Protein 5G0A (pdb70)

Secondary structure (DSSP, 8-state):
---HHHHHHHHHHHB--SSS-TTT----B--EEEBTEEE-TT--EEEETTHHHHT-TT-BT-HHHHHHHHHHTTT-----TTSB-HHHHHHHHIIIIIISTT-S-EEEEEEESSHHHHHHHHHHHHHHHHT--EEEEETT----SSHHHHHT---GGGSS-EE-SSSSS-EE--TT-S--TTEEEEPPTT--B-TT--B-B-TT--BHHHHHHHHHHHHH-GGGEEEEEE-SSBTTTTB---TTHHHHHHHHHHHHT-EEEEE-TTTTTTTTSSSSGGGGGT---SEEEE-GGGTTTSS--EEEEEEHHHHHHHHTSEE----TTTT-HHHHHHHHHHHHHHHHTTHHHHHHHHHHHHHHHHHHHHHH-TTEEEEEEETTEEEEEE--TTTSS-SSTTGGG--TTS-GGG-HHHHHHHHHHTTTEE---SBTTEEEE---TT--HHHHHHHHHHHHHHHHHHHHTTT-/--------HHHHHHHHHHHB--SSS-TTT----B--EEEBTEEE-TT--EEEETTHHHHT-TT-BT-HHHHHHHHHHTTT-----TTSB-HHHHHHHHIIIIIISTT-S-EEEEEEESSHHHHHHHHHHHHHHHHT--EEEEETT----SSHHHHHT---GGGSS-EE-SS-SS-EEPPTTTTTT--EEEEPPTTSSB-SSSPBPB-TTS-BHHHHHHHHHHHHH-GGGEEEEEE-SSBTTTTB---TTHHHHHHHHHHHHT-EEEEE-TTTTTTTTSSSSGGGGGT---SEEEE-GGGTTTSS--EEEEEEHHHHHHHHTSEE----TTTT-HHHHHHHHHHHHHHHHTTHHHHHHHHHHHHHHHHHHHHHH-TTEEEEEEETTEEEEEE--TTT-S-S-TTGGG--TTS-GGG-HHHHHHHHHHTTTEE---SBTTEEEE---TT--HHHHHHHHHHHHHHHHHHTSS---/---HHHHHHHHHHHB--SSS-TTT----B--EEEBTEEE-TT--EEEETTHHHHT-TT-BT-HHHHHHHHHHHHH-----TTSB-HHHHHHHHIIIIIISTT-S-EEEEEEESSHHHHHHHHHHHHHHHHT--EEEEETT----SSHHHHHT---GGGSS-EE-SS-SS--BPPTT-S--TTEEEEPPTTS-B-TTSPBPB-TTS-BHHHHHHHHHHHHH-GGGEEEEEE-SSBTTTTB---TTHHHHHHHHHHHHT-EEEEE-TTTTTTTTSSSSGGGGGT---SEEEE-GGGTTTSS--EEEEEEHHHHHHHTTSEE----TTTT-HHHHHHHHHHHHHHHHTTHHHHHHHHHHHHHHHHHHHHHH-TTEEEEEEETTEEEEEE--TTT-S-SSTTGGG--TTS-GGG-HHHHHHHHHHTTTEE---SBTTEEEE---TT--HHHHHHHHHHHHHHHHHHHHTTT-/---S-S--HHHHHHHHHHHB--SSS-TTT----B--EEEBTEEE-TT--EEEETTHHHHT-TT-BT-HHHHHHHHHHTTT-----TTSB-HHHHHHHHIIIIIITTT-S-EEEEEEESSHHHHHHHHHHHHHHHHT--EEEEETT----SSHHHHHT---GGGSS-EE-SS-SS--BPPTTTTTT--EEEEPPTT-SB-TTSPBPB-TT--BHHHHHHHHHHHHH-GGGEEEEEE-SSBTTTTB---TTHHHHHHHHHHHHT-EEEEE-TTTTTTTTSSSSGGGGTT---SEEEE-GGGTTTSS--EEEEEEHHHHHHHTTSEE----TTTT-HHHHHHHHHHHHHHHHTTHHHHHHHHHHHHHHHHHHHHHH-TTEEEEEEETTEEEEEE--TTT-S-SSTTGGG--TTS-GGG-HHHHHHHHHHTTTEE---SBTTEEEE---TT--HHHHHHHHHHHHHHHHHHHHTTT-

Sequence (1882 aa):
KINWEQVKEWDRKYLMRTFSTQNEYQPVPIESTEGDYLIMPDGTRLLDFFNQLYCVNLGQKNQKVNAAIKEALDRYGFVWDTYATDYKAKAAKIIIEDILGDEDWPGKVRFVSTGSEAVETALNIARLYTNRPLVVTREHDYHGWTGGAATVTRLRSYRSGLVGENSESFSAQIPGSSYNSAVLMAPSPNMFQDSDGNLLKDENGELLSVKYTRRMIENYGPEQVAAVITEVSQGAGSAMPPYEYIPQIRKMTKELGVLWINDEVLTGFGRTGKWFGYQHYGVQPDIITMGKGLSSSSLPAGAVLVSKEIAAFMDKHRWESVSTYAGHPVAMAAVCANLEVMMEENFVEQAKDSGEYIRSKLELLQEKHKSIGNFDGYGLLWIVDIVNAKTKTPYVKLDRNFTHGMNPNQIPTQIIMKKALEKGVLIGGVMPNTMMRIGASLNVSRGDIDKAMDALDYALDYLESGEWQSLTVQKINWEQVKEWDRKYLMRTFSTQNEYQPVPIESTEGDYLIMPDGTRLLDFFNQLYCVNLGQKNQKVNAAIKEALDRYGFVWDTYATDYKAKAAKIIIEEDILGDEDWPGKVRFVSTGSEAVETALNIARLYTNRPLVVTREHDYHGWTGGAATVTRLRSYRSGLVGENSESFSAQIPGSSYNSAVLMAPSPNMFQDSDGNLLKDENGELLSVKYTRRMIENYGPEQVAAVITEVSQGAGSAMPPYEYIPQIRKMTKELGVLWINDEVLTGFGRTGKWFGYQHYGVQPDIITMGKGLSSSSLPAGAVLVSKEIAAFMDKHRWESVSTYAGHPVAMAAVCANLEVMMEENFVEQAKDSGEYIRSKLELLQEKHKSIGNFDGYGLLWIVDIVNAKTKTPYVKLDRNFTHGMNPNQIPTQIIMKKALEKGVLIGGVMPNTMRIGASLNVSRGDIDKAMDALDYALDYLESGEWQKINWEQVKEWDRKYLMRTFSTQNEYQPVPIESTEGDYLIMPDGTRLLDFFNQLYCVNLGQKNQKVNAAIKEALDRYGFVWDTYATDYKAKAAKIIIEDILGDEDWPGKVRFVSTGSEAVETALNIARLYTNRPLVVTREHDYHGWTGGAATVTRLRSYRSGLVGENSESFSAQIPGSSYNSAVLMAPSPNMFQDSDGNLLKDENGELLSVKYTRRMIENYGPEQVAAVITEVSQGAGSAMPPYEYIPQIRKMTKELGVLWINDEVLTGFGRTGKWFGYQHYGVQPDIITMGKGLSSSSLPAGAVLVSKEIAAFMDKHRWESVSTYAGHPVAMAAVCANLEVMMEENFVEQAKDSGEYIRSKLELLQEKHKSIGNFDGYGLLWIVDIVNAKTKTPYVKLDRNFTHGMNPNQIPTQIIMKKALEKGVLIGGVMPNTMRIGASLNVSRGDIDKAMDALDYALDYLESGEWQSLTVQKINWEQVKEWDRKYLMRTFSTQNEYQPVPIESTEGDYLIMPDGTRLLDFFNQLYCVNLGQKNQKVNAAIKEALDRYGFVWDTYATDYKAKAAKIIIEDILGDEDWPGKVRFVSTGSEAVETALNIARLYTNRPLVVTREHDYHGWTGGAATVTRLRSYRSGLVGENSESFSAQIPGSSYNSAVLMAPSPNMFQDSDGNLLKDENGELLSVKYTRRMIENYGPEQVAAVITEVSQGAGSAMPPYEYIPQIRKMTKELGVLWINDEVLTGFGRTGKWFGYQHYGVQPDIITMGKGLSSSSLPAGAVLVSKEIAAFMDKHRWESVSTYAGHPVAMAAVCANLEVMMEENFVEQAKDSGEYIRSKLELLQEKHKSIGNFDGYGLLWIVDIVNAKTKTPYVKLDRNFTHGMNPNQIPTQIIMKKALEKGVLIGGVMPNTMMRIGASLNVSRGDIDKAMDALDYALDYLESGEWQ

Radius of gyration: 35.99 Å; Cα contacts (8 Å, |Δi|>4): 4724; chains: 4; bounding box: 101×105×64 Å

B-factor: mean 33.51, std 10.12, range [19.24, 86.82]

Structure (mmCIF, N/CA/C/O backbone):
data_5G0A
#
_entry.id   5G0A
#
_cell.length_a   119.140
_cell.length_b   124.637
_cell.length_c   126.827
_cell.angle_alpha   90.00
_cell.angle_beta   90.00
_cell.angle_gamma   90.00
#
_symmetry.space_group_name_H-M   'P 21 21 21'
#
loop_
_entity.id
_entity.type
_entity.pdbx_description
1 polymer TRANSAMINASE
2 non-polymer "PYRIDOXAL-5'-PHOSPHATE"
3 non-polymer 'PENTAETHYLENE GLYCOL'
4 non-polymer DI(HYDROXYETHYL)ETHER
5 non-polymer 'TRIETHYLENE GLYCOL'
6 non-polymer 'TETRAETHYLENE GLYCOL'
7 water water
#
loop_
_atom_site.group_PDB
_atom_site.id
_atom_site.type_symbol
_atom_site.label_atom_id
_atom_site.label_alt_id
_atom_site.label_comp_id
_atom_site.label_asym_id
_atom_site.label_entity_id
_atom_site.label_seq_id
_atom_site.pdbx_PDB_ins_code
_atom_site.Cartn_x
_atom_site.Cartn_y
_atom_site.Cartn_z
_atom_site.occupancy
_atom_site.B_iso_or_equiv
_atom_site.auth_seq_id
_atom_site.auth_comp_id
_atom_site.auth_asym_id
_atom_site.auth_atom_id
_atom_site.pdbx_PDB_model_num
ATOM 1 N N . LYS A 1 7 ? -1.106 16.558 3.048 1.00 56.70 7 LYS A N 1
ATOM 2 C CA . LYS A 1 7 ? -0.014 16.394 2.050 1.00 54.71 7 LYS A CA 1
ATOM 3 C C . LYS A 1 7 ? 0.622 17.750 1.763 1.00 50.97 7 LYS A C 1
ATOM 4 O O . LYS A 1 7 ? -0.078 18.712 1.439 1.00 54.80 7 LYS A O 1
ATOM 10 N N . ILE A 1 8 ? 1.945 17.826 1.898 1.00 47.32 8 ILE A N 1
ATOM 11 C CA . ILE A 1 8 ? 2.680 19.066 1.649 1.00 39.20 8 ILE A CA 1
ATOM 12 C C . ILE A 1 8 ? 3.150 19.147 0.201 1.00 40.08 8 ILE A C 1
ATOM 13 O O . ILE A 1 8 ? 3.796 18.224 -0.312 1.00 38.97 8 ILE A O 1
ATOM 18 N N . ASN A 1 9 ? 2.862 20.272 -0.447 1.00 39.84 9 ASN A N 1
ATOM 19 C CA . ASN A 1 9 ? 3.400 20.524 -1.778 1.00 39.10 9 ASN A CA 1
ATOM 20 C C . ASN A 1 9 ? 4.733 21.266 -1.671 1.00 37.77 9 ASN A C 1
ATOM 21 O O . ASN A 1 9 ? 4.761 22.495 -1.597 1.00 34.64 9 ASN A O 1
ATOM 26 N N . TRP A 1 10 ? 5.819 20.498 -1.681 1.00 35.55 10 TRP A N 1
ATOM 27 C CA . TRP A 1 10 ? 7.170 21.021 -1.490 1.00 35.30 10 TRP A CA 1
ATOM 28 C C . TRP A 1 10 ? 7.693 21.879 -2.638 1.00 36.25 10 TRP A C 1
ATOM 29 O O . TRP A 1 10 ? 8.547 22.745 -2.422 1.00 35.26 10 TRP A O 1
ATOM 40 N N . GLU A 1 11 ? 7.197 21.654 -3.855 1.00 37.05 11 GLU A N 1
ATOM 41 C CA . GLU A 1 11 ? 7.526 22.560 -4.970 1.00 36.72 11 GLU A CA 1
ATOM 42 C C . GLU A 1 11 ? 6.970 23.961 -4.729 1.00 36.13 11 GLU A C 1
ATOM 43 O O . GLU A 1 11 ? 7.636 24.972 -5.004 1.00 35.20 11 GLU A O 1
ATOM 49 N N . GLN A 1 12 ? 5.759 24.020 -4.203 1.00 34.77 12 GLN A N 1
ATOM 50 C CA . GLN A 1 12 ? 5.153 25.285 -3.849 1.00 33.83 12 GLN A CA 1
ATOM 51 C C . GLN A 1 12 ? 5.865 25.900 -2.628 1.00 33.15 12 GLN A C 1
ATOM 52 O O . GLN A 1 12 ? 6.065 27.115 -2.579 1.00 31.45 12 GLN A O 1
ATOM 58 N N . VAL A 1 13 ? 6.230 25.062 -1.660 1.00 30.38 13 VAL A N 1
ATOM 59 C CA . VAL A 1 13 ? 7.059 25.532 -0.529 1.00 31.07 13 VAL A CA 1
ATOM 60 C C . VAL A 1 13 ? 8.326 26.235 -1.036 1.00 32.29 13 VAL A C 1
ATOM 61 O O . VAL A 1 13 ? 8.658 27.350 -0.592 1.00 29.32 13 VAL A O 1
ATOM 65 N N . LYS A 1 14 ? 9.011 25.596 -1.981 1.00 31.41 14 LYS A N 1
ATOM 66 C CA . LYS A 1 14 ? 10.238 26.149 -2.548 1.00 31.44 14 LYS A CA 1
ATOM 67 C C . LYS A 1 14 ? 9.982 27.473 -3.275 1.00 31.16 14 LYS A C 1
ATOM 68 O O . LYS A 1 14 ? 10.801 28.384 -3.195 1.00 30.78 14 LYS A O 1
ATOM 74 N N . GLU A 1 15 ? 8.850 27.575 -3.968 1.00 32.55 15 GLU A N 1
ATOM 75 C CA . GLU A 1 15 ? 8.466 28.819 -4.677 1.00 32.80 15 GLU A CA 1
ATOM 76 C C . GLU A 1 15 ? 8.200 29.973 -3.691 1.00 31.41 15 GLU A C 1
ATOM 77 O O . GLU A 1 15 ? 8.674 31.111 -3.891 1.00 30.44 15 GLU A O 1
ATOM 83 N N . TRP A 1 16 ? 7.479 29.672 -2.613 1.00 28.97 16 TRP A N 1
ATOM 84 C CA . TRP A 1 16 ? 7.205 30.674 -1.579 1.00 28.85 16 TRP A CA 1
ATOM 85 C C . TRP A 1 16 ? 8.491 31.112 -0.847 1.00 27.34 16 TRP A C 1
ATOM 86 O O . TRP A 1 16 ? 8.656 32.298 -0.507 1.00 26.76 16 TRP A O 1
ATOM 97 N N . ASP A 1 17 ? 9.349 30.135 -0.569 1.00 27.12 17 ASP A N 1
ATOM 98 C CA . ASP A 1 17 ? 10.622 30.375 0.116 1.00 26.93 17 ASP A CA 1
ATOM 99 C C . ASP A 1 17 ? 11.496 31.319 -0.719 1.00 26.49 17 ASP A C 1
ATOM 100 O O . ASP A 1 17 ? 12.021 32.340 -0.222 1.00 24.23 17 ASP A O 1
ATOM 105 N N . ARG A 1 18 ? 11.588 31.036 -2.025 1.00 25.94 18 ARG A N 1
ATOM 106 C CA . ARG A 1 18 ? 12.319 31.927 -2.923 1.00 26.78 18 ARG A CA 1
ATOM 107 C C . ARG A 1 18 ? 11.728 33.339 -2.984 1.00 27.17 18 ARG A C 1
ATOM 108 O O . ARG A 1 18 ? 12.457 34.335 -2.897 1.00 26.79 18 ARG A O 1
ATOM 116 N N . LYS A 1 19 ? 10.405 33.427 -3.140 1.00 26.03 19 LYS A N 1
ATOM 117 C CA . LYS A 1 19 ? 9.750 34.699 -3.412 1.00 27.93 19 LYS A CA 1
ATOM 118 C C . LYS A 1 19 ? 9.567 35.598 -2.184 1.00 26.60 19 LYS A C 1
ATOM 119 O O . LYS A 1 19 ? 9.649 36.817 -2.300 1.00 25.56 19 LYS A O 1
ATOM 125 N N . TYR A 1 20 ? 9.322 35.004 -1.016 1.00 26.53 20 TYR A N 1
ATOM 126 C CA . TYR A 1 20 ? 8.785 35.784 0.096 1.00 24.81 20 TYR A CA 1
ATOM 127 C C . TYR A 1 20 ? 9.709 35.925 1.290 1.00 25.47 20 TYR A C 1
ATOM 128 O O . TYR A 1 20 ? 9.377 36.646 2.236 1.00 25.75 20 TYR A O 1
ATOM 137 N N . LEU A 1 21 ? 10.814 35.197 1.269 1.00 24.39 21 LEU A N 1
ATOM 138 C CA . LEU A 1 21 ? 11.741 35.215 2.421 1.00 24.72 21 LEU A CA 1
ATOM 139 C C . LEU A 1 21 ? 13.032 35.902 2.066 1.00 22.71 21 LEU A C 1
ATOM 140 O O . LEU A 1 21 ? 13.590 35.679 0.994 1.00 23.30 21 LEU A O 1
ATOM 145 N N . MET A 1 22 ? 13.527 36.763 2.966 1.00 23.86 22 MET A N 1
ATOM 146 C CA . MET A 1 22 ? 14.797 37.435 2.726 1.00 22.79 22 MET A CA 1
ATOM 147 C C . MET A 1 22 ? 15.952 36.456 2.735 1.00 24.07 22 MET A C 1
ATOM 148 O O . MET A 1 22 ? 16.003 35.561 3.575 1.00 25.60 22 MET A O 1
ATOM 153 N N . ARG A 1 23 ? 16.886 36.651 1.810 1.00 23.33 23 ARG A N 1
ATOM 154 C CA . ARG A 1 23 ? 18.043 35.784 1.678 1.00 23.42 23 ARG A CA 1
ATOM 155 C C . ARG A 1 23 ? 19.115 36.158 2.697 1.00 23.74 23 ARG A C 1
ATOM 156 O O . ARG A 1 23 ? 19.250 37.341 3.041 1.00 24.75 23 ARG A O 1
ATOM 164 N N . THR A 1 24 ? 19.832 35.144 3.180 1.00 24.03 24 THR A N 1
ATOM 165 C CA . THR A 1 24 ? 21.083 35.351 3.919 1.00 24.49 24 THR A CA 1
ATOM 166 C C . THR A 1 24 ? 22.176 34.457 3.337 1.00 24.20 24 THR A C 1
ATOM 167 O O . THR A 1 24 ? 21.914 33.313 2.927 1.00 26.32 24 THR A O 1
ATOM 171 N N . PHE A 1 25 ? 23.379 35.030 3.239 1.00 24.59 25 PHE A N 1
ATOM 172 C CA . PHE A 1 25 ? 24.594 34.365 2.731 1.00 24.85 25 PHE A CA 1
ATOM 173 C C . PHE A 1 25 ? 24.582 34.059 1.230 1.00 26.64 25 PHE A C 1
ATOM 174 O O . PHE A 1 25 ? 25.645 33.962 0.619 1.00 28.13 25 PHE A O 1
ATOM 182 N N . SER A 1 26 ? 23.392 33.970 0.649 1.00 28.85 26 SER A N 1
ATOM 183 C CA . SER A 1 26 ? 23.234 33.757 -0.798 1.00 28.04 26 SER A CA 1
ATOM 184 C C . SER A 1 26 ? 22.529 34.933 -1.443 1.00 27.71 26 SER A C 1
ATOM 185 O O . SER A 1 26 ? 21.556 35.449 -0.895 1.00 26.09 26 SER A O 1
ATOM 188 N N . THR A 1 27 ? 22.978 35.325 -2.640 1.00 26.59 27 THR A N 1
ATOM 189 C CA . THR A 1 27 ? 22.134 36.170 -3.483 1.00 25.31 27 THR A CA 1
ATOM 190 C C . THR A 1 27 ? 20.873 35.426 -3.949 1.00 25.88 27 THR A C 1
ATOM 191 O O . THR A 1 27 ? 20.862 34.220 -3.999 1.00 26.50 27 THR A O 1
ATOM 195 N N . GLN A 1 28 ? 19.832 36.166 -4.317 1.00 26.04 28 GLN A N 1
ATOM 196 C CA . GLN A 1 28 ? 18.618 35.551 -4.864 1.00 26.29 28 GLN A CA 1
ATOM 197 C C . GLN A 1 28 ? 18.974 34.766 -6.132 1.00 27.49 28 G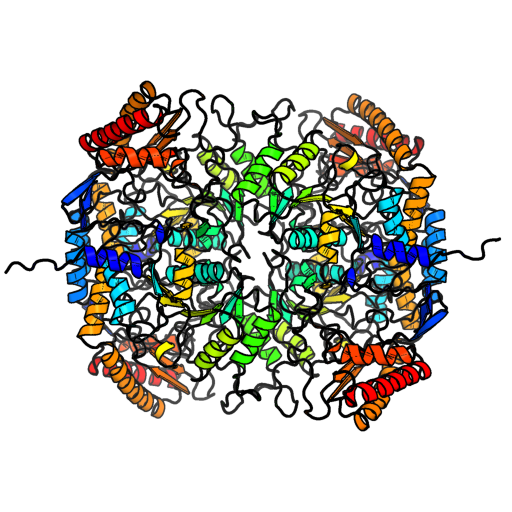LN A C 1
ATOM 198 O O . GLN A 1 28 ? 18.449 33.678 -6.360 1.00 26.68 28 GLN A O 1
ATOM 204 N N . ASN A 1 29 ? 19.866 35.341 -6.937 1.00 27.60 29 ASN A N 1
ATOM 205 C CA . ASN A 1 29 ? 20.267 34.745 -8.217 1.00 32.85 29 ASN A CA 1
ATOM 206 C C . ASN A 1 29 ? 20.903 33.353 -8.090 1.00 31.41 29 ASN A C 1
ATOM 207 O O . ASN A 1 29 ? 20.612 32.457 -8.887 1.00 31.72 29 ASN A O 1
ATOM 212 N N . GLU A 1 30 ? 21.736 33.170 -7.062 1.00 26.89 30 GLU A N 1
ATOM 213 C CA . GLU A 1 30 ? 22.489 31.916 -6.844 1.00 27.99 30 GLU A CA 1
ATOM 214 C C . GLU A 1 30 ? 21.774 30.926 -5.908 1.00 27.80 30 GLU A C 1
ATOM 215 O O . GLU A 1 30 ? 22.162 29.753 -5.813 1.00 28.13 30 GLU A O 1
ATOM 221 N N . TYR A 1 31 ? 20.748 31.419 -5.233 1.00 27.46 31 TYR A N 1
ATOM 222 C CA . TYR A 1 31 ? 20.042 30.665 -4.189 1.00 27.73 31 TYR A CA 1
ATOM 223 C C . TYR A 1 31 ? 19.362 29.394 -4.693 1.00 31.02 31 TYR A C 1
ATOM 224 O O . TYR A 1 31 ? 18.658 29.407 -5.686 1.00 30.58 31 TYR A O 1
ATOM 233 N N . GLN A 1 32 ? 19.575 28.316 -3.964 1.00 32.34 32 GLN A N 1
ATOM 234 C CA . GLN A 1 32 ? 18.851 27.060 -4.175 1.00 38.29 32 GLN A CA 1
ATOM 235 C C . GLN A 1 32 ? 18.286 26.667 -2.809 1.00 35.01 32 GLN A C 1
ATOM 236 O O . GLN A 1 32 ? 19.049 26.409 -1.899 1.00 37.84 32 GLN A O 1
ATOM 242 N N . PRO A 1 33 ? 16.952 26.662 -2.647 1.00 33.17 33 PRO A N 1
ATOM 243 C CA . PRO A 1 33 ? 16.437 26.233 -1.337 1.00 32.79 33 PRO A CA 1
ATOM 244 C C . PRO A 1 33 ? 16.748 24.775 -1.020 1.00 31.99 33 PRO A C 1
ATOM 245 O O . PRO A 1 33 ? 16.863 23.946 -1.929 1.00 31.39 33 PRO A O 1
ATOM 249 N N . VAL A 1 34 ? 16.922 24.483 0.268 1.00 28.61 34 VAL A N 1
ATOM 250 C CA . VAL A 1 34 ? 17.209 23.130 0.746 1.00 28.43 34 VAL A CA 1
ATOM 251 C C . VAL A 1 34 ? 16.120 22.738 1.744 1.00 29.19 34 VAL A C 1
ATOM 252 O O . VAL A 1 34 ? 16.218 23.047 2.946 1.00 29.96 34 VAL A O 1
ATOM 256 N N . PRO A 1 35 ? 15.045 22.099 1.244 1.00 29.66 35 PRO A N 1
ATOM 257 C CA . PRO A 1 35 ? 13.960 21.722 2.136 1.00 29.27 35 PRO A CA 1
ATOM 258 C C . PRO A 1 35 ? 14.269 20.534 3.046 1.00 27.76 35 PRO A C 1
ATOM 259 O O . PRO A 1 35 ? 14.823 19.519 2.619 1.00 28.09 35 PRO A O 1
ATOM 263 N N . ILE A 1 36 ? 13.906 20.693 4.311 1.00 26.52 36 ILE A N 1
ATOM 264 C CA . ILE A 1 36 ? 14.012 19.666 5.329 1.00 25.18 36 ILE A CA 1
ATOM 265 C C . ILE A 1 36 ? 12.617 19.445 5.900 1.00 26.84 36 ILE A C 1
ATOM 266 O O . ILE A 1 36 ? 12.021 20.333 6.491 1.00 25.92 36 ILE A O 1
ATOM 271 N N . GLU A 1 37 ? 12.079 18.245 5.675 1.00 26.86 37 GLU A N 1
ATOM 272 C CA . GLU A 1 37 ? 10.716 17.916 6.072 1.00 25.98 37 GLU A CA 1
ATOM 273 C C . GLU A 1 37 ? 10.608 17.507 7.546 1.00 25.57 37 GLU A C 1
ATOM 274 O O . GLU A 1 37 ? 9.591 17.761 8.199 1.00 27.80 37 GLU A O 1
ATOM 280 N N . SER A 1 38 ? 11.638 16.839 8.069 1.00 26.28 38 SER A N 1
ATOM 281 C CA . SER A 1 38 ? 11.657 16.380 9.467 1.00 27.23 38 SER A CA 1
ATOM 282 C C . SER A 1 38 ? 13.081 16.120 9.930 1.00 26.36 38 SER A C 1
ATOM 283 O O . SER A 1 38 ? 14.014 16.115 9.120 1.00 26.24 38 SER A O 1
ATOM 286 N N . THR A 1 39 ? 13.260 15.904 11.242 1.00 25.98 39 THR A N 1
ATOM 287 C CA . THR A 1 39 ? 14.557 15.590 11.786 1.00 26.16 39 THR A CA 1
ATOM 288 C C . THR A 1 39 ? 14.408 14.491 12.845 1.00 26.01 39 THR A C 1
ATOM 289 O O . THR A 1 39 ? 13.319 14.282 13.376 1.00 26.18 39 THR A O 1
ATOM 293 N N . GLU A 1 40 ? 15.511 13.818 13.149 1.00 28.39 40 GLU A N 1
ATOM 294 C CA . GLU A 1 40 ? 15.530 12.780 14.184 1.00 28.59 40 GLU A CA 1
ATOM 295 C C . GLU A 1 40 ? 16.983 12.503 14.543 1.00 27.09 40 GLU A C 1
ATOM 296 O O . GLU A 1 40 ? 17.793 12.182 13.663 1.00 27.19 40 GLU A O 1
ATOM 302 N N . GLY A 1 41 ? 17.325 12.641 15.821 1.00 26.27 41 GLY A N 1
ATOM 303 C CA . GLY A 1 41 ? 18.676 12.321 16.272 1.00 26.49 41 GLY A CA 1
ATOM 304 C C . GLY A 1 41 ? 19.729 13.216 15.626 1.00 28.03 41 GLY A C 1
ATOM 305 O O . GLY A 1 41 ? 19.727 14.430 15.819 1.00 27.94 41 GLY A O 1
ATOM 306 N N . ASP A 1 42 ? 20.639 12.616 14.864 1.00 25.78 42 ASP A N 1
ATOM 307 C CA . ASP A 1 42 ? 21.656 13.393 14.136 1.00 26.34 42 ASP A CA 1
ATOM 308 C C . ASP A 1 42 ? 21.353 13.554 12.655 1.00 26.87 42 ASP A C 1
ATOM 309 O O . ASP A 1 42 ? 22.237 13.946 11.863 1.00 28.09 42 ASP A O 1
ATOM 314 N N . TYR A 1 43 ? 20.109 13.254 12.286 1.00 26.35 43 TYR A N 1
ATOM 315 C CA . TYR A 1 43 ? 19.674 13.287 10.889 1.00 26.35 43 TYR A CA 1
ATOM 316 C C . TYR A 1 43 ? 18.638 14.344 10.538 1.00 25.00 43 TYR A C 1
ATOM 317 O O . TYR A 1 43 ? 17.718 14.625 11.310 1.00 26.20 43 TYR A O 1
ATOM 326 N N . LEU A 1 44 ? 18.816 14.920 9.352 1.00 25.24 44 LEU A N 1
ATOM 327 C CA . LEU A 1 44 ? 17.809 15.749 8.680 1.00 25.90 44 LEU A CA 1
ATOM 328 C C . LEU A 1 44 ? 17.225 14.926 7.542 1.00 26.98 44 LEU A C 1
ATOM 329 O O . LEU A 1 44 ? 17.964 14.251 6.841 1.00 28.00 44 LEU A O 1
ATOM 334 N N . ILE A 1 45 ? 15.917 15.019 7.346 1.00 27.37 45 ILE A N 1
ATOM 335 C CA . ILE A 1 45 ? 15.209 14.212 6.341 1.00 26.78 45 ILE A CA 1
ATOM 336 C C . ILE A 1 45 ? 14.573 15.142 5.327 1.00 27.97 45 ILE A C 1
ATOM 337 O O . ILE A 1 45 ? 13.762 15.997 5.673 1.00 26.54 45 ILE A O 1
ATOM 342 N N . MET A 1 46 ? 14.951 14.968 4.064 1.00 27.24 46 MET A N 1
ATOM 343 C CA . MET A 1 46 ? 14.402 15.784 2.995 1.00 29.80 46 MET A CA 1
ATOM 344 C C . MET A 1 46 ? 13.016 15.261 2.569 1.00 31.88 46 MET A C 1
ATOM 345 O O . MET A 1 46 ? 12.651 14.151 2.942 1.00 32.59 46 MET A O 1
ATOM 350 N N . PRO A 1 47 ? 12.240 16.067 1.814 1.00 32.52 47 PRO A N 1
ATOM 351 C CA . PRO A 1 47 ? 10.922 15.623 1.356 1.00 33.40 47 PRO A CA 1
ATOM 352 C C . PRO A 1 47 ? 10.934 14.271 0.633 1.00 33.86 47 PRO A C 1
ATOM 353 O O . PRO A 1 47 ? 10.012 13.493 0.833 1.00 34.34 47 PRO A O 1
ATOM 357 N N . ASP A 1 48 ? 11.981 13.976 -0.132 1.00 36.43 48 ASP A N 1
ATOM 358 C CA . ASP A 1 48 ? 12.076 12.685 -0.864 1.00 37.92 48 ASP A CA 1
ATOM 359 C C . ASP A 1 48 ? 12.582 11.498 -0.016 1.00 38.39 48 ASP A C 1
ATOM 360 O O . ASP A 1 48 ? 12.757 10.390 -0.528 1.00 40.12 48 ASP A O 1
ATOM 365 N N . GLY A 1 49 ? 12.827 11.735 1.272 1.00 34.14 49 GLY A N 1
ATOM 366 C CA . GLY A 1 49 ? 13.326 10.687 2.168 1.00 34.75 49 GLY A CA 1
ATOM 367 C C . GLY A 1 49 ? 14.832 10.646 2.371 1.00 32.69 49 GLY A C 1
ATOM 368 O O . GLY A 1 49 ? 15.317 9.908 3.240 1.00 34.31 49 GLY A O 1
ATOM 369 N N . THR A 1 50 ? 15.571 11.429 1.582 1.00 33.28 50 THR A N 1
ATOM 370 C CA . THR A 1 50 ? 17.032 11.540 1.697 1.00 33.98 50 THR A CA 1
ATOM 371 C C . THR A 1 50 ? 17.427 11.898 3.120 1.00 33.33 50 THR A C 1
ATOM 372 O O . THR A 1 50 ? 16.951 12.888 3.664 1.00 31.55 50 THR A O 1
ATOM 376 N N . ARG A 1 51 ? 18.262 11.062 3.713 1.00 32.57 51 ARG A N 1
ATOM 377 C CA . ARG A 1 51 ? 18.745 11.281 5.067 1.00 32.96 51 ARG A CA 1
ATOM 378 C C . ARG A 1 51 ? 20.129 11.931 5.026 1.00 33.12 51 ARG A C 1
ATOM 379 O O . ARG A 1 51 ? 21.019 11.484 4.300 1.00 33.96 51 ARG A O 1
ATOM 387 N N . LEU A 1 52 ? 20.315 12.982 5.825 1.00 29.35 52 LEU A N 1
ATOM 388 C CA . LEU A 1 52 ? 21.588 13.694 5.853 1.00 27.64 52 LEU A CA 1
ATOM 389 C C . LEU A 1 52 ? 22.113 13.684 7.284 1.00 28.41 52 LEU A C 1
ATOM 390 O O . LEU A 1 52 ? 21.427 14.138 8.216 1.00 26.69 52 LEU A O 1
ATOM 395 N N . LEU A 1 53 ? 23.312 13.148 7.463 1.00 26.48 53 LEU A N 1
ATOM 396 C CA . LEU A 1 53 ? 23.948 13.120 8.771 1.00 26.38 53 LEU A CA 1
ATOM 397 C C . LEU A 1 53 ? 24.590 14.471 9.048 1.00 25.84 53 LEU A C 1
ATOM 398 O O . LEU A 1 53 ? 25.499 14.899 8.342 1.00 25.20 53 LEU A O 1
ATOM 403 N N . ASP A 1 54 ? 24.121 15.131 10.108 1.00 25.17 54 ASP A N 1
ATOM 404 C CA . ASP A 1 54 ? 24.435 16.550 10.299 1.00 24.84 54 ASP A CA 1
ATOM 405 C C . ASP A 1 54 ? 25.578 16.773 11.273 1.00 24.09 54 ASP A C 1
ATOM 406 O O . ASP A 1 54 ? 25.356 16.860 12.482 1.00 24.74 54 ASP A O 1
ATOM 411 N N . PHE A 1 55 ? 26.808 16.848 10.748 1.00 24.56 55 PHE A N 1
ATOM 412 C CA . PHE A 1 55 ? 27.947 17.138 11.600 1.00 23.40 55 PHE A CA 1
ATOM 413 C C . PHE A 1 55 ? 28.279 18.609 11.717 1.00 23.56 55 PHE A C 1
ATOM 414 O O . PHE A 1 55 ? 29.420 18.978 11.974 1.00 25.02 55 PHE A O 1
ATOM 422 N N . PHE A 1 56 ? 27.253 19.451 11.551 1.00 23.25 56 PHE A N 1
ATOM 423 C CA . PHE A 1 56 ? 27.282 20.791 12.119 1.00 22.61 56 PHE A CA 1
ATOM 424 C C . PHE A 1 56 ? 26.356 20.903 13.351 1.00 24.19 56 PHE A C 1
ATOM 425 O O . PHE A 1 56 ? 26.390 21.923 14.039 1.00 21.71 56 PHE A O 1
ATOM 433 N N . ASN A 1 57 ? 25.507 19.884 13.585 1.00 23.87 57 ASN A N 1
ATOM 434 C CA . ASN A 1 57 ? 24.472 19.926 14.633 1.00 24.19 57 ASN A CA 1
ATOM 435 C C . ASN A 1 57 ? 23.691 21.269 14.490 1.00 24.08 57 ASN A C 1
ATOM 436 O O . ASN A 1 57 ? 23.425 21.973 15.475 1.00 22.68 57 ASN A O 1
ATOM 441 N N . GLN A 1 58 ? 23.333 21.578 13.235 1.00 22.38 58 GLN A N 1
ATOM 442 C CA . GLN A 1 58 ? 22.769 22.874 12.805 1.00 23.75 58 GLN A CA 1
ATOM 443 C C . GLN A 1 58 ? 23.760 24.017 13.027 1.00 24.55 58 GLN A C 1
ATOM 444 O O . GLN A 1 58 ? 24.579 24.316 12.144 1.00 24.41 58 GLN A O 1
ATOM 450 N N . LEU A 1 59 ? 23.683 24.644 14.194 1.00 23.23 59 LEU A N 1
ATOM 451 C CA . LEU A 1 59 ? 24.626 25.699 14.594 1.00 22.14 59 LEU A CA 1
ATOM 452 C C . LEU A 1 59 ? 25.233 25.326 15.949 1.00 21.70 59 LEU A C 1
ATOM 453 O O . LEU A 1 59 ? 25.316 26.146 16.860 1.00 22.41 59 LEU A O 1
ATOM 458 N N . TYR A 1 60 ? 25.683 24.070 16.045 1.00 22.22 60 TYR A N 1
ATOM 459 C CA . TYR A 1 60 ? 26.289 23.528 17.263 1.00 23.55 60 TYR A CA 1
ATOM 460 C C . TYR A 1 60 ? 25.351 23.738 18.422 1.00 22.71 60 TYR A C 1
ATOM 461 O O . TYR A 1 60 ? 25.778 24.133 19.495 1.00 24.23 60 TYR A O 1
ATOM 470 N N . CYS A 1 61 ? 24.070 23.432 18.189 1.00 22.25 61 CYS A N 1
ATOM 471 C CA . CYS A 1 61 ? 23.013 23.886 19.077 1.00 22.70 61 CYS A CA 1
ATOM 472 C C . CYS A 1 61 ? 21.898 22.883 19.366 1.00 23.31 61 CYS A C 1
ATOM 473 O O . CYS A 1 61 ? 20.951 23.214 20.098 1.00 23.58 61 CYS A O 1
ATOM 476 N N . VAL A 1 62 ? 21.988 21.680 18.801 1.00 22.39 62 VAL A N 1
ATOM 477 C CA . VAL A 1 62 ? 20.963 20.663 19.048 1.00 23.01 62 VAL A CA 1
ATOM 478 C C . VAL A 1 62 ? 21.557 19.567 19.945 1.00 23.56 62 VAL A C 1
ATOM 479 O O . VAL A 1 62 ? 21.590 18.386 19.590 1.00 23.97 62 VAL A O 1
ATOM 483 N N . ASN A 1 63 ? 22.025 19.990 21.109 1.00 24.15 63 ASN A N 1
ATOM 484 C CA . ASN A 1 63 ? 22.899 19.160 21.960 1.00 23.53 63 ASN A CA 1
ATOM 485 C C . ASN A 1 63 ? 22.279 17.819 22.321 1.00 24.38 63 ASN A C 1
ATOM 486 O O . ASN A 1 63 ? 22.931 16.779 22.255 1.00 24.13 63 ASN A O 1
ATOM 491 N N . LEU A 1 64 ? 21.011 17.848 22.689 1.00 24.72 64 LEU A N 1
ATOM 492 C CA . LEU A 1 64 ? 20.318 16.616 23.096 1.00 24.48 64 LEU A CA 1
ATOM 493 C C . LEU A 1 64 ? 20.058 15.640 21.962 1.00 25.09 64 LEU A C 1
ATOM 494 O O . LEU A 1 64 ? 19.663 14.501 22.224 1.00 28.00 64 LEU A O 1
ATOM 499 N N . GLY A 1 65 ? 20.222 16.084 20.708 1.00 24.09 65 GLY A N 1
ATOM 500 C CA . GLY A 1 65 ? 19.712 15.317 19.570 1.00 23.15 65 GLY A CA 1
ATOM 501 C C . GLY A 1 65 ? 18.417 15.927 19.031 1.00 24.28 65 GLY A C 1
ATOM 502 O O . GLY A 1 65 ? 17.636 16.527 19.780 1.00 25.17 65 GLY A O 1
ATOM 503 N N . GLN A 1 66 ? 18.175 15.765 17.734 1.00 23.56 66 GLN A N 1
ATOM 504 C CA . GLN A 1 66 ? 16.970 16.304 17.098 1.00 23.79 66 GLN A CA 1
ATOM 505 C C . GLN A 1 66 ? 15.720 15.607 17.598 1.00 24.89 66 GLN A C 1
ATOM 506 O O . GLN A 1 66 ? 15.679 14.379 17.632 1.00 26.62 66 GLN A O 1
ATOM 512 N N . LYS A 1 67 ? 14.713 16.395 17.943 1.00 24.31 67 LYS A N 1
ATOM 513 C CA . LYS A 1 67 ? 13.357 15.898 18.177 1.00 27.36 67 LYS A CA 1
ATOM 514 C C . LYS A 1 67 ? 13.371 14.821 19.256 1.00 27.74 67 LYS A C 1
ATOM 515 O O . LYS A 1 67 ? 12.866 13.698 19.073 1.00 29.77 67 LYS A O 1
ATOM 521 N N . ASN A 1 68 ? 13.983 15.169 20.379 1.00 27.03 68 ASN A N 1
ATOM 522 C CA . ASN A 1 68 ? 13.972 14.265 21.512 1.00 26.93 68 ASN A CA 1
ATOM 523 C C . ASN A 1 68 ? 12.520 14.076 21.962 1.00 26.58 68 ASN A C 1
ATOM 524 O O . ASN A 1 68 ? 11.788 15.049 22.185 1.00 26.18 68 ASN A O 1
ATOM 529 N N . GLN A 1 69 ? 12.089 12.817 22.087 1.00 27.95 69 GLN A N 1
ATOM 530 C CA . GLN A 1 69 ? 10.684 12.543 22.409 1.00 29.17 69 GLN A CA 1
ATOM 531 C C . GLN A 1 69 ? 10.248 12.965 23.803 1.00 27.90 69 GLN A C 1
ATOM 532 O O . GLN A 1 69 ? 9.081 13.317 24.010 1.00 28.72 69 GLN A O 1
ATOM 538 N N . LYS A 1 70 ? 11.170 12.911 24.755 1.00 28.12 70 LYS A N 1
ATOM 539 C CA . LYS A 1 70 ? 10.857 13.316 26.122 1.00 30.27 70 LYS A CA 1
ATOM 540 C C . LYS A 1 70 ? 10.679 14.826 26.203 1.00 28.78 70 LYS A C 1
ATOM 541 O O . LYS A 1 70 ? 9.787 15.321 26.889 1.00 27.50 70 LYS A O 1
ATOM 547 N N . VAL A 1 71 ? 11.527 15.555 25.484 1.00 27.28 71 VAL A N 1
ATOM 548 C CA . VAL A 1 71 ? 11.383 17.006 25.421 1.00 27.68 71 VAL A CA 1
ATOM 549 C C . VAL A 1 71 ? 10.069 17.358 24.721 1.00 27.20 71 VAL A C 1
ATOM 550 O O . VAL A 1 71 ? 9.303 18.191 25.212 1.00 27.38 71 VAL A O 1
ATOM 554 N N . ASN A 1 72 ? 9.813 16.737 23.575 1.00 27.02 72 ASN A N 1
ATOM 555 C CA . ASN A 1 72 ? 8.591 17.052 22.859 1.00 27.70 72 ASN A CA 1
ATOM 556 C C . ASN A 1 72 ? 7.347 16.723 23.685 1.00 28.63 72 ASN A C 1
ATOM 557 O O . ASN A 1 72 ? 6.411 17.497 23.696 1.00 28.88 72 ASN A O 1
ATOM 562 N N . ALA A 1 73 ? 7.397 15.638 24.462 1.00 28.21 73 ALA A N 1
ATOM 563 C CA . ALA A 1 73 ? 6.290 15.274 25.361 1.00 28.72 73 ALA A CA 1
ATOM 564 C C . ALA A 1 73 ? 6.094 16.325 26.440 1.00 28.63 73 ALA A C 1
ATOM 565 O O . ALA A 1 73 ? 4.956 16.692 26.777 1.00 30.58 73 ALA A O 1
ATOM 567 N N . ALA A 1 74 ? 7.208 16.845 26.961 1.00 29.73 74 ALA A N 1
ATOM 568 C CA . ALA A 1 74 ? 7.180 17.888 27.980 1.00 28.46 74 ALA A CA 1
ATOM 569 C C . ALA A 1 74 ? 6.579 19.208 27.456 1.00 28.34 74 ALA A C 1
ATOM 570 O O . ALA A 1 74 ? 5.824 19.895 28.176 1.00 28.88 74 ALA A O 1
ATOM 572 N N . ILE A 1 75 ? 6.919 19.563 26.221 1.00 25.56 75 ILE A N 1
ATOM 573 C CA . ILE A 1 75 ? 6.304 20.731 25.559 1.00 25.47 75 ILE A CA 1
ATOM 574 C C . ILE A 1 75 ? 4.813 20.545 25.402 1.00 25.43 75 ILE A C 1
ATOM 575 O O . ILE A 1 75 ? 4.045 21.434 25.746 1.00 26.06 75 ILE A O 1
ATOM 580 N N . LYS A 1 76 ? 4.404 19.376 24.915 1.00 27.58 76 LYS A N 1
ATOM 581 C CA . LYS A 1 76 ? 2.972 19.065 24.783 1.00 29.65 76 LYS A CA 1
ATOM 582 C C . LYS A 1 76 ? 2.231 19.187 26.108 1.00 29.26 76 LYS A C 1
ATOM 583 O O . LYS A 1 76 ? 1.128 19.740 26.149 1.00 30.36 76 LYS A O 1
ATOM 589 N N . GLU A 1 77 ? 2.840 18.714 27.196 1.00 30.18 77 GLU A N 1
ATOM 590 C CA . GLU A 1 77 ? 2.253 18.873 28.530 1.00 30.96 77 GLU A CA 1
ATOM 591 C C . GLU A 1 77 ? 2.090 20.324 28.938 1.00 30.02 77 GLU A C 1
ATOM 592 O O . GLU A 1 77 ? 1.062 20.704 29.478 1.00 27.74 77 GLU A O 1
ATOM 598 N N . ALA A 1 78 ? 3.111 21.145 28.676 1.00 26.74 78 ALA A N 1
ATOM 599 C CA . ALA A 1 78 ? 3.031 22.561 28.983 1.00 26.73 78 ALA A CA 1
ATOM 600 C C . ALA A 1 78 ? 1.885 23.225 28.215 1.00 25.24 78 ALA A C 1
ATOM 601 O O . ALA A 1 78 ? 1.243 24.119 28.729 1.00 26.40 78 ALA A O 1
ATOM 603 N N . LEU A 1 79 ? 1.645 22.767 26.992 1.00 25.27 79 LEU A N 1
ATOM 604 C CA . LEU A 1 79 ? 0.598 23.322 26.122 1.00 26.07 79 LEU A CA 1
ATOM 605 C C . LEU A 1 79 ? -0.814 22.908 26.547 1.00 27.11 79 LEU A C 1
ATOM 606 O O . LEU A 1 79 ? -1.807 23.348 25.968 1.00 28.49 79 LEU A O 1
ATOM 611 N N . ASP A 1 80 ? -0.905 22.060 27.568 1.00 27.15 80 ASP A N 1
ATOM 612 C CA . ASP A 1 80 ? -2.207 21.761 28.152 1.00 28.92 80 ASP A CA 1
ATOM 613 C C . ASP A 1 80 ? -2.534 22.768 29.240 1.00 29.61 80 ASP A C 1
ATOM 614 O O . ASP A 1 80 ? -3.661 22.809 29.716 1.00 31.01 80 ASP A O 1
ATOM 619 N N . ARG A 1 81 ? -1.538 23.566 29.633 1.00 26.66 81 ARG A N 1
ATOM 620 C CA . ARG A 1 81 ? -1.701 24.552 30.700 1.00 25.90 81 ARG A CA 1
ATOM 621 C C . ARG A 1 81 ? -1.568 25.983 30.171 1.00 26.60 81 ARG A C 1
ATOM 622 O O . ARG A 1 81 ? -2.242 26.887 30.633 1.00 26.20 81 ARG A O 1
ATOM 630 N N . TYR A 1 82 ? -0.685 26.177 29.204 1.00 25.60 82 TYR A N 1
ATOM 631 C CA . TYR A 1 82 ? -0.365 27.526 28.709 1.00 25.41 82 TYR A CA 1
ATOM 632 C C . TYR A 1 82 ? -0.512 27.553 27.185 1.00 25.58 82 TYR A C 1
ATOM 633 O O . TYR A 1 82 ? -0.488 26.505 26.552 1.00 27.01 82 TYR A O 1
ATOM 642 N N . GLY A 1 83 ? -0.669 28.722 26.560 1.00 25.30 83 GLY A N 1
ATOM 643 C CA . GLY A 1 83 ? -0.768 30.017 27.207 1.00 24.64 83 GLY A CA 1
ATOM 644 C C . GLY A 1 83 ? 0.529 30.805 27.221 1.00 24.75 83 GLY A C 1
ATOM 645 O O . GLY A 1 83 ? 1.594 30.329 26.777 1.00 24.45 83 GLY A O 1
ATOM 646 N N . PHE A 1 84 ? 0.444 31.980 27.828 1.00 24.97 84 PHE A N 1
ATOM 647 C CA . PHE A 1 84 ? 1.593 32.857 27.957 1.00 26.11 84 PHE A CA 1
ATOM 648 C C . PHE A 1 84 ? 1.392 33.767 29.161 1.00 25.11 84 PHE A C 1
ATOM 649 O O . PHE A 1 84 ? 0.314 34.339 29.330 1.00 25.35 84 PHE A O 1
ATOM 657 N N . VAL A 1 85 ? 2.437 33.890 29.975 1.00 25.65 85 VAL A N 1
ATOM 658 C CA . VAL A 1 85 ? 2.570 34.968 30.958 1.00 24.51 85 VAL A CA 1
ATOM 659 C C . VAL A 1 85 ? 3.958 35.577 30.827 1.00 23.88 85 VAL A C 1
ATOM 660 O O . VAL A 1 85 ? 4.911 34.875 30.468 1.00 24.84 85 VAL A O 1
ATOM 664 N N . TRP A 1 86 ? 4.058 36.877 31.092 1.00 23.80 86 TRP A N 1
ATOM 665 C CA . TRP A 1 86 ? 5.347 37.557 31.030 1.00 23.73 86 TRP A CA 1
ATOM 666 C C . TRP A 1 86 ? 6.045 37.504 32.375 1.00 24.83 86 TRP A C 1
ATOM 667 O O . TRP A 1 86 ? 5.522 36.921 33.345 1.00 24.71 86 TRP A O 1
ATOM 678 N N . ASP A 1 87 ? 7.228 38.102 32.426 1.00 23.92 87 ASP A N 1
ATOM 679 C CA . ASP A 1 87 ? 8.205 37.812 33.480 1.00 25.37 87 ASP A CA 1
ATOM 680 C C . ASP A 1 87 ? 7.788 38.237 34.891 1.00 26.18 87 ASP A C 1
ATOM 681 O O . ASP A 1 87 ? 8.345 37.747 35.864 1.00 29.67 87 ASP A O 1
ATOM 686 N N . THR A 1 88 ? 6.829 39.156 34.970 1.00 26.90 88 THR A N 1
ATOM 687 C CA . THR A 1 88 ? 6.259 39.651 36.238 1.00 29.92 88 THR A CA 1
ATOM 688 C C . THR A 1 88 ? 5.478 38.556 36.991 1.00 28.76 88 THR A C 1
ATOM 689 O O . THR A 1 88 ? 5.284 38.653 38.204 1.00 31.99 88 THR A O 1
ATOM 693 N N . TYR A 1 89 ? 5.036 37.534 36.264 1.00 26.02 89 TYR A N 1
ATOM 694 C CA . TYR A 1 89 ? 4.297 36.425 36.861 1.00 25.52 89 TYR A CA 1
ATOM 695 C C . TYR A 1 89 ? 5.239 35.238 37.043 1.00 27.92 89 TYR A C 1
ATOM 696 O O . TYR A 1 89 ? 6.206 35.066 36.295 1.00 27.72 89 TYR A O 1
ATOM 705 N N . ALA A 1 90 ? 4.942 34.398 38.025 1.00 25.46 90 ALA A N 1
ATOM 706 C CA . ALA A 1 90 ? 5.781 33.256 38.302 1.00 25.85 90 ALA A CA 1
ATOM 707 C C . ALA A 1 90 ? 5.168 31.961 37.785 1.00 27.09 90 ALA A C 1
ATOM 708 O O . ALA A 1 90 ? 3.952 31.772 37.843 1.00 27.43 90 ALA A O 1
ATOM 710 N N . THR A 1 91 ? 6.013 31.098 37.221 1.00 25.60 91 THR A N 1
ATOM 711 C CA . THR A 1 91 ? 5.593 29.747 36.848 1.00 24.81 91 THR A CA 1
ATOM 712 C C . THR A 1 91 ? 6.525 28.700 37.446 1.00 25.52 91 THR A C 1
ATOM 713 O O . THR A 1 91 ? 7.683 28.978 37.767 1.00 24.89 91 THR A O 1
ATOM 717 N N . ASP A 1 92 ? 6.018 27.472 37.559 1.00 25.28 92 ASP A N 1
ATOM 718 C CA . ASP A 1 92 ? 6.840 26.365 38.005 1.00 25.63 92 ASP A CA 1
ATOM 719 C C . ASP A 1 92 ? 7.969 26.115 36.998 1.00 26.64 92 ASP A C 1
ATOM 720 O O . ASP A 1 92 ? 9.112 25.919 37.397 1.00 26.21 92 ASP A O 1
ATOM 725 N N . TYR A 1 93 ? 7.654 26.158 35.700 1.00 25.20 93 TYR A N 1
ATOM 726 C CA . TYR A 1 93 ? 8.705 25.881 34.704 1.00 23.98 93 TYR A CA 1
ATOM 727 C C . TYR A 1 93 ? 9.882 26.878 34.775 1.00 23.03 93 TYR A C 1
ATOM 728 O O . TYR A 1 93 ? 11.037 26.465 34.690 1.00 23.74 93 TYR A O 1
ATOM 737 N N . LYS A 1 94 ? 9.588 28.180 34.888 1.00 23.44 94 LYS A N 1
ATOM 738 C CA . LYS A 1 94 ? 10.655 29.211 34.924 1.00 23.18 94 LYS A CA 1
ATOM 739 C C . LYS A 1 94 ? 11.525 29.087 36.177 1.00 24.98 94 LYS A C 1
ATOM 740 O O . LYS A 1 94 ? 12.742 29.089 36.097 1.00 24.16 94 LYS A O 1
ATOM 746 N N . ALA A 1 95 ? 10.876 28.932 37.329 1.00 24.52 95 ALA A N 1
ATOM 747 C CA . ALA A 1 95 ? 11.602 28.793 38.588 1.00 25.52 95 ALA A CA 1
ATOM 748 C C . ALA A 1 95 ? 12.434 27.511 38.623 1.00 25.81 95 ALA A C 1
ATOM 749 O O . ALA A 1 95 ? 13.574 27.524 39.105 1.00 24.73 95 ALA A O 1
ATOM 751 N N . LYS A 1 96 ? 11.867 26.421 38.104 1.00 25.83 96 LYS A N 1
ATOM 752 C CA . LYS A 1 96 ? 12.568 25.136 38.067 1.00 26.06 96 LYS A CA 1
ATOM 753 C C . LYS A 1 96 ? 13.784 25.180 37.142 1.00 25.91 96 LYS A C 1
ATOM 754 O O . LYS A 1 96 ? 14.838 24.670 37.485 1.00 22.26 96 LYS A O 1
ATOM 760 N N . ALA A 1 97 ? 13.641 25.817 35.977 1.00 25.75 97 ALA A N 1
ATOM 761 C CA . ALA A 1 97 ? 14.803 25.966 35.088 1.00 25.88 97 ALA A CA 1
ATOM 762 C C . ALA A 1 97 ? 15.982 26.667 35.792 1.00 24.26 97 ALA A C 1
ATOM 763 O O . ALA A 1 97 ? 17.133 26.244 35.679 1.00 23.48 97 ALA A O 1
ATOM 765 N N . ALA A 1 98 ? 15.692 27.730 36.532 1.00 24.23 98 ALA A N 1
ATOM 766 C CA . ALA A 1 98 ? 16.743 28.462 37.234 1.00 26.17 98 ALA A CA 1
ATOM 767 C C . ALA A 1 98 ? 17.372 27.617 38.336 1.00 26.55 98 ALA A C 1
ATOM 768 O O . ALA A 1 98 ? 18.603 27.585 38.496 1.00 26.04 98 ALA A O 1
ATOM 770 N N . LYS A 1 99 ? 16.524 26.912 39.076 1.00 25.40 99 LYS A N 1
ATOM 771 C CA . LYS A 1 99 ? 17.020 26.014 40.142 1.00 27.61 99 LYS A CA 1
ATOM 772 C C . LYS A 1 99 ? 17.883 24.878 39.588 1.00 26.56 99 LYS A C 1
ATOM 773 O O . LYS A 1 99 ? 18.902 24.519 40.177 1.00 27.40 99 LYS A O 1
ATOM 779 N N . ILE A 1 100 ? 17.483 24.307 38.457 1.00 25.65 100 ILE A N 1
ATOM 780 C CA . ILE A 1 100 ? 18.280 23.237 37.838 1.00 24.29 100 ILE A CA 1
ATOM 781 C C . ILE A 1 100 ? 19.690 23.754 37.508 1.00 23.41 100 ILE A C 1
ATOM 782 O O . ILE A 1 100 ? 20.720 23.082 37.753 1.00 25.08 100 ILE A O 1
ATOM 787 N N . ILE A 1 101 ? 19.752 24.955 36.928 1.00 23.04 101 ILE A N 1
ATOM 788 C CA . ILE A 1 101 ? 21.056 25.491 36.555 1.00 24.92 101 ILE A CA 1
ATOM 789 C C . ILE A 1 101 ? 21.909 25.761 37.786 1.00 25.90 101 ILE A C 1
ATOM 790 O O . ILE A 1 101 ? 23.046 25.305 37.842 1.00 26.05 101 ILE A O 1
ATOM 795 N N . ILE A 1 102 ? 21.344 26.456 38.781 1.00 25.57 102 ILE A N 1
ATOM 796 C CA . ILE A 1 102 ? 22.126 26.916 39.919 1.00 28.74 102 ILE A CA 1
ATOM 797 C C . ILE A 1 102 ? 22.383 25.805 40.952 1.00 29.56 102 ILE A C 1
ATOM 798 O O . ILE A 1 102 ? 23.521 25.638 41.428 1.00 28.40 102 ILE A O 1
ATOM 803 N N . GLU A 1 103 ? 21.327 25.065 41.286 1.00 29.96 103 GLU A N 1
ATOM 804 C CA . GLU A 1 103 ? 21.405 24.049 42.351 1.00 32.28 103 GLU A CA 1
ATOM 805 C C . GLU A 1 103 ? 21.887 22.713 41.862 1.00 31.17 103 GLU A C 1
ATOM 806 O O . GLU A 1 103 ? 22.627 22.044 42.561 1.00 35.01 103 GLU A O 1
ATOM 812 N N . ASP A 1 104 ? 21.450 22.292 40.684 1.00 29.86 104 ASP A N 1
ATOM 813 C CA . ASP A 1 104 ? 21.754 20.927 40.255 1.00 28.33 104 ASP A CA 1
ATOM 814 C C . ASP A 1 104 ? 22.993 20.845 39.392 1.00 32.46 104 ASP A C 1
ATOM 815 O O . ASP A 1 104 ? 23.912 20.093 39.677 1.00 34.22 104 ASP A O 1
ATOM 820 N N . ILE A 1 105 ? 23.030 21.645 38.338 1.00 28.31 105 ILE A N 1
ATOM 821 C CA . ILE A 1 105 ? 24.188 21.622 37.473 1.00 26.29 105 ILE A CA 1
ATOM 822 C C . ILE A 1 105 ? 25.411 22.282 38.130 1.00 25.02 105 ILE A C 1
ATOM 823 O O . ILE A 1 105 ? 26.496 21.694 38.143 1.00 27.67 105 ILE A O 1
ATOM 828 N N . LEU A 1 106 ? 25.236 23.478 38.691 1.00 25.25 106 LEU A N 1
ATOM 829 C CA . LEU A 1 106 ? 26.350 24.257 39.247 1.00 26.20 106 LEU A CA 1
ATOM 830 C C . LEU A 1 106 ? 26.421 24.184 40.783 1.00 28.29 106 LEU A C 1
ATOM 831 O O . LEU A 1 106 ? 27.010 25.059 41.436 1.00 29.29 106 LEU A O 1
ATOM 836 N N . GLY A 1 107 ? 25.782 23.152 41.332 1.00 30.25 107 GLY A N 1
ATOM 837 C CA . GLY A 1 107 ? 25.676 22.957 42.793 1.00 33.41 107 GLY A CA 1
ATOM 838 C C . GLY A 1 107 ? 27.006 22.887 43.521 1.00 35.40 107 GLY A C 1
ATOM 839 O O . GLY A 1 107 ? 27.088 23.223 44.706 1.00 37.30 107 GLY A O 1
ATOM 840 N N . ASP A 1 108 ? 28.041 22.490 42.795 1.00 33.94 108 ASP A N 1
ATOM 841 C CA . ASP A 1 108 ? 29.407 22.372 43.345 1.00 33.22 108 ASP A CA 1
ATOM 842 C C . ASP A 1 108 ? 30.188 23.700 43.371 1.00 32.89 108 ASP A C 1
ATOM 843 O O . ASP A 1 108 ? 31.288 23.754 43.901 1.00 33.99 108 ASP A O 1
ATOM 848 N N . GLU A 1 109 ? 29.613 24.764 42.800 1.00 29.56 109 GLU A N 1
ATOM 849 C CA . GLU A 1 109 ? 30.300 26.049 42.657 1.00 29.83 109 GLU A CA 1
ATOM 850 C C . GLU A 1 109 ? 29.589 27.151 43.447 1.00 30.45 109 GLU A C 1
ATOM 851 O O . GLU A 1 109 ? 28.355 27.199 43.530 1.00 32.06 109 GLU A O 1
ATOM 857 N N . ASP A 1 110 ? 30.390 28.049 43.998 1.00 32.55 110 ASP A N 1
ATOM 858 C CA . ASP A 1 110 ? 29.913 29.100 44.881 1.00 36.00 110 ASP A CA 1
ATOM 859 C C . ASP A 1 110 ? 29.547 30.385 44.149 1.00 33.76 110 ASP A C 1
ATOM 860 O O . ASP A 1 110 ? 28.812 31.205 44.691 1.00 34.39 110 ASP A O 1
ATOM 865 N N . TRP A 1 111 ? 30.077 30.574 42.941 1.00 30.98 111 TRP A N 1
ATOM 866 C CA . TRP A 1 111 ? 29.812 31.824 42.200 1.00 30.70 111 TRP A CA 1
ATOM 867 C C . TRP A 1 111 ? 28.334 32.132 41.803 1.00 29.17 111 TRP A C 1
ATOM 868 O O . TRP A 1 111 ? 27.922 33.288 41.880 1.00 29.00 111 TRP A O 1
ATOM 879 N N . PRO A 1 112 ? 27.545 31.115 41.375 1.00 28.55 112 PRO A N 1
ATOM 880 C CA . PRO A 1 112 ? 26.227 31.444 40.785 1.00 27.70 112 PRO A CA 1
ATOM 881 C C . PRO A 1 112 ? 25.231 32.124 41.711 1.00 29.64 112 PRO A C 1
ATOM 882 O O . PRO A 1 112 ? 25.004 31.661 42.843 1.00 29.00 112 PRO A O 1
ATOM 886 N N . GLY A 1 113 ? 24.614 33.196 41.223 1.00 26.72 113 GLY A N 1
ATOM 887 C CA . GLY A 1 113 ? 23.632 33.933 42.001 1.00 28.30 113 GLY A CA 1
ATOM 888 C C . GLY A 1 113 ? 22.210 33.831 41.471 1.00 28.43 113 GLY A C 1
ATOM 889 O O . GLY A 1 113 ? 21.335 33.226 42.099 1.00 27.50 113 GLY A O 1
ATOM 890 N N . LYS A 1 114 ? 21.958 34.486 40.342 1.00 25.78 114 LYS A N 1
ATOM 891 C CA . LYS A 1 114 ? 20.613 34.563 39.794 1.00 24.75 114 LYS A CA 1
ATOM 892 C C . LYS A 1 114 ? 20.649 34.518 38.273 1.00 24.53 114 LYS A C 1
ATOM 893 O O . LYS A 1 114 ? 21.642 34.937 37.673 1.00 24.85 114 LYS A O 1
ATOM 899 N N . VAL A 1 115 ? 19.547 34.026 37.701 1.00 23.85 115 VAL A N 1
ATOM 900 C CA . VAL A 1 115 ? 19.314 33.926 36.228 1.00 24.71 115 VAL A CA 1
ATOM 901 C C . VAL A 1 115 ? 18.222 34.883 35.755 1.00 24.01 115 VAL A C 1
ATOM 902 O O . VAL A 1 115 ? 17.230 35.128 36.450 1.00 23.94 115 VAL A O 1
ATOM 906 N N . ARG A 1 116 ? 18.417 35.428 34.557 1.00 23.06 116 ARG A N 1
ATOM 907 C CA . ARG A 1 116 ? 17.354 36.071 33.808 1.00 22.76 116 ARG A CA 1
ATOM 908 C C . ARG A 1 116 ? 17.245 35.301 32.501 1.00 22.94 116 ARG A C 1
ATOM 909 O O . ARG A 1 116 ? 18.242 35.159 31.764 1.00 22.49 116 ARG A O 1
ATOM 917 N N . PHE A 1 117 ? 16.053 34.798 32.221 1.00 23.23 117 PHE A N 1
ATOM 918 C CA . PHE A 1 117 ? 15.804 34.142 30.954 1.00 22.26 117 PHE A CA 1
ATOM 919 C C . PHE A 1 117 ? 15.325 35.141 29.911 1.00 23.22 117 PHE A C 1
ATOM 920 O O . PHE A 1 117 ? 14.575 36.052 30.228 1.00 24.47 117 PHE A O 1
ATOM 928 N N . VAL A 1 118 ? 15.811 34.952 28.682 1.00 21.79 118 VAL A N 1
ATOM 929 C CA . VAL A 1 118 ? 15.384 35.701 27.493 1.00 21.35 118 VAL A CA 1
ATOM 930 C C . VAL A 1 118 ? 15.163 34.680 26.373 1.00 20.99 118 VAL A C 1
ATOM 931 O O . VAL A 1 118 ? 15.049 33.495 26.644 1.00 23.21 118 VAL A O 1
ATOM 935 N N . SER A 1 119 ? 15.036 35.108 25.113 1.00 21.33 119 SER A N 1
ATOM 936 C CA . SER A 1 119 ? 14.632 34.154 24.083 1.00 20.68 119 SER A CA 1
ATOM 937 C C . SER A 1 119 ? 15.757 33.694 23.164 1.00 21.48 119 SER A C 1
ATOM 938 O O . SER A 1 119 ? 15.608 32.695 22.472 1.00 22.52 119 SER A O 1
ATOM 941 N N . THR A 1 120 ? 16.871 34.429 23.163 1.00 21.24 120 THR A N 1
ATOM 942 C CA . THR A 1 120 ? 17.993 34.091 22.268 1.00 21.33 120 THR A CA 1
ATOM 943 C C . THR A 1 120 ? 19.361 34.337 22.909 1.00 20.16 120 THR A C 1
ATOM 944 O O . THR A 1 120 ? 19.451 35.019 23.925 1.00 19.46 120 THR A O 1
ATOM 948 N N . GLY A 1 121 ? 20.413 33.780 22.305 1.00 20.58 121 GLY A N 1
ATOM 949 C CA . GLY A 1 121 ? 21.781 33.982 22.802 1.00 21.82 121 GLY A CA 1
ATOM 950 C C . GLY A 1 121 ? 22.185 35.442 22.693 1.00 21.92 121 GLY A C 1
ATOM 951 O O . GLY A 1 121 ? 22.839 35.982 23.597 1.00 21.96 121 GLY A O 1
ATOM 952 N N . SER A 1 122 ? 21.794 36.095 21.586 1.00 20.87 122 SER A N 1
ATOM 953 C CA . SER A 1 122 ? 22.126 37.532 21.405 1.00 20.74 122 SER A CA 1
ATOM 954 C C . SER A 1 122 ? 21.464 38.343 22.485 1.00 20.97 122 SER A C 1
ATOM 955 O O . SER A 1 122 ? 22.080 39.248 23.071 1.00 21.44 122 SER A O 1
ATOM 958 N N . GLU A 1 123 ? 20.203 38.022 22.791 1.00 20.44 123 GLU A N 1
ATOM 959 C CA . GLU A 1 123 ? 19.515 38.714 23.863 1.00 20.33 123 GLU A CA 1
ATOM 960 C C . GLU A 1 123 ? 20.219 38.460 25.210 1.00 20.37 123 GLU A C 1
ATOM 961 O O . GLU A 1 123 ? 20.275 39.357 26.058 1.00 21.42 123 GLU A O 1
ATOM 967 N N . ALA A 1 124 ? 20.740 37.256 25.402 1.00 21.89 124 ALA A N 1
ATOM 968 C CA . ALA A 1 124 ? 21.505 36.965 26.647 1.00 21.62 124 ALA A CA 1
ATOM 969 C C . ALA A 1 124 ? 22.744 37.843 26.772 1.00 21.21 124 ALA A C 1
ATOM 970 O O . ALA A 1 124 ? 23.056 38.397 27.854 1.00 20.31 124 ALA A O 1
ATOM 972 N N . VAL A 1 125 ? 23.449 37.989 25.653 1.00 19.50 125 VAL A N 1
ATOM 973 C CA . VAL A 1 125 ? 24.656 38.824 25.619 1.00 19.80 125 VAL A CA 1
ATOM 974 C C . VAL A 1 125 ? 24.298 40.288 25.902 1.00 19.86 125 VAL A C 1
ATOM 975 O O . VAL A 1 125 ? 24.967 40.956 26.670 1.00 20.99 125 VAL A O 1
ATOM 979 N N . GLU A 1 126 ? 23.235 40.766 25.276 1.00 20.49 126 GLU A N 1
ATOM 980 C CA . GLU A 1 126 ? 22.735 42.126 25.505 1.00 21.48 126 GLU A CA 1
ATOM 981 C C . GLU A 1 126 ? 22.516 42.357 26.990 1.00 22.46 126 GLU A C 1
ATOM 982 O O . GLU A 1 126 ? 22.948 43.364 27.545 1.00 21.90 126 GLU A O 1
ATOM 988 N N . THR A 1 127 ? 21.839 41.399 27.616 1.00 21.75 127 THR A N 1
ATOM 989 C CA . THR A 1 127 ? 21.503 41.529 29.020 1.00 22.75 127 THR A CA 1
ATOM 990 C C . THR A 1 127 ? 22.772 41.540 29.882 1.00 23.21 127 THR A C 1
ATOM 991 O O . THR A 1 127 ? 22.887 42.358 30.801 1.00 22.25 127 THR A O 1
ATOM 995 N N . ALA A 1 128 ? 23.697 40.628 29.596 1.00 22.18 128 ALA A N 1
ATOM 996 C CA . ALA A 1 128 ? 24.997 40.534 30.322 1.00 21.33 128 ALA A CA 1
ATOM 997 C C . ALA A 1 128 ? 25.803 41.865 30.227 1.00 21.91 128 ALA A C 1
ATOM 998 O O . ALA A 1 128 ? 26.338 42.368 31.224 1.00 20.43 128 ALA A O 1
ATOM 1000 N N . LEU A 1 129 ? 25.874 42.441 29.019 1.00 20.47 129 LEU A N 1
ATOM 1001 C CA . LEU A 1 129 ? 26.566 43.705 28.814 1.00 21.25 129 LEU A CA 1
ATOM 1002 C C . LEU A 1 129 ? 25.923 44.805 29.655 1.00 21.23 129 LEU A C 1
ATOM 1003 O O . LEU A 1 129 ? 26.617 45.572 30.298 1.00 21.36 129 LEU A O 1
ATOM 1008 N N . ASN A 1 130 ? 24.592 44.857 29.650 1.00 21.19 130 ASN A N 1
ATOM 1009 C CA . ASN A 1 130 ? 23.848 45.844 30.429 1.00 22.42 130 ASN A CA 1
ATOM 1010 C C . ASN A 1 130 ? 24.135 45.681 31.935 1.00 22.67 130 ASN A C 1
ATOM 1011 O O . ASN A 1 130 ? 24.398 46.674 32.643 1.00 23.09 130 ASN A O 1
ATOM 1016 N N . ILE A 1 131 ? 24.095 44.439 32.396 1.00 22.60 131 ILE A N 1
ATOM 1017 C CA . ILE A 1 131 ? 24.289 44.192 33.835 1.00 23.89 131 ILE A CA 1
ATOM 1018 C C . ILE A 1 131 ? 25.730 44.524 34.247 1.00 22.80 131 ILE A C 1
ATOM 1019 O O . ILE A 1 131 ? 25.946 45.201 35.261 1.00 24.43 131 ILE A O 1
ATOM 1024 N N . ALA A 1 132 ? 26.716 44.065 33.457 1.00 22.55 132 ALA A N 1
ATOM 1025 C CA . ALA A 1 132 ? 28.113 44.347 33.768 1.00 22.13 132 ALA A CA 1
ATOM 1026 C C . ALA A 1 132 ? 28.334 45.871 33.877 1.00 22.87 132 ALA A C 1
ATOM 1027 O O . ALA A 1 132 ? 29.018 46.353 34.771 1.00 22.61 132 ALA A O 1
ATOM 1029 N N . ARG A 1 133 ? 27.763 46.625 32.945 1.00 22.30 133 ARG A N 1
ATOM 1030 C CA . ARG A 1 133 ? 27.925 48.076 32.927 1.00 21.63 133 ARG A CA 1
ATOM 1031 C C . ARG A 1 133 ? 27.211 48.764 34.088 1.00 22.70 133 ARG A C 1
ATOM 1032 O O . ARG A 1 133 ? 27.754 49.692 34.670 1.00 22.60 133 ARG A O 1
ATOM 1040 N N . LEU A 1 134 ? 26.020 48.281 34.432 1.00 22.18 134 LEU A N 1
ATOM 1041 C CA . LEU A 1 134 ? 25.278 48.834 35.565 1.00 23.41 134 LEU A CA 1
ATOM 1042 C C . LEU A 1 134 ? 25.961 48.506 36.895 1.00 23.59 134 LEU A C 1
ATOM 1043 O O . LEU A 1 134 ? 26.062 49.381 37.767 1.00 24.99 134 LEU A O 1
ATOM 1048 N N . TYR A 1 135 ? 26.449 47.275 37.026 1.00 24.52 135 TYR A N 1
ATOM 1049 C CA . TYR A 1 135 ? 27.082 46.827 38.271 1.00 25.80 135 TYR A CA 1
ATOM 1050 C C . TYR A 1 135 ? 28.352 47.631 38.556 1.00 25.34 135 TYR A C 1
ATOM 1051 O O . TYR A 1 135 ? 28.589 48.100 39.692 1.00 25.54 135 TYR A O 1
ATOM 1060 N N . THR A 1 136 ? 29.162 47.824 37.519 1.00 23.98 136 THR A N 1
ATOM 1061 C CA . THR A 1 136 ? 30.453 48.510 37.690 1.00 24.31 136 THR A CA 1
ATOM 1062 C C . THR A 1 136 ? 30.311 50.037 37.575 1.00 25.36 136 THR A C 1
ATOM 1063 O O . THR A 1 136 ? 31.218 50.771 37.968 1.00 25.41 136 THR A O 1
ATOM 1067 N N . ASN A 1 137 ? 29.179 50.489 37.031 1.00 25.65 137 ASN A N 1
ATOM 1068 C CA . ASN A 1 137 ? 28.979 51.868 36.584 1.00 26.56 137 ASN A CA 1
ATOM 1069 C C . ASN A 1 137 ? 30.090 52.329 35.618 1.00 25.59 137 ASN A C 1
ATOM 1070 O O . ASN A 1 137 ? 30.621 53.439 35.754 1.00 26.56 137 ASN A O 1
ATOM 1075 N N . ARG A 1 138 ? 30.466 51.451 34.677 1.00 23.82 138 ARG A N 1
ATOM 1076 C CA . ARG A 1 138 ? 31.557 51.750 33.730 1.00 22.94 138 ARG A CA 1
ATOM 1077 C C . ARG A 1 138 ? 31.130 51.387 32.316 1.00 21.23 138 ARG A C 1
ATOM 1078 O O . ARG A 1 138 ? 30.339 50.463 32.114 1.00 21.77 138 ARG A O 1
ATOM 1086 N N . PRO A 1 139 ? 31.659 52.117 31.319 1.00 21.81 139 PRO A N 1
ATOM 1087 C CA . PRO A 1 139 ? 31.127 51.890 29.955 1.00 21.88 139 PRO A CA 1
ATOM 1088 C C . PRO A 1 139 ? 31.843 50.866 29.082 1.00 21.34 139 PRO A C 1
ATOM 1089 O O . PRO A 1 139 ? 31.193 50.281 28.205 1.00 22.29 139 PRO A O 1
ATOM 1093 N N . LEU A 1 140 ? 33.147 50.691 29.246 1.00 20.13 140 LEU A N 1
ATOM 1094 C CA . LEU A 1 140 ? 33.930 49.950 28.235 1.00 21.12 140 LEU A CA 1
ATOM 1095 C C . LEU A 1 140 ? 33.882 48.456 28.460 1.00 22.05 140 LEU A C 1
ATOM 1096 O O . LEU A 1 140 ? 33.933 48.001 29.599 1.00 22.58 140 LEU A O 1
ATOM 1101 N N . VAL A 1 141 ? 33.759 47.707 27.370 1.00 21.69 141 VAL A N 1
ATOM 1102 C CA . VAL A 1 141 ? 33.884 46.263 27.427 1.00 22.70 141 VAL A CA 1
ATOM 1103 C C . VAL A 1 141 ? 34.966 45.840 26.431 1.00 22.58 141 VAL A C 1
ATOM 1104 O O . VAL A 1 141 ? 35.018 46.318 25.285 1.00 24.54 141 VAL A O 1
ATOM 1108 N N . VAL A 1 142 ? 35.854 44.967 26.879 1.00 20.62 142 VAL A N 1
ATOM 1109 C CA . VAL A 1 142 ? 36.921 44.403 26.044 1.00 21.89 142 VAL A CA 1
ATOM 1110 C C . VAL A 1 142 ? 36.482 43.073 25.451 1.00 22.87 142 VAL A C 1
ATOM 1111 O O . VAL A 1 142 ? 36.029 42.183 26.182 1.00 23.80 142 VAL A O 1
ATOM 1115 N N . THR A 1 143 ? 36.549 42.957 24.118 1.00 22.28 143 THR A N 1
ATOM 1116 C CA . THR A 1 143 ? 36.316 41.689 23.432 1.00 21.09 143 THR A CA 1
ATOM 1117 C C . THR A 1 143 ? 37.631 41.236 22.763 1.00 21.86 143 THR A C 1
ATOM 1118 O O . THR A 1 143 ? 38.663 41.875 22.975 1.00 24.24 143 THR A O 1
ATOM 1122 N N . ARG A 1 144 ? 37.618 40.139 21.999 1.00 22.37 144 ARG A N 1
ATOM 1123 C CA . ARG A 1 144 ? 38.834 39.737 21.259 1.00 23.67 144 ARG A CA 1
ATOM 1124 C C . ARG A 1 144 ? 38.570 39.678 19.752 1.00 24.72 144 ARG A C 1
ATOM 1125 O O . ARG A 1 144 ? 37.455 39.330 19.320 1.00 24.19 144 ARG A O 1
ATOM 1133 N N . GLU A 1 145 ? 39.628 39.953 18.974 1.00 22.90 145 GLU A N 1
ATOM 1134 C CA . GLU A 1 145 ? 39.631 39.654 17.538 1.00 26.33 145 GLU A CA 1
ATOM 1135 C C . GLU A 1 145 ? 39.052 38.255 17.296 1.00 24.17 145 GLU A C 1
ATOM 1136 O O . GLU A 1 145 ? 39.491 37.282 17.946 1.00 24.63 145 GLU A O 1
ATOM 1142 N N . HIS A 1 146 ? 38.107 38.173 16.344 1.00 22.21 146 HIS A N 1
ATOM 1143 C CA . HIS A 1 146 ? 37.449 36.935 15.870 1.00 23.29 146 HIS A CA 1
ATOM 1144 C C . HIS A 1 146 ? 36.348 36.391 16.777 1.00 22.02 146 HIS A C 1
ATOM 1145 O O . HIS A 1 146 ? 35.739 35.376 16.436 1.00 23.11 146 HIS A O 1
ATOM 1152 N N . ASP A 1 147 ? 36.076 37.063 17.899 1.00 21.46 147 ASP A N 1
ATOM 1153 C CA . ASP A 1 147 ? 34.967 36.648 18.772 1.00 20.96 147 ASP A CA 1
ATOM 1154 C C . ASP A 1 147 ? 33.636 36.831 18.062 1.00 21.67 147 ASP A C 1
ATOM 1155 O O . ASP A 1 147 ? 33.458 37.791 17.306 1.00 21.27 147 ASP A O 1
ATOM 1160 N N . TYR A 1 148 ? 32.714 35.909 18.336 1.00 21.27 148 TYR A N 1
ATOM 1161 C CA . TYR A 1 148 ? 31.316 36.045 17.894 1.00 20.77 148 TYR A CA 1
ATOM 1162 C C . TYR A 1 148 ? 30.424 35.989 19.128 1.00 21.99 148 TYR A C 1
ATOM 1163 O O . TYR A 1 148 ? 30.464 35.008 19.880 1.00 22.57 148 TYR A O 1
ATOM 1172 N N . HIS A 1 149 ? 29.662 37.057 19.364 1.00 19.85 149 HIS A N 1
ATOM 1173 C CA . HIS A 1 149 ? 28.814 37.113 20.562 1.00 20.16 149 HIS A CA 1
ATOM 1174 C C . HIS A 1 149 ? 27.374 37.449 20.196 1.00 20.24 149 HIS A C 1
ATOM 1175 O O . HIS A 1 149 ? 26.565 37.788 21.055 1.00 20.96 149 HIS A O 1
ATOM 1182 N N . GLY A 1 150 ? 27.056 37.314 18.908 1.00 22.05 150 GLY A N 1
ATOM 1183 C CA . GLY A 1 150 ? 25.667 37.513 18.456 1.00 21.07 150 GLY A CA 1
ATOM 1184 C C . GLY A 1 150 ? 25.541 38.690 17.495 1.00 20.55 150 GLY A C 1
ATOM 1185 O O . GLY A 1 150 ? 26.558 39.296 17.090 1.00 22.71 150 GLY A O 1
ATOM 1186 N N . TRP A 1 151 ? 24.305 39.029 17.121 1.00 20.58 151 TRP A N 1
ATOM 1187 C CA . TRP A 1 151 ? 24.111 39.906 15.958 1.00 21.62 151 TRP A CA 1
ATOM 1188 C C . TRP A 1 151 ? 23.339 41.191 16.254 1.00 22.35 151 TRP A C 1
ATOM 1189 O O . TRP A 1 151 ? 23.334 42.116 15.431 1.00 22.32 151 TRP A O 1
ATOM 1200 N N . THR A 1 152 ? 22.632 41.237 17.383 1.00 23.09 152 THR A N 1
ATOM 1201 C CA . THR A 1 152 ? 21.818 42.403 17.703 1.00 23.08 152 THR A CA 1
ATOM 1202 C C . THR A 1 152 ? 22.753 43.584 18.046 1.00 24.04 152 THR A C 1
ATOM 1203 O O . THR A 1 152 ? 23.954 43.389 18.271 1.00 23.00 152 THR A O 1
ATOM 1207 N N . GLY A 1 153 ? 22.216 44.799 18.022 1.00 24.80 153 GLY A N 1
ATOM 1208 C CA . GLY A 1 153 ? 23.059 46.025 18.118 1.00 26.39 153 GLY A CA 1
ATOM 1209 C C . GLY A 1 153 ? 24.099 46.039 19.221 1.00 27.62 153 GLY A C 1
ATOM 1210 O O . GLY A 1 153 ? 25.250 46.367 18.974 1.00 29.78 153 GLY A O 1
ATOM 1211 N N . GLY A 1 154 ? 23.719 45.665 20.443 1.00 26.54 154 GLY A N 1
ATOM 1212 C CA . GLY A 1 154 ? 24.684 45.633 21.543 1.00 25.08 154 GLY A CA 1
ATOM 1213 C C . GLY A 1 154 ? 25.654 44.461 21.464 1.00 25.15 154 GLY A C 1
ATOM 1214 O O . GLY A 1 154 ? 26.870 44.617 21.618 1.00 26.70 154 GLY A O 1
ATOM 1215 N N . ALA A 1 155 ? 25.109 43.265 21.252 1.00 25.18 155 ALA A N 1
ATOM 1216 C CA . ALA A 1 155 ? 25.928 42.071 21.125 1.00 23.68 155 ALA A CA 1
ATOM 1217 C C . ALA A 1 155 ? 26.874 42.183 19.945 1.00 24.51 155 ALA A C 1
ATOM 1218 O O . ALA A 1 155 ? 27.993 41.712 20.009 1.00 24.04 155 ALA A O 1
ATOM 1220 N N . ALA A 1 156 ? 26.427 42.795 18.850 1.00 22.96 156 ALA A N 1
ATOM 1221 C CA . ALA A 1 156 ? 27.298 42.923 17.694 1.00 23.31 156 ALA A CA 1
ATOM 1222 C C . ALA A 1 156 ? 28.522 43.816 17.963 1.00 23.81 156 ALA A C 1
ATOM 1223 O O . ALA A 1 156 ? 29.569 43.645 17.325 1.00 22.87 156 ALA A O 1
ATOM 1225 N N . THR A 1 157 ? 28.404 44.769 18.898 1.00 21.65 157 THR A N 1
ATOM 1226 C CA . THR A 1 157 ? 29.565 45.622 19.190 1.00 22.54 157 THR A CA 1
ATOM 1227 C C . THR A 1 157 ? 30.768 44.793 19.674 1.00 22.60 157 THR A C 1
ATOM 1228 O O . THR A 1 157 ? 31.909 45.176 19.422 1.00 22.88 157 THR A O 1
ATOM 1232 N N . VAL A 1 158 ? 30.508 43.670 20.350 1.00 22.59 158 VAL A N 1
ATOM 1233 C CA . VAL A 1 158 ? 31.623 42.817 20.812 1.00 22.26 158 VAL A CA 1
ATOM 1234 C C . VAL A 1 158 ? 31.881 41.642 19.868 1.00 22.39 158 VAL A C 1
ATOM 1235 O O . VAL A 1 158 ? 32.722 40.782 20.138 1.00 22.30 158 VAL A O 1
ATOM 1239 N N . THR A 1 159 ? 31.168 41.613 18.740 1.00 21.90 159 THR A N 1
ATOM 1240 C CA . THR A 1 159 ? 31.474 40.617 17.713 1.00 22.62 159 THR A CA 1
ATOM 1241 C C . THR A 1 159 ? 32.507 41.208 16.753 1.00 23.04 159 THR A C 1
ATOM 1242 O O . THR A 1 159 ? 32.225 42.212 16.083 1.00 22.28 159 THR A O 1
ATOM 1246 N N . ARG A 1 160 ? 33.707 40.620 16.741 1.00 20.75 160 ARG A N 1
ATOM 1247 C CA . ARG A 1 160 ? 34.812 41.087 15.897 1.00 22.43 160 ARG A CA 1
ATOM 1248 C C . ARG A 1 160 ? 35.183 39.981 14.905 1.00 22.80 160 ARG A C 1
ATOM 1249 O O . ARG A 1 160 ? 36.353 39.696 14.647 1.00 23.68 160 ARG A O 1
ATOM 1257 N N . LEU A 1 161 ? 34.143 39.378 14.332 1.00 23.44 161 LEU A N 1
ATOM 1258 C CA . LEU A 1 161 ? 34.325 38.367 13.291 1.00 23.20 161 LEU A CA 1
ATOM 1259 C C . LEU A 1 161 ? 33.810 39.049 12.024 1.00 23.45 161 LEU A C 1
ATOM 1260 O O . LEU A 1 161 ? 32.606 39.269 11.883 1.00 22.48 161 LEU A O 1
ATOM 1265 N N . ARG A 1 162 ? 34.736 39.398 11.136 1.00 22.51 162 ARG A N 1
ATOM 1266 C CA . ARG A 1 162 ? 34.460 40.291 10.003 1.00 23.01 162 ARG A CA 1
ATOM 1267 C C . ARG A 1 162 ? 33.324 39.804 9.120 1.00 22.48 162 ARG A C 1
ATOM 1268 O O . ARG A 1 162 ? 32.478 40.608 8.662 1.00 21.88 162 ARG A O 1
ATOM 1276 N N . SER A 1 163 ? 33.297 38.493 8.887 1.00 22.04 163 SER A N 1
ATOM 1277 C CA . SER A 1 163 ? 32.307 37.866 7.995 1.00 22.87 163 SER A CA 1
ATOM 1278 C C . SER A 1 163 ? 30.905 37.627 8.557 1.00 23.30 163 SER A C 1
ATOM 1279 O O . SER A 1 163 ? 30.066 37.040 7.867 1.00 23.62 163 SER A O 1
ATOM 1282 N N . TYR A 1 164 ? 30.667 38.044 9.805 1.00 21.73 164 TYR A N 1
ATOM 1283 C CA . TYR A 1 164 ? 29.423 37.724 10.496 1.00 22.47 164 TYR A CA 1
ATOM 1284 C C . TYR A 1 164 ? 28.855 38.941 11.188 1.00 24.37 164 TYR A C 1
ATOM 1285 O O . TYR A 1 164 ? 28.272 38.829 12.269 1.00 24.72 164 TYR A O 1
ATOM 1294 N N . ARG A 1 165 ? 28.970 40.099 10.542 1.00 21.39 165 ARG A N 1
ATOM 1295 C CA . ARG A 1 165 ? 28.521 41.337 11.161 1.00 21.44 165 ARG A CA 1
ATOM 1296 C C . ARG A 1 165 ? 27.331 41.998 10.455 1.00 20.53 165 ARG A C 1
ATOM 1297 O O . ARG A 1 165 ? 27.137 43.212 10.563 1.00 20.97 165 ARG A O 1
ATOM 1305 N N . SER A 1 166 ? 26.518 41.155 9.807 1.00 20.96 166 SER A N 1
ATOM 1306 C CA . SER A 1 166 ? 25.223 41.552 9.223 1.00 20.68 166 SER A CA 1
ATOM 1307 C C . SER A 1 166 ? 25.364 42.603 8.125 1.00 21.01 166 SER A C 1
ATOM 1308 O O . SER A 1 166 ? 24.399 43.304 7.789 1.00 21.60 166 SER A O 1
ATOM 1311 N N . GLY A 1 167 ? 26.574 42.679 7.583 1.00 21.17 167 GLY A N 1
ATOM 1312 C CA . GLY A 1 167 ? 26.840 43.518 6.392 1.00 21.17 167 GLY A CA 1
ATOM 1313 C C . GLY A 1 167 ? 26.501 42.819 5.082 1.00 21.66 167 GLY A C 1
ATOM 1314 O O . GLY A 1 167 ? 26.081 41.655 5.048 1.00 21.57 167 GLY A O 1
ATOM 1315 N N . LEU A 1 168 ? 26.727 43.537 3.984 1.00 22.50 168 LEU A N 1
ATOM 1316 C CA . LEU A 1 168 ? 26.514 43.002 2.647 1.00 22.06 168 LEU A CA 1
ATOM 1317 C C . LEU A 1 168 ? 27.856 42.800 1.951 1.00 21.95 168 LEU A C 1
ATOM 1318 O O . LEU A 1 168 ? 28.773 43.629 2.081 1.00 24.11 168 LEU A O 1
ATOM 1323 N N . VAL A 1 169 ? 27.964 41.699 1.222 1.00 23.15 169 VAL A N 1
ATOM 1324 C CA . VAL A 1 169 ? 29.133 41.466 0.372 1.00 24.92 169 VAL A CA 1
ATOM 1325 C C . VAL A 1 169 ? 28.640 41.030 -1.012 1.00 25.80 169 VAL A C 1
ATOM 1326 O O . VAL A 1 169 ? 27.452 40.751 -1.197 1.00 26.93 169 VAL A O 1
ATOM 1330 N N . GLY A 1 170 ? 29.544 41.014 -1.988 1.00 27.30 170 GLY A N 1
ATOM 1331 C CA . GLY A 1 170 ? 29.144 40.654 -3.353 1.00 28.54 170 GLY A CA 1
ATOM 1332 C C . GLY A 1 170 ? 29.112 39.175 -3.675 1.00 29.74 170 GLY A C 1
ATOM 1333 O O . GLY A 1 170 ? 29.542 38.299 -2.876 1.00 27.64 170 GLY A O 1
ATOM 1334 N N . GLU A 1 171 ? 28.592 38.888 -4.868 1.00 29.59 171 GLU A N 1
ATOM 1335 C CA . GLU A 1 171 ? 28.538 37.532 -5.390 1.00 29.46 171 GLU A CA 1
ATOM 1336 C C . GLU A 1 171 ? 29.839 37.230 -6.134 1.00 30.64 171 GLU A C 1
ATOM 1337 O O . GLU A 1 171 ? 30.012 37.648 -7.285 1.00 29.60 171 GLU A O 1
ATOM 1343 N N . ASN A 1 172 ? 30.740 36.509 -5.471 1.00 29.19 172 ASN A N 1
ATOM 1344 C CA . ASN A 1 172 ? 32.038 36.097 -6.032 1.00 31.05 172 ASN A CA 1
ATOM 1345 C C . ASN A 1 172 ? 32.864 37.289 -6.486 1.00 36.27 172 ASN A C 1
ATOM 1346 O O . ASN A 1 172 ? 33.528 37.258 -7.528 1.00 36.37 172 ASN A O 1
ATOM 1351 N N . SER A 1 173 ? 32.811 38.349 -5.691 1.00 33.16 173 SER A N 1
ATOM 1352 C CA . SER A 1 173 ? 33.493 39.587 -6.020 1.00 39.63 173 SER A CA 1
ATOM 1353 C C . SER A 1 173 ? 33.735 40.474 -4.804 1.00 42.89 173 SER A C 1
ATOM 1354 O O . SER A 1 173 ? 33.186 40.239 -3.714 1.00 36.58 173 SER A O 1
ATOM 1357 N N . GLU A 1 174 ? 34.538 41.516 -5.043 1.00 48.44 174 GLU A N 1
ATOM 1358 C CA . GLU A 1 174 ? 34.869 42.548 -4.058 1.00 50.25 174 GLU A CA 1
ATOM 1359 C C . GLU A 1 174 ? 34.369 43.912 -4.538 1.00 53.80 174 GLU A C 1
ATOM 1360 O O . GLU A 1 174 ? 34.621 44.937 -3.900 1.00 56.56 174 GLU A O 1
ATOM 1366 N N . SER A 1 175 ? 33.648 43.905 -5.662 1.00 56.65 175 SER A N 1
ATOM 1367 C CA . SER A 1 175 ? 33.129 45.124 -6.301 1.00 57.43 175 SER A CA 1
ATOM 1368 C C . SER A 1 175 ? 31.991 45.795 -5.529 1.00 55.12 175 SER A C 1
ATOM 1369 O O . SER A 1 175 ? 31.736 46.992 -5.703 1.00 54.37 175 SER A O 1
ATOM 1372 N N . PHE A 1 176 ? 31.288 45.015 -4.713 1.00 50.66 176 PHE A N 1
ATOM 1373 C CA . PHE A 1 176 ? 30.331 45.578 -3.779 1.00 50.20 176 PHE A CA 1
ATOM 1374 C C . PHE A 1 176 ? 30.524 45.019 -2.383 1.00 51.24 176 PHE A C 1
ATOM 1375 O O . PHE A 1 176 ? 30.546 43.804 -2.173 1.00 57.03 176 PHE A O 1
ATOM 1383 N N . SER A 1 177 ? 30.624 45.930 -1.426 1.00 45.55 177 SER A N 1
ATOM 1384 C CA . SER A 1 177 ? 30.739 45.575 -0.039 1.00 41.89 177 SER A CA 1
ATOM 1385 C C . SER A 1 177 ? 30.202 46.735 0.799 1.00 38.30 177 SER A C 1
ATOM 1386 O O . SER A 1 177 ? 30.408 47.901 0.461 1.00 36.92 177 SER A O 1
ATOM 1389 N N . ALA A 1 178 ? 29.499 46.426 1.890 1.00 31.03 178 ALA A N 1
ATOM 1390 C CA . ALA A 1 178 ? 28.891 47.488 2.674 1.00 27.61 178 ALA A CA 1
ATOM 1391 C C . ALA A 1 178 ? 28.697 47.036 4.102 1.00 26.61 178 ALA A C 1
ATOM 1392 O O . ALA A 1 178 ? 27.991 46.066 4.344 1.00 26.12 178 ALA A O 1
ATOM 1394 N N . GLN A 1 179 ? 29.300 47.763 5.041 1.00 23.84 179 GLN A N 1
ATOM 1395 C CA . GLN A 1 179 ? 28.967 47.539 6.460 1.00 23.00 179 GLN A CA 1
ATOM 1396 C C . GLN A 1 179 ? 27.758 48.391 6.824 1.00 22.42 179 GLN A C 1
ATOM 1397 O O . GLN A 1 179 ? 27.407 49.337 6.088 1.00 24.23 179 GLN A O 1
ATOM 1403 N N . ILE A 1 180 ? 27.077 48.048 7.914 1.00 22.18 180 ILE A N 1
ATOM 1404 C CA . ILE A 1 180 ? 25.911 48.819 8.336 1.00 22.23 180 ILE A CA 1
ATOM 1405 C C . ILE A 1 180 ? 26.276 50.226 8.810 1.00 22.92 180 ILE A C 1
ATOM 1406 O O . ILE A 1 180 ? 27.012 50.369 9.805 1.00 22.24 180 ILE A O 1
ATOM 1411 N N . PRO A 1 181 ? 25.814 51.275 8.085 1.00 22.91 181 PRO A N 1
ATOM 1412 C CA . PRO A 1 181 ? 26.111 52.651 8.485 1.00 25.15 181 PRO A CA 1
ATOM 1413 C C . PRO A 1 181 ? 25.631 52.975 9.880 1.00 26.69 181 PRO A C 1
ATOM 1414 O O . PRO A 1 181 ? 24.489 52.667 10.251 1.00 27.91 181 PRO A O 1
ATOM 1418 N N . GLY A 1 182 ? 26.525 53.567 10.667 1.00 28.84 182 GLY A N 1
ATOM 1419 C CA . GLY A 1 182 ? 26.156 53.961 12.018 1.00 34.72 182 GLY A CA 1
ATOM 1420 C C . GLY A 1 182 ? 26.392 52.848 13.032 1.00 35.63 182 GLY A C 1
ATOM 1421 O O . GLY A 1 182 ? 26.343 53.106 14.238 1.00 39.95 182 GLY A O 1
ATOM 1422 N N . SER A 1 183 ? 26.649 51.634 12.526 1.00 33.42 183 SER A N 1
ATOM 1423 C CA . SER A 1 183 ? 26.876 50.398 13.313 1.00 36.39 183 SER A CA 1
ATOM 1424 C C . SER A 1 183 ? 28.049 49.546 12.804 1.00 35.75 183 SER A C 1
ATOM 1425 O O . SER A 1 183 ? 27.955 48.326 12.805 1.00 40.71 183 SER A O 1
ATOM 1428 N N . SER A 1 184 ? 29.161 50.170 12.406 1.00 35.58 184 SER A N 1
ATOM 1429 C CA . SER A 1 184 ? 30.313 49.418 11.871 1.00 34.43 184 SER A CA 1
ATOM 1430 C C . SER A 1 184 ? 31.561 49.461 12.745 1.00 34.11 184 SER A C 1
ATOM 1431 O O . SER A 1 184 ? 32.614 48.906 12.381 1.00 34.87 184 SER A O 1
ATOM 1434 N N . TYR A 1 185 ? 31.439 50.112 13.903 1.00 36.03 185 TYR A N 1
ATOM 1435 C CA . TYR A 1 185 ? 32.483 50.133 14.945 1.00 34.56 185 TYR A CA 1
ATOM 1436 C C . TYR A 1 185 ? 31.780 50.727 16.153 1.00 36.77 185 TYR A C 1
ATOM 1437 O O . TYR A 1 185 ? 30.668 51.242 16.014 1.00 35.94 185 TYR A O 1
ATOM 1446 N N . ASN A 1 186 ? 32.404 50.642 17.329 1.00 33.67 186 ASN A N 1
ATOM 1447 C CA . ASN A 1 186 ? 31.829 51.204 18.554 1.00 35.97 186 ASN A CA 1
ATOM 1448 C C . ASN A 1 186 ? 32.947 51.479 19.539 1.00 34.64 186 ASN A C 1
ATOM 1449 O O . ASN A 1 186 ? 33.744 50.573 19.873 1.00 32.54 186 ASN A O 1
ATOM 1454 N N . SER A 1 187 ? 33.006 52.734 19.980 1.00 34.65 187 SER A N 1
ATOM 1455 C CA . SER A 1 187 ? 34.061 53.220 20.857 1.00 35.25 187 SER A CA 1
ATOM 1456 C C . SER A 1 187 ? 33.903 52.720 22.295 1.00 36.24 187 SER A C 1
ATOM 1457 O O . SER A 1 187 ? 34.838 52.838 23.099 1.00 36.26 187 SER A O 1
ATOM 1460 N N . ALA A 1 188 ? 32.734 52.160 22.615 1.00 34.45 188 ALA A N 1
ATOM 1461 C CA . ALA A 1 188 ? 32.511 51.549 23.960 1.00 28.12 188 ALA A CA 1
ATOM 1462 C C . ALA A 1 188 ? 32.992 50.121 24.047 1.00 25.15 188 ALA A C 1
ATOM 1463 O O . ALA A 1 188 ? 32.777 49.435 25.065 1.00 24.10 188 ALA A O 1
ATOM 1465 N N . VAL A 1 189 ? 33.594 49.648 22.964 1.00 23.03 189 VAL A N 1
ATOM 1466 C CA . VAL A 1 189 ? 34.240 48.357 22.960 1.00 23.63 189 VAL A CA 1
ATOM 1467 C C . VAL A 1 189 ? 35.698 48.489 22.520 1.00 27.92 189 VAL A C 1
ATOM 1468 O O . VAL A 1 189 ? 36.025 49.233 21.574 1.00 30.35 189 VAL A O 1
ATOM 1472 N N . LEU A 1 190 ? 36.572 47.759 23.200 1.00 24.45 190 LEU A N 1
ATOM 1473 C CA . LEU A 1 190 ? 37.958 47.628 22.776 1.00 25.61 190 LEU A CA 1
ATOM 1474 C C . LEU A 1 190 ? 38.199 46.224 22.282 1.00 24.76 190 LEU A C 1
ATOM 1475 O O . LEU A 1 190 ? 37.857 45.252 22.967 1.00 25.61 190 LEU A O 1
ATOM 1480 N N . MET A 1 191 ? 38.830 46.104 21.120 1.00 24.83 191 MET A N 1
ATOM 1481 C CA . MET A 1 191 ? 39.202 44.801 20.602 1.00 25.24 191 MET A CA 1
ATOM 1482 C C . MET A 1 191 ? 40.622 44.469 21.022 1.00 25.79 191 MET A C 1
ATOM 1483 O O . MET A 1 191 ? 41.589 45.110 20.556 1.00 27.29 191 MET A O 1
ATOM 1488 N N . ALA A 1 192 ? 40.725 43.469 21.889 1.00 24.09 192 ALA A N 1
ATOM 1489 C CA . ALA A 1 192 ? 42.003 42.881 22.293 1.00 26.80 192 ALA A CA 1
ATOM 1490 C C . ALA A 1 192 ? 42.428 41.783 21.312 1.00 27.14 192 ALA A C 1
ATOM 1491 O O . ALA A 1 192 ? 41.628 41.292 20.528 1.00 26.08 192 ALA A O 1
ATOM 1493 N N . PRO A 1 193 ? 43.712 41.387 21.334 1.00 29.04 193 PRO A N 1
ATOM 1494 C CA . PRO A 1 193 ? 44.211 40.327 20.438 1.00 29.55 193 PRO A CA 1
ATOM 1495 C C . PRO A 1 193 ? 43.551 38.984 20.673 1.00 29.70 193 PRO A C 1
ATOM 1496 O O . PRO A 1 193 ? 43.107 38.692 21.792 1.00 30.94 193 PRO A O 1
ATOM 1500 N N . SER A 1 194 ? 43.488 38.167 19.631 1.00 30.60 194 SER A N 1
ATOM 1501 C CA . SER A 1 194 ? 43.055 36.797 19.819 1.00 34.43 194 SER A CA 1
ATOM 1502 C C . SER A 1 194 ? 44.118 36.065 20.632 1.00 32.24 194 SER A C 1
ATOM 1503 O O . SER A 1 194 ? 45.285 36.476 20.621 1.00 33.69 194 SER A O 1
ATOM 1506 N N . PRO A 1 195 ? 43.726 34.998 21.345 1.00 33.80 195 PRO A N 1
ATOM 1507 C CA . PRO A 1 195 ? 44.735 34.172 22.023 1.00 36.89 195 PRO A CA 1
ATOM 1508 C C . PRO A 1 195 ? 45.675 33.592 20.955 1.00 39.73 195 PRO A C 1
ATOM 1509 O O . PRO A 1 195 ? 45.312 33.557 19.778 1.00 43.05 195 PRO A O 1
ATOM 1513 N N . ASN A 1 196 ? 46.859 33.127 21.334 1.00 46.43 196 ASN A N 1
ATOM 1514 C CA . ASN A 1 196 ? 47.833 32.712 20.308 1.00 50.79 196 ASN A CA 1
ATOM 1515 C C . ASN A 1 196 ? 48.162 33.894 19.379 1.00 53.47 196 ASN A C 1
ATOM 1516 O O . ASN A 1 196 ? 48.449 33.689 18.193 1.00 52.44 196 ASN A O 1
ATOM 1521 N N . MET A 1 197 ? 48.095 35.117 19.926 1.00 53.18 197 MET A N 1
ATOM 1522 C CA . MET A 1 197 ? 48.261 36.383 19.180 1.00 51.43 197 MET A CA 1
ATOM 1523 C C . MET A 1 197 ? 49.395 36.298 18.174 1.00 51.09 197 MET A C 1
ATOM 1524 O O . MET A 1 197 ? 49.210 36.523 16.979 1.00 51.86 197 MET A O 1
ATOM 1529 N N . PHE A 1 198 ? 50.574 35.999 18.700 1.00 45.47 198 PHE A N 1
ATOM 1530 C CA . PHE A 1 198 ? 51.739 35.696 17.912 1.00 41.50 198 PHE A CA 1
ATOM 1531 C C . PHE A 1 198 ? 52.457 34.606 18.691 1.00 43.73 198 PHE A C 1
ATOM 1532 O O . PHE A 1 198 ? 52.486 34.627 19.931 1.00 42.21 198 PHE A O 1
ATOM 1540 N N . GLN A 1 199 ? 52.980 33.637 17.955 1.00 43.02 199 GLN A N 1
ATOM 1541 C CA . GLN A 1 199 ? 53.883 32.641 18.498 1.00 42.30 199 GLN A CA 1
ATOM 1542 C C . GLN A 1 199 ? 55.211 32.888 17.795 1.00 45.00 199 GLN A C 1
ATOM 1543 O O . GLN A 1 199 ? 55.264 33.648 16.823 1.00 41.66 199 GLN A O 1
ATOM 1549 N N . ASP A 1 200 ? 56.293 32.280 18.275 1.00 42.11 200 ASP A N 1
ATOM 1550 C CA . ASP A 1 200 ? 57.546 32.372 17.525 1.00 43.38 200 ASP A CA 1
ATOM 1551 C C . ASP A 1 200 ? 57.490 31.381 16.368 1.00 43.86 200 ASP A C 1
ATOM 1552 O O . ASP A 1 200 ? 56.483 30.695 16.196 1.00 43.06 200 ASP A O 1
ATOM 1557 N N . SER A 1 201 ? 58.566 31.288 15.584 1.00 46.34 201 SER A N 1
ATOM 1558 C CA . SER A 1 201 ? 58.550 30.461 14.376 1.00 46.63 201 SER A CA 1
ATOM 1559 C C . SER A 1 201 ? 58.410 28.954 14.647 1.00 48.68 201 SER A C 1
ATOM 1560 O O . SER A 1 201 ? 58.033 28.197 13.755 1.00 47.28 201 SER A O 1
ATOM 1563 N N . ASP A 1 202 ? 58.687 28.534 15.884 1.00 45.54 202 ASP A N 1
ATOM 1564 C CA . ASP A 1 202 ? 58.560 27.130 16.281 1.00 46.48 202 ASP A CA 1
ATOM 1565 C C . ASP A 1 202 ? 57.265 26.820 17.045 1.00 44.57 202 ASP A C 1
ATOM 1566 O O . ASP A 1 202 ? 57.084 25.705 17.538 1.00 46.99 202 ASP A O 1
ATOM 1571 N N . GLY A 1 203 ? 56.372 27.805 17.127 1.00 41.12 203 GLY A N 1
ATOM 1572 C CA . GLY A 1 203 ? 55.101 27.646 17.825 1.00 39.03 203 GLY A CA 1
ATOM 1573 C C . GLY A 1 203 ? 55.174 27.893 19.326 1.00 36.11 203 GLY A C 1
ATOM 1574 O O . GLY A 1 203 ? 54.193 27.654 20.035 1.00 35.74 203 GLY A O 1
ATOM 1575 N N . ASN A 1 204 ? 56.320 28.378 19.815 1.00 35.23 204 ASN A N 1
ATOM 1576 C CA . ASN A 1 204 ? 56.470 28.703 21.235 1.00 32.61 204 ASN A CA 1
ATOM 1577 C C . ASN A 1 204 ? 55.634 29.919 21.599 1.00 32.46 204 ASN A C 1
ATOM 1578 O O . ASN A 1 204 ? 55.601 30.911 20.854 1.00 33.20 204 ASN A O 1
ATOM 1583 N N . LEU A 1 205 ? 54.944 29.807 22.727 1.00 31.17 205 LEU A N 1
ATOM 1584 C CA . LEU A 1 205 ? 54.128 30.889 23.266 1.00 31.16 205 LEU A CA 1
ATOM 1585 C C . LEU A 1 205 ? 55.052 31.940 23.841 1.00 33.17 205 LEU A C 1
ATOM 1586 O O . LEU A 1 205 ? 56.050 31.609 24.499 1.00 33.48 205 LEU A O 1
ATOM 1591 N N . LEU A 1 206 ? 54.735 33.204 23.580 1.00 30.70 206 LEU A N 1
ATOM 1592 C CA . LEU A 1 206 ? 55.546 34.311 24.063 1.00 30.75 206 LEU A CA 1
ATOM 1593 C C . LEU A 1 206 ? 55.024 34.675 25.450 1.00 31.48 206 LEU A C 1
ATOM 1594 O O . LEU A 1 206 ? 53.874 35.136 25.584 1.00 31.59 206 LEU A O 1
ATOM 1599 N N . LYS A 1 207 ? 55.832 34.393 26.477 1.00 30.16 207 LYS A N 1
ATOM 1600 C CA . LYS A 1 207 ? 55.512 34.754 27.870 1.00 29.46 207 LYS A CA 1
ATOM 1601 C C . LYS A 1 207 ? 56.512 35.773 28.414 1.00 32.60 207 LYS A C 1
ATOM 1602 O O . LYS A 1 207 ? 57.716 35.719 28.104 1.00 32.06 207 LYS A O 1
ATOM 1608 N N . ASP A 1 208 ? 56.040 36.693 29.244 1.00 31.28 208 ASP A N 1
ATOM 1609 C CA . ASP A 1 208 ? 56.936 37.685 29.826 1.00 34.76 208 ASP A CA 1
ATOM 1610 C C . ASP A 1 208 ? 57.656 37.123 31.068 1.00 35.64 208 ASP A C 1
ATOM 1611 O O . ASP A 1 208 ? 57.590 35.927 31.330 1.00 34.11 208 ASP A O 1
ATOM 1616 N N . GLU A 1 209 ? 58.333 37.997 31.809 1.00 38.85 209 GLU A N 1
ATOM 1617 C CA . GLU A 1 209 ? 59.149 37.590 32.959 1.00 40.60 209 GLU A CA 1
ATOM 1618 C C . GLU A 1 209 ? 58.301 37.109 34.135 1.00 41.66 209 GLU A C 1
ATOM 1619 O O . GLU A 1 209 ? 58.796 36.388 35.000 1.00 36.34 209 GLU A O 1
ATOM 1625 N N . ASN A 1 210 ? 57.023 37.504 34.140 1.00 40.82 210 ASN A N 1
ATOM 1626 C CA . ASN A 1 210 ? 56.021 37.026 35.098 1.00 43.28 210 ASN A CA 1
ATOM 1627 C C . ASN A 1 210 ? 55.250 35.801 34.588 1.00 39.20 210 ASN A C 1
ATOM 1628 O O . ASN A 1 210 ? 54.311 35.350 35.242 1.00 42.16 210 ASN A O 1
ATOM 1633 N N . GLY A 1 211 ? 55.638 35.284 33.419 1.00 36.94 211 GLY A N 1
ATOM 1634 C CA . GLY A 1 211 ? 54.966 34.142 32.794 1.00 35.69 211 GLY A CA 1
ATOM 1635 C C . GLY A 1 211 ? 53.609 34.482 32.173 1.00 34.30 211 GLY A C 1
ATOM 1636 O O . GLY A 1 211 ? 52.801 33.592 31.891 1.00 34.87 211 GLY A O 1
ATOM 1637 N N . GLU A 1 212 ? 53.342 35.766 31.985 1.00 32.66 212 GLU A N 1
ATOM 1638 C CA . GLU A 1 212 ? 52.066 36.172 31.392 1.00 33.57 212 GLU A CA 1
ATOM 1639 C C . GLU A 1 212 ? 52.133 36.071 29.870 1.00 31.92 212 GLU A C 1
ATOM 1640 O O . GLU A 1 212 ? 53.078 36.556 29.249 1.00 31.49 212 GLU A O 1
ATOM 1646 N N . LEU A 1 213 ? 51.134 35.427 29.278 1.00 29.49 213 LEU A N 1
ATOM 1647 C CA . LEU A 1 213 ? 51.055 35.274 27.825 1.00 31.17 213 LEU A CA 1
ATOM 1648 C C . LEU A 1 213 ? 50.963 36.634 27.143 1.00 32.50 213 LEU A C 1
ATOM 1649 O O . LEU A 1 213 ? 50.315 37.542 27.657 1.00 32.26 213 LEU A O 1
ATOM 1654 N N . LEU A 1 214 ? 51.596 36.769 25.980 1.00 31.18 214 LEU A N 1
ATOM 1655 C CA . LEU A 1 214 ? 51.560 38.032 25.226 1.00 34.40 214 LEU A CA 1
ATOM 1656 C C . LEU A 1 214 ? 50.136 38.593 25.019 1.00 31.45 214 LEU A C 1
ATOM 1657 O O . LEU A 1 214 ? 49.915 39.776 25.202 1.00 30.62 214 LEU A O 1
ATOM 1662 N N . SER A 1 215 ? 49.198 37.744 24.630 1.00 31.27 215 SER A N 1
ATOM 1663 C CA . SER A 1 215 ? 47.825 38.203 24.371 1.00 29.72 215 SER A CA 1
ATOM 1664 C C . SER A 1 215 ? 47.212 38.793 25.647 1.00 29.37 215 SER A C 1
ATOM 1665 O O . SER A 1 215 ? 46.588 39.850 25.602 1.00 27.81 215 SER A O 1
ATOM 1668 N N . VAL A 1 216 ? 47.446 38.129 26.782 1.00 28.22 216 VAL A N 1
ATOM 1669 C CA . VAL A 1 216 ? 46.959 38.617 28.077 1.00 28.26 216 VAL A CA 1
ATOM 1670 C C . VAL A 1 216 ? 47.657 39.903 28.527 1.00 28.85 216 VAL A C 1
ATOM 1671 O O . VAL A 1 216 ? 47.013 40.861 28.969 1.00 26.59 216 VAL A O 1
ATOM 1675 N N . LYS A 1 217 ? 48.982 39.932 28.426 1.00 30.11 217 LYS A N 1
ATOM 1676 C CA . LYS A 1 217 ? 49.751 41.120 28.764 1.00 28.98 217 LYS A CA 1
ATOM 1677 C C . LYS A 1 217 ? 49.309 42.337 27.959 1.00 27.41 217 LYS A C 1
ATOM 1678 O O . LYS A 1 217 ? 49.157 43.425 28.501 1.00 29.94 217 LYS A O 1
ATOM 1684 N N . TYR A 1 218 ? 49.079 42.147 26.665 1.00 29.48 218 TYR A N 1
ATOM 1685 C CA . TYR A 1 218 ? 48.614 43.247 25.822 1.00 29.92 218 TYR A CA 1
ATOM 1686 C C . TYR A 1 218 ? 47.181 43.720 26.191 1.00 27.73 218 TYR A C 1
ATOM 1687 O O . TYR A 1 218 ? 46.870 44.934 26.178 1.00 26.63 218 TYR A O 1
ATOM 1696 N N . THR A 1 219 ? 46.326 42.754 26.501 1.00 27.50 219 THR A N 1
ATOM 1697 C CA . THR A 1 219 ? 44.969 43.028 26.977 1.00 26.00 219 THR A CA 1
ATOM 1698 C C . THR A 1 219 ? 45.068 43.863 28.249 1.00 25.74 219 THR A C 1
ATOM 1699 O O . THR A 1 219 ? 44.403 44.882 28.380 1.00 25.05 219 THR A O 1
ATOM 1703 N N . ARG A 1 220 ? 45.931 43.451 29.180 1.00 25.22 220 ARG A N 1
ATOM 1704 C CA . ARG A 1 220 ? 46.145 44.223 30.403 1.00 28.66 220 ARG A CA 1
ATOM 1705 C C . ARG A 1 220 ? 46.576 45.660 30.092 1.00 27.79 220 ARG A C 1
ATOM 1706 O O . ARG A 1 220 ? 46.054 46.622 30.671 1.00 27.06 220 ARG A O 1
ATOM 1714 N N . ARG A 1 221 ? 47.529 45.810 29.175 1.00 28.54 221 ARG A N 1
ATOM 1715 C CA . ARG A 1 221 ? 48.014 47.144 28.772 1.00 30.15 221 ARG A CA 1
ATOM 1716 C C . ARG A 1 221 ? 46.919 48.045 28.187 1.00 27.84 221 ARG A C 1
ATOM 1717 O O . ARG A 1 221 ? 46.894 49.255 28.437 1.00 27.49 221 ARG A O 1
ATOM 1725 N N . MET A 1 222 ? 46.029 47.451 27.397 1.00 26.70 222 MET A N 1
ATOM 1726 C CA . MET A 1 222 ? 44.905 48.186 26.838 1.00 26.48 222 MET A CA 1
ATOM 1727 C C . MET A 1 222 ? 44.029 48.696 27.962 1.00 26.19 222 MET A C 1
ATOM 1728 O O . MET A 1 222 ? 43.604 49.833 27.937 1.00 25.36 222 MET A O 1
ATOM 1733 N N . ILE A 1 223 ? 43.753 47.831 28.944 1.00 25.47 223 ILE A N 1
ATOM 1734 C CA . ILE A 1 223 ? 42.870 48.219 30.032 1.00 25.65 223 ILE A CA 1
ATOM 1735 C C . ILE A 1 223 ? 43.519 49.348 30.873 1.00 25.91 223 ILE A C 1
ATOM 1736 O O . ILE A 1 223 ? 42.840 50.293 31.260 1.00 27.86 223 ILE A O 1
ATOM 1741 N N . GLU A 1 224 ? 44.822 49.221 31.135 1.00 27.03 224 GLU A N 1
ATOM 1742 C CA . GLU A 1 224 ? 45.582 50.280 31.844 1.00 28.49 224 GLU A CA 1
ATOM 1743 C C . GLU A 1 224 ? 45.535 51.599 31.078 1.00 27.08 224 GLU A C 1
ATOM 1744 O O . GLU A 1 224 ? 45.229 52.638 31.654 1.00 28.25 224 GLU A O 1
ATOM 1750 N N . ASN A 1 225 ? 45.743 51.536 29.766 1.00 27.34 225 ASN A N 1
ATOM 1751 C CA . ASN A 1 225 ? 45.749 52.737 28.926 1.00 25.84 225 ASN A CA 1
ATOM 1752 C C . ASN A 1 225 ? 44.413 53.481 28.920 1.00 25.87 225 ASN A C 1
ATOM 1753 O O . ASN A 1 225 ? 44.354 54.704 29.048 1.00 26.16 225 ASN A O 1
ATOM 1758 N N . TYR A 1 226 ? 43.321 52.731 28.786 1.00 24.49 226 TYR A N 1
ATOM 1759 C CA . TYR A 1 226 ? 42.002 53.336 28.776 1.00 25.03 226 TYR A CA 1
ATOM 1760 C C . TYR A 1 226 ? 41.523 53.711 30.182 1.00 25.96 226 TYR A C 1
ATOM 1761 O O . TYR A 1 226 ? 40.595 54.475 30.344 1.00 28.47 226 TYR A O 1
ATOM 1770 N N . GLY A 1 227 ? 42.190 53.160 31.193 1.00 25.87 227 GLY A N 1
ATOM 1771 C CA . GLY A 1 227 ? 41.783 53.360 32.584 1.00 27.16 227 GLY A CA 1
ATOM 1772 C C . GLY A 1 227 ? 40.920 52.193 33.089 1.00 28.38 227 GLY A C 1
ATOM 1773 O O . GLY A 1 227 ? 39.799 52.014 32.641 1.00 28.20 227 GLY A O 1
ATOM 1774 N N . PRO A 1 228 ? 41.429 51.403 34.047 1.00 27.64 228 PRO A N 1
ATOM 1775 C CA . PRO A 1 228 ? 40.656 50.282 34.579 1.00 28.81 228 PRO A CA 1
ATOM 1776 C C . PRO A 1 228 ? 39.348 50.746 35.189 1.00 27.42 228 PRO A C 1
ATOM 1777 O O . PRO A 1 228 ? 38.360 49.999 35.168 1.00 29.31 228 PRO A O 1
ATOM 1781 N N . GLU A 1 229 ? 39.337 51.988 35.681 1.00 25.95 229 GLU A N 1
ATOM 1782 C CA . GLU A 1 229 ? 38.162 52.594 36.276 1.00 27.99 229 GLU A CA 1
ATOM 1783 C C . GLU A 1 229 ? 37.055 52.834 35.257 1.00 27.18 229 GLU A C 1
ATOM 1784 O O . GLU A 1 229 ? 35.967 53.205 35.643 1.00 27.20 229 GLU A O 1
ATOM 1790 N N . GLN A 1 230 ? 37.341 52.652 33.965 1.00 25.11 230 GLN A N 1
ATOM 1791 C CA . GLN A 1 230 ? 36.269 52.810 32.986 1.00 27.14 230 GLN A CA 1
ATOM 1792 C C . GLN A 1 230 ? 35.949 51.527 32.204 1.00 25.08 230 GLN A C 1
ATOM 1793 O O . GLN A 1 230 ? 35.104 51.546 31.312 1.00 24.82 230 GLN A O 1
ATOM 1799 N N . VAL A 1 231 ? 36.582 50.427 32.591 1.00 25.34 231 VAL A N 1
ATOM 1800 C CA . VAL A 1 231 ? 36.368 49.132 31.938 1.00 23.60 231 VAL A CA 1
ATOM 1801 C C . VAL A 1 231 ? 35.483 48.233 32.800 1.00 25.55 231 VAL A C 1
ATOM 1802 O O . VAL A 1 231 ? 35.873 47.816 33.893 1.00 23.58 231 VAL A O 1
ATOM 1806 N N . ALA A 1 232 ? 34.282 47.956 32.296 1.00 22.80 232 ALA A N 1
ATOM 1807 C CA . ALA A 1 232 ? 33.309 47.103 33.014 1.00 23.69 232 ALA A CA 1
ATOM 1808 C C . ALA A 1 232 ? 33.713 45.625 33.023 1.00 25.75 232 ALA A C 1
ATOM 1809 O O . ALA A 1 232 ? 33.601 44.941 34.058 1.00 24.76 232 ALA A O 1
ATOM 1811 N N . ALA A 1 233 ? 34.174 45.115 31.877 1.00 24.50 233 ALA A N 1
ATOM 1812 C CA . ALA A 1 233 ? 34.290 43.673 31.709 1.00 24.38 233 ALA A CA 1
ATOM 1813 C C . ALA A 1 233 ? 35.167 43.320 30.514 1.00 23.56 233 ALA A C 1
ATOM 1814 O O . ALA A 1 233 ? 35.353 44.142 29.602 1.00 22.98 233 ALA A O 1
ATOM 1816 N N . VAL A 1 234 ? 35.737 42.122 30.588 1.00 23.20 234 VAL A N 1
ATOM 1817 C CA . VAL A 1 234 ? 36.269 41.404 29.456 1.00 23.08 234 VAL A CA 1
ATOM 1818 C C . VAL A 1 234 ? 35.272 40.291 29.135 1.00 25.26 234 VAL A C 1
ATOM 1819 O O . VAL A 1 234 ? 34.843 39.529 30.038 1.00 23.56 234 VAL A O 1
ATOM 1823 N N . ILE A 1 235 ? 34.892 40.191 27.858 1.00 22.24 235 ILE A N 1
ATOM 1824 C CA . ILE A 1 235 ? 34.032 39.089 27.396 1.00 22.72 235 ILE A CA 1
ATOM 1825 C C . ILE A 1 235 ? 34.841 38.123 26.526 1.00 22.62 235 ILE A C 1
ATOM 1826 O O . ILE A 1 235 ? 35.597 38.564 25.655 1.00 24.25 235 ILE A O 1
ATOM 1831 N N . THR A 1 236 ? 34.679 36.816 26.770 1.00 22.41 236 THR A N 1
ATOM 1832 C CA . THR A 1 236 ? 35.436 35.793 26.047 1.00 22.21 236 THR A CA 1
ATOM 1833 C C . THR A 1 236 ? 34.519 34.684 25.546 1.00 21.96 236 THR A C 1
ATOM 1834 O O . THR A 1 236 ? 33.346 34.617 25.942 1.00 22.80 236 THR A O 1
ATOM 1838 N N . GLU A 1 237 ? 35.066 33.840 24.662 1.00 22.69 237 GLU A N 1
ATOM 1839 C CA . GLU A 1 237 ? 34.566 32.493 24.412 1.00 24.09 237 GLU A CA 1
ATOM 1840 C C . GLU A 1 237 ? 35.767 31.612 24.738 1.00 24.36 237 GLU A C 1
ATOM 1841 O O . GLU A 1 237 ? 36.871 31.924 24.298 1.00 25.55 237 GLU A O 1
ATOM 1847 N N . VAL A 1 238 ? 35.586 30.513 25.479 1.00 24.31 238 VAL A N 1
ATOM 1848 C CA . VAL A 1 238 ? 36.777 29.718 25.807 1.00 25.32 238 VAL A CA 1
ATOM 1849 C C . VAL A 1 238 ? 37.320 28.993 24.586 1.00 25.31 238 VAL A C 1
ATOM 1850 O O . VAL A 1 238 ? 38.530 28.751 24.490 1.00 28.92 238 VAL A O 1
ATOM 1854 N N . SER A 1 239 ? 36.431 28.635 23.677 1.00 25.00 239 SER A N 1
ATOM 1855 C CA . SER A 1 239 ? 36.823 28.241 22.340 1.00 25.37 239 SER A CA 1
ATOM 1856 C C . SER A 1 239 ? 36.005 29.141 21.446 1.00 25.90 239 SER A C 1
ATOM 1857 O O . SER A 1 239 ? 34.787 29.189 21.586 1.00 25.89 239 SER A O 1
ATOM 1860 N N . GLN A 1 240 ? 36.664 29.884 20.559 1.00 23.84 240 GLN A N 1
ATOM 1861 C CA . GLN A 1 240 ? 35.889 30.738 19.654 1.00 24.65 240 GLN A CA 1
ATOM 1862 C C . GLN A 1 240 ? 35.094 29.819 18.749 1.00 24.88 240 GLN A C 1
ATOM 1863 O O . GLN A 1 240 ? 35.663 28.918 18.132 1.00 25.49 240 GLN A O 1
ATOM 1869 N N . GLY A 1 241 ? 33.777 30.041 18.725 1.00 26.29 241 GLY A N 1
ATOM 1870 C CA . GLY A 1 241 ? 32.822 29.124 18.079 1.00 24.87 241 GLY A CA 1
ATOM 1871 C C . GLY A 1 241 ? 32.868 29.369 16.579 1.00 25.71 241 GLY A C 1
ATOM 1872 O O . GLY A 1 241 ? 33.530 28.647 15.832 1.00 25.83 241 GLY A O 1
ATOM 1873 N N . ALA A 1 242 ? 32.167 30.402 16.137 1.00 25.35 242 ALA A N 1
ATOM 1874 C CA . ALA A 1 242 ? 32.189 30.753 14.712 1.00 24.16 242 ALA A CA 1
ATOM 1875 C C . ALA A 1 242 ? 33.603 31.075 14.260 1.00 25.14 242 ALA A C 1
ATOM 1876 O O . ALA A 1 242 ? 34.027 30.653 13.169 1.00 25.65 242 ALA A O 1
ATOM 1878 N N . GLY A 1 243 ? 34.356 31.773 15.109 1.00 24.38 243 GLY A N 1
ATOM 1879 C CA . GLY A 1 243 ? 35.741 32.157 14.773 1.00 26.43 243 GLY A CA 1
ATOM 1880 C C . GLY A 1 243 ? 36.706 30.979 14.740 1.00 26.06 243 GLY A C 1
ATOM 1881 O O . GLY A 1 243 ? 37.836 31.111 14.254 1.00 26.20 243 GLY A O 1
ATOM 1882 N N . SER A 1 244 ? 36.263 29.837 15.276 1.00 26.04 244 SER A N 1
ATOM 1883 C CA . SER A 1 244 ? 36.931 28.548 15.046 1.00 25.75 244 SER A CA 1
ATOM 1884 C C . SER A 1 244 ? 38.359 28.504 15.577 1.00 26.53 244 SER A C 1
ATOM 1885 O O . SER A 1 244 ? 39.313 28.295 14.820 1.00 29.72 244 SER A O 1
ATOM 1888 N N . ALA A 1 245 ? 38.515 28.664 16.880 1.00 25.17 245 ALA A N 1
ATOM 1889 C CA . ALA A 1 245 ? 39.875 28.643 17.429 1.00 26.14 245 ALA A CA 1
ATOM 1890 C C . ALA A 1 245 ? 39.880 28.141 18.854 1.00 28.99 245 ALA A C 1
ATOM 1891 O O . ALA A 1 245 ? 38.876 28.262 19.561 1.00 29.70 245 ALA A O 1
ATOM 1893 N N . MET A 1 246 ? 41.025 27.589 19.266 1.00 29.11 246 MET A N 1
ATOM 1894 C CA . MET A 1 246 ? 41.224 27.068 20.623 1.00 30.14 246 MET A CA 1
ATOM 1895 C C . MET A 1 246 ? 42.390 27.845 21.235 1.00 29.86 246 MET A C 1
ATOM 1896 O O . MET A 1 246 ? 43.430 27.993 20.597 1.00 30.39 246 MET A O 1
ATOM 1901 N N . PRO A 1 247 ? 42.230 28.354 22.465 1.00 29.89 247 PRO A N 1
ATOM 1902 C CA . PRO A 1 247 ? 43.323 29.125 23.016 1.00 29.79 247 PRO A CA 1
ATOM 1903 C C . PRO A 1 247 ? 44.336 28.204 23.703 1.00 28.86 247 PRO A C 1
ATOM 1904 O O . PRO A 1 247 ? 44.023 27.044 23.977 1.00 28.49 247 PRO A O 1
ATOM 1908 N N . PRO A 1 248 ? 45.547 28.717 23.958 1.00 30.02 248 PRO A N 1
ATOM 1909 C CA . PRO A 1 248 ? 46.470 27.969 24.818 1.00 32.62 248 PRO A CA 1
ATOM 1910 C C . PRO A 1 248 ? 45.786 27.718 26.152 1.00 31.33 248 PRO A C 1
ATOM 1911 O O . PRO A 1 248 ? 45.001 28.565 26.625 1.00 30.06 248 PRO A O 1
ATOM 1915 N N . TYR A 1 249 ? 46.054 26.567 26.761 1.00 30.49 249 TYR A N 1
ATOM 1916 C CA . TYR A 1 249 ? 45.395 26.249 28.026 1.00 29.90 249 TYR A CA 1
ATOM 1917 C C . TYR A 1 249 ? 45.430 27.390 29.047 1.00 29.22 249 TYR A C 1
ATOM 1918 O O . TYR A 1 249 ? 44.422 27.653 29.710 1.00 27.39 249 TYR A O 1
ATOM 1927 N N . GLU A 1 250 ? 46.581 28.057 29.192 1.00 28.75 250 GLU A N 1
ATOM 1928 C CA . GLU A 1 250 ? 46.755 29.045 30.262 1.00 27.21 250 GLU A CA 1
ATOM 1929 C C . GLU A 1 250 ? 46.091 30.401 30.000 1.00 26.74 250 GLU A C 1
ATOM 1930 O O . GLU A 1 250 ? 46.027 31.235 30.884 1.00 28.39 250 GLU A O 1
ATOM 1936 N N . TYR A 1 251 ? 45.537 30.582 28.803 1.00 25.72 251 TYR A N 1
ATOM 1937 C CA . TYR A 1 251 ? 44.930 31.866 28.461 1.00 26.16 251 TYR A CA 1
ATOM 1938 C C . TYR A 1 251 ? 43.774 32.251 29.393 1.00 25.46 251 TYR A C 1
ATOM 1939 O O . TYR A 1 251 ? 43.786 33.333 29.985 1.00 25.96 251 TYR A O 1
ATOM 1948 N N . ILE A 1 252 ? 42.779 31.369 29.495 1.00 24.51 252 ILE A N 1
ATOM 1949 C CA . ILE A 1 252 ? 41.596 31.623 30.325 1.00 26.33 252 ILE A CA 1
ATOM 1950 C C . ILE A 1 252 ? 41.952 31.813 31.809 1.00 26.25 252 ILE A C 1
ATOM 1951 O O . ILE A 1 252 ? 41.537 32.796 32.423 1.00 27.49 252 ILE A O 1
ATOM 1956 N N . PRO A 1 253 ? 42.754 30.901 32.395 1.00 27.00 253 PRO A N 1
ATOM 1957 C CA . PRO A 1 253 ? 43.185 31.171 33.784 1.00 27.84 253 PRO A CA 1
ATOM 1958 C C . PRO A 1 253 ? 43.836 32.562 33.976 1.00 27.55 253 PRO A C 1
ATOM 1959 O O . PRO A 1 253 ? 43.525 33.267 34.940 1.00 29.07 253 PRO A O 1
ATOM 1963 N N . GLN A 1 254 ? 44.684 32.980 33.033 1.00 26.24 254 GLN A N 1
ATOM 1964 C CA . GLN A 1 254 ? 45.373 34.252 33.140 1.00 26.42 254 GLN A CA 1
ATOM 1965 C C . GLN A 1 254 ? 44.438 35.451 32.957 1.00 25.38 254 GLN A C 1
ATOM 1966 O O . GLN A 1 254 ? 44.622 36.480 33.589 1.00 26.78 254 GLN A O 1
ATOM 1972 N N . ILE A 1 255 ? 43.432 35.293 32.095 1.00 25.84 255 ILE A N 1
ATOM 1973 C CA . ILE A 1 255 ? 42.355 36.300 31.981 1.00 25.21 255 ILE A CA 1
ATOM 1974 C C . ILE A 1 255 ? 41.594 36.408 33.306 1.00 24.31 255 ILE A C 1
ATOM 1975 O O . ILE A 1 255 ? 41.332 37.514 33.764 1.00 24.54 255 ILE A O 1
ATOM 1980 N N . ARG A 1 256 ? 41.253 35.274 33.921 1.00 26.50 256 ARG A N 1
ATOM 1981 C CA . ARG A 1 256 ? 40.556 35.326 35.223 1.00 27.14 256 ARG A CA 1
ATOM 1982 C C . ARG A 1 256 ? 41.396 36.098 36.227 1.00 25.76 256 ARG A C 1
ATOM 1983 O O . ARG A 1 256 ? 40.888 36.956 36.954 1.00 24.91 256 ARG A O 1
ATOM 1991 N N . LYS A 1 257 ? 42.685 35.781 36.271 1.00 28.41 257 LYS A N 1
ATOM 1992 C CA . LYS A 1 257 ? 43.607 36.406 37.222 1.00 28.88 257 LYS A CA 1
ATOM 1993 C C . LYS A 1 257 ? 43.753 37.899 36.957 1.00 27.77 257 LYS A C 1
ATOM 1994 O O . LYS A 1 257 ? 43.654 38.714 37.874 1.00 26.92 257 LYS A O 1
ATOM 2000 N N . MET A 1 258 ? 43.980 38.241 35.688 1.00 27.94 258 MET A N 1
ATOM 2001 C CA . MET A 1 258 ? 44.153 39.625 35.289 1.00 28.40 258 MET A CA 1
ATOM 2002 C C . MET A 1 258 ? 42.932 40.500 35.566 1.00 28.00 258 MET A C 1
ATOM 2003 O O . MET A 1 258 ? 43.067 41.598 36.103 1.00 25.57 258 MET A O 1
ATOM 2008 N N . THR A 1 259 ? 41.736 40.015 35.213 1.00 27.19 259 THR A N 1
ATOM 2009 C CA . THR A 1 259 ? 40.524 40.763 35.524 1.00 27.25 259 THR A CA 1
ATOM 2010 C C . THR A 1 259 ? 40.348 40.986 37.029 1.00 27.75 259 THR A C 1
ATOM 2011 O O . THR A 1 259 ? 40.039 42.099 37.446 1.00 27.53 259 THR A O 1
ATOM 2015 N N . LYS A 1 260 ? 40.595 39.955 37.841 1.00 27.39 260 LYS A N 1
ATOM 2016 C CA . LYS A 1 260 ? 40.520 40.129 39.306 1.00 28.00 260 LYS A CA 1
ATOM 2017 C C . LYS A 1 260 ? 41.494 41.206 39.813 1.00 27.69 260 LYS A C 1
ATOM 2018 O O . LYS A 1 260 ? 41.137 42.083 40.599 1.00 29.09 260 LYS A O 1
ATOM 2024 N N . GLU A 1 261 ? 42.722 41.160 39.317 1.00 29.11 261 GLU A N 1
ATOM 2025 C CA . GLU A 1 261 ? 43.738 42.131 39.728 1.00 30.66 261 GLU A CA 1
ATOM 2026 C C . GLU A 1 261 ? 43.362 43.549 39.364 1.00 32.61 261 GLU A C 1
ATOM 2027 O O . GLU A 1 261 ? 43.602 44.477 40.139 1.00 30.29 261 GLU A O 1
ATOM 2033 N N . LEU A 1 262 ? 42.750 43.714 38.184 1.00 32.10 262 LEU A N 1
ATOM 2034 C CA . LEU A 1 262 ? 42.362 45.043 37.713 1.00 30.94 262 LEU A CA 1
ATOM 2035 C C . LEU A 1 262 ? 41.002 45.553 38.184 1.00 28.32 262 LEU A C 1
ATOM 2036 O O . LEU A 1 262 ? 40.698 46.722 38.006 1.00 31.56 262 LEU A O 1
ATOM 2041 N N . GLY A 1 263 ? 40.209 44.691 38.817 1.00 26.23 263 GLY A N 1
ATOM 2042 C CA . GLY A 1 263 ? 38.889 45.070 39.321 1.00 27.10 263 GLY A CA 1
ATOM 2043 C C . GLY A 1 263 ? 37.874 45.114 38.190 1.00 24.70 263 GLY A C 1
ATOM 2044 O O . GLY A 1 263 ? 36.946 45.922 38.232 1.00 28.09 263 GLY A O 1
ATOM 2045 N N . VAL A 1 264 ? 38.057 44.240 37.208 1.00 26.93 264 VAL A N 1
ATOM 2046 C CA . VAL A 1 264 ? 37.194 44.189 36.005 1.00 25.72 264 VAL A CA 1
ATOM 2047 C C . VAL A 1 264 ? 36.428 42.862 36.031 1.00 23.89 264 VAL A C 1
ATOM 2048 O O . VAL A 1 264 ? 36.973 41.810 36.439 1.00 25.84 264 VAL A O 1
ATOM 2052 N N . LEU A 1 265 ? 35.171 42.884 35.578 1.00 23.42 265 LEU A N 1
ATOM 2053 C CA . LEU A 1 265 ? 34.389 41.651 35.482 1.00 22.71 265 LEU A CA 1
ATOM 2054 C C . LEU A 1 265 ? 34.884 40.764 34.321 1.00 22.89 265 LEU A C 1
ATOM 2055 O O . LEU A 1 265 ? 35.416 41.271 33.303 1.00 25.99 265 LEU A O 1
ATOM 2060 N N . TRP A 1 266 ? 34.679 39.457 34.472 1.00 22.44 266 TRP A N 1
ATOM 2061 C CA . TRP A 1 266 ? 34.871 38.521 33.378 1.00 23.91 266 TRP A CA 1
ATOM 2062 C C . TRP A 1 266 ? 33.520 37.909 32.993 1.00 23.21 266 TRP A C 1
ATOM 2063 O O . TRP A 1 266 ? 32.882 37.209 33.789 1.00 22.30 266 TRP A O 1
ATOM 2074 N N . ILE A 1 267 ? 33.112 38.147 31.740 1.00 21.96 267 ILE A N 1
ATOM 2075 C CA . ILE A 1 267 ? 31.917 37.532 31.220 1.00 22.04 267 ILE A CA 1
ATOM 2076 C C . ILE A 1 267 ? 32.411 36.436 30.316 1.00 21.52 267 ILE A C 1
ATOM 2077 O O . ILE A 1 267 ? 33.154 36.704 29.393 1.00 22.14 267 ILE A O 1
ATOM 2082 N N . ASN A 1 268 ? 32.045 35.191 30.596 1.00 21.03 268 ASN A N 1
ATOM 2083 C CA . ASN A 1 268 ? 32.313 34.137 29.629 1.00 21.94 268 ASN A CA 1
ATOM 2084 C C . ASN A 1 268 ? 31.035 33.762 28.882 1.00 23.15 268 ASN A C 1
ATOM 2085 O O . ASN A 1 268 ? 30.025 33.402 29.473 1.00 22.81 268 ASN A O 1
ATOM 2090 N N . ASP A 1 269 ? 31.097 33.876 27.560 1.00 21.82 269 ASP A N 1
ATOM 2091 C CA . ASP A 1 269 ? 29.969 33.601 26.714 1.00 20.83 269 ASP A CA 1
ATOM 2092 C C . ASP A 1 269 ? 29.909 32.108 26.489 1.00 19.92 269 ASP A C 1
ATOM 2093 O O . ASP A 1 269 ? 30.752 31.557 25.803 1.00 22.09 269 ASP A O 1
ATOM 2098 N N . GLU A 1 270 ? 28.945 31.448 27.132 1.00 20.57 270 GLU A N 1
ATOM 2099 C CA . GLU A 1 270 ? 28.735 30.004 27.018 1.00 20.62 270 GLU A CA 1
ATOM 2100 C C . GLU A 1 270 ? 27.604 29.640 26.031 1.00 21.27 270 GLU A C 1
ATOM 2101 O O . GLU A 1 270 ? 27.107 28.520 26.027 1.00 22.44 270 GLU A O 1
ATOM 2107 N N . VAL A 1 271 ? 27.198 30.565 25.161 1.00 20.90 271 VAL A N 1
ATOM 2108 C CA . VAL A 1 271 ? 26.040 30.243 24.323 1.00 20.41 271 VAL A CA 1
ATOM 2109 C C . VAL A 1 271 ? 26.317 28.988 23.486 1.00 21.00 271 VAL A C 1
ATOM 2110 O O . VAL A 1 271 ? 25.448 28.130 23.331 1.00 21.02 271 VAL A O 1
ATOM 2114 N N . LEU A 1 272 ? 27.530 28.885 22.941 1.00 21.60 272 LEU A N 1
ATOM 2115 C CA . LEU A 1 272 ? 27.867 27.740 22.110 1.00 22.38 272 LEU A CA 1
ATOM 2116 C C . LEU A 1 272 ? 28.534 26.628 22.947 1.00 22.40 272 LEU A C 1
ATOM 2117 O O . LEU A 1 272 ? 28.227 25.452 22.745 1.00 23.97 272 LEU A O 1
ATOM 2122 N N . THR A 1 273 ? 29.431 26.998 23.859 1.00 22.84 273 THR A N 1
ATOM 2123 C CA . THR A 1 273 ? 30.205 25.966 24.602 1.00 21.41 273 THR A CA 1
ATOM 2124 C C . THR A 1 273 ? 29.433 25.340 25.755 1.00 23.02 273 THR A C 1
ATOM 2125 O O . THR A 1 273 ? 29.860 24.318 26.341 1.00 23.37 273 THR A O 1
ATOM 2129 N N . GLY A 1 274 ? 28.281 25.919 26.062 1.00 23.17 274 GLY A N 1
ATOM 2130 C CA . GLY A 1 274 ? 27.512 25.430 27.212 1.00 23.57 274 GLY A CA 1
ATOM 2131 C C . GLY A 1 274 ? 26.764 24.123 27.025 1.00 23.63 274 GLY A C 1
ATOM 2132 O O . GLY A 1 274 ? 26.572 23.607 25.904 1.00 25.85 274 GLY A O 1
ATOM 2133 N N . PHE A 1 275 ? 26.354 23.576 28.169 1.00 22.35 275 PHE A N 1
ATOM 2134 C CA . PHE A 1 275 ? 25.476 22.381 28.208 1.00 23.46 275 PHE A CA 1
ATOM 2135 C C . PHE A 1 275 ? 26.043 21.158 27.503 1.00 23.66 275 PHE A C 1
ATOM 2136 O O . PHE A 1 275 ? 25.423 20.571 26.615 1.00 23.49 275 PHE A O 1
ATOM 2144 N N . GLY A 1 276 ? 27.249 20.778 27.932 1.00 23.73 276 GLY A N 1
ATOM 2145 C CA . GLY A 1 276 ? 27.809 19.499 27.499 1.00 24.58 276 GLY A CA 1
ATOM 2146 C C . GLY A 1 276 ? 28.604 19.541 26.220 1.00 24.78 276 GLY A C 1
ATOM 2147 O O . GLY A 1 276 ? 29.282 18.564 25.896 1.00 25.77 276 GLY A O 1
ATOM 2148 N N . ARG A 1 277 ? 28.512 20.658 25.474 1.00 22.81 277 ARG A N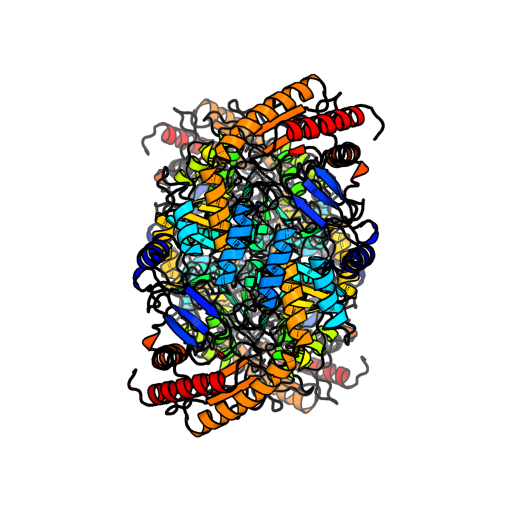 1
ATOM 2149 C CA . ARG A 1 277 ? 29.168 20.770 24.174 1.00 23.37 277 ARG A CA 1
ATOM 2150 C C . ARG A 1 277 ? 30.645 20.355 24.195 1.00 24.01 277 ARG A C 1
ATOM 2151 O O . ARG A 1 277 ? 31.111 19.731 23.253 1.00 24.41 277 ARG A O 1
ATOM 2159 N N . THR A 1 278 ? 31.364 20.745 25.246 1.00 23.14 278 THR A N 1
ATOM 2160 C CA . THR A 1 278 ? 32.802 20.486 25.372 1.00 24.24 278 THR A CA 1
ATOM 2161 C C . THR A 1 278 ? 33.164 19.283 26.262 1.00 24.43 278 THR A C 1
ATOM 2162 O O . THR A 1 278 ? 34.348 19.042 26.527 1.00 27.08 278 THR A O 1
ATOM 2166 N N . GLY A 1 279 ? 32.164 18.514 26.666 1.00 24.42 279 GLY A N 1
ATOM 2167 C CA . GLY A 1 279 ? 32.448 17.328 27.527 1.00 26.62 279 GLY A CA 1
ATOM 2168 C C . GLY A 1 279 ? 32.567 17.697 29.003 1.00 27.69 279 GLY A C 1
ATOM 2169 O O . GLY A 1 279 ? 33.053 16.896 29.838 1.00 28.52 279 GLY A O 1
ATOM 2170 N N . LYS A 1 280 ? 32.140 18.916 29.320 1.00 27.23 280 LYS A N 1
ATOM 2171 C CA . LYS A 1 280 ? 31.899 19.394 30.687 1.00 28.31 280 LYS A CA 1
ATOM 2172 C C . LYS A 1 280 ? 30.546 20.115 30.661 1.00 27.85 280 LYS A C 1
ATOM 2173 O O . LYS A 1 280 ? 30.035 20.437 29.577 1.00 25.41 280 LYS A O 1
ATOM 2179 N N . TRP A 1 281 ? 29.944 20.391 31.818 1.00 25.49 281 TRP A N 1
ATOM 2180 C CA . TRP A 1 281 ? 28.717 21.192 31.762 1.00 25.60 281 TRP A CA 1
ATOM 2181 C C . TRP A 1 281 ? 28.916 22.535 31.028 1.00 24.83 281 TRP A C 1
ATOM 2182 O O . TRP A 1 281 ? 28.049 22.930 30.246 1.00 23.88 281 TRP A O 1
ATOM 2193 N N . PHE A 1 282 ? 30.024 23.211 31.306 1.00 24.94 282 PHE A N 1
ATOM 2194 C CA . PHE A 1 282 ? 30.341 24.510 30.682 1.00 23.27 282 PHE A CA 1
ATOM 2195 C C . PHE A 1 282 ? 31.794 24.530 30.237 1.00 24.89 282 PHE A C 1
ATOM 2196 O O . PHE A 1 282 ? 32.655 23.904 30.872 1.00 24.98 282 PHE A O 1
ATOM 2204 N N . GLY A 1 283 ? 32.070 25.277 29.168 1.00 22.21 283 GLY A N 1
ATOM 2205 C CA . GLY A 1 283 ? 33.414 25.408 28.646 1.00 23.22 283 GLY A CA 1
ATOM 2206 C C . GLY A 1 283 ? 34.428 25.888 29.686 1.00 23.45 283 GLY A C 1
ATOM 2207 O O . GLY A 1 283 ? 35.572 25.397 29.732 1.00 25.25 283 GLY A O 1
ATOM 2208 N N . TYR A 1 284 ? 34.035 26.853 30.513 1.00 22.55 284 TYR A N 1
ATOM 2209 C CA . TYR A 1 284 ? 34.986 27.468 31.444 1.00 24.49 284 TYR A CA 1
ATOM 2210 C C . TYR A 1 284 ? 35.504 26.428 32.436 1.00 23.09 284 TYR A C 1
ATOM 2211 O O . TYR A 1 284 ? 36.554 26.627 33.029 1.00 25.51 284 TYR A O 1
ATOM 2220 N N . GLN A 1 285 ? 34.750 25.336 32.586 1.00 24.17 285 GLN A N 1
ATOM 2221 C CA . GLN A 1 285 ? 35.071 24.334 33.641 1.00 26.18 285 GLN A CA 1
ATOM 2222 C C . GLN A 1 285 ? 36.291 23.485 33.300 1.00 28.23 285 GLN A C 1
ATOM 2223 O O . GLN A 1 285 ? 36.827 22.777 34.162 1.00 29.44 285 GLN A O 1
ATOM 2229 N N . HIS A 1 286 ? 36.757 23.565 32.058 1.00 28.29 286 HIS A N 1
ATOM 2230 C CA . HIS A 1 286 ? 38.041 22.967 31.683 1.00 27.97 286 HIS A CA 1
ATOM 2231 C C . HIS A 1 286 ? 39.241 23.678 32.307 1.00 29.08 286 HIS A C 1
ATOM 2232 O O . HIS A 1 286 ? 40.343 23.129 32.278 1.00 30.10 286 HIS A O 1
ATOM 2239 N N . TYR A 1 287 ? 39.042 24.875 32.867 1.00 27.92 287 TYR A N 1
ATOM 2240 C CA . TYR A 1 287 ? 40.165 25.783 33.167 1.00 29.43 287 TYR A CA 1
ATOM 2241 C C . TYR A 1 287 ? 40.388 26.104 34.638 1.00 29.30 287 TYR A C 1
ATOM 2242 O O . TYR A 1 287 ? 41.239 26.920 34.971 1.00 29.80 287 TYR A O 1
ATOM 2251 N N . GLY A 1 288 ? 39.593 25.485 35.505 1.00 31.89 288 GLY A N 1
ATOM 2252 C CA . GLY A 1 288 ? 39.775 25.616 36.952 1.00 34.08 288 GLY A CA 1
ATOM 2253 C C . GLY A 1 288 ? 39.511 27.006 37.488 1.00 35.48 288 GLY A C 1
ATOM 2254 O O . GLY A 1 288 ? 40.122 27.423 38.464 1.00 36.04 288 GLY A O 1
ATOM 2255 N N . VAL A 1 289 ? 38.597 27.731 36.839 1.00 32.40 289 VAL A N 1
ATOM 2256 C CA . VAL A 1 289 ? 38.281 29.100 37.242 1.00 32.14 289 VAL A CA 1
ATOM 2257 C C . VAL A 1 289 ? 36.762 29.302 37.193 1.00 30.61 289 VAL A C 1
ATOM 2258 O O . VAL A 1 289 ? 36.030 28.447 36.675 1.00 32.11 289 VAL A O 1
ATOM 2262 N N . GLN A 1 290 ? 36.288 30.399 37.781 1.00 30.37 290 GLN A N 1
ATOM 2263 C CA . GLN A 1 290 ? 34.862 30.749 37.752 1.00 31.09 290 GLN A CA 1
ATOM 2264 C C . GLN A 1 290 ? 34.681 32.199 37.274 1.00 28.80 290 GLN A C 1
ATOM 2265 O O . GLN A 1 290 ? 35.392 33.114 37.722 1.00 27.61 290 GLN A O 1
ATOM 2271 N N . PRO A 1 291 ? 33.710 32.421 36.364 1.00 28.29 291 PRO A N 1
ATOM 2272 C CA . PRO A 1 291 ? 33.482 33.757 35.816 1.00 26.97 291 PRO A CA 1
ATOM 2273 C C . PRO A 1 291 ? 32.561 34.575 36.708 1.00 26.60 291 PRO A C 1
ATOM 2274 O O . PRO A 1 291 ? 32.037 34.058 37.699 1.00 26.11 291 PRO A O 1
ATOM 2278 N N . ASP A 1 292 ? 32.336 35.836 36.350 1.00 24.51 292 ASP A N 1
ATOM 2279 C CA . ASP A 1 292 ? 31.390 36.663 37.065 1.00 24.12 292 ASP A CA 1
ATOM 2280 C C . ASP A 1 292 ? 30.003 36.574 36.470 1.00 24.87 292 ASP A C 1
ATOM 2281 O O . ASP A 1 292 ? 29.013 36.731 37.178 1.00 23.68 292 ASP A O 1
ATOM 2286 N N . ILE A 1 293 ? 29.954 36.388 35.148 1.00 24.62 293 ILE A N 1
ATOM 2287 C CA . ILE A 1 293 ? 28.696 36.290 34.417 1.00 22.97 293 ILE A CA 1
ATOM 2288 C C . ILE A 1 293 ? 28.888 35.289 33.287 1.00 22.85 293 ILE A C 1
ATOM 2289 O O . ILE A 1 293 ? 29.967 35.246 32.682 1.00 22.20 293 ILE A O 1
ATOM 2294 N N . ILE A 1 294 ? 27.875 34.469 33.026 1.00 22.48 294 ILE A N 1
ATOM 2295 C CA . ILE A 1 294 ? 27.841 33.685 31.757 1.00 22.12 294 ILE A CA 1
ATOM 2296 C C . ILE A 1 294 ? 26.567 33.938 30.970 1.00 22.17 294 ILE A C 1
ATOM 2297 O O . ILE A 1 294 ? 25.516 34.253 31.533 1.00 23.20 294 ILE A O 1
ATOM 2302 N N . THR A 1 295 ? 26.694 33.828 29.648 1.00 22.19 295 THR A N 1
ATOM 2303 C CA . THR A 1 295 ? 25.549 33.899 28.767 1.00 19.80 295 THR A CA 1
ATOM 2304 C C . THR A 1 295 ? 25.273 32.516 28.169 1.00 20.79 295 THR A C 1
ATOM 2305 O O . THR A 1 295 ? 26.174 31.724 27.925 1.00 20.71 295 THR A O 1
ATOM 2309 N N . MET A 1 296 ? 24.007 32.239 27.917 1.00 20.72 296 MET A N 1
ATOM 2310 C CA . MET A 1 296 ? 23.564 30.919 27.507 1.00 21.04 296 MET A CA 1
ATOM 2311 C C . MET A 1 296 ? 22.503 30.993 26.396 1.00 19.86 296 MET A C 1
ATOM 2312 O O . MET A 1 296 ? 21.725 31.939 26.319 1.00 21.11 296 MET A O 1
ATOM 2317 N N . GLY A 1 297 ? 22.467 29.965 25.555 1.00 21.20 297 GLY A N 1
ATOM 2318 C CA . GLY A 1 297 ? 21.475 29.810 24.483 1.00 22.79 297 GLY A CA 1
ATOM 2319 C C . GLY A 1 297 ? 21.723 28.421 23.914 1.00 23.81 297 GLY A C 1
ATOM 2320 O O . GLY A 1 297 ? 22.272 27.560 24.620 1.00 22.29 297 GLY A O 1
ATOM 2321 N N . LYS A 1 298 ? 21.334 28.191 22.656 1.00 21.57 298 LYS A N 1
ATOM 2322 C CA . LYS A 1 298 ? 21.630 26.925 21.952 1.00 21.70 298 LYS A CA 1
ATOM 2323 C C . LYS A 1 298 ? 21.327 25.670 22.783 1.00 22.40 298 LYS A C 1
ATOM 2324 O O . LYS A 1 298 ? 20.180 25.265 22.889 1.00 22.90 298 LYS A O 1
ATOM 2330 N N . GLY A 1 299 ? 22.366 25.046 23.340 1.00 23.66 299 GLY A N 1
ATOM 2331 C CA . GLY A 1 299 ? 22.220 23.861 24.221 1.00 23.54 299 GLY A CA 1
ATOM 2332 C C . GLY A 1 299 ? 21.356 24.049 25.458 1.00 23.81 299 GLY A C 1
ATOM 2333 O O . GLY A 1 299 ? 20.946 23.054 26.059 1.00 23.19 299 GLY A O 1
ATOM 2334 N N . LEU A 1 300 ? 21.057 25.305 25.828 1.00 22.16 300 LEU A N 1
ATOM 2335 C CA . LEU A 1 300 ? 20.129 25.595 26.932 1.00 21.97 300 LEU A CA 1
ATOM 2336 C C . LEU A 1 300 ? 18.775 24.886 26.746 1.00 22.34 300 LEU A C 1
ATOM 2337 O O . LEU A 1 300 ? 18.226 24.282 27.706 1.00 21.77 300 LEU A O 1
ATOM 2342 N N . SER A 1 301 ? 18.230 24.937 25.531 1.00 22.30 301 SER A N 1
ATOM 2343 C CA . SER A 1 301 ? 17.052 24.113 25.211 1.00 22.82 301 SER A CA 1
ATOM 2344 C C . SER A 1 301 ? 17.323 23.068 24.121 1.00 20.91 301 SER A C 1
ATOM 2345 O O . SER A 1 301 ? 16.392 22.389 23.658 1.00 21.54 301 SER A O 1
ATOM 2348 N N . SER A 1 302 ? 18.579 22.960 23.708 1.00 21.18 302 SER A N 1
ATOM 2349 C CA . SER A 1 302 ? 18.968 22.171 22.525 1.00 23.51 302 SER A CA 1
ATOM 2350 C C . SER A 1 302 ? 18.155 22.571 21.315 1.00 22.79 302 SER A C 1
ATOM 2351 O O . SER A 1 302 ? 17.778 21.722 20.483 1.00 23.29 302 SER A O 1
ATOM 2354 N N . SER A 1 303 ? 17.866 23.872 21.231 1.00 22.81 303 SER A N 1
ATOM 2355 C CA . SER A 1 303 ? 17.055 24.435 20.139 1.00 23.04 303 SER A CA 1
ATOM 2356 C C . SER A 1 303 ? 15.629 23.886 20.025 1.00 22.98 303 SER A C 1
ATOM 2357 O O . SER A 1 303 ? 14.978 24.106 19.015 1.00 23.10 303 SER A O 1
ATOM 2360 N N . SER A 1 304 ? 15.126 23.198 21.050 1.00 22.49 304 SER A N 1
ATOM 2361 C CA . SER A 1 304 ? 13.757 22.662 20.954 1.00 22.46 304 SER A CA 1
ATOM 2362 C C . SER A 1 304 ? 12.747 23.804 20.839 1.00 22.68 304 SER A C 1
ATOM 2363 O O . SER A 1 304 ? 11.812 23.739 20.039 1.00 23.77 304 SER A O 1
ATOM 2366 N N . LEU A 1 305 ? 12.951 24.853 21.642 1.00 23.73 305 LEU A N 1
ATOM 2367 C CA . LEU A 1 305 ? 12.235 26.125 21.477 1.00 22.81 305 LEU A CA 1
ATOM 2368 C C . LEU A 1 305 ? 13.215 27.256 21.758 1.00 22.83 305 LEU A C 1
ATOM 2369 O O . LEU A 1 305 ? 14.283 27.022 22.350 1.00 24.67 305 LEU A O 1
ATOM 2374 N N . PRO A 1 306 ? 12.882 28.487 21.316 1.00 22.02 306 PRO A N 1
ATOM 2375 C CA . PRO A 1 306 ? 13.828 29.597 21.564 1.00 22.64 306 PRO A CA 1
ATOM 2376 C C . PRO A 1 306 ? 13.986 29.927 23.053 1.00 22.81 306 PRO A C 1
ATOM 2377 O O . PRO A 1 306 ? 12.990 30.206 23.727 1.00 23.79 306 PRO A O 1
ATOM 2381 N N . ALA A 1 307 ? 15.229 29.891 23.550 1.00 23.79 307 ALA A N 1
ATOM 2382 C CA . ALA A 1 307 ? 15.529 30.324 24.919 1.00 23.20 307 ALA A CA 1
ATOM 2383 C C . ALA A 1 307 ? 16.981 30.769 24.987 1.00 23.20 307 ALA A C 1
ATOM 2384 O O . ALA A 1 307 ? 17.846 30.199 24.316 1.00 22.70 307 ALA A O 1
ATOM 2386 N N . GLY A 1 308 ? 17.206 31.798 25.796 1.00 21.62 308 GLY A N 1
ATOM 2387 C CA . GLY A 1 308 ? 18.547 32.236 26.174 1.00 22.78 308 GLY A CA 1
ATOM 2388 C C . GLY A 1 308 ? 18.540 32.562 27.655 1.00 21.38 308 GLY A C 1
ATOM 2389 O O . GLY A 1 308 ? 17.473 32.627 28.299 1.00 20.91 308 GLY A O 1
ATOM 2390 N N . ALA A 1 309 ? 19.729 32.758 28.216 1.00 22.60 309 ALA A N 1
ATOM 2391 C CA . ALA A 1 309 ? 19.785 33.123 29.640 1.00 22.45 309 ALA A CA 1
ATOM 2392 C C . ALA A 1 309 ? 21.100 33.760 30.012 1.00 22.33 309 ALA A C 1
ATOM 2393 O O . ALA A 1 309 ? 22.142 33.496 29.393 1.00 21.42 309 ALA A O 1
ATOM 2395 N N . VAL A 1 310 ? 21.032 34.615 31.035 1.00 21.25 310 VAL A N 1
ATOM 2396 C CA . VAL A 1 310 ? 22.227 35.143 31.680 1.00 23.47 310 VAL A CA 1
ATOM 2397 C C . VAL A 1 310 ? 22.231 34.685 33.141 1.00 23.26 310 VAL A C 1
ATOM 2398 O O . VAL A 1 310 ? 21.177 34.723 33.806 1.00 23.78 310 VAL A O 1
ATOM 2402 N N . LEU A 1 311 ? 23.387 34.235 33.612 1.00 22.26 311 LEU A N 1
ATOM 2403 C CA . LEU A 1 311 ? 23.575 33.873 35.033 1.00 23.73 311 LEU A CA 1
ATOM 2404 C C . LEU A 1 311 ? 24.651 34.801 35.583 1.00 24.01 311 LEU A C 1
ATOM 2405 O O . LEU A 1 311 ? 25.731 34.916 35.022 1.00 24.62 311 LEU A O 1
ATOM 2410 N N . VAL A 1 312 ? 24.314 35.499 36.656 1.00 22.89 312 VAL A N 1
ATOM 2411 C CA . VAL A 1 312 ? 25.231 36.469 37.267 1.00 24.06 312 VAL A CA 1
ATOM 2412 C C . VAL A 1 312 ? 25.640 35.927 38.631 1.00 24.80 312 VAL A C 1
ATOM 2413 O O . VAL A 1 312 ? 24.915 35.099 39.204 1.00 25.17 312 VAL A O 1
ATOM 2417 N N . SER A 1 313 ? 26.792 36.389 39.121 1.00 24.47 313 SER A N 1
ATOM 2418 C CA . SER A 1 313 ? 27.312 35.978 40.441 1.00 25.22 313 SER A CA 1
ATOM 2419 C C . SER A 1 313 ? 26.438 36.427 41.607 1.00 25.14 313 SER A C 1
ATOM 2420 O O . SER A 1 313 ? 25.633 37.350 41.494 1.00 24.20 313 SER A O 1
ATOM 2423 N N . LYS A 1 314 ? 26.657 35.814 42.768 1.00 26.20 314 LYS A N 1
ATOM 2424 C CA . LYS A 1 314 ? 25.973 36.270 43.980 1.00 27.41 314 LYS A CA 1
ATOM 2425 C C . LYS A 1 314 ? 26.095 37.776 44.254 1.00 27.57 314 LYS A C 1
ATOM 2426 O O . LYS A 1 314 ? 25.110 38.420 44.582 1.00 29.01 314 LYS A O 1
ATOM 2432 N N . GLU A 1 315 ? 27.298 38.336 44.143 1.00 28.39 315 GLU A N 1
ATOM 2433 C CA . GLU A 1 315 ? 27.461 39.763 44.429 1.00 29.95 315 GLU A CA 1
ATOM 2434 C C . GLU A 1 315 ? 26.773 40.669 43.405 1.00 27.75 315 GLU A C 1
ATOM 2435 O O . GLU A 1 315 ? 26.224 41.686 43.762 1.00 25.66 315 GLU A O 1
ATOM 2441 N N . ILE A 1 316 ? 26.814 40.285 42.128 1.00 26.18 316 ILE A N 1
ATOM 2442 C CA . ILE A 1 316 ? 26.085 41.052 41.110 1.00 25.35 316 ILE A CA 1
ATOM 2443 C C . ILE A 1 316 ? 24.560 40.983 41.350 1.00 26.33 316 ILE A C 1
ATOM 2444 O O . ILE A 1 316 ? 23.868 42.000 41.304 1.00 25.79 316 ILE A O 1
ATOM 2449 N N . ALA A 1 317 ? 24.067 39.775 41.647 1.00 26.51 317 ALA A N 1
ATOM 2450 C CA . ALA A 1 317 ? 22.667 39.560 41.948 1.00 26.43 317 ALA A CA 1
ATOM 2451 C C . ALA A 1 317 ? 22.231 40.379 43.162 1.00 26.78 317 ALA A C 1
ATOM 2452 O O . ALA A 1 317 ? 21.151 40.991 43.137 1.00 26.88 317 ALA A O 1
ATOM 2454 N N . ALA A 1 318 ? 23.085 40.428 44.188 1.00 27.96 318 ALA A N 1
ATOM 2455 C CA . ALA A 1 318 ? 22.760 41.192 45.402 1.00 29.57 318 ALA A CA 1
ATOM 2456 C C . ALA A 1 318 ? 22.603 42.698 45.101 1.00 29.26 318 ALA A C 1
ATOM 2457 O O . ALA A 1 318 ? 21.699 43.353 45.617 1.00 28.76 318 ALA A O 1
ATOM 2459 N N . PHE A 1 319 ? 23.469 43.225 44.237 1.00 27.40 319 PHE A N 1
ATOM 2460 C CA . PHE A 1 319 ? 23.376 44.611 43.755 1.00 27.75 319 PHE A CA 1
ATOM 2461 C C . PHE A 1 319 ? 22.096 44.875 42.949 1.00 26.21 319 PHE A C 1
ATOM 2462 O O . PHE A 1 319 ? 21.346 45.812 43.236 1.00 28.49 319 PHE A O 1
ATOM 2470 N N . MET A 1 320 ? 21.795 44.016 41.973 1.00 25.70 320 MET A N 1
ATOM 2471 C CA . MET A 1 320 ? 20.621 44.255 41.137 1.00 27.61 320 MET A CA 1
ATOM 2472 C C . MET A 1 320 ? 19.323 44.203 41.960 1.00 26.35 320 MET A C 1
ATOM 2473 O O . MET A 1 320 ? 18.392 44.974 41.734 1.00 27.81 320 MET A O 1
ATOM 2478 N N . ASP A 1 321 ? 19.314 43.311 42.938 1.00 27.41 321 ASP A N 1
ATOM 2479 C CA . ASP A 1 321 ? 18.173 43.097 43.836 1.00 29.94 321 ASP A CA 1
ATOM 2480 C C . ASP A 1 321 ? 17.803 44.354 44.635 1.00 30.02 321 ASP A C 1
ATOM 2481 O O . ASP A 1 321 ? 16.654 44.494 45.083 1.00 30.80 321 ASP A O 1
ATOM 2486 N N . LYS A 1 322 ? 18.755 45.263 44.805 1.00 27.79 322 LYS A N 1
ATOM 2487 C CA . LYS A 1 322 ? 18.515 46.497 45.584 1.00 30.64 322 LYS A CA 1
ATOM 2488 C C . LYS A 1 322 ? 17.802 47.600 44.799 1.00 32.21 322 LYS A C 1
ATOM 2489 O O . LYS A 1 322 ? 17.352 48.603 45.378 1.00 33.02 322 LYS A O 1
ATOM 2495 N N . HIS A 1 323 ? 17.690 47.423 43.483 1.00 29.77 323 HIS A N 1
ATOM 2496 C CA . HIS A 1 323 ? 17.114 48.450 42.623 1.00 30.66 323 HIS A CA 1
ATOM 2497 C C . HIS A 1 323 ? 15.891 47.956 41.859 1.00 29.63 323 HIS A C 1
ATOM 2498 O O . HIS A 1 323 ? 15.641 46.749 41.770 1.00 30.92 323 HIS A O 1
ATOM 2505 N N . ARG A 1 324 ? 15.148 48.898 41.286 1.00 28.49 324 ARG A N 1
ATOM 2506 C CA . ARG A 1 324 ? 14.082 48.579 40.364 1.00 29.73 324 ARG A CA 1
ATOM 2507 C C . ARG A 1 324 ? 14.677 48.665 38.953 1.00 29.75 324 ARG A C 1
ATOM 2508 O O . ARG A 1 324 ? 15.116 49.727 38.523 1.00 28.48 324 ARG A O 1
ATOM 2516 N N . TRP A 1 325 ? 14.704 47.531 38.258 1.00 29.18 325 TRP A N 1
ATOM 2517 C CA . TRP A 1 325 ? 15.314 47.459 36.930 1.00 28.16 325 TRP A CA 1
ATOM 2518 C C . TRP A 1 325 ? 14.245 47.543 35.890 1.00 27.41 325 TRP A C 1
ATOM 2519 O O . TRP A 1 325 ? 13.388 46.659 35.809 1.00 26.93 325 TRP A O 1
ATOM 2530 N N . GLU A 1 326 ? 14.314 48.608 35.090 1.00 27.79 326 GLU A N 1
ATOM 2531 C CA . GLU A 1 326 ? 13.261 49.003 34.175 1.00 29.17 326 GLU A CA 1
ATOM 2532 C C . GLU A 1 326 ? 13.453 48.345 32.831 1.00 28.42 326 GLU A C 1
ATOM 2533 O O . GLU A 1 326 ? 13.600 49.022 31.811 1.00 26.95 326 GLU A O 1
ATOM 2539 N N . SER A 1 327 ? 13.432 47.015 32.831 1.00 27.97 327 SER A N 1
ATOM 2540 C CA . SER A 1 327 ? 13.707 46.275 31.598 1.00 26.45 327 SER A CA 1
ATOM 2541 C C . SER A 1 327 ? 12.636 45.230 31.374 1.00 25.73 327 SER A C 1
ATOM 2542 O O . SER A 1 327 ? 12.334 44.416 32.263 1.00 25.84 327 SER A O 1
ATOM 2545 N N . VAL A 1 328 ? 12.037 45.269 30.192 1.00 26.06 328 VAL A N 1
ATOM 2546 C CA . VAL A 1 328 ? 11.015 44.268 29.836 1.00 24.24 328 VAL A CA 1
ATOM 2547 C C . VAL A 1 328 ? 11.329 43.702 28.469 1.00 24.60 328 VAL A C 1
ATOM 2548 O O . VAL A 1 328 ? 11.692 44.432 27.559 1.00 23.18 328 VAL A O 1
ATOM 2552 N N . SER A 1 329 ? 11.199 42.388 28.356 1.00 23.93 329 SER A N 1
ATOM 2553 C CA . SER A 1 329 ? 11.305 41.697 27.083 1.00 22.74 329 SER A CA 1
ATOM 2554 C C . SER A 1 329 ? 10.054 40.814 27.050 1.00 22.93 329 SER A C 1
ATOM 2555 O O . SER A 1 329 ? 9.864 40.004 27.966 1.00 23.66 329 SER A O 1
ATOM 2558 N N . THR A 1 330 ? 9.203 40.975 26.040 1.00 21.62 330 THR A N 1
ATOM 2559 C CA . THR A 1 330 ? 7.892 40.311 26.064 1.00 22.92 330 THR A CA 1
ATOM 2560 C C . THR A 1 330 ? 8.041 38.823 26.377 1.00 23.13 330 THR A C 1
ATOM 2561 O O . THR A 1 330 ? 7.444 38.326 27.333 1.00 24.66 330 THR A O 1
ATOM 2565 N N . TYR A 1 331 ? 8.838 38.124 25.578 1.00 23.89 331 TYR A N 1
ATOM 2566 C CA . TYR A 1 331 ? 8.903 36.663 25.664 1.00 23.46 331 TYR A CA 1
ATOM 2567 C C . TYR A 1 331 ? 9.915 36.111 26.677 1.00 24.53 331 TYR A C 1
ATOM 2568 O O . TYR A 1 331 ? 10.048 34.902 26.805 1.00 24.35 331 TYR A O 1
ATOM 2577 N N . ALA A 1 332 ? 10.585 36.982 27.433 1.00 22.75 332 ALA A N 1
ATOM 2578 C CA . ALA A 1 332 ? 11.543 36.516 28.436 1.00 22.41 332 ALA A CA 1
ATOM 2579 C C . ALA A 1 332 ? 10.819 35.677 29.491 1.00 23.78 332 ALA A C 1
ATOM 2580 O O . ALA A 1 332 ? 9.846 36.147 30.100 1.00 24.48 332 ALA A O 1
ATOM 2582 N N . GLY A 1 333 ? 11.306 34.465 29.706 1.00 22.96 333 GLY A N 1
ATOM 2583 C CA . GLY A 1 333 ? 10.669 33.506 30.663 1.00 22.90 333 GLY A CA 1
ATOM 2584 C C . GLY A 1 333 ? 9.459 32.759 30.122 1.00 23.94 333 GLY A C 1
ATOM 2585 O O . GLY A 1 333 ? 8.796 32.035 30.889 1.00 23.57 333 GLY A O 1
ATOM 2586 N N . HIS A 1 334 ? 9.173 32.883 28.814 1.00 23.03 334 HIS A N 1
ATOM 2587 C CA . HIS A 1 334 ? 8.018 32.208 28.198 1.00 23.58 334 HIS A CA 1
ATOM 2588 C C . HIS A 1 334 ? 7.811 30.799 28.792 1.00 23.19 334 HIS A C 1
ATOM 2589 O O . HIS A 1 334 ? 8.685 29.949 28.687 1.00 22.28 334 HIS A O 1
ATOM 2596 N N . PRO A 1 335 ? 6.642 30.540 29.397 1.00 23.00 335 PRO A N 1
ATOM 2597 C CA . PRO A 1 335 ? 6.541 29.297 30.185 1.00 24.53 335 PRO A CA 1
ATOM 2598 C C . PRO A 1 335 ? 6.699 27.997 29.378 1.00 23.27 335 PRO A C 1
ATOM 2599 O O . PRO A 1 335 ? 7.195 27.015 29.924 1.00 24.01 335 PRO A O 1
ATOM 2603 N N . VAL A 1 336 ? 6.287 27.996 28.110 1.00 22.45 336 VAL A N 1
ATOM 2604 C CA . VAL A 1 336 ? 6.432 26.794 27.251 1.00 23.44 336 VAL A CA 1
ATOM 2605 C C . VAL A 1 336 ? 7.900 26.603 26.877 1.00 23.46 336 VAL A C 1
ATOM 2606 O O . VAL A 1 336 ? 8.421 25.471 26.935 1.00 22.99 336 VAL A O 1
ATOM 2610 N N . ALA A 1 337 ? 8.586 27.707 26.539 1.00 23.23 337 ALA A N 1
ATOM 2611 C CA . ALA A 1 337 ? 10.038 27.631 26.352 1.00 22.82 337 ALA A CA 1
ATOM 2612 C C . ALA A 1 337 ? 10.730 27.127 27.625 1.00 22.95 337 ALA A C 1
ATOM 2613 O O . ALA A 1 337 ? 11.689 26.334 27.551 1.00 22.44 337 ALA A O 1
ATOM 2615 N N . MET A 1 338 ? 10.289 27.620 28.787 1.00 22.05 338 MET A N 1
ATOM 2616 C CA . MET A 1 338 ? 10.885 27.161 30.045 1.00 23.13 338 MET A CA 1
ATOM 2617 C C . MET A 1 338 ? 10.621 25.678 30.323 1.00 23.18 338 MET A C 1
ATOM 2618 O O . MET A 1 338 ? 11.493 24.992 30.878 1.00 22.83 338 MET A O 1
ATOM 2623 N N . ALA A 1 339 ? 9.448 25.177 29.935 1.00 24.08 339 ALA A N 1
ATOM 2624 C CA . ALA A 1 339 ? 9.191 23.722 30.071 1.00 23.15 339 ALA A CA 1
ATOM 2625 C C . ALA A 1 339 ? 10.159 22.902 29.214 1.00 24.52 339 ALA A C 1
ATOM 2626 O O . ALA A 1 339 ? 10.627 21.840 29.630 1.00 23.98 339 ALA A O 1
ATOM 2628 N N . ALA A 1 340 ? 10.485 23.427 28.035 1.00 22.21 340 ALA A N 1
ATOM 2629 C CA . ALA A 1 340 ? 11.451 22.792 27.145 1.00 23.87 340 ALA A CA 1
ATOM 2630 C C . ALA A 1 340 ? 12.850 22.776 27.767 1.00 22.43 340 ALA A C 1
ATOM 2631 O O . ALA A 1 340 ? 13.540 21.747 27.720 1.00 24.92 340 ALA A O 1
ATOM 2633 N N . VAL A 1 341 ? 13.261 23.897 28.366 1.00 21.98 341 VAL A N 1
ATOM 2634 C CA . VAL A 1 341 ? 14.548 23.990 29.023 1.00 21.41 341 VAL A CA 1
ATOM 2635 C C . VAL A 1 341 ? 14.606 22.956 30.153 1.00 22.51 341 VAL A C 1
ATOM 2636 O O . VAL A 1 341 ? 15.567 22.172 30.242 1.00 22.47 341 VAL A O 1
ATOM 2640 N N . CYS A 1 342 ? 13.572 22.960 30.989 1.00 23.82 342 CYS A N 1
ATOM 2641 C CA . CYS A 1 342 ? 13.502 21.987 32.091 1.00 24.51 342 CYS A CA 1
ATOM 2642 C C . CYS A 1 342 ? 13.719 20.564 31.601 1.00 24.52 342 CYS A C 1
ATOM 2643 O O . CYS A 1 342 ? 14.599 19.844 32.126 1.00 24.75 342 CYS A O 1
ATOM 2646 N N . ALA A 1 343 ? 12.918 20.162 30.611 1.00 24.35 343 ALA A N 1
ATOM 2647 C CA . ALA A 1 343 ? 12.950 18.784 30.088 1.00 24.89 343 ALA A CA 1
ATOM 2648 C C . ALA A 1 343 ? 14.308 18.485 29.461 1.00 24.53 343 ALA A C 1
ATOM 2649 O O . ALA A 1 343 ? 14.878 17.433 29.677 1.00 24.57 343 ALA A O 1
ATOM 2651 N N . ASN A 1 344 ? 14.850 19.451 28.706 1.00 22.27 344 ASN A N 1
ATOM 2652 C CA . ASN A 1 344 ? 16.177 19.288 28.103 1.00 23.12 344 ASN A CA 1
ATOM 2653 C C . ASN A 1 344 ? 17.256 19.013 29.156 1.00 23.45 344 ASN A C 1
ATOM 2654 O O . ASN A 1 344 ? 18.025 18.051 29.040 1.00 24.01 344 ASN A O 1
ATOM 2659 N N . LEU A 1 345 ? 17.277 19.837 30.201 1.00 23.14 345 LEU A N 1
ATOM 2660 C CA . LEU A 1 345 ? 18.290 19.716 31.239 1.00 23.75 345 LEU A CA 1
ATOM 2661 C C . LEU A 1 345 ? 18.067 18.443 32.070 1.00 23.66 345 LEU A C 1
ATOM 2662 O O . LEU A 1 345 ? 19.041 17.774 32.459 1.00 26.35 345 LEU A O 1
ATOM 2667 N N . GLU A 1 346 ? 16.809 18.082 32.282 1.00 26.39 346 GLU A N 1
ATOM 2668 C CA . GLU A 1 346 ? 16.530 16.845 33.041 1.00 27.81 346 GLU A CA 1
ATOM 2669 C C . GLU A 1 346 ? 17.057 15.621 32.292 1.00 28.20 346 GLU A C 1
ATOM 2670 O O . GLU A 1 346 ? 17.683 14.724 32.901 1.00 28.66 346 GLU A O 1
ATOM 2676 N N . VAL A 1 347 ? 16.858 15.610 30.976 1.00 26.50 347 VAL A N 1
ATOM 2677 C CA . VAL A 1 347 ? 17.327 14.494 30.143 1.00 27.81 347 VAL A CA 1
ATOM 2678 C C . VAL A 1 347 ? 18.850 14.439 30.160 1.00 27.65 347 VAL A C 1
ATOM 2679 O O . VAL A 1 347 ? 19.436 13.369 30.377 1.00 27.96 347 VAL A O 1
ATOM 2683 N N . MET A 1 348 ? 19.500 15.585 29.945 1.00 27.75 348 MET A N 1
ATOM 2684 C CA . MET A 1 348 ? 20.951 15.667 30.016 1.00 26.66 348 MET A CA 1
ATOM 2685 C C . MET A 1 348 ? 21.503 15.102 31.308 1.00 29.03 348 MET A C 1
ATOM 2686 O O . MET A 1 348 ? 22.494 14.364 31.290 1.00 28.41 348 MET A O 1
ATOM 2691 N N . MET A 1 349 ? 20.893 15.507 32.421 1.00 27.76 349 MET A N 1
ATOM 2692 C CA . MET A 1 349 ? 21.330 15.053 33.732 1.00 29.20 349 MET A CA 1
ATOM 2693 C C . MET A 1 349 ? 21.107 13.565 33.914 1.00 29.94 349 MET A C 1
ATOM 2694 O O . MET A 1 349 ? 22.041 12.841 34.289 1.00 33.53 349 MET A O 1
ATOM 2699 N N . GLU A 1 350 ? 19.896 13.111 33.639 1.00 31.08 350 GLU A N 1
ATOM 2700 C CA . GLU A 1 350 ? 19.530 11.719 33.975 1.00 33.49 350 GLU A CA 1
ATOM 2701 C C . GLU A 1 350 ? 20.250 10.691 33.104 1.00 33.59 350 GLU A C 1
ATOM 2702 O O . GLU A 1 350 ? 20.545 9.584 33.559 1.00 32.24 350 GLU A O 1
ATOM 2708 N N . GLU A 1 351 ? 20.530 11.056 31.850 1.00 30.73 351 GLU A N 1
ATOM 2709 C CA . GLU A 1 351 ? 21.171 10.130 30.898 1.00 29.83 351 GLU A CA 1
ATOM 2710 C C . GLU A 1 351 ? 22.682 10.377 30.713 1.00 30.07 351 GLU A C 1
ATOM 2711 O O . GLU A 1 351 ? 23.320 9.789 29.829 1.00 29.53 351 GLU A O 1
ATOM 2717 N N . ASN A 1 352 ? 23.237 11.224 31.574 1.00 27.92 352 ASN A N 1
ATOM 2718 C CA . ASN A 1 352 ? 24.654 11.587 31.591 1.00 31.48 352 ASN A CA 1
ATOM 2719 C C . ASN A 1 352 ? 25.186 11.948 30.211 1.00 28.92 352 ASN A C 1
ATOM 2720 O O . ASN A 1 352 ? 26.196 11.415 29.756 1.00 29.17 352 ASN A O 1
ATOM 2725 N N . PHE A 1 353 ? 24.475 12.845 29.546 1.00 28.25 353 PHE A N 1
ATOM 2726 C CA . PHE A 1 353 ? 24.926 13.386 28.267 1.00 28.10 353 PHE A CA 1
ATOM 2727 C C . PHE A 1 353 ? 26.329 14.029 28.320 1.00 27.42 353 PHE A C 1
ATOM 2728 O O . PHE A 1 353 ? 27.051 13.993 27.332 1.00 27.89 353 PHE A O 1
ATOM 2736 N N . VAL A 1 354 ? 26.717 14.628 29.448 1.00 26.09 354 VAL A N 1
ATOM 2737 C CA . VAL A 1 354 ? 28.025 15.280 29.539 1.00 27.56 354 VAL A CA 1
ATOM 2738 C C . VAL A 1 354 ? 29.142 14.234 29.439 1.00 30.57 354 VAL A C 1
ATOM 2739 O O . VAL A 1 354 ? 30.095 14.398 28.656 1.00 28.83 354 VAL A O 1
ATOM 2743 N N . GLU A 1 355 ? 29.010 13.148 30.202 1.00 30.18 355 GLU A N 1
ATOM 2744 C CA . GLU A 1 355 ? 29.978 12.047 30.070 1.00 32.80 355 GLU A CA 1
ATOM 2745 C C . GLU A 1 355 ? 29.919 11.392 28.674 1.00 28.46 355 GLU A C 1
ATOM 2746 O O . GLU A 1 355 ? 30.966 11.025 28.120 1.00 30.94 355 GLU A O 1
ATOM 2752 N N . GLN A 1 356 ? 28.730 11.289 28.078 1.00 30.15 356 GLN A N 1
ATOM 2753 C CA . GLN A 1 356 ? 28.615 10.784 26.696 1.00 28.79 356 GLN A CA 1
ATOM 2754 C C . GLN A 1 356 ? 29.427 11.655 25.723 1.00 29.84 356 GLN A C 1
ATOM 2755 O O . GLN A 1 356 ? 30.121 11.143 24.839 1.00 29.11 356 GLN A O 1
ATOM 2761 N N . ALA A 1 357 ? 29.305 12.968 25.873 1.00 27.46 357 ALA A N 1
ATOM 2762 C CA . ALA A 1 357 ? 30.060 13.918 25.047 1.00 27.53 357 ALA A CA 1
ATOM 2763 C C . ALA A 1 357 ? 31.555 13.776 25.248 1.00 27.99 357 ALA A C 1
ATOM 2764 O O . ALA A 1 357 ? 32.321 13.776 24.287 1.00 27.89 357 ALA A O 1
ATOM 2766 N N . LYS A 1 358 ? 31.972 13.688 26.508 1.00 29.41 358 LYS A N 1
ATOM 2767 C CA . LYS A 1 358 ? 33.392 13.541 26.814 1.00 31.72 358 LYS A CA 1
ATOM 2768 C C . LYS A 1 358 ? 33.969 12.302 26.113 1.00 29.72 358 LYS A C 1
ATOM 2769 O O . LYS A 1 358 ? 34.993 12.392 25.412 1.00 29.74 358 LYS A O 1
ATOM 2775 N N . ASP A 1 359 ? 33.293 11.165 26.296 1.00 30.25 359 ASP A N 1
ATOM 2776 C CA . ASP A 1 359 ? 33.743 9.877 25.738 1.00 31.81 359 ASP A CA 1
ATOM 2777 C C . ASP A 1 359 ? 33.772 9.889 24.203 1.00 30.75 359 ASP A C 1
ATOM 2778 O O . ASP A 1 359 ? 34.736 9.420 23.580 1.00 30.68 359 ASP A O 1
ATOM 2783 N N . SER A 1 360 ? 32.720 10.440 23.595 1.00 29.18 360 SER A N 1
ATOM 2784 C CA . SER A 1 360 ? 32.690 10.580 22.138 1.00 28.27 360 SER A CA 1
ATOM 2785 C C . SER A 1 360 ? 33.771 11.549 21.615 1.00 28.64 360 SER A C 1
ATOM 2786 O O . SER A 1 360 ? 34.315 11.358 20.514 1.00 28.03 360 SER A O 1
ATOM 2789 N N . GLY A 1 361 ? 34.108 12.559 22.407 1.00 29.27 361 GLY A N 1
ATOM 2790 C CA . GLY A 1 361 ? 35.214 13.446 22.066 1.00 28.59 361 GLY A CA 1
ATOM 2791 C C . GLY A 1 361 ? 36.532 12.687 21.989 1.00 29.44 361 GLY A C 1
ATOM 2792 O O . GLY A 1 361 ? 37.276 12.827 21.022 1.00 30.13 361 GLY A O 1
ATOM 2793 N N . GLU A 1 362 ? 36.809 11.867 23.001 1.00 29.03 362 GLU A N 1
ATOM 2794 C CA . GLU A 1 362 ? 37.989 11.013 22.986 1.00 32.07 362 GLU A CA 1
ATOM 2795 C C . GLU A 1 362 ? 38.017 10.128 21.740 1.00 29.26 362 GLU A C 1
ATOM 2796 O O . GLU A 1 362 ? 39.073 9.937 21.135 1.00 30.93 362 GLU A O 1
ATOM 2802 N N . TYR A 1 363 ? 36.859 9.608 21.346 1.00 29.35 363 TYR A N 1
ATOM 2803 C CA . TYR A 1 363 ? 36.785 8.754 20.169 1.00 28.71 363 TYR A CA 1
ATOM 2804 C C . TYR A 1 363 ? 37.085 9.588 18.918 1.00 29.49 363 TYR A C 1
ATOM 2805 O O . TYR A 1 363 ? 37.902 9.193 18.079 1.00 28.37 363 TYR A O 1
ATOM 2814 N N . ILE A 1 364 ? 36.448 10.756 18.815 1.00 28.59 364 ILE A N 1
ATOM 2815 C CA . ILE A 1 364 ? 36.712 11.670 17.687 1.00 28.80 364 ILE A CA 1
ATOM 2816 C C . ILE A 1 364 ? 38.201 12.035 17.557 1.00 28.63 364 ILE A C 1
ATOM 2817 O O . ILE A 1 364 ? 38.754 12.065 16.438 1.00 28.65 364 ILE A O 1
ATOM 2822 N N . ARG A 1 365 ? 38.844 12.305 18.693 1.00 27.30 365 ARG A N 1
ATOM 2823 C CA . ARG A 1 365 ? 40.269 12.590 18.735 1.00 30.40 365 ARG A CA 1
ATOM 2824 C C . ARG A 1 365 ? 41.069 11.443 18.106 1.00 29.30 365 ARG A C 1
ATOM 2825 O O . ARG A 1 365 ? 41.935 11.678 17.264 1.00 31.13 365 ARG A O 1
ATOM 2833 N N . SER A 1 366 ? 40.757 10.212 18.492 1.00 29.51 366 SER A N 1
ATOM 2834 C CA . SER A 1 366 ? 41.429 9.062 17.879 1.00 31.73 366 SER A CA 1
ATOM 2835 C C . SER A 1 366 ? 41.177 8.955 16.360 1.00 32.50 366 SER A C 1
ATOM 2836 O O . SER A 1 366 ? 42.080 8.600 15.597 1.00 31.81 366 SER A O 1
ATOM 2839 N N . LYS A 1 367 ? 39.963 9.280 15.925 1.00 29.84 367 LYS A N 1
ATOM 2840 C CA . LYS A 1 367 ? 39.644 9.235 14.497 1.00 29.29 367 LYS A CA 1
ATOM 2841 C C . LYS A 1 367 ? 40.389 10.320 13.720 1.00 30.18 367 LYS A C 1
ATOM 2842 O O . LYS A 1 367 ? 40.883 10.063 12.607 1.00 31.48 367 LYS A O 1
ATOM 2848 N N . LEU A 1 368 ? 40.457 11.531 14.291 1.00 29.37 368 LEU A N 1
ATOM 2849 C CA . LEU A 1 368 ? 41.165 12.642 13.653 1.00 30.53 368 LEU A CA 1
ATOM 2850 C C . LEU A 1 368 ? 42.677 12.379 13.608 1.00 31.39 368 LEU A C 1
ATOM 2851 O O . LEU A 1 368 ? 43.348 12.787 12.664 1.00 31.76 368 LEU A O 1
ATOM 2856 N N . GLU A 1 369 ? 43.198 11.700 14.628 1.00 31.82 369 GLU A N 1
ATOM 2857 C CA . GLU A 1 369 ? 44.630 11.370 14.668 1.00 34.76 369 GLU A CA 1
ATOM 2858 C C . GLU A 1 369 ? 44.977 10.502 13.466 1.00 33.81 369 GLU A C 1
ATOM 2859 O O . GLU A 1 369 ? 46.006 10.720 12.798 1.00 32.38 369 GLU A O 1
ATOM 2865 N N . LEU A 1 370 ? 44.100 9.534 13.190 1.00 32.25 370 LEU A N 1
ATOM 2866 C CA . LEU A 1 370 ? 44.236 8.623 12.051 1.00 35.38 370 LEU A CA 1
ATOM 2867 C C . LEU A 1 370 ? 44.082 9.358 10.722 1.00 35.83 370 LEU A C 1
ATOM 2868 O O . LEU A 1 370 ? 44.838 9.109 9.777 1.00 35.13 370 LEU A O 1
ATOM 2873 N N . LEU A 1 371 ? 43.114 10.272 10.640 1.00 32.11 371 LEU A N 1
ATOM 2874 C CA . LEU A 1 371 ? 43.031 11.106 9.447 1.00 30.39 371 LEU A CA 1
ATOM 2875 C C . LEU A 1 371 ? 44.268 11.971 9.213 1.00 30.30 371 LEU A C 1
ATOM 2876 O O . LEU A 1 371 ? 44.676 12.132 8.067 1.00 30.41 371 LEU A O 1
ATOM 2881 N N . GLN A 1 372 ? 44.851 12.537 10.276 1.00 29.59 372 GLN A N 1
ATOM 2882 C CA . GLN A 1 372 ? 46.033 13.391 10.118 1.00 33.45 372 GLN A CA 1
ATOM 2883 C C . GLN A 1 372 ? 47.227 12.567 9.620 1.00 34.35 372 GLN A C 1
ATOM 2884 O O . GLN A 1 372 ? 47.993 13.044 8.785 1.00 33.67 372 GLN A O 1
ATOM 2890 N N . GLU A 1 373 ? 47.364 11.333 10.115 1.00 35.33 373 GLU A N 1
ATOM 2891 C CA . GLU A 1 373 ? 48.426 10.422 9.619 1.00 39.42 373 GLU A CA 1
ATOM 2892 C C . GLU A 1 373 ? 48.352 10.178 8.102 1.00 41.12 373 GLU A C 1
ATOM 2893 O O . GLU A 1 373 ? 49.367 9.895 7.452 1.00 43.57 373 GLU A O 1
ATOM 2899 N N . LYS A 1 374 ? 47.148 10.305 7.551 1.00 37.80 374 LYS A N 1
ATOM 2900 C CA . LYS A 1 374 ? 46.832 9.920 6.178 1.00 38.04 374 LYS A CA 1
ATOM 2901 C C . LYS A 1 374 ? 46.694 11.156 5.271 1.00 37.67 374 LYS A C 1
ATOM 2902 O O . LYS A 1 374 ? 46.662 11.044 4.042 1.00 36.06 374 LYS A O 1
ATOM 2908 N N . HIS A 1 375 ? 46.607 12.332 5.889 1.00 32.44 375 HIS A N 1
ATOM 2909 C CA . HIS A 1 375 ? 46.253 13.551 5.158 1.00 32.01 375 HIS A CA 1
ATOM 2910 C C . HIS A 1 375 ? 47.092 14.736 5.582 1.00 30.48 375 HIS A C 1
ATOM 2911 O O . HIS A 1 375 ? 46.864 15.338 6.643 1.00 31.22 375 HIS A O 1
ATOM 2918 N N . LYS A 1 376 ? 48.041 15.111 4.727 1.00 29.55 376 LYS A N 1
ATOM 2919 C CA . LYS A 1 376 ? 48.928 16.226 5.021 1.00 31.55 376 LYS A CA 1
ATOM 2920 C C . LYS A 1 376 ? 48.206 17.581 4.937 1.00 32.08 376 LYS A C 1
ATOM 2921 O O . LYS A 1 376 ? 48.747 18.581 5.390 1.00 32.78 376 LYS A O 1
ATOM 2927 N N . SER A 1 377 ? 46.986 17.595 4.381 1.00 31.02 377 SER A N 1
ATOM 2928 C CA . SER A 1 377 ? 46.165 18.822 4.411 1.00 31.09 377 SER A CA 1
ATOM 2929 C C . SER A 1 377 ? 45.677 19.125 5.827 1.00 31.48 377 SER A C 1
ATOM 2930 O O . SER A 1 377 ? 45.239 20.242 6.093 1.00 29.67 377 SER A O 1
ATOM 2933 N N . ILE A 1 378 ? 45.758 18.147 6.735 1.00 28.94 378 ILE A N 1
ATOM 2934 C CA . ILE A 1 378 ? 45.449 18.417 8.150 1.00 29.59 378 ILE A CA 1
ATOM 2935 C C . ILE A 1 378 ? 46.694 18.912 8.871 1.00 31.90 378 ILE A C 1
ATOM 2936 O O . ILE A 1 378 ? 47.602 18.121 9.202 1.00 34.27 378 ILE A O 1
ATOM 2941 N N . GLY A 1 379 ? 46.731 20.219 9.131 1.00 29.92 379 GLY A N 1
ATOM 2942 C CA . GLY A 1 379 ? 47.866 20.853 9.790 1.00 31.98 379 GLY A CA 1
ATOM 2943 C C . GLY A 1 379 ? 47.909 20.560 11.272 1.00 33.25 379 GLY A C 1
ATOM 2944 O O . GLY A 1 379 ? 48.986 20.382 11.859 1.00 32.80 379 GLY A O 1
ATOM 2945 N N . ASN A 1 380 ? 46.723 20.530 11.877 1.00 32.24 380 ASN A N 1
ATOM 2946 C CA . ASN A 1 380 ? 46.537 20.328 13.310 1.00 32.46 380 ASN A CA 1
ATOM 2947 C C . ASN A 1 380 ? 45.035 20.170 13.545 1.00 30.81 380 ASN A C 1
ATOM 2948 O O . ASN A 1 380 ? 44.215 20.525 12.676 1.00 29.90 380 ASN A O 1
ATOM 2953 N N . PHE A 1 381 ? 44.683 19.608 14.692 1.00 29.63 381 PHE A N 1
ATOM 2954 C CA . PHE A 1 381 ? 43.281 19.583 15.137 1.00 29.63 381 PHE A CA 1
ATOM 2955 C C . PHE A 1 381 ? 43.286 19.720 16.636 1.00 29.41 381 PHE A C 1
ATOM 2956 O O . PHE A 1 381 ? 44.303 19.436 17.300 1.00 30.25 381 PHE A O 1
ATOM 2964 N N . ASP A 1 382 ? 42.163 20.176 17.181 1.00 29.22 382 ASP A N 1
ATOM 2965 C CA . ASP A 1 382 ? 42.039 20.334 18.614 1.00 30.04 382 ASP A CA 1
ATOM 2966 C C . ASP A 1 382 ? 40.565 20.475 18.947 1.00 29.04 382 ASP A C 1
ATOM 2967 O O . ASP A 1 382 ? 39.733 20.672 18.047 1.00 27.09 382 ASP A O 1
ATOM 2972 N N . GLY A 1 383 ? 40.252 20.359 20.230 1.00 30.01 383 GLY A N 1
ATOM 2973 C CA . GLY A 1 383 ? 38.852 20.430 20.670 1.00 28.66 383 GLY A CA 1
ATOM 2974 C C . GLY A 1 383 ? 38.579 19.555 21.871 1.00 29.42 383 GLY A C 1
ATOM 2975 O O . GLY A 1 383 ? 39.509 19.157 22.596 1.00 29.07 383 GLY A O 1
ATOM 2976 N N . TYR A 1 384 ? 37.296 19.287 22.090 1.00 25.95 384 TYR A N 1
ATOM 2977 C CA . TYR A 1 384 ? 36.826 18.476 23.212 1.00 27.78 384 TYR A CA 1
ATOM 2978 C C . TYR A 1 384 ? 35.348 18.207 23.036 1.00 28.87 384 TYR A C 1
ATOM 2979 O O . TYR A 1 384 ? 34.664 18.972 22.351 1.00 27.50 384 TYR A O 1
ATOM 2988 N N . GLY A 1 385 ? 34.843 17.127 23.642 1.00 26.19 385 GLY A N 1
ATOM 2989 C CA . GLY A 1 385 ? 33.435 16.782 23.519 1.00 25.68 385 GLY A CA 1
ATOM 2990 C C . GLY A 1 385 ? 33.001 16.703 22.066 1.00 25.15 385 GLY A C 1
ATOM 2991 O O . GLY A 1 385 ? 33.615 16.004 21.258 1.00 25.82 385 GLY A O 1
ATOM 2992 N N . LEU A 1 386 ? 31.960 17.466 21.733 1.00 24.61 386 LEU A N 1
ATOM 2993 C CA . LEU A 1 386 ? 31.447 17.513 20.372 1.00 24.52 386 LEU A CA 1
ATOM 2994 C C . LEU A 1 386 ? 31.712 18.881 19.739 1.00 23.79 386 LEU A C 1
ATOM 2995 O O . LEU A 1 386 ? 30.850 19.473 19.115 1.00 25.18 386 LEU A O 1
ATOM 3000 N N . LEU A 1 387 ? 32.917 19.384 19.947 1.00 24.23 387 LEU A N 1
ATOM 3001 C CA . LEU A 1 387 ? 33.303 20.676 19.381 1.00 24.81 387 LEU A CA 1
ATOM 3002 C C . LEU A 1 387 ? 34.759 20.611 18.968 1.00 23.95 387 LEU A C 1
ATOM 3003 O O . LEU A 1 387 ? 35.635 20.631 19.808 1.00 25.08 387 LEU A O 1
ATOM 3008 N N . TRP A 1 388 ? 35.003 20.547 17.659 1.00 25.54 388 TRP A N 1
ATOM 3009 C CA . TRP A 1 388 ? 36.363 20.340 17.158 1.00 25.85 388 TRP A CA 1
ATOM 3010 C C . TRP A 1 388 ? 36.744 21.365 16.107 1.00 25.58 388 TRP A C 1
ATOM 3011 O O . TRP A 1 388 ? 35.881 21.816 15.353 1.00 25.65 388 TRP A O 1
ATOM 3022 N N . ILE A 1 389 ? 38.029 21.707 16.047 1.00 27.03 389 ILE A N 1
ATOM 3023 C CA . ILE A 1 389 ? 38.570 22.422 14.897 1.00 27.66 389 ILE A CA 1
ATOM 3024 C C . ILE A 1 389 ? 39.567 21.513 14.190 1.00 27.25 389 ILE A C 1
ATOM 3025 O O . ILE A 1 389 ? 40.234 20.685 14.831 1.00 26.60 389 ILE A O 1
ATOM 3030 N N . VAL A 1 390 ? 39.628 21.646 12.872 1.00 26.53 390 VAL A N 1
ATOM 3031 C CA . VAL A 1 390 ? 40.710 21.026 12.081 1.00 24.58 390 VAL A CA 1
ATOM 3032 C C . VAL A 1 390 ? 41.287 22.115 11.201 1.00 25.62 390 VAL A C 1
ATOM 3033 O O . VAL A 1 390 ? 40.561 22.712 10.376 1.00 26.01 390 VAL A O 1
ATOM 3037 N N . ASP A 1 391 ? 42.575 22.390 11.400 1.00 26.84 391 ASP A N 1
ATOM 3038 C CA . ASP A 1 391 ? 43.300 23.387 10.612 1.00 28.99 391 ASP A CA 1
ATOM 3039 C C . ASP A 1 391 ? 43.675 22.740 9.288 1.00 28.97 391 ASP A C 1
ATOM 3040 O O . ASP A 1 391 ? 44.407 21.748 9.270 1.00 29.11 391 ASP A O 1
ATOM 3045 N N . ILE A 1 392 ? 43.153 23.284 8.195 1.00 26.81 392 ILE A N 1
ATOM 3046 C CA . ILE A 1 392 ? 43.408 22.733 6.857 1.00 28.61 392 ILE A CA 1
ATOM 3047 C C . ILE A 1 392 ? 44.492 23.576 6.196 1.00 28.85 392 ILE A C 1
ATOM 3048 O O . ILE A 1 392 ? 44.442 24.799 6.226 1.00 27.26 392 ILE A O 1
ATOM 3053 N N . VAL A 1 393 ? 45.472 22.911 5.596 1.00 27.51 393 VAL A N 1
ATOM 3054 C CA . VAL A 1 393 ? 46.533 23.643 4.892 1.00 29.28 393 VAL A CA 1
ATOM 3055 C C . VAL A 1 393 ? 46.734 23.040 3.513 1.00 28.25 393 VAL A C 1
ATOM 3056 O O . VAL A 1 393 ? 46.301 21.924 3.259 1.00 28.63 393 VAL A O 1
ATOM 3060 N N . ASN A 1 394 ? 47.348 23.806 2.605 1.00 29.88 394 ASN A N 1
ATOM 3061 C CA . ASN A 1 394 ? 47.861 23.240 1.351 1.00 30.34 394 ASN A CA 1
ATOM 3062 C C . ASN A 1 394 ? 49.073 22.414 1.774 1.00 29.82 394 ASN A C 1
ATOM 3063 O O . ASN A 1 394 ? 49.980 22.928 2.434 1.00 32.44 394 ASN A O 1
ATOM 3068 N N . ALA A 1 395 ? 49.052 21.121 1.462 1.00 29.36 395 ALA A N 1
ATOM 3069 C CA . ALA A 1 395 ? 50.118 20.231 1.915 1.00 30.51 395 ALA A CA 1
ATOM 3070 C C . ALA A 1 395 ? 51.444 20.641 1.272 1.00 30.66 395 ALA A C 1
ATOM 3071 O O . ALA A 1 395 ? 52.500 20.437 1.874 1.00 33.33 395 ALA A O 1
ATOM 3073 N N . LYS A 1 396 ? 51.363 21.154 0.039 1.00 32.75 396 LYS A N 1
ATOM 3074 C CA . LYS A 1 396 ? 52.574 21.395 -0.785 1.00 34.06 396 LYS A CA 1
ATOM 3075 C C . LYS A 1 396 ? 53.240 22.708 -0.441 1.00 34.11 396 LYS A C 1
ATOM 3076 O O . LYS A 1 396 ? 54.402 22.894 -0.726 1.00 35.31 396 LYS A O 1
ATOM 3082 N N . THR A 1 397 ? 52.500 23.631 0.176 1.00 34.23 397 THR A N 1
ATOM 3083 C CA . THR A 1 397 ? 53.113 24.826 0.712 1.00 32.18 397 THR A CA 1
ATOM 3084 C C . THR A 1 397 ? 53.158 24.835 2.250 1.00 31.66 397 THR A C 1
ATOM 3085 O O . THR A 1 397 ? 53.840 25.674 2.837 1.00 33.29 397 THR A O 1
ATOM 3089 N N . LYS A 1 398 ? 52.412 23.945 2.897 1.00 34.16 398 LYS A N 1
ATOM 3090 C CA . LYS A 1 398 ? 52.226 23.955 4.379 1.00 35.59 398 LYS A CA 1
ATOM 3091 C C . LYS A 1 398 ? 51.541 25.215 4.944 1.00 39.08 398 LYS A C 1
ATOM 3092 O O . LYS A 1 398 ? 51.599 25.485 6.157 1.00 37.66 398 LYS A O 1
ATOM 3098 N N . THR A 1 399 ? 50.900 25.985 4.069 1.00 35.35 399 THR A N 1
ATOM 3099 C CA . THR A 1 399 ? 50.222 27.215 4.491 1.00 35.30 399 THR A CA 1
ATOM 3100 C C . THR A 1 399 ? 48.738 27.121 4.113 1.00 32.49 399 THR A C 1
ATOM 3101 O O . THR A 1 399 ? 48.384 26.377 3.203 1.00 33.25 399 THR A O 1
ATOM 3105 N N . PRO A 1 400 ? 47.857 27.884 4.793 1.00 34.61 400 PRO A N 1
ATOM 3106 C CA . PRO A 1 400 ? 46.449 27.804 4.369 1.00 33.59 400 PRO A CA 1
ATOM 3107 C C . PRO A 1 400 ? 46.243 28.327 2.959 1.00 32.81 400 PRO A C 1
ATOM 3108 O O . PRO A 1 400 ? 46.980 29.218 2.502 1.00 34.89 400 PRO A O 1
ATOM 3112 N N . TYR A 1 401 ? 45.236 27.789 2.280 1.00 28.53 401 TYR A N 1
ATOM 3113 C CA . TYR A 1 401 ? 44.918 28.195 0.910 1.00 29.54 401 TYR A CA 1
ATOM 3114 C C . TYR A 1 401 ? 44.401 29.629 0.854 1.00 30.33 401 TYR A C 1
ATOM 3115 O O . TYR A 1 401 ? 44.711 30.371 -0.088 1.00 30.62 401 TYR A O 1
ATOM 3124 N N . VAL A 1 402 ? 43.589 30.018 1.850 1.00 28.50 402 VAL A N 1
ATOM 3125 C CA . VAL A 1 402 ? 42.945 31.341 1.857 1.00 27.40 402 VAL A CA 1
ATOM 3126 C C . VAL A 1 402 ? 43.689 32.305 2.790 1.00 27.28 402 VAL A C 1
ATOM 3127 O O . VAL A 1 402 ? 43.630 32.213 4.035 1.00 28.17 402 VAL A O 1
ATOM 3131 N N . LYS A 1 403 ? 44.384 33.258 2.180 1.00 27.86 403 LYS A N 1
ATOM 3132 C CA . LYS A 1 403 ? 45.314 34.124 2.934 1.00 30.86 403 LYS A CA 1
ATOM 3133 C C . LYS A 1 403 ? 44.664 34.930 4.071 1.00 28.88 403 LYS A C 1
ATOM 3134 O O . LYS A 1 403 ? 45.191 34.989 5.199 1.00 30.48 403 LYS A O 1
ATOM 3140 N N . LEU A 1 404 ? 43.528 35.564 3.777 1.00 28.38 404 LEU A N 1
ATOM 3141 C CA . LEU A 1 404 ? 42.851 36.389 4.779 1.00 27.94 404 LEU A CA 1
ATOM 3142 C C . LEU A 1 404 ? 42.377 35.596 5.988 1.00 27.68 404 LEU A C 1
ATOM 3143 O O . LEU A 1 404 ? 42.151 36.178 7.063 1.00 28.37 404 LEU A O 1
ATOM 3148 N N . ASP A 1 405 ? 42.222 34.272 5.818 1.00 26.24 405 ASP A N 1
ATOM 3149 C CA . ASP A 1 405 ? 41.900 33.363 6.933 1.00 27.08 405 ASP A CA 1
ATOM 3150 C C . ASP A 1 405 ? 40.661 33.867 7.699 1.00 27.62 405 ASP A C 1
ATOM 3151 O O . ASP A 1 405 ? 39.623 34.103 7.066 1.00 26.55 405 ASP A O 1
ATOM 3156 N N . ARG A 1 406 ? 40.762 34.099 9.010 1.00 25.25 406 ARG A N 1
ATOM 3157 C CA . ARG A 1 406 ? 39.544 34.474 9.773 1.00 25.45 406 ARG A CA 1
ATOM 3158 C C . ARG A 1 406 ? 39.080 35.900 9.502 1.00 26.09 406 ARG A C 1
ATOM 3159 O O . ARG A 1 406 ? 38.015 36.319 9.989 1.00 26.29 406 ARG A O 1
ATOM 3167 N N . ASN A 1 407 ? 39.870 36.649 8.726 1.00 26.54 407 ASN A N 1
ATOM 3168 C CA . ASN A 1 407 ? 39.450 37.958 8.222 1.00 25.99 407 ASN A CA 1
ATOM 3169 C C . ASN A 1 407 ? 38.915 37.931 6.788 1.00 24.59 407 ASN A C 1
ATOM 3170 O O . ASN A 1 407 ? 38.847 38.954 6.145 1.00 26.85 407 ASN A O 1
ATOM 3175 N N . PHE A 1 408 ? 38.510 36.756 6.300 1.00 24.57 408 PHE A N 1
ATOM 3176 C CA . PHE A 1 408 ? 37.878 36.657 4.986 1.00 24.14 408 PHE A CA 1
ATOM 3177 C C . PHE A 1 408 ? 36.467 37.249 5.028 1.00 24.56 408 PHE A C 1
ATOM 3178 O O . PHE A 1 408 ? 35.962 37.586 6.103 1.00 23.91 408 PHE A O 1
ATOM 3186 N N . THR A 1 409 ? 35.870 37.432 3.857 1.00 24.37 409 THR A N 1
ATOM 3187 C CA . THR A 1 409 ? 34.447 37.814 3.792 1.00 24.69 409 THR A CA 1
ATOM 3188 C C . THR A 1 409 ? 33.757 36.807 2.877 1.00 23.33 409 THR A C 1
ATOM 3189 O O . THR A 1 409 ? 34.416 36.122 2.053 1.00 25.73 409 THR A O 1
ATOM 3193 N N . HIS A 1 410 ? 32.436 36.752 2.956 1.00 22.78 410 HIS A N 1
ATOM 3194 C CA . HIS A 1 410 ? 31.688 35.838 2.098 1.00 23.86 410 HIS A CA 1
ATOM 3195 C C . HIS A 1 410 ? 31.565 36.334 0.657 1.00 24.89 410 HIS A C 1
ATOM 3196 O O . HIS A 1 410 ? 30.817 35.753 -0.139 1.00 26.61 410 HIS A O 1
ATOM 3203 N N . GLY A 1 411 ? 32.280 37.404 0.327 1.00 24.29 411 GLY A N 1
ATOM 3204 C CA . GLY A 1 411 ? 32.364 37.875 -1.065 1.00 26.35 411 GLY A CA 1
ATOM 3205 C C . GLY A 1 411 ? 33.163 36.904 -1.928 1.00 27.40 411 GLY A C 1
ATOM 3206 O O . GLY A 1 411 ? 32.997 36.895 -3.151 1.00 28.41 411 GLY A O 1
ATOM 3207 N N . MET A 1 412 ? 34.004 36.074 -1.291 1.00 27.23 412 MET A N 1
ATOM 3208 C CA . MET A 1 412 ? 34.823 35.056 -1.997 1.00 31.18 412 MET A CA 1
ATOM 3209 C C . MET A 1 412 ? 33.968 34.067 -2.770 1.00 30.90 412 MET A C 1
ATOM 3210 O O . MET A 1 412 ? 32.861 33.744 -2.371 1.00 29.96 412 MET A O 1
ATOM 3215 N N . ASN A 1 413 ? 34.509 33.541 -3.858 1.00 29.58 413 ASN A N 1
ATOM 3216 C CA . ASN A 1 413 ? 33.910 32.372 -4.479 1.00 28.87 413 ASN A CA 1
ATOM 3217 C C . ASN A 1 413 ? 34.084 31.122 -3.624 1.00 28.13 413 ASN A C 1
ATOM 3218 O O . ASN A 1 413 ? 35.205 30.804 -3.247 1.00 28.32 413 ASN A O 1
ATOM 3223 N N . PRO A 1 414 ? 32.976 30.397 -3.331 1.00 30.96 414 PRO A N 1
ATOM 3224 C CA . PRO A 1 414 ? 33.092 29.169 -2.535 1.00 29.83 414 PRO A CA 1
ATOM 3225 C C . PRO A 1 414 ? 33.923 28.059 -3.220 1.00 29.34 414 PRO A C 1
ATOM 3226 O O . PRO A 1 414 ? 34.401 27.158 -2.535 1.00 29.23 414 PRO A O 1
ATOM 3230 N N . ASN A 1 415 ? 34.098 28.124 -4.542 1.00 29.95 415 ASN A N 1
ATOM 3231 C CA . ASN A 1 415 ? 34.937 27.129 -5.247 1.00 31.61 415 ASN A CA 1
ATOM 3232 C C . ASN A 1 415 ? 36.441 27.244 -4.931 1.00 31.90 415 ASN A C 1
ATOM 3233 O O . ASN A 1 415 ? 37.250 26.401 -5.352 1.00 31.26 415 ASN A O 1
ATOM 3238 N N . GLN A 1 416 ? 36.807 28.303 -4.213 1.00 29.04 416 GLN A N 1
ATOM 3239 C CA . GLN A 1 416 ? 38.171 28.512 -3.745 1.00 30.22 416 GLN A CA 1
ATOM 3240 C C . GLN A 1 416 ? 38.359 28.240 -2.245 1.00 28.02 416 GLN A C 1
ATOM 3241 O O . GLN A 1 416 ? 39.465 28.390 -1.725 1.00 29.83 416 GLN A O 1
ATOM 3247 N N . ILE A 1 417 ? 37.270 27.911 -1.544 1.00 28.44 417 ILE A N 1
ATOM 3248 C CA . ILE A 1 417 ? 37.302 27.857 -0.076 1.00 26.99 417 ILE A CA 1
ATOM 3249 C C . ILE A 1 417 ? 37.415 26.401 0.376 1.00 25.79 417 ILE A C 1
ATOM 3250 O O . ILE A 1 417 ? 36.487 25.641 0.169 1.00 25.47 417 ILE A O 1
ATOM 3255 N N . PRO A 1 418 ? 38.530 26.031 1.028 1.00 25.34 418 PRO A N 1
ATOM 3256 C CA . PRO A 1 418 ? 38.727 24.616 1.368 1.00 27.32 418 PRO A CA 1
ATOM 3257 C C . PRO A 1 418 ? 37.587 23.983 2.149 1.00 26.71 418 PRO A C 1
ATOM 3258 O O . PRO A 1 418 ? 37.219 22.860 1.871 1.00 24.33 418 PRO A O 1
ATOM 3262 N N . THR A 1 419 ? 37.023 24.695 3.124 1.00 26.66 419 THR A N 1
ATOM 3263 C CA . THR A 1 419 ? 35.936 24.084 3.895 1.00 26.12 419 THR A CA 1
ATOM 3264 C C . THR A 1 419 ? 34.650 23.928 3.066 1.00 27.52 419 THR A C 1
ATOM 3265 O O . THR A 1 419 ? 33.838 23.054 3.364 1.00 26.85 419 THR A O 1
ATOM 3269 N N . GLN A 1 420 ? 34.476 24.756 2.025 1.00 26.13 420 GLN A N 1
ATOM 3270 C CA . GLN A 1 420 ? 33.347 24.614 1.106 1.00 27.05 420 GLN A CA 1
ATOM 3271 C C . GLN A 1 420 ? 33.569 23.404 0.197 1.00 26.92 420 GLN A C 1
ATOM 3272 O O . GLN A 1 420 ? 32.646 22.627 -0.059 1.00 28.22 420 GLN A O 1
ATOM 3278 N N . ILE A 1 421 ? 34.800 23.254 -0.303 1.00 27.22 421 ILE A N 1
ATOM 3279 C CA . ILE A 1 421 ? 35.116 22.107 -1.174 1.00 28.40 421 ILE A CA 1
ATOM 3280 C C . ILE A 1 421 ? 34.903 20.777 -0.431 1.00 27.38 421 ILE A C 1
ATOM 3281 O O . ILE A 1 421 ? 34.330 19.833 -0.974 1.00 28.47 421 ILE A O 1
ATOM 3286 N N . ILE A 1 422 ? 35.362 20.743 0.818 1.00 25.61 422 ILE A N 1
ATOM 3287 C CA . ILE A 1 422 ? 35.237 19.578 1.696 1.00 26.92 422 ILE A CA 1
ATOM 3288 C C . ILE A 1 422 ? 33.761 19.276 1.919 1.00 27.39 422 ILE A C 1
ATOM 3289 O O . ILE A 1 422 ? 33.320 18.137 1.736 1.00 26.75 422 ILE A O 1
ATOM 3294 N N . MET A 1 423 ? 32.990 20.289 2.312 1.00 27.55 423 MET A N 1
ATOM 3295 C CA . MET A 1 423 ? 31.544 20.110 2.505 1.00 26.89 423 MET A CA 1
ATOM 3296 C C . MET A 1 423 ? 30.818 19.532 1.283 1.00 27.16 423 MET A C 1
ATOM 3297 O O . MET A 1 423 ? 30.051 18.563 1.391 1.00 26.98 423 MET A O 1
ATOM 3302 N N . LYS A 1 424 ? 31.077 20.113 0.115 1.00 27.65 424 LYS A N 1
ATOM 3303 C CA . LYS A 1 424 ? 30.431 19.661 -1.111 1.00 29.92 424 LYS A CA 1
ATOM 3304 C C . LYS A 1 424 ? 30.788 18.202 -1.445 1.00 27.84 424 LYS A C 1
ATOM 3305 O O . LYS A 1 424 ? 29.912 17.425 -1.850 1.00 30.31 424 LYS A O 1
ATOM 3311 N N . LYS A 1 425 ? 32.047 17.813 -1.252 1.00 28.51 425 LYS A N 1
ATOM 3312 C CA . LYS A 1 425 ? 32.426 16.419 -1.559 1.00 30.29 425 LYS A CA 1
ATOM 3313 C C . LYS A 1 425 ? 31.819 15.455 -0.541 1.00 30.75 425 LYS A C 1
ATOM 3314 O O . LYS A 1 425 ? 31.298 14.385 -0.905 1.00 31.32 425 LYS A O 1
ATOM 3320 N N . ALA A 1 426 ? 31.875 15.846 0.731 1.00 29.08 426 ALA A N 1
ATOM 3321 C CA . ALA A 1 426 ? 31.325 15.020 1.823 1.00 30.42 426 ALA A CA 1
ATOM 3322 C C . ALA A 1 426 ? 29.839 14.754 1.640 1.00 29.29 426 ALA A C 1
ATOM 3323 O O . ALA A 1 426 ? 29.331 13.698 2.043 1.00 29.04 426 ALA A O 1
ATOM 3325 N N . LEU A 1 427 ? 29.135 15.694 1.007 1.00 28.88 427 LEU A N 1
ATOM 3326 C CA . LEU A 1 427 ? 27.689 15.530 0.788 1.00 30.67 427 LEU A CA 1
ATOM 3327 C C . LEU A 1 427 ? 27.373 14.361 -0.153 1.00 32.11 427 LEU A C 1
ATOM 3328 O O . LEU A 1 427 ? 26.293 13.797 -0.092 1.00 29.80 427 LEU A O 1
ATOM 3333 N N . GLU A 1 428 ? 28.327 13.983 -0.998 1.00 32.02 428 GLU A N 1
ATOM 3334 C CA . GLU A 1 428 ? 28.155 12.797 -1.845 1.00 32.86 428 GLU A CA 1
ATOM 3335 C C . GLU A 1 428 ? 27.954 11.527 -1.018 1.00 34.67 428 GLU A C 1
ATOM 3336 O O . GLU A 1 428 ? 27.345 10.564 -1.490 1.00 34.28 428 GLU A O 1
ATOM 3342 N N . LYS A 1 429 ? 28.458 11.537 0.217 1.00 31.02 429 LYS A N 1
ATOM 3343 C CA . LYS A 1 429 ? 28.304 10.412 1.121 1.00 30.86 429 LYS A CA 1
ATOM 3344 C C . LYS A 1 429 ? 27.120 10.599 2.079 1.00 30.23 429 LYS A C 1
ATOM 3345 O O . LYS A 1 429 ? 26.971 9.821 3.017 1.00 32.81 429 LYS A O 1
ATOM 3351 N N . GLY A 1 430 ? 26.288 11.612 1.834 1.00 30.72 430 GLY A N 1
ATOM 3352 C CA . GLY A 1 430 ? 25.140 11.921 2.696 1.00 28.24 430 GLY A CA 1
ATOM 3353 C C . GLY A 1 430 ? 25.521 12.452 4.075 1.00 28.00 430 GLY A C 1
ATOM 3354 O O . GLY A 1 430 ? 24.767 12.287 5.062 1.00 28.32 430 GLY A O 1
ATOM 3355 N N . VAL A 1 431 ? 26.696 13.077 4.144 1.00 27.24 431 VAL A N 1
ATOM 3356 C CA . VAL A 1 431 ? 27.184 13.708 5.376 1.00 26.68 431 VAL A CA 1
ATOM 3357 C C . VAL A 1 431 ? 27.330 15.203 5.163 1.00 26.18 431 VAL A C 1
ATOM 3358 O O . VAL A 1 431 ? 27.858 15.641 4.127 1.00 27.57 431 VAL A O 1
ATOM 3362 N N . LEU A 1 432 ? 26.847 15.979 6.144 1.00 26.07 432 LEU A N 1
ATOM 3363 C CA . LEU A 1 432 ? 27.066 17.426 6.227 1.00 25.12 432 LEU A CA 1
ATOM 3364 C C . LEU A 1 432 ? 28.201 17.666 7.188 1.00 25.83 432 LEU A C 1
ATOM 3365 O O . LEU A 1 432 ? 28.066 17.450 8.394 1.00 26.03 432 LEU A O 1
ATOM 3370 N N . ILE A 1 433 ? 29.341 18.112 6.661 1.00 24.88 433 ILE A N 1
ATOM 3371 C CA . ILE A 1 433 ? 30.496 18.370 7.498 1.00 24.53 433 ILE A CA 1
ATOM 3372 C C . ILE A 1 433 ? 31.352 19.423 6.792 1.00 26.78 433 ILE A C 1
ATOM 3373 O O . ILE A 1 433 ? 31.343 19.513 5.568 1.00 26.13 433 ILE A O 1
ATOM 3378 N N . GLY A 1 434 ? 32.038 20.246 7.567 1.00 24.55 434 GLY A N 1
ATOM 3379 C CA . GLY A 1 434 ? 32.775 21.386 6.994 1.00 25.54 434 GLY A CA 1
ATOM 3380 C C . GLY A 1 434 ? 33.123 22.407 8.043 1.00 25.49 434 GLY A C 1
ATOM 3381 O O . GLY A 1 434 ? 33.582 22.057 9.138 1.00 24.54 434 GLY A O 1
ATOM 3382 N N . GLY A 1 435 ? 32.918 23.679 7.716 1.00 25.65 435 GLY A N 1
ATOM 3383 C CA . GLY A 1 435 ? 33.267 24.738 8.664 1.00 25.60 435 GLY A CA 1
ATOM 3384 C C . GLY A 1 435 ? 32.678 26.077 8.297 1.00 28.16 435 GLY A C 1
ATOM 3385 O O . GLY A 1 435 ? 32.017 26.208 7.270 1.00 29.03 435 GLY A O 1
ATOM 3386 N N . VAL A 1 436 ? 32.939 27.057 9.160 1.00 26.08 436 VAL A N 1
ATOM 3387 C CA . VAL A 1 436 ? 32.418 28.419 9.079 1.00 26.68 436 VAL A CA 1
ATOM 3388 C C . VAL A 1 436 ? 33.501 29.311 8.453 1.00 24.88 436 VAL A C 1
ATOM 3389 O O . VAL A 1 436 ? 33.211 30.238 7.680 1.00 26.51 436 VAL A O 1
ATOM 3393 N N . MET A 1 437 ? 34.741 29.058 8.867 1.00 24.96 437 MET A N 1
ATOM 3394 C CA . MET A 1 437 ? 35.918 29.787 8.408 1.00 25.17 437 MET A CA 1
ATOM 3395 C C . MET A 1 437 ? 36.505 29.046 7.195 1.00 24.58 437 MET A C 1
ATOM 3396 O O . MET A 1 437 ? 36.260 27.858 7.017 1.00 27.57 437 MET A O 1
ATOM 3401 N N . PRO A 1 438 ? 37.270 29.745 6.349 1.00 24.38 438 PRO A N 1
ATOM 3402 C CA . PRO A 1 438 ? 37.675 29.113 5.089 1.00 25.11 438 PRO A CA 1
ATOM 3403 C C . PRO A 1 438 ? 38.706 27.973 5.235 1.00 24.42 438 PRO A C 1
ATOM 3404 O O . PRO A 1 438 ? 38.674 27.021 4.436 1.00 25.38 438 PRO A O 1
ATOM 3408 N N . ASN A 1 439 ? 39.561 28.058 6.243 1.00 25.24 439 ASN A N 1
ATOM 3409 C CA . ASN A 1 439 ? 40.704 27.139 6.378 1.00 26.30 439 ASN A CA 1
ATOM 3410 C C . ASN A 1 439 ? 40.582 26.235 7.586 1.00 26.68 439 ASN A C 1
ATOM 3411 O O . ASN A 1 439 ? 41.551 25.588 7.978 1.00 27.67 439 ASN A O 1
ATOM 3416 N N . THR A 1 440 ? 39.400 26.223 8.202 1.00 26.42 440 THR A N 1
ATOM 3417 C CA . THR A 1 440 ? 39.243 25.552 9.485 1.00 26.25 440 THR A CA 1
ATOM 3418 C C . THR A 1 440 ? 37.908 24.820 9.545 1.00 26.29 440 THR A C 1
ATOM 3419 O O . THR A 1 440 ? 36.851 25.457 9.468 1.00 25.48 440 THR A O 1
ATOM 3423 N N A MET A 1 441 ? 37.953 23.489 9.682 0.50 24.24 441 MET A N 1
ATOM 3424 N N B MET A 1 441 ? 37.935 23.500 9.685 0.50 25.18 441 MET A N 1
ATOM 3425 C CA A MET A 1 441 ? 36.751 22.686 9.936 0.50 23.96 441 MET A CA 1
ATOM 3426 C CA B MET A 1 441 ? 36.691 22.779 9.893 0.50 25.40 441 MET A CA 1
ATOM 3427 C C A MET A 1 441 ? 36.191 23.077 11.303 0.50 24.19 441 MET A C 1
ATOM 3428 C C B MET A 1 441 ? 36.185 23.060 11.296 0.50 25.12 441 MET A C 1
ATOM 3429 O O A MET A 1 441 ? 36.951 23.457 12.193 0.50 23.79 441 MET A O 1
ATOM 3430 O O B MET A 1 441 ? 36.970 23.338 12.199 0.50 24.50 441 MET A O 1
ATOM 3439 N N . ARG A 1 442 ? 34.866 22.991 11.457 1.00 25.05 442 ARG A N 1
ATOM 3440 C CA . ARG A 1 442 ? 34.221 23.193 12.759 1.00 25.87 442 ARG A CA 1
ATOM 3441 C C . ARG A 1 442 ? 33.208 22.064 12.861 1.00 24.86 442 ARG A C 1
ATOM 3442 O O . ARG A 1 442 ? 32.138 22.102 12.238 1.00 25.71 442 ARG A O 1
ATOM 3450 N N . ILE A 1 443 ? 33.565 21.041 13.638 1.00 25.62 443 ILE A N 1
ATOM 3451 C CA . ILE A 1 443 ? 32.802 19.798 13.632 1.00 25.42 443 ILE A CA 1
ATOM 3452 C C . ILE A 1 443 ? 32.050 19.668 14.952 1.00 24.98 443 ILE A C 1
ATOM 3453 O O . ILE A 1 443 ? 32.631 19.838 16.026 1.00 25.74 443 ILE A O 1
ATOM 3458 N N . GLY A 1 444 ? 30.768 19.363 14.854 1.00 26.04 444 GLY A N 1
ATOM 3459 C CA . GLY A 1 444 ? 29.940 19.097 16.032 1.00 25.92 444 GLY A CA 1
ATOM 3460 C C . GLY A 1 444 ? 28.766 18.209 15.689 1.00 27.19 444 GLY A C 1
ATOM 3461 O O . GLY A 1 444 ? 28.253 18.239 14.575 1.00 27.85 444 GLY A O 1
ATOM 3462 N N . ALA A 1 445 ? 28.312 17.419 16.658 1.00 25.88 445 ALA A N 1
ATOM 3463 C CA . ALA A 1 445 ? 27.134 16.592 16.441 1.00 24.39 445 ALA A CA 1
ATOM 3464 C C . ALA A 1 445 ? 26.345 16.615 17.756 1.00 23.96 445 ALA A C 1
ATOM 3465 O O . ALA A 1 445 ? 26.728 17.345 18.677 1.00 24.66 445 ALA A O 1
ATOM 3467 N N . SER A 1 446 ? 25.282 15.827 17.857 1.00 24.13 446 SER A N 1
ATOM 3468 C CA . SER A 1 446 ? 24.555 15.757 19.156 1.00 24.31 446 SER A CA 1
ATOM 3469 C C . SER A 1 446 ? 25.440 15.068 20.229 1.00 24.17 446 SER A C 1
ATOM 3470 O O . SER A 1 446 ? 26.347 14.295 19.905 1.00 24.85 446 SER A O 1
ATOM 3473 N N . LEU A 1 447 ? 25.206 15.361 21.500 1.00 22.41 447 LEU A N 1
ATOM 3474 C CA . LEU A 1 447 ? 26.093 14.825 22.547 1.00 24.35 447 LEU A CA 1
ATOM 3475 C C . LEU A 1 447 ? 26.011 13.303 22.615 1.00 24.15 447 LEU A C 1
ATOM 3476 O O . LEU A 1 447 ? 26.988 12.636 23.029 1.00 27.02 447 LEU A O 1
ATOM 3481 N N . ASN A 1 448 ? 24.868 12.782 22.194 1.00 24.87 448 ASN A N 1
ATOM 3482 C CA . ASN A 1 448 ? 24.573 11.328 22.189 1.00 25.72 448 ASN A CA 1
ATOM 3483 C C . ASN A 1 448 ? 24.768 10.688 20.812 1.00 25.83 448 ASN A C 1
ATOM 3484 O O . ASN A 1 448 ? 24.232 9.615 20.540 1.00 26.39 448 ASN A O 1
ATOM 3489 N N . VAL A 1 449 ? 25.541 11.341 19.935 1.00 24.79 449 VAL A N 1
ATOM 3490 C CA . VAL A 1 449 ? 25.845 10.768 18.610 1.00 25.60 449 VAL A CA 1
ATOM 3491 C C . VAL A 1 449 ? 26.460 9.361 18.785 1.00 24.92 449 VAL A C 1
ATOM 3492 O O . VAL A 1 449 ? 27.241 9.121 19.724 1.00 27.03 449 VAL A O 1
ATOM 3496 N N . SER A 1 450 ? 26.072 8.437 17.910 1.00 26.54 450 SER A N 1
ATOM 3497 C CA . SER A 1 450 ? 26.551 7.045 17.994 1.00 27.50 450 SER A CA 1
ATOM 3498 C C . SER A 1 450 ? 27.959 6.916 17.435 1.00 29.20 450 SER A C 1
ATOM 3499 O O . SER A 1 450 ? 28.392 7.730 16.601 1.00 29.24 450 SER A O 1
ATOM 3502 N N . ARG A 1 451 ? 28.681 5.875 17.850 1.00 28.11 451 ARG A N 1
ATOM 3503 C CA . ARG A 1 451 ? 30.000 5.585 17.227 1.00 30.62 451 ARG A CA 1
ATOM 3504 C C . ARG A 1 451 ? 29.885 5.318 15.709 1.00 29.75 451 ARG A C 1
ATOM 3505 O O . ARG A 1 451 ? 30.755 5.731 14.930 1.00 29.96 451 ARG A O 1
ATOM 3513 N N . GLY A 1 452 ? 28.804 4.663 15.292 1.00 29.93 452 GLY A N 1
ATOM 3514 C CA . GLY A 1 452 ? 28.555 4.384 13.870 1.00 30.42 452 GLY A CA 1
ATOM 3515 C C . GLY A 1 452 ? 28.436 5.663 13.034 1.00 32.51 452 GLY A C 1
ATOM 3516 O O . GLY A 1 452 ? 28.954 5.745 11.909 1.00 29.37 452 GLY A O 1
ATOM 3517 N N . ASP A 1 453 ? 27.753 6.665 13.584 1.00 29.66 453 ASP A N 1
ATOM 3518 C CA . ASP A 1 453 ? 27.625 7.944 12.880 1.00 30.29 453 ASP A CA 1
ATOM 3519 C C . ASP A 1 453 ? 28.925 8.732 12.871 1.00 27.50 453 ASP A C 1
ATOM 3520 O O . ASP A 1 453 ? 29.254 9.381 11.879 1.00 28.57 453 ASP A O 1
ATOM 3525 N N . ILE A 1 454 ? 29.674 8.697 13.967 1.00 28.66 454 ILE A N 1
ATOM 3526 C CA . ILE A 1 454 ? 31.015 9.292 13.943 1.00 28.71 454 ILE A CA 1
ATOM 3527 C C . ILE A 1 454 ? 31.875 8.597 12.874 1.00 29.49 454 ILE A C 1
ATOM 3528 O O . ILE A 1 454 ? 32.580 9.268 12.103 1.00 27.38 454 ILE A O 1
ATOM 3533 N N . ASP A 1 455 ? 31.808 7.263 12.805 1.00 29.29 455 ASP A N 1
ATOM 3534 C CA . ASP A 1 455 ? 32.570 6.555 11.760 1.00 29.99 455 ASP A CA 1
ATOM 3535 C C . ASP A 1 455 ? 32.163 6.991 10.341 1.00 28.62 455 ASP A C 1
ATOM 3536 O O . ASP A 1 455 ? 33.007 7.200 9.489 1.00 30.54 455 ASP A O 1
ATOM 3541 N N . LYS A 1 456 ? 30.864 7.099 10.103 1.00 28.58 456 LYS A N 1
ATOM 3542 C CA . LYS A 1 456 ? 30.334 7.532 8.818 1.00 27.49 456 LYS A CA 1
ATOM 3543 C C . LYS A 1 456 ? 30.807 8.945 8.466 1.00 28.31 456 LYS A C 1
ATOM 3544 O O . LYS A 1 456 ? 31.168 9.210 7.311 1.00 29.21 456 LYS A O 1
ATOM 3550 N N . ALA A 1 457 ? 30.756 9.869 9.437 1.00 27.03 457 ALA A N 1
ATOM 3551 C CA . ALA A 1 457 ? 31.192 11.248 9.194 1.00 28.27 457 ALA A CA 1
ATOM 3552 C C . ALA A 1 457 ? 32.677 11.329 8.882 1.00 27.97 457 ALA A C 1
ATOM 3553 O O . ALA A 1 457 ? 33.089 12.036 7.956 1.00 28.90 457 ALA A O 1
ATOM 3555 N N . MET A 1 458 ? 33.477 10.597 9.653 1.00 27.95 458 MET A N 1
ATOM 3556 C CA . MET A 1 458 ? 34.929 10.565 9.468 1.00 28.28 458 MET A CA 1
ATOM 3557 C C . MET A 1 458 ? 35.332 9.935 8.136 1.00 29.39 458 MET A C 1
ATOM 3558 O O . MET A 1 458 ? 36.297 10.367 7.515 1.00 30.52 458 MET A O 1
ATOM 3563 N N . ASP A 1 459 ? 34.585 8.923 7.703 1.00 30.55 459 ASP A N 1
ATOM 3564 C CA . ASP A 1 459 ? 34.810 8.314 6.385 1.00 30.53 459 ASP A CA 1
ATOM 3565 C C . ASP A 1 459 ? 34.526 9.329 5.272 1.00 31.58 459 ASP A C 1
ATOM 3566 O O . ASP A 1 459 ? 35.272 9.425 4.294 1.00 29.42 459 ASP A O 1
ATOM 3571 N N . ALA A 1 460 ? 33.439 10.086 5.425 1.00 29.97 460 ALA A N 1
ATOM 3572 C CA . ALA A 1 460 ? 33.106 11.115 4.440 1.00 29.79 460 ALA A CA 1
ATOM 3573 C C . ALA A 1 460 ? 34.182 12.213 4.391 1.00 30.41 460 ALA A C 1
ATOM 3574 O O . ALA A 1 460 ? 34.498 12.723 3.310 1.00 28.10 460 ALA A O 1
ATOM 3576 N N . LEU A 1 461 ? 34.727 12.577 5.559 1.00 28.95 461 LEU A N 1
ATOM 3577 C CA . LEU A 1 461 ? 35.812 13.553 5.629 1.00 27.99 461 LEU A CA 1
ATOM 3578 C C . LEU A 1 461 ? 37.079 13.024 4.937 1.00 28.90 461 LEU A C 1
ATOM 3579 O O . LEU A 1 461 ? 37.760 13.748 4.200 1.00 27.16 461 LEU A O 1
ATOM 3584 N N . ASP A 1 462 ? 37.364 11.744 5.172 1.00 28.03 462 ASP A N 1
ATOM 3585 C CA . ASP A 1 462 ? 38.531 11.074 4.543 1.00 30.05 462 ASP A CA 1
ATOM 3586 C C . ASP A 1 462 ? 38.417 11.180 3.034 1.00 30.35 462 ASP A C 1
ATOM 3587 O O . ASP A 1 462 ? 39.380 11.558 2.345 1.00 29.87 462 ASP A O 1
ATOM 3592 N N . TYR A 1 463 ? 37.235 10.838 2.524 1.00 30.13 463 TYR A N 1
ATOM 3593 C CA . TYR A 1 463 ? 36.916 10.952 1.095 1.00 30.51 463 TYR A CA 1
ATOM 3594 C C . TYR A 1 463 ? 37.065 12.388 0.593 1.00 31.72 463 TYR A C 1
ATOM 3595 O O . TYR A 1 463 ? 37.671 12.639 -0.453 1.00 29.57 463 TYR A O 1
ATOM 3604 N N . ALA A 1 464 ? 36.510 13.337 1.344 1.00 29.79 464 ALA A N 1
ATOM 3605 C CA . ALA A 1 464 ? 36.636 14.763 0.988 1.00 29.06 464 ALA A CA 1
ATOM 3606 C C . ALA A 1 464 ? 38.079 15.271 0.959 1.00 28.79 464 ALA A C 1
ATOM 3607 O O . ALA A 1 464 ? 38.426 16.091 0.094 1.00 29.09 464 ALA A O 1
ATOM 3609 N N . LEU A 1 465 ? 38.911 14.797 1.897 1.00 28.89 465 LEU A N 1
ATOM 3610 C CA . LEU A 1 465 ? 40.293 15.245 1.988 1.00 29.10 465 LEU A CA 1
ATOM 3611 C C . LEU A 1 465 ? 41.152 14.621 0.881 1.00 30.66 465 LEU A C 1
ATOM 3612 O O . LEU A 1 465 ? 42.047 15.279 0.357 1.00 30.19 465 LEU A O 1
ATOM 3617 N N . ASP A 1 466 ? 40.844 13.386 0.495 1.00 33.12 466 ASP A N 1
ATOM 3618 C CA . ASP A 1 466 ? 41.477 12.806 -0.710 1.00 32.69 466 ASP A CA 1
ATOM 3619 C C . ASP A 1 466 ? 41.262 13.761 -1.880 1.00 33.24 466 ASP A C 1
ATOM 3620 O O . ASP A 1 466 ? 42.199 14.099 -2.611 1.00 34.14 466 ASP A O 1
ATOM 3625 N N . TYR A 1 467 ? 40.027 14.229 -2.021 1.00 33.12 467 TYR A N 1
ATOM 3626 C CA . TYR A 1 467 ? 39.651 15.117 -3.126 1.00 31.22 467 TYR A CA 1
ATOM 3627 C C . TYR A 1 467 ? 40.355 16.464 -3.023 1.00 31.73 467 TYR A C 1
ATOM 3628 O O . TYR A 1 467 ? 40.875 16.979 -4.027 1.00 31.72 467 TYR A O 1
ATOM 3637 N N . LEU A 1 468 ? 40.379 17.045 -1.822 1.00 30.22 468 LEU A N 1
ATOM 3638 C CA . LEU A 1 468 ? 41.088 18.290 -1.607 1.00 32.19 468 LEU A CA 1
ATOM 3639 C C . LEU A 1 468 ? 42.567 18.160 -2.005 1.00 34.00 468 LEU A C 1
ATOM 3640 O O . LEU A 1 468 ? 43.127 19.029 -2.690 1.00 33.38 468 LEU A O 1
ATOM 3645 N N . GLU A 1 469 ? 43.183 17.068 -1.563 1.00 33.25 469 GLU A N 1
ATOM 3646 C CA . GLU A 1 469 ? 44.611 16.851 -1.779 1.00 34.85 469 GLU A CA 1
ATOM 3647 C C . GLU A 1 469 ? 44.954 16.508 -3.236 1.00 36.39 469 GLU A C 1
ATOM 3648 O O . GLU A 1 469 ? 46.121 16.655 -3.644 1.00 37.90 469 GLU A O 1
ATOM 3654 N N . SER A 1 470 ? 43.944 16.083 -3.999 1.00 32.87 470 SER A N 1
ATOM 3655 C CA . SER A 1 470 ? 44.106 15.673 -5.407 1.00 36.51 470 SER A CA 1
ATOM 3656 C C . SER A 1 470 ? 44.279 16.868 -6.344 1.00 40.58 470 SER A C 1
ATOM 3657 O O . SER A 1 470 ? 44.796 16.724 -7.459 1.00 36.67 470 SER A O 1
ATOM 3660 N N . GLY A 1 471 ? 43.820 18.032 -5.882 1.00 39.36 471 GLY A N 1
ATOM 3661 C CA . GLY A 1 471 ? 43.781 19.260 -6.670 1.00 39.26 471 GLY A CA 1
ATOM 3662 C C . GLY A 1 471 ? 42.728 19.323 -7.758 1.00 37.37 471 GLY A C 1
ATOM 3663 O O . GLY A 1 471 ? 42.620 20.326 -8.452 1.00 40.61 471 GLY A O 1
ATOM 3664 N N . GLU A 1 472 ? 41.938 18.268 -7.915 1.00 41.52 472 GLU A N 1
ATOM 3665 C CA . GLU A 1 472 ? 40.974 18.190 -9.011 1.00 41.89 472 GLU A CA 1
ATOM 3666 C C . GLU A 1 472 ? 39.911 19.289 -9.002 1.00 45.20 472 GLU A C 1
ATOM 3667 O O . GLU A 1 472 ? 39.377 19.644 -10.051 1.00 48.68 472 GLU A O 1
ATOM 3673 N N . TRP A 1 473 ? 39.612 19.819 -7.816 1.00 41.07 473 TRP A N 1
ATOM 3674 C CA . TRP A 1 473 ? 38.740 20.988 -7.676 1.00 41.36 473 TRP A CA 1
ATOM 3675 C C . TRP A 1 473 ? 39.341 22.266 -8.257 1.00 44.74 473 TRP A C 1
ATOM 3676 O O . TRP A 1 473 ? 38.613 23.171 -8.680 1.00 46.61 473 TRP A O 1
ATOM 3687 N N . GLN A 1 474 ? 40.668 22.344 -8.243 1.00 49.34 474 GLN A N 1
ATOM 3688 C CA . GLN A 1 474 ? 41.376 23.570 -8.621 1.00 53.14 474 GLN A CA 1
ATOM 3689 C C . GLN A 1 474 ? 41.367 23.883 -10.119 1.00 53.41 474 GLN A C 1
ATOM 3690 O O . GLN A 1 474 ? 41.395 25.056 -10.487 1.00 55.09 474 GLN A O 1
ATOM 3696 N N . SER B 1 2 ? -2.331 5.118 38.116 1.00 68.10 2 SER B N 1
ATOM 3697 C CA . SER B 1 2 ? -3.188 5.487 36.951 1.00 66.73 2 SER B CA 1
ATOM 3698 C C . SER B 1 2 ? -3.213 7.004 36.740 1.00 65.56 2 SER B C 1
ATOM 3699 O O . SER B 1 2 ? -2.880 7.493 35.657 1.00 67.16 2 SER B O 1
ATOM 3702 N N . LEU B 1 3 ? -3.614 7.741 37.772 1.00 61.62 3 LEU B N 1
ATOM 3703 C CA . LEU B 1 3 ? -3.596 9.200 37.725 1.00 60.72 3 LEU B CA 1
ATOM 3704 C C . LEU B 1 3 ? -2.167 9.647 37.984 1.00 61.54 3 LEU B C 1
ATOM 3705 O O . LEU B 1 3 ? -1.620 9.407 39.067 1.00 61.64 3 LEU B O 1
ATOM 3710 N N . THR B 1 4 ? -1.553 10.260 36.975 1.00 62.78 4 THR B N 1
ATOM 3711 C CA . THR B 1 4 ? -0.223 10.832 37.132 1.00 58.36 4 THR B CA 1
ATOM 3712 C C . THR B 1 4 ? -0.349 12.316 37.443 1.00 57.25 4 THR B C 1
ATOM 3713 O O . THR B 1 4 ? -0.397 13.180 36.550 1.00 52.57 4 THR B O 1
ATOM 3717 N N . VAL B 1 5 ? -0.420 12.581 38.742 1.00 53.77 5 VAL B N 1
ATOM 3718 C CA . VAL B 1 5 ? -0.555 13.914 39.283 1.00 52.03 5 VAL B CA 1
ATOM 3719 C C . VAL B 1 5 ? 0.691 14.723 38.958 1.00 52.17 5 VAL B C 1
ATOM 3720 O O . VAL B 1 5 ? 1.811 14.217 39.055 1.00 51.50 5 VAL B O 1
ATOM 3724 N N . GLN B 1 6 ? 0.487 15.977 38.572 1.00 51.14 6 GLN B N 1
ATOM 3725 C CA . GLN B 1 6 ? 1.604 16.881 38.315 1.00 54.98 6 GLN B CA 1
ATOM 3726 C C . GLN B 1 6 ? 2.192 17.358 39.643 1.00 57.08 6 GLN B C 1
ATOM 3727 O O . GLN B 1 6 ? 1.518 18.019 40.433 1.00 60.08 6 GLN B O 1
ATOM 3733 N N . LYS B 1 7 ? 3.449 16.985 39.876 1.00 58.84 7 LYS B N 1
ATOM 3734 C CA . LYS B 1 7 ? 4.137 17.220 41.139 1.00 56.70 7 LYS B CA 1
ATOM 3735 C C . LYS B 1 7 ? 4.648 18.651 41.209 1.00 52.12 7 LYS B C 1
ATOM 3736 O O . LYS B 1 7 ? 5.763 18.943 40.765 1.00 51.84 7 LYS B O 1
ATOM 3742 N N . ILE B 1 8 ? 3.829 19.545 41.759 1.00 49.88 8 ILE B N 1
ATOM 3743 C CA . ILE B 1 8 ? 4.253 20.935 41.938 1.00 43.64 8 ILE B CA 1
ATOM 3744 C C . ILE B 1 8 ? 4.029 21.403 43.363 1.00 40.99 8 ILE B C 1
ATOM 3745 O O . ILE B 1 8 ? 2.887 21.519 43.809 1.00 40.10 8 ILE B O 1
ATOM 3750 N N . ASN B 1 9 ? 5.130 21.706 44.052 1.00 37.28 9 ASN B N 1
ATOM 3751 C CA . ASN B 1 9 ? 5.093 22.395 45.335 1.00 36.08 9 ASN B CA 1
ATOM 3752 C C . ASN B 1 9 ? 5.199 23.895 45.060 1.00 32.99 9 ASN B C 1
ATOM 3753 O O . ASN B 1 9 ? 6.301 24.417 44.876 1.00 29.83 9 ASN B O 1
ATOM 3758 N N . TRP B 1 10 ? 4.059 24.583 45.049 1.00 31.61 10 TRP B N 1
ATOM 3759 C CA . TRP B 1 10 ? 4.032 25.997 44.655 1.00 30.39 10 TRP B CA 1
ATOM 3760 C C . TRP B 1 10 ? 4.719 26.925 45.654 1.00 32.74 10 TRP B C 1
ATOM 3761 O O . TRP B 1 10 ? 5.241 27.982 45.272 1.00 30.50 10 TRP B O 1
ATOM 3772 N N . GLU B 1 11 ? 4.758 26.541 46.934 1.00 32.53 11 GLU B N 1
ATOM 3773 C CA . GLU B 1 11 ? 5.546 27.308 47.890 1.00 33.07 11 GLU B CA 1
ATOM 3774 C C . GLU B 1 11 ? 7.049 27.181 47.571 1.00 33.01 11 GLU B C 1
ATOM 3775 O O . GLU B 1 11 ? 7.804 28.150 47.710 1.00 34.32 11 GLU B O 1
ATOM 3781 N N . GLN B 1 12 ? 7.476 26.008 47.107 1.00 32.03 12 GLN B N 1
ATOM 3782 C CA . GLN B 1 12 ? 8.869 25.816 46.680 1.00 31.40 12 GLN B CA 1
ATOM 3783 C C . GLN B 1 12 ? 9.158 26.627 45.412 1.00 32.06 12 GLN B C 1
ATOM 3784 O O . GLN B 1 12 ? 10.241 27.230 45.295 1.00 30.56 12 GLN B O 1
ATOM 3790 N N . VAL B 1 13 ? 8.203 26.605 44.484 1.00 30.16 13 VAL B N 1
ATOM 3791 C CA . VAL B 1 13 ? 8.279 27.409 43.239 1.00 29.76 13 VAL B CA 1
ATOM 3792 C C . VAL B 1 13 ? 8.487 28.886 43.597 1.00 30.03 13 VAL B C 1
ATOM 3793 O O . VAL B 1 13 ? 9.370 29.545 43.065 1.00 27.82 13 VAL B O 1
ATOM 3797 N N . LYS B 1 14 ? 7.705 29.389 44.550 1.00 27.92 14 LYS B N 1
ATOM 3798 C CA . LYS B 1 14 ? 7.826 30.777 44.960 1.00 28.89 14 LYS B CA 1
ATOM 3799 C C . LYS B 1 14 ? 9.200 31.077 45.588 1.00 29.90 14 LYS B C 1
ATOM 3800 O O . LYS B 1 14 ? 9.788 32.136 45.349 1.00 27.94 14 LYS B O 1
ATOM 3806 N N . GLU B 1 15 ? 9.709 30.133 46.376 1.00 29.73 15 GLU B N 1
ATOM 3807 C CA . GLU B 1 15 ? 11.009 30.262 47.016 1.00 31.76 15 GLU B CA 1
ATOM 3808 C C . GLU B 1 15 ? 12.106 30.328 45.956 1.00 29.55 15 GLU B C 1
ATOM 3809 O O . GLU B 1 15 ? 12.977 31.207 46.010 1.00 27.11 15 GLU B O 1
ATOM 3815 N N . TRP B 1 16 ? 12.024 29.424 44.984 1.00 28.45 16 TRP B N 1
ATOM 3816 C CA . TRP B 1 16 ? 12.987 29.397 43.871 1.00 28.40 16 TRP B CA 1
ATOM 3817 C C . TRP B 1 16 ? 12.930 30.678 43.046 1.00 28.35 16 TRP B C 1
ATOM 3818 O O . TRP B 1 16 ? 13.980 31.212 42.619 1.00 27.51 16 TRP B O 1
ATOM 3829 N N . ASP B 1 17 ? 11.710 31.135 42.792 1.00 26.48 17 ASP B N 1
ATOM 3830 C CA . ASP B 1 17 ? 11.473 32.359 42.026 1.00 27.32 17 ASP B CA 1
ATOM 3831 C C . ASP B 1 17 ? 12.103 33.547 42.761 1.00 27.71 17 ASP B C 1
ATOM 3832 O O . ASP B 1 17 ? 12.805 34.355 42.162 1.00 24.00 17 ASP B O 1
ATOM 3837 N N . ARG B 1 18 ? 11.884 33.635 44.081 1.00 25.43 18 ARG B N 1
ATOM 3838 C CA . ARG B 1 18 ? 12.539 34.684 44.875 1.00 27.69 18 ARG B CA 1
ATOM 3839 C C . ARG B 1 18 ? 14.076 34.613 44.849 1.00 28.19 18 ARG B C 1
ATOM 3840 O O . ARG B 1 18 ? 14.737 35.636 44.694 1.00 28.58 18 ARG B O 1
ATOM 3848 N N . LYS B 1 19 ? 14.636 33.408 45.007 1.00 26.51 19 LYS B N 1
ATOM 3849 C CA . LYS B 1 19 ? 16.060 33.236 45.233 1.00 28.45 19 LYS B CA 1
ATOM 3850 C C . LYS B 1 19 ? 16.893 33.228 43.952 1.00 27.33 19 LYS B C 1
ATOM 3851 O O . LYS B 1 19 ? 18.050 33.631 43.974 1.00 27.23 19 LYS B O 1
ATOM 3857 N N . TYR B 1 20 ? 16.304 32.772 42.855 1.00 26.84 20 TYR B N 1
ATOM 3858 C CA . TYR B 1 20 ? 17.130 32.385 41.679 1.00 26.32 20 TYR B CA 1
ATOM 3859 C C . TYR B 1 20 ? 16.886 33.194 40.414 1.00 26.57 20 TYR B C 1
ATOM 3860 O O . TYR B 1 20 ? 17.646 33.065 39.458 1.00 27.14 20 TYR B O 1
ATOM 3869 N N . LEU B 1 21 ? 15.839 34.002 40.419 1.00 25.10 21 LEU B N 1
ATOM 3870 C CA . LEU B 1 21 ? 15.458 34.786 39.244 1.00 25.31 21 LEU B CA 1
ATOM 3871 C C . LEU B 1 21 ? 15.706 36.272 39.473 1.00 25.10 21 LEU B C 1
ATOM 3872 O O . LEU B 1 21 ? 15.379 36.816 40.533 1.00 26.31 21 LEU B O 1
ATOM 3877 N N . MET B 1 22 ? 16.286 36.938 38.470 1.00 25.32 22 MET B N 1
ATOM 3878 C CA . MET B 1 22 ? 16.508 38.388 38.553 1.00 25.08 22 MET B CA 1
ATOM 3879 C C . MET B 1 22 ? 15.200 39.161 38.531 1.00 25.08 22 MET B C 1
ATOM 3880 O O . MET B 1 22 ? 14.287 38.850 37.753 1.00 26.78 22 MET B O 1
ATOM 3885 N N . ARG B 1 23 ? 15.126 40.181 39.381 1.00 25.22 23 ARG B N 1
ATOM 3886 C CA . ARG B 1 23 ? 13.933 41.018 39.505 1.00 25.68 23 ARG B CA 1
ATOM 3887 C C . ARG B 1 23 ? 13.919 42.061 38.416 1.00 26.66 23 ARG B C 1
ATOM 3888 O O . ARG B 1 23 ? 14.979 42.549 38.009 1.00 30.05 23 ARG B O 1
ATOM 3896 N N . THR B 1 24 ? 12.717 42.382 37.956 1.00 26.94 24 THR B N 1
ATOM 3897 C CA . THR B 1 24 ? 12.479 43.573 37.134 1.00 26.37 24 THR B CA 1
ATOM 3898 C C . THR B 1 24 ? 11.331 44.390 37.733 1.00 26.78 24 THR B C 1
ATOM 3899 O O . THR B 1 24 ? 10.373 43.837 38.275 1.00 29.27 24 THR B O 1
ATOM 3903 N N . PHE B 1 25 ? 11.468 45.712 37.656 1.00 29.76 25 PHE B N 1
ATOM 3904 C CA . PHE B 1 25 ? 10.485 46.691 38.168 1.00 31.06 25 PHE B CA 1
ATOM 3905 C C . PHE B 1 25 ? 10.270 46.741 39.684 1.00 34.24 25 PHE B C 1
ATOM 3906 O O . PHE B 1 25 ? 9.833 47.761 40.198 1.00 37.49 25 PHE B O 1
ATOM 3914 N N . SER B 1 26 ? 10.604 45.654 40.377 1.00 33.38 26 SER B N 1
ATOM 3915 C CA . SER B 1 26 ? 10.507 45.570 41.832 1.00 34.19 26 SER B CA 1
ATOM 3916 C C . SER B 1 26 ? 11.886 45.296 42.418 1.00 32.59 26 SER B C 1
ATOM 3917 O O . SER B 1 26 ? 12.673 44.547 41.858 1.00 31.80 26 SER B O 1
ATOM 3920 N N . THR B 1 27 ? 12.171 45.877 43.575 1.00 29.98 27 THR B N 1
ATOM 3921 C CA . THR B 1 27 ? 13.317 45.449 44.343 1.00 29.11 27 THR B CA 1
ATOM 3922 C C . THR B 1 27 ? 12.973 44.057 44.921 1.00 29.94 27 THR B C 1
ATOM 3923 O O . THR B 1 27 ? 11.799 43.681 45.004 1.00 30.79 27 THR B O 1
ATOM 3927 N N . GLN B 1 28 ? 14.002 43.319 45.311 1.00 28.67 28 GLN B N 1
ATOM 3928 C CA . GLN B 1 28 ? 13.850 41.997 45.915 1.00 29.45 28 GLN B CA 1
ATOM 3929 C C . GLN B 1 28 ? 13.007 42.118 47.194 1.00 29.95 28 GLN B C 1
ATOM 3930 O O . GLN B 1 28 ? 12.114 41.298 47.438 1.00 29.91 28 GLN B O 1
ATOM 3936 N N . ASN B 1 29 ? 13.277 43.160 47.975 1.00 30.01 29 ASN B N 1
ATOM 3937 C CA . ASN B 1 29 ? 12.585 43.344 49.273 1.00 32.24 29 ASN B CA 1
ATOM 3938 C C . ASN B 1 29 ? 11.097 43.648 49.188 1.00 35.01 29 ASN B C 1
ATOM 3939 O O . ASN B 1 29 ? 10.318 43.269 50.081 1.00 34.05 29 ASN B O 1
ATOM 3944 N N . GLU B 1 30 ? 10.684 44.319 48.121 1.00 31.42 30 GLU B N 1
ATOM 3945 C CA . GLU B 1 30 ? 9.275 44.636 47.948 1.00 32.28 30 GLU B CA 1
ATOM 3946 C C . GLU B 1 30 ? 8.536 43.574 47.126 1.00 31.41 30 GLU B C 1
ATOM 3947 O O . GLU B 1 30 ? 7.308 43.571 47.057 1.00 33.69 30 GLU B O 1
ATOM 3953 N N . TYR B 1 31 ? 9.295 42.677 46.499 1.00 30.48 31 TYR B N 1
ATOM 3954 C CA . TYR B 1 31 ? 8.733 41.691 45.593 1.00 30.20 31 TYR B CA 1
ATOM 3955 C C . TYR B 1 31 ? 7.926 40.596 46.275 1.00 32.42 31 TYR B C 1
ATOM 3956 O O . TYR B 1 31 ? 8.392 39.981 47.225 1.00 34.11 31 TYR B O 1
ATOM 3965 N N . GLN B 1 32 ? 6.740 40.335 45.729 1.00 33.99 32 GLN B N 1
ATOM 3966 C CA . GLN B 1 32 ? 5.964 39.149 46.080 1.00 38.32 32 GLN B CA 1
ATOM 3967 C C . GLN B 1 32 ? 5.616 38.419 44.784 1.00 33.95 32 GLN B C 1
ATOM 3968 O O . GLN B 1 32 ? 4.993 39.011 43.908 1.00 35.17 32 GLN B O 1
ATOM 3974 N N . PRO B 1 33 ? 6.033 37.150 44.658 1.00 33.94 33 PRO B N 1
ATOM 3975 C CA . PRO B 1 33 ? 5.735 36.404 43.416 1.00 32.89 33 PRO B CA 1
ATOM 3976 C C . PRO B 1 33 ? 4.242 36.162 43.241 1.00 32.38 33 PRO B C 1
ATOM 3977 O O . PRO B 1 33 ? 3.507 36.023 44.231 1.00 33.18 33 PRO B O 1
ATOM 3981 N N . VAL B 1 34 ? 3.797 36.152 41.989 1.00 30.39 34 VAL B N 1
ATOM 3982 C CA . VAL B 1 34 ? 2.395 35.939 41.659 1.00 31.14 34 VAL B CA 1
ATOM 3983 C C . VAL B 1 34 ? 2.350 34.720 40.737 1.00 28.82 34 VAL B C 1
ATOM 3984 O O . VAL B 1 34 ? 2.490 34.853 39.516 1.00 27.97 34 VAL B O 1
ATOM 3988 N N . PRO B 1 35 ? 2.151 33.520 41.322 1.00 30.42 35 PRO B N 1
ATOM 3989 C CA . PRO B 1 35 ? 2.145 32.327 40.482 1.00 28.34 35 PRO B CA 1
ATOM 3990 C C . PRO B 1 35 ? 0.890 32.180 39.623 1.00 26.55 35 PRO B C 1
ATOM 3991 O O . PRO B 1 35 ? -0.241 32.376 40.085 1.00 27.99 35 PRO B O 1
ATOM 3995 N N . ILE B 1 36 ? 1.114 31.874 38.353 1.00 25.90 36 ILE B N 1
ATOM 3996 C CA . ILE B 1 36 ? 0.037 31.544 37.429 1.00 24.96 36 ILE B CA 1
ATOM 3997 C C . ILE B 1 36 ? 0.220 30.114 36.946 1.00 26.73 36 ILE B C 1
ATOM 3998 O O . ILE B 1 36 ? 1.222 29.785 36.292 1.00 26.38 36 ILE B O 1
ATOM 4003 N N . GLU B 1 37 ? -0.743 29.254 37.291 1.00 26.39 37 GLU B N 1
ATOM 4004 C CA . GLU B 1 37 ? -0.678 27.816 36.952 1.00 26.72 37 GLU B CA 1
ATOM 4005 C C . GLU B 1 37 ? -1.115 27.480 35.527 1.00 25.85 37 GLU B C 1
ATOM 4006 O O . GLU B 1 37 ? -0.623 26.526 34.929 1.00 26.89 37 GLU B O 1
ATOM 4012 N N . SER B 1 38 ? -2.064 28.233 34.991 1.00 25.09 38 SER B N 1
ATOM 4013 C CA . SER B 1 38 ? -2.573 27.979 33.646 1.00 25.70 38 SER B CA 1
ATOM 4014 C C . SER B 1 38 ? -3.335 29.204 33.191 1.00 26.55 38 SER B C 1
ATOM 4015 O O . SER B 1 38 ? -3.580 30.124 33.981 1.00 27.81 38 SER B O 1
ATOM 4018 N N . THR B 1 39 ? -3.678 29.231 31.909 1.00 25.57 39 THR B N 1
ATOM 4019 C CA . THR B 1 39 ? -4.471 30.323 31.367 1.00 26.17 39 THR B CA 1
ATOM 4020 C C . THR B 1 39 ? -5.528 29.771 30.434 1.00 26.40 39 THR B C 1
ATOM 4021 O O . THR B 1 39 ? -5.441 28.624 29.975 1.00 26.79 39 THR B O 1
ATOM 4025 N N . GLU B 1 40 ? -6.515 30.608 30.130 1.00 26.37 40 GLU B N 1
ATOM 4026 C CA . GLU B 1 40 ? -7.586 30.216 29.235 1.00 29.20 40 GLU B CA 1
ATOM 4027 C C . GLU B 1 40 ? -8.376 31.439 28.814 1.00 26.61 40 GLU B C 1
ATOM 4028 O O . GLU B 1 40 ? -8.898 32.146 29.658 1.00 27.69 40 GLU B O 1
ATOM 4034 N N . GLY B 1 41 ? -8.468 31.666 27.507 1.00 26.48 41 GLY B N 1
ATOM 4035 C CA . GLY B 1 41 ? -9.208 32.801 26.964 1.00 28.03 41 GLY B CA 1
ATOM 4036 C C . GLY B 1 41 ? -8.667 34.121 27.486 1.00 28.56 41 GLY B C 1
ATOM 4037 O O . GLY B 1 41 ? -7.525 34.469 27.223 1.00 27.60 41 GLY B O 1
ATOM 4038 N N . ASP B 1 42 ? -9.473 34.842 28.263 1.00 27.97 42 ASP B N 1
ATOM 4039 C CA . ASP B 1 42 ? -9.012 36.094 28.875 1.00 26.87 42 ASP B CA 1
ATOM 4040 C C . ASP B 1 42 ? -8.646 35.977 30.349 1.00 27.03 42 ASP B C 1
ATOM 4041 O O . ASP B 1 42 ? -8.469 36.975 31.045 1.00 27.39 42 ASP B O 1
ATOM 4046 N N . TYR B 1 43 ? -8.481 34.739 30.806 1.00 27.31 43 TYR B N 1
ATOM 4047 C CA . TYR B 1 43 ? -8.256 34.463 32.217 1.00 26.69 43 TYR B CA 1
ATOM 4048 C C . TYR B 1 43 ? -6.895 33.836 32.561 1.00 26.75 43 TYR B C 1
ATOM 4049 O O . TYR B 1 43 ? -6.385 32.995 31.826 1.00 30.39 43 TYR B O 1
ATOM 4058 N N . LEU B 1 44 ? -6.331 34.289 33.677 1.00 27.46 44 LEU B N 1
ATOM 4059 C CA . LEU B 1 44 ? -5.187 33.653 34.322 1.00 28.34 44 LEU B CA 1
ATOM 4060 C C . LEU B 1 44 ? -5.718 32.865 35.523 1.00 29.67 44 LEU B C 1
ATOM 4061 O O . LEU B 1 44 ? -6.600 33.339 36.237 1.00 30.41 44 LEU B O 1
ATOM 4066 N N . ILE B 1 45 ? -5.163 31.679 35.739 1.00 27.81 45 ILE B N 1
ATOM 4067 C CA . ILE B 1 45 ? -5.627 30.811 36.818 1.00 28.41 45 ILE B CA 1
ATOM 4068 C C . ILE B 1 45 ? -4.442 30.597 37.748 1.00 28.23 45 ILE B C 1
ATOM 4069 O O . ILE B 1 45 ? -3.390 30.140 37.332 1.00 25.70 45 ILE B O 1
ATOM 4074 N N . MET B 1 46 ? -4.630 30.925 39.021 1.00 27.68 46 MET B N 1
ATOM 4075 C CA . MET B 1 46 ? -3.608 30.684 40.029 1.00 27.17 46 MET B CA 1
ATOM 4076 C C . MET B 1 46 ? -3.640 29.239 40.551 1.00 28.45 46 MET B C 1
ATOM 4077 O O . MET B 1 46 ? -4.580 28.495 40.259 1.00 29.99 46 MET B O 1
ATOM 4082 N N . PRO B 1 47 ? -2.598 28.822 41.298 1.00 29.73 47 PRO B N 1
ATOM 4083 C CA . PRO B 1 47 ? -2.560 27.419 41.726 1.00 29.45 47 PRO B CA 1
ATOM 4084 C C . PRO B 1 47 ? -3.760 27.020 42.601 1.00 29.54 47 PRO B C 1
ATOM 4085 O O . PRO B 1 47 ? -4.135 25.870 42.605 1.00 29.77 47 PRO B O 1
ATOM 4089 N N . ASP B 1 48 ? -4.331 27.967 43.332 1.00 30.39 48 ASP B N 1
ATOM 4090 C CA . ASP B 1 48 ? -5.483 27.662 44.206 1.00 33.72 48 ASP B CA 1
ATOM 4091 C C . ASP B 1 48 ? -6.805 27.712 43.450 1.00 36.42 48 ASP B C 1
ATOM 4092 O O . ASP B 1 48 ? -7.879 27.494 44.037 1.00 35.05 48 ASP B O 1
ATOM 4097 N N . GLY B 1 49 ? -6.720 27.999 42.151 1.00 33.25 49 GLY B N 1
ATOM 4098 C CA . GLY B 1 49 ? -7.893 28.087 41.299 1.00 34.66 49 GLY B CA 1
ATOM 4099 C C . GLY B 1 49 ? -8.494 29.474 41.153 1.00 34.45 49 GLY B C 1
ATOM 4100 O O . GLY B 1 49 ? -9.492 29.625 40.452 1.00 37.52 49 GLY B O 1
ATOM 4101 N N . THR B 1 50 ? -7.913 30.479 41.816 1.00 36.49 50 THR B N 1
ATOM 4102 C CA . THR B 1 50 ? -8.333 31.896 41.667 1.00 36.42 50 THR B CA 1
ATOM 4103 C C . THR B 1 50 ? -8.206 32.325 40.198 1.00 36.73 50 THR B C 1
ATOM 4104 O O . THR B 1 50 ? -7.184 32.062 39.566 1.00 35.69 50 THR B O 1
ATOM 4108 N N . ARG B 1 51 ? -9.244 32.976 39.670 1.00 34.55 51 ARG B N 1
ATOM 4109 C CA . ARG B 1 51 ? -9.290 33.381 38.264 1.00 35.78 51 ARG B CA 1
ATOM 4110 C C . ARG B 1 51 ? -9.197 34.890 38.165 1.00 32.93 51 ARG B C 1
ATOM 4111 O O . ARG B 1 51 ? -9.849 35.608 38.922 1.00 33.77 51 ARG B O 1
ATOM 4119 N N . LEU B 1 52 ? -8.397 35.367 37.216 1.00 30.96 52 LEU B N 1
ATOM 4120 C CA . LEU B 1 52 ? -8.137 36.801 37.059 1.00 32.52 52 LEU B CA 1
ATOM 4121 C C . LEU B 1 52 ? -8.441 37.178 35.618 1.00 32.31 52 LEU B C 1
ATOM 4122 O O . LEU B 1 52 ? -7.892 36.575 34.690 1.00 31.69 52 LEU B O 1
ATOM 4127 N N . LEU B 1 53 ? -9.349 38.133 35.416 1.00 29.09 53 LEU B N 1
ATOM 4128 C CA . LEU B 1 53 ? -9.667 38.576 34.067 1.00 27.75 53 LEU B CA 1
ATOM 4129 C C . LEU B 1 53 ? -8.609 39.605 33.647 1.00 26.53 53 LEU B C 1
ATOM 4130 O O . LEU B 1 53 ? -8.418 40.630 34.304 1.00 28.07 53 LEU B O 1
ATOM 4135 N N . ASP B 1 54 ? -7.894 39.307 32.565 1.00 28.65 54 ASP B N 1
ATOM 4136 C CA . ASP B 1 54 ? -6.671 40.047 32.263 1.00 27.95 54 ASP B CA 1
ATOM 4137 C C . ASP B 1 54 ? -6.904 41.121 31.196 1.00 27.75 54 ASP B C 1
ATOM 4138 O O . ASP B 1 54 ? -6.816 40.836 30.008 1.00 27.57 54 ASP B O 1
ATOM 4143 N N . PHE B 1 55 ? -7.208 42.350 31.619 1.00 27.86 55 PHE B N 1
ATOM 4144 C CA . PHE B 1 55 ? -7.393 43.424 30.651 1.00 27.13 55 PHE B CA 1
ATOM 4145 C C . PHE B 1 55 ? -6.104 44.219 30.383 1.00 27.92 55 PHE B C 1
ATOM 4146 O O . PHE B 1 55 ? -6.151 45.397 30.003 1.00 28.24 55 PHE B O 1
ATOM 4154 N N . PHE B 1 56 ? -4.962 43.552 30.587 1.00 28.33 56 PHE B N 1
ATOM 4155 C CA . PHE B 1 56 ? -3.702 43.947 29.928 1.00 27.76 56 PHE B CA 1
ATOM 4156 C C . PHE B 1 56 ? -3.392 43.042 28.741 1.00 28.05 56 PHE B C 1
ATOM 4157 O O . PHE B 1 56 ? -2.519 43.395 27.927 1.00 26.60 56 PHE B O 1
ATOM 4165 N N . ASN B 1 57 ? -4.076 41.885 28.653 1.00 27.11 57 ASN B N 1
ATOM 4166 C CA . ASN B 1 57 ? -3.754 40.834 27.654 1.00 25.37 57 ASN B CA 1
ATOM 4167 C C . ASN B 1 57 ? -2.234 40.565 27.745 1.00 26.23 57 ASN B C 1
ATOM 4168 O O . ASN B 1 57 ? -1.533 40.483 26.730 1.00 25.53 57 ASN B O 1
ATOM 4173 N N . GLN B 1 58 ? -1.766 40.414 28.983 1.00 24.24 58 GLN B N 1
ATOM 4174 C CA . GLN B 1 58 ? -0.321 40.366 29.358 1.00 25.37 58 GLN B CA 1
ATOM 4175 C C . GLN B 1 58 ? 0.414 41.651 28.976 1.00 25.73 58 GLN B C 1
ATOM 4176 O O . GLN B 1 58 ? 0.483 42.571 29.777 1.00 25.79 58 GLN B O 1
ATOM 4182 N N . LEU B 1 59 ? 0.955 41.690 27.760 1.00 24.92 59 LEU B N 1
ATOM 4183 C CA . LEU B 1 59 ? 1.610 42.889 27.234 1.00 23.96 59 LEU B CA 1
ATOM 4184 C C . LEU B 1 59 ? 0.966 43.229 25.902 1.00 24.59 59 LEU B C 1
ATOM 4185 O O . LEU B 1 59 ? 1.661 43.480 24.916 1.00 26.09 59 LEU B O 1
ATOM 4190 N N . TYR B 1 60 ? -0.374 43.233 25.877 1.00 25.06 60 TYR B N 1
ATOM 4191 C CA . TYR B 1 60 ? -1.139 43.519 24.660 1.00 24.20 60 TYR B CA 1
ATOM 4192 C C . TYR B 1 60 ? -0.697 42.590 23.559 1.00 24.27 60 TYR B C 1
ATOM 4193 O O . TYR B 1 60 ? -0.493 43.012 22.431 1.00 25.48 60 TYR B O 1
ATOM 4202 N N . CYS B 1 61 ? -0.572 41.302 23.890 1.00 23.68 61 CYS B N 1
ATOM 4203 C CA . CYS B 1 61 ? 0.188 40.390 23.032 1.00 24.79 61 CYS B CA 1
ATOM 4204 C C . CYS B 1 61 ? -0.390 38.985 22.876 1.00 24.36 61 CYS B C 1
ATOM 4205 O O . CYS B 1 61 ? 0.174 38.157 22.156 1.00 24.99 61 CYS B O 1
ATOM 4208 N N . VAL B 1 62 ? -1.513 38.716 23.519 1.00 25.47 62 VAL B N 1
ATOM 4209 C CA . VAL B 1 62 ? -2.109 37.393 23.384 1.00 26.02 62 VAL B CA 1
ATOM 4210 C C . VAL B 1 62 ? -3.405 37.549 22.575 1.00 27.16 62 VAL B C 1
ATOM 4211 O O . VAL B 1 62 ? -4.518 37.207 23.050 1.00 27.57 62 VAL B O 1
ATOM 4215 N N . ASN B 1 63 ? -3.249 38.080 21.360 1.00 24.14 63 ASN B N 1
ATOM 4216 C CA . ASN B 1 63 ? -4.377 38.549 20.524 1.00 24.77 63 ASN B CA 1
ATOM 4217 C C . ASN B 1 63 ? -5.473 37.496 20.302 1.00 25.22 63 ASN B C 1
ATOM 4218 O O . ASN B 1 63 ? -6.671 37.787 20.423 1.00 26.89 63 ASN B O 1
ATOM 4223 N N . LEU B 1 64 ? -5.052 36.274 20.011 1.00 26.05 64 LEU B N 1
ATOM 4224 C CA . LEU B 1 64 ? -5.994 35.190 19.708 1.00 25.05 64 LEU B CA 1
ATOM 4225 C C . LEU B 1 64 ? -6.752 34.666 20.931 1.00 27.09 64 LEU B C 1
ATOM 4226 O O . LEU B 1 64 ? -7.709 33.888 20.783 1.00 29.57 64 LEU B O 1
ATOM 4231 N N . GLY B 1 65 ? -6.340 35.091 22.122 1.00 24.96 65 GLY B N 1
ATOM 4232 C CA . GLY B 1 65 ? -6.764 34.454 23.372 1.00 26.26 65 GLY B CA 1
ATOM 4233 C C . GLY B 1 65 ? -5.739 33.465 23.912 1.00 25.44 65 GLY B C 1
ATOM 4234 O O . GLY B 1 65 ? -4.949 32.881 23.171 1.00 26.73 65 GLY B O 1
ATOM 4235 N N . GLN B 1 66 ? -5.767 33.274 25.226 1.00 26.16 66 GLN B N 1
ATOM 4236 C CA . GLN B 1 66 ? -4.845 32.377 25.892 1.00 26.39 66 GLN B CA 1
ATOM 4237 C C . GLN B 1 66 ? -5.171 30.939 25.578 1.00 28.17 66 GLN B C 1
ATOM 4238 O O . GLN B 1 66 ? -6.340 30.531 25.686 1.00 28.20 66 GLN B O 1
ATOM 4244 N N . LYS B 1 67 ? -4.145 30.169 25.236 1.00 28.23 67 LYS B N 1
ATOM 4245 C CA . LYS B 1 67 ? -4.281 28.692 25.123 1.00 28.93 67 LYS B CA 1
ATOM 4246 C C . LYS B 1 67 ? -5.393 28.308 24.157 1.00 29.47 67 LYS B C 1
ATOM 4247 O O . LYS B 1 67 ? -6.315 27.516 24.461 1.00 28.61 67 LYS B O 1
ATOM 4253 N N . ASN B 1 68 ? -5.315 28.880 22.967 1.00 28.11 68 ASN B N 1
ATOM 4254 C CA . ASN B 1 68 ? -6.215 28.506 21.897 1.00 28.66 68 ASN B CA 1
ATOM 4255 C C . ASN B 1 68 ? -5.936 27.064 21.489 1.00 27.99 68 ASN B C 1
ATOM 4256 O O . ASN B 1 68 ? -4.808 26.695 21.156 1.00 26.28 68 ASN B O 1
ATOM 4261 N N . GLN B 1 69 ? -6.989 26.245 21.513 1.00 30.61 69 GLN B N 1
ATOM 4262 C CA . GLN B 1 69 ? -6.842 24.819 21.245 1.00 31.72 69 GLN B CA 1
ATOM 4263 C C . GLN B 1 69 ? -6.353 24.500 19.850 1.00 29.01 69 GLN B C 1
ATOM 4264 O O . GLN B 1 69 ? -5.561 23.568 19.680 1.00 31.19 69 GLN B O 1
ATOM 4270 N N . LYS B 1 70 ? -6.800 25.263 18.851 1.00 29.24 70 LYS B N 1
ATOM 4271 C CA . LYS B 1 70 ? -6.376 25.000 17.490 1.00 29.86 70 LYS B CA 1
ATOM 4272 C C . LYS B 1 70 ? -4.873 25.301 17.291 1.00 29.07 70 LYS B C 1
ATOM 4273 O O . LYS B 1 70 ? -4.165 24.557 16.597 1.00 27.13 70 LYS B O 1
ATOM 4279 N N . VAL B 1 71 ? -4.414 26.413 17.867 1.00 27.58 71 VAL B N 1
ATOM 4280 C CA . VAL B 1 71 ? -2.988 26.750 17.799 1.00 28.02 71 VAL B CA 1
ATOM 4281 C C . VAL B 1 71 ? -2.152 25.715 18.520 1.00 26.96 71 VAL B C 1
ATOM 4282 O O . VAL B 1 71 ? -1.176 25.211 17.981 1.00 26.06 71 VAL B O 1
ATOM 4286 N N . ASN B 1 72 ? -2.564 25.365 19.725 1.00 26.12 72 ASN B N 1
ATOM 4287 C CA . ASN B 1 72 ? -1.789 24.396 20.482 1.00 26.51 72 ASN B CA 1
ATOM 4288 C C . ASN B 1 72 ? -1.756 23.012 19.824 1.00 26.73 72 ASN B C 1
ATOM 4289 O O . ASN B 1 72 ? -0.709 22.353 19.820 1.00 25.94 72 ASN B O 1
ATOM 4294 N N . ALA B 1 73 ? -2.886 22.587 19.244 1.00 28.38 73 ALA B N 1
ATOM 4295 C CA . ALA B 1 73 ? -2.894 21.347 18.446 1.00 29.88 73 ALA B CA 1
ATOM 4296 C C . ALA B 1 73 ? -1.920 21.434 17.268 1.00 30.56 73 ALA B C 1
ATOM 4297 O O . ALA B 1 73 ? -1.206 20.461 16.964 1.00 29.92 73 ALA B O 1
ATOM 4299 N N . ALA B 1 74 ? -1.881 22.599 16.612 1.00 28.77 74 ALA B N 1
ATOM 4300 C CA . ALA B 1 74 ? -0.975 22.797 15.493 1.00 27.56 74 ALA B CA 1
ATOM 4301 C C . ALA B 1 74 ? 0.493 22.698 15.945 1.00 26.86 74 ALA B C 1
ATOM 4302 O O . ALA B 1 74 ? 1.309 22.138 15.250 1.00 26.38 74 ALA B O 1
ATOM 4304 N N . ILE B 1 75 ? 0.820 23.270 17.098 1.00 26.87 75 ILE B N 1
ATOM 4305 C CA . ILE B 1 75 ? 2.175 23.140 17.619 1.00 25.65 75 ILE B CA 1
ATOM 4306 C C . ILE B 1 75 ? 2.499 21.689 17.935 1.00 25.60 75 ILE B C 1
ATOM 4307 O O . ILE B 1 75 ? 3.586 21.221 17.629 1.00 25.76 75 ILE B O 1
ATOM 4312 N N . LYS B 1 76 ? 1.544 20.977 18.544 1.00 26.83 76 LYS B N 1
ATOM 4313 C CA . LYS B 1 76 ? 1.790 19.564 18.868 1.00 28.50 76 LYS B CA 1
ATOM 4314 C C . LYS B 1 76 ? 2.039 18.766 17.577 1.00 27.80 76 LYS B C 1
ATOM 4315 O O . LYS B 1 76 ? 2.894 17.886 17.550 1.00 29.28 76 LYS B O 1
ATOM 4321 N N . GLU B 1 77 ? 1.297 19.088 16.516 1.00 28.64 77 GLU B N 1
ATOM 4322 C CA . GLU B 1 77 ? 1.502 18.468 15.206 1.00 32.32 77 GLU B CA 1
ATOM 4323 C C . GLU B 1 77 ? 2.902 18.708 14.633 1.00 31.28 77 GLU B C 1
ATOM 4324 O O . GLU B 1 77 ? 3.525 17.796 14.123 1.00 29.95 77 GLU B O 1
ATOM 4330 N N . ALA B 1 78 ? 3.391 19.946 14.695 1.00 30.57 78 ALA B N 1
ATOM 4331 C CA . ALA B 1 78 ? 4.731 20.255 14.178 1.00 27.31 78 ALA B CA 1
ATOM 4332 C C . ALA B 1 78 ? 5.822 19.451 14.905 1.00 26.91 78 ALA B C 1
ATOM 4333 O O . ALA B 1 78 ? 6.862 19.127 14.336 1.00 25.77 78 ALA B O 1
ATOM 4335 N N . LEU B 1 79 ? 5.591 19.196 16.185 1.00 26.65 79 LEU B N 1
ATOM 4336 C CA . LEU B 1 79 ? 6.516 18.407 17.000 1.00 26.66 79 LEU B CA 1
ATOM 4337 C C . LEU B 1 79 ? 6.586 16.910 16.613 1.00 28.30 79 LEU B C 1
ATOM 4338 O O . LEU B 1 79 ? 7.472 16.197 17.088 1.00 29.31 79 LEU B O 1
ATOM 4343 N N . ASP B 1 80 ? 5.670 16.440 15.758 1.00 28.57 80 ASP B N 1
ATOM 4344 C CA . ASP B 1 80 ? 5.826 15.107 15.144 1.00 29.36 80 ASP B CA 1
ATOM 4345 C C . ASP B 1 80 ? 6.975 15.097 14.150 1.00 29.06 80 ASP B C 1
ATOM 4346 O O . ASP B 1 80 ? 7.538 14.032 13.836 1.00 29.54 80 ASP B O 1
ATOM 4351 N N . ARG B 1 81 ? 7.328 16.283 13.641 1.00 27.31 81 ARG B N 1
ATOM 4352 C CA . ARG B 1 81 ? 8.330 16.375 12.578 1.00 27.75 81 ARG B CA 1
ATOM 4353 C C . ARG B 1 81 ? 9.644 17.032 13.013 1.00 27.05 81 ARG B C 1
ATOM 4354 O O . ARG B 1 81 ? 10.726 16.642 12.558 1.00 26.84 81 ARG B O 1
ATOM 4362 N N . TYR B 1 82 ? 9.530 18.040 13.883 1.00 26.49 82 TYR B N 1
ATOM 4363 C CA . TYR B 1 82 ? 10.667 18.834 14.314 1.00 25.50 82 TYR B CA 1
ATOM 4364 C C . TYR B 1 82 ? 10.794 18.812 15.849 1.00 27.42 82 TYR B C 1
ATOM 4365 O O . TYR B 1 82 ? 9.788 18.629 16.529 1.00 26.90 82 TYR B O 1
ATOM 4374 N N . GLY B 1 83 ? 11.992 19.016 16.417 1.00 25.89 83 GLY B N 1
ATOM 4375 C CA . GLY B 1 83 ? 13.231 19.279 15.689 1.00 23.75 83 GLY B CA 1
ATOM 4376 C C . GLY B 1 83 ? 13.548 20.758 15.519 1.00 24.14 83 GLY B C 1
ATOM 4377 O O . GLY B 1 83 ? 12.780 21.647 15.923 1.00 24.50 83 GLY B O 1
ATOM 4378 N N . PHE B 1 84 ? 14.690 21.003 14.892 1.00 23.54 84 PHE B N 1
ATOM 4379 C CA . PHE B 1 84 ? 15.127 22.367 14.628 1.00 23.08 84 PHE B CA 1
ATOM 4380 C C . PHE B 1 84 ? 15.979 22.408 13.367 1.00 23.28 84 PHE B C 1
ATOM 4381 O O . PHE B 1 84 ? 16.892 21.597 13.208 1.00 23.48 84 PHE B O 1
ATOM 4389 N N . VAL B 1 85 ? 15.692 23.362 12.485 1.00 22.36 85 VAL B N 1
ATOM 4390 C CA . VAL B 1 85 ? 16.650 23.719 11.425 1.00 22.64 85 VAL B CA 1
ATOM 4391 C C . VAL B 1 85 ? 16.800 25.233 11.412 1.00 21.09 85 VAL B C 1
ATOM 4392 O O . VAL B 1 85 ? 15.842 25.952 11.748 1.00 23.87 85 VAL B O 1
ATOM 4396 N N . TRP B 1 86 ? 17.989 25.706 11.036 1.00 22.65 86 TRP B N 1
ATOM 4397 C CA . TRP B 1 86 ? 18.205 27.139 10.972 1.00 22.87 86 TRP B CA 1
ATOM 4398 C C . TRP B 1 86 ? 17.867 27.687 9.596 1.00 23.39 86 TRP B C 1
ATOM 4399 O O . TRP B 1 86 ? 17.440 26.937 8.702 1.00 23.81 86 TRP B O 1
ATOM 4410 N N . ASP B 1 87 ? 18.054 28.992 9.436 1.00 23.26 87 ASP B N 1
ATOM 4411 C CA . ASP B 1 87 ? 17.377 29.740 8.367 1.00 25.77 87 ASP B CA 1
ATOM 4412 C C . ASP B 1 87 ? 17.882 29.390 6.969 1.00 26.97 87 ASP B C 1
ATOM 4413 O O . ASP B 1 87 ? 17.232 29.736 5.982 1.00 28.16 87 ASP B O 1
ATOM 4418 N N . THR B 1 88 ? 19.028 28.711 6.903 1.00 27.75 88 THR B N 1
ATOM 4419 C CA . THR B 1 88 ? 19.639 28.274 5.618 1.00 30.28 88 THR B CA 1
ATOM 4420 C C . THR B 1 88 ? 18.826 27.118 5.004 1.00 28.29 88 THR B C 1
ATOM 4421 O O . THR B 1 88 ? 18.926 26.833 3.797 1.00 28.24 88 THR B O 1
ATOM 4425 N N . TYR B 1 89 ? 18.028 26.463 5.848 1.00 25.56 89 TYR B N 1
ATOM 4426 C CA . TYR B 1 89 ? 17.164 25.363 5.405 1.00 25.82 89 TYR B CA 1
ATOM 4427 C C . TYR B 1 89 ? 15.733 25.859 5.199 1.00 26.79 89 TYR B C 1
ATOM 4428 O O . TYR B 1 89 ? 15.304 26.809 5.852 1.00 28.62 89 TYR B O 1
ATOM 4437 N N . ALA B 1 90 ? 14.991 25.228 4.287 1.00 24.84 90 ALA B N 1
ATOM 4438 C CA . ALA B 1 90 ? 13.598 25.611 4.082 1.00 24.36 90 ALA B CA 1
ATOM 4439 C C . ALA B 1 90 ? 12.626 24.627 4.734 1.00 24.15 90 ALA B C 1
ATOM 4440 O O . ALA B 1 90 ? 12.861 23.420 4.729 1.00 26.19 90 ALA B O 1
ATOM 4442 N N . THR B 1 91 ? 11.549 25.173 5.292 1.00 24.78 91 THR B N 1
ATOM 4443 C CA . THR B 1 91 ? 10.430 24.380 5.795 1.00 25.44 91 THR B CA 1
ATOM 4444 C C . THR B 1 91 ? 9.123 24.896 5.235 1.00 26.92 91 THR B C 1
ATOM 4445 O O . THR B 1 91 ? 9.027 26.036 4.766 1.00 25.92 91 THR B O 1
ATOM 4449 N N . ASP B 1 92 ? 8.104 24.039 5.277 1.00 28.60 92 ASP B N 1
ATOM 4450 C CA . ASP B 1 92 ? 6.774 24.449 4.862 1.00 27.19 92 ASP B CA 1
ATOM 4451 C C . ASP B 1 92 ? 6.238 25.553 5.773 1.00 26.80 92 ASP B C 1
ATOM 4452 O O . ASP B 1 92 ? 5.644 26.513 5.303 1.00 26.28 92 ASP B O 1
ATOM 4457 N N . TYR B 1 93 ? 6.481 25.431 7.074 1.00 26.31 93 TYR B N 1
ATOM 4458 C CA . TYR B 1 93 ? 5.895 26.369 8.029 1.00 24.87 93 TYR B CA 1
ATOM 4459 C C . TYR B 1 93 ? 6.439 27.790 7.840 1.00 23.36 93 TYR B C 1
ATOM 4460 O O . TYR B 1 93 ? 5.679 28.775 7.884 1.00 24.07 93 TYR B O 1
ATOM 4469 N N . LYS B 1 94 ? 7.743 27.899 7.632 1.00 23.40 94 LYS B N 1
ATOM 4470 C CA . LYS B 1 94 ? 8.349 29.243 7.483 1.00 23.43 94 LYS B CA 1
ATOM 4471 C C . LYS B 1 94 ? 7.872 29.916 6.176 1.00 24.68 94 LYS B C 1
ATOM 4472 O O . LYS B 1 94 ? 7.486 31.095 6.169 1.00 23.76 94 LYS B O 1
ATOM 4478 N N . ALA B 1 95 ? 7.867 29.155 5.083 1.00 24.99 95 ALA B N 1
ATOM 4479 C CA . ALA B 1 95 ? 7.484 29.729 3.778 1.00 25.93 95 ALA B CA 1
ATOM 4480 C C . ALA B 1 95 ? 5.997 30.096 3.785 1.00 26.52 95 ALA B C 1
ATOM 4481 O O . ALA B 1 95 ? 5.598 31.139 3.257 1.00 25.79 95 ALA B O 1
ATOM 4483 N N . LYS B 1 96 ? 5.190 29.248 4.416 1.00 25.54 96 LYS B N 1
ATOM 4484 C CA . LYS B 1 96 ? 3.756 29.472 4.498 1.00 26.38 96 LYS B CA 1
ATOM 4485 C C . LYS B 1 96 ? 3.463 30.720 5.322 1.00 26.00 96 LYS B C 1
ATOM 4486 O O . LYS B 1 96 ? 2.610 31.515 4.951 1.00 24.82 96 LYS B O 1
ATOM 4492 N N . ALA B 1 97 ? 4.171 30.899 6.445 1.00 24.43 97 ALA B N 1
ATOM 4493 C CA . ALA B 1 97 ? 3.896 32.053 7.294 1.00 24.42 97 ALA B CA 1
ATOM 4494 C C . ALA B 1 97 ? 4.106 33.364 6.507 1.00 23.54 97 ALA B C 1
ATOM 4495 O O . ALA B 1 97 ? 3.325 34.306 6.641 1.00 24.84 97 ALA B O 1
ATOM 4497 N N . ALA B 1 98 ? 5.169 33.413 5.713 1.00 23.76 98 ALA B N 1
ATOM 4498 C CA . ALA B 1 98 ? 5.473 34.610 4.923 1.00 24.36 98 ALA B CA 1
ATOM 4499 C C . ALA B 1 98 ? 4.418 34.811 3.822 1.00 26.21 98 ALA B C 1
ATOM 4500 O O . ALA B 1 98 ? 3.971 35.949 3.579 1.00 26.43 98 ALA B O 1
ATOM 4502 N N . LYS B 1 99 ? 4.017 33.706 3.190 1.00 24.65 99 LYS B N 1
ATOM 4503 C CA . LYS B 1 99 ? 2.957 33.734 2.153 1.00 26.80 99 LYS B CA 1
ATOM 4504 C C . LYS B 1 99 ? 1.627 34.257 2.733 1.00 27.57 99 LYS B C 1
ATOM 4505 O O . LYS B 1 99 ? 0.946 35.078 2.112 1.00 27.51 99 LYS B O 1
ATOM 4511 N N . ILE B 1 100 ? 1.266 33.795 3.928 1.00 25.93 100 ILE B N 1
ATOM 4512 C CA . ILE B 1 100 ? 0.052 34.262 4.578 1.00 26.72 100 ILE B CA 1
ATOM 4513 C C . ILE B 1 100 ? 0.087 35.759 4.779 1.00 27.93 100 ILE B C 1
ATOM 4514 O O . ILE B 1 100 ? -0.877 36.458 4.463 1.00 28.01 100 ILE B O 1
ATOM 4519 N N . ILE B 1 101 ? 1.203 36.267 5.300 1.00 26.98 101 ILE B N 1
ATOM 4520 C CA . ILE B 1 101 ? 1.282 37.699 5.571 1.00 25.40 101 ILE B CA 1
ATOM 4521 C C . ILE B 1 101 ? 1.201 38.501 4.272 1.00 25.37 101 ILE B C 1
ATOM 4522 O O . ILE B 1 101 ? 0.426 39.456 4.192 1.00 26.33 101 ILE B O 1
ATOM 4527 N N . ILE B 1 102 ? 1.930 38.075 3.246 1.00 28.05 102 ILE B N 1
ATOM 4528 C CA . ILE B 1 102 ? 2.052 38.878 2.021 1.00 29.40 102 ILE B CA 1
ATOM 4529 C C . ILE B 1 102 ? 0.843 38.729 1.081 1.00 32.07 102 ILE B C 1
ATOM 4530 O O . ILE B 1 102 ? 0.356 39.732 0.533 1.00 32.31 102 ILE B O 1
ATOM 4535 N N A GLU B 1 103 ? 0.338 37.506 0.945 0.50 31.44 103 GLU B N 1
ATOM 4536 N N B GLU B 1 103 ? 0.393 37.484 0.901 0.50 31.55 103 GLU B N 1
ATOM 4537 C CA A GLU B 1 103 ? -0.689 37.205 -0.058 0.50 31.66 103 GLU B CA 1
ATOM 4538 C CA B GLU B 1 103 ? -0.681 37.128 -0.043 0.50 31.97 103 GLU B CA 1
ATOM 4539 C C A GLU B 1 103 ? -2.098 36.990 0.479 0.50 30.96 103 GLU B C 1
ATOM 4540 C C B GLU B 1 103 ? -2.069 37.233 0.579 0.50 31.52 103 GLU B C 1
ATOM 4541 O O A GLU B 1 103 ? -3.061 37.090 -0.305 0.50 28.95 103 GLU B O 1
ATOM 4542 O O B GLU B 1 103 ? -2.984 37.801 -0.029 0.50 34.13 103 GLU B O 1
ATOM 4553 N N . ASP B 1 104 ? -2.228 36.657 1.771 1.00 29.80 104 ASP B N 1
ATOM 4554 C CA . ASP B 1 104 ? -3.558 36.427 2.384 1.00 29.27 104 ASP B CA 1
ATOM 4555 C C . ASP B 1 104 ? -4.042 37.526 3.337 1.00 29.12 104 ASP B C 1
ATOM 4556 O O . ASP B 1 104 ? -5.240 37.725 3.538 1.00 28.98 104 ASP B O 1
ATOM 4561 N N . ILE B 1 105 ? -3.098 38.246 3.935 1.00 26.67 105 ILE B N 1
ATOM 4562 C CA . ILE B 1 105 ? -3.415 39.364 4.793 1.00 26.44 105 ILE B CA 1
ATOM 4563 C C . ILE B 1 105 ? -3.250 40.713 4.065 1.00 24.80 105 ILE B C 1
ATOM 4564 O O . ILE B 1 105 ? -4.156 41.566 4.097 1.00 26.46 105 ILE B O 1
ATOM 4569 N N . LEU B 1 106 ? -2.111 40.899 3.406 1.00 26.38 106 LEU B N 1
ATOM 4570 C CA . LEU B 1 106 ? -1.795 42.190 2.751 1.00 25.75 106 LEU B CA 1
ATOM 4571 C C . LEU B 1 106 ? -1.903 42.142 1.219 1.00 28.77 106 LEU B C 1
ATOM 4572 O O . LEU B 1 106 ? -1.304 42.966 0.496 1.00 27.31 106 LEU B O 1
ATOM 4577 N N . GLY B 1 107 ? -2.678 41.188 0.708 1.00 26.70 107 GLY B N 1
ATOM 4578 C CA . GLY B 1 107 ? -2.825 41.053 -0.752 1.00 29.22 107 GLY B CA 1
ATOM 4579 C C . GLY B 1 107 ? -3.452 42.257 -1.434 1.00 28.55 107 GLY B C 1
ATOM 4580 O O . GLY B 1 107 ? -3.327 42.411 -2.649 1.00 30.40 107 GLY B O 1
ATOM 4581 N N . ASP B 1 108 ? -4.128 43.101 -0.652 1.00 26.29 108 ASP B N 1
ATOM 4582 C CA . ASP B 1 108 ? -4.730 44.346 -1.156 1.00 27.99 108 ASP B CA 1
ATOM 4583 C C . ASP B 1 108 ? -3.766 45.530 -1.227 1.00 28.18 108 ASP B C 1
ATOM 4584 O O . ASP B 1 108 ? -4.154 46.645 -1.614 1.00 28.47 108 ASP B O 1
ATOM 4589 N N . GLU B 1 109 ? -2.505 45.288 -0.884 1.00 26.63 109 GLU B N 1
ATOM 4590 C CA . GLU B 1 109 ? -1.505 46.373 -0.920 1.00 28.32 109 GLU B CA 1
ATOM 4591 C C . GLU B 1 109 ? -0.319 45.919 -1.739 1.00 28.05 109 GLU B C 1
ATOM 4592 O O . GLU B 1 109 ? 0.048 44.737 -1.702 1.00 30.23 109 GLU B O 1
ATOM 4598 N N . ASP B 1 110 ? 0.295 46.845 -2.484 1.00 26.76 110 ASP B N 1
ATOM 4599 C CA . ASP B 1 110 ? 1.395 46.478 -3.370 1.00 30.13 110 ASP B CA 1
ATOM 4600 C C . ASP B 1 110 ? 2.807 46.658 -2.792 1.00 28.40 110 ASP B C 1
ATOM 4601 O O . ASP B 1 110 ? 3.768 46.188 -3.388 1.00 30.78 110 ASP B O 1
ATOM 4606 N N . TRP B 1 111 ? 2.912 47.316 -1.649 1.00 28.81 111 TRP B N 1
ATOM 4607 C CA . TRP B 1 111 ? 4.246 47.567 -1.050 1.00 28.40 111 TRP B CA 1
ATOM 4608 C C . TRP B 1 111 ? 4.967 46.294 -0.575 1.00 26.62 111 TRP B C 1
ATOM 4609 O O . TRP B 1 111 ? 6.183 46.218 -0.700 1.00 26.15 111 TRP B O 1
ATOM 4620 N N . PRO B 1 112 ? 4.225 45.269 -0.089 1.00 26.94 112 PRO B N 1
ATOM 4621 C CA . PRO B 1 112 ? 5.012 44.190 0.551 1.00 26.99 112 PRO B CA 1
ATOM 4622 C C . PRO B 1 112 ? 5.894 43.373 -0.371 1.00 26.86 112 PRO B C 1
ATOM 4623 O O . PRO B 1 112 ? 5.446 42.941 -1.453 1.00 26.26 112 PRO B O 1
ATOM 4627 N N . GLY B 1 113 ? 7.142 43.146 0.072 1.00 25.26 113 GLY B N 1
ATOM 4628 C CA . GLY B 1 113 ? 8.112 42.390 -0.706 1.00 25.75 113 GLY B CA 1
ATOM 4629 C C . GLY B 1 113 ? 8.516 41.066 -0.087 1.00 26.73 113 GLY B C 1
ATOM 4630 O O . GLY B 1 113 ? 8.165 39.988 -0.596 1.00 25.16 113 GLY B O 1
ATOM 4631 N N . LYS B 1 114 ? 9.307 41.139 0.994 1.00 24.40 114 LYS B N 1
ATOM 4632 C CA . LYS B 1 114 ? 9.830 39.939 1.631 1.00 23.89 114 LYS B CA 1
ATOM 4633 C C . LYS B 1 114 ? 9.851 40.066 3.168 1.00 24.26 114 LYS B C 1
ATOM 4634 O O . LYS B 1 114 ? 9.917 41.152 3.701 1.00 23.20 114 LYS B O 1
ATOM 4640 N N . VAL B 1 115 ? 9.785 38.923 3.844 1.00 23.43 115 VAL B N 1
ATOM 4641 C CA . VAL B 1 115 ? 9.820 38.830 5.303 1.00 23.72 115 VAL B CA 1
ATOM 4642 C C . VAL B 1 115 ? 11.138 38.171 5.765 1.00 22.11 115 VAL B C 1
ATOM 4643 O O . VAL B 1 115 ? 11.681 37.236 5.103 1.00 23.64 115 VAL B O 1
ATOM 4647 N N . ARG B 1 116 ? 11.640 38.633 6.909 1.00 21.14 116 ARG B N 1
ATOM 4648 C CA . ARG B 1 116 ? 12.658 37.881 7.669 1.00 21.77 116 ARG B CA 1
ATOM 4649 C C . ARG B 1 116 ? 12.070 37.607 9.028 1.00 21.98 116 ARG B C 1
ATOM 4650 O O . ARG B 1 116 ? 11.698 38.547 9.738 1.00 21.78 116 ARG B O 1
ATOM 4658 N N . PHE B 1 117 ? 11.971 36.327 9.394 1.00 21.20 117 PHE B N 1
ATOM 4659 C CA . PHE B 1 117 ? 11.486 35.989 10.730 1.00 21.81 117 PHE B CA 1
ATOM 4660 C C . PHE B 1 117 ? 12.637 35.947 11.723 1.00 22.32 117 PHE B C 1
ATOM 4661 O O . PHE B 1 117 ? 13.725 35.441 11.412 1.00 22.90 117 PHE B O 1
ATOM 4669 N N . VAL B 1 118 ? 12.351 36.452 12.914 1.00 20.50 118 VAL B N 1
ATOM 4670 C CA . VAL B 1 118 ? 13.248 36.380 14.063 1.00 20.69 118 VAL B CA 1
ATOM 4671 C C . VAL B 1 118 ? 12.449 35.927 15.280 1.00 21.99 118 VAL B C 1
ATOM 4672 O O . VAL B 1 118 ? 11.329 35.433 15.135 1.00 21.71 118 VAL B O 1
ATOM 4676 N N . SER B 1 119 ? 13.000 36.067 16.495 1.00 21.45 119 SER B N 1
ATOM 4677 C CA . SER B 1 119 ? 12.289 35.469 17.649 1.00 21.32 119 SER B CA 1
ATOM 4678 C C . SER B 1 119 ? 11.540 36.440 18.532 1.00 22.62 119 SER B C 1
ATOM 4679 O O . SER B 1 119 ? 10.716 36.009 19.336 1.00 24.14 119 SER B O 1
ATOM 4682 N N . THR B 1 120 ? 11.839 37.740 18.416 1.00 21.82 120 THR B N 1
ATOM 4683 C CA . THR B 1 120 ? 11.243 38.740 19.286 1.00 21.30 120 THR B CA 1
ATOM 4684 C C . THR B 1 120 ? 10.981 40.062 18.547 1.00 21.04 120 THR B C 1
ATOM 4685 O O . THR B 1 120 ? 11.520 40.284 17.464 1.00 20.65 120 THR B O 1
ATOM 4689 N N . GLY B 1 121 ? 10.166 40.931 19.157 1.00 21.42 121 GLY B N 1
ATOM 4690 C CA . GLY B 1 121 ? 9.877 42.234 18.565 1.00 21.54 121 GLY B CA 1
ATOM 4691 C C . GLY B 1 121 ? 11.133 43.096 18.523 1.00 21.93 121 GLY B C 1
ATOM 4692 O O . GLY B 1 121 ? 11.363 43.803 17.541 1.00 21.32 121 GLY B O 1
ATOM 4693 N N . SER B 1 122 ? 11.954 43.026 19.582 1.00 19.93 122 SER B N 1
ATOM 4694 C CA . SER B 1 122 ? 13.196 43.807 19.606 1.00 22.78 122 SER B CA 1
ATOM 4695 C C . SER B 1 122 ? 14.126 43.340 18.501 1.00 21.88 122 SER B C 1
ATOM 4696 O O . SER B 1 122 ? 14.732 44.157 17.831 1.00 21.84 122 SER B O 1
ATOM 4699 N N . GLU B 1 123 ? 14.240 42.024 18.324 1.00 21.47 123 GLU B N 1
ATOM 4700 C CA . GLU B 1 123 ? 15.031 41.490 17.195 1.00 20.52 123 GLU B CA 1
ATOM 4701 C C . GLU B 1 123 ? 14.487 41.949 15.841 1.00 21.68 123 GLU B C 1
ATOM 4702 O O . GLU B 1 123 ? 15.261 42.218 14.922 1.00 20.30 123 GLU B O 1
ATOM 4708 N N . ALA B 1 124 ? 13.168 42.035 15.716 1.00 21.14 124 ALA B N 1
ATOM 4709 C CA . ALA B 1 124 ? 12.575 42.542 14.466 1.00 21.82 124 ALA B CA 1
ATOM 4710 C C . ALA B 1 124 ? 12.968 43.998 14.216 1.00 20.46 124 ALA B C 1
ATOM 4711 O O . ALA B 1 124 ? 13.263 44.384 13.063 1.00 22.61 124 ALA B O 1
ATOM 4713 N N . VAL B 1 125 ? 12.914 44.819 15.258 1.00 19.64 125 VAL B N 1
ATOM 4714 C CA . VAL B 1 125 ? 13.331 46.243 15.145 1.00 20.30 125 VAL B CA 1
ATOM 4715 C C . VAL B 1 125 ? 14.837 46.342 14.818 1.00 19.72 125 VAL B C 1
ATOM 4716 O O . VAL B 1 125 ? 15.237 47.118 13.961 1.00 19.95 125 VAL B O 1
ATOM 4720 N N . GLU B 1 126 ? 15.667 45.528 15.474 1.00 20.21 126 GLU B N 1
ATOM 4721 C CA . GLU B 1 126 ? 17.115 45.495 15.126 1.00 21.87 126 GLU B CA 1
ATOM 4722 C C . GLU B 1 126 ? 17.301 45.237 13.639 1.00 22.60 126 GLU B C 1
ATOM 4723 O O . GLU B 1 126 ? 18.119 45.899 12.955 1.00 21.96 126 GLU B O 1
ATOM 4729 N N . THR B 1 127 ? 16.545 44.279 13.126 1.00 19.91 127 THR B N 1
ATOM 4730 C CA . THR B 1 127 ? 16.707 43.871 11.742 1.00 20.78 127 THR B CA 1
ATOM 4731 C C . THR B 1 127 ? 16.275 45.004 10.795 1.00 20.06 127 THR B C 1
ATOM 4732 O O . THR B 1 127 ? 16.945 45.275 9.813 1.00 20.39 127 THR B O 1
ATOM 4736 N N . ALA B 1 128 ? 15.153 45.631 11.109 1.00 19.98 128 ALA B N 1
ATOM 4737 C CA . ALA B 1 128 ? 14.626 46.742 10.327 1.00 19.96 128 ALA B CA 1
ATOM 4738 C C . ALA B 1 128 ? 15.622 47.893 10.284 1.00 21.52 128 ALA B C 1
ATOM 4739 O O . ALA B 1 128 ? 15.806 48.500 9.234 1.00 21.07 128 ALA B O 1
ATOM 4741 N N . LEU B 1 129 ? 16.227 48.220 11.426 1.00 19.90 129 LEU B N 1
ATOM 4742 C CA . LEU B 1 129 ? 17.214 49.310 11.442 1.00 21.19 129 LEU B CA 1
ATOM 4743 C C . LEU B 1 129 ? 18.402 48.955 10.544 1.00 20.87 129 LEU B C 1
ATOM 4744 O O . LEU B 1 129 ? 18.845 49.791 9.756 1.00 20.88 129 LEU B O 1
ATOM 4749 N N . ASN B 1 130 ? 18.902 47.724 10.665 1.00 20.56 130 ASN B N 1
ATOM 4750 C CA . ASN B 1 130 ? 20.002 47.263 9.830 1.00 20.71 130 ASN B CA 1
ATOM 4751 C C . ASN B 1 130 ? 19.670 47.383 8.337 1.00 21.46 130 ASN B C 1
ATOM 4752 O O . ASN B 1 130 ? 20.495 47.861 7.529 1.00 19.89 130 ASN B O 1
ATOM 4757 N N . ILE B 1 131 ? 18.467 46.930 7.963 1.00 20.50 131 ILE B N 1
ATOM 4758 C CA . ILE B 1 131 ? 18.080 46.928 6.558 1.00 21.03 131 ILE B CA 1
ATOM 4759 C C . ILE B 1 131 ? 17.903 48.354 6.035 1.00 21.35 131 ILE B C 1
ATOM 4760 O O . ILE B 1 131 ? 18.380 48.657 4.926 1.00 21.43 131 ILE B O 1
ATOM 4765 N N . ALA B 1 132 ? 17.230 49.213 6.811 1.00 20.49 132 ALA B N 1
ATOM 4766 C CA . ALA B 1 132 ? 17.004 50.605 6.381 1.00 20.15 132 ALA B CA 1
ATOM 4767 C C . ALA B 1 132 ? 18.356 51.284 6.127 1.00 22.08 132 ALA B C 1
ATOM 4768 O O . ALA B 1 132 ? 18.545 51.964 5.126 1.00 22.27 132 ALA B O 1
ATOM 4770 N N . ARG B 1 133 ? 19.295 51.080 7.045 1.00 20.84 133 ARG B N 1
ATOM 4771 C CA . ARG B 1 133 ? 20.635 51.686 6.905 1.00 20.40 133 ARG B CA 1
ATOM 4772 C C . ARG B 1 133 ? 21.411 51.130 5.737 1.00 20.84 133 ARG B C 1
ATOM 4773 O O . ARG B 1 133 ? 22.055 51.896 5.003 1.00 21.91 133 ARG B O 1
ATOM 4781 N N . LEU B 1 134 ? 21.343 49.811 5.530 1.00 19.79 134 LEU B N 1
ATOM 4782 C CA . LEU B 1 134 ? 22.033 49.208 4.393 1.00 21.14 134 LEU B CA 1
ATOM 4783 C C . LEU B 1 134 ? 21.411 49.658 3.060 1.00 20.69 134 LEU B C 1
ATOM 4784 O O . LEU B 1 134 ? 22.152 49.986 2.120 1.00 22.44 134 LEU B O 1
ATOM 4789 N N . TYR B 1 135 ? 20.084 49.659 2.988 1.00 21.73 135 TYR B N 1
ATOM 4790 C CA . TYR B 1 135 ? 19.430 50.022 1.702 1.00 22.36 135 TYR B CA 1
ATOM 4791 C C . TYR B 1 135 ? 19.769 51.460 1.306 1.00 23.79 135 TYR B C 1
ATOM 4792 O O . TYR B 1 135 ? 20.089 51.763 0.132 1.00 23.33 135 TYR B O 1
ATOM 4801 N N . THR B 1 136 ? 19.662 52.357 2.275 1.00 23.40 136 THR B N 1
ATOM 4802 C CA . THR B 1 136 ? 19.891 53.777 1.988 1.00 22.61 136 THR B CA 1
ATOM 4803 C C . THR B 1 136 ? 21.376 54.108 1.978 1.00 24.84 136 THR B C 1
ATOM 4804 O O . THR B 1 136 ? 21.773 55.147 1.438 1.00 23.93 136 THR B O 1
ATOM 4808 N N . ASN B 1 137 ? 22.189 53.228 2.580 1.00 23.38 137 ASN B N 1
ATOM 4809 C CA . ASN B 1 137 ? 23.624 53.526 2.861 1.00 24.40 137 ASN B CA 1
ATOM 4810 C C . ASN B 1 137 ? 23.768 54.824 3.674 1.00 23.93 137 ASN B C 1
ATOM 4811 O O . ASN B 1 137 ? 24.609 55.689 3.359 1.00 25.18 137 ASN B O 1
ATOM 4816 N N . ARG B 1 138 ? 22.935 54.965 4.704 1.00 20.94 138 ARG B N 1
ATOM 4817 C CA . ARG B 1 138 ? 22.895 56.176 5.543 1.00 22.16 138 ARG B CA 1
ATOM 4818 C C . ARG B 1 138 ? 22.757 55.779 7.010 1.00 21.96 138 ARG B C 1
ATOM 4819 O O . ARG B 1 138 ? 22.099 54.773 7.305 1.00 22.03 138 ARG B O 1
ATOM 4827 N N . PRO B 1 139 ? 23.333 56.579 7.926 1.00 21.54 139 PRO B N 1
ATOM 4828 C CA . PRO B 1 139 ? 23.374 56.168 9.348 1.00 22.46 139 PRO B CA 1
ATOM 4829 C C . PRO B 1 139 ? 22.217 56.606 10.243 1.00 21.81 139 PRO B C 1
ATOM 4830 O O . PRO B 1 139 ? 21.881 55.891 11.184 1.00 22.01 139 PRO B O 1
ATOM 4834 N N . LEU B 1 140 ? 21.656 57.791 10.035 1.00 20.95 140 LEU B N 1
ATOM 4835 C CA . LEU B 1 140 ? 20.769 58.344 11.035 1.00 22.68 140 LEU B CA 1
ATOM 4836 C C . LEU B 1 140 ? 19.350 57.789 10.950 1.00 22.46 140 LEU B C 1
ATOM 4837 O O . LEU B 1 140 ? 18.795 57.609 9.866 1.00 22.28 140 LEU B O 1
ATOM 4842 N N . VAL B 1 141 ? 18.777 57.501 12.113 1.00 20.77 141 VAL B N 1
ATOM 4843 C CA . VAL B 1 141 ? 17.362 57.139 12.158 1.00 20.99 141 VAL B CA 1
ATOM 4844 C C . VAL B 1 141 ? 16.669 58.128 13.101 1.00 22.31 141 VAL B C 1
ATOM 4845 O O . VAL B 1 141 ? 17.202 58.487 14.176 1.00 23.95 141 VAL B O 1
ATOM 4849 N N . VAL B 1 142 ? 15.489 58.573 12.695 1.00 21.12 142 VAL B N 1
ATOM 4850 C CA . VAL B 1 142 ? 14.689 59.522 13.465 1.00 21.85 142 VAL B CA 1
ATOM 4851 C C . VAL B 1 142 ? 13.581 58.758 14.171 1.00 22.88 142 VAL B C 1
ATOM 4852 O O . VAL B 1 142 ? 12.800 58.030 13.525 1.00 25.35 142 VAL B O 1
ATOM 4856 N N . THR B 1 143 ? 13.533 58.938 15.491 1.00 22.58 143 THR B N 1
ATOM 4857 C CA . THR B 1 143 ? 12.454 58.412 16.320 1.00 22.23 143 THR B CA 1
ATOM 4858 C C . THR B 1 143 ? 11.691 59.583 16.969 1.00 22.89 143 THR B C 1
ATOM 4859 O O . THR B 1 143 ? 11.936 60.758 16.630 1.00 25.83 143 THR B O 1
ATOM 4863 N N . ARG B 1 144 ? 10.741 59.288 17.856 1.00 23.45 144 ARG B N 1
ATOM 4864 C CA . ARG B 1 144 ? 9.995 60.350 18.549 1.00 24.87 144 ARG B CA 1
ATOM 4865 C C . ARG B 1 144 ? 10.093 60.204 20.057 1.00 26.28 144 ARG B C 1
ATOM 4866 O O . ARG B 1 144 ? 10.167 59.093 20.575 1.00 24.37 144 ARG B O 1
ATOM 4874 N N . GLU B 1 145 ? 10.033 61.335 20.755 1.00 27.44 145 GLU B N 1
ATOM 4875 C CA . GLU B 1 145 ? 9.844 61.351 22.205 1.00 27.83 145 GLU B CA 1
ATOM 4876 C C . GLU B 1 145 ? 8.710 60.388 22.588 1.00 28.91 145 GLU B C 1
ATOM 4877 O O . GLU B 1 145 ? 7.664 60.391 21.945 1.00 27.92 145 GLU B O 1
ATOM 4883 N N . HIS B 1 146 ? 8.955 59.591 23.627 1.00 26.93 146 HIS B N 1
ATOM 4884 C CA . HIS B 1 146 ? 8.032 58.593 24.188 1.00 26.82 146 HIS B CA 1
ATOM 4885 C C . HIS B 1 146 ? 7.820 57.322 23.364 1.00 26.21 146 HIS B C 1
ATOM 4886 O O . HIS B 1 146 ? 7.015 56.469 23.773 1.00 26.57 146 HIS B O 1
ATOM 4893 N N . ASP B 1 147 ? 8.533 57.162 22.247 1.00 23.16 147 ASP B N 1
ATOM 4894 C CA . ASP B 1 147 ? 8.421 55.915 21.486 1.00 24.46 147 ASP B CA 1
ATOM 4895 C C . ASP B 1 147 ? 9.064 54.793 22.284 1.00 25.16 147 ASP B C 1
ATOM 4896 O O . ASP B 1 147 ? 10.083 54.996 22.943 1.00 24.53 147 ASP B O 1
ATOM 4901 N N . TYR B 1 148 ? 8.463 53.615 22.172 1.00 23.90 148 TYR B N 1
ATOM 4902 C CA . TYR B 1 148 ? 9.071 52.367 22.644 1.00 24.15 148 TYR B CA 1
ATOM 4903 C C . TYR B 1 148 ? 9.216 51.437 21.444 1.00 23.87 148 TYR B C 1
ATOM 4904 O O . TYR B 1 148 ? 8.229 51.160 20.744 1.00 24.36 148 TYR B O 1
ATOM 4913 N N . HIS B 1 149 ? 10.445 50.987 21.183 1.00 21.73 149 HIS B N 1
ATOM 4914 C CA . HIS B 1 149 ? 10.707 50.105 20.068 1.00 22.35 149 HIS B CA 1
ATOM 4915 C C . HIS B 1 149 ? 11.476 48.860 20.509 1.00 21.77 149 HIS B C 1
ATOM 4916 O O . HIS B 1 149 ? 11.989 48.130 19.676 1.00 23.51 149 HIS B O 1
ATOM 4923 N N . GLY B 1 150 ? 11.556 48.621 21.816 1.00 21.67 150 GLY B N 1
ATOM 4924 C CA . GLY B 1 150 ? 12.275 47.420 22.271 1.00 22.36 150 GLY B CA 1
ATOM 4925 C C . GLY B 1 150 ? 13.449 47.762 23.166 1.00 23.24 150 GLY B C 1
ATOM 4926 O O . GLY B 1 150 ? 13.683 48.933 23.464 1.00 25.07 150 GLY B O 1
ATOM 4927 N N . TRP B 1 151 ? 14.214 46.740 23.566 1.00 22.61 151 TRP B N 1
ATOM 4928 C CA . TRP B 1 151 ? 15.163 46.911 24.670 1.00 22.31 151 TRP B CA 1
ATOM 4929 C C . TRP B 1 151 ? 16.618 46.553 24.357 1.00 22.40 151 TRP B C 1
ATOM 4930 O O . TRP B 1 151 ? 17.514 46.913 25.132 1.00 22.23 151 TRP B O 1
ATOM 4941 N N . THR B 1 152 ? 16.841 45.798 23.276 1.00 23.05 152 THR B N 1
ATOM 4942 C CA . THR B 1 152 ? 18.184 45.394 22.871 1.00 22.81 152 THR B CA 1
ATOM 4943 C C . THR B 1 152 ? 18.922 46.647 22.358 1.00 24.06 152 THR B C 1
ATOM 4944 O O . THR B 1 152 ? 18.287 47.684 22.083 1.00 25.20 152 THR B O 1
ATOM 4948 N N . GLY B 1 153 ? 20.248 46.582 22.285 1.00 25.56 153 GLY B N 1
ATOM 4949 C CA . GLY B 1 153 ? 21.083 47.775 22.068 1.00 24.97 153 GLY B CA 1
ATOM 4950 C C . GLY B 1 153 ? 20.658 48.686 20.936 1.00 27.14 153 GLY B C 1
ATOM 4951 O O . GLY B 1 153 ? 20.549 49.892 21.138 1.00 28.24 153 GLY B O 1
ATOM 4952 N N . GLY B 1 154 ? 20.373 48.119 19.759 1.00 26.21 154 GLY B N 1
ATOM 4953 C CA . GLY B 1 154 ? 19.926 48.931 18.619 1.00 24.57 154 GLY B CA 1
ATOM 4954 C C . GLY B 1 154 ? 18.497 49.463 18.757 1.00 25.84 154 GLY B C 1
ATOM 4955 O O . GLY B 1 154 ? 18.234 50.652 18.564 1.00 28.52 154 GLY B O 1
ATOM 4956 N N . ALA B 1 155 ? 17.556 48.587 19.114 1.00 23.80 155 ALA B N 1
ATOM 4957 C CA . ALA B 1 155 ? 16.178 48.988 19.358 1.00 24.25 155 ALA B CA 1
ATOM 4958 C C . ALA B 1 155 ? 16.067 50.035 20.489 1.00 25.82 155 ALA B C 1
ATOM 4959 O O . ALA B 1 155 ? 15.247 50.939 20.452 1.00 25.25 155 ALA B O 1
ATOM 4961 N N . ALA B 1 156 ? 16.883 49.888 21.526 1.00 23.53 156 ALA B N 1
ATOM 4962 C CA . ALA B 1 156 ? 16.882 50.868 22.614 1.00 24.37 156 ALA B CA 1
ATOM 4963 C C . ALA B 1 156 ? 17.321 52.276 22.155 1.00 23.30 156 ALA B C 1
ATOM 4964 O O . ALA B 1 156 ? 16.830 53.271 22.675 1.00 24.17 156 ALA B O 1
ATOM 4966 N N . THR B 1 157 ? 18.205 52.365 21.160 1.00 22.26 157 THR B N 1
ATOM 4967 C CA . THR B 1 157 ? 18.628 53.699 20.688 1.00 23.47 157 THR B CA 1
ATOM 4968 C C . THR B 1 157 ? 17.439 54.516 20.189 1.00 23.01 157 THR B C 1
ATOM 4969 O O . THR B 1 157 ? 17.453 55.737 20.298 1.00 24.33 157 THR B O 1
ATOM 4973 N N . VAL B 1 158 ? 16.423 53.841 19.643 1.00 22.07 158 VAL B N 1
ATOM 4974 C CA . VAL B 1 158 ? 15.225 54.547 19.167 1.00 22.05 158 VAL B CA 1
ATOM 4975 C C . VAL B 1 158 ? 14.072 54.556 20.160 1.00 22.63 158 VAL B C 1
ATOM 4976 O O . VAL B 1 158 ? 13.004 55.070 19.892 1.00 22.32 158 VAL B O 1
ATOM 4980 N N . THR B 1 159 ? 14.318 54.002 21.336 1.00 23.61 159 THR B N 1
ATOM 4981 C CA . THR B 1 159 ? 13.339 54.063 22.407 1.00 23.19 159 THR B CA 1
ATOM 4982 C C . THR B 1 159 ? 13.629 55.309 23.228 1.00 24.73 159 THR B C 1
ATOM 4983 O O . THR B 1 159 ? 14.712 55.450 23.807 1.00 25.53 159 THR B O 1
ATOM 4987 N N . ARG B 1 160 ? 12.682 56.240 23.223 1.00 25.19 160 ARG B N 1
ATOM 4988 C CA . ARG B 1 160 ? 12.820 57.480 23.998 1.00 27.96 160 ARG B CA 1
ATOM 4989 C C . ARG B 1 160 ? 11.726 57.562 25.069 1.00 28.50 160 ARG B C 1
ATOM 4990 O O . ARG B 1 160 ? 11.138 58.606 25.327 1.00 29.24 160 ARG B O 1
ATOM 4998 N N . LEU B 1 161 ? 11.466 56.420 25.690 1.00 29.53 161 LEU B N 1
ATOM 4999 C CA . LEU B 1 161 ? 10.531 56.347 26.802 1.00 30.75 161 LEU B CA 1
ATOM 5000 C C . LEU B 1 161 ? 11.400 56.148 28.028 1.00 29.49 161 LEU B C 1
ATOM 5001 O O . LEU B 1 161 ? 11.962 55.080 28.213 1.00 30.62 161 LEU B O 1
ATOM 5006 N N . ARG B 1 162 ? 11.524 57.201 28.844 1.00 29.94 162 ARG B N 1
ATOM 5007 C CA . ARG B 1 162 ? 12.540 57.293 29.905 1.00 31.42 162 ARG B CA 1
ATOM 5008 C C . ARG B 1 162 ? 12.529 56.123 30.887 1.00 30.98 162 ARG B C 1
ATOM 5009 O O . ARG B 1 162 ? 13.582 55.676 31.357 1.00 31.08 162 ARG B O 1
ATOM 5017 N N . SER B 1 163 ? 11.327 55.635 31.175 1.00 30.68 163 SER B N 1
ATOM 5018 C CA . SER B 1 163 ? 11.093 54.638 32.206 1.00 30.70 163 SER B CA 1
ATOM 5019 C C . SER B 1 163 ? 11.244 53.202 31.720 1.00 31.32 163 SER B C 1
ATOM 5020 O O . SER B 1 163 ? 11.033 52.265 32.485 1.00 31.66 163 SER B O 1
ATOM 5023 N N . TYR B 1 164 ? 11.619 53.027 30.457 1.00 30.67 164 TYR B N 1
ATOM 5024 C CA . TYR B 1 164 ? 11.698 51.693 29.891 1.00 29.92 164 TYR B CA 1
ATOM 5025 C C . TYR B 1 164 ? 13.002 51.431 29.146 1.00 30.96 164 TYR B C 1
ATOM 5026 O O . TYR B 1 164 ? 13.030 50.644 28.203 1.00 34.00 164 TYR B O 1
ATOM 5035 N N . ARG B 1 165 ? 14.095 52.044 29.606 1.00 28.99 165 ARG B N 1
ATOM 5036 C CA . ARG B 1 165 ? 15.372 51.895 28.926 1.00 27.82 165 ARG B CA 1
ATOM 5037 C C . ARG B 1 165 ? 16.385 51.043 29.707 1.00 27.97 165 ARG B C 1
ATOM 5038 O O . ARG B 1 165 ? 17.591 51.242 29.596 1.00 27.60 165 ARG B O 1
ATOM 5046 N N . SER B 1 166 ? 15.883 50.072 30.478 1.00 29.59 166 SER B N 1
ATOM 5047 C CA . SER B 1 166 ? 16.738 49.077 31.162 1.00 27.03 166 SER B CA 1
ATOM 5048 C C . SER B 1 166 ? 17.768 49.640 32.143 1.00 27.55 166 SER B C 1
ATOM 5049 O O . SER B 1 166 ? 18.778 48.996 32.437 1.00 26.50 166 SER B O 1
ATOM 5052 N N . GLY B 1 167 ? 17.504 50.846 32.632 1.00 27.38 167 GLY B N 1
ATOM 5053 C CA . GLY B 1 167 ? 18.315 51.432 33.706 1.00 29.03 167 GLY B CA 1
ATOM 5054 C C . GLY B 1 167 ? 17.803 51.021 35.069 1.00 27.77 167 GLY B C 1
ATOM 5055 O O . GLY B 1 167 ? 16.862 50.230 35.189 1.00 27.89 167 GLY B O 1
ATOM 5056 N N . LEU B 1 168 ? 18.440 51.569 36.101 1.00 28.11 168 LEU B N 1
ATOM 5057 C CA . LEU B 1 168 ? 18.078 51.289 37.477 1.00 31.36 168 LEU B CA 1
ATOM 5058 C C . LEU B 1 168 ? 17.510 52.515 38.131 1.00 32.88 168 LEU B C 1
ATOM 5059 O O . LEU B 1 168 ? 18.024 53.621 37.962 1.00 35.50 168 LEU B O 1
ATOM 5064 N N . VAL B 1 169 ? 16.433 52.323 38.871 1.00 32.86 169 VAL B N 1
ATOM 5065 C CA . VAL B 1 169 ? 15.900 53.431 39.660 1.00 35.36 169 VAL B CA 1
ATOM 5066 C C . VAL B 1 169 ? 15.795 52.976 41.109 1.00 37.93 169 VAL B C 1
ATOM 5067 O O . VAL B 1 169 ? 15.994 51.788 41.415 1.00 37.48 169 VAL B O 1
ATOM 5071 N N . GLY B 1 170 ? 15.507 53.923 41.996 1.00 39.53 170 GLY B N 1
ATOM 5072 C CA . GLY B 1 170 ? 15.447 53.635 43.418 1.00 41.00 170 GLY B CA 1
ATOM 5073 C C . GLY B 1 170 ? 14.086 53.133 43.848 1.00 41.91 170 GLY B C 1
ATOM 5074 O O . GLY B 1 170 ? 13.121 53.150 43.079 1.00 42.27 170 GLY B O 1
ATOM 5075 N N . GLU B 1 171 ? 14.022 52.699 45.100 1.00 43.35 171 GLU B N 1
ATOM 5076 C CA . GLU B 1 171 ? 12.806 52.181 45.698 1.00 45.58 171 GLU B CA 1
ATOM 5077 C C . GLU B 1 171 ? 12.106 53.343 46.396 1.00 46.98 171 GLU B C 1
ATOM 5078 O O . GLU B 1 171 ? 12.491 53.714 47.498 1.00 44.90 171 GLU B O 1
ATOM 5084 N N . ASN B 1 172 ? 11.107 53.929 45.733 1.00 46.58 172 ASN B N 1
ATOM 5085 C CA . ASN B 1 172 ? 10.320 55.048 46.290 1.00 47.78 172 ASN B CA 1
ATOM 5086 C C . ASN B 1 172 ? 11.163 56.292 46.566 1.00 49.38 172 ASN B C 1
ATOM 5087 O O . ASN B 1 172 ? 10.950 57.016 47.541 1.00 48.82 172 ASN B O 1
ATOM 5092 N N . SER B 1 173 ? 12.140 56.511 45.696 1.00 52.83 173 SER B N 1
ATOM 5093 C CA . SER B 1 173 ? 12.985 57.691 45.730 1.00 55.47 173 SER B CA 1
ATOM 5094 C C . SER B 1 173 ? 13.397 57.999 44.298 1.00 57.56 173 SER B C 1
ATOM 5095 O O . SER B 1 173 ? 13.832 57.108 43.573 1.00 51.02 173 SER B O 1
ATOM 5098 N N . GLU B 1 174 ? 13.231 59.251 43.887 1.00 63.57 174 GLU B N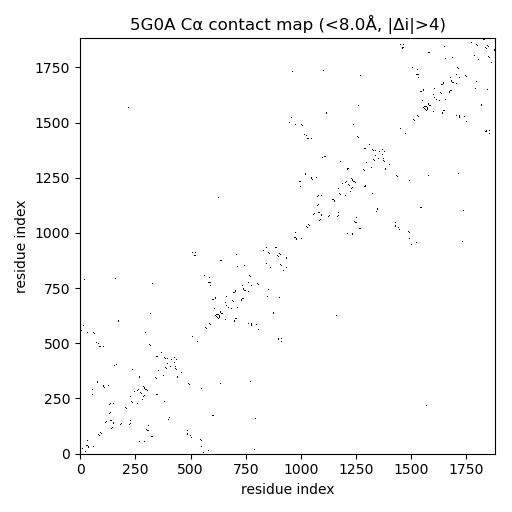 1
ATOM 5099 C CA . GLU B 1 174 ? 13.656 59.679 42.555 1.00 67.01 174 GLU B CA 1
ATOM 5100 C C . GLU B 1 174 ? 14.907 60.549 42.652 1.00 70.95 174 GLU B C 1
ATOM 5101 O O . GLU B 1 174 ? 14.931 61.691 42.181 1.00 79.01 174 GLU B O 1
ATOM 5107 N N . SER B 1 175 ? 15.942 59.991 43.277 1.00 69.93 175 SER B N 1
ATOM 5108 C CA . SER B 1 175 ? 17.210 60.690 43.482 1.00 71.58 175 SER B CA 1
ATOM 5109 C C . SER B 1 175 ? 18.410 59.787 43.199 1.00 71.39 175 SER B C 1
ATOM 5110 O O . SER B 1 175 ? 19.491 60.268 42.849 1.00 71.27 175 SER B O 1
ATOM 5113 N N . PHE B 1 176 ? 18.218 58.481 43.361 1.00 71.32 176 PHE B N 1
ATOM 5114 C CA . PHE B 1 176 ? 19.253 57.512 43.022 1.00 68.13 176 PHE B CA 1
ATOM 5115 C C . PHE B 1 176 ? 18.814 56.636 41.859 1.00 64.47 176 PHE B C 1
ATOM 5116 O O . PHE B 1 176 ? 17.844 55.877 41.958 1.00 63.77 176 PHE B O 1
ATOM 5124 N N . SER B 1 177 ? 19.539 56.770 40.754 1.00 56.60 177 SER B N 1
ATOM 5125 C CA . SER B 1 177 ? 19.246 56.062 39.526 1.00 53.19 177 SER B CA 1
ATOM 5126 C C . SER B 1 177 ? 20.516 55.942 38.690 1.00 50.02 177 SER B C 1
ATOM 5127 O O . SER B 1 177 ? 21.539 56.566 38.990 1.00 47.25 177 SER B O 1
ATOM 5130 N N . ALA B 1 178 ? 20.445 55.136 37.637 1.00 43.65 178 ALA B N 1
ATOM 5131 C CA . ALA B 1 178 ? 21.602 54.898 36.808 1.00 37.21 178 ALA B CA 1
ATOM 5132 C C . ALA B 1 178 ? 21.156 54.449 35.431 1.00 36.38 178 ALA B C 1
ATOM 5133 O O . ALA B 1 178 ? 20.514 53.414 35.295 1.00 35.18 178 ALA B O 1
ATOM 5135 N N . GLN B 1 179 ? 21.497 55.233 34.416 1.00 32.95 179 GLN B N 1
ATOM 5136 C CA . GLN B 1 179 ? 21.329 54.768 33.034 1.00 32.19 179 GLN B CA 1
ATOM 5137 C C . GLN B 1 179 ? 22.527 53.865 32.728 1.00 30.70 179 GLN B C 1
ATOM 5138 O O . GLN B 1 179 ? 23.546 53.929 33.415 1.00 31.98 179 GLN B O 1
ATOM 5144 N N . ILE B 1 180 ? 22.397 52.985 31.735 1.00 29.79 180 ILE B N 1
ATOM 5145 C CA . ILE B 1 180 ? 23.478 52.086 31.359 1.00 28.47 180 ILE B CA 1
ATOM 5146 C C . ILE B 1 180 ? 24.664 52.844 30.730 1.00 27.29 180 ILE B C 1
ATOM 5147 O O . ILE B 1 180 ? 24.544 53.456 29.654 1.00 26.64 180 ILE B O 1
ATOM 5152 N N . PRO B 1 181 ? 25.827 52.808 31.393 1.00 26.58 181 PRO B N 1
ATOM 5153 C CA . PRO B 1 181 ? 27.004 53.500 30.878 1.00 26.22 181 PRO B CA 1
ATOM 5154 C C . PRO B 1 181 ? 27.394 52.979 29.495 1.00 31.00 181 PRO B C 1
ATOM 5155 O O . PRO B 1 181 ? 27.350 51.771 29.248 1.00 30.14 181 PRO B O 1
ATOM 5159 N N . GLY B 1 182 ? 27.745 53.882 28.587 1.00 31.52 182 GLY B N 1
ATOM 5160 C CA . GLY B 1 182 ? 28.298 53.451 27.316 1.00 35.11 182 GLY B CA 1
ATOM 5161 C C . GLY B 1 182 ? 27.287 53.080 26.247 1.00 39.45 182 GLY B C 1
ATOM 5162 O O . GLY B 1 182 ? 27.670 52.835 25.096 1.00 38.68 182 GLY B O 1
ATOM 5163 N N . SER B 1 183 ? 26.006 53.050 26.619 1.00 40.17 183 SER B N 1
ATOM 5164 C CA . SER B 1 183 ? 24.961 52.481 25.751 1.00 44.17 183 SER B CA 1
ATOM 5165 C C . SER B 1 183 ? 24.648 53.365 24.543 1.00 45.69 183 SER B C 1
ATOM 5166 O O . SER B 1 183 ? 24.010 52.923 23.583 1.00 45.62 183 SER B O 1
ATOM 5169 N N . SER B 1 184 ? 25.091 54.617 24.601 1.00 44.21 184 SER B N 1
ATOM 5170 C CA . SER B 1 184 ? 24.788 55.571 23.545 1.00 44.17 184 SER B CA 1
ATOM 5171 C C . SER B 1 184 ? 26.043 56.027 22.820 1.00 41.99 184 SER B C 1
ATOM 5172 O O . SER B 1 184 ? 25.989 56.972 22.040 1.00 39.87 184 SER B O 1
ATOM 5175 N N . TYR B 1 185 ? 27.172 55.373 23.074 1.00 38.64 185 TYR B N 1
ATOM 5176 C CA . TYR B 1 185 ? 28.354 55.619 22.258 1.00 40.22 185 TYR B CA 1
ATOM 5177 C C . TYR B 1 185 ? 27.933 55.196 20.863 1.00 42.04 185 TYR B C 1
ATOM 5178 O O . TYR B 1 185 ? 27.271 54.173 20.704 1.00 49.07 185 TYR B O 1
ATOM 5187 N N . ASN B 1 186 ? 28.298 55.971 19.853 1.00 47.69 186 ASN B N 1
ATOM 5188 C CA . ASN B 1 186 ? 28.027 55.571 18.471 1.00 45.63 186 ASN B CA 1
ATOM 5189 C C . ASN B 1 186 ? 26.569 55.706 17.992 1.00 47.07 186 ASN B C 1
ATOM 5190 O O . ASN B 1 186 ? 26.335 55.633 16.779 1.00 49.83 186 ASN B O 1
ATOM 5195 N N . SER B 1 187 ? 25.597 55.876 18.898 1.00 42.18 187 SER B N 1
ATOM 5196 C CA . SER B 1 187 ? 24.168 55.874 18.461 1.00 39.74 187 SER B CA 1
ATOM 5197 C C . SER B 1 187 ? 23.949 56.898 17.359 1.00 40.46 187 SER B C 1
ATOM 5198 O O . SER B 1 187 ? 24.449 58.008 17.425 1.00 43.13 187 SER B O 1
ATOM 5201 N N . ALA B 1 188 ? 23.236 56.510 16.310 1.00 36.46 188 ALA B N 1
ATOM 5202 C CA . ALA B 1 188 ? 23.008 57.434 15.216 1.00 29.13 188 ALA B CA 1
ATOM 5203 C C . ALA B 1 188 ? 21.493 57.742 15.140 1.00 25.82 188 ALA B C 1
ATOM 5204 O O . ALA B 1 188 ? 20.832 57.291 14.236 1.00 23.67 188 ALA B O 1
ATOM 5206 N N . VAL B 1 189 ? 20.963 58.427 16.141 1.00 24.36 189 VAL B N 1
ATOM 5207 C CA . VAL B 1 189 ? 19.520 58.599 16.312 1.00 24.95 189 VAL B CA 1
ATOM 5208 C C . VAL B 1 189 ? 19.219 60.039 16.666 1.00 27.86 189 VAL B C 1
ATOM 5209 O O . VAL B 1 189 ? 19.897 60.663 17.519 1.00 29.48 189 VAL B O 1
ATOM 5213 N N . LEU B 1 190 ? 18.192 60.569 16.018 1.00 26.13 190 LEU B N 1
ATOM 5214 C CA . LEU B 1 190 ? 17.649 61.862 16.373 1.00 26.43 190 LEU B CA 1
ATOM 5215 C C . LEU B 1 190 ? 16.271 61.688 16.981 1.00 27.00 190 LEU B C 1
ATOM 5216 O O . LEU B 1 190 ? 15.447 60.926 16.457 1.00 26.18 190 LEU B O 1
ATOM 5221 N N . MET B 1 191 ? 16.004 62.407 18.066 1.00 25.31 191 MET B N 1
ATOM 5222 C CA . MET B 1 191 ? 14.678 62.368 18.694 1.00 25.55 191 MET B CA 1
ATOM 5223 C C . MET B 1 191 ? 13.811 63.544 18.241 1.00 26.59 191 MET B C 1
ATOM 5224 O O . MET B 1 191 ? 14.065 64.692 18.616 1.00 26.07 191 MET B O 1
ATOM 5229 N N . ALA B 1 192 ? 12.779 63.238 17.458 1.00 25.32 192 ALA B N 1
ATOM 5230 C CA . ALA B 1 192 ? 11.799 64.237 16.986 1.00 25.42 192 ALA B CA 1
ATOM 5231 C C . ALA B 1 192 ? 10.659 64.370 17.959 1.00 27.54 192 ALA B C 1
ATOM 5232 O O . ALA B 1 192 ? 10.515 63.549 18.877 1.00 26.41 192 ALA B O 1
ATOM 5234 N N . PRO B 1 193 ? 9.827 65.414 17.783 1.00 27.98 193 PRO B N 1
ATOM 5235 C CA . PRO B 1 193 ? 8.734 65.579 18.754 1.00 28.62 193 PRO B CA 1
ATOM 5236 C C . PRO B 1 193 ? 7.693 64.462 18.685 1.00 28.02 193 PRO B C 1
ATOM 5237 O O . PRO B 1 193 ? 7.477 63.861 17.636 1.00 28.13 193 PRO B O 1
ATOM 5241 N N . SER B 1 194 ? 7.068 64.173 19.811 1.00 29.17 194 SER B N 1
ATOM 5242 C CA . SER B 1 194 ? 5.939 63.264 19.792 1.00 32.48 194 SER B CA 1
ATOM 5243 C C . SER B 1 194 ? 4.794 63.916 18.987 1.00 32.73 194 SER B C 1
ATOM 5244 O O . SER B 1 194 ? 4.714 65.155 18.900 1.00 32.40 194 SER B O 1
ATOM 5247 N N . PRO B 1 195 ? 3.904 63.096 18.409 1.00 34.51 195 PRO B N 1
ATOM 5248 C CA . PRO B 1 195 ? 2.758 63.654 17.687 1.00 35.83 195 PRO B CA 1
ATOM 5249 C C . PRO B 1 195 ? 1.855 64.557 18.529 1.00 38.39 195 PRO B C 1
ATOM 5250 O O . PRO B 1 195 ? 1.138 65.385 17.971 1.00 43.17 195 PRO B O 1
ATOM 5254 N N . ASN B 1 196 ? 1.880 64.390 19.848 1.00 40.89 196 ASN B N 1
ATOM 5255 C CA . ASN B 1 196 ? 0.982 65.115 20.752 1.00 43.92 196 ASN B CA 1
ATOM 5256 C C . ASN B 1 196 ? 1.631 66.307 21.454 1.00 46.24 196 ASN B C 1
ATOM 5257 O O . ASN B 1 196 ? 1.054 66.870 22.386 1.00 43.75 196 ASN B O 1
ATOM 5262 N N . MET B 1 197 ? 2.827 66.680 21.012 1.00 45.37 197 MET B N 1
ATOM 5263 C CA . MET B 1 197 ? 3.676 67.601 21.773 1.00 50.98 197 MET B CA 1
ATOM 5264 C C . MET B 1 197 ? 3.183 69.049 21.799 1.00 50.66 197 MET B C 1
ATOM 5265 O O . MET B 1 197 ? 3.311 69.726 22.824 1.00 53.38 197 MET B O 1
ATOM 5270 N N . PHE B 1 198 ? 2.634 69.520 20.681 1.00 47.52 198 PHE B N 1
ATOM 5271 C CA . PHE B 1 198 ? 2.158 70.902 20.581 1.00 47.25 198 PHE B CA 1
ATOM 5272 C C . PHE B 1 198 ? 0.632 71.001 20.541 1.00 49.33 198 PHE B C 1
ATOM 5273 O O . PHE B 1 198 ? 0.030 70.926 19.469 1.00 49.38 198 PHE B O 1
ATOM 5281 N N . GLN B 1 199 ? 0.031 71.190 21.714 1.00 48.75 199 GLN B N 1
ATOM 5282 C CA . GLN B 1 199 ? -1.425 71.249 21.862 1.00 52.27 199 GLN B CA 1
ATOM 5283 C C . GLN B 1 199 ? -1.883 72.632 22.305 1.00 52.68 199 GLN B C 1
ATOM 5284 O O . GLN B 1 199 ? -1.110 73.391 22.888 1.00 52.21 199 GLN B O 1
ATOM 5290 N N . ASP B 1 200 ? -3.144 72.961 22.033 1.00 52.65 200 ASP B N 1
ATOM 5291 C CA . ASP B 1 200 ? -3.713 74.187 22.587 1.00 52.15 200 ASP B CA 1
ATOM 5292 C C . ASP B 1 200 ? -4.570 73.883 23.811 1.00 52.21 200 ASP B C 1
ATOM 5293 O O . ASP B 1 200 ? -4.640 72.728 24.252 1.00 49.66 200 ASP B O 1
ATOM 5298 N N . SER B 1 201 ? -5.204 74.925 24.349 1.00 54.89 201 SER B N 1
ATOM 5299 C CA . SER B 1 201 ? -6.022 74.848 25.564 1.00 59.41 201 SER B CA 1
ATOM 5300 C C . SER B 1 201 ? -7.243 73.943 25.409 1.00 59.36 201 SER B C 1
ATOM 5301 O O . SER B 1 201 ? -7.722 73.376 26.390 1.00 60.93 201 SER B O 1
ATOM 5304 N N . ASP B 1 202 ? -7.749 73.827 24.183 1.00 59.98 202 ASP B N 1
ATOM 5305 C CA . ASP B 1 202 ? -8.907 72.976 23.899 1.00 62.09 202 ASP B CA 1
ATOM 5306 C C . ASP B 1 202 ? -8.507 71.520 23.662 1.00 60.12 202 ASP B C 1
ATOM 5307 O O . ASP B 1 202 ? -9.306 70.609 23.879 1.00 61.10 202 ASP B O 1
ATOM 5312 N N . GLY B 1 203 ? -7.271 71.314 23.213 1.00 60.20 203 GLY B N 1
ATOM 5313 C CA . GLY B 1 203 ? -6.753 69.980 22.915 1.00 54.58 203 GLY B CA 1
ATOM 5314 C C . GLY B 1 203 ? -6.403 69.778 21.451 1.00 51.22 203 GLY B C 1
ATOM 5315 O O . GLY B 1 203 ? -6.039 68.673 21.044 1.00 53.30 203 GLY B O 1
ATOM 5316 N N . ASN B 1 204 ? -6.518 70.843 20.661 1.00 49.74 204 ASN B N 1
ATOM 5317 C CA . ASN B 1 204 ? -6.210 70.795 19.232 1.00 51.09 204 ASN B CA 1
ATOM 5318 C C . ASN B 1 204 ? -4.704 70.816 19.009 1.00 52.78 204 ASN B C 1
ATOM 5319 O O . ASN B 1 204 ? -3.986 71.547 19.694 1.00 49.31 204 ASN B O 1
ATOM 5324 N N . LEU B 1 205 ? -4.234 70.022 18.047 1.00 51.50 205 LEU B N 1
ATOM 5325 C CA . LEU B 1 205 ? -2.811 69.986 17.705 1.00 53.45 205 LEU B CA 1
ATOM 5326 C C . LEU B 1 205 ? -2.461 71.119 16.753 1.00 52.61 205 LEU B C 1
ATOM 5327 O O . LEU B 1 205 ? -3.139 71.317 15.747 1.00 52.31 205 LEU B O 1
ATOM 5332 N N . LEU B 1 206 ? -1.395 71.851 17.078 1.00 49.68 206 LEU B N 1
ATOM 5333 C CA . LEU B 1 206 ? -0.995 73.042 16.329 1.00 49.96 206 LEU B CA 1
ATOM 5334 C C . LEU B 1 206 ? -0.472 72.753 14.915 1.00 52.33 206 LEU B C 1
ATOM 5335 O O . LEU B 1 206 ? 0.335 71.846 14.714 1.00 45.17 206 LEU B O 1
ATOM 5340 N N . LYS B 1 207 ? -0.948 73.543 13.954 1.00 53.55 207 LYS B N 1
ATOM 5341 C CA . LYS B 1 207 ? -0.511 73.483 12.557 1.00 60.02 207 LYS B CA 1
ATOM 5342 C C . LYS B 1 207 ? -0.005 74.855 12.133 1.00 62.01 207 LYS B C 1
ATOM 5343 O O . LYS B 1 207 ? -0.433 75.874 12.680 1.00 63.50 207 LYS B O 1
ATOM 5349 N N . ASP B 1 208 ? 0.901 74.885 11.158 1.00 65.60 208 ASP B N 1
ATOM 5350 C CA . ASP B 1 208 ? 1.342 76.153 10.585 1.00 68.08 208 ASP B CA 1
ATOM 5351 C C . ASP B 1 208 ? 0.348 76.607 9.512 1.00 71.20 208 ASP B C 1
ATOM 5352 O O . ASP B 1 208 ? -0.566 75.856 9.152 1.00 68.42 208 ASP B O 1
ATOM 5357 N N . GLU B 1 209 ? 0.532 77.827 9.008 1.00 75.97 209 GLU B N 1
ATOM 5358 C CA . GLU B 1 209 ? -0.356 78.404 7.990 1.00 78.28 209 GLU B CA 1
ATOM 5359 C C . GLU B 1 209 ? -0.503 77.514 6.748 1.00 75.17 209 GLU B C 1
ATOM 5360 O O . GLU B 1 209 ? -1.546 77.524 6.090 1.00 77.51 209 GLU B O 1
ATOM 5366 N N . ASN B 1 210 ? 0.542 76.747 6.441 1.00 73.22 210 ASN B N 1
ATOM 5367 C CA . ASN B 1 210 ? 0.520 75.796 5.324 1.00 70.45 210 ASN B CA 1
ATOM 5368 C C . ASN B 1 210 ? -0.233 74.483 5.620 1.00 65.08 210 ASN B C 1
ATOM 5369 O O . ASN B 1 210 ? -0.461 73.678 4.712 1.00 65.81 210 ASN B O 1
ATOM 5374 N N . GLY B 1 211 ? -0.612 74.273 6.882 1.00 58.88 211 GLY B N 1
ATOM 5375 C CA . GLY B 1 211 ? -1.399 73.098 7.284 1.00 54.59 211 GLY B CA 1
ATOM 5376 C C . GLY B 1 211 ? -0.573 71.934 7.820 1.00 51.89 211 GLY B C 1
ATOM 5377 O O . GLY B 1 211 ? -1.121 70.907 8.233 1.00 54.13 211 GLY B O 1
ATOM 5378 N N . GLU B 1 212 ? 0.746 72.102 7.817 1.00 51.48 212 GLU B N 1
ATOM 5379 C CA . GLU B 1 212 ? 1.679 71.104 8.342 1.00 48.50 212 GLU B CA 1
ATOM 5380 C C . GLU B 1 212 ? 1.626 71.105 9.873 1.00 46.40 212 GLU B C 1
ATOM 5381 O O . GLU B 1 212 ? 1.735 72.157 10.505 1.00 43.63 212 GLU B O 1
ATOM 5387 N N . LEU B 1 213 ? 1.423 69.929 10.471 1.00 41.80 213 LEU B N 1
ATOM 5388 C CA . LEU B 1 213 ? 1.481 69.814 11.923 1.00 39.21 213 LEU B CA 1
ATOM 5389 C C . LEU B 1 213 ? 2.850 70.296 12.380 1.00 37.93 213 LEU B C 1
ATOM 5390 O O . LEU B 1 213 ? 3.866 70.021 11.731 1.00 36.49 213 LEU B O 1
ATOM 5395 N N . LEU B 1 214 ? 2.876 71.031 13.489 1.00 37.48 214 LEU B N 1
ATOM 5396 C CA . LEU B 1 214 ? 4.122 71.581 14.018 1.00 37.64 214 LEU B CA 1
ATOM 5397 C C . LEU B 1 214 ? 5.126 70.478 14.368 1.00 36.27 214 LEU B C 1
ATOM 5398 O O . LEU B 1 214 ? 6.334 70.636 14.158 1.00 34.56 214 LEU B O 1
ATOM 5403 N N . SER B 1 215 ? 4.615 69.375 14.909 1.00 35.08 215 SER B N 1
ATOM 5404 C CA . SER B 1 215 ? 5.454 68.206 15.169 1.00 33.70 215 SER B CA 1
ATOM 5405 C C . SER B 1 215 ? 6.164 67.741 13.900 1.00 31.13 215 SER B C 1
ATOM 5406 O O . SER B 1 215 ? 7.370 67.466 13.929 1.00 31.83 215 SER B O 1
ATOM 5409 N N . VAL B 1 216 ? 5.409 67.614 12.804 1.00 31.53 216 VAL B N 1
ATOM 5410 C CA . VAL B 1 216 ? 5.968 67.241 11.505 1.00 31.08 216 VAL B CA 1
ATOM 5411 C C . VAL B 1 216 ? 6.941 68.301 10.974 1.00 32.92 216 VAL B C 1
ATOM 5412 O O . VAL B 1 216 ? 8.033 67.977 10.471 1.00 30.60 216 VAL B O 1
ATOM 5416 N N . LYS B 1 217 ? 6.553 69.572 11.078 1.00 33.13 217 LYS B N 1
ATOM 5417 C CA . LYS B 1 217 ? 7.428 70.667 10.638 1.00 36.21 217 LYS B CA 1
ATOM 5418 C C . LYS B 1 217 ? 8.810 70.589 11.273 1.00 34.86 217 LYS B C 1
ATOM 5419 O O . LYS B 1 217 ? 9.833 70.690 10.591 1.00 35.31 217 LYS B O 1
ATOM 5425 N N . TYR B 1 218 ? 8.849 70.417 12.585 1.00 32.99 218 TYR B N 1
ATOM 5426 C CA . TYR B 1 218 ? 10.118 70.409 13.261 1.00 34.42 218 TYR B CA 1
ATOM 5427 C C . TYR B 1 218 ? 10.900 69.125 12.974 1.00 33.46 218 TYR B C 1
ATOM 5428 O O . TYR B 1 218 ? 12.128 69.155 12.889 1.00 29.85 218 TYR B O 1
ATOM 5437 N N . THR B 1 219 ? 10.185 68.010 12.796 1.00 29.68 219 THR B N 1
ATOM 5438 C CA . THR B 1 219 ? 10.843 66.766 12.359 1.00 29.30 219 THR B CA 1
ATOM 5439 C C . THR B 1 219 ? 11.563 66.991 11.022 1.00 27.75 219 THR B C 1
ATOM 5440 O O . THR B 1 219 ? 12.720 66.613 10.839 1.00 27.64 219 THR B O 1
ATOM 5444 N N . ARG B 1 220 ? 10.879 67.636 10.087 1.00 29.46 220 ARG B N 1
ATOM 5445 C CA . ARG B 1 220 ? 11.465 67.896 8.769 1.00 28.15 220 ARG B CA 1
ATOM 5446 C C . ARG B 1 220 ? 12.689 68.813 8.906 1.00 27.87 220 ARG B C 1
ATOM 5447 O O . ARG B 1 220 ? 13.704 68.574 8.275 1.00 27.93 220 ARG B O 1
ATOM 5455 N N . ARG B 1 221 ? 12.567 69.849 9.734 1.00 28.97 221 ARG B N 1
ATOM 5456 C CA . ARG B 1 221 ? 13.677 70.784 9.995 1.00 31.03 221 ARG B CA 1
ATOM 5457 C C . ARG B 1 221 ? 14.914 70.071 10.527 1.00 29.11 221 ARG B C 1
ATOM 5458 O O . ARG B 1 221 ? 16.038 70.384 10.131 1.00 29.79 221 ARG B O 1
ATOM 5466 N N . MET B 1 222 ? 14.700 69.116 11.442 1.00 27.93 222 MET B N 1
ATOM 5467 C CA . MET B 1 222 ? 15.798 68.350 12.008 1.00 28.43 222 MET B CA 1
ATOM 5468 C C . MET B 1 222 ? 16.472 67.520 10.932 1.00 26.79 222 MET B C 1
ATOM 5469 O O . MET B 1 222 ? 17.687 67.450 10.864 1.00 27.53 222 MET B O 1
ATOM 5474 N N . ILE B 1 223 ? 15.673 66.880 10.068 1.00 26.38 223 ILE B N 1
ATOM 5475 C CA . ILE B 1 223 ? 16.251 66.110 8.975 1.00 25.08 223 ILE B CA 1
ATOM 5476 C C . ILE B 1 223 ? 17.030 66.990 7.993 1.00 25.86 223 ILE B C 1
ATOM 5477 O O . ILE B 1 223 ? 18.075 66.588 7.500 1.00 25.86 223 ILE B O 1
ATOM 5482 N N . GLU B 1 224 ? 16.474 68.148 7.666 1.00 25.42 224 GLU B N 1
ATOM 5483 C CA . GLU B 1 224 ? 17.177 69.105 6.802 1.00 27.39 224 GLU B CA 1
ATOM 5484 C C . GLU B 1 224 ? 18.510 69.519 7.417 1.00 27.88 224 GLU B C 1
ATOM 5485 O O . GLU B 1 224 ? 19.540 69.531 6.740 1.00 27.82 224 GLU B O 1
ATOM 5491 N N . ASN B 1 225 ? 18.487 69.830 8.707 1.00 27.44 225 ASN B N 1
ATOM 5492 C CA . ASN B 1 225 ? 19.690 70.291 9.408 1.00 27.19 225 ASN B CA 1
ATOM 5493 C C . ASN B 1 225 ? 20.807 69.260 9.430 1.00 26.49 225 ASN B C 1
ATOM 5494 O O . ASN B 1 225 ? 21.948 69.569 9.161 1.00 25.76 225 ASN B O 1
ATOM 5499 N N . TYR B 1 226 ? 20.466 68.012 9.759 1.00 26.34 226 TYR B N 1
ATOM 5500 C CA . TYR B 1 226 ? 21.436 66.932 9.781 1.00 25.36 226 TYR B CA 1
ATOM 5501 C C . TYR B 1 226 ? 21.811 66.435 8.390 1.00 25.87 226 TYR B C 1
ATOM 5502 O O . TYR B 1 226 ? 22.818 65.730 8.225 1.00 27.27 226 TYR B O 1
ATOM 5511 N N . GLY B 1 227 ? 21.032 66.854 7.389 1.00 25.55 227 GLY B N 1
ATOM 5512 C CA . GLY B 1 227 ? 21.255 66.434 6.008 1.00 26.79 227 GLY B CA 1
ATOM 5513 C C . GLY B 1 227 ? 20.374 65.239 5.658 1.00 26.95 227 GLY B C 1
ATOM 5514 O O . GLY B 1 227 ? 20.624 64.139 6.142 1.00 25.75 227 GLY B O 1
ATOM 5515 N N . PRO B 1 228 ? 19.334 65.437 4.824 1.00 26.79 228 PRO B N 1
ATOM 5516 C CA . PRO B 1 228 ? 18.497 64.288 4.446 1.00 26.62 228 PRO B CA 1
ATOM 5517 C C . PRO B 1 228 ? 19.320 63.175 3.810 1.00 26.28 228 PRO B C 1
ATOM 5518 O O . PRO B 1 228 ? 18.934 62.006 3.912 1.00 26.99 228 PRO B O 1
ATOM 5522 N N . GLU B 1 229 ? 20.478 63.518 3.226 1.00 24.23 229 GLU B N 1
ATOM 5523 C CA . GLU B 1 229 ? 21.372 62.533 2.640 1.00 26.15 229 GLU B CA 1
ATOM 5524 C C . GLU B 1 229 ? 22.053 61.608 3.674 1.00 24.14 229 GLU B C 1
ATOM 5525 O O . GLU B 1 229 ? 22.697 60.638 3.306 1.00 26.45 229 GLU B O 1
ATOM 5531 N N . GLN B 1 230 ? 21.942 61.910 4.962 1.00 25.24 230 GLN B N 1
ATOM 5532 C CA . GLN B 1 230 ? 22.459 60.929 5.918 1.00 25.97 230 GLN B CA 1
ATOM 5533 C C . GLN B 1 230 ? 21.390 60.349 6.836 1.00 24.39 230 GLN B C 1
ATOM 5534 O O . GLN B 1 230 ? 21.718 59.681 7.811 1.00 21.44 230 GLN B O 1
ATOM 5540 N N . VAL B 1 231 ? 20.124 60.612 6.514 1.00 22.73 231 VAL B N 1
ATOM 5541 C CA . VAL B 1 231 ? 18.999 60.081 7.293 1.00 21.94 231 VAL B CA 1
ATOM 5542 C C . VAL B 1 231 ? 18.395 58.879 6.535 1.00 23.01 231 VAL B C 1
ATOM 5543 O O . VAL B 1 231 ? 17.799 59.034 5.484 1.00 23.04 231 VAL B O 1
ATOM 5547 N N . ALA B 1 232 ? 18.563 57.685 7.088 1.00 21.51 232 ALA B N 1
ATOM 5548 C CA . ALA B 1 232 ? 17.978 56.461 6.509 1.00 20.84 232 ALA B CA 1
ATOM 5549 C C . ALA B 1 232 ? 16.457 56.397 6.565 1.00 22.70 232 ALA B C 1
ATOM 5550 O O . ALA B 1 232 ? 15.835 55.975 5.600 1.00 23.56 232 ALA B O 1
ATOM 5552 N N . ALA B 1 233 ? 15.886 56.746 7.720 1.00 22.39 233 ALA B N 1
ATOM 5553 C CA . ALA B 1 233 ? 14.507 56.403 8.055 1.00 23.06 233 ALA B CA 1
ATOM 5554 C C . ALA B 1 233 ? 13.981 57.220 9.221 1.00 23.28 233 ALA B C 1
ATOM 5555 O O . ALA B 1 233 ? 14.744 57.710 10.071 1.00 24.25 233 ALA B O 1
ATOM 5557 N N . VAL B 1 234 ? 12.659 57.349 9.253 1.00 22.12 234 VAL B N 1
ATOM 5558 C CA . VAL B 1 234 ? 11.933 57.757 10.432 1.00 21.68 234 VAL B CA 1
ATOM 5559 C C . VAL B 1 234 ? 11.205 56.496 10.890 1.00 21.82 234 VAL B C 1
ATOM 5560 O O . VAL B 1 234 ? 10.573 55.815 10.076 1.00 22.65 234 VAL B O 1
ATOM 5564 N N . ILE B 1 235 ? 11.319 56.176 12.171 1.00 20.39 235 ILE B N 1
ATOM 5565 C CA . ILE B 1 235 ? 10.567 55.059 12.756 1.00 21.87 235 ILE B CA 1
ATOM 5566 C C . ILE B 1 235 ? 9.456 55.595 13.645 1.00 21.83 235 ILE B C 1
ATOM 5567 O O . ILE B 1 235 ? 9.682 56.511 14.417 1.00 22.67 235 ILE B O 1
ATOM 5572 N N . THR B 1 236 ? 8.258 55.003 13.545 1.00 21.52 236 THR B N 1
ATOM 5573 C CA . THR B 1 236 ? 7.094 55.471 14.284 1.00 22.72 236 THR B CA 1
ATOM 5574 C C . THR B 1 236 ? 6.334 54.295 14.899 1.00 23.45 236 THR B C 1
ATOM 5575 O O . THR B 1 236 ? 6.612 53.139 14.584 1.00 24.01 236 THR B O 1
ATOM 5579 N N . GLU B 1 237 ? 5.383 54.611 15.781 1.00 24.48 237 GLU B N 1
ATOM 5580 C CA . GLU B 1 237 ? 4.305 53.694 16.184 1.00 26.62 237 GLU B CA 1
ATOM 5581 C C . GLU B 1 237 ? 3.064 54.517 15.897 1.00 28.52 237 GLU B C 1
ATOM 5582 O O . GLU B 1 237 ? 3.031 55.707 16.248 1.00 27.92 237 GLU B O 1
ATOM 5588 N N . VAL B 1 238 ? 2.041 53.935 15.286 1.00 27.53 238 VAL B N 1
ATOM 5589 C CA . VAL B 1 238 ? 0.866 54.775 14.957 1.00 30.59 238 VAL B CA 1
ATOM 5590 C C . VAL B 1 238 ? 0.119 55.148 16.226 1.00 31.93 238 VAL B C 1
ATOM 5591 O O . VAL B 1 238 ? -0.528 56.192 16.300 1.00 35.08 238 VAL B O 1
ATOM 5595 N N . SER B 1 239 ? 0.181 54.273 17.213 1.00 32.29 239 SER B N 1
ATOM 5596 C CA . SER B 1 239 ? -0.310 54.587 18.529 1.00 35.11 239 SER B CA 1
ATOM 5597 C C . SER B 1 239 ? 0.815 54.178 19.445 1.00 38.09 239 SER B C 1
ATOM 5598 O O . SER B 1 239 ? 1.214 53.005 19.446 1.00 39.75 239 SER B O 1
ATOM 5601 N N . GLN B 1 240 ? 1.359 55.134 20.196 1.00 36.84 240 GLN B N 1
ATOM 5602 C CA . GLN B 1 240 ? 2.456 54.815 21.114 1.00 36.49 240 GLN B CA 1
ATOM 5603 C C . GLN B 1 240 ? 1.916 53.852 22.157 1.00 39.89 240 GLN B C 1
ATOM 5604 O O . GLN B 1 240 ? 0.967 54.182 22.873 1.00 40.69 240 GLN B O 1
ATOM 5610 N N . GLY B 1 241 ? 2.498 52.649 22.193 1.00 39.25 241 GLY B N 1
ATOM 5611 C CA . GLY B 1 241 ? 1.986 51.536 22.996 1.00 39.45 241 GLY B CA 1
ATOM 5612 C C . GLY B 1 241 ? 2.295 51.736 24.459 1.00 39.85 241 GLY B C 1
ATOM 5613 O O . GLY B 1 241 ? 1.444 52.199 25.223 1.00 43.32 241 GLY B O 1
ATOM 5614 N N . ALA B 1 242 ? 3.520 51.408 24.856 1.00 36.67 242 ALA B N 1
ATOM 5615 C CA . ALA B 1 242 ? 3.979 51.702 26.214 1.00 38.36 242 ALA B CA 1
ATOM 5616 C C . ALA B 1 242 ? 3.857 53.200 26.515 1.00 40.76 242 ALA B C 1
ATOM 5617 O O . ALA B 1 242 ? 3.477 53.597 27.631 1.00 41.37 242 ALA B O 1
ATOM 5619 N N . GLY B 1 243 ? 4.151 54.029 25.511 1.00 39.42 243 GLY B N 1
ATOM 5620 C CA . GLY B 1 243 ? 4.072 55.497 25.661 1.00 40.27 243 GLY B CA 1
ATOM 5621 C C . GLY B 1 243 ? 2.648 56.021 25.793 1.00 41.56 243 GLY B C 1
ATOM 5622 O O . GLY B 1 243 ? 2.435 57.177 26.197 1.00 37.43 243 GLY B O 1
ATOM 5623 N N . SER B 1 244 ? 1.680 55.181 25.417 1.00 41.21 244 SER B N 1
ATOM 5624 C CA . SER B 1 244 ? 0.248 55.398 25.731 1.00 39.98 244 SER B CA 1
ATOM 5625 C C . SER B 1 244 ? -0.332 56.686 25.156 1.00 41.47 244 SER B C 1
ATOM 5626 O O . SER B 1 244 ? -0.755 57.575 25.905 1.00 39.53 244 SER B O 1
ATOM 5629 N N . ALA B 1 245 ? -0.352 56.776 23.827 1.00 40.78 245 ALA B N 1
ATOM 5630 C CA . ALA B 1 245 ? -0.784 57.991 23.139 1.00 41.16 245 ALA B CA 1
ATOM 5631 C C . ALA B 1 245 ? -1.354 57.684 21.763 1.00 44.04 245 ALA B C 1
ATOM 5632 O O . ALA B 1 245 ? -0.988 56.691 21.127 1.00 45.78 245 ALA B O 1
ATOM 5634 N N . MET B 1 246 ? -2.275 58.537 21.327 1.00 42.52 246 MET B N 1
ATOM 5635 C CA . MET B 1 246 ? -2.931 58.413 20.036 1.00 42.92 246 MET B CA 1
ATOM 5636 C C . MET B 1 246 ? -2.654 59.699 19.268 1.00 42.61 246 MET B C 1
ATOM 5637 O O . MET B 1 246 ? -2.815 60.788 19.819 1.00 43.72 246 MET B O 1
ATOM 5642 N N . PRO B 1 247 ? -2.233 59.586 18.002 1.00 42.17 247 PRO B N 1
ATOM 5643 C CA . PRO B 1 247 ? -1.889 60.805 17.279 1.00 41.57 247 PRO B CA 1
ATOM 5644 C C . PRO B 1 247 ? -3.124 61.492 16.688 1.00 44.87 247 PRO B C 1
ATOM 5645 O O . PRO B 1 247 ? -4.163 60.850 16.527 1.00 41.34 247 PRO B O 1
ATOM 5649 N N . PRO B 1 248 ? -3.007 62.793 16.354 1.00 44.50 248 PRO B N 1
ATOM 5650 C CA . PRO B 1 248 ? -4.033 63.421 15.532 1.00 45.77 248 PRO B CA 1
ATOM 5651 C C . PRO B 1 248 ? -4.074 62.700 14.198 1.00 45.39 248 PRO B C 1
ATOM 5652 O O . PRO B 1 248 ? -3.019 62.332 13.663 1.00 48.16 248 PRO B O 1
ATOM 5656 N N . TYR B 1 249 ? -5.274 62.478 13.674 1.00 42.96 249 TYR B N 1
ATOM 5657 C CA . TYR B 1 249 ? -5.437 61.714 12.443 1.00 40.12 249 TYR B CA 1
ATOM 5658 C C . TYR B 1 249 ? -4.402 62.054 11.377 1.00 36.61 249 TYR B C 1
ATOM 5659 O O . TYR B 1 249 ? -3.981 61.187 10.625 1.00 36.57 249 TYR B O 1
ATOM 5668 N N . GLU B 1 250 ? -4.024 63.329 11.293 1.00 35.02 250 GLU B N 1
ATOM 5669 C CA . GLU B 1 250 ? -3.220 63.814 10.190 1.00 34.70 250 GLU B CA 1
ATOM 5670 C C . GLU B 1 250 ? -1.726 63.499 10.277 1.00 31.36 250 GLU B C 1
ATOM 5671 O O . GLU B 1 250 ? -1.017 63.589 9.277 1.00 29.89 250 GLU B O 1
ATOM 5677 N N . TYR B 1 251 ? -1.259 63.184 11.473 1.00 30.78 251 TYR B N 1
ATOM 5678 C CA . TYR B 1 251 ? 0.183 62.955 11.695 1.00 29.48 251 TYR B CA 1
ATOM 5679 C C . TYR B 1 251 ? 0.803 61.904 10.757 1.00 28.98 251 TYR B C 1
ATOM 5680 O O . TYR B 1 251 ? 1.792 62.190 10.061 1.00 28.23 251 TYR B O 1
ATOM 5689 N N . ILE B 1 252 ? 0.227 60.699 10.730 1.00 27.27 252 ILE B N 1
ATOM 5690 C CA . ILE B 1 252 ? 0.785 59.609 9.926 1.00 27.51 252 ILE B CA 1
ATOM 5691 C C . ILE B 1 252 ? 0.770 59.902 8.413 1.00 27.69 252 ILE B C 1
ATOM 5692 O O . ILE B 1 252 ? 1.787 59.749 7.744 1.00 27.62 252 ILE B O 1
ATOM 5697 N N . PRO B 1 253 ? -0.373 60.360 7.865 1.00 28.48 253 PRO B N 1
ATOM 5698 C CA . PRO B 1 253 ? -0.295 60.764 6.466 1.00 29.69 253 PRO B CA 1
ATOM 5699 C C . PRO B 1 253 ? 0.770 61.837 6.217 1.00 29.28 253 PRO B C 1
ATOM 5700 O O . PRO B 1 253 ? 1.450 61.802 5.181 1.00 28.09 253 PRO B O 1
ATOM 5704 N N . GLN B 1 254 ? 0.935 62.766 7.158 1.00 27.71 254 GLN B N 1
ATOM 5705 C CA . GLN B 1 254 ? 1.955 63.803 6.973 1.00 29.59 254 GLN B CA 1
ATOM 5706 C C . GLN B 1 254 ? 3.387 63.265 7.055 1.00 28.34 254 GLN B C 1
ATOM 5707 O O . GLN B 1 254 ? 4.266 63.737 6.349 1.00 28.06 254 GLN B O 1
ATOM 5713 N N . ILE B 1 255 ? 3.609 62.269 7.906 1.00 28.67 255 ILE B N 1
ATOM 5714 C CA . ILE B 1 255 ? 4.924 61.623 7.966 1.00 28.33 255 ILE B CA 1
ATOM 5715 C C . ILE B 1 255 ? 5.230 60.839 6.696 1.00 28.14 255 ILE B C 1
ATOM 5716 O O . ILE B 1 255 ? 6.363 60.867 6.205 1.00 26.95 255 ILE B O 1
ATOM 5721 N N . ARG B 1 256 ? 4.224 60.156 6.149 1.00 26.04 256 ARG B N 1
ATOM 5722 C CA . ARG B 1 256 ? 4.422 59.404 4.923 1.00 26.32 256 ARG B CA 1
ATOM 5723 C C . ARG B 1 256 ? 4.819 60.352 3.782 1.00 26.84 256 ARG B C 1
ATOM 5724 O O . ARG B 1 256 ? 5.757 60.087 3.036 1.00 27.16 256 ARG B O 1
ATOM 5732 N N . LYS B 1 257 ? 4.073 61.450 3.671 1.00 29.08 257 LYS B N 1
ATOM 5733 C CA . LYS B 1 257 ? 4.339 62.488 2.678 1.00 28.72 257 LYS B CA 1
ATOM 5734 C C . LYS B 1 257 ? 5.722 63.125 2.867 1.00 28.85 257 LYS B C 1
ATOM 5735 O O . LYS B 1 257 ? 6.481 63.227 1.912 1.00 27.02 257 LYS B O 1
ATOM 5741 N N . MET B 1 258 ? 6.049 63.511 4.096 1.00 27.29 258 MET B N 1
ATOM 5742 C CA . MET B 1 258 ? 7.342 64.149 4.405 1.00 28.09 258 MET B CA 1
ATOM 5743 C C . MET B 1 258 ? 8.530 63.226 4.091 1.00 28.64 258 MET B C 1
ATOM 5744 O O . MET B 1 258 ? 9.510 63.648 3.468 1.00 28.67 258 MET B O 1
ATOM 5749 N N . THR B 1 259 ? 8.437 61.954 4.489 1.00 26.72 259 THR B N 1
ATOM 5750 C CA . THR B 1 259 ? 9.497 61.005 4.150 1.00 25.56 259 THR B CA 1
ATOM 5751 C C . THR B 1 259 ? 9.686 60.797 2.631 1.00 26.06 259 THR B C 1
ATOM 5752 O O . THR B 1 259 ? 10.804 60.794 2.128 1.00 25.74 259 THR B O 1
ATOM 5756 N N . LYS B 1 260 ? 8.587 60.641 1.897 1.00 27.13 260 LYS B N 1
ATOM 5757 C CA . LYS B 1 260 ? 8.659 60.520 0.438 1.00 28.09 260 LYS B CA 1
ATOM 5758 C C . LYS B 1 260 ? 9.330 61.763 -0.171 1.00 27.45 260 LYS B C 1
ATOM 5759 O O . LYS B 1 260 ? 10.178 61.632 -1.052 1.00 28.49 260 LYS B O 1
ATOM 5765 N N . GLU B 1 261 ? 8.938 62.945 0.305 1.00 28.41 261 GLU B N 1
ATOM 5766 C CA . GLU B 1 261 ? 9.496 64.210 -0.228 1.00 31.80 261 GLU B CA 1
ATOM 5767 C C . GLU B 1 261 ? 10.990 64.368 0.075 1.00 32.76 261 GLU B C 1
ATOM 5768 O O . GLU B 1 261 ? 11.752 64.874 -0.746 1.00 30.26 261 GLU B O 1
ATOM 5774 N N . LEU B 1 262 ? 11.412 63.900 1.251 1.00 31.06 262 LEU B N 1
ATOM 5775 C CA . LEU B 1 262 ? 12.828 63.995 1.649 1.00 31.68 262 LEU B CA 1
ATOM 5776 C C . LEU B 1 262 ? 13.707 62.850 1.131 1.00 30.33 262 LEU B C 1
ATOM 5777 O O . LEU B 1 262 ? 14.931 62.956 1.161 1.00 30.56 262 LEU B O 1
ATOM 5782 N N . GLY B 1 263 ? 13.084 61.770 0.649 1.00 27.84 263 GLY B N 1
ATOM 5783 C CA . GLY B 1 263 ? 13.817 60.611 0.140 1.00 28.03 263 GLY B CA 1
ATOM 5784 C C . GLY B 1 263 ? 14.336 59.748 1.285 1.00 26.24 263 GLY B C 1
ATOM 5785 O O . GLY B 1 263 ? 15.446 59.207 1.209 1.00 28.93 263 GLY B O 1
ATOM 5786 N N . VAL B 1 264 ? 13.502 59.602 2.311 1.00 25.80 264 VAL B N 1
ATOM 5787 C CA . VAL B 1 264 ? 13.856 58.892 3.563 1.00 25.72 264 VAL B CA 1
ATOM 5788 C C . VAL B 1 264 ? 12.832 57.765 3.718 1.00 24.71 264 VAL B C 1
ATOM 5789 O O . VAL B 1 264 ? 11.668 57.917 3.311 1.00 24.97 264 VAL B O 1
ATOM 5793 N N . LEU B 1 265 ? 13.266 56.623 4.242 1.00 22.86 265 LEU B N 1
ATOM 5794 C CA . LEU B 1 265 ? 12.337 55.529 4.501 1.00 21.87 265 LEU B CA 1
ATOM 5795 C C . LEU B 1 265 ? 11.409 55.801 5.694 1.00 22.72 265 LEU B C 1
ATOM 5796 O O . LEU B 1 265 ? 11.742 56.554 6.610 1.00 23.88 265 LEU B O 1
ATOM 5801 N N . TRP B 1 266 ? 10.224 55.178 5.660 1.00 22.57 266 TRP B N 1
ATOM 5802 C CA . TRP B 1 266 ? 9.328 55.150 6.795 1.00 22.98 266 TRP B CA 1
ATOM 5803 C C . TRP B 1 266 ? 9.163 53.717 7.308 1.00 23.38 266 TRP B C 1
ATOM 5804 O O . TRP B 1 266 ? 8.679 52.829 6.594 1.00 22.37 266 TRP B O 1
ATOM 5815 N N . ILE B 1 267 ? 9.644 53.491 8.527 1.00 22.13 267 ILE B N 1
ATOM 5816 C CA . ILE B 1 267 ? 9.457 52.216 9.214 1.00 21.45 267 ILE B CA 1
ATOM 5817 C C . ILE B 1 267 ? 8.301 52.423 10.168 1.00 22.74 267 ILE B C 1
ATOM 5818 O O . ILE B 1 267 ? 8.366 53.268 11.059 1.00 23.85 267 ILE B O 1
ATOM 5823 N N . ASN B 1 268 ? 7.220 51.655 10.009 1.00 21.56 268 ASN B N 1
ATOM 5824 C CA . ASN B 1 268 ? 6.237 51.651 11.087 1.00 22.11 268 ASN B CA 1
ATOM 5825 C C . ASN B 1 268 ? 6.347 50.393 11.940 1.00 23.09 268 ASN B C 1
ATOM 5826 O O . ASN B 1 268 ? 6.375 49.287 11.416 1.00 22.95 268 ASN B O 1
ATOM 5831 N N . ASP B 1 269 ? 6.459 50.610 13.245 1.00 21.61 269 ASP B N 1
ATOM 5832 C CA . ASP B 1 269 ? 6.628 49.534 14.210 1.00 22.10 269 ASP B CA 1
ATOM 5833 C C . ASP B 1 269 ? 5.246 49.008 14.586 1.00 23.04 269 ASP B C 1
ATOM 5834 O O . ASP B 1 269 ? 4.488 49.690 15.286 1.00 23.18 269 ASP B O 1
ATOM 5839 N N . GLU B 1 270 ? 4.925 47.811 14.085 1.00 21.86 270 GLU B N 1
ATOM 5840 C CA . GLU B 1 270 ? 3.624 47.186 14.319 1.00 21.96 270 GLU B CA 1
ATOM 5841 C C . GLU B 1 270 ? 3.698 46.077 15.347 1.00 22.90 270 GLU B C 1
ATOM 5842 O O . GLU B 1 270 ? 2.821 45.219 15.381 1.00 23.60 270 GLU B O 1
ATOM 5848 N N . VAL B 1 271 ? 4.750 46.046 16.160 1.00 22.71 271 VAL B N 1
ATOM 5849 C CA . VAL B 1 271 ? 4.869 44.927 17.110 1.00 22.74 271 VAL B CA 1
ATOM 5850 C C . VAL B 1 271 ? 3.683 44.906 18.054 1.00 24.49 271 VAL B C 1
ATOM 5851 O O . VAL B 1 271 ? 3.152 43.838 18.350 1.00 23.70 271 VAL B O 1
ATOM 5855 N N . LEU B 1 272 ? 3.258 46.082 18.520 1.00 23.26 272 LEU B N 1
ATOM 5856 C CA . LEU B 1 272 ? 2.082 46.133 19.377 1.00 25.83 272 LEU B CA 1
ATOM 5857 C C . LEU B 1 272 ? 0.765 46.291 18.610 1.00 25.93 272 LEU B C 1
ATOM 5858 O O . LEU B 1 272 ? -0.212 45.585 18.912 1.00 25.30 272 LEU B O 1
ATOM 5863 N N . THR B 1 273 ? 0.727 47.182 17.624 1.00 24.80 273 THR B N 1
ATOM 5864 C CA . THR B 1 273 ? -0.558 47.447 16.936 1.00 24.32 273 THR B CA 1
ATOM 5865 C C . THR B 1 273 ? -0.932 46.416 15.878 1.00 25.10 273 THR B C 1
ATOM 5866 O O . THR B 1 273 ? -2.034 46.481 15.298 1.00 26.53 273 THR B O 1
ATOM 5870 N N . GLY B 1 274 ? -0.027 45.475 15.609 1.00 22.86 274 GLY B N 1
ATOM 5871 C CA . GLY B 1 274 ? -0.223 44.505 14.560 1.00 25.31 274 GLY B CA 1
ATOM 5872 C C . GLY B 1 274 ? -1.231 43.410 14.878 1.00 24.74 274 GLY B C 1
ATOM 5873 O O . GLY B 1 274 ? -1.548 43.151 16.036 1.00 26.82 274 GLY B O 1
ATOM 5874 N N . PHE B 1 275 ? -1.711 42.772 13.819 1.00 22.65 275 PHE B N 1
ATOM 5875 C CA . PHE B 1 275 ? -2.558 41.571 13.918 1.00 24.30 275 PHE B CA 1
ATOM 5876 C C . PHE B 1 275 ? -3.850 41.764 14.678 1.00 25.50 275 PHE B C 1
ATOM 5877 O O . PHE B 1 275 ? -4.141 41.063 15.646 1.00 25.07 275 PHE B O 1
ATOM 5885 N N . GLY B 1 276 ? -4.616 42.756 14.219 1.00 26.11 276 GLY B N 1
ATOM 5886 C CA . GLY B 1 276 ? -6.004 42.927 14.658 1.00 26.97 276 GLY B CA 1
ATOM 5887 C C . GLY B 1 276 ? -6.194 43.763 15.902 1.00 26.00 276 GLY B C 1
ATOM 5888 O O . GLY B 1 276 ? -7.333 44.085 16.271 1.00 26.87 276 GLY B O 1
ATOM 5889 N N . ARG B 1 277 ? -5.082 44.125 16.562 1.00 25.45 277 ARG B N 1
ATOM 5890 C CA . ARG B 1 277 ? -5.111 44.839 17.828 1.00 24.52 277 ARG B CA 1
ATOM 5891 C C . ARG B 1 277 ? -5.977 46.113 17.781 1.00 26.52 277 ARG B C 1
ATOM 5892 O O . ARG B 1 277 ? -6.612 46.477 18.779 1.00 25.36 277 ARG B O 1
ATOM 5900 N N . THR B 1 278 ? -5.985 46.774 16.623 1.00 26.18 278 THR B N 1
ATOM 5901 C CA . THR B 1 278 ? -6.659 48.074 16.476 1.00 26.09 278 THR B CA 1
ATOM 5902 C C . THR B 1 278 ? -7.922 47.955 15.616 1.00 27.92 278 THR B C 1
ATOM 5903 O O . THR B 1 278 ? -8.496 48.973 15.206 1.00 26.79 278 THR B O 1
ATOM 5907 N N . GLY B 1 279 ? -8.347 46.726 15.330 1.00 27.20 279 GLY B N 1
ATOM 5908 C CA . GLY B 1 279 ? -9.581 46.522 14.535 1.00 29.89 279 GLY B CA 1
ATOM 5909 C C . GLY B 1 279 ? -9.389 46.529 13.032 1.00 31.52 279 GLY B C 1
ATOM 5910 O O . GLY B 1 279 ? -10.368 46.510 12.272 1.00 32.28 279 GLY B O 1
ATOM 5911 N N . LYS B 1 280 ? -8.125 46.601 12.599 1.00 27.86 280 LYS B N 1
ATOM 5912 C CA . LYS B 1 280 ? -7.719 46.327 11.222 1.00 28.19 280 LYS B CA 1
ATOM 5913 C C . LYS B 1 280 ? -6.512 45.396 11.332 1.00 26.08 280 LYS B C 1
ATOM 5914 O O . LYS B 1 280 ? -6.021 45.172 12.451 1.00 25.54 280 LYS B O 1
ATOM 5920 N N . TRP B 1 281 ? -6.060 44.829 10.220 1.00 25.55 281 TRP B N 1
ATOM 5921 C CA . TRP B 1 281 ? -4.895 43.920 10.285 1.00 23.91 281 TRP B CA 1
ATOM 5922 C C . TRP B 1 281 ? -3.701 44.637 10.929 1.00 25.34 281 TRP B C 1
ATOM 5923 O O . TRP B 1 281 ? -3.061 44.096 11.839 1.00 25.65 281 TRP B O 1
ATOM 5934 N N . PHE B 1 282 ? -3.442 45.869 10.486 1.00 25.06 282 PHE B N 1
ATOM 5935 C CA . PHE B 1 282 ? -2.319 46.651 11.042 1.00 25.82 282 PHE B CA 1
ATOM 5936 C C . PHE B 1 282 ? -2.714 48.081 11.362 1.00 26.58 282 PHE B C 1
ATOM 5937 O O . PHE B 1 282 ? -3.592 48.649 10.708 1.00 25.98 282 PHE B O 1
ATOM 5945 N N . GLY B 1 283 ? -2.065 48.647 12.378 1.00 26.24 283 GLY B N 1
ATOM 5946 C CA . GLY B 1 283 ? -2.354 50.006 12.838 1.00 26.11 283 GLY B CA 1
ATOM 5947 C C . GLY B 1 283 ? -2.259 51.049 11.742 1.00 24.88 283 GLY B C 1
ATOM 5948 O O . GLY B 1 283 ? -3.096 51.964 11.699 1.00 25.41 283 GLY B O 1
ATOM 5949 N N . TYR B 1 284 ? -1.269 50.929 10.861 1.00 24.60 284 TYR B N 1
ATOM 5950 C CA . TYR B 1 284 ? -1.082 51.946 9.801 1.00 24.48 284 TYR B CA 1
ATOM 5951 C C . TYR B 1 284 ? -2.273 52.004 8.850 1.00 25.63 284 TYR B C 1
ATOM 5952 O O . TYR B 1 284 ? -2.473 53.008 8.168 1.00 27.63 284 TYR B O 1
ATOM 5961 N N . GLN B 1 285 ? -3.031 50.913 8.779 1.00 25.48 285 GLN B N 1
ATOM 5962 C CA . GLN B 1 285 ? -4.154 50.823 7.820 1.00 25.76 285 GLN B CA 1
ATOM 5963 C C . GLN B 1 285 ? -5.319 51.755 8.124 1.00 28.07 285 GLN B C 1
ATOM 5964 O O . GLN B 1 285 ? -6.189 51.975 7.263 1.00 29.12 285 GLN B O 1
ATOM 5970 N N . HIS B 1 286 ? -5.353 52.295 9.334 1.00 27.22 286 HIS B N 1
ATOM 5971 C CA . HIS B 1 286 ? -6.316 53.359 9.636 1.00 29.33 286 HIS B CA 1
ATOM 5972 C C . HIS B 1 286 ? -6.060 54.654 8.879 1.00 32.03 286 HIS B C 1
ATOM 5973 O O . HIS B 1 286 ? -6.956 55.505 8.817 1.00 29.90 286 HIS B O 1
ATOM 5980 N N . TYR B 1 287 ? -4.860 54.797 8.295 1.00 30.39 287 TYR B N 1
ATOM 5981 C CA . TYR B 1 287 ? -4.400 56.107 7.786 1.00 30.30 287 TYR B CA 1
ATOM 5982 C C . TYR B 1 287 ? -4.250 56.248 6.268 1.00 30.06 287 TYR B C 1
ATOM 5983 O O . TYR B 1 287 ? -3.773 57.281 5.782 1.00 31.66 287 TYR B O 1
ATOM 5992 N N . GLY B 1 288 ? -4.637 55.227 5.517 1.00 29.16 288 GLY B N 1
ATOM 5993 C CA . GLY B 1 288 ? -4.659 55.327 4.045 1.00 31.66 288 GLY B CA 1
ATOM 5994 C C . GLY B 1 288 ? -3.293 55.387 3.375 1.00 33.76 288 GLY B C 1
ATOM 5995 O O . GLY B 1 288 ? -3.161 55.898 2.256 1.00 34.28 288 GLY B O 1
ATOM 5996 N N . VAL B 1 289 ? -2.271 54.857 4.061 1.00 30.55 289 VAL B N 1
ATOM 5997 C CA . VAL B 1 289 ? -0.901 54.917 3.575 1.00 31.05 289 VAL B CA 1
ATOM 5998 C C . VAL B 1 289 ? -0.213 53.562 3.666 1.00 30.54 289 VAL B C 1
ATOM 5999 O O . VAL B 1 289 ? -0.767 52.595 4.193 1.00 29.68 289 VAL B O 1
ATOM 6003 N N . GLN B 1 290 ? 0.984 53.487 3.103 1.00 28.57 290 GLN B N 1
ATOM 6004 C CA . GLN B 1 290 ? 1.745 52.250 3.102 1.00 27.89 290 GLN B CA 1
ATOM 6005 C C . GLN B 1 290 ? 3.179 52.619 3.487 1.00 27.88 290 GLN B C 1
ATOM 6006 O O . GLN B 1 290 ? 3.742 53.588 2.951 1.00 27.97 290 GLN B O 1
ATOM 6012 N N . PRO B 1 291 ? 3.762 51.872 4.430 1.00 26.29 291 PRO B N 1
ATOM 6013 C CA . PRO B 1 291 ? 5.140 52.121 4.851 1.00 24.97 291 PRO B CA 1
ATOM 6014 C C . PRO B 1 291 ? 6.157 51.442 3.934 1.00 25.11 291 PRO B C 1
ATOM 6015 O O . PRO B 1 291 ? 5.780 50.742 2.978 1.00 25.21 291 PRO B O 1
ATOM 6019 N N . ASP B 1 292 ? 7.452 51.642 4.229 1.00 22.41 292 ASP B N 1
ATOM 6020 C CA . ASP B 1 292 ? 8.521 50.959 3.508 1.00 23.68 292 ASP B CA 1
ATOM 6021 C C . ASP B 1 292 ? 8.921 49.659 4.204 1.00 21.54 292 ASP B C 1
ATOM 6022 O O . ASP B 1 292 ? 9.375 48.708 3.569 1.00 23.22 292 ASP B O 1
ATOM 6027 N N . ILE B 1 293 ? 8.777 49.665 5.523 1.00 21.90 293 ILE B N 1
ATOM 6028 C CA . ILE B 1 293 ? 9.150 48.513 6.366 1.00 22.16 293 ILE B CA 1
ATOM 6029 C C . ILE B 1 293 ? 8.199 48.492 7.549 1.00 21.28 293 ILE B C 1
ATOM 6030 O O . ILE B 1 293 ? 7.857 49.559 8.094 1.00 22.63 293 ILE B O 1
ATOM 6035 N N . ILE B 1 294 ? 7.743 47.294 7.943 1.00 21.74 294 ILE B N 1
ATOM 6036 C CA . ILE B 1 294 ? 7.125 47.130 9.273 1.00 20.69 294 ILE B CA 1
ATOM 6037 C C . ILE B 1 294 ? 7.832 46.070 10.112 1.00 20.14 294 ILE B C 1
ATOM 6038 O O . ILE B 1 294 ? 8.455 45.150 9.577 1.00 21.23 294 ILE B O 1
ATOM 6043 N N . THR B 1 295 ? 7.710 46.237 11.423 1.00 21.34 295 THR B N 1
ATOM 6044 C CA . THR B 1 295 ? 8.221 45.271 12.394 1.00 21.64 295 THR B CA 1
ATOM 6045 C C . THR B 1 295 ? 7.051 44.640 13.128 1.00 22.17 295 THR B C 1
ATOM 6046 O O . THR B 1 295 ? 6.049 45.310 13.402 1.00 23.47 295 THR B O 1
ATOM 6050 N N . MET B 1 296 ? 7.202 43.358 13.455 1.00 21.92 296 MET B N 1
ATOM 6051 C CA . MET B 1 296 ? 6.109 42.545 14.036 1.00 22.53 296 MET B CA 1
ATOM 6052 C C . MET B 1 296 ? 6.631 41.674 15.162 1.00 21.09 296 MET B C 1
ATOM 6053 O O . MET B 1 296 ? 7.800 41.306 15.193 1.00 22.02 296 MET B O 1
ATOM 6058 N N . GLY B 1 297 ? 5.724 41.336 16.063 1.00 22.15 297 GLY B N 1
ATOM 6059 C CA . GLY B 1 297 ? 5.982 40.491 17.244 1.00 21.32 297 GLY B CA 1
ATOM 6060 C C . GLY B 1 297 ? 4.602 40.301 17.886 1.00 24.03 297 GLY B C 1
ATOM 6061 O O . GLY B 1 297 ? 3.578 40.465 17.213 1.00 22.70 297 GLY B O 1
ATOM 6062 N N . LYS B 1 298 ? 4.578 39.925 19.162 1.00 22.82 298 LYS B N 1
ATOM 6063 C CA . LYS B 1 298 ? 3.323 39.893 19.985 1.00 23.17 298 LYS B CA 1
ATOM 6064 C C . LYS B 1 298 ? 2.185 39.148 19.301 1.00 23.69 298 LYS B C 1
ATOM 6065 O O . LYS B 1 298 ? 2.176 37.903 19.303 1.00 24.35 298 LYS B O 1
ATOM 6071 N N . GLY B 1 299 ? 1.261 39.878 18.660 1.00 23.33 299 GLY B N 1
ATOM 6072 C CA . GLY B 1 299 ? 0.135 39.244 17.933 1.00 23.31 299 GLY B CA 1
ATOM 6073 C C . GLY B 1 299 ? 0.482 38.402 16.714 1.00 24.40 299 GLY B C 1
ATOM 6074 O O . GLY B 1 299 ? -0.366 37.650 16.220 1.00 25.01 299 GLY B O 1
ATOM 6075 N N . LEU B 1 300 ? 1.726 38.522 16.225 1.00 22.32 300 LEU B N 1
ATOM 6076 C CA . LEU B 1 300 ? 2.242 37.651 15.170 1.00 23.49 300 LEU B CA 1
ATOM 6077 C C . LEU B 1 300 ? 2.045 36.152 15.456 1.00 24.06 300 LEU B C 1
ATOM 6078 O O . LEU B 1 300 ? 1.671 35.376 14.556 1.00 23.33 300 LEU B O 1
ATOM 6083 N N . SER B 1 301 ? 2.293 35.771 16.701 1.00 23.58 301 SER B N 1
ATOM 6084 C CA . SER B 1 301 ? 1.972 34.427 17.168 1.00 23.31 301 SER B CA 1
ATOM 6085 C C . SER B 1 301 ? 0.985 34.404 18.340 1.00 23.35 301 SER B C 1
ATOM 6086 O O . SER B 1 301 ? 0.723 33.318 18.880 1.00 23.65 301 SER B O 1
ATOM 6089 N N . SER B 1 302 ? 0.467 35.574 18.741 1.00 22.23 302 SER B N 1
ATOM 6090 C CA . SER B 1 302 ? -0.332 35.776 19.961 1.00 23.96 302 SER B CA 1
ATOM 6091 C C . SER B 1 302 ? 0.361 35.180 21.159 1.00 23.40 302 SER B C 1
ATOM 6092 O O . SER B 1 302 ? -0.285 34.599 22.035 1.00 24.26 302 SER B O 1
ATOM 6095 N N . SER B 1 303 ? 1.694 35.333 21.169 1.00 21.98 303 SER B N 1
ATOM 6096 C CA . SER B 1 303 ? 2.577 34.854 22.230 1.00 23.34 303 SER B CA 1
ATOM 6097 C C . SER B 1 303 ? 2.522 33.344 22.463 1.00 22.99 303 SER B C 1
ATOM 6098 O O . SER B 1 303 ? 3.014 32.884 23.480 1.00 24.95 303 SER B O 1
ATOM 6101 N N . SER B 1 304 ? 1.971 32.586 21.526 1.00 23.69 304 SER B N 1
ATOM 6102 C CA . SER B 1 304 ? 1.911 31.127 21.701 1.00 23.84 304 SER B CA 1
ATOM 6103 C C . SER B 1 304 ? 3.340 30.567 21.780 1.00 22.85 304 SER B C 1
ATOM 6104 O O . SER B 1 304 ? 3.634 29.732 22.641 1.00 23.45 304 SER B O 1
ATOM 6107 N N . LEU B 1 305 ? 4.225 31.061 20.907 1.00 22.34 305 LEU B N 1
ATOM 6108 C CA . LEU B 1 305 ? 5.672 30.820 21.000 1.00 22.26 305 LEU B CA 1
ATOM 6109 C C . LEU B 1 305 ? 6.426 32.075 20.559 1.00 23.04 305 LEU B C 1
ATOM 6110 O O . LEU B 1 305 ? 5.840 32.914 19.859 1.00 23.57 305 LEU B O 1
ATOM 6115 N N . PRO B 1 306 ? 7.706 32.201 20.942 1.00 22.12 306 PRO B N 1
ATOM 6116 C CA . PRO B 1 306 ? 8.449 33.431 20.546 1.00 22.94 306 PRO B CA 1
ATOM 6117 C C . PRO B 1 306 ? 8.654 33.542 19.030 1.00 23.62 306 PRO B C 1
ATOM 6118 O O . PRO B 1 306 ? 9.197 32.616 18.404 1.00 23.96 306 PRO B O 1
ATOM 6122 N N . ALA B 1 307 ? 8.138 34.634 18.444 1.00 21.55 307 ALA B N 1
ATOM 6123 C CA . ALA B 1 307 ? 8.368 34.961 17.057 1.00 22.36 307 ALA B CA 1
ATOM 6124 C C . ALA B 1 307 ? 8.311 36.477 16.866 1.00 22.96 307 ALA B C 1
ATOM 6125 O O . ALA B 1 307 ? 7.548 37.176 17.548 1.00 23.50 307 ALA B O 1
ATOM 6127 N N . GLY B 1 308 ? 9.131 36.957 15.922 1.00 22.14 308 GLY B N 1
ATOM 6128 C CA . GLY B 1 308 ? 9.068 38.341 15.473 1.00 22.60 308 GLY B CA 1
ATOM 6129 C C . GLY B 1 308 ? 9.319 38.319 13.977 1.00 21.35 308 GLY B C 1
ATOM 6130 O O . GLY B 1 308 ? 9.672 37.275 13.407 1.00 20.82 308 GLY B O 1
ATOM 6131 N N . ALA B 1 309 ? 9.114 39.453 13.309 1.00 21.46 309 ALA B N 1
ATOM 6132 C CA . ALA B 1 309 ? 9.381 39.479 11.882 1.00 21.02 309 ALA B CA 1
ATOM 6133 C C . ALA B 1 309 ? 9.556 40.895 11.408 1.00 20.22 309 ALA B C 1
ATOM 6134 O O . ALA B 1 309 ? 8.967 41.824 11.973 1.00 21.72 309 ALA B O 1
ATOM 6136 N N . VAL B 1 310 ? 10.267 41.014 10.294 1.00 21.02 310 VAL B N 1
ATOM 6137 C CA . VAL B 1 310 ? 10.294 42.286 9.576 1.00 22.34 310 VAL B CA 1
ATOM 6138 C C . VAL B 1 310 ? 9.803 42.044 8.156 1.00 22.61 310 VAL B C 1
ATOM 6139 O O . VAL B 1 310 ? 10.131 41.027 7.544 1.00 22.65 310 VAL B O 1
ATOM 6143 N N . LEU B 1 311 ? 8.993 42.969 7.643 1.00 21.72 311 LEU B N 1
ATOM 6144 C CA . LEU B 1 311 ? 8.498 42.895 6.270 1.00 21.78 311 LEU B CA 1
ATOM 6145 C C . LEU B 1 311 ? 8.975 44.169 5.570 1.00 20.11 311 LEU B C 1
ATOM 6146 O O . LEU B 1 311 ? 8.741 45.267 6.065 1.00 22.58 311 LEU B O 1
ATOM 6151 N N . VAL B 1 312 ? 9.678 43.981 4.466 1.00 21.76 312 VAL B N 1
ATOM 6152 C CA . VAL B 1 312 ? 10.238 45.104 3.718 1.00 22.10 312 VAL B CA 1
ATOM 6153 C C . VAL B 1 312 ? 9.560 45.189 2.353 1.00 23.29 312 VAL B C 1
ATOM 6154 O O . VAL B 1 312 ? 9.049 44.182 1.837 1.00 23.07 312 VAL B O 1
ATOM 6158 N N . SER B 1 313 ? 9.575 46.392 1.786 1.00 23.26 313 SER B N 1
ATOM 6159 C CA . SER B 1 313 ? 8.962 46.666 0.459 1.00 23.84 313 SER B CA 1
ATOM 6160 C C . SER B 1 313 ? 9.602 45.872 -0.675 1.00 23.81 313 SER B C 1
ATOM 6161 O O . SER B 1 313 ? 10.718 45.370 -0.554 1.00 22.52 313 SER B O 1
ATOM 6164 N N . LYS B 1 314 ? 8.908 45.794 -1.808 1.00 23.20 314 LYS B N 1
ATOM 6165 C CA . LYS B 1 314 ? 9.458 45.148 -2.981 1.00 25.44 314 LYS B CA 1
ATOM 6166 C C . LYS B 1 314 ? 10.792 45.774 -3.397 1.00 24.29 314 LYS B C 1
ATOM 6167 O O . LYS B 1 314 ? 11.711 45.065 -3.790 1.00 24.59 314 LYS B O 1
ATOM 6173 N N . GLU B 1 315 ? 10.896 47.097 -3.314 1.00 25.36 315 GLU B N 1
ATOM 6174 C CA . GLU B 1 315 ? 12.137 47.748 -3.748 1.00 25.99 315 GLU B CA 1
ATOM 6175 C C . GLU B 1 315 ? 13.297 47.425 -2.790 1.00 24.59 315 GLU B C 1
ATOM 6176 O O . GLU B 1 315 ? 14.402 47.183 -3.237 1.00 23.78 315 GLU B O 1
ATOM 6182 N N . ILE B 1 316 ? 13.014 47.404 -1.494 1.00 23.85 316 ILE B N 1
ATOM 6183 C CA . ILE B 1 316 ? 14.046 47.023 -0.508 1.00 23.17 316 ILE B CA 1
ATOM 6184 C C . ILE B 1 316 ? 14.474 45.565 -0.681 1.00 22.34 316 ILE B C 1
ATOM 6185 O O . ILE B 1 316 ? 15.672 45.249 -0.723 1.00 21.98 316 ILE B O 1
ATOM 6190 N N . ALA B 1 317 ? 13.492 44.672 -0.819 1.00 23.78 317 ALA B N 1
ATOM 6191 C CA . ALA B 1 317 ? 13.774 43.260 -1.094 1.00 23.88 317 ALA B CA 1
ATOM 6192 C C . ALA B 1 317 ? 14.623 43.043 -2.344 1.00 24.84 317 ALA B C 1
ATOM 6193 O O . ALA B 1 317 ? 15.536 42.234 -2.345 1.00 24.44 317 ALA B O 1
ATOM 6195 N N . ALA B 1 318 ? 14.328 43.783 -3.414 1.00 24.85 318 ALA B N 1
ATOM 6196 C CA . ALA B 1 318 ? 15.076 43.610 -4.660 1.00 26.53 318 ALA B CA 1
ATOM 6197 C C . ALA B 1 318 ? 16.552 44.000 -4.470 1.00 24.48 318 ALA B C 1
ATOM 6198 O O . ALA B 1 318 ? 17.443 43.348 -4.997 1.00 25.19 318 ALA B O 1
ATOM 6200 N N . PHE B 1 319 ? 16.787 45.033 -3.661 1.00 23.57 319 PHE B N 1
ATOM 6201 C CA . PHE B 1 319 ? 18.133 45.476 -3.342 1.00 25.14 319 PHE B CA 1
ATOM 6202 C C . PHE B 1 319 ? 18.853 44.418 -2.511 1.00 24.04 319 PHE B C 1
ATOM 6203 O O . PHE B 1 319 ? 19.947 43.972 -2.865 1.00 24.68 319 PHE B O 1
ATOM 6211 N N . MET B 1 320 ? 18.219 43.987 -1.422 1.00 25.57 320 MET B N 1
ATOM 6212 C CA . MET B 1 320 ? 18.846 42.966 -0.557 1.00 24.34 320 MET B CA 1
ATOM 6213 C C . MET B 1 320 ? 19.164 41.690 -1.328 1.00 25.33 320 MET B C 1
ATOM 6214 O O . MET B 1 320 ? 20.227 41.079 -1.150 1.00 23.90 320 MET B O 1
ATOM 6219 N N . ASP B 1 321 ? 18.265 41.322 -2.239 1.00 24.58 321 ASP B N 1
ATOM 6220 C CA . ASP B 1 321 ? 18.428 40.126 -3.062 1.00 26.34 321 ASP B CA 1
ATOM 6221 C C . ASP B 1 321 ? 19.674 40.105 -3.947 1.00 26.53 321 ASP B C 1
ATOM 6222 O O . ASP B 1 321 ? 20.113 39.026 -4.366 1.00 27.26 321 ASP B O 1
ATOM 6227 N N . LYS B 1 322 ? 20.228 41.280 -4.245 1.00 27.37 322 LYS B N 1
ATOM 6228 C CA . LYS B 1 322 ? 21.409 41.376 -5.110 1.00 26.65 322 LYS B CA 1
ATOM 6229 C C . LYS B 1 322 ? 22.725 41.134 -4.373 1.00 26.12 322 LYS B C 1
ATOM 6230 O O . LYS B 1 322 ? 23.781 41.112 -4.996 1.00 27.05 322 LYS B O 1
ATOM 6236 N N . HIS B 1 323 ? 22.662 40.946 -3.055 1.00 24.54 323 HIS B N 1
ATOM 6237 C CA . HIS B 1 323 ? 23.872 40.805 -2.243 1.00 24.70 323 HIS B CA 1
ATOM 6238 C C . HIS B 1 323 ? 23.826 39.578 -1.357 1.00 24.58 323 HIS B C 1
ATOM 6239 O O . HIS B 1 323 ? 22.757 38.961 -1.184 1.00 23.65 323 HIS B O 1
ATOM 6246 N N . ARG B 1 324 ? 24.993 39.217 -0.823 1.00 24.90 324 ARG B N 1
ATOM 6247 C CA . ARG B 1 324 ? 25.102 38.181 0.199 1.00 24.13 324 ARG B CA 1
ATOM 6248 C C . ARG B 1 324 ? 25.062 38.898 1.546 1.00 23.34 324 ARG B C 1
ATOM 6249 O O . ARG B 1 324 ? 25.946 39.692 1.858 1.00 24.61 324 ARG B O 1
ATOM 6257 N N . TRP B 1 325 ? 24.033 38.606 2.334 1.00 23.93 325 TRP B N 1
ATOM 6258 C CA . TRP B 1 325 ? 23.822 39.306 3.607 1.00 22.66 325 TRP B CA 1
ATOM 6259 C C . TRP B 1 325 ? 24.343 38.418 4.734 1.00 21.84 325 TRP B C 1
ATOM 6260 O O . TRP B 1 325 ? 23.843 37.324 4.928 1.00 22.30 325 TRP B O 1
ATOM 6271 N N . GLU B 1 326 ? 25.358 38.901 5.456 1.00 21.09 326 GLU B N 1
ATOM 6272 C CA . GLU B 1 326 ? 26.113 38.068 6.401 1.00 21.73 326 GLU B CA 1
ATOM 6273 C C . GLU B 1 326 ? 25.511 38.152 7.800 1.00 21.12 326 GLU B C 1
ATOM 6274 O O . GLU B 1 326 ? 26.184 38.567 8.767 1.00 21.19 326 GLU B O 1
ATOM 6280 N N . SER B 1 327 ? 24.250 37.735 7.903 1.00 21.43 327 SER B N 1
ATOM 6281 C CA . SER B 1 327 ? 23.530 37.864 9.173 1.00 21.99 327 SER B CA 1
ATOM 6282 C C . SER B 1 327 ? 22.931 36.528 9.563 1.00 22.22 327 SER B C 1
ATOM 6283 O O . SER B 1 327 ? 22.207 35.902 8.767 1.00 22.52 327 SER B O 1
ATOM 6286 N N . VAL B 1 328 ? 23.245 36.073 10.780 1.00 21.24 328 VAL B N 1
ATOM 6287 C CA . VAL B 1 328 ? 22.648 34.827 11.259 1.00 21.77 328 VAL B CA 1
ATOM 6288 C C . VAL B 1 328 ? 22.112 35.020 12.672 1.00 22.38 328 VAL B C 1
ATOM 6289 O O . VAL B 1 328 ? 22.709 35.730 13.503 1.00 22.86 328 VAL B O 1
ATOM 6293 N N . SER B 1 329 ? 20.959 34.409 12.919 1.00 22.14 329 SER B N 1
ATOM 6294 C CA . SER B 1 329 ? 20.337 34.365 14.239 1.00 21.28 329 SER B CA 1
ATOM 6295 C C . SER B 1 329 ? 19.918 32.898 14.424 1.00 21.78 329 SER B C 1
ATOM 6296 O O . SER B 1 329 ? 19.191 32.356 13.592 1.00 21.90 329 SER B O 1
ATOM 6299 N N . THR B 1 330 ? 20.388 32.238 15.486 1.00 20.89 330 THR B N 1
ATOM 6300 C CA . THR B 1 330 ? 20.132 30.790 15.624 1.00 21.58 330 THR B CA 1
ATOM 6301 C C . THR B 1 330 ? 18.642 30.449 15.409 1.00 20.98 330 THR B C 1
ATOM 6302 O O . THR B 1 330 ? 18.310 29.623 14.538 1.00 22.65 330 THR B O 1
ATOM 6306 N N . TYR B 1 331 ? 17.762 31.070 16.189 1.00 21.99 331 TYR B N 1
ATOM 6307 C CA . TYR B 1 331 ? 16.357 30.679 16.206 1.00 22.00 331 TYR B CA 1
ATOM 6308 C C . TYR B 1 331 ? 15.485 31.392 15.169 1.00 22.52 331 TYR B C 1
ATOM 6309 O O . TYR B 1 331 ? 14.280 31.159 15.103 1.00 22.84 331 TYR B O 1
ATOM 6318 N N . ALA B 1 332 ? 16.092 32.262 14.358 1.00 21.80 332 ALA B N 1
ATOM 6319 C CA . ALA B 1 332 ? 15.328 32.894 13.276 1.00 21.83 332 ALA B CA 1
ATOM 6320 C C . ALA B 1 332 ? 14.702 31.833 12.372 1.00 21.67 332 ALA B C 1
ATOM 6321 O O . ALA B 1 332 ? 15.418 31.027 11.769 1.00 23.47 332 ALA B O 1
ATOM 6323 N N . GLY B 1 333 ? 13.374 31.863 12.274 1.00 22.28 333 GLY B N 1
ATOM 6324 C CA . GLY B 1 333 ? 12.635 30.946 11.409 1.00 22.73 333 GLY B CA 1
ATOM 6325 C C . GLY B 1 333 ? 12.345 29.596 12.053 1.00 23.71 333 GLY B C 1
ATOM 6326 O O . GLY B 1 333 ? 11.902 28.664 11.371 1.00 23.64 333 GLY B O 1
ATOM 6327 N N . HIS B 1 334 ? 12.593 29.493 13.361 1.00 22.13 334 HIS B N 1
ATOM 6328 C CA . HIS B 1 334 ? 12.409 28.233 14.096 1.00 22.12 334 HIS B CA 1
ATOM 6329 C C . HIS B 1 334 ? 11.145 27.509 13.635 1.00 21.60 334 HIS B C 1
ATOM 6330 O O . HIS B 1 334 ? 10.059 28.071 13.725 1.00 22.05 334 HIS B O 1
ATOM 6337 N N . PRO B 1 335 ? 11.278 26.259 13.121 1.00 23.22 335 PRO B N 1
ATOM 6338 C CA . PRO B 1 335 ? 10.115 25.689 12.408 1.00 22.75 335 PRO B CA 1
ATOM 6339 C C . PRO B 1 335 ? 8.881 25.517 13.293 1.00 23.94 335 PRO B C 1
ATOM 6340 O O . PRO B 1 335 ? 7.761 25.649 12.818 1.00 23.54 335 PRO B O 1
ATOM 6344 N N . VAL B 1 336 ? 9.078 25.246 14.584 1.00 23.10 336 VAL B N 1
ATOM 6345 C CA . VAL B 1 336 ? 7.916 25.051 15.479 1.00 23.92 336 VAL B CA 1
ATOM 6346 C C . VAL B 1 336 ? 7.276 26.401 15.821 1.00 22.02 336 VAL B C 1
ATOM 6347 O O . VAL B 1 336 ? 6.045 26.526 15.857 1.00 22.00 336 VAL B O 1
ATOM 6351 N N . ALA B 1 337 ? 8.114 27.427 16.034 1.00 22.35 337 ALA B N 1
ATOM 6352 C CA . ALA B 1 337 ? 7.574 28.793 16.187 1.00 21.53 337 ALA B CA 1
ATOM 6353 C C . ALA B 1 337 ? 6.817 29.216 14.925 1.00 22.97 337 ALA B C 1
ATOM 6354 O O . ALA B 1 337 ? 5.760 29.865 15.024 1.00 23.02 337 ALA B O 1
ATOM 6356 N N . MET B 1 338 ? 7.325 28.828 13.752 1.00 22.08 338 MET B N 1
ATOM 6357 C CA . MET B 1 338 ? 6.653 29.153 12.496 1.00 23.53 338 MET B CA 1
ATOM 6358 C C . MET B 1 338 ? 5.329 28.395 12.357 1.00 24.08 338 MET B C 1
ATOM 6359 O O . MET B 1 338 ? 4.348 28.944 11.857 1.00 23.48 338 MET B O 1
ATOM 6364 N N . ALA B 1 339 ? 5.295 27.160 12.841 1.00 23.38 339 ALA B N 1
ATOM 6365 C CA . ALA B 1 339 ? 4.013 26.419 12.905 1.00 24.15 339 ALA B CA 1
ATOM 6366 C C . ALA B 1 339 ? 2.963 27.167 13.732 1.00 22.89 339 ALA B C 1
ATOM 6367 O O . ALA B 1 339 ? 1.787 27.224 13.345 1.00 24.23 339 ALA B O 1
ATOM 6369 N N . ALA B 1 340 ? 3.379 27.717 14.883 1.00 23.04 340 ALA B N 1
ATOM 6370 C CA . ALA B 1 340 ? 2.543 28.557 15.726 1.00 23.69 340 ALA B CA 1
ATOM 6371 C C . ALA B 1 340 ? 2.043 29.806 14.998 1.00 23.62 340 ALA B C 1
ATOM 6372 O O . ALA B 1 340 ? 0.843 30.124 15.053 1.00 24.06 340 ALA B O 1
ATOM 6374 N N . VAL B 1 341 ? 2.953 30.523 14.323 1.00 24.74 341 VAL B N 1
ATOM 6375 C CA . VAL B 1 341 ? 2.545 31.697 13.547 1.00 24.36 341 VAL B CA 1
ATOM 6376 C C . VAL B 1 341 ? 1.479 31.329 12.507 1.00 24.31 341 VAL B C 1
ATOM 6377 O O . VAL B 1 341 ? 0.444 31.998 12.397 1.00 24.87 341 VAL B O 1
ATOM 6381 N N . CYS B 1 342 ? 1.753 30.280 11.740 1.00 23.83 342 CYS B N 1
ATOM 6382 C CA . CYS B 1 342 ? 0.815 29.828 10.705 1.00 25.53 342 CYS B CA 1
ATOM 6383 C C . CYS B 1 342 ? -0.554 29.556 11.283 1.00 25.17 342 CYS B C 1
ATOM 6384 O O . CYS B 1 342 ? -1.554 30.050 10.761 1.00 24.97 342 CYS B O 1
ATOM 6387 N N . ALA B 1 343 ? -0.603 28.806 12.377 1.00 25.78 343 ALA B N 1
ATOM 6388 C CA . ALA B 1 343 ? -1.891 28.456 12.980 1.00 26.35 343 ALA B CA 1
ATOM 6389 C C . ALA B 1 343 ? -2.581 29.679 13.580 1.00 26.68 343 ALA B C 1
ATOM 6390 O O . ALA B 1 343 ? -3.783 29.849 13.441 1.00 26.32 343 ALA B O 1
ATOM 6392 N N . ASN B 1 344 ? -1.817 30.552 14.237 1.00 25.29 344 ASN B N 1
ATOM 6393 C CA . ASN B 1 344 ? -2.394 31.767 14.801 1.00 24.34 344 ASN B CA 1
ATOM 6394 C C . ASN B 1 344 ? -3.071 32.615 13.713 1.00 25.20 344 ASN B C 1
ATOM 6395 O O . ASN B 1 344 ? -4.218 33.050 13.861 1.00 25.35 344 ASN B O 1
ATOM 6400 N N . LEU B 1 345 ? -2.358 32.820 12.605 1.00 26.02 345 LEU B N 1
ATOM 6401 C CA . LEU B 1 345 ? -2.867 33.640 11.505 1.00 26.87 345 LEU B CA 1
ATOM 6402 C C . LEU B 1 345 ? -4.059 32.955 10.814 1.00 27.88 345 LEU B C 1
ATOM 6403 O O . LEU B 1 345 ? -5.010 33.625 10.385 1.00 27.76 345 LEU B O 1
ATOM 6408 N N . GLU B 1 346 ? -3.994 31.632 10.711 1.00 26.95 346 GLU B N 1
ATOM 6409 C CA . GLU B 1 346 ? -5.083 30.879 10.043 1.00 28.65 346 GLU B CA 1
ATOM 6410 C C . GLU B 1 346 ? -6.357 30.980 10.854 1.00 29.51 346 GLU B C 1
ATOM 6411 O O . GLU B 1 346 ? -7.431 31.187 10.288 1.00 32.10 346 GLU B O 1
ATOM 6417 N N . VAL B 1 347 ? -6.234 30.852 12.180 1.00 28.74 347 VAL B N 1
ATOM 6418 C CA . VAL B 1 347 ? -7.387 30.994 13.082 1.00 28.58 347 VAL B CA 1
ATOM 6419 C C . VAL B 1 347 ? -7.957 32.416 13.054 1.00 30.51 347 VAL B C 1
ATOM 6420 O O . VAL B 1 347 ? -9.175 32.616 12.962 1.00 28.85 347 VAL B O 1
ATOM 6424 N N . MET B 1 348 ? -7.062 33.403 13.152 1.00 28.33 348 MET B N 1
ATOM 6425 C CA . MET B 1 348 ? -7.430 34.802 13.046 1.00 29.94 348 MET B CA 1
ATOM 6426 C C . MET B 1 348 ? -8.227 35.080 11.758 1.00 29.45 348 MET B C 1
ATOM 6427 O O . MET B 1 348 ? -9.240 35.760 11.800 1.00 34.25 348 MET B O 1
ATOM 6432 N N . MET B 1 349 ? -7.785 34.543 10.625 1.00 29.72 349 MET B N 1
ATOM 6433 C CA . MET B 1 349 ? -8.474 34.745 9.351 1.00 32.86 349 MET B CA 1
ATOM 6434 C C . MET B 1 349 ? -9.814 33.997 9.286 1.00 33.89 349 MET B C 1
ATOM 6435 O O . MET B 1 349 ? -10.848 34.574 8.910 1.00 35.20 349 MET B O 1
ATOM 6440 N N . GLU B 1 350 ? -9.786 32.718 9.651 1.00 36.44 350 GLU B N 1
ATOM 6441 C CA . GLU B 1 350 ? -10.956 31.840 9.499 1.00 37.31 350 GLU B CA 1
ATOM 6442 C C . GLU B 1 350 ? -12.116 32.251 10.410 1.00 37.35 350 GLU B C 1
ATOM 6443 O O . GLU B 1 350 ? -13.292 32.091 10.037 1.00 34.73 350 GLU B O 1
ATOM 6449 N N . GLU B 1 351 ? -11.794 32.770 11.600 1.00 33.02 351 GLU B N 1
ATOM 6450 C CA . GLU B 1 351 ? -12.811 33.125 12.587 1.00 32.80 351 GLU B CA 1
ATOM 6451 C C . GLU B 1 351 ? -13.077 34.616 12.632 1.00 31.82 351 GLU B C 1
ATOM 6452 O O . GLU B 1 351 ? -13.838 35.094 13.478 1.00 31.28 351 GLU B O 1
ATOM 6458 N N . ASN B 1 352 ? -12.438 35.346 11.712 1.00 32.82 352 ASN B N 1
ATOM 6459 C CA . ASN B 1 352 ? -12.690 36.773 11.543 1.00 32.53 352 ASN B CA 1
ATOM 6460 C C . ASN B 1 352 ? -12.415 37.567 12.836 1.00 31.47 352 ASN B C 1
ATOM 6461 O O . ASN B 1 352 ? -13.211 38.398 13.268 1.00 29.19 352 ASN B O 1
ATOM 6466 N N . PHE B 1 353 ? -11.271 37.302 13.476 1.00 29.54 353 PHE B N 1
ATOM 6467 C CA . PHE B 1 353 ? -10.924 38.019 14.703 1.00 30.23 353 PHE B CA 1
ATOM 6468 C C . PHE B 1 353 ? -10.759 39.530 14.492 1.00 28.88 353 PHE B C 1
ATOM 6469 O O . PHE B 1 353 ? -11.002 40.313 15.407 1.00 28.69 353 PHE B O 1
ATOM 6477 N N . VAL B 1 354 ? -10.295 39.922 13.310 1.00 28.04 354 VAL B N 1
ATOM 6478 C CA . VAL B 1 354 ? -10.080 41.347 13.048 1.00 29.06 354 VAL B CA 1
ATOM 6479 C C . VAL B 1 354 ? -11.424 42.075 13.083 1.00 31.48 354 VAL B C 1
ATOM 6480 O O . VAL B 1 354 ? -11.585 43.099 13.762 1.00 28.84 354 VAL B O 1
ATOM 6484 N N . GLU B 1 355 ? -12.410 41.483 12.412 1.00 32.11 355 GLU B N 1
ATOM 6485 C CA . GLU B 1 355 ? -13.767 42.012 12.417 1.00 36.22 355 GLU B CA 1
ATOM 6486 C C . GLU B 1 355 ? -14.378 41.992 13.827 1.00 35.01 355 GLU B C 1
ATOM 6487 O O . GLU B 1 355 ? -15.009 42.972 14.257 1.00 35.85 355 GLU B O 1
ATOM 6493 N N . GLN B 1 356 ? -14.148 40.906 14.578 1.00 34.82 356 GLN B N 1
ATOM 6494 C CA . GLN B 1 356 ? -14.565 40.823 15.979 1.00 33.36 356 GLN B CA 1
ATOM 6495 C C . GLN B 1 356 ? -13.987 41.956 16.843 1.00 33.04 356 GLN B C 1
ATOM 6496 O O . GLN B 1 356 ? -14.660 42.497 17.715 1.00 34.66 356 GLN B O 1
ATOM 6502 N N . ALA B 1 357 ? -12.716 42.293 16.607 1.00 31.96 357 ALA B N 1
ATOM 6503 C CA . ALA B 1 357 ? -12.035 43.323 17.381 1.00 30.13 357 ALA B CA 1
ATOM 6504 C C . ALA B 1 357 ? -12.620 44.708 17.093 1.00 28.80 357 ALA B C 1
ATOM 6505 O O . ALA B 1 357 ? -12.810 45.484 18.004 1.00 30.88 357 ALA B O 1
ATOM 6507 N N . LYS B 1 358 ? -12.850 45.008 15.818 1.00 30.09 358 LYS B N 1
ATOM 6508 C CA . LYS B 1 358 ? -13.495 46.274 15.432 1.00 31.39 358 LYS B CA 1
ATOM 6509 C C . LYS B 1 358 ? -14.828 46.425 16.175 1.00 30.72 358 LYS B C 1
ATOM 6510 O O . LYS B 1 358 ? -15.076 47.448 16.817 1.00 30.35 358 LYS B O 1
ATOM 6516 N N . ASP B 1 359 ? -15.666 45.387 16.093 1.00 32.07 359 ASP B N 1
ATOM 6517 C CA . ASP B 1 359 ? -16.993 45.365 16.751 1.00 36.01 359 ASP B CA 1
ATOM 6518 C C . ASP B 1 359 ? -16.914 45.587 18.248 1.00 34.06 359 ASP B C 1
ATOM 6519 O O . ASP B 1 359 ? -17.637 46.413 18.798 1.00 33.34 359 ASP B O 1
ATOM 6524 N N . SER B 1 360 ? -16.041 44.832 18.919 1.00 34.18 360 SER B N 1
ATOM 6525 C CA . SER B 1 360 ? -15.869 44.969 20.364 1.00 31.80 360 SER B CA 1
ATOM 6526 C C . SER B 1 360 ? -15.286 46.321 20.794 1.00 32.01 360 SER B C 1
ATOM 6527 O O . SER B 1 360 ? -15.573 46.810 21.873 1.00 33.48 360 SER B O 1
ATOM 6530 N N . GLY B 1 361 ? -14.465 46.922 19.938 1.00 32.65 361 GLY B N 1
ATOM 6531 C CA . GLY B 1 361 ? -13.957 48.273 20.180 1.00 31.29 361 GLY B CA 1
ATOM 6532 C C . GLY B 1 361 ? -15.099 49.284 20.204 1.00 33.80 361 GLY B C 1
ATOM 6533 O O . GLY B 1 361 ? -15.141 50.136 21.085 1.00 31.79 361 GLY B O 1
ATOM 6534 N N . GLU B 1 362 ? -16.004 49.180 19.230 1.00 35.45 362 GLU B N 1
ATOM 6535 C CA . GLU B 1 362 ? -17.202 50.039 19.178 1.00 38.54 362 GLU B CA 1
ATOM 6536 C C . GLU B 1 362 ? -18.018 49.845 20.451 1.00 37.93 362 GLU B C 1
ATOM 6537 O O . GLU B 1 362 ? -18.511 50.810 21.041 1.00 35.15 362 GLU B O 1
ATOM 6543 N N . TYR B 1 363 ? -18.123 48.596 20.905 1.00 36.55 363 TYR B N 1
ATOM 6544 C CA . TYR B 1 363 ? -18.789 48.317 22.177 1.00 36.57 363 TYR B CA 1
ATOM 6545 C C . TYR B 1 363 ? -18.075 48.971 23.363 1.00 36.57 363 TYR B C 1
ATOM 6546 O O . TYR B 1 363 ? -18.701 49.653 24.183 1.00 35.80 363 TYR B O 1
ATOM 6555 N N . ILE B 1 364 ? -16.754 48.778 23.444 1.00 36.59 364 ILE B N 1
ATOM 6556 C CA . ILE B 1 364 ? -15.945 49.398 24.488 1.00 33.76 364 ILE B CA 1
ATOM 6557 C C . ILE B 1 364 ? -16.068 50.929 24.440 1.00 33.82 364 ILE B C 1
ATOM 6558 O O . ILE B 1 364 ? -16.102 51.577 25.478 1.00 33.16 364 ILE B O 1
ATOM 6563 N N . ARG B 1 365 ? -16.095 51.488 23.236 1.00 35.53 365 ARG B N 1
ATOM 6564 C CA . ARG B 1 365 ? -16.308 52.927 23.039 1.00 38.29 365 ARG B CA 1
ATOM 6565 C C . ARG B 1 365 ? -17.599 53.381 23.748 1.00 38.63 365 ARG B C 1
ATOM 6566 O O . ARG B 1 365 ? -17.579 54.336 24.518 1.00 40.12 365 ARG B O 1
ATOM 6574 N N . SER B 1 366 ? -18.699 52.670 23.512 1.00 38.69 366 SER B N 1
ATOM 6575 C CA . SER B 1 366 ? -19.980 52.980 24.183 1.00 40.95 366 SER B CA 1
ATOM 6576 C C . SER B 1 366 ? -19.907 52.846 25.711 1.00 42.81 366 SER B C 1
ATOM 6577 O O . SER B 1 366 ? -20.532 53.619 26.445 1.00 44.51 366 SER B O 1
ATOM 6580 N N . LYS B 1 367 ? -19.147 51.862 26.192 1.00 41.70 367 LYS B N 1
ATOM 6581 C CA . LYS B 1 367 ? -18.985 51.666 27.631 1.00 40.40 367 LYS B CA 1
ATOM 6582 C C . LYS B 1 367 ? -18.145 52.775 28.253 1.00 39.60 367 LYS B C 1
ATOM 6583 O O . LYS B 1 367 ? -18.453 53.249 29.352 1.00 42.38 367 LYS B O 1
ATOM 6589 N N . LEU B 1 368 ? -17.080 53.189 27.563 1.00 39.60 368 LEU B N 1
ATOM 6590 C CA . LEU B 1 368 ? -16.245 54.300 28.053 1.00 37.30 368 LEU B CA 1
ATOM 6591 C C . LEU B 1 368 ? -16.988 55.638 28.018 1.00 38.08 368 LEU B C 1
ATOM 6592 O O . LEU B 1 368 ? -16.828 56.452 28.922 1.00 38.16 368 LEU B O 1
ATOM 6597 N N . GLU B 1 369 ? -17.783 55.867 26.978 1.00 40.86 369 GLU B N 1
ATOM 6598 C CA . GLU B 1 369 ? -18.658 57.054 26.942 1.00 44.45 369 GLU B CA 1
ATOM 6599 C C . GLU B 1 369 ? -19.492 57.151 28.224 1.00 43.93 369 GLU B C 1
ATOM 6600 O O . GLU B 1 369 ? -19.534 58.201 28.867 1.00 43.87 369 GLU B O 1
ATOM 6606 N N . LEU B 1 370 ? -20.122 56.043 28.607 1.00 44.37 370 LEU B N 1
ATOM 6607 C CA . LEU B 1 370 ? -20.955 56.004 29.814 1.00 45.54 370 LEU B CA 1
ATOM 6608 C C . LEU B 1 370 ? -20.158 56.242 31.097 1.00 47.36 370 LEU B C 1
ATOM 6609 O O . LEU B 1 370 ? -20.616 56.963 31.987 1.00 45.57 370 LEU B O 1
ATOM 6614 N N . LEU B 1 371 ? -18.963 55.651 31.186 1.00 43.92 371 LEU B N 1
ATOM 6615 C CA . LEU B 1 371 ? -18.061 55.906 32.309 1.00 44.41 371 LEU B CA 1
ATOM 6616 C C . LEU B 1 371 ? -17.611 57.361 32.393 1.00 44.55 371 LEU B C 1
ATOM 6617 O O . LEU B 1 371 ? -17.515 57.919 33.487 1.00 43.47 371 LEU B O 1
ATOM 6622 N N . GLN B 1 372 ? -17.334 57.972 31.246 1.00 44.27 372 GLN B N 1
ATOM 6623 C CA . GLN B 1 372 ? -16.899 59.373 31.229 1.00 46.44 372 GLN B CA 1
ATOM 6624 C C . GLN B 1 372 ? -18.005 60.329 31.700 1.00 47.35 372 GLN B C 1
ATOM 6625 O O . GLN B 1 372 ? -17.730 61.318 32.377 1.00 46.83 372 GLN B O 1
ATOM 6631 N N . GLU B 1 373 ? -19.246 60.017 31.347 1.00 48.13 373 GLU B N 1
ATOM 6632 C CA . GLU B 1 373 ? -20.395 60.841 31.745 1.00 52.65 373 GLU B CA 1
ATOM 6633 C C . GLU B 1 373 ? -20.649 60.742 33.252 1.00 54.66 373 GLU B C 1
ATOM 6634 O O . GLU B 1 373 ? -21.246 61.638 33.847 1.00 57.43 373 GLU B O 1
ATOM 6640 N N . LYS B 1 374 ? -20.163 59.658 33.857 1.00 54.59 374 LYS B N 1
ATOM 6641 C CA . LYS B 1 374 ? -20.348 59.390 35.283 1.00 55.03 374 LYS B CA 1
ATOM 6642 C C . LYS B 1 374 ? -19.091 59.689 36.119 1.00 54.03 374 LYS B C 1
ATOM 6643 O O . LYS B 1 374 ? -19.184 59.858 37.342 1.00 50.90 374 LYS B O 1
ATOM 6649 N N . HIS B 1 375 ? -17.932 59.776 35.458 1.00 49.33 375 HIS B N 1
ATOM 6650 C CA . HIS B 1 375 ? -16.653 59.963 36.142 1.00 48.17 375 HIS B CA 1
ATOM 6651 C C . HIS B 1 375 ? -15.819 61.102 35.579 1.00 48.66 375 HIS B C 1
ATOM 6652 O O . HIS B 1 375 ? -15.224 60.971 34.509 1.00 46.72 375 HIS B O 1
ATOM 6659 N N . LYS B 1 376 ? -15.732 62.194 36.336 1.00 48.60 376 LYS B N 1
ATOM 6660 C CA . LYS B 1 376 ? -15.010 63.390 35.901 1.00 51.04 376 LYS B CA 1
ATOM 6661 C C . LYS B 1 376 ? -13.488 63.200 35.951 1.00 50.31 376 LYS B C 1
ATOM 6662 O O . LYS B 1 376 ? -12.738 64.039 35.445 1.00 50.33 376 LYS B O 1
ATOM 6668 N N . SER B 1 377 ? -13.046 62.089 36.545 1.00 48.95 377 SER B N 1
ATOM 6669 C CA . SER B 1 377 ? -11.634 61.691 36.526 1.00 47.52 377 SER B CA 1
ATOM 6670 C C . SER B 1 377 ? -11.188 61.197 35.146 1.00 45.38 377 SER B C 1
ATOM 6671 O O . SER B 1 377 ? -9.986 61.068 34.891 1.00 48.38 377 SER B O 1
ATOM 6674 N N . ILE B 1 378 ? -12.148 60.904 34.272 1.00 43.10 378 ILE B N 1
ATOM 6675 C CA . ILE B 1 378 ? -11.840 60.628 32.865 1.00 42.77 378 ILE B CA 1
ATOM 6676 C C . ILE B 1 378 ? -11.846 61.952 32.105 1.00 44.04 378 ILE B C 1
ATOM 6677 O O . ILE B 1 378 ? -12.907 62.539 31.881 1.00 44.26 378 ILE B O 1
ATOM 6682 N N . GLY B 1 379 ? -10.658 62.422 31.729 1.00 44.08 379 GLY B N 1
ATOM 6683 C CA . GLY B 1 379 ? -10.522 63.647 30.933 1.00 43.24 379 GLY B CA 1
ATOM 6684 C C . GLY B 1 379 ? -10.840 63.414 29.472 1.00 42.22 379 GLY B C 1
ATOM 6685 O O . GLY B 1 379 ? -11.524 64.223 28.829 1.00 42.85 379 GLY B O 1
ATOM 6686 N N . ASN B 1 380 ? -10.340 62.300 28.949 1.00 39.83 380 ASN B N 1
ATOM 6687 C CA . ASN B 1 380 ? -10.585 61.869 27.573 1.00 40.61 380 ASN B CA 1
ATOM 6688 C C . ASN B 1 380 ? -10.275 60.377 27.416 1.00 39.52 380 ASN B C 1
ATOM 6689 O O . ASN B 1 380 ? -9.686 59.765 28.304 1.00 39.25 380 ASN B O 1
ATOM 6694 N N . PHE B 1 381 ? -10.712 59.799 26.300 1.00 39.07 381 PHE B N 1
ATOM 6695 C CA . PHE B 1 381 ? -10.322 58.441 25.945 1.00 39.14 381 PHE B CA 1
ATOM 6696 C C . PHE B 1 381 ? -10.340 58.334 24.436 1.00 40.02 381 PHE B C 1
ATOM 6697 O O . PHE B 1 381 ? -11.060 59.072 23.744 1.00 39.32 381 PHE B O 1
ATOM 6705 N N . ASP B 1 382 ? -9.540 57.409 23.927 1.00 37.69 382 ASP B N 1
ATOM 6706 C CA . ASP B 1 382 ? -9.369 57.261 22.510 1.00 36.92 382 ASP B CA 1
ATOM 6707 C C . ASP B 1 382 ? -8.832 55.852 22.269 1.00 34.60 382 ASP B C 1
ATOM 6708 O O . ASP B 1 382 ? -8.297 55.219 23.182 1.00 34.71 382 ASP B O 1
ATOM 6713 N N . GLY B 1 383 ? -8.971 55.374 21.046 1.00 33.97 383 GLY B N 1
ATOM 6714 C CA . GLY B 1 383 ? -8.569 54.001 20.736 1.00 32.75 383 GLY B CA 1
ATOM 6715 C C . GLY B 1 383 ? -9.347 53.408 19.604 1.00 31.79 383 GLY B C 1
ATOM 6716 O O . GLY B 1 383 ? -9.968 54.129 18.824 1.00 34.80 383 GLY B O 1
ATOM 6717 N N . TYR B 1 384 ? -9.276 52.078 19.505 1.00 29.81 384 TYR B N 1
ATOM 6718 C CA . TYR B 1 384 ? -9.878 51.282 18.451 1.00 31.15 384 TYR B CA 1
ATOM 6719 C C . TYR B 1 384 ? -9.610 49.807 18.754 1.00 32.67 384 TYR B C 1
ATOM 6720 O O . TYR B 1 384 ? -8.672 49.488 19.489 1.00 32.80 384 TYR B O 1
ATOM 6729 N N . GLY B 1 385 ? -10.442 48.917 18.219 1.00 30.43 385 GLY B N 1
ATOM 6730 C CA . GLY B 1 385 ? -10.254 47.470 18.436 1.00 29.38 385 GLY B CA 1
ATOM 6731 C C . GLY B 1 385 ? -10.110 47.144 19.905 1.00 28.32 385 GLY B C 1
ATOM 6732 O O . GLY B 1 385 ? -10.952 47.534 20.718 1.00 30.09 385 GLY B O 1
ATOM 6733 N N . LEU B 1 386 ? -9.041 46.418 20.257 1.00 27.74 386 LEU B N 1
ATOM 6734 C CA . LEU B 1 386 ? -8.738 46.139 21.656 1.00 28.42 386 LEU B CA 1
ATOM 6735 C C . LEU B 1 386 ? -7.484 46.892 22.150 1.00 28.38 386 LEU B C 1
ATOM 6736 O O . LEU B 1 386 ? -6.593 46.311 22.786 1.00 27.70 386 LEU B O 1
ATOM 6741 N N . LEU B 1 387 ? -7.425 48.192 21.872 1.00 28.73 387 LEU B N 1
ATOM 6742 C CA . LEU B 1 387 ? -6.336 49.027 22.365 1.00 31.44 387 LEU B CA 1
ATOM 6743 C C . LEU B 1 387 ? -6.901 50.409 22.712 1.00 32.36 387 LEU B C 1
ATOM 6744 O O . LEU B 1 387 ? -7.252 51.188 21.819 1.00 31.06 387 LEU B O 1
ATOM 6749 N N . TRP B 1 388 ? -6.999 50.693 24.003 1.00 33.05 388 TRP B N 1
ATOM 6750 C CA . TRP B 1 388 ? -7.658 51.919 24.459 1.00 37.68 388 TRP B CA 1
ATOM 6751 C C . TRP B 1 388 ? -6.772 52.696 25.420 1.00 39.45 388 TRP B C 1
ATOM 6752 O O . TRP B 1 388 ? -6.105 52.116 26.280 1.00 39.81 388 TRP B O 1
ATOM 6763 N N . ILE B 1 389 ? -6.725 54.013 25.230 1.00 38.83 389 ILE B N 1
ATOM 6764 C CA . ILE B 1 389 ? -6.113 54.885 26.209 1.00 36.86 389 ILE B CA 1
ATOM 6765 C C . ILE B 1 389 ? -7.233 55.634 26.906 1.00 35.50 389 ILE B C 1
ATOM 6766 O O . ILE B 1 389 ? -8.211 56.004 26.265 1.00 35.89 389 ILE B O 1
ATOM 6771 N N . VAL B 1 390 ? -7.080 55.829 28.210 1.00 33.53 390 VAL B N 1
ATOM 6772 C CA . VAL B 1 390 ? -7.987 56.652 28.999 1.00 34.71 390 VAL B CA 1
ATOM 6773 C C . VAL B 1 390 ? -7.124 57.625 29.792 1.00 37.80 390 VAL B C 1
ATOM 6774 O O . VAL B 1 390 ? -6.315 57.220 30.648 1.00 35.99 390 VAL B O 1
ATOM 6778 N N . ASP B 1 391 ? -7.288 58.914 29.496 1.00 40.98 391 ASP B N 1
ATOM 6779 C CA . ASP B 1 391 ? -6.546 59.948 30.201 1.00 40.70 391 ASP B CA 1
ATOM 6780 C C . ASP B 1 391 ? -7.208 60.213 31.548 1.00 41.34 391 ASP B C 1
ATOM 6781 O O . ASP B 1 391 ? -8.379 60.598 31.615 1.00 43.58 391 ASP B O 1
ATOM 6786 N N . ILE B 1 392 ? -6.445 59.990 32.610 1.00 36.82 392 ILE B N 1
ATOM 6787 C CA . ILE B 1 392 ? -6.921 60.133 33.977 1.00 41.14 392 ILE B CA 1
ATOM 6788 C C . ILE B 1 392 ? -6.494 61.516 34.493 1.00 41.14 392 ILE B C 1
ATOM 6789 O O . ILE B 1 392 ? -5.340 61.911 34.353 1.00 40.68 392 ILE B O 1
ATOM 6794 N N . VAL B 1 393 ? -7.443 62.252 35.060 1.00 43.47 393 VAL B N 1
ATOM 6795 C CA . VAL B 1 393 ? -7.172 63.601 35.567 1.00 42.10 393 VAL B CA 1
ATOM 6796 C C . VAL B 1 393 ? -7.844 63.820 36.918 1.00 42.98 393 VAL B C 1
ATOM 6797 O O . VAL B 1 393 ? -8.768 63.100 37.286 1.00 41.89 393 VAL B O 1
ATOM 6801 N N . ASN B 1 394 ? -7.355 64.817 37.652 1.00 45.38 394 ASN B N 1
ATOM 6802 C CA . ASN B 1 394 ? -8.021 65.312 38.852 1.00 46.81 394 ASN B CA 1
ATOM 6803 C C . ASN B 1 394 ? -9.391 65.858 38.455 1.00 45.48 394 ASN B C 1
ATOM 6804 O O . ASN B 1 394 ? -9.485 66.767 37.632 1.00 46.59 394 ASN B O 1
ATOM 6809 N N . ALA B 1 395 ? -10.446 65.288 39.038 1.00 43.19 395 ALA B N 1
ATOM 6810 C CA . ALA B 1 395 ? -11.836 65.573 38.652 1.00 47.51 395 ALA B CA 1
ATOM 6811 C C . ALA B 1 395 ? -12.248 67.048 38.764 1.00 47.73 395 ALA B C 1
ATOM 6812 O O . ALA B 1 395 ? -13.162 67.500 38.064 1.00 47.54 395 ALA B O 1
ATOM 6814 N N . LYS B 1 396 ? -11.573 67.786 39.637 1.00 47.12 396 LYS B N 1
ATOM 6815 C CA . LYS B 1 396 ? -11.916 69.195 39.879 1.00 48.58 396 LYS B CA 1
ATOM 6816 C C . LYS B 1 396 ? -11.167 70.158 38.952 1.00 47.66 396 LYS B C 1
ATOM 6817 O O . LYS B 1 396 ? -11.676 71.226 38.607 1.00 49.16 396 LYS B O 1
ATOM 6823 N N . THR B 1 397 ? -9.963 69.768 38.548 1.00 50.33 397 THR B N 1
ATOM 6824 C CA . THR B 1 397 ? -9.097 70.606 37.718 1.00 50.35 397 THR B CA 1
ATOM 6825 C C . THR B 1 397 ? -9.064 70.178 36.251 1.00 50.69 397 THR B C 1
ATOM 6826 O O . THR B 1 397 ? -8.692 70.965 35.374 1.00 48.87 397 THR B O 1
ATOM 6830 N N . LYS B 1 398 ? -9.432 68.924 35.994 1.00 52.00 398 LYS B N 1
ATOM 6831 C CA . LYS B 1 398 ? -9.304 68.310 34.666 1.00 52.29 398 LYS B CA 1
ATOM 6832 C C . LYS B 1 398 ? -7.858 68.305 34.149 1.00 52.43 398 LYS B C 1
ATOM 6833 O O . LYS B 1 398 ? -7.629 68.325 32.944 1.00 52.21 398 LYS B O 1
ATOM 6839 N N . THR B 1 399 ? -6.898 68.289 35.077 1.00 49.67 399 THR B N 1
ATOM 6840 C CA . THR B 1 399 ? -5.465 68.223 34.758 1.00 51.32 399 THR B CA 1
ATOM 6841 C C . THR B 1 399 ? -4.834 67.020 35.486 1.00 50.25 399 THR B C 1
ATOM 6842 O O . THR B 1 399 ? -5.376 66.561 36.493 1.00 45.54 399 THR B O 1
ATOM 6846 N N . PRO B 1 400 ? -3.689 66.508 34.986 1.00 48.34 400 PRO B N 1
ATOM 6847 C CA . PRO B 1 400 ? -3.099 65.275 35.553 1.00 48.26 400 PRO B CA 1
ATOM 6848 C C . PRO B 1 400 ? -2.442 65.420 36.942 1.00 50.27 400 PRO B C 1
ATOM 6849 O O . PRO B 1 400 ? -1.929 66.490 37.292 1.00 49.20 400 PRO B O 1
ATOM 6853 N N . TYR B 1 401 ? -2.437 64.327 37.703 1.00 49.19 401 TYR B N 1
ATOM 6854 C CA . TYR B 1 401 ? -1.835 64.288 39.046 1.00 48.70 401 TYR B CA 1
ATOM 6855 C C . TYR B 1 401 ? -0.308 64.238 39.041 1.00 49.08 401 TYR B C 1
ATOM 6856 O O . TYR B 1 401 ? 0.343 64.802 39.925 1.00 47.98 401 TYR B O 1
ATOM 6865 N N . VAL B 1 402 ? 0.268 63.533 38.069 1.00 47.06 402 VAL B N 1
ATOM 6866 C CA . VAL B 1 402 ? 1.714 63.330 38.047 1.00 46.15 402 VAL B CA 1
ATOM 6867 C C . VAL B 1 402 ? 2.330 64.224 36.975 1.00 45.62 402 VAL B C 1
ATOM 6868 O O . VAL B 1 402 ? 2.207 63.948 35.784 1.00 45.12 402 VAL B O 1
ATOM 6872 N N . LYS B 1 403 ? 2.984 65.300 37.412 1.00 44.64 403 LYS B N 1
ATOM 6873 C CA . LYS B 1 403 ? 3.430 66.365 36.502 1.00 46.78 403 LYS B CA 1
ATOM 6874 C C . LYS B 1 403 ? 4.401 65.888 35.422 1.00 44.38 403 LYS B C 1
ATOM 6875 O O . LYS B 1 403 ? 4.264 66.278 34.264 1.00 43.39 403 LYS B O 1
ATOM 6881 N N . LEU B 1 404 ? 5.374 65.059 35.807 1.00 42.75 404 LEU B N 1
ATOM 6882 C CA . LEU B 1 404 ? 6.357 64.512 34.854 1.00 41.94 404 LEU B CA 1
ATOM 6883 C C . LEU B 1 404 ? 5.724 63.631 33.781 1.00 40.57 404 LEU B C 1
ATOM 6884 O O . LEU B 1 404 ? 6.338 63.397 32.740 1.00 38.94 404 LEU B O 1
ATOM 6889 N N . ASP B 1 405 ? 4.497 63.166 34.030 1.00 38.24 405 ASP B N 1
ATOM 6890 C CA . ASP B 1 405 ? 3.696 62.435 33.032 1.00 37.23 405 ASP B CA 1
ATOM 6891 C C . ASP B 1 405 ? 4.555 61.345 32.372 1.00 37.41 405 ASP B C 1
ATOM 6892 O O . ASP B 1 405 ? 5.112 60.509 33.077 1.00 35.73 405 ASP B O 1
ATOM 6897 N N . ARG B 1 406 ? 4.706 61.384 31.052 1.00 35.15 406 ARG B N 1
ATOM 6898 C CA . ARG B 1 406 ? 5.379 60.302 30.338 1.00 36.38 406 ARG B CA 1
ATOM 6899 C C . ARG B 1 406 ? 6.904 60.368 30.490 1.00 36.84 406 ARG B C 1
ATOM 6900 O O . ARG B 1 406 ? 7.622 59.490 29.994 1.00 36.09 406 ARG B O 1
ATOM 6908 N N . ASN B 1 407 ? 7.387 61.399 31.190 1.00 36.39 407 ASN B N 1
ATOM 6909 C CA . ASN B 1 407 ? 8.802 61.519 31.552 1.00 38.67 407 ASN B CA 1
ATOM 6910 C C . ASN B 1 407 ? 9.078 61.076 32.992 1.00 36.47 407 ASN B C 1
ATOM 6911 O O . ASN B 1 407 ? 10.157 61.330 33.526 1.00 38.01 407 ASN B O 1
ATOM 6916 N N . PHE B 1 408 ? 8.111 60.389 33.607 1.00 34.86 408 PHE B N 1
ATOM 6917 C CA . PHE B 1 408 ? 8.292 59.854 34.965 1.00 35.88 408 PHE B CA 1
ATOM 6918 C C . PHE B 1 408 ? 9.287 58.692 34.955 1.00 36.55 408 PHE B C 1
ATOM 6919 O O . PHE B 1 408 ? 9.672 58.215 33.884 1.00 35.55 408 PHE B O 1
ATOM 6927 N N . THR B 1 409 ? 9.711 58.256 36.140 1.00 34.96 409 THR B N 1
ATOM 6928 C CA . THR B 1 409 ? 10.520 57.049 36.278 1.00 34.66 409 THR B CA 1
ATOM 6929 C C . THR B 1 409 ? 9.829 56.120 37.280 1.00 36.54 409 THR B C 1
ATOM 6930 O O . THR B 1 409 ? 8.961 56.558 38.054 1.00 37.08 409 THR B O 1
ATOM 6934 N N . HIS B 1 410 ? 10.218 54.849 37.273 1.00 35.14 410 HIS B N 1
ATOM 6935 C CA . HIS B 1 410 ? 9.679 53.898 38.237 1.00 36.28 410 HIS B CA 1
ATOM 6936 C C . HIS B 1 410 ? 10.245 54.082 39.655 1.00 37.39 410 HIS B C 1
ATOM 6937 O O . HIS B 1 410 ? 9.939 53.306 40.558 1.00 37.86 410 HIS B O 1
ATOM 6944 N N . GLY B 1 411 ? 11.063 55.117 39.837 1.00 35.80 411 GLY B N 1
ATOM 6945 C CA . GLY B 1 411 ? 11.546 55.521 41.160 1.00 39.28 411 GLY B CA 1
ATOM 6946 C C . GLY B 1 411 ? 10.409 56.043 42.026 1.00 40.55 411 GLY B C 1
ATOM 6947 O O . GLY B 1 411 ? 10.514 56.054 43.244 1.00 43.14 411 GLY B O 1
ATOM 6948 N N . MET B 1 412 ? 9.322 56.465 41.384 1.00 44.11 412 MET B N 1
ATOM 6949 C CA . MET B 1 412 ? 8.138 56.975 42.075 1.00 46.49 412 MET B CA 1
ATOM 6950 C C . MET B 1 412 ? 7.505 55.915 42.967 1.00 46.98 412 MET B C 1
ATOM 6951 O O . MET B 1 412 ? 7.562 54.721 42.672 1.00 45.96 412 MET B O 1
ATOM 6956 N N . ASN B 1 413 ? 6.886 56.377 44.047 1.00 44.42 413 ASN B N 1
ATOM 6957 C CA . ASN B 1 413 ? 6.052 55.544 44.889 1.00 44.69 413 ASN B CA 1
ATOM 6958 C C . ASN B 1 413 ? 4.742 55.262 44.155 1.00 43.96 413 ASN B C 1
ATOM 6959 O O . ASN B 1 413 ? 4.058 56.197 43.731 1.00 43.28 413 ASN B O 1
ATOM 6964 N N . PRO B 1 414 ? 4.397 53.971 43.977 1.00 44.35 414 PRO B N 1
ATOM 6965 C CA . PRO B 1 414 ? 3.150 53.636 43.279 1.00 45.52 414 PRO B CA 1
ATOM 6966 C C . PRO B 1 414 ? 1.878 54.072 44.025 1.00 47.18 414 PRO B C 1
ATOM 6967 O O . PRO B 1 414 ? 0.804 54.124 43.421 1.00 44.59 414 PRO B O 1
ATOM 6971 N N . ASN B 1 415 ? 1.988 54.414 45.307 1.00 49.83 415 ASN B N 1
ATOM 6972 C CA . ASN B 1 415 ? 0.825 54.974 46.011 1.00 51.43 415 ASN B CA 1
ATOM 6973 C C . ASN B 1 415 ? 0.511 56.431 45.614 1.00 52.61 415 ASN B C 1
ATOM 6974 O O . ASN B 1 415 ? -0.467 57.017 46.085 1.00 53.38 415 ASN B O 1
ATOM 6979 N N . GLN B 1 416 ? 1.338 56.986 44.725 1.00 51.02 416 GLN B N 1
ATOM 6980 C CA . GLN B 1 416 ? 1.149 58.332 44.179 1.00 50.93 416 GLN B CA 1
ATOM 6981 C C . GLN B 1 416 ? 0.704 58.309 42.711 1.00 49.62 416 GLN B C 1
ATOM 6982 O O . GLN B 1 416 ? 0.399 59.356 42.141 1.00 50.24 416 GLN B O 1
ATOM 6988 N N . ILE B 1 417 ? 0.669 57.117 42.112 1.00 48.00 417 ILE B N 1
ATOM 6989 C CA . ILE B 1 417 ? 0.404 56.959 40.682 1.00 45.17 417 ILE B CA 1
ATOM 6990 C C . ILE B 1 417 ? -1.038 56.517 40.447 1.00 45.00 417 ILE B C 1
ATOM 6991 O O . ILE B 1 417 ? -1.401 55.400 40.809 1.00 43.28 417 ILE B O 1
ATOM 6996 N N . PRO B 1 418 ? -1.864 57.391 39.828 1.00 44.68 418 PRO B N 1
ATOM 6997 C CA . PRO B 1 418 ? -3.282 57.097 39.603 1.00 40.16 418 PRO B CA 1
ATOM 6998 C C . PRO B 1 418 ? -3.572 55.748 38.925 1.00 39.90 418 PRO B C 1
ATOM 6999 O O . PRO B 1 418 ? -4.512 55.065 39.324 1.00 37.34 418 PRO B O 1
ATOM 7003 N N . THR B 1 419 ? -2.785 55.361 37.922 1.00 40.11 419 THR B N 1
ATOM 7004 C CA . THR B 1 419 ? -3.023 54.063 37.264 1.00 38.56 419 THR B CA 1
ATOM 7005 C C . THR B 1 419 ? -2.726 52.880 38.185 1.00 39.72 419 THR B C 1
ATOM 7006 O O . THR B 1 419 ? -3.309 51.799 38.025 1.00 42.05 419 THR B O 1
ATOM 7010 N N . GLN B 1 420 ? -1.807 53.067 39.131 1.00 37.92 420 GLN B N 1
ATOM 7011 C CA . GLN B 1 420 ? -1.513 52.022 40.119 1.00 39.71 420 GLN B CA 1
ATOM 7012 C C . GLN B 1 420 ? -2.668 51.903 41.113 1.00 40.85 420 GLN B C 1
ATOM 7013 O O . GLN B 1 420 ? -3.044 50.798 41.530 1.00 42.79 420 GLN B O 1
ATOM 7019 N N . ILE B 1 421 ? -3.223 53.050 41.498 1.00 43.05 421 ILE B N 1
ATOM 7020 C CA . ILE B 1 421 ? -4.377 53.086 42.405 1.00 41.03 421 ILE B CA 1
ATOM 7021 C C . ILE B 1 421 ? -5.607 52.403 41.796 1.00 41.02 421 ILE B C 1
ATOM 7022 O O . ILE B 1 421 ? -6.323 51.650 42.477 1.00 41.19 421 ILE B O 1
ATOM 7027 N N . ILE B 1 422 ? -5.842 52.661 40.512 1.00 41.99 422 ILE B N 1
ATOM 7028 C CA . ILE B 1 422 ? -6.939 52.040 39.774 1.00 40.47 422 ILE B CA 1
ATOM 7029 C C . ILE B 1 422 ? -6.740 50.525 39.693 1.00 39.09 422 ILE B C 1
ATOM 7030 O O . ILE B 1 422 ? -7.674 49.757 39.957 1.00 36.50 422 ILE B O 1
ATOM 7035 N N . MET B 1 423 ? -5.515 50.108 39.360 1.00 40.27 423 MET B N 1
ATOM 7036 C CA . MET B 1 423 ? -5.192 48.678 39.238 1.00 39.76 423 MET B CA 1
ATOM 7037 C C . MET B 1 423 ? -5.457 47.944 40.552 1.00 40.26 423 MET B C 1
ATOM 7038 O O . MET B 1 423 ? -6.109 46.898 40.573 1.00 40.17 423 MET B O 1
ATOM 7043 N N . LYS B 1 424 ? -4.966 48.507 41.649 1.00 40.79 424 LYS B N 1
ATOM 7044 C CA . LYS B 1 424 ? -5.085 47.868 42.961 1.00 44.15 424 LYS B CA 1
ATOM 7045 C C . LYS B 1 424 ? -6.547 47.686 43.364 1.00 42.41 424 LYS B C 1
ATOM 7046 O O . LYS B 1 424 ? -6.915 46.652 43.918 1.00 42.71 424 LYS B O 1
ATOM 7052 N N . LYS B 1 425 ? -7.385 48.672 43.046 1.00 43.57 425 LYS B N 1
ATOM 7053 C CA . LYS B 1 425 ? -8.800 48.629 43.410 1.00 41.50 425 LYS B CA 1
ATOM 7054 C C . LYS B 1 425 ? -9.585 47.651 42.541 1.00 43.35 425 LYS B C 1
ATOM 7055 O O . LYS B 1 425 ? -10.401 46.874 43.046 1.00 40.28 425 LYS B O 1
ATOM 7061 N N . ALA B 1 426 ? -9.326 47.664 41.236 1.00 40.28 426 ALA B N 1
ATOM 7062 C CA . ALA B 1 426 ? -9.999 46.727 40.338 1.00 40.12 426 ALA B CA 1
ATOM 7063 C C . ALA B 1 426 ? -9.692 45.261 40.688 1.00 38.81 426 ALA B C 1
ATOM 7064 O O . ALA B 1 426 ? -10.531 44.381 40.468 1.00 40.10 426 ALA B O 1
ATOM 7066 N N . LEU B 1 427 ? -8.518 45.012 41.268 1.00 40.48 427 LEU B N 1
ATOM 7067 C CA . LEU B 1 427 ? -8.101 43.650 41.644 1.00 41.55 427 LEU B CA 1
ATOM 7068 C C . LEU B 1 427 ? -9.027 42.991 42.672 1.00 43.47 427 LEU B C 1
ATOM 7069 O O . LEU B 1 427 ? -9.235 41.775 42.654 1.00 42.97 427 LEU B O 1
ATOM 7074 N N . GLU B 1 428 ? -9.580 43.801 43.570 1.00 46.58 428 GLU B N 1
ATOM 7075 C CA . GLU B 1 428 ? -10.584 43.326 44.524 1.00 45.55 428 GLU B CA 1
ATOM 7076 C C . GLU B 1 428 ? -11.776 42.684 43.813 1.00 43.74 428 GLU B C 1
ATOM 7077 O O . GLU B 1 428 ? -12.437 41.805 44.374 1.00 46.03 428 GLU B O 1
ATOM 7083 N N . LYS B 1 429 ? -12.044 43.132 42.587 1.00 41.59 429 LYS B N 1
ATOM 7084 C CA . LYS B 1 429 ? -13.106 42.575 41.749 1.00 41.60 429 LYS B CA 1
ATOM 7085 C C . LYS B 1 429 ? -12.625 41.446 40.823 1.00 41.98 429 LYS B C 1
ATOM 7086 O O . LYS B 1 429 ? -13.357 41.015 39.924 1.00 41.04 429 LYS B O 1
ATOM 7092 N N . GLY B 1 430 ? -11.397 40.974 41.060 1.00 39.30 430 GLY B N 1
ATOM 7093 C CA . GLY B 1 430 ? -10.765 39.931 40.241 1.00 37.52 430 GLY B CA 1
ATOM 7094 C C . GLY B 1 430 ? -10.434 40.356 38.815 1.00 34.17 430 GLY B C 1
ATOM 7095 O O . GLY B 1 430 ? -10.399 39.514 37.918 1.00 33.23 430 GLY B O 1
ATOM 7096 N N . VAL B 1 431 ? -10.216 41.657 38.606 1.00 33.15 431 VAL B N 1
ATOM 7097 C CA . VAL B 1 431 ? -9.921 42.205 37.281 1.00 32.66 431 VAL B CA 1
ATOM 7098 C C . VAL B 1 431 ? -8.542 42.850 37.290 1.00 33.01 431 VAL B C 1
ATOM 7099 O O . VAL B 1 431 ? -8.175 43.548 38.248 1.00 33.15 431 VAL B O 1
ATOM 7103 N N . LEU B 1 432 ? -7.757 42.553 36.247 1.00 33.46 432 LEU B N 1
ATOM 7104 C CA . LEU B 1 432 ? -6.462 43.208 36.018 1.00 33.15 432 LEU B CA 1
ATOM 7105 C C . LEU B 1 432 ? -6.663 44.287 34.968 1.00 31.71 432 LEU B C 1
ATOM 7106 O O . LEU B 1 432 ? -6.943 43.989 33.812 1.00 30.13 432 LEU B O 1
ATOM 7111 N N . ILE B 1 433 ? -6.535 45.542 35.368 1.00 32.74 433 ILE B N 1
ATOM 7112 C CA . ILE B 1 433 ? -6.736 46.668 34.447 1.00 32.87 433 ILE B CA 1
ATOM 7113 C C . ILE B 1 433 ? -5.989 47.848 35.035 1.00 33.02 433 ILE B C 1
ATOM 7114 O O . ILE B 1 433 ? -5.883 47.955 36.259 1.00 33.42 433 ILE B O 1
ATOM 7119 N N . GLY B 1 434 ? -5.440 48.697 34.172 1.00 32.25 434 GLY B N 1
ATOM 7120 C CA . GLY B 1 434 ? -4.608 49.813 34.607 1.00 31.22 434 GLY B CA 1
ATOM 7121 C C . GLY B 1 434 ? -3.823 50.400 33.456 1.00 30.22 434 GLY B C 1
ATOM 7122 O O . GLY B 1 434 ? -4.367 50.595 32.364 1.00 30.96 434 GLY B O 1
ATOM 7123 N N . GLY B 1 435 ? -2.552 50.695 33.702 1.00 32.32 435 GLY B N 1
ATOM 7124 C CA . GLY B 1 435 ? -1.705 51.303 32.668 1.00 33.07 435 GLY B CA 1
ATOM 7125 C C . GLY B 1 435 ? -0.220 51.239 32.965 1.00 37.13 435 GLY B C 1
ATOM 7126 O O . GLY B 1 435 ? 0.195 50.862 34.066 1.00 39.68 435 GLY B O 1
ATOM 7127 N N . VAL B 1 436 ? 0.579 51.621 31.974 1.00 35.66 436 VAL B N 1
ATOM 7128 C CA . VAL B 1 436 ? 2.042 51.638 32.113 1.00 36.29 436 VAL B CA 1
ATOM 7129 C C . VAL B 1 436 ? 2.566 53.027 32.482 1.00 35.99 436 VAL B C 1
ATOM 7130 O O . VAL B 1 436 ? 3.596 53.162 33.154 1.00 33.79 436 VAL B O 1
ATOM 7134 N N . MET B 1 437 ? 1.841 54.048 32.037 1.00 33.30 437 MET B N 1
ATOM 7135 C CA . MET B 1 437 ? 2.160 55.444 32.317 1.00 36.93 437 MET B CA 1
ATOM 7136 C C . MET B 1 437 ? 1.306 55.887 33.506 1.00 37.36 437 MET B C 1
ATOM 7137 O O . MET B 1 437 ? 0.245 55.310 33.755 1.00 39.55 437 MET B O 1
ATOM 7142 N N . PRO B 1 438 ? 1.765 56.905 34.249 1.00 39.16 438 PRO B N 1
ATOM 7143 C CA . PRO B 1 438 ? 1.132 57.239 35.529 1.00 36.73 438 PRO B CA 1
ATOM 7144 C C . PRO B 1 438 ? -0.260 57.874 35.426 1.00 39.08 438 PRO B C 1
ATOM 7145 O O . PRO B 1 438 ? -1.084 57.681 36.332 1.00 39.55 438 PRO B O 1
ATOM 7149 N N . ASN B 1 439 ? -0.522 58.619 34.349 1.00 37.32 439 ASN B N 1
ATOM 7150 C CA . ASN B 1 439 ? -1.824 59.289 34.166 1.00 38.93 439 ASN B CA 1
ATOM 7151 C C . ASN B 1 439 ? -2.692 58.708 33.064 1.00 38.38 439 ASN B C 1
ATOM 7152 O O . ASN B 1 439 ? -3.671 59.333 32.654 1.00 37.44 439 ASN B O 1
ATOM 7157 N N . THR B 1 440 ? -2.339 57.527 32.561 1.00 36.95 440 THR B N 1
ATOM 7158 C CA . THR B 1 440 ? -2.979 57.049 31.354 1.00 34.63 440 THR B CA 1
ATOM 7159 C C . THR B 1 440 ? -3.193 55.563 31.448 1.00 36.60 440 THR B C 1
ATOM 7160 O O . THR B 1 440 ? -2.248 54.807 31.619 1.00 34.57 440 THR B O 1
ATOM 7164 N N . MET B 1 441 ? -4.443 55.158 31.350 1.00 34.89 441 MET B N 1
ATOM 7165 C CA . MET B 1 441 ? -4.777 53.754 31.262 1.00 37.19 441 MET B CA 1
ATOM 7166 C C . MET B 1 441 ? -4.480 53.246 29.876 1.00 33.00 441 MET B C 1
ATOM 7167 O O . MET B 1 441 ? -4.654 53.974 28.909 1.00 30.82 441 MET B O 1
ATOM 7172 N N . ARG B 1 442 ? -4.082 51.975 29.802 1.00 32.98 442 ARG B N 1
ATOM 7173 C CA . ARG B 1 442 ? -3.800 51.304 28.544 1.00 33.92 442 ARG B CA 1
ATOM 7174 C C . ARG B 1 442 ? -4.502 49.953 28.645 1.00 32.79 442 ARG B C 1
ATOM 7175 O O . ARG B 1 442 ? -4.053 49.051 29.358 1.00 32.02 442 ARG B O 1
ATOM 7183 N N . ILE B 1 443 ? -5.611 49.840 27.933 1.00 32.58 443 ILE B N 1
ATOM 7184 C CA . ILE B 1 443 ? -6.540 48.733 28.129 1.00 31.38 443 ILE B CA 1
ATOM 7185 C C . ILE B 1 443 ? -6.514 47.843 26.913 1.00 31.59 443 ILE B C 1
ATOM 7186 O O . ILE B 1 443 ? -6.625 48.334 25.798 1.00 28.25 443 ILE B O 1
ATOM 7191 N N . GLY B 1 444 ? -6.387 46.530 27.132 1.00 32.41 444 GLY B N 1
ATOM 7192 C CA . GLY B 1 444 ? -6.432 45.567 26.039 1.00 33.03 444 GLY B CA 1
ATOM 7193 C C . GLY B 1 444 ? -6.869 44.193 26.511 1.00 30.26 444 GLY B C 1
ATOM 7194 O O . GLY B 1 444 ? -6.621 43.826 27.644 1.00 32.64 444 GLY B O 1
ATOM 7195 N N . ALA B 1 445 ? -7.533 43.453 25.632 1.00 30.70 445 ALA B N 1
ATOM 7196 C CA . ALA B 1 445 ? -7.908 42.068 25.897 1.00 29.13 445 ALA B CA 1
ATOM 7197 C C . ALA B 1 445 ? -7.692 41.283 24.615 1.00 28.60 445 ALA B C 1
ATOM 7198 O O . ALA B 1 445 ? -7.153 41.828 23.655 1.00 26.76 445 ALA B O 1
ATOM 7200 N N . SER B 1 446 ? -8.093 40.007 24.583 1.00 27.38 446 SER B N 1
ATOM 7201 C CA . SER B 1 446 ? -7.981 39.242 23.339 1.00 26.62 446 SER B CA 1
ATOM 7202 C C . SER B 1 446 ? -9.001 39.786 22.347 1.00 26.47 446 SER B C 1
ATOM 7203 O O . SER B 1 446 ? -10.003 40.398 22.756 1.00 29.09 446 SER B O 1
ATOM 7206 N N . LEU B 1 447 ? -8.753 39.588 21.062 1.00 26.96 447 LEU B N 1
ATOM 7207 C CA . LEU B 1 447 ? -9.628 40.115 20.020 1.00 29.51 447 LEU B CA 1
ATOM 7208 C C . LEU B 1 447 ? -11.032 39.512 20.108 1.00 31.75 447 LEU B C 1
ATOM 7209 O O . LEU B 1 447 ? -12.017 40.168 19.732 1.00 31.84 447 LEU B O 1
ATOM 7214 N N . ASN B 1 448 ? -11.095 38.278 20.607 1.00 31.38 448 ASN B N 1
ATOM 7215 C CA . ASN B 1 448 ? -12.370 37.569 20.796 1.00 31.69 448 ASN B CA 1
ATOM 7216 C C . ASN B 1 448 ? -12.973 37.669 22.212 1.00 32.31 448 ASN B C 1
ATOM 7217 O O . ASN B 1 448 ? -13.794 36.815 22.612 1.00 32.54 448 ASN B O 1
ATOM 7222 N N . VAL B 1 449 ? -12.566 38.690 22.970 1.00 29.32 449 VAL B N 1
ATOM 7223 C CA . VAL B 1 449 ? -13.065 38.924 24.330 1.00 30.27 449 VAL B CA 1
ATOM 7224 C C . VAL B 1 449 ? -14.594 39.001 24.284 1.00 31.51 449 VAL B C 1
ATOM 7225 O O . VAL B 1 449 ? -15.162 39.477 23.309 1.00 30.17 449 VAL B O 1
ATOM 7229 N N . SER B 1 450 ? -15.243 38.462 25.305 1.00 31.35 450 SER B N 1
ATOM 7230 C CA . SER B 1 450 ? -16.714 38.440 25.316 1.00 32.86 450 SER B CA 1
ATOM 7231 C C . SER B 1 450 ? -17.286 39.754 25.817 1.00 33.73 450 SER B C 1
ATOM 7232 O O . SER B 1 450 ? -16.636 40.499 26.557 1.00 33.91 450 SER B O 1
ATOM 7235 N N . ARG B 1 451 ? -18.532 40.029 25.428 1.00 35.38 451 ARG B N 1
ATOM 7236 C CA . ARG B 1 451 ? -19.263 41.171 25.970 1.00 38.26 451 ARG B CA 1
ATOM 7237 C C . ARG B 1 451 ? -19.336 41.088 27.487 1.00 34.65 451 ARG B C 1
ATOM 7238 O O . ARG B 1 451 ? -19.159 42.091 28.165 1.00 35.62 451 ARG B O 1
ATOM 7246 N N . GLY B 1 452 ? -19.590 39.888 28.013 1.00 37.22 452 GLY B N 1
ATOM 7247 C CA . GLY B 1 452 ? -19.670 39.678 29.468 1.00 36.61 452 GLY B CA 1
ATOM 7248 C C . GLY B 1 452 ? -18.384 40.042 30.178 1.00 36.10 452 GLY B C 1
ATOM 7249 O O . GLY B 1 452 ? -18.409 40.618 31.260 1.00 32.47 452 GLY B O 1
ATOM 7250 N N . ASP B 1 453 ? -17.245 39.692 29.580 1.00 33.62 453 ASP B N 1
ATOM 7251 C CA . ASP B 1 453 ? -15.968 40.062 30.167 1.00 33.45 453 ASP B CA 1
ATOM 7252 C C . ASP B 1 453 ? -15.662 41.564 30.021 1.00 30.41 453 ASP B C 1
ATOM 7253 O O . ASP B 1 453 ? -15.154 42.164 30.952 1.00 32.38 453 ASP B O 1
ATOM 7258 N N . ILE B 1 454 ? -15.988 42.166 28.879 1.00 32.13 454 ILE B N 1
ATOM 7259 C CA . ILE B 1 454 ? -15.911 43.635 28.775 1.00 32.48 454 ILE B CA 1
ATOM 7260 C C . ILE B 1 454 ? -16.761 44.298 29.869 1.00 32.94 454 ILE B C 1
ATOM 7261 O O . ILE B 1 454 ? -16.296 45.193 30.573 1.00 34.23 454 ILE B O 1
ATOM 7266 N N . ASP B 1 455 ? -17.999 43.838 30.039 1.00 37.87 455 ASP B N 1
ATOM 7267 C CA . ASP B 1 455 ? -18.868 44.373 31.111 1.00 37.96 455 ASP B CA 1
ATOM 7268 C C . ASP B 1 455 ? -18.249 44.230 32.499 1.00 37.59 455 ASP B C 1
ATOM 7269 O O . ASP B 1 455 ? -18.286 45.165 33.293 1.00 36.46 455 ASP B O 1
ATOM 7274 N N . LYS B 1 456 ? -17.668 43.064 32.777 1.00 37.09 456 LYS B N 1
ATOM 7275 C CA . LYS B 1 456 ? -17.007 42.813 34.059 1.00 35.64 456 LYS B CA 1
ATOM 7276 C C . LYS B 1 456 ? -15.807 43.741 34.279 1.00 34.89 456 LYS B C 1
ATOM 7277 O O . LYS B 1 456 ? -15.595 44.254 35.376 1.00 35.30 456 LYS B O 1
ATOM 7283 N N . ALA B 1 457 ? -15.020 43.954 33.227 1.00 34.72 457 ALA B N 1
ATOM 7284 C CA . ALA B 1 457 ? -13.860 44.813 33.331 1.00 34.46 457 ALA B CA 1
ATOM 7285 C C . ALA B 1 457 ? -14.276 46.271 33.552 1.00 34.07 457 ALA B C 1
ATOM 7286 O O . ALA B 1 457 ? -13.707 46.969 34.397 1.00 35.95 457 ALA B O 1
ATOM 7288 N N . MET B 1 458 ? -15.294 46.711 32.821 1.00 37.18 458 MET B N 1
ATOM 7289 C CA . MET B 1 458 ? -15.753 48.106 32.926 1.00 38.43 458 MET B CA 1
ATOM 7290 C C . MET B 1 458 ? -16.407 48.391 34.284 1.00 38.07 458 MET B C 1
ATOM 7291 O O . MET B 1 458 ? -16.247 49.474 34.850 1.00 38.83 458 MET B O 1
ATOM 7296 N N . ASP B 1 459 ? -17.125 47.404 34.804 1.00 40.49 459 ASP B N 1
ATOM 7297 C CA . ASP B 1 459 ? -17.613 47.441 36.184 1.00 42.93 459 ASP B CA 1
ATOM 7298 C C . ASP B 1 459 ? -16.500 47.655 37.205 1.00 41.70 459 ASP B C 1
ATOM 7299 O O . ASP B 1 459 ? -16.623 48.500 38.095 1.00 39.88 459 ASP B O 1
ATOM 7304 N N . ALA B 1 460 ? -15.409 46.896 37.078 1.00 38.41 460 ALA B N 1
ATOM 7305 C CA . ALA B 1 460 ? -14.295 47.007 38.013 1.00 39.89 460 ALA B CA 1
ATOM 7306 C C . ALA B 1 460 ? -13.648 48.377 37.933 1.00 39.63 460 ALA B C 1
ATOM 7307 O O . ALA B 1 460 ? -13.209 48.908 38.944 1.00 41.13 460 ALA B O 1
ATOM 7309 N N . LEU B 1 461 ? -13.595 48.931 36.722 1.00 39.83 461 LEU B N 1
ATOM 7310 C CA . LEU B 1 461 ? -13.076 50.271 36.489 1.00 39.67 461 LEU B CA 1
ATOM 7311 C C . LEU B 1 461 ? -14.004 51.315 37.138 1.00 41.86 461 LEU B C 1
ATOM 7312 O O . LEU B 1 461 ? -13.530 52.272 37.743 1.00 41.66 461 LEU B O 1
ATOM 7317 N N . ASP B 1 462 ? -15.313 51.104 37.000 1.00 41.47 462 ASP B N 1
ATOM 7318 C CA . ASP B 1 462 ? -16.347 51.968 37.596 1.00 42.78 462 ASP B CA 1
ATOM 7319 C C . ASP B 1 462 ? -16.065 52.072 39.101 1.00 44.76 462 ASP B C 1
ATOM 7320 O O . ASP B 1 462 ? -15.836 53.163 39.625 1.00 47.86 462 ASP B O 1
ATOM 7325 N N . TYR B 1 463 ? -16.032 50.920 39.768 1.00 46.48 463 TYR B N 1
ATOM 7326 C CA . TYR B 1 463 ? -15.617 50.799 41.170 1.00 46.21 463 TYR B CA 1
ATOM 7327 C C . TYR B 1 463 ? -14.293 51.505 41.491 1.00 48.45 463 TYR B C 1
ATOM 7328 O O . TYR B 1 463 ? -14.174 52.172 42.524 1.00 48.59 463 TYR B O 1
ATOM 7337 N N . ALA B 1 464 ? -13.300 51.345 40.615 1.00 45.39 464 ALA B N 1
ATOM 7338 C CA . ALA B 1 464 ? -11.970 51.927 40.811 1.00 45.46 464 ALA B CA 1
ATOM 7339 C C . ALA B 1 464 ? -11.987 53.458 40.770 1.00 44.78 464 ALA B C 1
ATOM 7340 O O . ALA B 1 464 ? -11.368 54.122 41.612 1.00 45.24 464 ALA B O 1
ATOM 7342 N N . LEU B 1 465 ? -12.684 54.003 39.777 1.00 43.81 465 LEU B N 1
ATOM 7343 C CA . LEU B 1 465 ? -12.760 55.447 39.576 1.00 47.22 465 LEU B CA 1
ATOM 7344 C C . LEU B 1 465 ? -13.593 56.139 40.661 1.00 49.82 465 LEU B C 1
ATOM 7345 O O . LEU B 1 465 ? -13.324 57.288 41.008 1.00 50.76 465 LEU B O 1
ATOM 7350 N N . ASP B 1 466 ? -14.591 55.436 41.197 1.00 53.42 466 ASP B N 1
ATOM 7351 C CA . ASP B 1 466 ? -15.326 55.920 42.369 1.00 55.18 466 ASP B CA 1
ATOM 7352 C C . ASP B 1 466 ? -14.349 56.245 43.493 1.00 55.18 466 ASP B C 1
ATOM 7353 O O . ASP B 1 466 ? -14.403 57.323 44.078 1.00 55.37 466 ASP B O 1
ATOM 7358 N N . TYR B 1 467 ? -13.447 55.304 43.772 1.00 55.10 467 TYR B N 1
ATOM 7359 C CA . TYR B 1 467 ? -12.469 55.428 44.843 1.00 53.88 467 TYR B CA 1
ATOM 7360 C C . TYR B 1 467 ? -11.425 56.505 44.543 1.00 55.16 467 TYR B C 1
ATOM 7361 O O . TYR B 1 467 ? -10.991 57.215 45.446 1.00 54.61 467 TYR B O 1
ATOM 7370 N N . LEU B 1 468 ? -11.020 56.616 43.279 1.00 55.73 468 LEU B N 1
ATOM 7371 C CA . LEU B 1 468 ? -10.061 57.642 42.874 1.00 56.57 468 LEU B CA 1
ATOM 7372 C C . LEU B 1 468 ? -10.573 59.065 43.140 1.00 57.37 468 LEU B C 1
ATOM 7373 O O . LEU B 1 468 ? -9.819 59.913 43.614 1.00 57.31 468 LEU B O 1
ATOM 7378 N N . GLU B 1 469 ? -11.846 59.309 42.837 1.00 59.37 469 GLU B N 1
ATOM 7379 C CA . GLU B 1 469 ? -12.432 60.649 42.979 1.00 62.65 469 GLU B CA 1
ATOM 7380 C C . GLU B 1 469 ? -13.138 60.856 44.322 1.00 67.91 469 GLU B C 1
ATOM 7381 O O . GLU B 1 469 ? -13.768 61.894 44.560 1.00 67.05 469 GLU B O 1
ATOM 7387 N N . SER B 1 470 ? -13.028 59.852 45.187 1.00 74.07 470 SER B N 1
ATOM 7388 C CA . SER B 1 470 ? -13.404 59.979 46.584 1.00 79.46 470 SER B CA 1
ATOM 7389 C C . SER B 1 470 ? -12.109 60.131 47.372 1.00 80.90 470 SER B C 1
ATOM 7390 O O . SER B 1 470 ? -11.424 59.142 47.651 1.00 83.58 470 SER B O 1
ATOM 7393 N N . GLY B 1 471 ? -11.778 61.378 47.707 1.00 80.43 471 GLY B N 1
ATOM 7394 C CA . GLY B 1 471 ? -10.494 61.738 48.319 1.00 82.95 471 GLY B CA 1
ATOM 7395 C C . GLY B 1 471 ? -10.111 60.951 49.559 1.00 84.37 471 GLY B C 1
ATOM 7396 O O . GLY B 1 471 ? -10.270 61.431 50.685 1.00 85.66 471 GLY B O 1
ATOM 7397 N N . GLU B 1 472 ? -9.593 59.743 49.341 1.00 82.51 472 GLU B N 1
ATOM 7398 C CA . GLU B 1 472 ? -9.190 58.847 50.424 1.00 81.22 472 GLU B CA 1
ATOM 7399 C C . GLU B 1 472 ? -7.779 58.290 50.230 1.00 78.32 472 GLU B C 1
ATOM 7400 O O . GLU B 1 472 ? -7.129 57.896 51.198 1.00 80.25 472 GLU B O 1
ATOM 7406 N N . TRP B 1 473 ? -7.315 58.255 48.982 1.00 76.71 473 TRP B N 1
ATOM 7407 C CA . TRP B 1 473 ? -5.985 57.731 48.661 1.00 73.25 473 TRP B CA 1
ATOM 7408 C C . TRP B 1 473 ? -4.876 58.761 48.876 1.00 74.29 473 TRP B C 1
ATOM 7409 O O . TRP B 1 473 ? -3.719 58.398 49.101 1.00 74.45 473 TRP B O 1
ATOM 7420 N N . GLN B 1 474 ? -5.238 60.040 48.798 1.00 74.19 474 GLN B N 1
ATOM 7421 C CA . GLN B 1 474 ? -4.287 61.136 48.958 1.00 77.24 474 GLN B CA 1
ATOM 7422 C C . GLN B 1 474 ? -3.863 61.300 50.417 1.00 79.60 474 GLN B C 1
ATOM 7423 O O . GLN B 1 474 ? -2.701 61.073 50.759 1.00 80.15 474 GLN B O 1
ATOM 7429 N N . LYS C 1 7 ? 59.423 96.152 -1.431 1.00 58.03 7 LYS C N 1
ATOM 7430 C CA . LYS C 1 7 ? 58.681 95.744 -2.657 1.00 54.11 7 LYS C CA 1
ATOM 7431 C C . LYS C 1 7 ? 58.157 94.311 -2.582 1.00 50.65 7 LYS C C 1
ATOM 7432 O O . LYS C 1 7 ? 58.785 93.421 -1.991 1.00 52.48 7 LYS C O 1
ATOM 7438 N N . ILE C 1 8 ? 57.001 94.109 -3.203 1.00 44.55 8 ILE C N 1
ATOM 7439 C CA . ILE C 1 8 ? 56.337 92.817 -3.232 1.00 41.46 8 ILE C CA 1
ATOM 7440 C C . ILE C 1 8 ? 55.875 92.577 -4.666 1.00 38.43 8 ILE C C 1
ATOM 7441 O O . ILE C 1 8 ? 55.256 93.445 -5.286 1.00 40.34 8 ILE C O 1
ATOM 7446 N N . ASN C 1 9 ? 56.177 91.394 -5.179 1.00 36.97 9 ASN C N 1
ATOM 7447 C CA . ASN C 1 9 ? 55.621 90.951 -6.437 1.00 35.94 9 ASN C CA 1
ATOM 7448 C C . ASN C 1 9 ? 54.250 90.310 -6.196 1.00 34.19 9 ASN C C 1
ATOM 7449 O O . ASN C 1 9 ? 54.163 89.126 -5.869 1.00 34.73 9 ASN C O 1
ATOM 7454 N N . TRP C 1 10 ? 53.186 91.092 -6.352 1.00 34.77 10 TRP C N 1
ATOM 7455 C CA . TRP C 1 10 ? 51.837 90.590 -6.083 1.00 32.33 10 TRP C CA 1
ATOM 7456 C C . TRP C 1 10 ? 51.355 89.561 -7.091 1.00 33.68 10 TRP C C 1
ATOM 7457 O O . TRP C 1 10 ? 50.462 88.762 -6.782 1.00 33.48 10 TRP C O 1
ATOM 7468 N N . GLU C 1 11 ? 51.950 89.550 -8.287 1.00 35.03 11 GLU C N 1
ATOM 7469 C CA . GLU C 1 11 ? 51.619 88.509 -9.260 1.00 34.80 11 GLU C CA 1
ATOM 7470 C C . GLU C 1 11 ? 52.127 87.169 -8.769 1.00 35.52 11 GLU C C 1
ATOM 7471 O O . GLU C 1 11 ? 51.458 86.147 -8.942 1.00 36.57 11 GLU C O 1
ATOM 7477 N N . GLN C 1 12 ? 53.304 87.188 -8.140 1.00 33.83 12 GLN C N 1
ATOM 7478 C CA . GLN C 1 12 ? 53.904 85.984 -7.595 1.00 36.81 12 GLN C CA 1
ATOM 7479 C C . GLN C 1 12 ? 53.107 85.511 -6.371 1.00 34.03 12 GLN C C 1
ATOM 7480 O O . GLN C 1 12 ? 52.872 84.311 -6.207 1.00 34.44 12 GLN C O 1
ATOM 7486 N N . VAL C 1 13 ? 52.667 86.457 -5.546 1.00 35.15 13 VAL C N 1
ATOM 7487 C CA . VAL C 1 13 ? 51.783 86.133 -4.414 1.00 34.53 13 VAL C CA 1
ATOM 7488 C C . VAL C 1 13 ? 50.515 85.403 -4.866 1.00 34.33 13 VAL C C 1
ATOM 7489 O O . VAL C 1 13 ? 50.135 84.388 -4.285 1.00 32.58 13 VAL C O 1
ATOM 7493 N N . LYS C 1 14 ? 49.861 85.930 -5.895 1.00 33.00 14 LYS C N 1
ATOM 7494 C CA . LYS C 1 14 ? 48.648 85.308 -6.438 1.00 33.78 14 LYS C CA 1
ATOM 7495 C C . LYS C 1 14 ? 48.931 83.907 -6.966 1.00 35.07 14 LYS C C 1
ATOM 7496 O O . LYS C 1 14 ? 48.115 82.988 -6.794 1.00 33.59 14 LYS C O 1
ATOM 7502 N N . GLU C 1 15 ? 50.089 83.747 -7.614 1.00 33.39 15 GLU C N 1
ATOM 7503 C CA . GLU C 1 15 ? 50.499 82.460 -8.129 1.00 34.03 15 GLU C CA 1
ATOM 7504 C C . GLU C 1 15 ? 50.614 81.445 -6.994 1.00 34.06 15 GLU C C 1
ATOM 7505 O O . GLU C 1 15 ? 50.072 80.335 -7.073 1.00 32.47 15 GLU C O 1
ATOM 7511 N N . TRP C 1 16 ? 51.338 81.830 -5.944 1.00 32.12 16 TRP C N 1
ATOM 7512 C CA . TRP C 1 16 ? 51.587 80.910 -4.837 1.00 30.56 16 TRP C CA 1
ATOM 7513 C C . TRP C 1 16 ? 50.291 80.635 -4.077 1.00 29.77 16 TRP C C 1
ATOM 7514 O O . TRP C 1 16 ? 50.074 79.517 -3.633 1.00 30.79 16 TRP C O 1
ATOM 7525 N N . ASP C 1 17 ? 49.460 81.660 -3.915 1.00 29.41 17 ASP C N 1
ATOM 7526 C CA . ASP C 1 17 ? 48.133 81.518 -3.265 1.00 30.31 17 ASP C CA 1
ATOM 7527 C C . ASP C 1 17 ? 47.253 80.491 -4.002 1.00 33.55 17 ASP C C 1
ATOM 7528 O O . ASP C 1 17 ? 46.663 79.597 -3.387 1.00 29.05 17 ASP C O 1
ATOM 7533 N N . ARG C 1 18 ? 47.180 80.620 -5.329 1.00 31.11 18 ARG C N 1
ATOM 7534 C CA . ARG C 1 18 ? 46.453 79.664 -6.151 1.00 31.85 18 ARG C CA 1
ATOM 7535 C C . ARG C 1 18 ? 47.002 78.237 -6.017 1.00 30.24 18 ARG C C 1
ATOM 7536 O O . ARG C 1 18 ? 46.241 77.281 -5.805 1.00 30.27 18 ARG C O 1
ATOM 7544 N N . LYS C 1 19 ? 48.317 78.105 -6.133 1.00 30.20 19 LYS C N 1
ATOM 7545 C CA . LYS C 1 19 ? 48.981 76.812 -6.235 1.00 31.23 19 LYS C CA 1
ATOM 7546 C C . LYS C 1 19 ? 49.197 76.056 -4.922 1.00 31.02 19 LYS C C 1
ATOM 7547 O O . LYS C 1 19 ? 49.170 74.823 -4.911 1.00 32.91 19 LYS C O 1
ATOM 7553 N N . TYR C 1 20 ? 49.485 76.783 -3.847 1.00 31.53 20 TYR C N 1
ATOM 7554 C CA . TYR C 1 20 ? 50.025 76.114 -2.659 1.00 29.04 20 TYR C CA 1
ATOM 7555 C C . TYR C 1 20 ? 49.116 76.175 -1.462 1.00 28.01 20 TYR C C 1
ATOM 7556 O O . TYR C 1 20 ? 49.438 75.554 -0.437 1.00 28.78 20 TYR C O 1
ATOM 7565 N N . LEU C 1 21 ? 48.040 76.935 -1.577 1.00 26.99 21 LEU C N 1
ATOM 7566 C CA . LEU C 1 21 ? 47.069 77.065 -0.471 1.00 29.18 21 LEU C CA 1
ATOM 7567 C C . LEU C 1 21 ? 45.781 76.290 -0.691 1.00 28.62 21 LEU C C 1
ATOM 7568 O O . LEU C 1 21 ? 45.181 76.308 -1.771 1.00 27.72 21 LEU C O 1
ATOM 7573 N N . MET C 1 22 ? 45.336 75.599 0.358 1.00 30.27 22 MET C N 1
ATOM 7574 C CA . MET C 1 22 ? 44.052 74.907 0.295 1.00 27.07 22 MET C CA 1
ATOM 7575 C C . MET C 1 22 ? 42.899 75.896 0.202 1.00 27.03 22 MET C C 1
ATOM 7576 O O . MET C 1 22 ? 42.853 76.908 0.923 1.00 28.49 22 MET C O 1
ATOM 7581 N N . ARG C 1 23 ? 41.944 75.581 -0.671 1.00 25.60 23 ARG C N 1
ATOM 7582 C CA . ARG C 1 23 ? 40.772 76.405 -0.874 1.00 25.71 23 ARG C CA 1
ATOM 7583 C C . ARG C 1 23 ? 39.717 76.155 0.190 1.00 25.93 23 ARG C C 1
ATOM 7584 O O . ARG C 1 23 ? 39.550 75.020 0.630 1.00 27.58 23 ARG C O 1
ATOM 7592 N N . THR C 1 24 ? 38.993 77.205 0.546 1.00 27.42 24 THR C N 1
ATOM 7593 C CA . THR C 1 24 ? 37.783 77.058 1.353 1.00 26.52 24 THR C CA 1
ATOM 7594 C C . THR C 1 24 ? 36.670 77.897 0.716 1.00 28.05 24 THR C C 1
ATOM 7595 O O . THR C 1 24 ? 36.914 79.021 0.210 1.00 29.28 24 THR C O 1
ATOM 7599 N N . PHE C 1 25 ? 35.467 77.326 0.709 1.00 27.37 25 PHE C N 1
ATOM 7600 C CA . PHE C 1 25 ? 34.232 77.941 0.177 1.00 30.32 25 PHE C CA 1
ATOM 7601 C C . PHE C 1 25 ? 34.158 78.064 -1.361 1.00 32.35 25 PHE C C 1
ATOM 7602 O O . PHE C 1 25 ? 33.064 78.080 -1.925 1.00 32.37 25 PHE C O 1
ATOM 7610 N N . SER C 1 26 ? 35.315 78.152 -2.010 1.00 32.33 26 SER C N 1
ATOM 7611 C CA . SER C 1 26 ? 35.392 78.197 -3.473 1.00 34.22 26 SER C CA 1
ATOM 7612 C C . SER C 1 26 ? 36.136 76.988 -3.990 1.00 31.02 26 SER C C 1
ATOM 7613 O O . SER C 1 26 ? 37.140 76.584 -3.423 1.00 31.48 26 SER C O 1
ATOM 7616 N N . THR C 1 27 ? 35.677 76.424 -5.103 1.00 30.96 27 THR C N 1
ATOM 7617 C CA . THR C 1 27 ? 36.514 75.479 -5.816 1.00 28.84 27 THR C CA 1
ATOM 7618 C C . THR C 1 27 ? 37.710 76.224 -6.386 1.00 29.48 27 THR C C 1
ATOM 7619 O O . THR C 1 27 ? 37.673 77.445 -6.540 1.00 30.42 27 THR C O 1
ATOM 7623 N N . GLN C 1 28 ? 38.756 75.471 -6.699 1.00 29.26 28 GLN C N 1
ATOM 7624 C CA . GLN C 1 28 ? 39.934 75.985 -7.371 1.00 30.77 28 GLN C CA 1
ATOM 7625 C C . GLN C 1 28 ? 39.505 76.549 -8.724 1.00 33.81 28 GLN C C 1
ATOM 7626 O O . GLN C 1 28 ? 40.048 77.567 -9.172 1.00 31.81 28 GLN C O 1
ATOM 7632 N N . ASN C 1 29 ? 38.529 75.883 -9.346 1.00 31.41 29 ASN C N 1
ATOM 7633 C CA . ASN C 1 29 ? 37.987 76.293 -10.653 1.00 35.71 29 ASN C CA 1
ATOM 7634 C C . ASN C 1 29 ? 37.445 77.711 -10.670 1.00 35.48 29 ASN C C 1
ATOM 7635 O O . ASN C 1 29 ? 37.735 78.479 -11.599 1.00 37.46 29 ASN C O 1
ATOM 7640 N N . GLU C 1 30 ? 36.656 78.053 -9.656 1.00 33.07 30 GLU C N 1
ATOM 7641 C CA . GLU C 1 30 ? 35.968 79.334 -9.610 1.00 31.63 30 GLU C CA 1
ATOM 7642 C C . GLU C 1 30 ? 36.751 80.394 -8.839 1.00 30.82 30 GLU C C 1
ATOM 7643 O O . GLU C 1 30 ? 36.369 81.555 -8.861 1.00 31.90 30 GLU C O 1
ATOM 7649 N N . TYR C 1 31 ? 37.829 79.980 -8.169 1.00 28.92 31 TYR C N 1
ATOM 7650 C CA . TYR C 1 31 ? 38.575 80.853 -7.254 1.00 30.54 31 TYR C CA 1
ATOM 7651 C C . TYR C 1 31 ? 39.316 81.982 -7.948 1.00 31.95 31 TYR C C 1
ATOM 7652 O O . TYR C 1 31 ? 39.950 81.764 -8.969 1.00 33.45 31 TYR C O 1
ATOM 7661 N N . GLN C 1 32 ? 39.240 83.167 -7.351 1.00 33.21 32 GLN C N 1
ATOM 7662 C CA . GLN C 1 32 ? 40.124 84.277 -7.680 1.00 35.57 32 GLN C CA 1
ATOM 7663 C C . GLN C 1 32 ? 40.683 84.823 -6.379 1.00 32.98 32 GLN C C 1
ATOM 7664 O O . GLN C 1 32 ? 39.900 85.192 -5.510 1.00 34.00 32 GLN C O 1
ATOM 7670 N N . PRO C 1 33 ? 42.023 84.869 -6.239 1.00 32.46 33 PRO C N 1
ATOM 7671 C CA . PRO C 1 33 ? 42.580 85.467 -5.006 1.00 32.67 33 PRO C CA 1
ATOM 7672 C C . PRO C 1 33 ? 42.207 86.923 -4.879 1.00 33.25 33 PRO C C 1
ATOM 7673 O O . PRO C 1 33 ? 42.043 87.615 -5.905 1.00 31.41 33 PRO C O 1
ATOM 7677 N N . VAL C 1 34 ? 42.090 87.386 -3.632 1.00 32.19 34 VAL C N 1
ATOM 7678 C CA . VAL C 1 34 ? 41.713 88.768 -3.317 1.00 33.12 34 VAL C CA 1
ATOM 7679 C C . VAL C 1 34 ? 42.806 89.352 -2.410 1.00 36.28 34 VAL C C 1
ATOM 7680 O O . VAL C 1 34 ? 42.722 89.263 -1.167 1.00 33.35 34 VAL C O 1
ATOM 7684 N N . PRO C 1 35 ? 43.864 89.914 -3.026 1.00 35.76 35 PRO C N 1
ATOM 7685 C CA . PRO C 1 35 ? 44.991 90.429 -2.241 1.00 34.49 35 PRO C CA 1
ATOM 7686 C C . PRO C 1 35 ? 44.654 91.664 -1.424 1.00 33.41 35 PRO C C 1
ATOM 7687 O O . PRO C 1 35 ? 44.029 92.611 -1.931 1.00 30.96 35 PRO C O 1
ATOM 7691 N N . ILE C 1 36 ? 45.042 91.613 -0.150 1.00 31.49 36 ILE C N 1
ATOM 7692 C CA . ILE C 1 36 ? 44.985 92.760 0.756 1.00 30.65 36 ILE C CA 1
ATOM 7693 C C . ILE C 1 36 ? 46.410 93.051 1.228 1.00 31.23 36 ILE C C 1
ATOM 7694 O O . ILE C 1 36 ? 47.062 92.215 1.873 1.00 30.30 36 ILE C O 1
ATOM 7699 N N . GLU C 1 37 ? 46.898 94.247 0.890 1.00 30.85 37 GLU C N 1
ATOM 7700 C CA . GLU C 1 37 ? 48.278 94.629 1.183 1.00 31.40 37 GLU C CA 1
ATOM 7701 C C . GLU C 1 37 ? 48.430 95.220 2.586 1.00 29.54 37 GLU C C 1
ATOM 7702 O O . GLU C 1 37 ? 49.471 95.048 3.234 1.00 32.87 37 GLU C O 1
ATOM 7708 N N . SER C 1 38 ? 47.403 95.912 3.052 1.00 31.28 38 SER C N 1
ATOM 7709 C CA . SER C 1 38 ? 47.433 96.502 4.403 1.00 31.65 38 SER C CA 1
ATOM 7710 C C . SER C 1 38 ? 46.020 96.839 4.860 1.00 31.10 38 SER C C 1
ATOM 7711 O O . SER C 1 38 ? 45.075 96.755 4.077 1.00 30.68 38 SER C O 1
ATOM 7714 N N . THR C 1 39 ? 45.873 97.189 6.136 1.00 29.72 39 THR C N 1
ATOM 7715 C CA . THR C 1 39 ? 44.580 97.589 6.681 1.00 31.36 39 THR C CA 1
ATOM 7716 C C . THR C 1 39 ? 44.752 98.811 7.588 1.00 29.76 39 THR C C 1
ATOM 7717 O O . THR C 1 39 ? 45.859 99.078 8.059 1.00 32.26 39 THR C O 1
ATOM 7721 N N . GLU C 1 40 ? 43.659 99.533 7.836 1.00 30.79 40 GLU C N 1
ATOM 7722 C CA . GLU C 1 40 ? 43.652 100.696 8.739 1.00 33.36 40 GLU C CA 1
ATOM 7723 C C . GLU C 1 40 ? 42.228 101.051 9.102 1.00 31.77 40 GLU C C 1
ATOM 7724 O O . GLU C 1 40 ? 41.400 101.285 8.208 1.00 33.49 40 GLU C O 1
ATOM 7730 N N . GLY C 1 41 ? 41.939 101.096 10.401 1.00 31.13 41 GLY C N 1
ATOM 7731 C CA . GLY C 1 41 ? 40.605 101.422 10.889 1.00 31.59 41 GLY C CA 1
ATOM 7732 C C . GLY C 1 41 ? 39.542 100.459 10.365 1.00 36.42 41 GLY C C 1
ATOM 7733 O O . GLY C 1 41 ? 39.580 99.252 10.657 1.00 34.68 41 GLY C O 1
ATOM 7734 N N . ASP C 1 42 ? 38.612 100.980 9.571 1.00 34.21 42 ASP C N 1
ATOM 7735 C CA . ASP C 1 42 ? 37.586 100.124 8.956 1.00 33.89 42 ASP C CA 1
ATOM 7736 C C . ASP C 1 42 ? 37.859 99.766 7.501 1.00 32.66 42 ASP C C 1
ATOM 7737 O O . ASP C 1 42 ? 36.977 99.235 6.825 1.00 33.78 42 ASP C O 1
ATOM 7742 N N . TYR C 1 43 ? 39.088 100.030 7.043 1.00 34.25 43 TYR C N 1
ATOM 7743 C CA . TYR C 1 43 ? 39.469 99.845 5.634 1.00 33.35 43 TYR C CA 1
ATOM 7744 C C . TYR C 1 43 ? 40.499 98.764 5.386 1.00 32.24 43 TYR C C 1
ATOM 7745 O O . TYR C 1 43 ? 41.448 98.591 6.167 1.00 34.26 43 TYR C O 1
ATOM 7754 N N . LEU C 1 44 ? 40.291 98.037 4.289 1.00 33.97 44 LEU C N 1
ATOM 7755 C CA . LEU C 1 44 ? 41.289 97.141 3.724 1.00 34.21 44 LEU C CA 1
ATOM 7756 C C . LEU C 1 44 ? 41.817 97.810 2.475 1.00 35.79 44 LEU C C 1
ATOM 7757 O O . LEU C 1 44 ? 41.053 98.432 1.721 1.00 32.94 44 LEU C O 1
ATOM 7762 N N . ILE C 1 45 ? 43.112 97.649 2.250 1.00 35.05 45 ILE C N 1
ATOM 7763 C CA . ILE C 1 45 ? 43.784 98.318 1.152 1.00 37.94 45 ILE C CA 1
ATOM 7764 C C . ILE C 1 45 ? 44.445 97.287 0.256 1.00 36.34 45 ILE C C 1
ATOM 7765 O O . ILE C 1 45 ? 45.315 96.533 0.691 1.00 36.50 45 ILE C O 1
ATOM 7770 N N . MET C 1 46 ? 44.009 97.268 -1.005 1.00 35.21 46 MET C N 1
ATOM 7771 C CA . MET C 1 46 ? 44.501 96.317 -1.996 1.00 34.65 46 MET C CA 1
ATOM 7772 C C . MET C 1 46 ? 45.841 96.808 -2.520 1.00 36.39 46 MET C C 1
ATOM 7773 O O . MET C 1 46 ? 46.178 97.974 -2.311 1.00 37.71 46 MET C O 1
ATOM 7778 N N . PRO C 1 47 ? 46.618 95.927 -3.181 1.00 36.54 47 PRO C N 1
ATOM 7779 C CA . PRO C 1 47 ? 47.944 96.327 -3.661 1.00 38.41 47 PRO C CA 1
ATOM 7780 C C . PRO C 1 47 ? 47.947 97.533 -4.604 1.00 41.45 47 PRO C C 1
ATOM 7781 O O . PRO C 1 47 ? 48.922 98.288 -4.601 1.00 39.76 47 PRO C O 1
ATOM 7785 N N . ASP C 1 48 ? 46.879 97.711 -5.384 1.00 43.04 48 ASP C N 1
ATOM 7786 C CA . ASP C 1 48 ? 46.778 98.871 -6.293 1.00 44.61 48 ASP C CA 1
ATOM 7787 C C . ASP C 1 48 ? 46.324 100.161 -5.595 1.00 43.73 48 ASP C C 1
ATOM 7788 O O . ASP C 1 48 ? 46.238 101.218 -6.225 1.00 43.99 48 ASP C O 1
ATOM 7793 N N . GLY C 1 49 ? 46.044 100.073 -4.293 1.00 39.95 49 GLY C N 1
ATOM 7794 C CA . GLY C 1 49 ? 45.606 101.222 -3.504 1.00 38.50 49 GLY C CA 1
ATOM 7795 C C . GLY C 1 49 ? 44.097 101.322 -3.310 1.00 39.05 49 GLY C C 1
ATOM 7796 O O . GLY C 1 49 ? 43.626 102.181 -2.558 1.00 42.56 49 GLY C O 1
ATOM 7797 N N . THR C 1 50 ? 43.336 100.452 -3.980 1.00 41.97 50 THR C N 1
ATOM 7798 C CA . THR C 1 50 ? 41.875 100.398 -3.797 1.00 41.80 50 THR C CA 1
ATOM 7799 C C . THR C 1 50 ? 41.529 100.230 -2.316 1.00 40.98 50 THR C C 1
ATOM 7800 O O . THR C 1 50 ? 42.002 99.300 -1.663 1.00 41.33 50 THR C O 1
ATOM 7804 N N . ARG C 1 51 ? 40.699 101.133 -1.805 1.00 40.99 51 ARG C N 1
ATOM 7805 C CA . ARG C 1 51 ? 40.255 101.113 -0.411 1.00 40.36 51 ARG C CA 1
ATOM 7806 C C . ARG C 1 51 ? 38.865 100.481 -0.326 1.00 39.19 51 ARG C C 1
ATOM 7807 O O . ARG C 1 51 ? 37.985 100.821 -1.118 1.00 35.60 51 ARG C O 1
ATOM 7815 N N . LEU C 1 52 ? 38.676 99.533 0.604 1.00 37.89 52 LEU C N 1
ATOM 7816 C CA . LEU C 1 52 ? 37.373 98.852 0.779 1.00 35.78 52 LEU C CA 1
ATOM 7817 C C . LEU C 1 52 ? 36.860 99.043 2.196 1.00 33.38 52 LEU C C 1
ATOM 7818 O O . LEU C 1 52 ? 37.545 98.708 3.157 1.00 35.50 52 LEU C O 1
ATOM 7823 N N . LEU C 1 53 ? 35.665 99.589 2.337 1.00 32.81 53 LEU C N 1
ATOM 7824 C CA . LEU C 1 53 ? 35.120 99.809 3.666 1.00 33.13 53 LEU C CA 1
ATOM 7825 C C . LEU C 1 53 ? 34.491 98.484 4.094 1.00 32.08 53 LEU C C 1
ATOM 7826 O O . LEU C 1 53 ? 33.607 97.970 3.415 1.00 32.20 53 LEU C O 1
ATOM 7831 N N . ASP C 1 54 ? 34.995 97.922 5.194 1.00 31.11 54 ASP C N 1
ATOM 7832 C CA . ASP C 1 54 ? 34.646 96.531 5.559 1.00 30.84 54 ASP C CA 1
ATOM 7833 C C . ASP C 1 54 ? 33.528 96.456 6.591 1.00 31.66 54 ASP C C 1
ATOM 7834 O O . ASP C 1 54 ? 33.789 96.499 7.794 1.00 34.17 54 ASP C O 1
ATOM 7839 N N . PHE C 1 55 ? 32.294 96.298 6.129 1.00 30.05 55 PHE C N 1
ATOM 7840 C CA . PHE C 1 55 ? 31.176 96.164 7.061 1.00 31.76 55 PHE C CA 1
ATOM 7841 C C . PHE C 1 55 ? 30.837 94.689 7.332 1.00 31.20 55 PHE C C 1
ATOM 7842 O O . PHE C 1 55 ? 29.694 94.352 7.625 1.00 33.54 55 PHE C O 1
ATOM 7850 N N . PHE C 1 56 ? 31.861 93.835 7.231 1.00 31.50 56 PHE C N 1
ATOM 7851 C CA . PHE C 1 56 ? 31.894 92.527 7.923 1.00 30.58 56 PHE C CA 1
ATOM 7852 C C . PHE C 1 56 ? 32.842 92.549 9.130 1.00 31.38 56 PHE C C 1
ATOM 7853 O O . PHE C 1 56 ? 32.829 91.619 9.952 1.00 28.69 56 PHE C O 1
ATOM 7861 N N . ASN C 1 57 ? 33.696 93.575 9.218 1.00 30.33 57 ASN C N 1
ATOM 7862 C CA . ASN C 1 57 ? 34.739 93.642 10.268 1.00 29.11 57 ASN C CA 1
ATOM 7863 C C . ASN C 1 57 ? 35.505 92.315 10.282 1.00 29.61 57 ASN C C 1
ATOM 7864 O O . ASN C 1 57 ? 35.826 91.746 11.353 1.00 27.98 57 ASN C O 1
ATOM 7869 N N . GLN C 1 58 ? 35.818 91.866 9.060 1.00 30.64 58 GLN C N 1
ATOM 7870 C CA . GLN C 1 58 ? 36.371 90.550 8.745 1.00 30.45 58 GLN C CA 1
ATOM 7871 C C . GLN C 1 58 ? 35.380 89.440 9.123 1.00 28.71 58 GLN C C 1
ATOM 7872 O O . GLN C 1 58 ? 34.543 89.027 8.290 1.00 28.02 58 GLN C O 1
ATOM 7878 N N . LEU C 1 59 ? 35.484 88.970 10.361 1.00 26.48 59 LEU C N 1
ATOM 7879 C CA . LEU C 1 59 ? 34.574 87.954 10.906 1.00 27.35 59 LEU C CA 1
ATOM 7880 C C . LEU C 1 59 ? 34.001 88.487 12.212 1.00 27.74 59 LEU C C 1
ATOM 7881 O O . LEU C 1 59 ? 34.007 87.810 13.243 1.00 28.55 59 LEU C O 1
ATOM 7886 N N . TYR C 1 60 ? 33.512 89.725 12.152 1.00 26.40 60 TYR C N 1
ATOM 7887 C CA . TYR C 1 60 ? 32.955 90.423 13.303 1.00 27.29 60 TYR C CA 1
ATOM 7888 C C . TYR C 1 60 ? 33.962 90.369 14.450 1.00 26.00 60 TYR C C 1
ATOM 7889 O O . TYR C 1 60 ? 33.585 90.125 15.587 1.00 27.54 60 TYR C O 1
ATOM 7898 N N . CYS C 1 61 ? 35.244 90.587 14.136 1.00 25.66 61 CYS C N 1
ATOM 7899 C CA . CYS C 1 61 ? 36.307 90.235 15.095 1.00 26.44 61 CYS C CA 1
ATOM 7900 C C . CYS C 1 61 ? 37.421 91.271 15.255 1.00 26.78 61 CYS C C 1
ATOM 7901 O O . CYS C 1 61 ? 38.390 91.016 15.960 1.00 27.25 61 CYS C O 1
ATOM 7904 N N . VAL C 1 62 ? 37.312 92.404 14.569 1.00 25.76 62 VAL C N 1
ATOM 7905 C CA . VAL C 1 62 ? 38.387 93.415 14.647 1.00 29.05 62 VAL C CA 1
ATOM 7906 C C . VAL C 1 62 ? 37.813 94.623 15.392 1.00 29.27 62 VAL C C 1
ATOM 7907 O O . VAL C 1 62 ? 37.781 95.741 14.872 1.00 29.38 62 VAL C O 1
ATOM 7911 N N . ASN C 1 63 ? 37.340 94.368 16.610 1.00 28.57 63 ASN C N 1
ATOM 7912 C CA . ASN C 1 63 ? 36.481 95.291 17.357 1.00 27.89 63 ASN C CA 1
ATOM 7913 C C . ASN C 1 63 ? 37.095 96.676 17.543 1.00 29.22 63 ASN C C 1
ATOM 7914 O O . ASN C 1 63 ? 36.412 97.692 17.383 1.00 30.03 63 ASN C O 1
ATOM 7919 N N . LEU C 1 64 ? 38.384 96.695 17.871 1.00 29.12 64 LEU C N 1
ATOM 7920 C CA . LEU C 1 64 ? 39.086 97.941 18.179 1.00 29.62 64 LEU C CA 1
ATOM 7921 C C . LEU C 1 64 ? 39.353 98.802 16.955 1.00 31.24 64 LEU C C 1
ATOM 7922 O O . LEU C 1 64 ? 39.698 99.990 17.086 1.00 31.99 64 LEU C O 1
ATOM 7927 N N . GLY C 1 65 ? 39.186 98.212 15.774 1.00 31.14 65 GLY C N 1
ATOM 7928 C CA . GLY C 1 65 ? 39.667 98.810 14.537 1.00 29.83 65 GLY C CA 1
ATOM 7929 C C . GLY C 1 65 ? 40.934 98.125 14.055 1.00 28.45 65 GLY C C 1
ATOM 7930 O O . GLY C 1 65 ? 41.702 97.560 14.845 1.00 30.99 65 GLY C O 1
ATOM 7931 N N . GLN C 1 66 ? 41.164 98.187 12.749 1.00 28.77 66 GLN C N 1
ATOM 7932 C CA . GLN C 1 66 ? 42.332 97.554 12.140 1.00 28.54 66 GLN C CA 1
ATOM 7933 C C . GLN C 1 66 ? 43.622 98.315 12.452 1.00 31.09 66 GLN C C 1
ATOM 7934 O O . GLN C 1 66 ? 43.674 99.549 12.293 1.00 31.72 66 GLN C O 1
ATOM 7940 N N . LYS C 1 67 ? 44.645 97.559 12.858 1.00 31.83 67 LYS C N 1
ATOM 7941 C CA . LYS C 1 67 ? 46.016 98.039 13.015 1.00 32.44 67 LYS C CA 1
ATOM 7942 C C . LYS C 1 67 ? 46.062 99.218 13.996 1.00 34.96 67 LYS C C 1
ATOM 7943 O O . LYS C 1 67 ? 46.542 100.327 13.670 1.00 33.78 67 LYS C O 1
ATOM 7949 N N . ASN C 1 68 ? 45.546 98.978 15.199 1.00 33.36 68 ASN C N 1
ATOM 7950 C CA . ASN C 1 68 ? 45.570 99.999 16.237 1.00 32.03 68 ASN C CA 1
ATOM 7951 C C . ASN C 1 68 ? 47.008 100.270 16.632 1.00 31.67 68 ASN C C 1
ATOM 7952 O O . ASN C 1 68 ? 47.792 99.351 16.849 1.00 31.48 68 ASN C O 1
ATOM 7957 N N . GLN C 1 69 ? 47.370 101.552 16.693 1.00 36.68 69 GLN C N 1
ATOM 7958 C CA . GLN C 1 69 ? 48.762 101.926 16.956 1.00 36.38 69 GLN C CA 1
ATOM 7959 C C . GLN C 1 69 ? 49.228 101.603 18.369 1.00 33.25 69 GLN C C 1
ATOM 7960 O O . GLN C 1 69 ? 50.370 101.197 18.554 1.00 33.31 69 GLN C O 1
ATOM 7966 N N . LYS C 1 70 ? 48.351 101.781 19.356 1.00 33.35 70 LYS C N 1
ATOM 7967 C CA . LYS C 1 70 ? 48.685 101.443 20.734 1.00 33.05 70 LYS C CA 1
ATOM 7968 C C . LYS C 1 70 ? 48.843 99.931 20.929 1.00 32.27 70 LYS C C 1
ATOM 7969 O O . LYS C 1 70 ? 49.730 99.481 21.663 1.00 31.46 70 LYS C O 1
ATOM 7975 N N . VAL C 1 71 ? 47.971 99.143 20.296 1.00 31.07 71 VAL C N 1
ATOM 7976 C CA . VAL C 1 71 ? 48.115 97.689 20.378 1.00 29.86 71 VAL C CA 1
ATOM 7977 C C . VAL C 1 71 ? 49.401 97.230 19.711 1.00 28.89 71 VAL C C 1
ATOM 7978 O O . VAL C 1 71 ? 50.145 96.427 20.260 1.00 29.08 71 VAL C O 1
ATOM 7982 N N . ASN C 1 72 ? 49.657 97.726 18.510 1.00 31.05 72 ASN C N 1
ATOM 7983 C CA . ASN C 1 72 ? 50.868 97.334 17.807 1.00 30.54 72 ASN C CA 1
ATOM 7984 C C . ASN C 1 72 ? 52.132 97.730 18.562 1.00 31.78 72 ASN C C 1
ATOM 7985 O O . ASN C 1 72 ? 53.086 96.963 18.614 1.00 31.05 72 ASN C O 1
ATOM 7990 N N . ALA C 1 73 ? 52.102 98.901 19.190 1.00 31.41 73 ALA C N 1
ATOM 7991 C CA . ALA C 1 73 ? 53.217 99.348 20.037 1.00 33.56 73 ALA C CA 1
ATOM 7992 C C . ALA C 1 73 ? 53.421 98.444 21.249 1.00 34.24 73 ALA C C 1
ATOM 7993 O O . ALA C 1 73 ? 54.561 98.131 21.595 1.00 31.34 73 ALA C O 1
ATOM 7995 N N . ALA C 1 74 ? 52.319 98.019 21.873 1.00 31.62 74 ALA C N 1
ATOM 7996 C CA . ALA C 1 74 ? 52.368 97.047 22.968 1.00 32.11 74 ALA C CA 1
ATOM 7997 C C . ALA C 1 74 ? 52.974 95.698 22.542 1.00 29.42 74 ALA C C 1
ATOM 7998 O O . ALA C 1 74 ? 53.738 95.115 23.292 1.00 31.62 74 ALA C O 1
ATOM 8000 N N . ILE C 1 75 ? 52.626 95.203 21.349 1.00 29.37 75 ILE C N 1
ATOM 8001 C CA . ILE C 1 75 ? 53.209 93.962 20.835 1.00 29.39 75 ILE C CA 1
ATOM 8002 C C . ILE C 1 75 ? 54.727 94.107 20.649 1.00 30.63 75 ILE C C 1
ATOM 8003 O O . ILE C 1 75 ? 55.503 93.229 21.031 1.00 30.21 75 ILE C O 1
ATOM 8008 N N . LYS C 1 76 ? 55.146 95.222 20.054 1.00 31.33 76 LYS C N 1
ATOM 8009 C CA . LYS C 1 76 ? 56.579 95.504 19.877 1.00 33.17 76 LYS C CA 1
ATOM 8010 C C . LYS C 1 76 ? 57.364 95.503 21.202 1.00 32.27 76 LYS C C 1
ATOM 8011 O O . LYS C 1 76 ? 58.451 94.924 21.273 1.00 33.82 76 LYS C O 1
ATOM 8017 N N . GLU C 1 77 ? 56.811 96.131 22.242 1.00 34.62 77 GLU C N 1
ATOM 8018 C CA . GLU C 1 77 ? 57.420 96.113 23.588 1.00 36.27 77 GLU C CA 1
ATOM 8019 C C . GLU C 1 77 ? 57.561 94.700 24.146 1.00 36.86 77 GLU C C 1
ATOM 8020 O O . GLU C 1 77 ? 58.603 94.338 24.684 1.00 34.91 77 GLU C O 1
ATOM 8026 N N . ALA C 1 78 ? 56.507 93.894 24.009 1.00 33.22 78 ALA C N 1
ATOM 8027 C CA . ALA C 1 78 ? 56.553 92.499 24.448 1.00 33.20 78 ALA C CA 1
ATOM 8028 C C . ALA C 1 78 ? 57.703 91.743 23.771 1.00 29.46 78 ALA C C 1
ATOM 8029 O O . ALA C 1 78 ? 58.356 90.909 24.395 1.00 29.42 78 ALA C O 1
ATOM 8031 N N . LEU C 1 79 ? 57.928 92.042 22.487 1.00 28.61 79 LEU C N 1
ATOM 8032 C CA . LEU C 1 79 ? 58.970 91.396 21.687 1.00 29.98 79 LEU C CA 1
ATOM 8033 C C . LEU C 1 79 ? 60.395 91.781 22.103 1.00 31.57 79 LEU C C 1
ATOM 8034 O O . LEU C 1 79 ? 61.364 91.157 21.667 1.00 31.60 79 LEU C O 1
ATOM 8039 N N . ASP C 1 80 ? 60.511 92.765 22.986 1.00 32.39 80 ASP C N 1
ATOM 8040 C CA . ASP C 1 80 ? 61.816 93.088 23.576 1.00 33.45 80 ASP C CA 1
ATOM 8041 C C . ASP C 1 80 ? 62.164 92.127 24.720 1.00 31.43 80 ASP C C 1
ATOM 8042 O O . ASP C 1 80 ? 63.339 91.952 25.069 1.00 31.26 80 ASP C O 1
ATOM 8047 N N . ARG C 1 81 ? 61.138 91.471 25.273 1.00 28.73 81 ARG C N 1
ATOM 8048 C CA . ARG C 1 81 ? 61.321 90.550 26.381 1.00 28.42 81 ARG C CA 1
ATOM 8049 C C . ARG C 1 81 ? 61.140 89.085 26.001 1.00 27.65 81 ARG C C 1
ATOM 8050 O O . ARG C 1 81 ? 61.847 88.225 26.517 1.00 27.09 81 ARG C O 1
ATOM 8058 N N . TYR C 1 82 ? 60.201 88.814 25.083 1.00 26.77 82 TYR C N 1
ATOM 8059 C CA . TYR C 1 82 ? 59.827 87.452 24.717 1.00 27.53 82 TYR C CA 1
ATOM 8060 C C . TYR C 1 82 ? 59.942 87.286 23.202 1.00 27.77 82 TYR C C 1
ATOM 8061 O O . TYR C 1 82 ? 59.846 88.265 22.479 1.00 29.16 82 TYR C O 1
ATOM 8070 N N . GLY C 1 83 ? 60.140 86.076 22.693 1.00 27.89 83 GLY C N 1
ATOM 8071 C CA . GLY C 1 83 ? 60.250 84.846 23.457 1.00 26.89 83 GLY C CA 1
ATOM 8072 C C . GLY C 1 83 ? 58.947 84.068 23.552 1.00 26.44 83 GLY C C 1
ATOM 8073 O O . GLY C 1 83 ? 57.900 84.501 23.078 1.00 27.85 83 GLY C O 1
ATOM 8074 N N . PHE C 1 84 ? 59.031 82.928 24.215 1.00 26.68 84 PHE C N 1
ATOM 8075 C CA . PHE C 1 84 ? 57.864 82.114 24.470 1.00 26.43 84 PHE C CA 1
ATOM 8076 C C . PHE C 1 84 ? 58.036 81.340 25.767 1.00 25.55 84 PHE C C 1
ATOM 8077 O O . PHE C 1 84 ? 59.053 80.693 26.001 1.00 26.45 84 PHE C O 1
ATOM 8085 N N . VAL C 1 85 ? 57.005 81.365 26.597 1.00 26.26 85 VAL C N 1
ATOM 8086 C CA . VAL C 1 85 ? 56.919 80.372 27.665 1.00 26.26 85 VAL C CA 1
ATOM 8087 C C . VAL C 1 85 ? 55.524 79.756 27.661 1.00 25.31 85 VAL C C 1
ATOM 8088 O O . VAL C 1 85 ? 54.577 80.406 27.251 1.00 25.41 85 VAL C O 1
ATOM 8092 N N . TRP C 1 86 ? 55.432 78.505 28.093 1.00 27.05 86 TRP C N 1
ATOM 8093 C CA . TRP C 1 86 ? 54.131 77.821 28.156 1.00 26.50 86 TRP C CA 1
ATOM 8094 C C . TRP C 1 86 ? 53.441 78.021 29.503 1.00 27.48 86 TRP C C 1
ATOM 8095 O O . TRP C 1 86 ? 53.986 78.689 30.405 1.00 24.67 86 TRP C O 1
ATOM 8106 N N . ASP C 1 87 ? 52.205 77.519 29.599 1.00 25.73 87 ASP C N 1
ATOM 8107 C CA . ASP C 1 87 ? 51.269 77.923 30.645 1.00 26.85 87 ASP C CA 1
ATOM 8108 C C . ASP C 1 87 ? 51.760 77.604 32.051 1.00 26.18 87 ASP C C 1
ATOM 8109 O O . ASP C 1 87 ? 51.256 78.197 32.993 1.00 27.10 87 ASP C O 1
ATOM 8114 N N . THR C 1 88 ? 52.728 76.689 32.176 1.00 27.65 88 THR C N 1
ATOM 8115 C CA . THR C 1 88 ? 53.319 76.325 33.481 1.00 30.28 88 THR C CA 1
ATOM 8116 C C . THR C 1 88 ? 54.073 77.483 34.127 1.00 29.55 88 THR C C 1
ATOM 8117 O O . THR C 1 88 ? 54.257 77.511 35.362 1.00 30.42 88 THR C O 1
ATOM 8121 N N . TYR C 1 89 ? 54.491 78.430 33.295 1.00 27.46 89 TYR C N 1
ATOM 8122 C CA . TYR C 1 89 ? 55.289 79.585 33.717 1.00 27.84 89 TYR C CA 1
ATOM 8123 C C . TYR C 1 89 ? 54.376 80.803 33.801 1.00 30.02 89 TYR C C 1
ATOM 8124 O O . TYR C 1 89 ? 53.441 80.945 33.006 1.00 31.24 89 TYR C O 1
ATOM 8133 N N . ALA C 1 90 ? 54.630 81.676 34.775 1.00 27.04 90 ALA C N 1
ATOM 8134 C CA . ALA C 1 90 ? 53.834 82.872 34.949 1.00 27.43 90 ALA C CA 1
ATOM 8135 C C . ALA C 1 90 ? 54.484 84.081 34.270 1.00 26.89 90 ALA C C 1
ATOM 8136 O O . ALA C 1 90 ? 55.699 84.220 34.279 1.00 29.09 90 ALA C O 1
ATOM 8138 N N . THR C 1 91 ? 53.667 84.916 33.649 1.00 25.69 91 THR C N 1
ATOM 8139 C CA . THR C 1 91 ? 54.098 86.190 33.073 1.00 25.02 91 THR C CA 1
ATOM 8140 C C . THR C 1 91 ? 53.190 87.308 33.521 1.00 27.06 91 THR C C 1
ATOM 8141 O O . THR C 1 91 ? 52.035 87.087 33.921 1.00 26.82 91 THR C O 1
ATOM 8145 N N . ASP C 1 92 ? 53.709 88.528 33.461 1.00 26.53 92 ASP C N 1
ATOM 8146 C CA . ASP C 1 92 ? 52.916 89.702 33.754 1.00 26.49 92 ASP C CA 1
ATOM 8147 C C . ASP C 1 92 ? 51.737 89.846 32.787 1.00 26.36 92 ASP C C 1
ATOM 8148 O O . ASP C 1 92 ? 50.642 90.170 33.209 1.00 26.61 92 ASP C O 1
ATOM 8153 N N . TYR C 1 93 ? 51.969 89.632 31.497 1.00 26.46 93 TYR C N 1
ATOM 8154 C CA . TYR C 1 93 ? 50.914 89.842 30.516 1.00 26.95 93 TYR C CA 1
ATOM 8155 C C . TYR C 1 93 ? 49.728 88.887 30.720 1.00 25.81 93 TYR C C 1
ATOM 8156 O O . TYR C 1 93 ? 48.567 89.313 30.611 1.00 26.79 93 TYR C O 1
ATOM 8165 N N . LYS C 1 94 ? 50.025 87.618 30.985 1.00 25.94 94 LYS C N 1
ATOM 8166 C CA . LYS C 1 94 ? 48.952 86.609 31.166 1.00 26.60 94 LYS C CA 1
ATOM 8167 C C . LYS C 1 94 ? 48.127 86.885 32.426 1.00 26.84 94 LYS C C 1
ATOM 8168 O O . LYS C 1 94 ? 46.881 86.849 32.400 1.00 26.19 94 LYS C O 1
ATOM 8174 N N . ALA C 1 95 ? 48.816 87.184 33.530 1.00 25.62 95 ALA C N 1
ATOM 8175 C CA . ALA C 1 95 ? 48.118 87.489 34.789 1.00 27.42 95 ALA C CA 1
ATOM 8176 C C . ALA C 1 95 ? 47.290 88.773 34.681 1.00 26.26 95 ALA C C 1
ATOM 8177 O O . ALA C 1 95 ? 46.138 88.803 35.103 1.00 25.97 95 ALA C O 1
ATOM 8179 N N . LYS C 1 96 ? 47.867 89.824 34.086 1.00 25.96 96 LYS C N 1
ATOM 8180 C CA . LYS C 1 96 ? 47.156 91.086 33.907 1.00 26.11 96 LYS C CA 1
ATOM 8181 C C . LYS C 1 96 ? 45.923 90.935 33.005 1.00 25.79 96 LYS C C 1
ATOM 8182 O O . LYS C 1 96 ? 44.873 91.532 33.280 1.00 25.77 96 LYS C O 1
ATOM 8188 N N . ALA C 1 97 ? 46.038 90.123 31.947 1.00 24.56 97 ALA C N 1
ATOM 8189 C CA . ALA C 1 97 ? 44.897 89.922 31.052 1.00 24.71 97 ALA C CA 1
ATOM 8190 C C . ALA C 1 97 ? 43.707 89.352 31.813 1.00 24.92 97 ALA C C 1
ATOM 8191 O O . ALA C 1 97 ? 42.567 89.845 31.663 1.00 26.48 97 ALA C O 1
ATOM 8193 N N . ALA C 1 98 ? 43.971 88.336 32.634 1.00 24.85 98 ALA C N 1
ATOM 8194 C CA . ALA C 1 98 ? 42.928 87.715 33.453 1.00 27.13 98 ALA C CA 1
ATOM 8195 C C . ALA C 1 98 ? 42.343 88.727 34.443 1.00 28.32 98 ALA C C 1
ATOM 8196 O O . ALA C 1 98 ? 41.125 88.799 34.644 1.00 26.31 98 ALA C O 1
ATOM 8198 N N . LYS C 1 99 ? 43.219 89.522 35.058 1.00 27.49 99 LYS C N 1
ATOM 8199 C CA . LYS C 1 99 ? 42.795 90.517 36.050 1.00 27.37 99 LYS C CA 1
ATOM 8200 C C . LYS C 1 99 ? 41.889 91.577 35.415 1.00 28.22 99 LYS C C 1
ATOM 8201 O O . LYS C 1 99 ? 40.878 91.984 36.007 1.00 29.95 99 LYS C O 1
ATOM 8207 N N . ILE C 1 100 ? 42.226 92.018 34.204 1.00 26.69 100 ILE C N 1
ATOM 8208 C CA . ILE C 1 100 ? 41.457 93.049 33.518 1.00 26.27 100 ILE C CA 1
ATOM 8209 C C . ILE C 1 100 ? 40.022 92.540 33.293 1.00 26.93 100 ILE C C 1
ATOM 8210 O O . ILE C 1 100 ? 39.030 93.235 33.560 1.00 26.83 100 ILE C O 1
ATOM 8215 N N . ILE C 1 101 ? 39.927 91.295 32.834 1.00 27.66 101 ILE C N 1
ATOM 8216 C CA . ILE C 1 101 ? 38.622 90.697 32.571 1.00 28.08 101 ILE C CA 1
ATOM 8217 C C . ILE C 1 101 ? 37.784 90.587 33.845 1.00 27.91 101 ILE C C 1
ATOM 8218 O O . ILE C 1 101 ? 36.638 91.077 33.894 1.00 29.83 101 ILE C O 1
ATOM 8223 N N . ILE C 1 102 ? 38.351 89.987 34.883 1.00 26.63 102 ILE C N 1
ATOM 8224 C CA . ILE C 1 102 ? 37.573 89.679 36.097 1.00 28.18 102 ILE C CA 1
ATOM 8225 C C . ILE C 1 102 ? 37.357 90.916 36.993 1.00 30.77 102 ILE C C 1
ATOM 8226 O O . ILE C 1 102 ? 36.232 91.206 37.445 1.00 30.73 102 ILE C O 1
ATOM 8231 N N . GLU C 1 103 ? 38.438 91.648 37.235 1.00 32.61 103 GLU C N 1
ATOM 8232 C CA . GLU C 1 103 ? 38.404 92.840 38.098 1.00 34.34 103 GLU C CA 1
ATOM 8233 C C . GLU C 1 103 ? 37.898 94.108 37.428 1.00 34.45 103 GLU C C 1
ATOM 8234 O O . GLU C 1 103 ? 37.085 94.835 37.999 1.00 34.41 103 GLU C O 1
ATOM 8240 N N . ASP C 1 104 ? 38.387 94.397 36.230 1.00 34.46 104 ASP C N 1
ATOM 8241 C CA . ASP C 1 104 ? 38.118 95.696 35.612 1.00 33.22 104 ASP C CA 1
ATOM 8242 C C . ASP C 1 104 ? 36.832 95.699 34.790 1.00 35.45 104 ASP C C 1
ATOM 8243 O O . ASP C 1 104 ? 35.984 96.590 34.928 1.00 39.64 104 ASP C O 1
ATOM 8248 N N . ILE C 1 105 ? 36.677 94.701 33.932 1.00 31.02 105 ILE C N 1
ATOM 8249 C CA . ILE C 1 105 ? 35.501 94.644 33.065 1.00 29.46 105 ILE C CA 1
ATOM 8250 C C . ILE C 1 105 ? 34.299 94.086 33.835 1.00 28.05 105 ILE C C 1
ATOM 8251 O O . ILE C 1 105 ? 33.216 94.693 33.832 1.00 30.27 105 ILE C O 1
ATOM 8256 N N . LEU C 1 106 ? 34.498 92.957 34.512 1.00 28.22 106 LEU C N 1
ATOM 8257 C CA . LEU C 1 106 ? 33.401 92.295 35.245 1.00 28.77 106 LEU C CA 1
ATOM 8258 C C . LEU C 1 106 ? 33.400 92.516 36.766 1.00 31.18 106 LEU C C 1
ATOM 8259 O O . LEU C 1 106 ? 32.787 91.748 37.517 1.00 31.35 106 LEU C O 1
ATOM 8264 N N . GLY C 1 107 ? 34.067 93.588 37.215 1.00 32.64 107 GLY C N 1
ATOM 8265 C CA . GLY C 1 107 ? 34.203 93.855 38.657 1.00 33.16 107 GLY C CA 1
ATOM 8266 C C . GLY C 1 107 ? 32.879 94.090 39.369 1.00 34.75 107 GLY C C 1
ATOM 8267 O O . GLY C 1 107 ? 32.792 93.922 40.589 1.00 36.34 107 GLY C O 1
ATOM 8268 N N . ASP C 1 108 ? 31.859 94.454 38.596 1.00 35.08 108 ASP C N 1
ATOM 8269 C CA . ASP C 1 108 ? 30.505 94.691 39.106 1.00 39.53 108 ASP C CA 1
ATOM 8270 C C . ASP C 1 108 ? 29.672 93.405 39.255 1.00 38.15 108 ASP C C 1
ATOM 8271 O O . ASP C 1 108 ? 28.540 93.452 39.750 1.00 36.55 108 ASP C O 1
ATOM 8276 N N . GLU C 1 109 ? 30.236 92.266 38.838 1.00 34.00 109 GLU C N 1
ATOM 8277 C CA . GLU C 1 109 ? 29.519 90.970 38.873 1.00 33.91 109 GLU C CA 1
ATOM 8278 C C . GLU C 1 109 ? 30.215 89.951 39.761 1.00 33.23 109 GLU C C 1
ATOM 8279 O O . GLU C 1 109 ? 31.445 89.929 39.840 1.00 34.54 109 GLU C O 1
ATOM 8285 N N . ASP C 1 110 ? 29.425 89.100 40.417 1.00 33.06 110 ASP C N 1
ATOM 8286 C CA . ASP C 1 110 ? 29.939 88.144 41.402 1.00 36.62 110 ASP C CA 1
ATOM 8287 C C . ASP C 1 110 ? 30.282 86.780 40.841 1.00 33.93 110 ASP C C 1
ATOM 8288 O O . ASP C 1 110 ? 30.982 85.991 41.488 1.00 37.16 110 ASP C O 1
ATOM 8293 N N . TRP C 1 111 ? 29.770 86.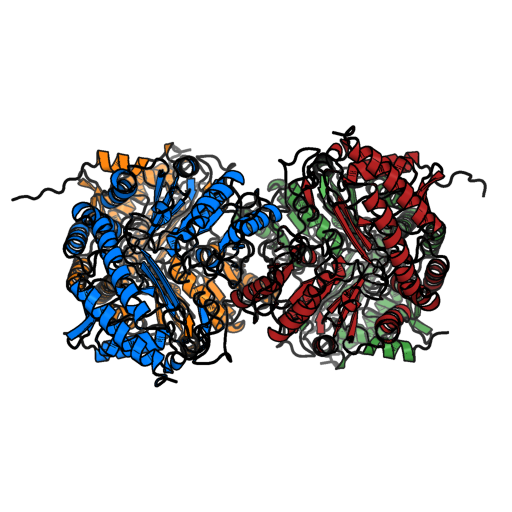483 39.653 1.00 32.69 111 TRP C N 1
ATOM 8294 C CA . TRP C 1 111 ? 29.936 85.143 39.099 1.00 29.48 111 TRP C CA 1
ATOM 8295 C C . TRP C 1 111 ? 31.390 84.776 38.704 1.00 29.09 111 TRP C C 1
ATOM 8296 O O . TRP C 1 111 ? 31.775 83.633 38.872 1.00 27.55 111 TRP C O 1
ATOM 8307 N N . PRO C 1 112 ? 32.184 85.738 38.186 1.00 28.29 112 PRO C N 1
ATOM 8308 C CA . PRO C 1 112 ? 33.490 85.321 37.601 1.00 28.17 112 PRO C CA 1
ATOM 8309 C C . PRO C 1 112 ? 34.506 84.754 38.576 1.00 28.93 112 PRO C C 1
ATOM 8310 O O . PRO C 1 112 ? 34.720 85.322 39.666 1.00 28.20 112 PRO C O 1
ATOM 8314 N N . GLY C 1 113 ? 35.121 83.630 38.188 1.00 27.76 113 GLY C N 1
ATOM 8315 C CA . GLY C 1 113 ? 36.082 82.938 39.022 1.00 26.24 113 GLY C CA 1
ATOM 8316 C C . GLY C 1 113 ? 37.492 82.983 38.454 1.00 28.30 113 GLY C C 1
ATOM 8317 O O . GLY C 1 113 ? 38.375 83.712 38.972 1.00 27.91 113 GLY C O 1
ATOM 8318 N N . LYS C 1 114 ? 37.723 82.196 37.405 1.00 25.11 114 LYS C N 1
ATOM 8319 C CA . LYS C 1 114 ? 39.074 82.071 36.861 1.00 25.48 114 LYS C CA 1
ATOM 8320 C C . LYS C 1 114 ? 39.038 81.983 35.351 1.00 25.44 114 LYS C C 1
ATOM 8321 O O . LYS C 1 114 ? 38.052 81.516 34.788 1.00 25.69 114 LYS C O 1
ATOM 8327 N N . VAL C 1 115 ? 40.128 82.401 34.703 1.00 25.26 115 VAL C N 1
ATOM 8328 C CA . VAL C 1 115 ? 40.235 82.314 33.222 1.00 24.86 115 VAL C CA 1
ATOM 8329 C C . VAL C 1 115 ? 41.277 81.265 32.833 1.00 25.70 115 VAL C C 1
ATOM 8330 O O . VAL C 1 115 ? 42.293 81.105 33.527 1.00 26.44 115 VAL C O 1
ATOM 8334 N N . ARG C 1 116 ? 41.020 80.532 31.742 1.00 23.65 116 ARG C N 1
ATOM 8335 C CA . ARG C 1 116 ? 42.092 79.842 31.017 1.00 23.49 116 ARG C CA 1
ATOM 8336 C C . ARG C 1 116 ? 42.209 80.465 29.622 1.00 24.47 116 ARG C C 1
ATOM 8337 O O . ARG C 1 116 ? 41.213 80.528 28.879 1.00 24.40 116 ARG C O 1
ATOM 8345 N N . PHE C 1 117 ? 43.417 80.917 29.272 1.00 24.80 117 PHE C N 1
ATOM 8346 C CA . PHE C 1 117 ? 43.689 81.406 27.922 1.00 25.05 117 PHE C CA 1
ATOM 8347 C C . PHE C 1 117 ? 44.109 80.284 26.997 1.00 24.14 117 PHE C C 1
ATOM 8348 O O . PHE C 1 117 ? 44.876 79.405 27.391 1.00 25.98 117 PHE C O 1
ATOM 8356 N N . VAL C 1 118 ? 43.589 80.323 25.778 1.00 24.15 118 VAL C N 1
ATOM 8357 C CA . VAL C 1 118 ? 44.034 79.428 24.679 1.00 23.21 118 VAL C CA 1
ATOM 8358 C C . VAL C 1 118 ? 44.259 80.299 23.437 1.00 23.12 118 VAL C C 1
ATOM 8359 O O . VAL C 1 118 ? 44.351 81.506 23.572 1.00 23.21 118 VAL C O 1
ATOM 8363 N N . SER C 1 119 ? 44.300 79.719 22.227 1.00 22.90 119 SER C N 1
ATOM 8364 C CA . SER C 1 119 ? 44.691 80.513 21.050 1.00 23.31 119 SER C CA 1
ATOM 8365 C C . SER C 1 119 ? 43.544 80.928 20.120 1.00 24.25 119 SER C C 1
ATOM 8366 O O . SER C 1 119 ? 43.671 81.861 19.324 1.00 25.11 119 SER C O 1
ATOM 8369 N N . THR C 1 120 ? 42.418 80.226 20.209 1.00 23.62 120 THR C N 1
ATOM 8370 C CA . THR C 1 120 ? 41.322 80.478 19.282 1.00 23.61 120 THR C CA 1
ATOM 8371 C C . THR C 1 120 ? 39.970 80.314 19.981 1.00 22.70 120 THR C C 1
ATOM 8372 O O . THR C 1 120 ? 39.883 79.757 21.093 1.00 22.56 120 THR C O 1
ATOM 8376 N N . GLY C 1 121 ? 38.912 80.771 19.323 1.00 22.23 121 GLY C N 1
ATOM 8377 C CA . GLY C 1 121 ? 37.577 80.658 19.915 1.00 22.82 121 GLY C CA 1
ATOM 8378 C C . GLY C 1 121 ? 37.137 79.197 19.958 1.00 23.50 121 GLY C C 1
ATOM 8379 O O . GLY C 1 121 ? 36.474 78.760 20.908 1.00 22.73 121 GLY C O 1
ATOM 8380 N N . SER C 1 122 ? 37.487 78.436 18.916 1.00 21.40 122 SER C N 1
ATOM 8381 C CA . SER C 1 122 ? 37.131 77.009 18.905 1.00 21.81 122 SER C CA 1
ATOM 8382 C C . SER C 1 122 ? 37.822 76.309 20.077 1.00 22.57 122 SER C C 1
ATOM 8383 O O . SER C 1 122 ? 37.213 75.485 20.742 1.00 22.48 122 SER C O 1
ATOM 8386 N N . GLU C 1 123 ? 39.092 76.644 20.328 1.00 22.00 123 GLU C N 1
ATOM 8387 C CA . GLU C 1 123 ? 39.795 76.076 21.479 1.00 21.12 123 GLU C CA 1
ATOM 8388 C C . GLU C 1 123 ? 39.147 76.489 22.803 1.00 21.32 123 GLU C C 1
ATOM 8389 O O . GLU C 1 123 ? 39.100 75.691 23.743 1.00 21.14 123 GLU C O 1
ATOM 8395 N N . ALA C 1 124 ? 38.640 77.720 22.867 1.00 21.94 124 ALA C N 1
ATOM 8396 C CA . ALA C 1 124 ? 37.921 78.185 24.043 1.00 22.54 124 ALA C CA 1
ATOM 8397 C C . ALA C 1 124 ? 36.661 77.343 24.278 1.00 22.42 124 ALA C C 1
ATOM 8398 O O . ALA C 1 124 ? 36.374 76.939 25.403 1.00 22.45 124 ALA C O 1
ATOM 8400 N N . VAL C 1 125 ? 35.920 77.077 23.207 1.00 21.47 125 VAL C N 1
ATOM 8401 C CA . VAL C 1 125 ? 34.684 76.259 23.323 1.00 22.36 125 VAL C CA 1
ATOM 8402 C C . VAL C 1 125 ? 35.022 74.815 23.745 1.00 21.66 125 VAL C C 1
ATOM 8403 O O . VAL C 1 125 ? 34.335 74.241 24.600 1.00 21.66 125 VAL C O 1
ATOM 8407 N N . GLU C 1 126 ? 36.081 74.248 23.172 1.00 20.82 126 GLU C N 1
ATOM 8408 C CA . GLU C 1 126 ? 36.546 72.907 23.548 1.00 22.77 126 GLU C CA 1
ATOM 8409 C C . GLU C 1 126 ? 36.797 72.887 25.048 1.00 22.29 126 GLU C C 1
ATOM 8410 O O . GLU C 1 126 ? 36.385 71.958 25.758 1.00 22.15 126 GLU C O 1
ATOM 8416 N N . THR C 1 127 ? 37.460 73.933 25.527 1.00 22.12 127 THR C N 1
ATOM 8417 C CA . THR C 1 127 ? 37.828 73.972 26.936 1.00 21.62 127 THR C CA 1
ATOM 8418 C C . THR C 1 127 ? 36.575 74.089 27.806 1.00 22.50 127 THR C C 1
ATOM 8419 O O . THR C 1 127 ? 36.464 73.403 28.825 1.00 24.53 127 THR C O 1
ATOM 8423 N N . ALA C 1 128 ? 35.640 74.934 27.395 1.00 22.25 128 ALA C N 1
ATOM 8424 C CA . ALA C 1 128 ? 34.397 75.120 28.149 1.00 23.96 128 ALA C CA 1
ATOM 8425 C C . ALA C 1 128 ? 33.611 73.809 28.221 1.00 23.81 128 ALA C C 1
ATOM 8426 O O . ALA C 1 128 ? 33.085 73.464 29.282 1.00 23.42 128 ALA C O 1
ATOM 8428 N N . LEU C 1 129 ? 33.542 73.075 27.106 1.00 23.34 129 LEU C N 1
ATOM 8429 C CA . LEU C 1 129 ? 32.821 71.809 27.083 1.00 22.43 129 LEU C CA 1
ATOM 8430 C C . LEU C 1 129 ? 33.477 70.812 28.041 1.00 22.46 129 LEU C C 1
ATOM 8431 O O . LEU C 1 129 ? 32.780 70.126 28.804 1.00 21.79 129 LEU C O 1
ATOM 8436 N N . ASN C 1 130 ? 34.804 70.744 28.024 1.00 22.08 130 ASN C N 1
ATOM 8437 C CA . ASN C 1 130 ? 35.525 69.812 28.891 1.00 22.65 130 ASN C CA 1
ATOM 8438 C C . ASN C 1 130 ? 35.282 70.118 30.370 1.00 21.94 130 ASN C C 1
ATOM 8439 O O . ASN C 1 130 ? 35.065 69.199 31.191 1.00 21.93 130 ASN C O 1
ATOM 8444 N N . ILE C 1 131 ? 35.347 71.402 30.697 1.00 21.69 131 ILE C N 1
ATOM 8445 C CA . ILE C 1 131 ? 35.167 71.852 32.067 1.00 21.96 131 ILE C CA 1
ATOM 8446 C C . ILE C 1 131 ? 33.731 71.574 32.554 1.00 22.82 131 ILE C C 1
ATOM 8447 O O . ILE C 1 131 ? 33.547 71.044 33.681 1.00 23.82 131 ILE C O 1
ATOM 8452 N N . ALA C 1 132 ? 32.736 71.919 31.729 1.00 22.63 132 ALA C N 1
ATOM 8453 C CA . ALA C 1 132 ? 31.326 71.719 32.102 1.00 23.86 132 ALA C CA 1
ATOM 8454 C C . ALA C 1 132 ? 31.067 70.248 32.404 1.00 23.38 132 ALA C C 1
ATOM 8455 O O . ALA C 1 132 ? 30.403 69.901 33.386 1.00 23.55 132 ALA C O 1
ATOM 8457 N N . ARG C 1 133 ? 31.614 69.379 31.555 1.00 23.39 133 ARG C N 1
ATOM 8458 C CA . ARG C 1 133 ? 31.424 67.942 31.721 1.00 24.01 133 ARG C CA 1
ATOM 8459 C C . ARG C 1 133 ? 32.160 67.412 32.944 1.00 23.99 133 ARG C C 1
ATOM 8460 O O . ARG C 1 133 ? 31.626 66.565 33.665 1.00 23.70 133 ARG C O 1
ATOM 8468 N N . LEU C 1 134 ? 33.376 67.922 33.200 1.00 22.94 134 LEU C N 1
ATOM 8469 C CA . LEU C 1 134 ? 34.127 67.472 34.364 1.00 22.56 134 LEU C CA 1
ATOM 8470 C C . LEU C 1 134 ? 33.470 67.968 35.654 1.00 22.61 134 LEU C C 1
ATOM 8471 O O . LEU C 1 134 ? 33.355 67.193 36.607 1.00 25.31 134 LEU C O 1
ATOM 8476 N N . TYR C 1 135 ? 33.028 69.220 35.657 1.00 22.73 135 TYR C N 1
ATOM 8477 C CA . TYR C 1 135 ? 32.388 69.808 36.864 1.00 24.37 135 TYR C CA 1
ATOM 8478 C C . TYR C 1 135 ? 31.116 69.043 37.244 1.00 25.85 135 TYR C C 1
ATOM 8479 O O . TYR C 1 135 ? 30.910 68.707 38.421 1.00 25.27 135 TYR C O 1
ATOM 8488 N N . THR C 1 136 ? 30.284 68.744 36.250 1.00 24.42 136 THR C N 1
ATOM 8489 C CA . THR C 1 136 ? 28.994 68.092 36.510 1.00 24.76 136 THR C CA 1
ATOM 8490 C C . THR C 1 136 ? 29.154 66.588 36.594 1.00 26.70 136 THR C C 1
ATOM 8491 O O . THR C 1 136 ? 28.284 65.903 37.154 1.00 24.79 136 THR C O 1
ATOM 8495 N N . ASN C 1 137 ? 30.262 66.081 36.036 1.00 24.91 137 ASN C N 1
ATOM 8496 C CA . ASN C 1 137 ? 30.438 64.653 35.780 1.00 25.84 137 ASN C CA 1
ATOM 8497 C C . ASN C 1 137 ? 29.289 64.094 34.949 1.00 25.15 137 ASN C C 1
ATOM 8498 O O . ASN C 1 137 ? 28.764 63.028 35.269 1.00 25.52 137 ASN C O 1
ATOM 8503 N N . ARG C 1 138 ? 28.891 64.831 33.912 1.00 23.32 138 ARG C N 1
ATOM 8504 C CA . ARG C 1 138 ? 27.804 64.401 33.006 1.00 23.05 138 ARG C CA 1
ATOM 8505 C C . ARG C 1 138 ? 28.227 64.616 31.551 1.00 23.25 138 ARG C C 1
ATOM 8506 O O . ARG C 1 138 ? 28.989 65.534 31.249 1.00 22.60 138 ARG C O 1
ATOM 8514 N N . PRO C 1 139 ? 27.689 63.784 30.622 1.00 23.34 139 PRO C N 1
ATOM 8515 C CA . PRO C 1 139 ? 28.155 63.807 29.227 1.00 23.02 139 PRO C CA 1
ATOM 8516 C C . PRO C 1 139 ? 27.423 64.749 28.254 1.00 22.77 139 PRO C C 1
ATOM 8517 O O . PRO C 1 139 ? 28.045 65.271 27.323 1.00 23.09 139 PRO C O 1
ATOM 8521 N N . LEU C 1 140 ? 26.131 64.963 28.448 1.00 23.24 140 LEU C N 1
ATOM 8522 C CA . LEU C 1 140 ? 25.355 65.618 27.412 1.00 22.56 140 LEU C CA 1
ATOM 8523 C C . LEU C 1 140 ? 25.418 67.124 27.463 1.00 23.60 140 LEU C C 1
ATOM 8524 O O . LEU C 1 140 ? 25.394 67.752 28.536 1.00 24.25 140 LEU C O 1
ATOM 8529 N N . VAL C 1 141 ? 25.497 67.707 26.276 1.00 22.51 141 VAL C N 1
ATOM 8530 C CA . VAL C 1 141 ? 25.368 69.150 26.137 1.00 23.58 141 VAL C CA 1
ATOM 8531 C C . VAL C 1 141 ? 24.273 69.478 25.141 1.00 23.09 141 VAL C C 1
ATOM 8532 O O . VAL C 1 141 ? 24.195 68.875 24.054 1.00 24.39 141 VAL C O 1
ATOM 8536 N N . VAL C 1 142 ? 23.422 70.434 25.510 1.00 23.01 142 VAL C N 1
ATOM 8537 C CA . VAL C 1 142 ? 22.314 70.877 24.646 1.00 23.56 142 VAL C CA 1
ATOM 8538 C C . VAL C 1 142 ? 22.764 72.118 23.862 1.00 23.76 142 VAL C C 1
ATOM 8539 O O . VAL C 1 142 ? 23.237 73.082 24.449 1.00 24.03 142 VAL C O 1
ATOM 8543 N N . THR C 1 143 ? 22.604 72.077 22.544 1.00 23.60 143 THR C N 1
ATOM 8544 C CA . THR C 1 143 ? 22.858 73.249 21.703 1.00 23.47 143 THR C CA 1
ATOM 8545 C C . THR C 1 143 ? 21.535 73.619 21.002 1.00 23.96 143 THR C C 1
ATOM 8546 O O . THR C 1 143 ? 20.490 73.040 21.308 1.00 25.13 143 THR C O 1
ATOM 8550 N N . ARG C 1 144 ? 21.573 74.587 20.085 1.00 24.69 144 ARG C N 1
ATOM 8551 C CA . ARG C 1 144 ? 20.370 74.933 19.332 1.00 24.18 144 ARG C CA 1
ATOM 8552 C C . ARG C 1 144 ? 20.596 74.844 17.836 1.00 25.34 144 ARG C C 1
ATOM 8553 O O . ARG C 1 144 ? 21.703 75.077 17.344 1.00 23.92 144 ARG C O 1
ATOM 8561 N N . GLU C 1 145 ? 19.509 74.567 17.119 1.00 25.16 145 GLU C N 1
ATOM 8562 C CA . GLU C 1 145 ? 19.486 74.682 15.665 1.00 26.41 145 GLU C CA 1
ATOM 8563 C C . GLU C 1 145 ? 20.059 76.031 15.224 1.00 27.61 145 GLU C C 1
ATOM 8564 O O . GLU C 1 145 ? 19.660 77.094 15.732 1.00 26.08 145 GLU C O 1
ATOM 8570 N N . HIS C 1 146 ? 20.993 75.953 14.276 1.00 24.60 146 HIS C N 1
ATOM 8571 C CA . HIS C 1 146 ? 21.701 77.099 13.678 1.00 25.63 146 HIS C CA 1
ATOM 8572 C C . HIS C 1 146 ? 22.815 77.684 14.511 1.00 24.40 146 HIS C C 1
ATOM 8573 O O . HIS C 1 146 ? 23.412 78.646 14.068 1.00 26.35 146 HIS C O 1
ATOM 8580 N N . ASP C 1 147 ? 23.111 77.114 15.676 1.00 24.28 147 ASP C N 1
ATOM 8581 C CA . ASP C 1 147 ? 24.235 77.623 16.489 1.00 25.01 147 ASP C CA 1
ATOM 8582 C C . ASP C 1 147 ? 25.562 77.370 15.775 1.00 24.50 147 ASP C C 1
ATOM 8583 O O . ASP C 1 147 ? 25.738 76.349 15.109 1.00 23.82 147 ASP C O 1
ATOM 8588 N N . TYR C 1 148 ? 26.508 78.296 15.940 1.00 23.40 148 TYR C N 1
ATOM 8589 C CA . TYR C 1 148 ? 27.866 78.081 15.456 1.00 22.39 148 TYR C CA 1
ATOM 8590 C C . TYR C 1 148 ? 28.764 78.271 16.666 1.00 23.00 148 TYR C C 1
ATOM 8591 O O . TYR C 1 148 ? 28.722 79.329 17.285 1.00 24.54 148 TYR C O 1
ATOM 8600 N N . HIS C 1 149 ? 29.562 77.252 17.003 1.00 23.01 149 HIS C N 1
ATOM 8601 C CA . HIS C 1 149 ? 30.432 77.359 18.186 1.00 22.52 149 HIS C CA 1
ATOM 8602 C C . HIS C 1 149 ? 31.875 76.997 17.863 1.00 23.29 149 HIS C C 1
ATOM 8603 O O . HIS C 1 149 ? 32.676 76.694 18.756 1.00 23.72 149 HIS C O 1
ATOM 8610 N N . GLY C 1 150 ? 32.182 76.994 16.577 1.00 22.62 150 GLY C N 1
ATOM 8611 C CA . GLY C 1 150 ? 33.523 76.661 16.104 1.00 22.15 150 GLY C CA 1
ATOM 8612 C C . GLY C 1 150 ? 33.602 75.367 15.311 1.00 22.57 150 GLY C C 1
ATOM 8613 O O . GLY C 1 150 ? 32.576 74.722 15.017 1.00 24.11 150 GLY C O 1
ATOM 8614 N N . TRP C 1 151 ? 34.821 74.995 14.943 1.00 22.91 151 TRP C N 1
ATOM 8615 C CA . TRP C 1 151 ? 35.035 74.000 13.886 1.00 24.45 151 TRP C CA 1
ATOM 8616 C C . TRP C 1 151 ? 35.822 72.757 14.281 1.00 23.84 151 TRP C C 1
ATOM 8617 O O . TRP C 1 151 ? 35.791 71.742 13.572 1.00 24.56 151 TRP C O 1
ATOM 8628 N N . THR C 1 152 ? 36.579 72.835 15.372 1.00 23.88 152 THR C N 1
ATOM 8629 C CA . THR C 1 152 ? 37.376 71.696 15.809 1.00 23.55 152 THR C CA 1
ATOM 8630 C C . THR C 1 152 ? 36.424 70.609 16.331 1.00 25.47 152 THR C C 1
ATOM 8631 O O . THR C 1 152 ? 35.260 70.898 16.626 1.00 26.52 152 THR C O 1
ATOM 8635 N N . GLY C 1 153 ? 36.922 69.378 16.445 1.00 27.32 153 GLY C N 1
ATOM 8636 C CA . GLY C 1 153 ? 36.075 68.188 16.710 1.00 28.36 153 GLY C CA 1
ATOM 8637 C C . GLY C 1 153 ? 35.028 68.328 17.806 1.00 30.80 153 GLY C C 1
ATOM 8638 O O . GLY C 1 153 ? 33.856 67.993 17.600 1.00 30.97 153 GLY C O 1
ATOM 8639 N N . GLY C 1 154 ? 35.432 68.827 18.967 1.00 27.94 154 GLY C N 1
ATOM 8640 C CA . GLY C 1 154 ? 34.492 69.006 20.090 1.00 28.19 154 GLY C CA 1
ATOM 8641 C C . GLY C 1 154 ? 33.545 70.180 19.918 1.00 27.04 154 GLY C C 1
ATOM 8642 O O . GLY C 1 154 ? 32.322 70.056 20.117 1.00 28.86 154 GLY C O 1
ATOM 8643 N N . ALA C 1 155 ? 34.101 71.330 19.511 1.00 25.91 155 ALA C N 1
ATOM 8644 C CA . ALA C 1 155 ? 33.317 72.526 19.236 1.00 25.16 155 ALA C CA 1
ATOM 8645 C C . ALA C 1 155 ? 32.308 72.301 18.118 1.00 25.53 155 ALA C C 1
ATOM 8646 O O . ALA C 1 155 ? 31.178 72.779 18.200 1.00 25.66 155 ALA C O 1
ATOM 8648 N N . ALA C 1 156 ? 32.697 71.550 17.088 1.00 25.14 156 ALA C N 1
ATOM 8649 C CA . ALA C 1 156 ? 31.778 71.250 15.987 1.00 25.41 156 ALA C CA 1
ATOM 8650 C C . ALA C 1 156 ? 30.576 70.429 16.405 1.00 26.46 156 ALA C C 1
ATOM 8651 O O . ALA C 1 156 ? 29.526 70.546 15.794 1.00 24.70 156 ALA C O 1
ATOM 8653 N N . THR C 1 157 ? 30.705 69.641 17.470 1.00 23.45 157 THR C N 1
ATOM 8654 C CA . THR C 1 157 ? 29.553 68.796 17.857 1.00 23.44 157 THR C CA 1
ATOM 8655 C C . THR C 1 157 ? 28.362 69.656 18.243 1.00 23.95 157 THR C C 1
ATOM 8656 O O . THR C 1 157 ? 27.219 69.225 18.079 1.00 23.48 157 THR C O 1
ATOM 8660 N N . VAL C 1 158 ? 28.639 70.858 18.767 1.00 22.96 158 VAL C N 1
ATOM 8661 C CA . VAL C 1 158 ? 27.569 71.779 19.173 1.00 22.82 158 VAL C CA 1
ATOM 8662 C C . VAL C 1 158 ? 27.266 72.823 18.091 1.00 23.71 158 VAL C C 1
ATOM 8663 O O . VAL C 1 158 ? 26.432 73.706 18.263 1.00 23.05 158 VAL C O 1
ATOM 8667 N N . THR C 1 159 ? 27.924 72.664 16.942 1.00 23.65 159 THR C N 1
ATOM 8668 C CA . THR C 1 159 ? 27.658 73.531 15.802 1.00 23.97 159 THR C CA 1
ATOM 8669 C C . THR C 1 159 ? 26.603 72.861 14.948 1.00 23.81 159 THR C C 1
ATOM 8670 O O . THR C 1 159 ? 26.823 71.782 14.386 1.00 24.61 159 THR C O 1
ATOM 8674 N N . ARG C 1 160 ? 25.438 73.482 14.895 1.00 23.53 160 ARG C N 1
ATOM 8675 C CA . ARG C 1 160 ? 24.330 72.893 14.113 1.00 24.98 160 ARG C CA 1
ATOM 8676 C C . ARG C 1 160 ? 23.917 73.851 13.018 1.00 26.69 160 ARG C C 1
ATOM 8677 O O . ARG C 1 160 ? 22.731 74.130 12.801 1.00 25.17 160 ARG C O 1
ATOM 8685 N N . LEU C 1 161 ? 24.937 74.354 12.343 1.00 25.63 161 LEU C N 1
ATOM 8686 C CA . LEU C 1 161 ? 24.724 75.219 11.197 1.00 25.69 161 LEU C CA 1
ATOM 8687 C C . LEU C 1 161 ? 25.250 74.426 10.007 1.00 23.17 161 LEU C C 1
ATOM 8688 O O . LEU C 1 161 ? 26.452 74.210 9.831 1.00 24.36 161 LEU C O 1
ATOM 8693 N N . ARG C 1 162 ? 24.308 73.976 9.187 1.00 24.78 162 ARG C N 1
ATOM 8694 C CA . ARG C 1 162 ? 24.557 72.940 8.203 1.00 24.96 162 ARG C CA 1
ATOM 8695 C C . ARG C 1 162 ? 25.689 73.304 7.248 1.00 25.32 162 ARG C C 1
ATOM 8696 O O . ARG C 1 162 ? 26.481 72.459 6.830 1.00 25.58 162 ARG C O 1
ATOM 8704 N N . SER C 1 163 ? 25.736 74.583 6.902 1.00 25.51 163 SER C N 1
ATOM 8705 C CA . SER C 1 163 ? 26.671 75.094 5.905 1.00 25.61 163 SER C CA 1
ATOM 8706 C C . SER C 1 163 ? 28.072 75.402 6.427 1.00 26.28 163 SER C C 1
ATOM 8707 O O . SER C 1 163 ? 28.913 75.884 5.675 1.00 26.33 163 SER C O 1
ATOM 8710 N N . TYR C 1 164 ? 28.312 75.170 7.714 1.00 25.70 164 TYR C N 1
ATOM 8711 C CA . TYR C 1 164 ? 29.580 75.560 8.307 1.00 26.41 164 TYR C CA 1
ATOM 8712 C C . TYR C 1 164 ? 30.167 74.434 9.126 1.00 27.16 164 TYR C C 1
ATOM 8713 O O . TYR C 1 164 ? 30.734 74.691 10.181 1.00 28.98 164 TYR C O 1
ATOM 8722 N N . ARG C 1 165 ? 30.008 73.194 8.649 1.00 24.66 165 ARG C N 1
ATOM 8723 C CA . ARG C 1 165 ? 30.457 72.019 9.400 1.00 24.92 165 ARG C CA 1
ATOM 8724 C C . ARG C 1 165 ? 31.649 71.308 8.756 1.00 22.97 165 ARG C C 1
ATOM 8725 O O . ARG C 1 165 ? 31.900 70.118 8.978 1.00 23.87 165 ARG C O 1
ATOM 8733 N N . SER C 1 166 ? 32.421 72.077 7.982 1.00 24.25 166 SER C N 1
ATOM 8734 C CA . SER C 1 166 ? 33.677 71.600 7.409 1.00 23.04 166 SER C CA 1
ATOM 8735 C C . SER C 1 166 ? 33.521 70.411 6.455 1.00 24.78 166 SER C C 1
ATOM 8736 O O . SER C 1 166 ? 34.480 69.685 6.217 1.00 24.27 166 SER C O 1
ATOM 8739 N N . GLY C 1 167 ? 32.305 70.235 5.937 1.00 23.86 167 GLY C N 1
ATOM 8740 C CA . GLY C 1 167 ? 32.038 69.250 4.894 1.00 24.58 167 GLY C CA 1
ATOM 8741 C C . GLY C 1 167 ? 32.330 69.791 3.499 1.00 25.35 167 GLY C C 1
ATOM 8742 O O . GLY C 1 167 ? 32.835 70.904 3.340 1.00 25.43 167 GLY C O 1
ATOM 8743 N N . LEU C 1 168 ? 32.041 68.972 2.483 1.00 25.10 168 LEU C N 1
ATOM 8744 C CA . LEU C 1 168 ? 32.261 69.375 1.104 1.00 26.16 168 LEU C CA 1
ATOM 8745 C C . LEU C 1 168 ? 30.914 69.452 0.425 1.00 27.43 168 LEU C C 1
ATOM 8746 O O . LEU C 1 168 ? 30.014 68.626 0.667 1.00 27.30 168 LEU C O 1
ATOM 8751 N N . VAL C 1 169 ? 30.796 70.445 -0.445 1.00 27.41 169 VAL C N 1
ATOM 8752 C CA . VAL C 1 169 ? 29.603 70.576 -1.283 1.00 27.73 169 VAL C CA 1
ATOM 8753 C C . VAL C 1 169 ? 30.078 70.853 -2.713 1.00 30.14 169 VAL C C 1
ATOM 8754 O O . VAL C 1 169 ? 31.261 71.109 -2.940 1.00 28.43 169 VAL C O 1
ATOM 8758 N N . GLY C 1 170 ? 29.166 70.781 -3.686 1.00 31.65 170 GLY C N 1
ATOM 8759 C CA . GLY C 1 170 ? 29.577 70.924 -5.073 1.00 32.68 170 GLY C CA 1
ATOM 8760 C C . GLY C 1 170 ? 29.561 72.361 -5.580 1.00 31.50 170 GLY C C 1
ATOM 8761 O O . GLY C 1 170 ? 29.079 73.293 -4.915 1.00 30.83 170 GLY C O 1
ATOM 8762 N N . GLU C 1 171 ? 30.079 72.532 -6.784 1.00 33.85 171 GLU C N 1
ATOM 8763 C CA . GLU C 1 171 ? 30.069 73.838 -7.440 1.00 35.01 171 GLU C CA 1
ATOM 8764 C C . GLU C 1 171 ? 28.741 74.011 -8.174 1.00 36.28 171 GLU C C 1
ATOM 8765 O O . GLU C 1 171 ? 28.530 73.385 -9.203 1.00 36.86 171 GLU C O 1
ATOM 8771 N N . ASN C 1 172 ? 27.845 74.826 -7.616 1.00 36.20 172 ASN C N 1
ATOM 8772 C CA . ASN C 1 172 ? 26.542 75.144 -8.239 1.00 39.47 172 ASN C CA 1
ATOM 8773 C C . ASN C 1 172 ? 25.682 73.913 -8.510 1.00 40.85 172 ASN C C 1
ATOM 8774 O O . ASN C 1 172 ? 25.034 73.783 -9.550 1.00 41.20 172 ASN C O 1
ATOM 8779 N N . SER C 1 173 ? 25.694 73.014 -7.535 1.00 40.65 173 SER C N 1
ATOM 8780 C CA . SER C 1 173 ? 24.882 71.814 -7.530 1.00 43.42 173 SER C CA 1
ATOM 8781 C C . SER C 1 173 ? 24.728 71.454 -6.055 1.00 45.46 173 SER C C 1
ATOM 8782 O O . SER C 1 173 ? 25.714 71.466 -5.316 1.00 42.63 173 SER C O 1
ATOM 8785 N N . GLU C 1 174 ? 23.503 71.181 -5.618 1.00 47.87 174 GLU C N 1
ATOM 8786 C CA . GLU C 1 174 ? 23.270 70.792 -4.224 1.00 51.91 174 GLU C CA 1
ATOM 8787 C C . GLU C 1 174 ? 23.030 69.294 -4.085 1.00 50.94 174 GLU C C 1
ATOM 8788 O O . GLU C 1 174 ? 22.495 68.821 -3.073 1.00 50.84 174 GLU C O 1
ATOM 8794 N N . SER C 1 175 ? 23.465 68.554 -5.102 1.00 49.54 175 SER C N 1
ATOM 8795 C CA . SER C 1 175 ? 23.291 67.106 -5.161 1.00 50.29 175 SER C CA 1
ATOM 8796 C C . SER C 1 175 ? 24.506 66.365 -4.624 1.00 51.42 175 SER C C 1
ATOM 8797 O O . SER C 1 175 ? 24.586 65.141 -4.734 1.00 51.80 175 SER C O 1
ATOM 8800 N N . PHE C 1 176 ? 25.450 67.098 -4.040 1.00 51.50 176 PHE C N 1
ATOM 8801 C CA . PHE C 1 176 ? 26.749 66.512 -3.707 1.00 54.14 176 PHE C CA 1
ATOM 8802 C C . PHE C 1 176 ? 27.283 66.823 -2.306 1.00 48.83 176 PHE C C 1
ATOM 8803 O O . PHE C 1 176 ? 28.489 66.961 -2.116 1.00 49.36 176 PHE C O 1
ATOM 8811 N N . SER C 1 177 ? 26.386 66.926 -1.329 1.00 46.77 177 SER C N 1
ATOM 8812 C CA . SER C 1 177 ? 26.788 67.085 0.065 1.00 40.13 177 SER C CA 1
ATOM 8813 C C . SER C 1 177 ? 27.656 65.870 0.506 1.00 42.69 177 SER C C 1
ATOM 8814 O O . SER C 1 177 ? 27.214 64.723 0.371 1.00 43.43 177 SER C O 1
ATOM 8817 N N . ALA C 1 178 ? 28.899 66.103 0.968 1.00 33.83 178 ALA C N 1
ATOM 8818 C CA . ALA C 1 178 ? 29.676 65.045 1.636 1.00 31.02 178 ALA C CA 1
ATOM 8819 C C . ALA C 1 178 ? 30.075 65.525 3.023 1.00 29.25 178 ALA C C 1
ATOM 8820 O O . ALA C 1 178 ? 30.836 66.472 3.141 1.00 28.61 178 ALA C O 1
ATOM 8822 N N . GLN C 1 179 ? 29.532 64.898 4.062 1.00 26.69 179 GLN C N 1
ATOM 8823 C CA . GLN C 1 179 ? 29.860 65.299 5.432 1.00 27.31 179 GLN C CA 1
ATOM 8824 C C . GLN C 1 179 ? 31.097 64.510 5.847 1.00 25.07 179 GLN C C 1
ATOM 8825 O O . GLN C 1 179 ? 31.414 63.480 5.249 1.00 25.42 179 GLN C O 1
ATOM 8831 N N . ILE C 1 180 ? 31.806 64.982 6.873 1.00 25.20 180 ILE C N 1
ATOM 8832 C CA . ILE C 1 180 ? 33.015 64.289 7.323 1.00 23.53 180 ILE C CA 1
ATOM 8833 C C . ILE C 1 180 ? 32.627 62.957 7.968 1.00 24.93 180 ILE C C 1
ATOM 8834 O O . ILE C 1 180 ? 31.934 62.958 8.988 1.00 24.20 180 ILE C O 1
ATOM 8839 N N . PRO C 1 181 ? 33.074 61.830 7.393 1.00 24.57 181 PRO C N 1
ATOM 8840 C CA . PRO C 1 181 ? 32.726 60.496 7.934 1.00 26.25 181 PRO C CA 1
ATOM 8841 C C . PRO C 1 181 ? 33.243 60.343 9.354 1.00 27.39 181 PRO C C 1
ATOM 8842 O O . PRO C 1 181 ? 34.385 60.676 9.622 1.00 27.56 181 PRO C O 1
ATOM 8846 N N . GLY C 1 182 ? 32.401 59.849 10.255 1.00 29.72 182 GLY C N 1
ATOM 8847 C CA . GLY C 1 182 ? 32.854 59.574 11.614 1.00 32.44 182 GLY C CA 1
ATOM 8848 C C . GLY C 1 182 ? 32.650 60.772 12.519 1.00 36.16 182 GLY C C 1
ATOM 8849 O O . GLY C 1 182 ? 32.754 60.631 13.738 1.00 37.61 182 GLY C O 1
ATOM 8850 N N . SER C 1 183 ? 32.356 61.930 11.903 1.00 35.39 183 SER C N 1
ATOM 8851 C CA . SER C 1 183 ? 32.195 63.234 12.570 1.00 38.96 183 SER C CA 1
ATOM 8852 C C . SER C 1 183 ? 31.024 64.046 11.988 1.00 38.53 183 SER C C 1
ATOM 8853 O O . SER C 1 183 ? 31.145 65.257 11.806 1.00 40.50 183 SER C O 1
ATOM 8856 N N . SER C 1 184 ? 29.883 63.390 11.731 1.00 38.61 184 SER C N 1
ATOM 8857 C CA . SER C 1 184 ? 28.720 64.054 11.119 1.00 35.30 184 SER C CA 1
ATOM 8858 C C . SER C 1 184 ? 27.492 64.134 12.018 1.00 34.62 184 SER C C 1
ATOM 8859 O O . SER C 1 184 ? 26.445 64.668 11.616 1.00 35.11 184 SER C O 1
ATOM 8862 N N . TYR C 1 185 ? 27.609 63.583 13.222 1.00 33.17 185 TYR C N 1
ATOM 8863 C CA . TYR C 1 185 ? 26.571 63.680 14.238 1.00 33.04 185 TYR C CA 1
ATOM 8864 C C . TYR C 1 185 ? 27.288 63.271 15.497 1.00 33.34 185 TYR C C 1
ATOM 8865 O O . TYR C 1 185 ? 28.360 62.672 15.416 1.00 35.39 185 TYR C O 1
ATOM 8874 N N . ASN C 1 186 ? 26.712 63.598 16.645 1.00 32.29 186 ASN C N 1
ATOM 8875 C CA . ASN C 1 186 ? 27.269 63.171 17.920 1.00 34.20 186 ASN C CA 1
ATOM 8876 C C . ASN C 1 186 ? 26.166 63.027 18.930 1.00 35.03 186 ASN C C 1
ATOM 8877 O O . ASN C 1 186 ? 25.387 63.975 19.178 1.00 32.51 186 ASN C O 1
ATOM 8882 N N . SER C 1 187 ? 26.111 61.832 19.506 1.00 36.81 187 SER C N 1
ATOM 8883 C CA . SER C 1 187 ? 25.086 61.469 20.460 1.00 38.67 187 SER C CA 1
ATOM 8884 C C . SER C 1 187 ? 25.316 62.096 21.837 1.00 38.07 187 SER C C 1
ATOM 8885 O O . SER C 1 187 ? 24.454 61.982 22.712 1.00 37.62 187 SER C O 1
ATOM 8888 N N . ALA C 1 188 ? 26.469 62.738 22.046 1.00 35.90 188 ALA C N 1
ATOM 8889 C CA . ALA C 1 188 ? 26.683 63.480 23.322 1.00 29.30 188 ALA C CA 1
ATOM 8890 C C . ALA C 1 188 ? 26.169 64.917 23.254 1.00 26.48 188 ALA C C 1
ATOM 8891 O O . ALA C 1 188 ? 26.379 65.720 24.171 1.00 24.90 188 ALA C O 1
ATOM 8893 N N . VAL C 1 189 ? 25.510 65.241 22.155 1.00 24.43 189 VAL C N 1
ATOM 8894 C CA . VAL C 1 189 ? 24.924 66.576 21.997 1.00 24.07 189 VAL C CA 1
ATOM 8895 C C . VAL C 1 189 ? 23.459 66.425 21.589 1.00 26.92 189 VAL C C 1
ATOM 8896 O O . VAL C 1 189 ? 23.131 65.612 20.713 1.00 29.97 189 VAL C O 1
ATOM 8900 N N . LEU C 1 190 ? 22.586 67.214 22.204 1.00 25.59 190 LEU C N 1
ATOM 8901 C CA . LEU C 1 190 ? 21.175 67.295 21.772 1.00 26.62 190 LEU C CA 1
ATOM 8902 C C . LEU C 1 190 ? 20.915 68.655 21.128 1.00 25.46 190 LEU C C 1
ATOM 8903 O O . LEU C 1 190 ? 21.351 69.685 21.658 1.00 25.37 190 LEU C O 1
ATOM 8908 N N . MET C 1 191 ? 20.236 68.661 19.980 1.00 24.90 191 MET C N 1
ATOM 8909 C CA . MET C 1 191 ? 19.905 69.913 19.314 1.00 25.88 191 MET C CA 1
ATOM 8910 C C . MET C 1 191 ? 18.497 70.330 19.714 1.00 27.29 191 MET C C 1
ATOM 8911 O O . MET C 1 191 ? 17.509 69.664 19.335 1.00 27.37 191 MET C O 1
ATOM 8916 N N . ALA C 1 192 ? 18.409 71.433 20.445 1.00 24.82 192 ALA C N 1
ATOM 8917 C CA . ALA C 1 192 ? 17.111 72.036 20.759 1.00 25.37 192 ALA C CA 1
ATOM 8918 C C . ALA C 1 192 ? 16.698 72.987 19.645 1.00 28.01 192 ALA C C 1
ATOM 8919 O O . ALA C 1 192 ? 17.524 73.425 18.840 1.00 25.43 192 ALA C O 1
ATOM 8921 N N . PRO C 1 193 ? 15.396 73.325 19.585 1.00 30.30 193 PRO C N 1
ATOM 8922 C CA . PRO C 1 193 ? 14.894 74.278 18.586 1.00 32.35 193 PRO C CA 1
ATOM 8923 C C . PRO C 1 193 ? 15.537 75.654 18.680 1.00 30.85 193 PRO C C 1
ATOM 8924 O O . PRO C 1 193 ? 15.948 76.098 19.744 1.00 30.46 193 PRO C O 1
ATOM 8928 N N . SER C 1 194 ? 15.649 76.297 17.532 1.00 33.62 194 SER C N 1
ATOM 8929 C CA . SER C 1 194 ? 16.012 77.702 17.468 1.00 36.37 194 SER C CA 1
ATOM 8930 C C . SER C 1 194 ? 15.042 78.549 18.319 1.00 36.06 194 SER C C 1
ATOM 8931 O O . SER C 1 194 ? 13.863 78.207 18.420 1.00 36.12 194 SER C O 1
ATOM 8934 N N . PRO C 1 195 ? 15.534 79.643 18.928 1.00 35.29 195 PRO C N 1
ATOM 8935 C CA . PRO C 1 195 ? 14.637 80.483 19.728 1.00 39.44 195 PRO C CA 1
ATOM 8936 C C . PRO C 1 195 ? 13.510 81.062 18.876 1.00 40.25 195 PRO C C 1
ATOM 8937 O O . PRO C 1 195 ? 12.464 81.396 19.409 1.00 45.75 195 PRO C O 1
ATOM 8941 N N . ASN C 1 196 ? 13.738 81.136 17.569 1.00 41.86 196 ASN C N 1
ATOM 8942 C CA . ASN C 1 196 ? 12.847 81.810 16.621 1.00 48.61 196 ASN C CA 1
ATOM 8943 C C . ASN C 1 196 ? 11.814 80.860 15.963 1.00 50.63 196 ASN C C 1
ATOM 8944 O O . ASN C 1 196 ? 11.029 81.276 15.112 1.00 50.88 196 ASN C O 1
ATOM 8949 N N . MET C 1 197 ? 11.824 79.596 16.385 1.00 50.85 197 MET C N 1
ATOM 8950 C CA . MET C 1 197 ? 11.017 78.522 15.782 1.00 55.83 197 MET C CA 1
ATOM 8951 C C . MET C 1 197 ? 9.507 78.621 16.024 1.00 53.30 197 MET C C 1
ATOM 8952 O O . MET C 1 197 ? 8.709 78.279 15.152 1.00 49.80 197 MET C O 1
ATOM 8957 N N . PHE C 1 198 ? 9.119 79.071 17.211 1.00 53.43 198 PHE C N 1
ATOM 8958 C CA . PHE C 1 198 ? 7.706 79.061 17.579 1.00 49.96 198 PHE C CA 1
ATOM 8959 C C . PHE C 1 198 ? 7.031 80.439 17.476 1.00 48.92 198 PHE C C 1
ATOM 8960 O O . PHE C 1 198 ? 6.814 81.138 18.474 1.00 46.57 198 PHE C O 1
ATOM 8968 N N . GLN C 1 199 ? 6.722 80.813 16.236 1.00 51.02 199 GLN C N 1
ATOM 8969 C CA . GLN C 1 199 ? 5.987 82.036 15.924 1.00 55.56 199 GLN C CA 1
ATOM 8970 C C . GLN C 1 199 ? 4.680 81.643 15.223 1.00 54.61 199 GLN C C 1
ATOM 8971 O O . GLN C 1 199 ? 4.636 80.627 14.516 1.00 53.09 199 GLN C O 1
ATOM 8977 N N . ASP C 1 200 ? 3.607 82.407 15.436 1.00 49.53 200 ASP C N 1
ATOM 8978 C CA . ASP C 1 200 ? 2.360 82.130 14.710 1.00 48.03 200 ASP C CA 1
ATOM 8979 C C . ASP C 1 200 ? 2.346 82.876 13.378 1.00 48.35 200 ASP C C 1
ATOM 8980 O O . ASP C 1 200 ? 3.294 83.592 13.064 1.00 51.05 200 ASP C O 1
ATOM 8985 N N . SER C 1 201 ? 1.277 82.713 12.598 1.00 53.73 201 SER C N 1
ATOM 8986 C CA . SER C 1 201 ? 1.189 83.336 11.267 1.00 54.36 201 SER C CA 1
ATOM 8987 C C . SER C 1 201 ? 1.227 84.874 11.259 1.00 54.28 201 SER C C 1
ATOM 8988 O O . SER C 1 201 ? 1.512 85.479 10.222 1.00 57.31 201 SER C O 1
ATOM 8991 N N . ASP C 1 202 ? 0.955 85.497 12.408 1.00 49.96 202 ASP C N 1
ATOM 8992 C CA . ASP C 1 202 ? 0.983 86.961 12.526 1.00 49.70 202 ASP C CA 1
ATOM 8993 C C . ASP C 1 202 ? 2.306 87.534 13.077 1.00 47.91 202 ASP C C 1
ATOM 8994 O O . ASP C 1 202 ? 2.445 88.754 13.209 1.00 47.85 202 ASP C O 1
ATOM 8999 N N . GLY C 1 203 ? 3.264 86.663 13.394 1.00 46.17 203 GLY C N 1
ATOM 9000 C CA . GLY C 1 203 ? 4.557 87.085 13.964 1.00 45.77 203 GLY C CA 1
ATOM 9001 C C . GLY C 1 203 ? 4.576 87.119 15.487 1.00 43.65 203 GLY C C 1
ATOM 9002 O O . GLY C 1 203 ? 5.512 87.627 16.110 1.00 45.61 203 GLY C O 1
ATOM 9003 N N . ASN C 1 204 ? 3.534 86.577 16.099 1.00 39.53 204 ASN C N 1
ATOM 9004 C CA . ASN C 1 204 ? 3.447 86.587 17.550 1.00 37.87 204 ASN C CA 1
ATOM 9005 C C . ASN C 1 204 ? 4.083 85.356 18.164 1.00 37.64 204 ASN C C 1
ATOM 9006 O O . ASN C 1 204 ? 4.078 84.278 17.559 1.00 38.57 204 ASN C O 1
ATOM 9011 N N . LEU C 1 205 ? 4.661 85.530 19.352 1.00 33.86 205 LEU C N 1
ATOM 9012 C CA . LEU C 1 205 ? 5.406 84.475 20.028 1.00 33.09 205 LEU C CA 1
ATOM 9013 C C . LEU C 1 205 ? 4.486 83.458 20.691 1.00 34.31 205 LEU C C 1
ATOM 9014 O O . LEU C 1 205 ? 3.510 83.837 21.346 1.00 35.30 205 LEU C O 1
ATOM 9019 N N . LEU C 1 206 ? 4.796 82.174 20.520 1.00 32.78 206 LEU C N 1
ATOM 9020 C CA . LEU C 1 206 ? 4.077 81.100 21.211 1.00 31.75 206 LEU C CA 1
ATOM 9021 C C . LEU C 1 206 ? 4.650 80.798 22.602 1.00 34.54 206 LEU C C 1
ATOM 9022 O O . LEU C 1 206 ? 5.859 80.624 22.774 1.00 32.97 206 LEU C O 1
ATOM 9027 N N . LYS C 1 207 ? 3.765 80.791 23.591 1.00 30.93 207 LYS C N 1
ATOM 9028 C CA . LYS C 1 207 ? 4.132 80.528 24.966 1.00 33.34 207 LYS C CA 1
ATOM 9029 C C . LYS C 1 207 ? 3.245 79.431 25.511 1.00 31.38 207 LYS C C 1
ATOM 9030 O O . LYS C 1 207 ? 2.123 79.257 25.039 1.00 34.42 207 LYS C O 1
ATOM 9036 N N . ASP C 1 208 ? 3.739 78.684 26.488 1.00 33.40 208 ASP C N 1
ATOM 9037 C CA . ASP C 1 208 ? 2.864 77.737 27.172 1.00 36.67 208 ASP C CA 1
ATOM 9038 C C . ASP C 1 208 ? 1.995 78.481 28.183 1.00 39.51 208 ASP C C 1
ATOM 9039 O O . ASP C 1 208 ? 2.177 79.686 28.394 1.00 36.64 208 ASP C O 1
ATOM 9044 N N . GLU C 1 209 ? 1.061 77.766 28.802 1.00 44.67 209 GLU C N 1
ATOM 9045 C CA . GLU C 1 209 ? 0.174 78.352 29.813 1.00 48.20 209 GLU C CA 1
ATOM 9046 C C . GLU C 1 209 ? 0.870 78.921 31.058 1.00 46.09 209 GLU C C 1
ATOM 9047 O O . GLU C 1 209 ? 0.240 79.643 31.826 1.00 46.42 209 GLU C O 1
ATOM 9053 N N . ASN C 1 210 ? 2.148 78.606 31.269 1.00 44.41 210 ASN C N 1
ATOM 9054 C CA . ASN C 1 210 ? 2.910 79.236 32.358 1.00 45.25 210 ASN C CA 1
ATOM 9055 C C . ASN C 1 210 ? 3.751 80.444 31.926 1.00 42.47 210 ASN C C 1
ATOM 9056 O O . ASN C 1 210 ? 4.533 80.982 32.711 1.00 43.55 210 ASN C O 1
ATOM 9061 N N . GLY C 1 211 ? 3.586 80.867 30.677 1.00 40.28 211 GLY C N 1
ATOM 9062 C CA . GLY C 1 211 ? 4.301 82.033 30.156 1.00 39.29 211 GLY C CA 1
ATOM 9063 C C . GLY C 1 211 ? 5.708 81.727 29.674 1.00 40.49 211 GLY C C 1
ATOM 9064 O O . GLY C 1 211 ? 6.495 82.634 29.399 1.00 38.88 211 GLY C O 1
ATOM 9065 N N . GLU C 1 212 ? 6.035 80.444 29.565 1.00 38.54 212 GLU C N 1
ATOM 9066 C CA . GLU C 1 212 ? 7.343 80.059 29.056 1.00 36.00 212 GLU C CA 1
ATOM 9067 C C . GLU C 1 212 ? 7.316 80.028 27.535 1.00 34.77 212 GLU C C 1
ATOM 9068 O O . GLU C 1 212 ? 6.369 79.509 26.931 1.00 33.98 212 GLU C O 1
ATOM 9074 N N . LEU C 1 213 ? 8.351 80.587 26.907 1.00 32.49 213 LEU C N 1
ATOM 9075 C CA . LEU C 1 213 ? 8.476 80.505 25.454 1.00 30.95 213 LEU C CA 1
ATOM 9076 C C . LEU C 1 213 ? 8.498 79.037 25.041 1.00 31.79 213 LEU C C 1
ATOM 9077 O O . LEU C 1 213 ? 9.128 78.218 25.715 1.00 31.33 213 LEU C O 1
ATOM 9082 N N . LEU C 1 214 ? 7.816 78.718 23.949 1.00 30.19 214 LEU C N 1
ATOM 9083 C CA . LEU C 1 214 ? 7.725 77.324 23.520 1.00 32.20 214 LEU C CA 1
ATOM 9084 C C . LEU C 1 214 ? 9.096 76.733 23.164 1.00 31.03 214 LEU C C 1
ATOM 9085 O O . LEU C 1 214 ? 9.319 75.530 23.334 1.00 31.54 214 LEU C O 1
ATOM 9090 N N . SER C 1 215 ? 10.013 77.566 22.677 1.00 29.49 215 SER C N 1
ATOM 9091 C CA . SER C 1 215 ? 11.389 77.072 22.436 1.00 30.22 215 SER C CA 1
ATOM 9092 C C . SER C 1 215 ? 12.077 76.607 23.718 1.00 30.41 215 SER C C 1
ATOM 9093 O O . SER C 1 215 ? 12.758 75.576 23.735 1.00 29.80 215 SER C O 1
ATOM 9096 N N . VAL C 1 216 ? 11.887 77.358 24.801 1.00 28.49 216 VAL C N 1
ATOM 9097 C CA . VAL C 1 216 ? 12.461 77.014 26.102 1.00 28.09 216 VAL C CA 1
ATOM 9098 C C . VAL C 1 216 ? 11.757 75.813 26.719 1.00 28.96 216 VAL C C 1
ATOM 9099 O O . VAL C 1 216 ? 12.395 74.932 27.284 1.00 26.58 216 VAL C O 1
ATOM 9103 N N . LYS C 1 217 ? 10.431 75.778 26.597 1.00 29.78 217 LYS C N 1
ATOM 9104 C CA . LYS C 1 217 ? 9.657 74.673 27.162 1.00 30.70 217 LYS C CA 1
ATOM 9105 C C . LYS C 1 217 ? 10.059 73.356 26.506 1.00 28.84 217 LYS C C 1
ATOM 9106 O O . LYS C 1 217 ? 10.209 72.341 27.181 1.00 30.60 217 LYS C O 1
ATOM 9112 N N . TYR C 1 218 ? 10.253 73.389 25.192 1.00 28.00 218 TYR C N 1
ATOM 9113 C CA . TYR C 1 218 ? 10.648 72.190 24.441 1.00 29.15 218 TYR C CA 1
ATOM 9114 C C . TYR C 1 218 ? 12.051 71.755 24.900 1.00 28.43 218 TYR C C 1
ATOM 9115 O O . TYR C 1 218 ? 12.311 70.570 25.130 1.00 27.09 218 TYR C O 1
ATOM 9124 N N . THR C 1 219 ? 12.942 72.732 25.058 1.00 25.61 219 THR C N 1
ATOM 9125 C CA . THR C 1 219 ? 14.310 72.455 25.554 1.00 25.78 219 THR C CA 1
ATOM 9126 C C . THR C 1 219 ? 14.274 71.772 26.930 1.00 26.86 219 THR C C 1
ATOM 9127 O O . THR C 1 219 ? 14.946 70.756 27.147 1.00 25.26 219 THR C O 1
ATOM 9131 N N . ARG C 1 220 ? 13.451 72.308 27.839 1.00 27.56 220 ARG C N 1
ATOM 9132 C CA . ARG C 1 220 ? 13.220 71.707 29.147 1.00 27.66 220 ARG C CA 1
ATOM 9133 C C . ARG C 1 220 ? 12.756 70.252 29.020 1.00 28.67 220 ARG C C 1
ATOM 9134 O O . ARG C 1 220 ? 13.231 69.391 29.745 1.00 27.63 220 ARG C O 1
ATOM 9142 N N . ARG C 1 221 ? 11.807 69.992 28.118 1.00 28.74 221 ARG C N 1
ATOM 9143 C CA . ARG C 1 221 ? 11.271 68.632 27.941 1.00 31.12 221 ARG C CA 1
ATOM 9144 C C . ARG C 1 221 ? 12.322 67.662 27.410 1.00 29.08 221 ARG C C 1
ATOM 9145 O O . ARG C 1 221 ? 12.368 66.524 27.829 1.00 26.83 221 ARG C O 1
ATOM 9153 N N . MET C 1 222 ? 13.186 68.129 26.509 1.00 30.08 222 MET C N 1
ATOM 9154 C CA . MET C 1 222 ? 14.261 67.277 26.006 1.00 28.23 222 MET C CA 1
ATOM 9155 C C . MET C 1 222 ? 15.198 66.869 27.141 1.00 27.39 222 MET C C 1
ATOM 9156 O O . MET C 1 222 ? 15.626 65.720 27.236 1.00 26.65 222 MET C O 1
ATOM 9161 N N . ILE C 1 223 ? 15.555 67.836 27.980 1.00 27.07 223 ILE C N 1
ATOM 9162 C CA . ILE C 1 223 ? 16.433 67.572 29.109 1.00 26.30 223 ILE C CA 1
ATOM 9163 C C . ILE C 1 223 ? 15.752 66.609 30.094 1.00 28.00 223 ILE C C 1
ATOM 9164 O O . ILE C 1 223 ? 16.394 65.728 30.647 1.00 26.79 223 ILE C O 1
ATOM 9169 N N . GLU C 1 224 ? 14.453 66.798 30.323 1.00 27.17 224 GLU C N 1
ATOM 9170 C CA . GLU C 1 224 ? 13.729 65.878 31.207 1.00 28.46 224 GLU C CA 1
ATOM 9171 C C . GLU C 1 224 ? 13.720 64.463 30.644 1.00 27.97 224 GLU C C 1
ATOM 9172 O O . GLU C 1 224 ? 13.966 63.493 31.367 1.00 30.32 224 GLU C O 1
ATOM 9178 N N . ASN C 1 225 ? 13.516 64.352 29.334 1.00 28.33 225 ASN C N 1
ATOM 9179 C CA . ASN C 1 225 ? 13.480 63.033 28.686 1.00 28.79 225 ASN C CA 1
ATOM 9180 C C . ASN C 1 225 ? 14.817 62.265 28.741 1.00 28.05 225 ASN C C 1
ATOM 9181 O O . ASN C 1 225 ? 14.853 61.077 29.058 1.00 26.69 225 ASN C O 1
ATOM 9186 N N . TYR C 1 226 ? 15.916 62.959 28.446 1.00 25.98 226 TYR C N 1
ATOM 9187 C CA . TYR C 1 226 ? 17.235 62.350 28.512 1.00 27.71 226 TYR C CA 1
ATOM 9188 C C . TYR C 1 226 ? 17.744 62.196 29.942 1.00 27.45 226 TYR C C 1
ATOM 9189 O O . TYR C 1 226 ? 18.669 61.440 30.184 1.00 30.54 226 TYR C O 1
ATOM 9198 N N . GLY C 1 227 ? 17.149 62.942 30.868 1.00 29.32 227 GLY C N 1
ATOM 9199 C CA . GLY C 1 227 ? 17.523 62.868 32.275 1.00 29.58 227 GLY C CA 1
ATOM 9200 C C . GLY C 1 227 ? 18.409 64.042 32.629 1.00 29.62 227 GLY C C 1
ATOM 9201 O O . GLY C 1 227 ? 19.549 64.122 32.160 1.00 29.16 227 GLY C O 1
ATOM 9202 N N . PRO C 1 228 ? 17.899 64.987 33.439 1.00 31.04 228 PRO C N 1
ATOM 9203 C CA . PRO C 1 228 ? 18.746 66.143 33.803 1.00 29.20 228 PRO C CA 1
ATOM 9204 C C . PRO C 1 228 ? 20.070 65.700 34.441 1.00 28.04 228 PRO C C 1
ATOM 9205 O O . PRO C 1 228 ? 21.102 66.386 34.315 1.00 29.33 228 PRO C O 1
ATOM 9209 N N . GLU C 1 229 ? 20.040 64.538 35.091 1.00 27.43 229 GLU C N 1
ATOM 9210 C CA . GLU C 1 229 ? 21.226 63.972 35.733 1.00 27.48 229 GLU C CA 1
ATOM 9211 C C . GLU C 1 229 ? 22.317 63.591 34.742 1.00 27.49 229 GLU C C 1
ATOM 9212 O O . GLU C 1 229 ? 23.434 63.268 35.143 1.00 28.07 229 GLU C O 1
ATOM 9218 N N . GLN C 1 230 ? 22.012 63.597 33.452 1.00 26.77 230 GLN C N 1
ATOM 9219 C CA . GLN C 1 230 ? 23.109 63.342 32.508 1.00 28.97 230 GLN C CA 1
ATOM 9220 C C . GLN C 1 230 ? 23.423 64.503 31.567 1.00 27.10 230 GLN C C 1
ATOM 9221 O O . GLN C 1 230 ? 24.221 64.354 30.624 1.00 24.99 230 GLN C O 1
ATOM 9227 N N . VAL C 1 231 ? 22.804 65.656 31.837 1.00 25.14 231 VAL C N 1
ATOM 9228 C CA . VAL C 1 231 ? 22.979 66.848 31.012 1.00 24.19 231 VAL C CA 1
ATOM 9229 C C . VAL C 1 231 ? 23.873 67.847 31.749 1.00 24.79 231 VAL C C 1
ATOM 9230 O O . VAL C 1 231 ? 23.493 68.394 32.799 1.00 24.78 231 VAL C O 1
ATOM 9234 N N . ALA C 1 232 ? 25.087 68.018 31.232 1.00 23.21 232 ALA C N 1
ATOM 9235 C CA . ALA C 1 232 ? 26.064 68.963 31.813 1.00 24.04 232 ALA C CA 1
ATOM 9236 C C . ALA C 1 232 ? 25.650 70.421 31.647 1.00 23.75 232 ALA C C 1
ATOM 9237 O O . ALA C 1 232 ? 25.782 71.220 32.570 1.00 23.13 232 ALA C O 1
ATOM 9239 N N . ALA C 1 233 ? 25.194 70.800 30.451 1.00 24.23 233 ALA C N 1
ATOM 9240 C CA . ALA C 1 233 ? 25.106 72.215 30.131 1.00 24.93 233 ALA C CA 1
ATOM 9241 C C . ALA C 1 233 ? 24.211 72.444 28.938 1.00 24.53 233 ALA C C 1
ATOM 9242 O O . ALA C 1 233 ? 23.997 71.535 28.134 1.00 24.63 233 ALA C O 1
ATOM 9244 N N . VAL C 1 234 ? 23.677 73.657 28.871 1.00 22.73 234 VAL C N 1
ATOM 9245 C CA . VAL C 1 234 ? 23.105 74.200 27.666 1.00 22.92 234 VAL C CA 1
ATOM 9246 C C . VAL C 1 234 ? 24.075 75.272 27.204 1.00 24.05 234 VAL C C 1
ATOM 9247 O O . VAL C 1 234 ? 24.492 76.124 28.005 1.00 25.58 234 VAL C O 1
ATOM 9251 N N . ILE C 1 235 ? 24.446 75.203 25.928 1.00 22.37 235 ILE C N 1
ATOM 9252 C CA . ILE C 1 235 ? 25.309 76.216 25.315 1.00 22.29 235 ILE C CA 1
ATOM 9253 C C . ILE C 1 235 ? 24.479 77.102 24.378 1.00 23.77 235 ILE C C 1
ATOM 9254 O O . ILE C 1 235 ? 23.664 76.612 23.588 1.00 25.00 235 ILE C O 1
ATOM 9259 N N . THR C 1 236 ? 24.681 78.408 24.473 1.00 24.25 236 THR C N 1
ATOM 9260 C CA . THR C 1 236 ? 23.913 79.339 23.626 1.00 23.63 236 THR C CA 1
ATOM 9261 C C . THR C 1 236 ? 24.816 80.389 22.985 1.00 24.65 236 THR C C 1
ATOM 9262 O O . THR C 1 236 ? 25.978 80.528 23.379 1.00 24.44 236 THR C O 1
ATOM 9266 N N . GLU C 1 237 ? 24.273 81.109 21.993 1.00 25.10 237 GLU C N 1
ATOM 9267 C CA . GLU C 1 237 ? 24.772 82.429 21.590 1.00 26.27 237 GLU C CA 1
ATOM 9268 C C . GLU C 1 237 ? 23.593 83.381 21.810 1.00 28.01 237 GLU C C 1
ATOM 9269 O O . GLU C 1 237 ? 22.470 83.072 21.403 1.00 26.77 237 GLU C O 1
ATOM 9275 N N . VAL C 1 238 ? 23.802 84.525 22.461 1.00 27.92 238 VAL C N 1
ATOM 9276 C CA . VAL C 1 238 ? 22.627 85.411 22.699 1.00 27.73 238 VAL C CA 1
ATOM 9277 C C . VAL C 1 238 ? 22.072 86.003 21.412 1.00 29.75 238 VAL C C 1
ATOM 9278 O O . VAL C 1 238 ? 20.883 86.308 21.319 1.00 33.05 238 VAL C O 1
ATOM 9282 N N . SER C 1 239 ? 22.940 86.201 20.432 1.00 27.22 239 SER C N 1
ATOM 9283 C CA . SER C 1 239 ? 22.516 86.482 19.096 1.00 27.94 239 SER C CA 1
ATOM 9284 C C . SER C 1 239 ? 23.282 85.464 18.286 1.00 26.67 239 SER C C 1
ATOM 9285 O O . SER C 1 239 ? 24.501 85.390 18.383 1.00 28.84 239 SER C O 1
ATOM 9288 N N . GLN C 1 240 ? 22.581 84.639 17.521 1.00 25.17 240 GLN C N 1
ATOM 9289 C CA . GLN C 1 240 ? 23.308 83.684 16.678 1.00 25.59 240 GLN C CA 1
ATOM 9290 C C . GLN C 1 240 ? 24.117 84.446 15.628 1.00 26.54 240 GLN C C 1
ATOM 9291 O O . GLN C 1 240 ? 23.569 85.247 14.870 1.00 28.62 240 GLN C O 1
ATOM 9297 N N . GLY C 1 241 ? 25.430 84.192 15.606 1.00 26.70 241 GLY C N 1
ATOM 9298 C CA . GLY C 1 241 ? 26.378 84.993 14.830 1.00 26.36 241 GLY C CA 1
ATOM 9299 C C . GLY C 1 241 ? 26.370 84.588 13.373 1.00 27.11 241 GLY C C 1
ATOM 9300 O O . GLY C 1 241 ? 25.688 85.224 12.552 1.00 29.12 241 GLY C O 1
ATOM 9301 N N . ALA C 1 242 ? 27.110 83.531 13.036 1.00 26.88 242 ALA C N 1
ATOM 9302 C CA . ALA C 1 242 ? 27.004 82.934 11.681 1.00 27.40 242 ALA C CA 1
ATOM 9303 C C . ALA C 1 242 ? 25.549 82.586 11.298 1.00 29.07 242 ALA C C 1
ATOM 9304 O O . ALA C 1 242 ? 25.110 82.855 10.160 1.00 29.73 242 ALA C O 1
ATOM 9306 N N . GLY C 1 243 ? 24.810 81.994 12.242 1.00 28.58 243 GLY C N 1
ATOM 9307 C CA . GLY C 1 243 ? 23.410 81.599 12.012 1.00 28.67 243 GLY C CA 1
ATOM 9308 C C . GLY C 1 243 ? 22.454 82.777 11.847 1.00 29.66 243 GLY C C 1
ATOM 9309 O O . GLY C 1 243 ? 21.324 82.600 11.400 1.00 30.32 243 GLY C O 1
ATOM 9310 N N . SER C 1 244 ? 22.902 83.968 12.252 1.00 28.19 244 SER C N 1
ATOM 9311 C CA . SER C 1 244 ? 22.262 85.229 11.887 1.00 28.87 244 SER C CA 1
ATOM 9312 C C . SER C 1 244 ? 20.835 85.368 12.402 1.00 28.35 244 SER C C 1
ATOM 9313 O O . SER C 1 244 ? 19.885 85.478 11.625 1.00 29.78 244 SER C O 1
ATOM 9316 N N . ALA C 1 245 ? 20.692 85.401 13.720 1.00 28.66 245 ALA C N 1
ATOM 9317 C CA . ALA C 1 245 ? 19.363 85.499 14.305 1.00 30.88 245 ALA C CA 1
ATOM 9318 C C . ALA C 1 245 ? 19.413 86.181 15.660 1.00 32.56 245 ALA C C 1
ATOM 9319 O O . ALA C 1 245 ? 20.436 86.113 16.363 1.00 33.79 245 ALA C O 1
ATOM 9321 N N . MET C 1 246 ? 18.324 86.876 15.995 1.00 31.05 246 MET C N 1
ATOM 9322 C CA . MET C 1 246 ? 18.149 87.512 17.308 1.00 31.30 246 MET C CA 1
ATOM 9323 C C . MET C 1 246 ? 16.995 86.801 18.026 1.00 31.28 246 MET C C 1
ATOM 9324 O O . MET C 1 246 ? 15.913 86.683 17.481 1.00 31.73 246 MET C O 1
ATOM 9329 N N . PRO C 1 247 ? 17.211 86.353 19.260 1.00 32.12 247 PRO C N 1
ATOM 9330 C CA . PRO C 1 247 ? 16.105 85.703 19.941 1.00 33.05 247 PRO C CA 1
ATOM 9331 C C . PRO C 1 247 ? 15.083 86.728 20.468 1.00 33.62 247 PRO C C 1
ATOM 9332 O O . PRO C 1 247 ? 15.404 87.914 20.599 1.00 31.16 247 PRO C O 1
ATOM 9336 N N . PRO C 1 248 ? 13.858 86.271 20.772 1.00 33.42 248 PRO C N 1
ATOM 9337 C CA . PRO C 1 248 ? 12.963 87.064 21.625 1.00 34.54 248 PRO C CA 1
ATOM 9338 C C . PRO C 1 248 ? 13.690 87.444 22.921 1.00 34.93 248 PRO C C 1
ATOM 9339 O O . PRO C 1 248 ? 14.461 86.626 23.467 1.00 33.01 248 PRO C O 1
ATOM 9343 N N . TYR C 1 249 ? 13.436 88.646 23.425 1.00 34.35 249 TYR C N 1
ATOM 9344 C CA . TYR C 1 249 ? 14.095 89.116 24.658 1.00 33.42 249 TYR C CA 1
ATOM 9345 C C . TYR C 1 249 ? 14.047 88.108 25.806 1.00 33.67 249 TYR C C 1
ATOM 9346 O O . TYR C 1 249 ? 15.041 87.871 26.485 1.00 32.68 249 TYR C O 1
ATOM 9355 N N . GLU C 1 250 ? 12.879 87.517 26.018 1.00 29.36 250 GLU C N 1
ATOM 9356 C CA . GLU C 1 250 ? 12.672 86.622 27.126 1.00 29.03 250 GLU C CA 1
ATOM 9357 C C . GLU C 1 250 ? 13.417 85.296 27.039 1.00 29.40 250 GLU C C 1
ATOM 9358 O O . GLU C 1 250 ? 13.518 84.606 28.041 1.00 28.47 250 GLU C O 1
ATOM 9364 N N . TYR C 1 251 ? 13.927 84.953 25.858 1.00 27.65 251 TYR C N 1
ATOM 9365 C CA . TYR C 1 251 ? 14.610 83.651 25.680 1.00 26.25 251 TYR C CA 1
ATOM 9366 C C . TYR C 1 251 ? 15.772 83.427 26.663 1.00 26.42 251 TYR C C 1
ATOM 9367 O O . TYR C 1 251 ? 15.784 82.443 27.410 1.00 25.92 251 TYR C O 1
ATOM 9376 N N . ILE C 1 252 ? 16.738 84.346 26.683 1.00 27.59 252 ILE C N 1
ATOM 9377 C CA . ILE C 1 252 ? 17.933 84.137 27.515 1.00 27.45 252 ILE C CA 1
ATOM 9378 C C . ILE C 1 252 ? 17.609 84.147 29.024 1.00 27.75 252 ILE C C 1
ATOM 9379 O O . ILE C 1 252 ? 18.068 83.269 29.759 1.00 27.13 252 ILE C O 1
ATOM 9384 N N . PRO C 1 253 ? 16.795 85.119 29.496 1.00 28.01 253 PRO C N 1
ATOM 9385 C CA . PRO C 1 253 ? 16.395 85.025 30.895 1.00 28.68 253 PRO C CA 1
ATOM 9386 C C . PRO C 1 253 ? 15.704 83.704 31.244 1.00 28.09 253 PRO C C 1
ATOM 9387 O O . PRO C 1 253 ? 15.954 83.155 32.321 1.00 26.03 253 PRO C O 1
ATOM 9391 N N . GLN C 1 254 ? 14.874 83.173 30.341 1.00 28.51 254 GLN C N 1
ATOM 9392 C CA . GLN C 1 254 ? 14.157 81.929 30.636 1.00 28.34 254 GLN C CA 1
ATOM 9393 C C . GLN C 1 254 ? 15.094 80.715 30.607 1.00 29.67 254 GLN C C 1
ATOM 9394 O O . GLN C 1 254 ? 14.924 79.771 31.366 1.00 29.91 254 GLN C O 1
ATOM 9400 N N . ILE C 1 255 ? 16.110 80.776 29.758 1.00 27.97 255 ILE C N 1
ATOM 9401 C CA . ILE C 1 255 ? 17.135 79.730 29.734 1.00 29.31 255 ILE C CA 1
ATOM 9402 C C . ILE C 1 255 ? 17.931 79.739 31.019 1.00 27.25 255 ILE C C 1
ATOM 9403 O O . ILE C 1 255 ? 18.197 78.690 31.576 1.00 26.63 255 ILE C O 1
ATOM 9408 N N . ARG C 1 256 ? 18.280 80.929 31.504 1.00 27.02 256 ARG C N 1
ATOM 9409 C CA . ARG C 1 256 ? 19.008 81.009 32.772 1.00 27.25 256 ARG C CA 1
ATOM 9410 C C . ARG C 1 256 ? 18.183 80.368 33.886 1.00 26.94 256 ARG C C 1
ATOM 9411 O O . ARG C 1 256 ? 18.689 79.574 34.685 1.00 27.59 256 ARG C O 1
ATOM 9419 N N . LYS C 1 257 ? 16.898 80.718 33.914 1.00 28.33 257 LYS C N 1
ATOM 9420 C CA . LYS C 1 257 ? 15.989 80.219 34.944 1.00 30.19 257 LYS C CA 1
ATOM 9421 C C . LYS C 1 257 ? 15.810 78.710 34.833 1.00 27.88 257 LYS C C 1
ATOM 9422 O O . LYS C 1 257 ? 15.906 77.995 35.820 1.00 28.89 257 LYS C O 1
ATOM 9428 N N . MET C 1 258 ? 15.576 78.231 33.622 1.00 28.05 258 MET C N 1
ATOM 9429 C CA . MET C 1 258 ? 15.356 76.808 33.422 1.00 30.36 258 MET C CA 1
ATOM 9430 C C . MET C 1 258 ? 16.588 75.957 33.748 1.00 27.24 258 MET C C 1
ATOM 9431 O O . MET C 1 258 ? 16.464 74.912 34.381 1.00 27.97 258 MET C O 1
ATOM 9436 N N . THR C 1 259 ? 17.784 76.398 33.350 1.00 27.90 259 THR C N 1
ATOM 9437 C CA . THR C 1 259 ? 18.988 75.643 33.704 1.00 27.77 259 THR C CA 1
ATOM 9438 C C . THR C 1 259 ? 19.186 75.619 35.216 1.00 28.96 259 THR C C 1
ATOM 9439 O O . THR C 1 259 ? 19.534 74.584 35.788 1.00 28.93 259 THR C O 1
ATOM 9443 N N . LYS C 1 260 ? 18.953 76.753 35.873 1.00 27.87 260 LYS C N 1
ATOM 9444 C CA . LYS C 1 260 ? 18.996 76.766 37.352 1.00 29.84 260 LYS C CA 1
ATOM 9445 C C . LYS C 1 260 ? 18.044 75.735 37.981 1.00 28.83 260 LYS C C 1
ATOM 9446 O O . LYS C 1 260 ? 18.434 74.968 38.870 1.00 29.70 260 LYS C O 1
ATOM 9452 N N . GLU C 1 261 ? 16.797 75.723 37.525 1.00 31.54 261 GLU C N 1
ATOM 9453 C CA . GLU C 1 261 ? 15.784 74.798 38.054 1.00 31.29 261 GLU C CA 1
ATOM 9454 C C . GLU C 1 261 ? 16.123 73.330 37.851 1.00 30.74 261 GLU C C 1
ATOM 9455 O O . GLU C 1 261 ? 15.873 72.493 38.726 1.00 30.40 261 GLU C O 1
ATOM 9461 N N . LEU C 1 262 ? 16.680 73.017 36.685 1.00 29.86 262 LEU C N 1
ATOM 9462 C CA . LEU C 1 262 ? 17.052 71.640 36.365 1.00 29.26 262 LEU C CA 1
ATOM 9463 C C . LEU C 1 262 ? 18.438 71.241 36.853 1.00 28.02 262 LEU C C 1
ATOM 9464 O O . LEU C 1 262 ? 18.811 70.089 36.748 1.00 28.77 262 LEU C O 1
ATOM 9469 N N . GLY C 1 263 ? 19.199 72.193 37.391 1.00 27.09 263 GLY C N 1
ATOM 9470 C CA . GLY C 1 263 ? 20.540 71.911 37.914 1.00 26.72 263 GLY C CA 1
ATOM 9471 C C . GLY C 1 263 ? 21.562 71.660 36.811 1.00 26.08 263 GLY C C 1
ATOM 9472 O O . GLY C 1 263 ? 22.431 70.818 36.959 1.00 26.74 263 GLY C O 1
ATOM 9473 N N . VAL C 1 264 ? 21.439 72.405 35.717 1.00 26.25 264 VAL C N 1
ATOM 9474 C CA . VAL C 1 264 ? 22.291 72.239 34.531 1.00 26.10 264 VAL C CA 1
ATOM 9475 C C . VAL C 1 264 ? 23.078 73.543 34.366 1.00 25.41 264 VAL C C 1
ATOM 9476 O O . VAL C 1 264 ? 22.558 74.624 34.677 1.00 27.17 264 VAL C O 1
ATOM 9480 N N . LEU C 1 265 ? 24.330 73.465 33.902 1.00 23.65 265 LEU C N 1
ATOM 9481 C CA . LEU C 1 265 ? 25.102 74.690 33.636 1.00 23.38 265 LEU C CA 1
ATOM 9482 C C . LEU C 1 265 ? 24.628 75.464 32.406 1.00 24.01 265 LEU C C 1
ATOM 9483 O O . LEU C 1 265 ? 24.047 74.905 31.461 1.00 25.41 265 LEU C O 1
ATOM 9488 N N . TRP C 1 266 ? 24.870 76.765 32.411 1.00 23.22 266 TRP C N 1
ATOM 9489 C CA . TRP C 1 266 ? 24.646 77.549 31.222 1.00 24.21 266 TRP C CA 1
ATOM 9490 C C . TRP C 1 266 ? 25.987 78.086 30.733 1.00 24.27 266 TRP C C 1
ATOM 9491 O O . TRP C 1 266 ? 26.628 78.878 31.423 1.00 24.39 266 TRP C O 1
ATOM 9502 N N . ILE C 1 267 ? 26.401 77.649 29.543 1.00 22.85 267 ILE C N 1
ATOM 9503 C CA . ILE C 1 267 ? 27.566 78.234 28.875 1.00 23.13 267 ILE C CA 1
ATOM 9504 C C . ILE C 1 267 ? 27.062 79.237 27.870 1.00 23.89 267 ILE C C 1
ATOM 9505 O O . ILE C 1 267 ? 26.301 78.889 26.966 1.00 25.47 267 ILE C O 1
ATOM 9510 N N . ASN C 1 268 ? 27.469 80.496 27.985 1.00 23.15 268 ASN C N 1
ATOM 9511 C CA . ASN C 1 268 ? 27.155 81.405 26.889 1.00 23.03 268 ASN C CA 1
ATOM 9512 C C . ASN C 1 268 ? 28.392 81.686 26.077 1.00 24.17 268 ASN C C 1
ATOM 9513 O O . ASN C 1 268 ? 29.446 82.101 26.612 1.00 23.62 268 ASN C O 1
ATOM 9518 N N . ASP C 1 269 ? 28.284 81.409 24.789 1.00 21.81 269 ASP C N 1
ATOM 9519 C CA . ASP C 1 269 ? 29.408 81.584 23.900 1.00 21.12 269 ASP C CA 1
ATOM 9520 C C . ASP C 1 269 ? 29.482 83.057 23.505 1.00 21.84 269 ASP C C 1
ATOM 9521 O O . ASP C 1 269 ? 28.648 83.552 22.739 1.00 23.59 269 ASP C O 1
ATOM 9526 N N . GLU C 1 270 ? 30.461 83.771 24.078 1.00 22.23 270 GLU C N 1
ATOM 9527 C CA . GLU C 1 270 ? 30.683 85.181 23.768 1.00 24.12 270 GLU C CA 1
ATOM 9528 C C . GLU C 1 270 ? 31.797 85.398 22.727 1.00 23.06 270 GLU C C 1
ATOM 9529 O O . GLU C 1 270 ? 32.315 86.520 22.598 1.00 25.20 270 GLU C O 1
ATOM 9535 N N . VAL C 1 271 ? 32.175 84.371 21.967 1.00 23.57 271 VAL C N 1
ATOM 9536 C CA . VAL C 1 271 ? 33.337 84.564 21.058 1.00 23.97 271 VAL C CA 1
ATOM 9537 C C . VAL C 1 271 ? 33.056 85.716 20.093 1.00 26.42 271 VAL C C 1
ATOM 9538 O O . VAL C 1 271 ? 33.921 86.564 19.841 1.00 26.55 271 VAL C O 1
ATOM 9542 N N . LEU C 1 272 ? 31.851 85.742 19.541 1.00 25.66 272 LEU C N 1
ATOM 9543 C CA . LEU C 1 272 ? 31.464 86.824 18.634 1.00 26.14 272 LEU C CA 1
ATOM 9544 C C . LEU C 1 272 ? 30.825 88.031 19.332 1.00 26.80 272 LEU C C 1
ATOM 9545 O O . LEU C 1 272 ? 31.151 89.181 18.993 1.00 28.60 272 LEU C O 1
ATOM 9550 N N . THR C 1 273 ? 29.943 87.803 20.301 1.00 26.83 273 THR C N 1
ATOM 9551 C CA . THR C 1 273 ? 29.221 88.920 20.930 1.00 25.82 273 THR C CA 1
ATOM 9552 C C . THR C 1 273 ? 30.050 89.666 21.992 1.00 27.78 273 THR C C 1
ATOM 9553 O O . THR C 1 273 ? 29.635 90.717 22.499 1.00 29.72 273 THR C O 1
ATOM 9557 N N . GLY C 1 274 ? 31.211 89.126 22.329 1.00 27.22 274 GLY C N 1
ATOM 9558 C CA . GLY C 1 274 ? 32.002 89.676 23.423 1.00 25.72 274 GLY C CA 1
ATOM 9559 C C . GLY C 1 274 ? 32.734 90.970 23.082 1.00 27.79 274 GLY C C 1
ATOM 9560 O O . GLY C 1 274 ? 32.946 91.305 21.914 1.00 26.25 274 GLY C O 1
ATOM 9561 N N . PHE C 1 275 ? 33.145 91.668 24.139 1.00 28.03 275 PHE C N 1
ATOM 9562 C CA . PHE C 1 275 ? 34.028 92.844 24.023 1.00 27.78 275 PHE C CA 1
ATOM 9563 C C . PHE C 1 275 ? 33.447 93.964 23.161 1.00 27.00 275 PHE C C 1
ATOM 9564 O O . PHE C 1 275 ? 34.028 94.400 22.162 1.00 28.00 275 PHE C O 1
ATOM 9572 N N . GLY C 1 276 ? 32.255 94.408 23.563 1.00 27.98 276 GLY C N 1
ATOM 9573 C CA . GLY C 1 276 ? 31.681 95.628 23.012 1.00 28.12 276 GLY C CA 1
ATOM 9574 C C . GLY C 1 276 ? 30.860 95.462 21.748 1.00 30.12 276 GLY C C 1
ATOM 9575 O O . GLY C 1 276 ? 30.174 96.391 21.334 1.00 30.95 276 GLY C O 1
ATOM 9576 N N . ARG C 1 277 ? 30.920 94.276 21.135 1.00 28.36 277 ARG C N 1
ATOM 9577 C CA . ARG C 1 277 ? 30.247 94.012 19.864 1.00 29.07 277 ARG C CA 1
ATOM 9578 C C . ARG C 1 277 ? 28.761 94.400 19.875 1.00 28.55 277 ARG C C 1
ATOM 9579 O O . ARG C 1 277 ? 28.243 94.911 18.883 1.00 29.86 277 ARG C O 1
ATOM 9587 N N . THR C 1 278 ? 28.101 94.186 21.015 1.00 27.41 278 THR C N 1
ATOM 9588 C CA . THR C 1 278 ? 26.653 94.423 21.144 1.00 30.18 278 THR C CA 1
ATOM 9589 C C . THR C 1 278 ? 26.301 95.728 21.880 1.00 30.40 278 THR C C 1
ATOM 9590 O O . THR C 1 278 ? 25.128 95.960 22.207 1.00 31.38 278 THR C O 1
ATOM 9594 N N . GLY C 1 279 ? 27.312 96.554 22.172 1.00 31.03 279 GLY C N 1
ATOM 9595 C CA . GLY C 1 279 ? 27.090 97.831 22.899 1.00 31.09 279 GLY C CA 1
ATOM 9596 C C . GLY C 1 279 ? 26.992 97.647 24.408 1.00 31.52 279 GLY C C 1
ATOM 9597 O O . GLY C 1 279 ? 26.482 98.523 25.125 1.00 32.05 279 GLY C O 1
ATOM 9598 N N . LYS C 1 280 ? 27.429 96.474 24.875 1.00 30.27 280 LYS C N 1
ATOM 9599 C CA . LYS C 1 280 ? 27.749 96.210 26.273 1.00 30.38 280 LYS C CA 1
ATOM 9600 C C . LYS C 1 280 ? 29.069 95.449 26.260 1.00 27.23 280 LYS C C 1
ATOM 9601 O O . LYS C 1 280 ? 29.527 95.059 25.185 1.00 28.92 280 LYS C O 1
ATOM 9607 N N . TRP C 1 281 ? 29.676 95.231 27.420 1.00 26.99 281 TRP C N 1
ATOM 9608 C CA . TRP C 1 281 ? 30.919 94.432 27.479 1.00 26.62 281 TRP C CA 1
ATOM 9609 C C . TRP C 1 281 ? 30.683 93.036 26.920 1.00 27.44 281 TRP C C 1
ATOM 9610 O O . TRP C 1 281 ? 31.452 92.565 26.077 1.00 25.90 281 TRP C O 1
ATOM 9621 N N . PHE C 1 282 ? 29.608 92.404 27.378 1.00 27.47 282 PHE C N 1
ATOM 9622 C CA . PHE C 1 282 ? 29.204 91.081 26.857 1.00 26.43 282 PHE C CA 1
ATOM 9623 C C . PHE C 1 282 ? 27.742 91.027 26.445 1.00 27.84 282 PHE C C 1
ATOM 9624 O O . PHE C 1 282 ? 26.894 91.739 27.016 1.00 26.06 282 PHE C O 1
ATOM 9632 N N . GLY C 1 283 ? 27.467 90.186 25.446 1.00 26.98 283 GLY C N 1
ATOM 9633 C CA . GLY C 1 283 ? 26.110 89.959 24.965 1.00 26.31 283 GLY C CA 1
ATOM 9634 C C . GLY C 1 283 ? 25.118 89.582 26.046 1.00 26.44 283 GLY C C 1
ATOM 9635 O O . GLY C 1 283 ? 23.988 90.087 26.045 1.00 27.57 283 GLY C O 1
ATOM 9636 N N . TYR C 1 284 ? 25.508 88.714 26.984 1.00 25.30 284 TYR C N 1
ATOM 9637 C CA . TYR C 1 284 ? 24.565 88.286 28.022 1.00 26.95 284 TYR C CA 1
ATOM 9638 C C . TYR C 1 284 ? 24.073 89.451 28.905 1.00 26.83 284 TYR C C 1
ATOM 9639 O O . TYR C 1 284 ? 23.035 89.343 29.550 1.00 28.08 284 TYR C O 1
ATOM 9648 N N . GLN C 1 285 ? 24.859 90.527 28.963 1.00 27.36 285 GLN C N 1
ATOM 9649 C CA . GLN C 1 285 ? 24.561 91.631 29.877 1.00 27.98 285 GLN C CA 1
ATOM 9650 C C . GLN C 1 285 ? 23.322 92.440 29.457 1.00 28.86 285 GLN C C 1
ATOM 9651 O O . GLN C 1 285 ? 22.799 93.215 30.251 1.00 30.98 285 GLN C O 1
ATOM 9657 N N . HIS C 1 286 ? 22.819 92.225 28.246 1.00 29.35 286 HIS C N 1
ATOM 9658 C CA . HIS C 1 286 ? 21.518 92.795 27.842 1.00 29.76 286 HIS C CA 1
ATOM 9659 C C . HIS C 1 286 ? 20.321 92.167 28.554 1.00 32.01 286 HIS C C 1
ATOM 9660 O O . HIS C 1 286 ? 19.199 92.704 28.458 1.00 32.32 286 HIS C O 1
ATOM 9667 N N . TYR C 1 287 ? 20.532 91.055 29.259 1.00 29.82 287 TYR C N 1
ATOM 9668 C CA . TYR C 1 287 ? 19.394 90.207 29.660 1.00 29.25 287 TYR C CA 1
ATOM 9669 C C . TYR C 1 287 ? 19.225 90.063 31.166 1.00 30.96 287 TYR C C 1
ATOM 9670 O O . TYR C 1 287 ? 18.354 89.319 31.645 1.00 32.96 287 TYR C O 1
ATOM 9679 N N . GLY C 1 288 ? 20.066 90.777 31.907 1.00 31.15 288 GLY C N 1
ATOM 9680 C CA . GLY C 1 288 ? 19.978 90.821 33.372 1.00 33.85 288 GLY C CA 1
ATOM 9681 C C . GLY C 1 288 ? 20.269 89.517 34.073 1.00 34.78 288 GLY C C 1
ATOM 9682 O O . GLY C 1 288 ? 19.795 89.278 35.185 1.00 36.08 288 GLY C O 1
ATOM 9683 N N . VAL C 1 289 ? 21.055 88.659 33.423 1.00 32.95 289 VAL C N 1
ATOM 9684 C CA . VAL C 1 289 ? 21.394 87.368 33.988 1.00 32.38 289 VAL C CA 1
ATOM 9685 C C . VAL C 1 289 ? 22.915 87.171 33.927 1.00 32.72 289 VAL C C 1
ATOM 9686 O O . VAL C 1 289 ? 23.627 87.970 33.314 1.00 34.46 289 VAL C O 1
ATOM 9690 N N . GLN C 1 290 ? 23.401 86.137 34.604 1.00 31.40 290 GLN C N 1
ATOM 9691 C CA . GLN C 1 290 ? 24.820 85.790 34.565 1.00 30.85 290 GLN C CA 1
ATOM 9692 C C . GLN C 1 290 ? 24.970 84.285 34.256 1.00 29.20 290 GLN C C 1
ATOM 9693 O O . GLN C 1 290 ? 24.266 83.436 34.826 1.00 26.72 290 GLN C O 1
ATOM 9699 N N . PRO C 1 291 ? 25.910 83.948 33.368 1.00 28.22 291 PRO C N 1
ATOM 9700 C CA . PRO C 1 291 ? 26.149 82.546 33.002 1.00 27.01 291 PRO C CA 1
ATOM 9701 C C . PRO C 1 291 ? 27.037 81.817 34.005 1.00 27.68 291 PRO C C 1
ATOM 9702 O O . PRO C 1 291 ? 27.555 82.425 34.951 1.00 27.55 291 PRO C O 1
ATOM 9706 N N . ASP C 1 292 ? 27.251 80.530 33.771 1.00 25.00 292 ASP C N 1
ATOM 9707 C CA . ASP C 1 292 ? 28.204 79.758 34.557 1.00 25.13 292 ASP C CA 1
ATOM 9708 C C . ASP C 1 292 ? 29.596 79.762 33.938 1.00 25.19 292 ASP C C 1
ATOM 9709 O O . ASP C 1 292 ? 30.592 79.682 34.657 1.00 24.40 292 ASP C O 1
ATOM 9714 N N . ILE C 1 293 ? 29.630 79.850 32.607 1.00 24.16 293 ILE C N 1
ATOM 9715 C CA . ILE C 1 293 ? 30.856 79.824 31.820 1.00 23.91 293 ILE C CA 1
ATOM 9716 C C . ILE C 1 293 ? 30.635 80.677 30.587 1.00 24.67 293 ILE C C 1
ATOM 9717 O O . ILE C 1 293 ? 29.562 80.619 29.957 1.00 24.10 293 ILE C O 1
ATOM 9722 N N . ILE C 1 294 ? 31.643 81.474 30.234 1.00 24.43 294 ILE C N 1
ATOM 9723 C CA . ILE C 1 294 ? 31.662 82.082 28.902 1.00 22.98 294 ILE C CA 1
ATOM 9724 C C . ILE C 1 294 ? 32.909 81.691 28.126 1.00 23.63 294 ILE C C 1
ATOM 9725 O O . ILE C 1 294 ? 33.970 81.404 28.703 1.00 23.83 294 ILE C O 1
ATOM 9730 N N . THR C 1 295 ? 32.762 81.704 26.803 1.00 23.72 295 THR C N 1
ATOM 9731 C CA . THR C 1 295 ? 33.894 81.496 25.915 1.00 22.13 295 THR C CA 1
ATOM 9732 C C . THR C 1 295 ? 34.164 82.764 25.112 1.00 23.52 295 THR C C 1
ATOM 9733 O O . THR C 1 295 ? 33.245 83.516 24.750 1.00 23.09 295 THR C O 1
ATOM 9737 N N . MET C 1 296 ? 35.436 83.010 24.852 1.00 24.27 296 MET C N 1
ATOM 9738 C CA . MET C 1 296 ? 35.880 84.271 24.238 1.00 25.24 296 MET C CA 1
ATOM 9739 C C . MET C 1 296 ? 36.914 84.060 23.127 1.00 23.23 296 MET C C 1
ATOM 9740 O O . MET C 1 296 ? 37.676 83.102 23.134 1.00 24.16 296 MET C O 1
ATOM 9745 N N . GLY C 1 297 ? 36.929 84.984 22.178 1.00 24.27 297 GLY C N 1
ATOM 9746 C CA . GLY C 1 297 ? 37.888 85.003 21.079 1.00 23.78 297 GLY C CA 1
ATOM 9747 C C . GLY C 1 297 ? 37.670 86.345 20.381 1.00 25.22 297 GLY C C 1
ATOM 9748 O O . GLY C 1 297 ? 37.160 87.290 21.001 1.00 26.14 297 GLY C O 1
ATOM 9749 N N . LYS C 1 298 ? 38.028 86.417 19.105 1.00 25.17 298 LYS C N 1
ATOM 9750 C CA . LYS C 1 298 ? 37.702 87.579 18.220 1.00 25.70 298 LYS C CA 1
ATOM 9751 C C . LYS C 1 298 ? 38.053 88.910 18.889 1.00 26.75 298 LYS C C 1
ATOM 9752 O O . LYS C 1 298 ? 39.227 89.306 18.936 1.00 28.04 298 LYS C O 1
ATOM 9758 N N . GLY C 1 299 ? 37.053 89.597 19.439 1.00 26.81 299 GLY C N 1
ATOM 9759 C CA . GLY C 1 299 ? 37.264 90.889 20.105 1.00 25.75 299 GLY C CA 1
ATOM 9760 C C . GLY C 1 299 ? 38.089 90.840 21.386 1.00 26.24 299 GLY C C 1
ATOM 9761 O O . GLY C 1 299 ? 38.488 91.881 21.905 1.00 28.16 299 GLY C O 1
ATOM 9762 N N . LEU C 1 300 ? 38.382 89.642 21.887 1.00 25.40 300 LEU C N 1
ATOM 9763 C CA . LEU C 1 300 ? 39.341 89.503 23.000 1.00 24.58 300 LEU C CA 1
ATOM 9764 C C . LEU C 1 300 ? 40.689 90.170 22.715 1.00 27.15 300 LEU C C 1
ATOM 9765 O O . LEU C 1 300 ? 41.273 90.809 23.597 1.00 24.98 300 LEU C O 1
ATOM 9770 N N . SER C 1 301 ? 41.192 89.988 21.500 1.00 26.49 301 SER C N 1
ATOM 9771 C CA . SER C 1 301 ? 42.402 90.683 21.068 1.00 27.00 301 SER C CA 1
ATOM 9772 C C . SER C 1 301 ? 42.129 91.603 19.900 1.00 26.90 301 SER C C 1
ATOM 9773 O O . SER C 1 301 ? 43.066 92.192 19.366 1.00 26.88 301 SER C O 1
ATOM 9776 N N . SER C 1 302 ? 40.851 91.735 19.527 1.00 25.96 302 SER C N 1
ATOM 9777 C CA . SER C 1 302 ? 40.410 92.384 18.281 1.00 26.45 302 SER C CA 1
ATOM 9778 C C . SER C 1 302 ? 41.200 91.860 17.082 1.00 26.47 302 SER C C 1
ATOM 9779 O O . SER C 1 302 ? 41.510 92.607 16.143 1.00 29.53 302 SER C O 1
ATOM 9782 N N . SER C 1 303 ? 41.516 90.564 17.125 1.00 26.31 303 SER C N 1
ATOM 9783 C CA . SER C 1 303 ? 42.263 89.860 16.078 1.00 25.40 303 SER C CA 1
ATOM 9784 C C . SER C 1 303 ? 43.698 90.334 15.861 1.00 27.17 303 SER C C 1
ATOM 9785 O O . SER C 1 303 ? 44.319 90.004 14.845 1.00 26.77 303 SER C O 1
ATOM 9788 N N . SER C 1 304 ? 44.247 91.078 16.813 1.00 25.46 304 SER C N 1
ATOM 9789 C CA . SER C 1 304 ? 45.590 91.616 16.611 1.00 27.26 304 SER C CA 1
ATOM 9790 C C . SER C 1 304 ? 46.600 90.464 16.593 1.00 27.38 304 SER C C 1
ATOM 9791 O O . SER C 1 304 ? 47.506 90.419 15.749 1.00 27.52 304 SER C O 1
ATOM 9794 N N . LEU C 1 305 ? 46.414 89.518 17.522 1.00 26.71 305 LEU C N 1
ATOM 9795 C CA . LEU C 1 305 ? 47.121 88.248 17.506 1.00 25.66 305 LEU C CA 1
ATOM 9796 C C . LEU C 1 305 ? 46.146 87.156 17.943 1.00 25.43 305 LEU C C 1
ATOM 9797 O O . LEU C 1 305 ? 45.122 87.469 18.550 1.00 26.86 305 LEU C O 1
ATOM 9802 N N . PRO C 1 306 ? 46.451 85.878 17.627 1.00 25.75 306 PRO C N 1
ATOM 9803 C CA . PRO C 1 306 ? 45.512 84.799 18.034 1.00 25.02 306 PRO C CA 1
ATOM 9804 C C . PRO C 1 306 ? 45.417 84.604 19.554 1.00 23.91 306 PRO C C 1
ATOM 9805 O O . PRO C 1 306 ? 46.440 84.379 20.235 1.00 25.32 306 PRO C O 1
ATOM 9809 N N . ALA C 1 307 ? 44.193 84.765 20.074 1.00 24.04 307 ALA C N 1
ATOM 9810 C CA . ALA C 1 307 ? 43.879 84.469 21.454 1.00 23.92 307 ALA C CA 1
ATOM 9811 C C . ALA C 1 307 ? 42.414 84.046 21.611 1.00 23.27 307 ALA C C 1
ATOM 9812 O O . ALA C 1 307 ? 41.512 84.568 20.940 1.00 23.47 307 ALA C O 1
ATOM 9814 N N . GLY C 1 308 ? 42.198 83.114 22.531 1.00 23.09 308 GLY C N 1
ATOM 9815 C CA . GLY C 1 308 ? 40.855 82.777 22.974 1.00 24.17 308 GLY C CA 1
ATOM 9816 C C . GLY C 1 308 ? 40.885 82.621 24.488 1.00 24.69 308 GLY C C 1
ATOM 9817 O O . GLY C 1 308 ? 41.967 82.626 25.118 1.00 23.02 308 GLY C O 1
ATOM 9818 N N . ALA C 1 309 ? 39.713 82.475 25.103 1.00 24.09 309 ALA C N 1
ATOM 9819 C CA . ALA C 1 309 ? 39.718 82.265 26.553 1.00 24.35 309 ALA C CA 1
ATOM 9820 C C . ALA C 1 309 ? 38.417 81.707 27.042 1.00 24.56 309 ALA C C 1
ATOM 9821 O O . ALA C 1 309 ? 37.372 81.953 26.446 1.00 24.10 309 ALA C O 1
ATOM 9823 N N . VAL C 1 310 ? 38.494 80.992 28.154 1.00 23.61 310 VAL C N 1
ATOM 9824 C CA . VAL C 1 310 ? 37.272 80.588 28.856 1.00 23.98 310 VAL C CA 1
ATOM 9825 C C . VAL C 1 310 ? 37.286 81.231 30.245 1.00 24.84 310 VAL C C 1
ATOM 9826 O O . VAL C 1 310 ? 38.339 81.263 30.900 1.00 26.06 310 VAL C O 1
ATOM 9830 N N . LEU C 1 311 ? 36.134 81.741 30.673 1.00 23.83 311 LEU C N 1
ATOM 9831 C CA . LEU C 1 311 ? 35.961 82.257 32.033 1.00 23.86 311 LEU C CA 1
ATOM 9832 C C . LEU C 1 311 ? 34.933 81.371 32.724 1.00 25.57 311 LEU C C 1
ATOM 9833 O O . LEU C 1 311 ? 33.814 81.201 32.208 1.00 24.87 311 LEU C O 1
ATOM 9838 N N . VAL C 1 312 ? 35.308 80.824 33.879 1.00 23.34 312 VAL C N 1
ATOM 9839 C CA . VAL C 1 312 ? 34.393 79.991 34.671 1.00 24.78 312 VAL C CA 1
ATOM 9840 C C . VAL C 1 312 ? 33.982 80.668 35.978 1.00 27.25 312 VAL C C 1
ATOM 9841 O O . VAL C 1 312 ? 34.708 81.538 36.493 1.00 26.51 312 VAL C O 1
ATOM 9845 N N . SER C 1 313 ? 32.830 80.256 36.511 1.00 25.14 313 SER C N 1
ATOM 9846 C CA . SER C 1 313 ? 32.320 80.819 37.758 1.00 26.13 313 SER C CA 1
ATOM 9847 C C . SER C 1 313 ? 33.223 80.519 38.957 1.00 26.24 313 SER C C 1
ATOM 9848 O O . SER C 1 313 ? 34.060 79.630 38.925 1.00 24.94 313 SER C O 1
ATOM 9851 N N . LYS C 1 314 ? 33.012 81.251 40.060 1.00 28.24 314 LYS C N 1
ATOM 9852 C CA . LYS C 1 314 ? 33.752 80.947 41.291 1.00 27.28 314 LYS C CA 1
ATOM 9853 C C . LYS C 1 314 ? 33.608 79.498 41.734 1.00 26.57 314 LYS C C 1
ATOM 9854 O O . LYS C 1 314 ? 34.567 78.844 42.148 1.00 26.60 314 LYS C O 1
ATOM 9860 N N . GLU C 1 315 ? 32.379 79.001 41.670 1.00 26.78 315 GLU C N 1
ATOM 9861 C CA . GLU C 1 315 ? 32.081 77.654 42.091 1.00 28.01 315 GLU C CA 1
ATOM 9862 C C . GLU C 1 315 ? 32.804 76.610 41.214 1.00 26.18 315 GLU C C 1
ATOM 9863 O O . GLU C 1 315 ? 33.377 75.650 41.737 1.00 25.01 315 GLU C O 1
ATOM 9869 N N . ILE C 1 316 ? 32.801 76.825 39.894 1.00 25.17 316 ILE C N 1
ATOM 9870 C CA . ILE C 1 316 ? 33.504 75.898 38.998 1.00 24.82 316 ILE C CA 1
ATOM 9871 C C . ILE C 1 316 ? 35.034 75.979 39.233 1.00 25.55 316 ILE C C 1
ATOM 9872 O O . ILE C 1 316 ? 35.712 74.970 39.303 1.00 24.79 316 ILE C O 1
ATOM 9877 N N . ALA C 1 317 ? 35.562 77.194 39.343 1.00 26.70 317 ALA C N 1
ATOM 9878 C CA . ALA C 1 317 ? 36.994 77.395 39.607 1.00 27.14 317 ALA C CA 1
ATOM 9879 C C . ALA C 1 317 ? 37.422 76.700 40.911 1.00 27.64 317 ALA C C 1
ATOM 9880 O O . ALA C 1 317 ? 38.453 76.053 40.952 1.00 29.25 317 ALA C O 1
ATOM 9882 N N . ALA C 1 318 ? 36.590 76.782 41.955 1.00 27.63 318 ALA C N 1
ATOM 9883 C CA . ALA C 1 318 ? 36.901 76.142 43.234 1.00 28.73 318 ALA C CA 1
ATOM 9884 C C . ALA C 1 318 ? 36.976 74.605 43.143 1.00 28.70 318 ALA C C 1
ATOM 9885 O O . ALA C 1 318 ? 37.810 73.970 43.794 1.00 29.97 318 ALA C O 1
ATOM 9887 N N . PHE C 1 319 ? 36.144 74.020 42.279 1.00 27.71 319 PHE C N 1
ATOM 9888 C CA . PHE C 1 319 ? 36.172 72.587 42.035 1.00 26.30 319 PHE C CA 1
ATOM 9889 C C . PHE C 1 319 ? 37.447 72.226 41.250 1.00 26.20 319 PHE C C 1
ATOM 9890 O O . PHE C 1 319 ? 38.208 71.346 41.658 1.00 25.58 319 PHE C O 1
ATOM 9898 N N . MET C 1 320 ? 37.699 72.936 40.151 1.00 25.14 320 MET C N 1
ATOM 9899 C CA . MET C 1 320 ? 38.893 72.658 39.349 1.00 27.08 320 MET C CA 1
ATOM 9900 C C . MET C 1 320 ? 40.190 72.807 40.158 1.00 28.09 320 MET C C 1
ATOM 9901 O O . MET C 1 320 ? 41.094 71.989 40.049 1.00 27.61 320 MET C O 1
ATOM 9906 N N . ASP C 1 321 ? 40.241 73.823 41.015 1.00 27.94 321 ASP C N 1
ATOM 9907 C CA . ASP C 1 321 ? 41.391 74.062 41.901 1.00 30.46 321 ASP C CA 1
ATOM 9908 C C . ASP C 1 321 ? 41.751 72.908 42.843 1.00 30.69 321 ASP C C 1
ATOM 9909 O O . ASP C 1 321 ? 42.876 72.844 43.350 1.00 27.91 321 ASP C O 1
ATOM 9914 N N . LYS C 1 322 ? 40.799 72.009 43.100 1.00 29.19 322 LYS C N 1
ATOM 9915 C CA . LYS C 1 322 ? 41.037 70.879 44.004 1.00 29.60 322 LYS C CA 1
ATOM 9916 C C . LYS C 1 322 ? 41.702 69.680 43.340 1.00 29.42 322 LYS C C 1
ATOM 9917 O O . LYS C 1 322 ? 42.003 68.681 44.009 1.00 30.20 322 LYS C O 1
ATOM 9923 N N . HIS C 1 323 ? 41.924 69.765 42.020 1.00 27.73 323 HIS C N 1
ATOM 9924 C CA . HIS C 1 323 ? 42.424 68.632 41.251 1.00 27.67 323 HIS C CA 1
ATOM 9925 C C . HIS C 1 323 ? 43.627 69.056 40.426 1.00 26.73 323 HIS C C 1
ATOM 9926 O O . HIS C 1 323 ? 43.850 70.249 40.233 1.00 28.00 323 HIS C O 1
ATOM 9933 N N . ARG C 1 324 ? 44.380 68.067 39.949 1.00 25.47 324 ARG C N 1
ATOM 9934 C CA . ARG C 1 324 ? 45.422 68.275 38.958 1.00 26.49 324 ARG C CA 1
ATOM 9935 C C . ARG C 1 324 ? 44.783 68.004 37.587 1.00 25.93 324 ARG C C 1
ATOM 9936 O O . ARG C 1 324 ? 44.327 66.897 37.309 1.00 26.19 324 ARG C O 1
ATOM 9944 N N . TRP C 1 325 ? 44.753 69.030 36.754 1.00 25.24 325 TRP C N 1
ATOM 9945 C CA . TRP C 1 325 ? 44.109 68.934 35.428 1.00 25.15 325 TRP C CA 1
ATOM 9946 C C . TRP C 1 325 ? 45.159 68.683 34.357 1.00 24.61 325 TRP C C 1
ATOM 9947 O O . TRP C 1 325 ? 46.073 69.489 34.189 1.00 25.31 325 TRP C O 1
ATOM 9958 N N . GLU C 1 326 ? 45.014 67.563 33.651 1.00 24.50 326 GLU C N 1
ATOM 9959 C CA . GLU C 1 326 ? 46.066 67.036 32.778 1.00 24.37 326 GLU C CA 1
ATOM 9960 C C . GLU C 1 326 ? 45.880 67.517 31.343 1.00 24.96 326 GLU C C 1
ATOM 9961 O O . GLU C 1 326 ? 45.799 66.706 30.405 1.00 24.60 326 GLU C O 1
ATOM 9967 N N . SER C 1 327 ? 45.832 68.836 31.183 1.00 24.59 327 SER C N 1
ATOM 9968 C CA . SER C 1 327 ? 45.559 69.444 29.881 1.00 25.34 327 SER C CA 1
ATOM 9969 C C . SER C 1 327 ? 46.662 70.429 29.520 1.00 25.28 327 SER C C 1
ATOM 9970 O O . SER C 1 327 ? 46.974 71.343 30.300 1.00 26.08 327 SER C O 1
ATOM 9973 N N . VAL C 1 328 ? 47.224 70.254 28.323 1.00 24.40 328 VAL C N 1
ATOM 9974 C CA . VAL C 1 328 ? 48.240 71.161 27.845 1.00 24.24 328 VAL C CA 1
ATOM 9975 C C . VAL C 1 328 ? 47.960 71.555 26.405 1.00 24.98 328 VAL C C 1
ATOM 9976 O O . VAL C 1 328 ? 47.576 70.729 25.580 1.00 23.99 328 VAL C O 1
ATOM 9980 N N . SER C 1 329 ? 48.166 72.832 26.137 1.00 23.67 329 SER C N 1
ATOM 9981 C CA . SER C 1 329 ? 48.059 73.391 24.798 1.00 24.08 329 SER C CA 1
ATOM 9982 C C . SER C 1 329 ? 49.297 74.246 24.643 1.00 25.31 329 SER C C 1
ATOM 9983 O O . SER C 1 329 ? 49.540 75.129 25.471 1.00 25.15 329 SER C O 1
ATOM 9986 N N . THR C 1 330 ? 50.107 73.963 23.626 1.00 23.34 330 THR C N 1
ATOM 9987 C CA . THR C 1 330 ? 51.427 74.623 23.567 1.00 23.92 330 THR C CA 1
ATOM 9988 C C . THR C 1 330 ? 51.321 76.144 23.713 1.00 24.18 330 THR C C 1
ATOM 9989 O O . THR C 1 330 ? 51.930 76.718 24.611 1.00 24.44 330 THR C O 1
ATOM 9993 N N . TYR C 1 331 ? 50.517 76.784 22.862 1.00 24.22 331 TYR C N 1
ATOM 9994 C CA . TYR C 1 331 ? 50.468 78.226 22.771 1.00 24.72 331 TYR C CA 1
ATOM 9995 C C . TYR C 1 331 ? 49.494 78.895 23.728 1.00 26.08 331 TYR C C 1
ATOM 9996 O O . TYR C 1 331 ? 49.373 80.097 23.709 1.00 25.97 331 TYR C O 1
ATOM 10005 N N . ALA C 1 332 ? 48.821 78.115 24.579 1.00 23.02 332 ALA C N 1
ATOM 10006 C CA . ALA C 1 332 ? 47.900 78.686 25.554 1.00 22.60 332 ALA C CA 1
ATOM 10007 C C . ALA C 1 332 ? 48.669 79.634 26.464 1.00 23.54 332 ALA C C 1
ATOM 10008 O O . ALA C 1 332 ? 49.646 79.230 27.093 1.00 25.19 332 ALA C O 1
ATOM 10010 N N . GLY C 1 333 ? 48.236 80.891 26.509 1.00 23.34 333 GLY C N 1
ATOM 10011 C CA . GLY C 1 333 ? 48.848 81.862 27.425 1.00 24.29 333 GLY C CA 1
ATOM 10012 C C . GLY C 1 333 ? 50.036 82.577 26.801 1.00 26.22 333 GLY C C 1
ATOM 10013 O O . GLY C 1 333 ? 50.718 83.325 27.486 1.00 25.10 333 GLY C O 1
ATOM 10014 N N . HIS C 1 334 ? 50.277 82.350 25.502 1.00 23.82 334 HIS C N 1
ATOM 10015 C CA . HIS C 1 334 ? 51.448 82.900 24.791 1.00 25.52 334 HIS C CA 1
ATOM 10016 C C . HIS C 1 334 ? 51.676 84.352 25.207 1.00 24.53 334 HIS C C 1
ATOM 10017 O O . HIS C 1 334 ? 50.786 85.172 25.017 1.00 24.39 334 HIS C O 1
ATOM 10024 N N . PRO C 1 335 ? 52.884 84.682 25.739 1.00 25.57 335 PRO C N 1
ATOM 10025 C CA . PRO C 1 335 ? 53.042 86.004 26.359 1.00 26.16 335 PRO C CA 1
ATOM 10026 C C . PRO C 1 335 ? 52.852 87.173 25.421 1.00 25.59 335 PRO C C 1
ATOM 10027 O O . PRO C 1 335 ? 52.344 88.202 25.856 1.00 24.27 335 PRO C O 1
ATOM 10031 N N . VAL C 1 336 ? 53.228 87.022 24.148 1.00 24.09 336 VAL C N 1
ATOM 10032 C CA . VAL C 1 336 ? 53.057 88.134 23.213 1.00 26.23 336 VAL C CA 1
ATOM 10033 C C . VAL C 1 336 ? 51.580 88.308 22.818 1.00 25.28 336 VAL C C 1
ATOM 10034 O O . VAL C 1 336 ? 51.071 89.429 22.757 1.00 25.40 336 VAL C O 1
ATOM 10038 N N . ALA C 1 337 ? 50.875 87.191 22.612 1.00 26.06 337 ALA C N 1
ATOM 10039 C CA . ALA C 1 337 ? 49.409 87.257 22.452 1.00 24.08 337 ALA C CA 1
ATOM 10040 C C . ALA C 1 337 ? 48.737 87.909 23.653 1.00 23.98 337 ALA C C 1
ATOM 10041 O O . ALA C 1 337 ? 47.826 88.716 23.484 1.00 24.72 337 ALA C O 1
ATOM 10043 N N . MET C 1 338 ? 49.201 87.596 24.864 1.00 24.57 338 MET C N 1
ATOM 10044 C CA . MET C 1 338 ? 48.594 88.166 26.069 1.00 24.52 338 MET C CA 1
ATOM 10045 C C . MET C 1 338 ? 48.913 89.651 26.171 1.00 24.60 338 MET C C 1
ATOM 10046 O O . MET C 1 338 ? 48.078 90.418 26.621 1.00 26.44 338 MET C O 1
ATOM 10051 N N . ALA C 1 339 ? 50.097 90.058 25.722 1.00 25.04 339 ALA C N 1
ATOM 10052 C CA . ALA C 1 339 ? 50.404 91.494 25.688 1.00 26.18 339 ALA C CA 1
ATOM 10053 C C . ALA C 1 339 ? 49.431 92.243 24.766 1.00 26.70 339 ALA C C 1
ATOM 10054 O O . ALA C 1 339 ? 48.986 93.336 25.097 1.00 27.58 339 ALA C O 1
ATOM 10056 N N . ALA C 1 340 ? 49.082 91.628 23.632 1.00 27.03 340 ALA C N 1
ATOM 10057 C CA . ALA C 1 340 ? 48.090 92.170 22.703 1.00 26.06 340 ALA C CA 1
ATOM 10058 C C . ALA C 1 340 ? 46.688 92.248 23.328 1.00 26.55 340 ALA C C 1
ATOM 10059 O O . ALA C 1 340 ? 46.005 93.264 23.198 1.00 29.13 340 ALA C O 1
ATOM 10061 N N . VAL C 1 341 ? 46.272 91.193 24.030 1.00 26.67 341 VAL C N 1
ATOM 10062 C CA . VAL C 1 341 ? 45.003 91.225 24.730 1.00 25.67 341 VAL C CA 1
ATOM 10063 C C . VAL C 1 341 ? 44.977 92.380 25.759 1.00 24.73 341 VAL C C 1
ATOM 10064 O O . VAL C 1 341 ? 44.023 93.154 25.800 1.00 26.31 341 VAL C O 1
ATOM 10068 N N . CYS C 1 342 ? 46.015 92.494 26.584 1.00 26.89 342 CYS C N 1
ATOM 10069 C CA . CYS C 1 342 ? 46.030 93.561 27.593 1.00 27.88 342 CYS C CA 1
ATOM 10070 C C . CYS C 1 342 ? 45.846 94.940 26.956 1.00 28.52 342 CYS C C 1
ATOM 10071 O O . CYS C 1 342 ? 45.066 95.759 27.441 1.00 29.22 342 CYS C O 1
ATOM 10074 N N . ALA C 1 343 ? 46.576 95.189 25.871 1.00 27.87 343 ALA C N 1
ATOM 10075 C CA . ALA C 1 343 ? 46.541 96.489 25.215 1.00 29.21 343 ALA C CA 1
ATOM 10076 C C . ALA C 1 343 ? 45.196 96.743 24.581 1.00 30.51 343 ALA C C 1
ATOM 10077 O O . ALA C 1 343 ? 44.657 97.848 24.645 1.00 30.30 343 ALA C O 1
ATOM 10079 N N . ASN C 1 344 ? 44.651 95.700 23.960 1.00 28.48 344 ASN C N 1
ATOM 10080 C CA . ASN C 1 344 ? 43.351 95.799 23.326 1.00 27.46 344 ASN C CA 1
ATOM 10081 C C . ASN C 1 344 ? 42.298 96.209 24.353 1.00 28.09 344 ASN C C 1
ATOM 10082 O O . ASN C 1 344 ? 41.524 97.145 24.119 1.00 29.34 344 ASN C O 1
ATOM 10087 N N . LEU C 1 345 ? 42.290 95.520 25.493 1.00 26.62 345 LEU C N 1
ATOM 10088 C CA . LEU C 1 345 ? 41.307 95.774 26.547 1.00 28.19 345 LEU C CA 1
ATOM 10089 C C . LEU C 1 345 ? 41.545 97.132 27.222 1.00 29.20 345 LEU C C 1
ATOM 10090 O O . LEU C 1 345 ? 40.598 97.856 27.482 1.00 30.47 345 LEU C O 1
ATOM 10095 N N . GLU C 1 346 ? 42.806 97.483 27.451 1.00 30.66 346 GLU C N 1
ATOM 10096 C CA . GLU C 1 346 ? 43.120 98.825 27.990 1.00 32.69 346 GLU C CA 1
ATOM 10097 C C . GLU C 1 346 ? 42.626 99.966 27.097 1.00 31.42 346 GLU C C 1
ATOM 10098 O O . GLU C 1 346 ? 42.014 100.920 27.608 1.00 32.80 346 GLU C O 1
ATOM 10104 N N . VAL C 1 347 ? 42.865 99.875 25.785 1.00 31.43 347 VAL C N 1
ATOM 10105 C CA . VAL C 1 347 ? 42.310 100.865 24.822 1.00 31.60 347 VAL C CA 1
ATOM 10106 C C . VAL C 1 347 ? 40.773 100.912 24.853 1.00 33.10 347 VAL C C 1
ATOM 10107 O O . VAL C 1 347 ? 40.173 101.980 24.944 1.00 31.77 347 VAL C O 1
ATOM 10111 N N . MET C 1 348 ? 40.136 99.746 24.773 1.00 31.94 348 MET C N 1
ATOM 10112 C CA . MET C 1 348 ? 38.687 99.671 24.828 1.00 32.41 348 MET C CA 1
ATOM 10113 C C . MET C 1 348 ? 38.125 100.377 26.075 1.00 33.04 348 MET C C 1
ATOM 10114 O O . MET C 1 348 ? 37.133 101.104 25.985 1.00 33.97 348 MET C O 1
ATOM 10119 N N . MET C 1 349 ? 38.757 100.165 27.226 1.00 31.14 349 MET C N 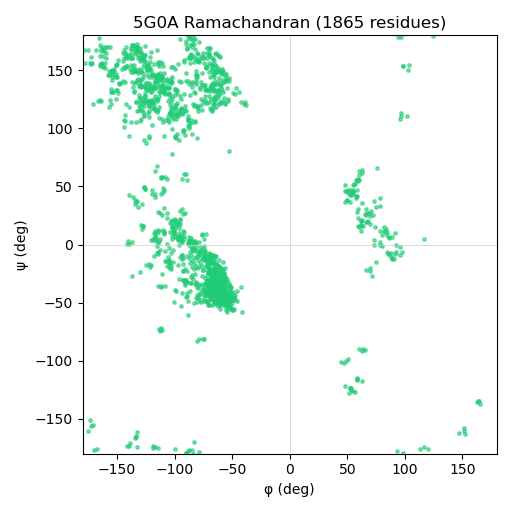1
ATOM 10120 C CA . MET C 1 349 ? 38.303 100.757 28.484 1.00 32.24 349 MET C CA 1
ATOM 10121 C C . MET C 1 349 ? 38.541 102.271 28.497 1.00 35.76 349 MET C C 1
ATOM 10122 O O . MET C 1 349 ? 37.620 103.069 28.769 1.00 36.21 349 MET C O 1
ATOM 10127 N N . GLU C 1 350 ? 39.777 102.654 28.190 1.00 34.36 350 GLU C N 1
ATOM 10128 C CA . GLU C 1 350 ? 40.186 104.066 28.300 1.00 39.63 350 GLU C CA 1
ATOM 10129 C C . GLU C 1 350 ? 39.438 104.959 27.315 1.00 39.63 350 GLU C C 1
ATOM 10130 O O . GLU C 1 350 ? 39.101 106.095 27.649 1.00 37.59 350 GLU C O 1
ATOM 10136 N N . GLU C 1 351 ? 39.147 104.429 26.125 1.00 37.77 351 GLU C N 1
ATOM 10137 C CA . GLU C 1 351 ? 38.505 105.218 25.075 1.00 39.06 351 GLU C CA 1
ATOM 10138 C C . GLU C 1 351 ? 36.984 105.046 25.000 1.00 40.84 351 GLU C C 1
ATOM 10139 O O . GLU C 1 351 ? 36.345 105.578 24.088 1.00 36.31 351 GLU C O 1
ATOM 10145 N N . ASN C 1 352 ? 36.428 104.317 25.977 1.00 40.01 352 ASN C N 1
ATOM 10146 C CA . ASN C 1 352 ? 34.991 104.044 26.087 1.00 41.50 352 ASN C CA 1
ATOM 10147 C C . ASN C 1 352 ? 34.403 103.473 24.799 1.00 39.00 352 ASN C C 1
ATOM 10148 O O . ASN C 1 352 ? 33.361 103.928 24.325 1.00 35.46 352 ASN C O 1
ATOM 10153 N N . PHE C 1 353 ? 35.092 102.477 24.236 1.00 37.38 353 PHE C N 1
ATOM 10154 C CA . PHE C 1 353 ? 34.649 101.815 22.998 1.00 37.23 353 PHE C CA 1
ATOM 10155 C C . PHE C 1 353 ? 33.257 101.180 23.128 1.00 35.28 353 PHE C C 1
ATOM 10156 O O . PHE C 1 353 ? 32.518 101.107 22.144 1.00 32.32 353 PHE C O 1
ATOM 10164 N N . VAL C 1 354 ? 32.900 100.732 24.332 1.00 33.99 354 VAL C N 1
ATOM 10165 C CA . VAL C 1 354 ? 31.578 100.090 24.552 1.00 34.35 354 VAL C CA 1
ATOM 10166 C C . VAL C 1 354 ? 30.437 101.108 24.354 1.00 35.07 354 VAL C C 1
ATOM 10167 O O . VAL C 1 354 ? 29.420 100.820 23.703 1.00 32.97 354 VAL C O 1
ATOM 10171 N N . GLU C 1 355 ? 30.629 102.310 24.890 1.00 36.52 355 GLU C N 1
ATOM 10172 C CA . GLU C 1 355 ? 29.633 103.362 24.707 1.00 38.75 355 GLU C CA 1
ATOM 10173 C C . GLU C 1 355 ? 29.585 103.835 23.261 1.00 36.68 355 GLU C C 1
ATOM 10174 O O . GLU C 1 355 ? 28.514 104.164 22.747 1.00 36.11 355 GLU C O 1
ATOM 10180 N N . GLN C 1 356 ? 30.745 103.870 22.614 1.00 34.24 356 GLN C N 1
ATOM 10181 C CA . GLN C 1 356 ? 30.810 104.211 21.198 1.00 36.07 356 GLN C CA 1
ATOM 10182 C C . GLN C 1 356 ? 29.945 103.256 20.380 1.00 36.46 356 GLN C C 1
ATOM 10183 O O . GLN C 1 356 ? 29.183 103.680 19.509 1.00 36.17 356 GLN C O 1
ATOM 10189 N N . ALA C 1 357 ? 30.061 101.965 20.701 1.00 34.92 357 ALA C N 1
ATOM 10190 C CA . ALA C 1 357 ? 29.275 100.910 20.058 1.00 32.80 357 ALA C CA 1
ATOM 10191 C C . ALA C 1 357 ? 27.774 101.067 20.312 1.00 33.66 357 ALA C C 1
ATOM 10192 O O . ALA C 1 357 ? 26.965 100.920 19.393 1.00 30.51 357 ALA C O 1
ATOM 10194 N N . LYS C 1 358 ? 27.402 101.335 21.560 1.00 32.15 358 LYS C N 1
ATOM 10195 C CA . LYS C 1 358 ? 25.990 101.507 21.909 1.00 36.69 358 LYS C CA 1
ATOM 10196 C C . LYS C 1 358 ? 25.397 102.656 21.103 1.00 38.39 358 LYS C C 1
ATOM 10197 O O . LYS C 1 358 ? 24.365 102.501 20.445 1.00 36.63 358 LYS C O 1
ATOM 10203 N N . ASP C 1 359 ? 26.065 103.808 21.146 1.00 39.70 359 ASP C N 1
ATOM 10204 C CA . ASP C 1 359 ? 25.579 104.997 20.437 1.00 41.74 359 ASP C CA 1
ATOM 10205 C C . ASP C 1 359 ? 25.512 104.790 18.930 1.00 41.13 359 ASP C C 1
ATOM 10206 O O . ASP C 1 359 ? 24.547 105.212 18.295 1.00 39.41 359 ASP C O 1
ATOM 10211 N N . SER C 1 360 ? 26.539 104.152 18.359 1.00 39.98 360 SER C N 1
ATOM 10212 C CA . SER C 1 360 ? 26.583 103.905 16.923 1.00 38.90 360 SER C CA 1
ATOM 10213 C C . SER C 1 360 ? 25.542 102.876 16.470 1.00 39.89 360 SER C C 1
ATOM 10214 O O . SER C 1 360 ? 25.039 102.968 15.360 1.00 39.67 360 SER C O 1
ATOM 10217 N N . GLY C 1 361 ? 25.229 101.902 17.324 1.00 38.15 361 GLY C N 1
ATOM 10218 C CA . GLY C 1 361 ? 24.129 100.976 17.039 1.00 38.19 361 GLY C CA 1
ATOM 10219 C C . GLY C 1 361 ? 22.788 101.699 17.001 1.00 40.05 361 GLY C C 1
ATOM 10220 O O . GLY C 1 361 ? 21.966 101.447 16.119 1.00 37.82 361 GLY C O 1
ATOM 10221 N N . GLU C 1 362 ? 22.568 102.601 17.960 1.00 40.37 362 GLU C N 1
ATOM 10222 C CA . GLU C 1 362 ? 21.348 103.429 17.985 1.00 44.74 362 GLU C CA 1
ATOM 10223 C C . GLU C 1 362 ? 21.193 104.229 16.685 1.00 43.58 362 GLU C C 1
ATOM 10224 O O . GLU C 1 362 ? 20.081 104.358 16.145 1.00 41.94 362 GLU C O 1
ATOM 10230 N N . TYR C 1 363 ? 22.315 104.726 16.169 1.00 42.47 363 TYR C N 1
ATOM 10231 C CA . TYR C 1 363 ? 22.348 105.436 14.888 1.00 43.55 363 TYR C CA 1
ATOM 10232 C C . TYR C 1 363 ? 22.052 104.497 13.713 1.00 42.51 363 TYR C C 1
ATOM 10233 O O . TYR C 1 363 ? 21.243 104.815 12.825 1.00 40.41 363 TYR C O 1
ATOM 10242 N N . ILE C 1 364 ? 22.715 103.339 13.707 1.00 41.31 364 ILE C N 1
ATOM 10243 C CA . ILE C 1 364 ? 22.452 102.301 12.710 1.00 39.13 364 ILE C CA 1
ATOM 10244 C C . ILE C 1 364 ? 20.967 101.916 12.710 1.00 36.87 364 ILE C C 1
ATOM 10245 O O . ILE C 1 364 ? 20.372 101.753 11.652 1.00 39.56 364 ILE C O 1
ATOM 10250 N N . ARG C 1 365 ? 20.374 101.787 13.894 1.00 41.27 365 ARG C N 1
ATOM 10251 C CA . ARG C 1 365 ? 18.941 101.468 13.997 1.00 41.49 365 ARG C CA 1
ATOM 10252 C C . ARG C 1 365 ? 18.116 102.502 13.218 1.00 42.91 365 ARG C C 1
ATOM 10253 O O . ARG C 1 365 ? 17.243 102.140 12.425 1.00 43.89 365 ARG C O 1
ATOM 10261 N N . SER C 1 366 ? 18.415 103.782 13.444 1.00 43.79 366 SER C N 1
ATOM 10262 C CA . SER C 1 366 ? 17.745 104.877 12.735 1.00 45.39 366 SER C CA 1
ATOM 10263 C C . SER C 1 366 ? 17.894 104.768 11.224 1.00 43.60 366 SER C C 1
ATOM 10264 O O . SER C 1 366 ? 16.916 104.936 10.487 1.00 46.04 366 SER C O 1
ATOM 10267 N N . LYS C 1 367 ? 19.109 104.480 10.763 1.00 41.98 367 LYS C N 1
ATOM 10268 C CA . LYS C 1 367 ? 19.373 104.347 9.330 1.00 42.55 367 LYS C CA 1
ATOM 10269 C C . LYS C 1 367 ? 18.620 103.166 8.709 1.00 42.97 367 LYS C C 1
ATOM 10270 O O . LYS C 1 367 ? 18.115 103.262 7.578 1.00 42.22 367 LYS C O 1
ATOM 10276 N N . LEU C 1 368 ? 18.555 102.048 9.434 1.00 41.15 368 LEU C N 1
ATOM 10277 C CA . LEU C 1 368 ? 17.854 100.870 8.919 1.00 41.99 368 LEU C CA 1
ATOM 10278 C C . LEU C 1 368 ? 16.340 101.096 8.866 1.00 41.56 368 LEU C C 1
ATOM 10279 O O . LEU C 1 368 ? 15.677 100.622 7.940 1.00 43.19 368 LEU C O 1
ATOM 10284 N N . GLU C 1 369 ? 15.808 101.814 9.856 1.00 43.73 369 GLU C N 1
ATOM 10285 C CA . GLU C 1 369 ? 14.399 102.247 9.849 1.00 48.21 369 GLU C CA 1
ATOM 10286 C C . GLU C 1 369 ? 14.049 102.953 8.535 1.00 47.71 369 GLU C C 1
ATOM 10287 O O . GLU C 1 369 ? 13.087 102.592 7.868 1.00 48.35 369 GLU C O 1
ATOM 10293 N N . LEU C 1 370 ? 14.857 103.942 8.164 1.00 50.01 370 LEU C N 1
ATOM 10294 C CA . LEU C 1 370 ? 14.700 104.665 6.900 1.00 50.13 370 LEU C CA 1
ATOM 10295 C C . LEU C 1 370 ? 14.859 103.782 5.656 1.00 50.82 370 LEU C C 1
ATOM 10296 O O . LEU C 1 370 ? 14.124 103.951 4.678 1.00 46.85 370 LEU C O 1
ATOM 10301 N N . LEU C 1 371 ? 15.811 102.848 5.684 1.00 47.48 371 LEU C N 1
ATOM 10302 C CA . LEU C 1 371 ? 15.983 101.919 4.557 1.00 47.97 371 LEU C CA 1
ATOM 10303 C C . LEU C 1 371 ? 14.792 100.963 4.406 1.00 47.47 371 LEU C C 1
ATOM 10304 O O . LEU C 1 371 ? 14.405 100.629 3.285 1.00 49.96 371 LEU C O 1
ATOM 10309 N N . GLN C 1 372 ? 14.210 100.548 5.529 1.00 44.54 372 GLN C N 1
ATOM 10310 C CA . GLN C 1 372 ? 13.044 99.657 5.534 1.00 48.24 372 GLN C CA 1
ATOM 10311 C C . GLN C 1 372 ? 11.787 100.345 4.965 1.00 51.80 372 GLN C C 1
ATOM 10312 O O . GLN C 1 372 ? 10.953 99.709 4.319 1.00 48.47 372 GLN C O 1
ATOM 10318 N N . GLU C 1 373 ? 11.663 101.644 5.213 1.00 52.13 373 GLU C N 1
ATOM 10319 C CA . GLU C 1 373 ? 10.568 102.428 4.642 1.00 53.74 373 GLU C CA 1
ATOM 10320 C C . GLU C 1 373 ? 10.705 102.591 3.121 1.00 51.13 373 GLU C C 1
ATOM 10321 O O . GLU C 1 373 ? 9.703 102.676 2.418 1.00 54.82 373 GLU C O 1
ATOM 10327 N N . LYS C 1 374 ? 11.945 102.605 2.628 1.00 49.66 374 LYS C N 1
ATOM 10328 C CA . LYS C 1 374 ? 12.247 102.740 1.199 1.00 48.86 374 LYS C CA 1
ATOM 10329 C C . LYS C 1 374 ? 12.315 101.398 0.442 1.00 49.22 374 LYS C C 1
ATOM 10330 O O . LYS C 1 374 ? 12.141 101.358 -0.780 1.00 48.11 374 LYS C O 1
ATOM 10336 N N . HIS C 1 375 ? 12.560 100.305 1.164 1.00 45.71 375 HIS C N 1
ATOM 10337 C CA . HIS C 1 375 ? 12.791 99.005 0.531 1.00 46.57 375 HIS C CA 1
ATOM 10338 C C . HIS C 1 375 ? 11.895 97.893 1.056 1.00 46.70 375 HIS C C 1
ATOM 10339 O O . HIS C 1 375 ? 12.037 97.451 2.201 1.00 44.19 375 HIS C O 1
ATOM 10346 N N . LYS C 1 376 ? 10.983 97.437 0.198 1.00 44.50 376 LYS C N 1
ATOM 10347 C CA . LYS C 1 376 ? 10.038 96.380 0.552 1.00 46.36 376 LYS C CA 1
ATOM 10348 C C . LYS C 1 376 ? 10.698 95.006 0.714 1.00 44.01 376 LYS C C 1
ATOM 10349 O O . LYS C 1 376 ? 10.109 94.110 1.321 1.00 41.65 376 LYS C O 1
ATOM 10355 N N . SER C 1 377 ? 11.905 94.854 0.170 1.00 41.10 377 SER C N 1
ATOM 10356 C CA . SER C 1 377 ? 12.712 93.637 0.388 1.00 43.88 377 SER C CA 1
ATOM 10357 C C . SER C 1 377 ? 13.282 93.516 1.815 1.00 43.28 377 SER C C 1
ATOM 10358 O O . SER C 1 377 ? 13.829 92.467 2.173 1.00 41.91 377 SER C O 1
ATOM 10361 N N . ILE C 1 378 ? 13.169 94.577 2.616 1.00 40.71 378 ILE C N 1
ATOM 10362 C CA . ILE C 1 378 ? 13.476 94.478 4.052 1.00 39.79 378 ILE C CA 1
ATOM 10363 C C . ILE C 1 378 ? 12.248 94.048 4.860 1.00 41.64 378 ILE C C 1
ATOM 10364 O O . ILE C 1 378 ? 11.316 94.828 5.066 1.00 41.80 378 ILE C O 1
ATOM 10369 N N . GLY C 1 379 ? 12.261 92.801 5.325 1.00 39.31 379 GLY C N 1
ATOM 10370 C CA . GLY C 1 379 ? 11.162 92.269 6.122 1.00 40.91 379 GLY C CA 1
ATOM 10371 C C . GLY C 1 379 ? 11.204 92.716 7.571 1.00 44.26 379 GLY C C 1
ATOM 10372 O O . GLY C 1 379 ? 10.161 92.903 8.202 1.00 41.37 379 GLY C O 1
ATOM 10373 N N . ASN C 1 380 ? 12.419 92.870 8.099 1.00 41.90 380 ASN C N 1
ATOM 10374 C CA . ASN C 1 380 ? 12.643 93.256 9.489 1.00 41.86 380 ASN C CA 1
ATOM 10375 C C . ASN C 1 380 ? 14.144 93.449 9.669 1.00 41.39 380 ASN C C 1
ATOM 10376 O O . ASN C 1 380 ? 14.942 93.067 8.802 1.00 40.92 380 ASN C O 1
ATOM 10381 N N . PHE C 1 381 ? 14.519 94.048 10.789 1.00 39.48 381 PHE C N 1
ATOM 10382 C CA . PHE C 1 381 ? 15.910 94.111 11.188 1.00 38.08 381 PHE C CA 1
ATOM 10383 C C . PHE C 1 381 ? 15.962 94.143 12.699 1.00 37.55 381 PHE C C 1
ATOM 10384 O O . PHE C 1 381 ? 14.994 94.555 13.353 1.00 37.39 381 PHE C O 1
ATOM 10392 N N . ASP C 1 382 ? 17.089 93.708 13.267 1.00 34.45 382 ASP C N 1
ATOM 10393 C CA . ASP C 1 382 ? 17.257 93.745 14.706 1.00 34.77 382 ASP C CA 1
ATOM 10394 C C . ASP C 1 382 ? 18.744 93.689 15.018 1.00 34.86 382 ASP C C 1
ATOM 10395 O O . ASP C 1 382 ? 19.556 93.375 14.154 1.00 35.32 382 ASP C O 1
ATOM 10400 N N . GLY C 1 383 ? 19.091 94.023 16.246 1.00 32.76 383 GLY C N 1
ATOM 10401 C CA . GLY C 1 383 ? 20.475 93.932 16.665 1.00 32.80 383 GLY C CA 1
ATOM 10402 C C . GLY C 1 383 ? 20.761 94.945 17.735 1.00 33.42 383 GLY C C 1
ATOM 10403 O O . GLY C 1 383 ? 19.855 95.405 18.419 1.00 32.58 383 GLY C O 1
ATOM 10404 N N . TYR C 1 384 ? 22.041 95.270 17.869 1.00 31.17 384 TYR C N 1
ATOM 10405 C CA . TYR C 1 384 ? 22.538 96.192 18.869 1.00 31.99 384 TYR C CA 1
ATOM 10406 C C . TYR C 1 384 ? 24.026 96.438 18.602 1.00 32.52 384 TYR C C 1
ATOM 10407 O O . TYR C 1 384 ? 24.702 95.612 17.981 1.00 31.39 384 TYR C O 1
ATOM 10416 N N . GLY C 1 385 ? 24.537 97.577 19.061 1.00 33.28 385 GLY C N 1
ATOM 10417 C CA . GLY C 1 385 ? 25.962 97.874 18.942 1.00 31.58 385 GLY C CA 1
ATOM 10418 C C . GLY C 1 385 ? 26.385 97.800 17.491 1.00 31.90 385 GLY C C 1
ATOM 10419 O O . GLY C 1 385 ? 25.765 98.414 16.624 1.00 33.18 385 GLY C O 1
ATOM 10420 N N . LEU C 1 386 ? 27.432 97.017 17.214 1.00 31.66 386 LEU C N 1
ATOM 10421 C CA . LEU C 1 386 ? 27.883 96.812 15.848 1.00 30.19 386 LEU C CA 1
ATOM 10422 C C . LEU C 1 386 ? 27.589 95.376 15.377 1.00 30.51 386 LEU C C 1
ATOM 10423 O O . LEU C 1 386 ? 28.445 94.710 14.803 1.00 29.11 386 LEU C O 1
ATOM 10428 N N . LEU C 1 387 ? 26.380 94.910 15.660 1.00 29.13 387 LEU C N 1
ATOM 10429 C CA . LEU C 1 387 ? 25.975 93.564 15.255 1.00 29.37 387 LEU C CA 1
ATOM 10430 C C . LEU C 1 387 ? 24.500 93.551 14.851 1.00 28.53 387 LEU C C 1
ATOM 10431 O O . LEU C 1 387 ? 23.609 93.538 15.711 1.00 28.96 387 LEU C O 1
ATOM 10436 N N . TRP C 1 388 ? 24.259 93.572 13.543 1.00 30.62 388 TRP C N 1
ATOM 10437 C CA . TRP C 1 388 ? 22.895 93.660 12.996 1.00 31.02 388 TRP C CA 1
ATOM 10438 C C . TRP C 1 388 ? 22.533 92.531 12.030 1.00 31.92 388 TRP C C 1
ATOM 10439 O O . TRP C 1 388 ? 23.380 92.035 11.288 1.00 30.15 388 TRP C O 1
ATOM 10450 N N . ILE C 1 389 ? 21.258 92.144 12.062 1.00 31.63 389 ILE C N 1
ATOM 10451 C CA . ILE C 1 389 ? 20.654 91.286 11.039 1.00 33.37 389 ILE C CA 1
ATOM 10452 C C . ILE C 1 389 ? 19.623 92.093 10.250 1.00 34.71 389 ILE C C 1
ATOM 10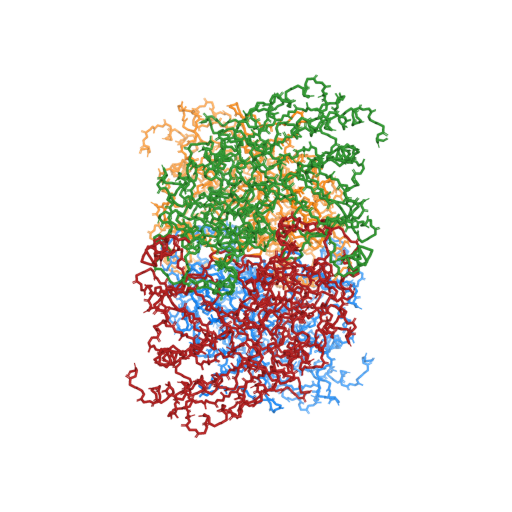453 O O . ILE C 1 389 ? 18.943 92.964 10.802 1.00 33.40 389 ILE C O 1
ATOM 10458 N N . VAL C 1 390 ? 19.528 91.813 8.957 1.00 33.27 390 VAL C N 1
ATOM 10459 C CA . VAL C 1 390 ? 18.441 92.366 8.154 1.00 34.43 390 VAL C CA 1
ATOM 10460 C C . VAL C 1 390 ? 17.828 91.221 7.373 1.00 35.14 390 VAL C C 1
ATOM 10461 O O . VAL C 1 390 ? 18.495 90.623 6.538 1.00 36.22 390 VAL C O 1
ATOM 10465 N N . ASP C 1 391 ? 16.561 90.921 7.667 1.00 35.90 391 ASP C N 1
ATOM 10466 C CA . ASP C 1 391 ? 15.822 89.860 6.985 1.00 36.79 391 ASP C CA 1
ATOM 10467 C C . ASP C 1 391 ? 15.437 90.384 5.610 1.00 37.38 391 ASP C C 1
ATOM 10468 O O . ASP C 1 391 ? 14.796 91.434 5.500 1.00 39.67 391 ASP C O 1
ATOM 10473 N N . ILE C 1 392 ? 15.845 89.658 4.580 1.00 35.12 392 ILE C N 1
ATOM 10474 C CA . ILE C 1 392 ? 15.576 90.019 3.189 1.00 36.15 392 ILE C CA 1
ATOM 10475 C C . ILE C 1 392 ? 14.466 89.118 2.639 1.00 37.82 392 ILE C C 1
ATOM 10476 O O . ILE C 1 392 ? 14.502 87.893 2.792 1.00 35.73 392 ILE C O 1
ATOM 10481 N N . VAL C 1 393 ? 13.453 89.729 2.030 1.00 37.85 393 VAL C N 1
ATOM 10482 C CA . VAL C 1 393 ? 12.353 88.969 1.433 1.00 39.53 393 VAL C CA 1
ATOM 10483 C C . VAL C 1 393 ? 12.082 89.417 -0.013 1.00 41.90 393 VAL C C 1
ATOM 10484 O O . VAL C 1 393 ? 12.591 90.439 -0.459 1.00 37.67 393 VAL C O 1
ATOM 10488 N N . ASN C 1 394 ? 11.315 88.615 -0.745 1.00 42.91 394 ASN C N 1
ATOM 10489 C CA . ASN C 1 394 ? 10.804 89.024 -2.047 1.00 49.20 394 ASN C CA 1
ATOM 10490 C C . ASN C 1 394 ? 9.786 90.133 -1.793 1.00 52.14 394 ASN C C 1
ATOM 10491 O O . ASN C 1 394 ? 8.864 89.964 -0.988 1.00 50.74 394 ASN C O 1
ATOM 10496 N N . ALA C 1 395 ? 9.993 91.279 -2.440 1.00 54.94 395 ALA C N 1
ATOM 10497 C CA . ALA C 1 395 ? 9.110 92.444 -2.284 1.00 61.18 395 ALA C CA 1
ATOM 10498 C C . ALA C 1 395 ? 7.664 92.131 -2.658 1.00 63.30 395 ALA C C 1
ATOM 10499 O O . ALA C 1 395 ? 6.731 92.660 -2.048 1.00 63.40 395 ALA C O 1
ATOM 10501 N N . LYS C 1 396 ? 7.490 91.254 -3.642 1.00 67.37 396 LYS C N 1
ATOM 10502 C CA . LYS C 1 396 ? 6.161 90.908 -4.154 1.00 70.42 396 LYS C CA 1
ATOM 10503 C C . LYS C 1 396 ? 5.419 89.879 -3.290 1.00 71.70 396 LYS C C 1
ATOM 10504 O O . LYS C 1 396 ? 4.226 90.043 -3.023 1.00 72.27 396 LYS C O 1
ATOM 10510 N N . THR C 1 397 ? 6.121 88.832 -2.851 1.00 69.54 397 THR C N 1
ATOM 10511 C CA . THR C 1 397 ? 5.510 87.769 -2.037 1.00 64.21 397 THR C CA 1
ATOM 10512 C C . THR C 1 397 ? 5.646 88.010 -0.532 1.00 61.16 397 THR C C 1
ATOM 10513 O O . THR C 1 397 ? 4.871 87.472 0.257 1.00 59.48 397 THR C O 1
ATOM 10517 N N . LYS C 1 398 ? 6.642 88.812 -0.150 1.00 59.88 398 LYS C N 1
ATOM 10518 C CA . LYS C 1 398 ? 6.997 89.067 1.257 1.00 58.39 398 LYS C CA 1
ATOM 10519 C C . LYS C 1 398 ? 7.533 87.816 1.982 1.00 51.96 398 LYS C C 1
ATOM 10520 O O . LYS C 1 398 ? 7.537 87.751 3.213 1.00 51.11 398 LYS C O 1
ATOM 10526 N N . THR C 1 399 ? 7.983 86.833 1.204 1.00 49.78 399 THR C N 1
ATOM 10527 C CA . THR C 1 399 ? 8.595 85.609 1.745 1.00 49.10 399 THR C CA 1
ATOM 10528 C C . THR C 1 399 ? 10.055 85.491 1.279 1.00 43.82 399 THR C C 1
ATOM 10529 O O . THR C 1 399 ? 10.422 86.053 0.240 1.00 44.80 399 THR C O 1
ATOM 10533 N N . PRO C 1 400 ? 10.897 84.756 2.036 1.00 42.33 400 PRO C N 1
ATOM 10534 C CA . PRO C 1 400 ? 12.318 84.664 1.628 1.00 39.26 400 PRO C CA 1
ATOM 10535 C C . PRO C 1 400 ? 12.506 84.059 0.234 1.00 39.54 400 PRO C C 1
ATOM 10536 O O . PRO C 1 400 ? 11.714 83.197 -0.172 1.00 37.89 400 PRO C O 1
ATOM 10540 N N . TYR C 1 401 ? 13.541 84.502 -0.486 1.00 37.92 401 TYR C N 1
ATOM 10541 C CA . TYR C 1 401 ? 13.868 83.944 -1.806 1.00 38.36 401 TYR C CA 1
ATOM 10542 C C . TYR C 1 401 ? 14.354 82.501 -1.735 1.00 39.91 401 TYR C C 1
ATOM 10543 O O . TYR C 1 401 ? 14.051 81.694 -2.619 1.00 37.50 401 TYR C O 1
ATOM 10552 N N . VAL C 1 402 ? 15.139 82.186 -0.704 1.00 35.87 402 VAL C N 1
ATOM 10553 C CA . VAL C 1 402 ? 15.765 80.859 -0.623 1.00 35.68 402 VAL C CA 1
ATOM 10554 C C . VAL C 1 402 ? 15.030 80.040 0.444 1.00 34.23 402 VAL C C 1
ATOM 10555 O O . VAL C 1 402 ? 15.138 80.316 1.644 1.00 33.13 402 VAL C O 1
ATOM 10559 N N . LYS C 1 403 ? 14.243 79.066 -0.019 1.00 34.81 403 LYS C N 1
ATOM 10560 C CA . LYS C 1 403 ? 13.358 78.279 0.846 1.00 38.18 403 LYS C CA 1
ATOM 10561 C C . LYS C 1 403 ? 14.098 77.611 2.024 1.00 34.95 403 LYS C C 1
ATOM 10562 O O . LYS C 1 403 ? 13.666 77.726 3.174 1.00 32.27 403 LYS C O 1
ATOM 10568 N N . LEU C 1 404 ? 15.215 76.942 1.735 1.00 33.40 404 LEU C N 1
ATOM 10569 C CA . LEU C 1 404 ? 15.976 76.260 2.798 1.00 32.49 404 LEU C CA 1
ATOM 10570 C C . LEU C 1 404 ? 16.521 77.203 3.883 1.00 32.66 404 LEU C C 1
ATOM 10571 O O . LEU C 1 404 ? 16.791 76.772 5.005 1.00 30.77 404 LEU C O 1
ATOM 10576 N N . ASP C 1 405 ? 16.654 78.491 3.548 1.00 31.70 405 ASP C N 1
ATOM 10577 C CA . ASP C 1 405 ? 16.972 79.535 4.513 1.00 29.63 405 ASP C CA 1
ATOM 10578 C C . ASP C 1 405 ? 18.246 79.142 5.288 1.00 29.34 405 ASP C C 1
ATOM 10579 O O . ASP C 1 405 ? 19.264 78.877 4.660 1.00 28.94 405 ASP C O 1
ATOM 10584 N N . ARG C 1 406 ? 18.187 79.075 6.616 1.00 29.78 406 ARG C N 1
ATOM 10585 C CA . ARG C 1 406 ? 19.394 78.778 7.410 1.00 31.03 406 ARG C CA 1
ATOM 10586 C C . ARG C 1 406 ? 19.845 77.312 7.335 1.00 31.77 406 ARG C C 1
ATOM 10587 O O . ARG C 1 406 ? 20.921 76.963 7.828 1.00 32.27 406 ARG C O 1
ATOM 10595 N N . ASN C 1 407 ? 19.031 76.463 6.707 1.00 31.57 407 ASN C N 1
ATOM 10596 C CA . ASN C 1 407 ? 19.444 75.106 6.357 1.00 30.07 407 ASN C CA 1
ATOM 10597 C C . ASN C 1 407 ? 19.981 74.945 4.923 1.00 29.95 407 ASN C C 1
ATOM 10598 O O . ASN C 1 407 ? 20.082 73.828 4.405 1.00 31.20 407 ASN C O 1
ATOM 10603 N N . PHE C 1 408 ? 20.360 76.051 4.279 1.00 29.72 408 PHE C N 1
ATOM 10604 C CA . PHE C 1 408 ? 20.978 75.980 2.950 1.00 28.13 408 PHE C CA 1
ATOM 10605 C C . PHE C 1 408 ? 22.388 75.394 3.028 1.00 30.83 408 PHE C C 1
ATOM 10606 O O . PHE C 1 408 ? 22.943 75.257 4.123 1.00 30.75 408 PHE C O 1
ATOM 10614 N N . THR C 1 409 ? 22.940 75.008 1.877 1.00 29.16 409 THR C N 1
ATOM 10615 C CA . THR C 1 409 ? 24.347 74.655 1.787 1.00 29.84 409 THR C CA 1
ATOM 10616 C C . THR C 1 409 ? 25.037 75.547 0.766 1.00 31.11 409 THR C C 1
ATOM 10617 O O . THR C 1 409 ? 24.370 76.137 -0.088 1.00 32.60 409 THR C O 1
ATOM 10621 N N . HIS C 1 410 ? 26.366 75.625 0.828 1.00 29.26 410 HIS C N 1
ATOM 10622 C CA . HIS C 1 410 ? 27.127 76.381 -0.189 1.00 30.05 410 HIS C CA 1
ATOM 10623 C C . HIS C 1 410 ? 27.202 75.704 -1.572 1.00 29.69 410 HIS C C 1
ATOM 10624 O O . HIS C 1 410 ? 27.947 76.164 -2.454 1.00 30.41 410 HIS C O 1
ATOM 10631 N N . GLY C 1 411 ? 26.440 74.626 -1.766 1.00 30.44 411 GLY C N 1
ATOM 10632 C CA . GLY C 1 411 ? 26.280 74.030 -3.093 1.00 31.49 411 GLY C CA 1
ATOM 10633 C C . GLY C 1 411 ? 25.496 74.946 -4.026 1.00 31.87 411 GLY C C 1
ATOM 10634 O O . GLY C 1 411 ? 25.643 74.862 -5.251 1.00 31.81 411 GLY C O 1
ATOM 10635 N N . MET C 1 412 ? 24.657 75.795 -3.431 1.00 32.93 412 MET C N 1
ATOM 10636 C CA . MET C 1 412 ? 23.862 76.805 -4.148 1.00 35.88 412 MET C CA 1
ATOM 10637 C C . MET C 1 412 ? 24.693 77.741 -5.010 1.00 36.03 412 MET C C 1
ATOM 10638 O O . MET C 1 412 ? 25.781 78.170 -4.631 1.00 34.48 412 MET C O 1
ATOM 10643 N N . ASN C 1 413 ? 24.151 78.085 -6.173 1.00 36.82 413 ASN C N 1
ATOM 10644 C CA . ASN C 1 413 ? 24.765 79.100 -7.009 1.00 37.10 413 ASN C CA 1
ATOM 10645 C C . ASN C 1 413 ? 24.609 80.467 -6.348 1.00 35.03 413 ASN C C 1
ATOM 10646 O O . ASN C 1 413 ? 23.482 80.873 -6.038 1.00 37.61 413 ASN C O 1
ATOM 10651 N N . PRO C 1 414 ? 25.736 81.173 -6.089 1.00 36.54 414 PRO C N 1
ATOM 10652 C CA . PRO C 1 414 ? 25.644 82.511 -5.480 1.00 38.15 414 PRO C CA 1
ATOM 10653 C C . PRO C 1 414 ? 24.773 83.495 -6.269 1.00 38.44 414 PRO C C 1
ATOM 10654 O O . PRO C 1 414 ? 24.286 84.472 -5.702 1.00 35.22 414 PRO C O 1
ATOM 10658 N N . ASN C 1 415 ? 24.543 83.231 -7.552 1.00 40.20 415 ASN C N 1
ATOM 10659 C CA . ASN C 1 415 ? 23.683 84.130 -8.336 1.00 42.63 415 ASN C CA 1
ATOM 10660 C C . ASN C 1 415 ? 22.186 84.006 -8.027 1.00 43.90 415 ASN C C 1
ATOM 10661 O O . ASN C 1 415 ? 21.381 84.789 -8.532 1.00 44.86 415 ASN C O 1
ATOM 10666 N N . GLN C 1 416 ? 21.837 83.022 -7.193 1.00 41.96 416 GLN C N 1
ATOM 10667 C CA . GLN C 1 416 ? 20.474 82.823 -6.683 1.00 41.55 416 GLN C CA 1
ATOM 10668 C C . GLN C 1 416 ? 20.328 83.353 -5.253 1.00 39.37 416 GLN C C 1
ATOM 10669 O O . GLN C 1 416 ? 19.229 83.352 -4.689 1.00 37.40 416 GLN C O 1
ATOM 10675 N N . ILE C 1 417 ? 21.435 83.801 -4.661 1.00 38.40 417 ILE C N 1
ATOM 10676 C CA . ILE C 1 417 ? 21.444 84.125 -3.224 1.00 36.97 417 ILE C CA 1
ATOM 10677 C C . ILE C 1 417 ? 21.384 85.638 -2.988 1.00 35.71 417 ILE C C 1
ATOM 10678 O O . ILE C 1 417 ? 22.316 86.356 -3.375 1.00 34.60 417 ILE C O 1
ATOM 10683 N N . PRO C 1 418 ? 20.297 86.123 -2.349 1.00 36.22 418 PRO C N 1
ATOM 10684 C CA . PRO C 1 418 ? 20.113 87.573 -2.151 1.00 36.03 418 PRO C CA 1
ATOM 10685 C C . PRO C 1 418 ? 21.305 88.262 -1.471 1.00 38.26 418 PRO C C 1
ATOM 10686 O O . PRO C 1 418 ? 21.764 89.305 -1.948 1.00 35.52 418 PRO C O 1
ATOM 10690 N N . THR C 1 419 ? 21.840 87.681 -0.394 1.00 34.98 419 THR C N 1
ATOM 10691 C CA . THR C 1 419 ? 22.947 88.351 0.295 1.00 33.31 419 THR C CA 1
ATOM 10692 C C . THR C 1 419 ? 24.219 88.429 -0.569 1.00 33.35 419 THR C C 1
ATOM 10693 O O . THR C 1 419 ? 25.057 89.325 -0.365 1.00 34.90 419 THR C O 1
ATOM 10697 N N . GLN C 1 420 ? 24.347 87.518 -1.540 1.00 33.43 420 GLN C N 1
ATOM 10698 C CA . GLN C 1 420 ? 25.469 87.519 -2.486 1.00 35.05 420 GLN C CA 1
ATOM 10699 C C . GLN C 1 420 ? 25.255 88.549 -3.596 1.00 36.84 420 GLN C C 1
ATOM 10700 O O . GLN C 1 420 ? 26.203 89.204 -4.047 1.00 35.80 420 GLN C O 1
ATOM 10706 N N . ILE C 1 421 ? 24.003 88.678 -4.031 1.00 36.25 421 ILE C N 1
ATOM 10707 C CA . ILE C 1 421 ? 23.642 89.706 -5.006 1.00 40.41 421 ILE C CA 1
ATOM 10708 C C . ILE C 1 421 ? 23.854 91.101 -4.401 1.00 41.75 421 ILE C C 1
ATOM 10709 O O . ILE C 1 421 ? 24.437 91.988 -5.042 1.00 43.65 421 ILE C O 1
ATOM 10714 N N . ILE C 1 422 ? 23.389 91.281 -3.165 1.00 39.06 422 ILE C N 1
ATOM 10715 C CA . ILE C 1 422 ? 23.582 92.530 -2.434 1.00 40.20 422 ILE C CA 1
ATOM 10716 C C . ILE C 1 422 ? 25.071 92.874 -2.297 1.00 40.57 422 ILE C C 1
ATOM 10717 O O . ILE C 1 422 ? 25.480 93.999 -2.591 1.00 37.99 422 ILE C O 1
ATOM 10722 N N . MET C 1 423 ? 25.869 91.901 -1.851 1.00 38.76 423 MET C N 1
ATOM 10723 C CA . MET C 1 423 ? 27.309 92.084 -1.688 1.00 40.82 423 MET C CA 1
ATOM 10724 C C . MET C 1 423 ? 28.024 92.499 -2.983 1.00 40.65 423 MET C C 1
ATOM 10725 O O . MET C 1 423 ? 28.813 93.456 -2.983 1.00 40.45 423 MET C O 1
ATOM 10730 N N . LYS C 1 424 ? 27.739 91.792 -4.077 1.00 40.52 424 LYS C N 1
ATOM 10731 C CA . LYS C 1 424 ? 28.368 92.074 -5.371 1.00 42.35 424 LYS C CA 1
ATOM 10732 C C . LYS C 1 424 ? 28.043 93.499 -5.844 1.00 41.69 424 LYS C C 1
ATOM 10733 O O . LYS C 1 424 ? 28.930 94.214 -6.306 1.00 40.35 424 LYS C O 1
ATOM 10739 N N . LYS C 1 425 ? 26.783 93.904 -5.706 1.00 40.21 425 LYS C N 1
ATOM 10740 C CA . LYS C 1 425 ? 26.363 95.268 -6.058 1.00 43.24 425 LYS C CA 1
ATOM 10741 C C . LYS C 1 425 ? 26.963 96.361 -5.164 1.00 44.06 425 LYS C C 1
ATOM 10742 O O . LYS C 1 425 ? 27.438 97.386 -5.672 1.00 42.83 425 LYS C O 1
ATOM 10748 N N . ALA C 1 426 ? 26.943 96.150 -3.845 1.00 39.58 426 ALA C N 1
ATOM 10749 C CA . ALA C 1 426 ? 27.504 97.115 -2.896 1.00 39.94 426 ALA C CA 1
ATOM 10750 C C . ALA C 1 426 ? 28.999 97.315 -3.094 1.00 39.76 426 ALA C C 1
ATOM 10751 O O . ALA C 1 426 ? 29.550 98.376 -2.763 1.00 40.53 426 ALA C O 1
ATOM 10753 N N . LEU C 1 427 ? 29.649 96.295 -3.638 1.00 39.59 427 LEU C N 1
ATOM 10754 C CA . LEU C 1 427 ? 31.078 96.342 -3.930 1.00 38.61 427 LEU C CA 1
ATOM 10755 C C . LEU C 1 427 ? 31.417 97.415 -4.964 1.00 40.46 427 LEU C C 1
ATOM 10756 O O . LEU C 1 427 ? 32.513 97.980 -4.935 1.00 37.11 427 LEU C O 1
ATOM 10761 N N . GLU C 1 428 ? 30.478 97.688 -5.869 1.00 43.77 428 GLU C N 1
ATOM 10762 C CA . GLU C 1 428 ? 30.664 98.745 -6.872 1.00 45.17 428 GLU C CA 1
ATOM 10763 C C . GLU C 1 428 ? 30.944 100.089 -6.217 1.00 46.57 428 GLU C C 1
ATOM 10764 O O . GLU C 1 428 ? 31.625 100.939 -6.803 1.00 45.88 428 GLU C O 1
ATOM 10770 N N . LYS C 1 429 ? 30.427 100.267 -5.000 1.00 44.25 429 LYS C N 1
ATOM 10771 C CA . LYS C 1 429 ? 30.617 101.505 -4.245 1.00 40.75 429 LYS C CA 1
ATOM 10772 C C . LYS C 1 429 ? 31.770 101.454 -3.233 1.00 40.51 429 LYS C C 1
ATOM 10773 O O . LYS C 1 429 ? 31.883 102.329 -2.385 1.00 39.83 429 LYS C O 1
ATOM 10779 N N . GLY C 1 430 ? 32.633 100.444 -3.350 1.00 39.65 430 GLY C N 1
ATOM 10780 C CA . GLY C 1 430 ? 33.791 100.289 -2.459 1.00 38.85 430 GLY C CA 1
ATOM 10781 C C . GLY C 1 430 ? 33.423 99.889 -1.032 1.00 38.35 430 GLY C C 1
ATOM 10782 O O . GLY C 1 430 ? 34.135 100.215 -0.084 1.00 37.16 430 GLY C O 1
ATOM 10783 N N . VAL C 1 431 ? 32.305 99.179 -0.885 1.00 38.30 431 VAL C N 1
ATOM 10784 C CA . VAL C 1 431 ? 31.811 98.752 0.425 1.00 36.00 431 VAL C CA 1
ATOM 10785 C C . VAL C 1 431 ? 31.637 97.228 0.411 1.00 35.62 431 VAL C C 1
ATOM 10786 O O . VAL C 1 431 ? 31.093 96.673 -0.548 1.00 33.91 431 VAL C O 1
ATOM 10790 N N . LEU C 1 432 ? 32.138 96.583 1.466 1.00 33.17 432 LEU C N 1
ATOM 10791 C CA . LEU C 1 432 ? 31.968 95.152 1.702 1.00 34.01 432 LEU C CA 1
ATOM 10792 C C . LEU C 1 432 ? 30.830 95.037 2.691 1.00 30.79 432 LEU C C 1
ATOM 10793 O O . LEU C 1 432 ? 30.974 95.414 3.848 1.00 33.01 432 LEU C O 1
ATOM 10798 N N . ILE C 1 433 ? 29.686 94.567 2.226 1.00 31.79 433 ILE C N 1
ATOM 10799 C CA . ILE C 1 433 ? 28.507 94.431 3.083 1.00 33.87 433 ILE C CA 1
ATOM 10800 C C . ILE C 1 433 ? 27.657 93.274 2.533 1.00 35.35 433 ILE C C 1
ATOM 10801 O O . ILE C 1 433 ? 27.603 93.045 1.322 1.00 34.49 433 ILE C O 1
ATOM 10806 N N . GLY C 1 434 ? 27.014 92.526 3.418 1.00 33.27 434 GLY C N 1
ATOM 10807 C CA . GLY C 1 434 ? 26.244 91.363 2.968 1.00 30.16 434 GLY C CA 1
ATOM 10808 C C . GLY C 1 434 ? 25.937 90.492 4.153 1.00 31.54 434 GLY C C 1
ATOM 10809 O O . GLY C 1 434 ? 25.546 90.996 5.214 1.00 31.35 434 GLY C O 1
ATOM 10810 N N . GLY C 1 435 ? 26.129 89.188 3.981 1.00 30.85 435 GLY C N 1
ATOM 10811 C CA . GLY C 1 435 ? 25.877 88.246 5.067 1.00 31.86 435 GLY C CA 1
ATOM 10812 C C . GLY C 1 435 ? 26.438 86.875 4.774 1.00 34.12 435 GLY C C 1
ATOM 10813 O O . GLY C 1 435 ? 27.066 86.649 3.722 1.00 35.04 435 GLY C O 1
ATOM 10814 N N . VAL C 1 436 ? 26.183 85.937 5.683 1.00 32.79 436 VAL C N 1
ATOM 10815 C CA . VAL C 1 436 ? 26.634 84.571 5.439 1.00 32.44 436 VAL C CA 1
ATOM 10816 C C . VAL C 1 436 ? 25.478 83.610 5.183 1.00 29.14 436 VAL C C 1
ATOM 10817 O O . VAL C 1 436 ? 25.665 82.617 4.509 1.00 30.63 436 VAL C O 1
ATOM 10821 N N . MET C 1 437 ? 24.298 83.945 5.699 1.00 30.42 437 MET C N 1
ATOM 10822 C CA . MET C 1 437 ? 23.052 83.217 5.398 1.00 29.33 437 MET C CA 1
ATOM 10823 C C . MET C 1 437 ? 22.417 83.802 4.122 1.00 32.02 437 MET C C 1
ATOM 10824 O O . MET C 1 437 ? 22.685 84.959 3.765 1.00 32.45 437 MET C O 1
ATOM 10829 N N . PRO C 1 438 ? 21.592 83.004 3.419 1.00 31.62 438 PRO C N 1
ATOM 10830 C CA . PRO C 1 438 ? 21.166 83.472 2.093 1.00 31.98 438 PRO C CA 1
ATOM 10831 C C . PRO C 1 438 ? 20.127 84.605 2.106 1.00 31.78 438 PRO C C 1
ATOM 10832 O O . PRO C 1 438 ? 20.113 85.427 1.178 1.00 33.85 438 PRO C O 1
ATOM 10836 N N . ASN C 1 439 ? 19.297 84.670 3.149 1.00 31.56 439 ASN C N 1
ATOM 10837 C CA . ASN C 1 439 ? 18.179 85.631 3.199 1.00 32.33 439 ASN C CA 1
ATOM 10838 C C . ASN C 1 439 ? 18.368 86.656 4.307 1.00 31.66 439 ASN C C 1
ATOM 10839 O O . ASN C 1 439 ? 17.436 87.349 4.668 1.00 33.93 439 ASN C O 1
ATOM 10844 N N . THR C 1 440 ? 19.569 86.726 4.877 1.00 32.02 440 THR C N 1
ATOM 10845 C CA . THR C 1 440 ? 19.761 87.529 6.079 1.00 31.55 440 THR C CA 1
ATOM 10846 C C . THR C 1 440 ? 21.080 88.274 6.024 1.00 31.68 440 THR C C 1
ATOM 10847 O O . THR C 1 440 ? 22.134 87.649 5.989 1.00 31.62 440 THR C O 1
ATOM 10851 N N . MET C 1 441 ? 21.038 89.609 6.039 1.00 31.64 441 MET C N 1
ATOM 10852 C CA . MET C 1 441 ? 22.280 90.365 6.132 1.00 32.57 441 MET C CA 1
ATOM 10853 C C . MET C 1 441 ? 22.863 90.188 7.528 1.00 30.12 441 MET C C 1
ATOM 10854 O O . MET C 1 441 ? 22.111 90.052 8.498 1.00 31.37 441 MET C O 1
ATOM 10859 N N . ARG C 1 442 ? 24.192 90.212 7.628 1.00 31.04 442 ARG C N 1
ATOM 10860 C CA . ARG C 1 442 ? 24.889 90.211 8.918 1.00 30.80 442 ARG C CA 1
ATOM 10861 C C . ARG C 1 442 ? 25.889 91.352 8.857 1.00 32.03 442 ARG C C 1
ATOM 10862 O O . ARG C 1 442 ? 26.907 91.246 8.173 1.00 32.19 442 ARG C O 1
ATOM 10870 N N . ILE C 1 443 ? 25.598 92.431 9.574 1.00 30.60 443 ILE C N 1
ATOM 10871 C CA . ILE C 1 443 ? 26.376 93.672 9.404 1.00 31.51 443 ILE C CA 1
ATOM 10872 C C . ILE C 1 443 ? 27.169 93.991 10.670 1.00 30.57 443 ILE C C 1
ATOM 10873 O O . ILE C 1 443 ? 26.632 93.981 11.766 1.00 32.19 443 ILE C O 1
ATOM 10878 N N . GLY C 1 444 ? 28.450 94.294 10.507 1.00 31.33 444 GLY C N 1
ATOM 10879 C CA . GLY C 1 444 ? 29.272 94.704 11.641 1.00 31.75 444 GLY C CA 1
ATOM 10880 C C . GLY C 1 444 ? 30.491 95.500 11.218 1.00 32.84 444 GLY C C 1
ATOM 10881 O O . GLY C 1 444 ? 31.058 95.250 10.168 1.00 33.49 444 GLY C O 1
ATOM 10882 N N . ALA C 1 445 ? 30.884 96.467 12.044 1.00 32.17 445 ALA C N 1
ATOM 10883 C CA . ALA C 1 445 ? 32.096 97.223 11.816 1.00 31.68 445 ALA C CA 1
ATOM 10884 C C . ALA C 1 445 ? 32.889 97.287 13.112 1.00 31.64 445 ALA C C 1
ATOM 10885 O O . ALA C 1 445 ? 32.486 96.702 14.120 1.00 30.01 445 ALA C O 1
ATOM 10887 N N . SER C 1 446 ? 33.982 98.054 13.095 1.00 30.49 446 SER C N 1
ATOM 10888 C CA . SER C 1 446 ? 34.728 98.350 14.331 1.00 30.86 446 SER C CA 1
ATOM 10889 C C . SER C 1 446 ? 33.856 99.160 15.277 1.00 30.12 446 SER C C 1
ATOM 10890 O O . SER C 1 446 ? 32.976 99.895 14.832 1.00 33.36 446 SER C O 1
ATOM 10893 N N . LEU C 1 447 ? 34.124 99.055 16.578 1.00 28.61 447 LEU C N 1
ATOM 10894 C CA . LEU C 1 447 ? 33.297 99.716 17.596 1.00 30.30 447 LEU C CA 1
ATOM 10895 C C . LEU C 1 447 ? 33.384 101.243 17.483 1.00 31.01 447 LEU C C 1
ATOM 10896 O O . LEU C 1 447 ? 32.447 101.959 17.858 1.00 32.38 447 LEU C O 1
ATOM 10901 N N . ASN C 1 448 ? 34.520 101.703 16.974 1.00 32.63 448 ASN C N 1
ATOM 10902 C CA . ASN C 1 448 ? 34.790 103.135 16.807 1.00 32.97 448 ASN C CA 1
ATOM 10903 C C . ASN C 1 448 ? 34.553 103.608 15.374 1.00 33.95 448 ASN C C 1
ATOM 10904 O O . ASN C 1 448 ? 35.120 104.620 14.965 1.00 33.08 448 ASN C O 1
ATOM 10909 N N . VAL C 1 449 ? 33.751 102.859 14.612 1.00 33.77 449 VAL C N 1
ATOM 10910 C CA . VAL C 1 449 ? 33.409 103.236 13.240 1.00 32.70 449 VAL C CA 1
ATOM 10911 C C . VAL C 1 449 ? 32.800 104.647 13.213 1.00 33.36 449 VAL C C 1
ATOM 10912 O O . VAL C 1 449 ? 32.034 105.023 14.105 1.00 33.81 449 VAL C O 1
ATOM 10916 N N . SER C 1 450 ? 33.149 105.419 12.189 1.00 35.22 450 SER C N 1
ATOM 10917 C CA . SER C 1 450 ? 32.659 106.798 12.098 1.00 37.93 450 SER C CA 1
ATOM 10918 C C . SER C 1 450 ? 31.232 106.866 11.566 1.00 40.15 450 SER C C 1
ATOM 10919 O O . SER C 1 450 ? 30.752 105.936 10.902 1.00 38.45 450 SER C O 1
ATOM 10922 N N . ARG C 1 451 ? 30.550 107.976 11.860 1.00 39.85 451 ARG C N 1
ATOM 10923 C CA . ARG C 1 451 ? 29.210 108.205 11.326 1.00 41.91 451 ARG C CA 1
ATOM 10924 C C . ARG C 1 451 ? 29.277 108.247 9.801 1.00 40.91 451 ARG C C 1
ATOM 10925 O O . ARG C 1 451 ? 28.396 107.710 9.114 1.00 39.36 451 ARG C O 1
ATOM 10933 N N . GLY C 1 452 ? 30.349 108.849 9.279 1.00 40.37 452 GLY C N 1
ATOM 10934 C CA . GLY C 1 452 ? 30.536 108.975 7.840 1.00 40.15 452 GLY C CA 1
ATOM 10935 C C . GLY C 1 452 ? 30.707 107.643 7.133 1.00 40.21 452 GLY C C 1
ATOM 10936 O O . GLY C 1 452 ? 30.204 107.450 6.027 1.00 41.04 452 GLY C O 1
ATOM 10937 N N . ASP C 1 453 ? 31.433 106.722 7.767 1.00 37.77 453 ASP C N 1
ATOM 10938 C CA . ASP C 1 453 ? 31.547 105.365 7.239 1.00 36.78 453 ASP C CA 1
ATOM 10939 C C . ASP C 1 453 ? 30.241 104.586 7.342 1.00 36.14 453 ASP C C 1
ATOM 10940 O O . ASP C 1 453 ? 29.906 103.852 6.419 1.00 38.66 453 ASP C O 1
ATOM 10945 N N . ILE C 1 454 ? 29.487 104.751 8.432 1.00 35.37 454 ILE C N 1
ATOM 10946 C CA . ILE C 1 454 ? 28.148 104.140 8.504 1.00 37.27 454 ILE C CA 1
ATOM 10947 C C . ILE C 1 454 ? 27.260 104.666 7.369 1.00 36.95 454 ILE C C 1
ATOM 10948 O O . ILE C 1 454 ? 26.561 103.897 6.717 1.00 37.61 454 ILE C O 1
ATOM 10953 N N . ASP C 1 455 ? 27.293 105.977 7.134 1.00 36.71 455 ASP C N 1
ATOM 10954 C CA . ASP C 1 455 ? 26.493 106.583 6.057 1.00 36.01 455 ASP C CA 1
ATOM 10955 C C . ASP C 1 455 ? 26.838 106.011 4.688 1.00 35.33 455 ASP C C 1
ATOM 10956 O O . ASP C 1 455 ? 25.947 105.678 3.900 1.00 36.36 455 ASP C O 1
ATOM 10961 N N . LYS C 1 456 ? 28.133 105.889 4.429 1.00 35.31 456 LYS C N 1
ATOM 10962 C CA . LYS C 1 456 ? 28.654 105.342 3.183 1.00 36.23 456 LYS C CA 1
ATOM 10963 C C . LYS C 1 456 ? 28.230 103.877 3.006 1.00 38.70 456 LYS C C 1
ATOM 10964 O O . LYS C 1 456 ? 27.882 103.449 1.898 1.00 37.17 456 LYS C O 1
ATOM 10970 N N . ALA C 1 457 ? 28.248 103.115 4.099 1.00 37.69 457 ALA C N 1
ATOM 10971 C CA . ALA C 1 457 ? 27.815 101.714 4.026 1.00 39.74 457 ALA C CA 1
ATOM 10972 C C . ALA C 1 457 ? 26.320 101.586 3.717 1.00 37.18 457 ALA C C 1
ATOM 10973 O O . ALA C 1 457 ? 25.911 100.757 2.891 1.00 39.73 457 ALA C O 1
ATOM 10975 N N . MET C 1 458 ? 25.515 102.405 4.393 1.00 39.70 458 MET C N 1
ATOM 10976 C CA . MET C 1 458 ? 24.064 102.385 4.242 1.00 41.44 458 MET C CA 1
ATOM 10977 C C . MET C 1 458 ? 23.652 102.866 2.859 1.00 43.79 458 MET C C 1
ATOM 10978 O O . MET C 1 458 ? 22.684 102.366 2.294 1.00 43.15 458 MET C O 1
ATOM 10983 N N . ASP C 1 459 ? 24.401 103.821 2.311 1.00 43.81 459 ASP C N 1
ATOM 10984 C CA . ASP C 1 459 ? 24.161 104.260 0.937 1.00 44.31 459 ASP C CA 1
ATOM 10985 C C . ASP C 1 459 ? 24.449 103.153 -0.076 1.00 43.67 459 ASP C C 1
ATOM 10986 O O . ASP C 1 459 ? 23.698 102.983 -1.033 1.00 41.08 459 ASP C O 1
ATOM 10991 N N . ALA C 1 460 ? 25.541 102.410 0.125 1.00 43.17 460 ALA C N 1
ATOM 10992 C CA . ALA C 1 460 ? 25.843 101.275 -0.749 1.00 41.76 460 ALA C CA 1
ATOM 10993 C C . ALA C 1 460 ? 24.783 100.165 -0.635 1.00 39.54 460 ALA C C 1
ATOM 10994 O O . ALA C 1 460 ? 24.450 99.521 -1.633 1.00 39.01 460 ALA C O 1
ATOM 10996 N N . LEU C 1 461 ? 24.252 99.962 0.573 1.00 39.77 461 LEU C N 1
ATOM 10997 C CA . LEU C 1 461 ? 23.164 99.005 0.795 1.00 41.23 461 LEU C CA 1
ATOM 10998 C C . LEU C 1 461 ? 21.884 99.515 0.121 1.00 41.80 461 LEU C C 1
ATOM 10999 O O . LEU C 1 461 ? 21.156 98.751 -0.523 1.00 38.40 461 LEU C O 1
ATOM 11004 N N . ASP C 1 462 ? 21.618 100.810 0.273 1.00 42.52 462 ASP C N 1
ATOM 11005 C CA . ASP C 1 462 ? 20.482 101.429 -0.408 1.00 45.20 462 ASP C CA 1
ATOM 11006 C C . ASP C 1 462 ? 20.509 101.081 -1.897 1.00 43.71 462 ASP C C 1
ATOM 11007 O O . ASP C 1 462 ? 19.513 100.610 -2.444 1.00 45.82 462 ASP C O 1
ATOM 11012 N N . TYR C 1 463 ? 21.664 101.299 -2.525 1.00 42.33 463 TYR C N 1
ATOM 11013 C CA . TYR C 1 463 ? 21.902 101.006 -3.935 1.00 43.58 463 TYR C CA 1
ATOM 11014 C C . TYR C 1 463 ? 21.728 99.522 -4.301 1.00 45.81 463 TYR C C 1
ATOM 11015 O O . TYR C 1 463 ? 21.109 99.196 -5.322 1.00 41.49 463 TYR C O 1
ATOM 11024 N N . ALA C 1 464 ? 22.262 98.628 -3.464 1.00 41.67 464 ALA C N 1
ATOM 11025 C CA . ALA C 1 464 ? 22.167 97.180 -3.713 1.00 42.16 464 ALA C CA 1
ATOM 11026 C C . ALA C 1 464 ? 20.723 96.698 -3.660 1.00 39.40 464 ALA C C 1
ATOM 11027 O O . ALA C 1 464 ? 20.321 95.819 -4.428 1.00 40.86 464 ALA C O 1
ATOM 11029 N N . LEU C 1 465 ? 19.954 97.282 -2.748 1.00 38.90 465 LEU C N 1
ATOM 11030 C CA . LEU C 1 465 ? 18.555 96.920 -2.562 1.00 40.00 465 LEU C CA 1
ATOM 11031 C C . LEU C 1 465 ? 17.687 97.413 -3.725 1.00 43.08 465 LEU C C 1
ATOM 11032 O O . LEU C 1 465 ? 16.749 96.735 -4.118 1.00 42.73 465 LEU C O 1
ATOM 11037 N N . ASP C 1 466 ? 18.021 98.573 -4.286 1.00 43.36 466 ASP C N 1
ATOM 11038 C CA . ASP C 1 466 ? 17.415 99.016 -5.550 1.00 46.24 466 ASP C CA 1
ATOM 11039 C C . ASP C 1 466 ? 17.587 97.944 -6.631 1.00 46.98 466 ASP C C 1
ATOM 11040 O O . ASP C 1 466 ? 16.616 97.524 -7.259 1.00 46.83 466 ASP C O 1
ATOM 11045 N N . TYR C 1 467 ? 18.822 97.492 -6.834 1.00 47.23 467 TYR C N 1
ATOM 11046 C CA . TYR C 1 467 ? 19.098 96.440 -7.813 1.00 48.22 467 TYR C CA 1
ATOM 11047 C C . TYR C 1 467 ? 18.388 95.117 -7.508 1.00 51.73 467 TYR C C 1
ATOM 11048 O O . TYR C 1 467 ? 17.808 94.494 -8.404 1.00 48.70 467 TYR C O 1
ATOM 11057 N N . LEU C 1 468 ? 18.439 94.681 -6.250 1.00 50.48 468 LEU C N 1
ATOM 11058 C CA . LEU C 1 468 ? 17.756 93.455 -5.862 1.00 50.12 468 LEU C CA 1
ATOM 11059 C C . LEU C 1 468 ? 16.274 93.533 -6.238 1.00 48.57 468 LEU C C 1
ATOM 11060 O O . LEU C 1 468 ? 15.725 92.587 -6.799 1.00 48.50 468 LEU C O 1
ATOM 11065 N N . GLU C 1 469 ? 15.655 94.680 -5.954 1.00 49.09 469 GLU C N 1
ATOM 11066 C CA . GLU C 1 469 ? 14.222 94.879 -6.168 1.00 52.51 469 GLU C CA 1
ATOM 11067 C C . GLU C 1 469 ? 13.817 95.088 -7.627 1.00 55.26 469 GLU C C 1
ATOM 11068 O O . GLU C 1 469 ? 12.657 94.858 -7.993 1.00 55.41 469 GLU C O 1
ATOM 11074 N N . SER C 1 470 ? 14.775 95.514 -8.449 1.00 55.51 470 SER C N 1
ATOM 11075 C CA . SER C 1 470 ? 14.602 95.582 -9.899 1.00 56.11 470 SER C CA 1
ATOM 11076 C C . SER C 1 470 ? 14.408 94.180 -10.482 1.00 60.70 470 SER C C 1
ATOM 11077 O O . SER C 1 470 ? 13.751 94.012 -11.509 1.00 61.01 470 SER C O 1
ATOM 11080 N N . GLY C 1 471 ? 15.005 93.184 -9.824 1.00 64.49 471 GLY C N 1
ATOM 11081 C CA . GLY C 1 471 ? 14.831 91.776 -10.180 1.00 65.85 471 GLY C CA 1
ATOM 11082 C C . GLY C 1 471 ? 15.430 91.338 -11.507 1.00 68.10 471 GLY C C 1
ATOM 11083 O O . GLY C 1 471 ? 15.033 90.309 -12.056 1.00 71.78 471 GLY C O 1
ATOM 11084 N N . GLU C 1 472 ? 16.389 92.105 -12.022 1.00 67.19 472 GLU C N 1
ATOM 11085 C CA . GLU C 1 472 ? 17.017 91.783 -13.308 1.00 67.24 472 GLU C CA 1
ATOM 11086 C C . GLU C 1 472 ? 18.176 90.780 -13.196 1.00 66.50 472 GLU C C 1
ATOM 11087 O O . GLU C 1 472 ? 18.740 90.357 -14.208 1.00 69.08 472 GLU C O 1
ATOM 11093 N N . TRP C 1 473 ? 18.512 90.408 -11.962 1.00 65.76 473 TRP C N 1
ATOM 11094 C CA . TRP C 1 473 ? 19.474 89.338 -11.685 1.00 65.02 473 TRP C CA 1
ATOM 11095 C C . TRP C 1 473 ? 18.856 87.958 -11.909 1.00 68.55 473 TRP C C 1
ATOM 11096 O O . TRP C 1 473 ? 19.567 86.995 -12.200 1.00 71.37 473 TRP C O 1
ATOM 11107 N N . GLN C 1 474 ? 17.533 87.872 -11.757 1.00 71.48 474 GLN C N 1
ATOM 11108 C CA . GLN C 1 474 ? 16.790 86.620 -11.934 1.00 77.37 474 GLN C CA 1
ATOM 11109 C C . GLN C 1 474 ? 16.821 86.133 -13.381 1.00 80.73 474 GLN C C 1
ATOM 11110 O O . GLN C 1 474 ? 16.831 86.923 -14.327 1.00 82.59 474 GLN C O 1
ATOM 11116 N N . SER D 1 2 ? 62.322 108.262 30.752 1.00 69.64 2 SER D N 1
ATOM 11117 C CA . SER D 1 2 ? 61.195 108.091 31.713 1.00 67.59 2 SER D CA 1
ATOM 11118 C C . SER D 1 2 ? 61.692 108.172 33.149 1.00 70.03 2 SER D C 1
ATOM 11119 O O . SER D 1 2 ? 62.886 108.023 33.410 1.00 70.30 2 SER D O 1
ATOM 11122 N N . LEU D 1 3 ? 60.768 108.399 34.078 1.00 69.78 3 LEU D N 1
ATOM 11123 C CA . LEU D 1 3 ? 61.102 108.427 35.500 1.00 68.26 3 LEU D CA 1
ATOM 11124 C C . LEU D 1 3 ? 60.909 107.059 36.160 1.00 65.91 3 LEU D C 1
ATOM 11125 O O . LEU D 1 3 ? 61.517 106.774 37.195 1.00 67.20 3 LEU D O 1
ATOM 11130 N N . THR D 1 4 ? 60.067 106.223 35.550 1.00 61.62 4 THR D N 1
ATOM 11131 C CA . THR D 1 4 ? 59.767 104.875 36.051 1.00 58.33 4 THR D CA 1
ATOM 11132 C C . THR D 1 4 ? 61.022 104.003 36.118 1.00 51.98 4 THR D C 1
ATOM 11133 O O . THR D 1 4 ? 61.781 103.907 35.149 1.00 55.24 4 THR D O 1
ATOM 11137 N N . VAL D 1 5 ? 61.239 103.387 37.275 1.00 44.91 5 VAL D N 1
ATOM 11138 C CA . VAL D 1 5 ? 62.324 102.423 37.454 1.00 39.73 5 VAL D CA 1
ATOM 11139 C C . VAL D 1 5 ? 61.779 101.006 37.677 1.00 37.10 5 VAL D C 1
ATOM 11140 O O . VAL D 1 5 ? 62.545 100.052 37.774 1.00 36.91 5 VAL D O 1
ATOM 11144 N N . GLN D 1 6 ? 60.455 100.873 37.773 1.00 38.79 6 GLN D N 1
ATOM 11145 C CA . GLN D 1 6 ? 59.844 99.554 37.969 1.00 38.20 6 GLN D CA 1
ATOM 11146 C C . GLN D 1 6 ? 58.575 99.414 37.140 1.00 39.63 6 GLN D C 1
ATOM 11147 O O . GLN D 1 6 ? 57.467 99.788 37.584 1.00 40.47 6 GLN D O 1
ATOM 11153 N N . LYS D 1 7 ? 58.750 98.857 35.947 1.00 37.41 7 LYS D N 1
ATOM 11154 C CA . LYS D 1 7 ? 57.667 98.699 34.983 1.00 35.78 7 LYS D CA 1
ATOM 11155 C C . LYS D 1 7 ? 56.654 97.649 35.440 1.00 35.85 7 LYS D C 1
ATOM 11156 O O . LYS D 1 7 ? 55.453 97.805 35.209 1.00 35.89 7 LYS D O 1
ATOM 11162 N N . ILE D 1 8 ? 57.139 96.605 36.105 1.00 32.90 8 ILE D N 1
ATOM 11163 C CA . ILE D 1 8 ? 56.288 95.485 36.536 1.00 35.61 8 ILE D CA 1
ATOM 11164 C C . ILE D 1 8 ? 56.422 95.239 38.026 1.00 33.95 8 ILE D C 1
ATOM 11165 O O . ILE D 1 8 ? 57.537 95.116 38.546 1.00 34.91 8 ILE D O 1
ATOM 11170 N N . ASN D 1 9 ? 55.281 95.142 38.712 1.00 32.91 9 ASN D N 1
ATOM 11171 C CA . ASN D 1 9 ? 55.253 94.659 40.075 1.00 32.77 9 ASN D CA 1
ATOM 11172 C C . ASN D 1 9 ? 55.008 93.144 40.096 1.00 33.13 9 ASN D C 1
ATOM 11173 O O . ASN D 1 9 ? 53.850 92.682 40.045 1.00 31.37 9 ASN D O 1
ATOM 11178 N N . TRP D 1 10 ? 56.091 92.373 40.201 1.00 32.25 10 TRP D N 1
ATOM 11179 C CA . TRP D 1 10 ? 55.986 90.912 40.142 1.00 30.89 10 TRP D CA 1
ATOM 11180 C C . TRP D 1 10 ? 55.251 90.271 41.330 1.00 32.47 10 TRP D C 1
ATOM 11181 O O . TRP D 1 10 ? 54.698 89.180 41.195 1.00 31.57 10 TRP D O 1
ATOM 11192 N N . GLU D 1 11 ? 55.232 90.953 42.482 1.00 34.35 11 GLU D N 1
ATOM 11193 C CA . GLU D 1 11 ? 54.425 90.499 43.625 1.00 35.61 11 GLU D CA 1
ATOM 11194 C C . GLU D 1 11 ? 52.925 90.554 43.296 1.00 33.31 11 GLU D C 1
ATOM 11195 O O . GLU D 1 11 ? 52.167 89.647 43.656 1.00 38.59 11 GLU D O 1
ATOM 11201 N N . GLN D 1 12 ? 52.514 91.627 42.634 1.00 33.20 12 GLN D N 1
ATOM 11202 C CA . GLN D 1 12 ? 51.144 91.785 42.171 1.00 34.00 12 GLN D CA 1
ATOM 11203 C C . GLN D 1 12 ? 50.828 90.729 41.094 1.00 32.95 12 GLN D C 1
ATOM 11204 O O . GLN D 1 12 ? 49.770 90.088 41.136 1.00 31.97 12 GLN D O 1
ATOM 11210 N N . VAL D 1 13 ? 51.761 90.539 40.158 1.00 31.22 13 VAL D N 1
ATOM 11211 C CA . VAL D 1 13 ? 51.627 89.485 39.129 1.00 32.08 13 VAL D CA 1
ATOM 11212 C C . VAL D 1 13 ? 51.406 88.113 39.764 1.00 31.43 13 VAL D C 1
ATOM 11213 O O . VAL D 1 13 ? 50.514 87.367 39.351 1.00 31.72 13 VAL D O 1
ATOM 11217 N N . LYS D 1 14 ? 52.186 87.776 40.786 1.00 30.96 14 LYS D N 1
ATOM 11218 C CA . LYS D 1 14 ? 52.034 86.471 41.413 1.00 33.53 14 LYS D CA 1
ATOM 11219 C C . LYS D 1 14 ? 50.667 86.283 42.096 1.00 30.42 14 LYS D C 1
ATOM 11220 O O . LYS D 1 14 ? 50.095 85.187 42.039 1.00 30.27 14 LYS D O 1
ATOM 11226 N N . GLU D 1 15 ? 50.140 87.339 42.701 1.00 32.24 15 GLU D N 1
ATOM 11227 C CA . GLU D 1 15 ? 48.805 87.249 43.314 1.00 34.20 15 GLU D CA 1
ATOM 11228 C C . GLU D 1 15 ? 47.713 87.077 42.256 1.00 31.63 15 GLU D C 1
ATOM 11229 O O . GLU D 1 15 ? 46.800 86.279 42.442 1.00 30.11 15 GLU D O 1
ATOM 11235 N N . TRP D 1 16 ? 47.820 87.817 41.157 1.00 29.74 16 TRP D N 1
ATOM 11236 C CA . TRP D 1 16 ? 46.829 87.718 40.071 1.00 29.47 16 TRP D CA 1
ATOM 11237 C C . TRP D 1 16 ? 46.870 86.346 39.426 1.00 28.86 16 TRP D C 1
ATOM 11238 O O . TRP D 1 16 ? 45.830 85.772 39.071 1.00 26.74 16 TRP D O 1
ATOM 11249 N N . ASP D 1 17 ? 48.088 85.838 39.236 1.00 28.27 17 ASP D N 1
ATOM 11250 C CA . ASP D 1 17 ? 48.298 84.546 38.613 1.00 29.17 17 ASP D CA 1
ATOM 11251 C C . ASP D 1 17 ? 47.682 83.449 39.493 1.00 29.99 17 ASP D C 1
ATOM 11252 O O . ASP D 1 17 ? 47.026 82.525 39.001 1.00 26.32 17 ASP D O 1
ATOM 11257 N N . ARG D 1 18 ? 47.906 83.555 40.805 1.00 29.13 18 ARG D N 1
ATOM 11258 C CA . ARG D 1 18 ? 47.283 82.654 41.763 1.00 29.33 18 ARG D CA 1
ATOM 11259 C C . ARG D 1 18 ? 45.760 82.721 41.700 1.00 28.42 18 ARG D C 1
ATOM 11260 O O . ARG D 1 18 ? 45.087 81.699 41.642 1.00 29.10 18 ARG D O 1
ATOM 11268 N N . LYS D 1 19 ? 45.230 83.935 41.715 1.00 29.27 19 LYS D N 1
ATOM 11269 C CA . LYS D 1 19 ? 43.805 84.124 41.968 1.00 29.61 19 LYS D CA 1
ATOM 11270 C C . LYS D 1 19 ? 42.953 83.911 40.731 1.00 29.67 19 LYS D C 1
ATOM 11271 O O . LYS D 1 19 ? 41.819 83.424 40.838 1.00 28.35 19 LYS D O 1
ATOM 11277 N N . TYR D 1 20 ? 43.486 84.283 39.563 1.00 28.28 20 TYR D N 1
ATOM 11278 C CA . TYR D 1 20 ? 42.620 84.504 38.393 1.00 27.33 20 TYR D CA 1
ATOM 11279 C C . TYR D 1 20 ? 42.822 83.537 37.235 1.00 27.57 20 TYR D C 1
ATOM 11280 O O . TYR D 1 20 ? 42.067 83.596 36.254 1.00 27.93 20 TYR D O 1
ATOM 11289 N N . LEU D 1 21 ? 43.836 82.688 37.351 1.00 26.95 21 LEU D N 1
ATOM 11290 C CA . LEU D 1 21 ? 44.174 81.733 36.305 1.00 27.71 21 LEU D CA 1
ATOM 11291 C C . LEU D 1 21 ? 43.891 80.304 36.717 1.00 26.70 21 LEU D C 1
ATOM 11292 O O . LEU D 1 21 ? 44.263 79.860 37.822 1.00 26.97 21 LEU D O 1
ATOM 11297 N N . MET D 1 22 ? 43.253 79.559 35.812 1.00 25.47 22 MET D N 1
ATOM 11298 C CA . MET D 1 22 ? 43.053 78.141 36.039 1.00 25.96 22 MET D CA 1
ATOM 11299 C C . MET D 1 22 ? 44.371 77.391 36.079 1.00 25.52 22 MET D C 1
ATOM 11300 O O . MET D 1 22 ? 45.269 77.605 35.256 1.00 26.04 22 MET D O 1
ATOM 11305 N N . ARG D 1 23 ? 44.465 76.474 37.028 1.00 26.19 23 ARG D N 1
ATOM 11306 C CA . ARG D 1 23 ? 45.639 75.643 37.181 1.00 25.79 23 ARG D CA 1
ATOM 11307 C C . ARG D 1 23 ? 45.615 74.474 36.198 1.00 27.13 23 ARG D C 1
ATOM 11308 O O . ARG D 1 23 ? 44.542 73.966 35.835 1.00 28.08 23 ARG D O 1
ATOM 11316 N N . THR D 1 24 ? 46.803 74.045 35.789 1.00 27.25 24 THR D N 1
ATOM 11317 C CA . THR D 1 24 ? 46.976 72.768 35.104 1.00 26.84 24 THR D CA 1
ATOM 11318 C C . THR D 1 24 ? 48.117 72.009 35.796 1.00 27.28 24 THR D C 1
ATOM 11319 O O . THR D 1 24 ? 49.095 72.622 36.249 1.00 29.91 24 THR D O 1
ATOM 11323 N N . PHE D 1 25 ? 47.946 70.694 35.910 1.00 27.30 25 PHE D N 1
ATOM 11324 C CA . PHE D 1 25 ? 48.938 69.754 36.477 1.00 29.87 25 PHE D CA 1
ATOM 11325 C C . PHE D 1 25 ? 49.160 69.892 37.995 1.00 30.52 25 PHE D C 1
ATOM 11326 O O . PHE D 1 25 ? 49.620 68.944 38.633 1.00 31.39 25 PHE D O 1
ATOM 11334 N N . SER D 1 26 ? 48.790 71.048 38.553 1.00 31.81 26 SER D N 1
ATOM 11335 C CA . SER D 1 26 ? 48.921 71.328 39.997 1.00 31.52 26 SER D CA 1
ATOM 11336 C C . SER D 1 26 ? 47.573 71.737 40.585 1.00 29.41 26 SER D C 1
ATOM 11337 O O . SER D 1 26 ? 46.822 72.502 39.969 1.00 27.06 26 SER D O 1
ATOM 11340 N N . THR D 1 27 ? 47.258 71.243 41.782 1.00 28.32 27 THR D N 1
ATOM 11341 C CA . THR D 1 27 ? 46.143 71.805 42.535 1.00 27.90 27 THR D CA 1
ATOM 11342 C C . THR D 1 27 ? 46.505 73.228 42.965 1.00 28.90 27 THR D C 1
ATOM 11343 O O . THR D 1 27 ? 47.695 73.603 42.996 1.00 29.75 27 THR D O 1
ATOM 11347 N N . GLN D 1 28 ? 45.488 74.017 43.301 1.00 27.69 28 GLN D N 1
ATOM 11348 C CA . GLN D 1 28 ? 45.703 75.392 43.762 1.00 28.63 28 GLN D CA 1
ATOM 11349 C C . GLN D 1 28 ? 46.501 75.369 45.069 1.00 30.06 28 GLN D C 1
ATOM 11350 O O . GLN D 1 28 ? 47.420 76.190 45.275 1.00 30.19 28 GLN D O 1
ATOM 11356 N N . ASN D 1 29 ? 46.165 74.409 45.930 1.00 28.96 29 ASN D N 1
ATOM 11357 C CA . ASN D 1 29 ? 46.830 74.303 47.250 1.00 33.27 29 ASN D CA 1
ATOM 11358 C C . ASN D 1 29 ? 48.341 74.040 47.150 1.00 33.46 29 ASN D C 1
ATOM 11359 O O . ASN D 1 29 ? 49.126 74.550 47.961 1.00 32.90 29 ASN D O 1
ATOM 11364 N N . GLU D 1 30 ? 48.759 73.261 46.158 1.00 30.80 30 GLU D N 1
ATOM 11365 C CA . GLU D 1 30 ? 50.186 72.907 46.035 1.00 30.38 30 GLU D CA 1
ATOM 11366 C C . GLU D 1 30 ? 50.974 73.843 45.101 1.00 31.14 30 GLU D C 1
ATOM 11367 O O . GLU D 1 30 ? 52.199 73.752 45.013 1.00 33.40 30 GLU D O 1
ATOM 11373 N N . TYR D 1 31 ? 50.266 74.718 44.398 1.00 31.01 31 TYR D N 1
ATOM 11374 C CA . TYR D 1 31 ? 50.840 75.474 43.289 1.00 32.26 31 TYR D CA 1
ATOM 11375 C C . TYR D 1 31 ? 51.943 76.435 43.732 1.00 35.59 31 TYR D C 1
ATOM 11376 O O . TYR D 1 31 ? 51.741 77.257 44.611 1.00 37.40 31 TYR D O 1
ATOM 11385 N N . GLN D 1 32 ? 53.091 76.328 43.074 1.00 37.05 32 GLN D N 1
ATOM 11386 C CA . GLN D 1 32 ? 54.205 77.244 43.273 1.00 45.09 32 GLN D CA 1
ATOM 11387 C C . GLN D 1 32 ? 54.491 77.913 41.924 1.00 40.10 32 GLN D C 1
ATOM 11388 O O . GLN D 1 32 ? 55.094 77.282 41.058 1.00 43.21 32 GLN D O 1
ATOM 11394 N N . PRO D 1 33 ? 54.053 79.173 41.748 1.00 40.27 33 PRO D N 1
ATOM 11395 C CA . PRO D 1 33 ? 54.282 79.896 40.488 1.00 39.07 33 PRO D CA 1
ATOM 11396 C C . PRO D 1 33 ? 55.761 80.016 40.149 1.00 39.16 33 PRO D C 1
ATOM 11397 O O . PRO D 1 33 ? 56.611 80.109 41.050 1.00 37.32 33 PRO D O 1
ATOM 11401 N N . VAL D 1 34 ? 56.063 79.987 38.851 1.00 33.86 34 VAL D N 1
ATOM 11402 C CA . VAL D 1 34 ? 57.424 80.143 38.369 1.00 32.30 34 VAL D CA 1
ATOM 11403 C C . VAL D 1 34 ? 57.375 81.269 37.338 1.00 30.24 34 VAL D C 1
ATOM 11404 O O . VAL D 1 34 ? 57.175 81.020 36.140 1.00 29.80 34 VAL D O 1
ATOM 11408 N N . PRO D 1 35 ? 57.577 82.519 37.791 1.00 28.71 35 PRO D N 1
ATOM 11409 C CA . PRO D 1 35 ? 57.540 83.645 36.876 1.00 26.27 35 PRO D CA 1
ATOM 11410 C C . PRO D 1 35 ? 58.784 83.765 35.986 1.00 27.79 35 PRO D C 1
ATOM 11411 O O . PRO D 1 35 ? 59.906 83.567 36.433 1.00 27.55 35 PRO D O 1
ATOM 11415 N N . ILE D 1 36 ? 58.546 84.060 34.714 1.00 25.51 36 ILE D N 1
ATOM 11416 C CA . ILE D 1 36 ? 59.629 84.291 33.759 1.00 24.85 36 ILE D CA 1
ATOM 11417 C C . ILE D 1 36 ? 59.456 85.683 33.174 1.00 26.34 36 ILE D C 1
ATOM 11418 O O . ILE D 1 36 ? 58.436 85.985 32.555 1.00 26.23 36 ILE D O 1
ATOM 11423 N N . GLU D 1 37 ? 60.466 86.547 33.384 1.00 27.08 37 GLU D N 1
ATOM 11424 C CA . GLU D 1 37 ? 60.393 87.964 32.963 1.00 26.95 37 GLU D CA 1
ATOM 11425 C C . GLU D 1 37 ? 60.830 88.164 31.502 1.00 26.16 37 GLU D C 1
ATOM 11426 O O . GLU D 1 37 ? 60.336 89.049 30.816 1.00 28.13 37 GLU D O 1
ATOM 11432 N N . SER D 1 38 ? 61.779 87.361 31.045 1.00 26.75 38 SER D N 1
ATOM 11433 C CA . SER D 1 38 ? 62.280 87.479 29.674 1.00 27.77 38 SER D CA 1
ATOM 11434 C C . SER D 1 38 ? 63.025 86.208 29.270 1.00 27.01 38 SER D C 1
ATOM 11435 O O . SER D 1 38 ? 63.304 85.334 30.099 1.00 25.78 38 SER D O 1
ATOM 11438 N N . THR D 1 39 ? 63.302 86.092 27.975 1.00 27.07 39 THR D N 1
ATOM 11439 C CA . THR D 1 39 ? 64.028 84.948 27.448 1.00 27.48 39 THR D CA 1
ATOM 11440 C C . THR D 1 39 ? 65.026 85.432 26.382 1.00 27.37 39 THR D C 1
ATOM 11441 O O . THR D 1 39 ? 64.914 86.541 25.867 1.00 30.02 39 THR D O 1
ATOM 11445 N N . GLU D 1 40 ? 65.980 84.576 26.069 1.00 30.19 40 GLU D N 1
ATOM 11446 C CA . GLU D 1 40 ? 67.063 84.863 25.125 1.00 31.68 40 GLU D CA 1
ATOM 11447 C C . GLU D 1 40 ? 67.809 83.563 24.880 1.00 29.98 40 GLU D C 1
ATOM 11448 O O . GLU D 1 40 ? 68.339 82.972 25.814 1.00 28.78 40 GLU D O 1
ATOM 11454 N N . GLY D 1 41 ? 67.859 83.122 23.621 1.00 30.56 41 GLY D N 1
ATOM 11455 C CA . GLY D 1 41 ? 68.557 81.881 23.247 1.00 28.12 41 GLY D CA 1
ATOM 11456 C C . GLY D 1 41 ? 68.037 80.651 23.971 1.00 32.78 41 GLY D C 1
ATOM 11457 O O . GLY D 1 41 ? 66.869 80.277 23.815 1.00 31.73 41 GLY D O 1
ATOM 11458 N N . ASP D 1 42 ? 68.883 80.019 24.778 1.00 29.01 42 ASP D N 1
ATOM 11459 C CA . ASP D 1 42 ? 68.441 78.856 25.530 1.00 30.38 42 ASP D CA 1
ATOM 11460 C C . ASP D 1 42 ? 68.144 79.160 26.986 1.00 28.59 42 ASP D C 1
ATOM 11461 O O . ASP D 1 42 ? 68.011 78.250 27.792 1.00 29.54 42 ASP D O 1
ATOM 11466 N N . TYR D 1 43 ? 68.004 80.444 27.292 1.00 28.56 43 TYR D N 1
ATOM 11467 C CA . TYR D 1 43 ? 67.842 80.882 28.678 1.00 29.69 43 TYR D CA 1
ATOM 11468 C C . TYR D 1 43 ? 66.507 81.530 29.006 1.00 28.16 43 TYR D C 1
ATOM 11469 O O . TYR D 1 43 ? 65.960 82.318 28.215 1.00 31.03 43 TYR D O 1
ATOM 11478 N N . LEU D 1 44 ? 65.967 81.170 30.170 1.00 28.46 44 LEU D N 1
ATOM 11479 C CA . LEU D 1 44 ? 64.840 81.901 30.750 1.00 29.64 44 LEU D CA 1
ATOM 11480 C C . LEU D 1 44 ? 65.380 82.740 31.883 1.00 29.40 44 LEU D C 1
ATOM 11481 O O . LEU D 1 44 ? 66.233 82.266 32.647 1.00 30.11 44 LEU D O 1
ATOM 11486 N N . ILE D 1 45 ? 64.866 83.956 31.999 1.00 28.97 45 ILE D N 1
ATOM 11487 C CA . ILE D 1 45 ? 65.281 84.876 33.049 1.00 30.27 45 ILE D CA 1
ATOM 11488 C C . ILE D 1 45 ? 64.125 85.244 33.990 1.00 29.20 45 ILE D C 1
ATOM 11489 O O . ILE D 1 45 ? 63.129 85.825 33.577 1.00 28.62 45 ILE D O 1
ATOM 11494 N N . MET D 1 46 ? 64.275 84.889 35.259 1.00 30.22 46 MET D N 1
ATOM 11495 C CA . MET D 1 46 ? 63.248 85.162 36.268 1.00 29.58 46 MET D CA 1
ATOM 11496 C C . MET D 1 46 ? 63.329 86.619 36.710 1.00 30.15 46 MET D C 1
ATOM 11497 O O . MET D 1 46 ? 64.378 87.251 36.514 1.00 30.39 46 MET D O 1
ATOM 11502 N N . PRO D 1 47 ? 62.235 87.166 37.286 1.00 30.24 47 PRO D N 1
ATOM 11503 C CA . PRO D 1 47 ? 62.227 88.561 37.736 1.00 30.36 47 PRO D CA 1
ATOM 11504 C C . PRO D 1 47 ? 63.301 88.885 38.786 1.00 30.41 47 PRO D C 1
ATOM 11505 O O . PRO D 1 47 ? 63.700 90.025 38.892 1.00 32.77 47 PRO D O 1
ATOM 11509 N N . ASP D 1 48 ? 63.749 87.887 39.542 1.00 32.31 48 ASP D N 1
ATOM 11510 C CA . ASP D 1 48 ? 64.853 88.103 40.492 1.00 34.64 48 ASP D CA 1
ATOM 11511 C C . ASP D 1 48 ? 66.225 87.945 39.831 1.00 33.99 48 ASP D C 1
ATOM 11512 O O . ASP D 1 48 ? 67.265 87.986 40.502 1.00 33.38 48 ASP D O 1
ATOM 11517 N N . GLY D 1 49 ? 66.223 87.759 38.512 1.00 32.62 49 GLY D N 1
ATOM 11518 C CA . GLY D 1 49 ? 67.459 87.636 37.752 1.00 34.32 49 GLY D CA 1
ATOM 11519 C C . GLY D 1 49 ? 68.012 86.243 37.559 1.00 35.17 49 GLY D C 1
ATOM 11520 O O . GLY D 1 49 ? 68.964 86.079 36.805 1.00 35.48 49 GLY D O 1
ATOM 11521 N N . THR D 1 50 ? 67.429 85.245 38.229 1.00 36.01 50 THR D N 1
ATOM 11522 C CA . THR D 1 50 ? 67.815 83.840 38.083 1.00 37.78 50 THR D CA 1
ATOM 11523 C C . THR D 1 50 ? 67.706 83.393 36.618 1.00 37.20 50 THR D C 1
ATOM 11524 O O . THR D 1 50 ? 66.657 83.571 35.997 1.00 35.16 50 THR D O 1
ATOM 11528 N N . ARG D 1 51 ? 68.797 82.842 36.081 1.00 35.10 51 ARG D N 1
ATOM 11529 C CA . ARG D 1 51 ? 68.848 82.378 34.687 1.00 35.30 51 ARG D CA 1
ATOM 11530 C C . ARG D 1 51 ? 68.784 80.879 34.679 1.00 36.80 51 ARG D C 1
ATOM 11531 O O . ARG D 1 51 ? 69.502 80.209 35.432 1.00 37.72 51 ARG D O 1
ATOM 11539 N N . LEU D 1 52 ? 67.950 80.335 33.799 1.00 32.39 52 LEU D N 1
ATOM 11540 C CA . LEU D 1 52 ? 67.756 78.900 33.768 1.00 33.13 52 LEU D CA 1
ATOM 11541 C C . LEU D 1 52 ? 68.037 78.441 32.346 1.00 31.51 52 LEU D C 1
ATOM 11542 O O . LEU D 1 52 ? 67.489 79.007 31.399 1.00 32.57 52 LEU D O 1
ATOM 11547 N N . LEU D 1 53 ? 68.911 77.447 32.212 1.00 30.10 53 LEU D N 1
ATOM 11548 C CA . LEU D 1 53 ? 69.198 76.864 30.916 1.00 30.86 53 LEU D CA 1
ATOM 11549 C C . LEU D 1 53 ? 68.118 75.813 30.653 1.00 28.88 53 LEU D C 1
ATOM 11550 O O . LEU D 1 53 ? 67.964 74.877 31.424 1.00 29.16 53 LEU D O 1
ATOM 11555 N N . ASP D 1 54 ? 67.380 75.989 29.557 1.00 27.69 54 ASP D N 1
ATOM 11556 C CA . ASP D 1 54 ? 66.145 75.225 29.350 1.00 26.75 54 ASP D CA 1
ATOM 11557 C C . ASP D 1 54 ? 66.347 74.052 28.424 1.00 25.85 54 ASP D C 1
ATOM 11558 O O . ASP D 1 54 ? 66.249 74.191 27.208 1.00 30.94 54 ASP D O 1
ATOM 11563 N N . PHE D 1 55 ? 66.633 72.887 28.986 1.00 26.88 55 PHE D N 1
ATOM 11564 C CA . PHE D 1 55 ? 66.782 71.699 28.145 1.00 26.29 55 PHE D CA 1
ATOM 11565 C C . PHE D 1 55 ? 65.476 70.907 28.019 1.00 26.52 55 PHE D C 1
ATOM 11566 O O . PHE D 1 55 ? 65.488 69.695 27.834 1.00 25.88 55 PHE D O 1
ATOM 11574 N N . PHE D 1 56 ? 64.361 71.637 28.097 1.00 26.64 56 PHE D N 1
ATOM 11575 C CA . PHE D 1 56 ? 63.074 71.189 27.543 1.00 26.65 56 PHE D CA 1
ATOM 11576 C C . PHE D 1 56 ? 62.729 71.997 26.287 1.00 28.63 56 PHE D C 1
ATOM 11577 O O . PHE D 1 56 ? 61.799 71.618 25.543 1.00 27.39 56 PHE D O 1
ATOM 11585 N N . ASN D 1 57 ? 63.436 73.119 26.072 1.00 27.29 57 ASN D N 1
ATOM 11586 C CA . ASN D 1 57 ? 63.129 74.076 24.988 1.00 27.49 57 ASN D CA 1
ATOM 11587 C C . ASN D 1 57 ? 61.607 74.351 25.043 1.00 27.20 57 ASN D C 1
ATOM 11588 O O . ASN D 1 57 ? 60.896 74.352 24.015 1.00 26.19 57 ASN D O 1
ATOM 11593 N N . GLN D 1 58 ? 61.144 74.589 26.272 1.00 26.18 58 GLN D N 1
ATOM 11594 C CA . GLN D 1 58 ? 59.743 74.742 26.643 1.00 26.06 58 GLN D CA 1
ATOM 11595 C C . GLN D 1 58 ? 58.968 73.451 26.438 1.00 26.44 58 GLN D C 1
ATOM 11596 O O . GLN D 1 58 ? 58.904 72.625 27.335 1.00 26.55 58 GLN D O 1
ATOM 11602 N N . LEU D 1 59 ? 58.392 73.287 25.254 1.00 25.80 59 LEU D N 1
ATOM 11603 C CA . LEU D 1 59 ? 57.699 72.048 24.888 1.00 26.79 59 LEU D CA 1
ATOM 11604 C C . LEU D 1 59 ? 58.310 71.575 23.573 1.00 25.91 59 LEU D C 1
ATOM 11605 O O . LEU D 1 59 ? 57.605 71.287 22.588 1.00 26.18 59 LEU D O 1
ATOM 11610 N N . TYR D 1 60 ? 59.646 71.539 23.546 1.00 26.77 60 TYR D N 1
ATOM 11611 C CA . TYR D 1 60 ? 60.385 71.097 22.348 1.00 26.55 60 TYR D CA 1
ATOM 11612 C C . TYR D 1 60 ? 59.928 71.888 21.128 1.00 27.10 60 TYR D C 1
ATOM 11613 O O . TYR D 1 60 ? 59.742 71.329 20.033 1.00 29.08 60 TYR D O 1
ATOM 11622 N N . CYS D 1 61 ? 59.798 73.204 21.308 1.00 25.06 61 CYS D N 1
ATOM 11623 C CA . CYS D 1 61 ? 59.062 74.035 20.338 1.00 26.33 61 CYS D CA 1
ATOM 11624 C C . CYS D 1 61 ? 59.675 75.398 20.048 1.00 26.53 61 CYS D C 1
ATOM 11625 O O . CYS D 1 61 ? 59.084 76.199 19.340 1.00 26.84 61 CYS D O 1
ATOM 11628 N N . VAL D 1 62 ? 60.830 75.699 20.629 1.00 28.20 62 VAL D N 1
ATOM 11629 C CA . VAL D 1 62 ? 61.461 76.995 20.358 1.00 27.48 62 VAL D CA 1
ATOM 11630 C C . VAL D 1 62 ? 62.738 76.748 19.551 1.00 29.62 62 VAL D C 1
ATOM 11631 O O . VAL D 1 62 ? 63.853 77.120 19.956 1.00 28.65 62 VAL D O 1
ATOM 11635 N N . ASN D 1 63 ? 62.552 76.108 18.399 1.00 26.98 63 ASN D N 1
ATOM 11636 C CA . ASN D 1 63 ? 63.644 75.519 17.626 1.00 26.29 63 ASN D CA 1
ATOM 11637 C C . ASN D 1 63 ? 64.745 76.533 17.285 1.00 26.95 63 ASN D C 1
ATOM 11638 O O . ASN D 1 63 ? 65.936 76.235 17.425 1.00 28.12 63 ASN D O 1
ATOM 11643 N N . LEU D 1 64 ? 64.341 77.724 16.883 1.00 27.48 64 LEU D N 1
ATOM 11644 C CA . LEU D 1 64 ? 65.297 78.749 16.428 1.00 29.15 64 LEU D CA 1
ATOM 11645 C C . LEU D 1 64 ? 66.080 79.394 17.575 1.00 31.67 64 LEU D C 1
ATOM 11646 O O . LEU D 1 64 ? 67.035 80.142 17.342 1.00 32.44 64 LEU D O 1
ATOM 11651 N N . GLY D 1 65 ? 65.670 79.105 18.809 1.00 29.61 65 GLY D N 1
ATOM 11652 C CA . GLY D 1 65 ? 66.140 79.829 19.972 1.00 28.84 65 GLY D CA 1
ATOM 11653 C C . GLY D 1 65 ? 65.152 80.891 20.404 1.00 28.67 65 GLY D C 1
ATOM 11654 O O . GLY D 1 65 ? 64.374 81.419 19.598 1.00 28.10 65 GLY D O 1
ATOM 11655 N N . GLN D 1 66 ? 65.196 81.217 21.693 1.00 28.41 66 GLN D N 1
ATOM 11656 C CA . GLN D 1 66 ? 64.301 82.219 22.253 1.00 28.28 66 GLN D CA 1
ATOM 11657 C C . GLN D 1 66 ? 64.617 83.602 21.724 1.00 29.04 66 GLN D C 1
ATOM 11658 O O . GLN D 1 66 ? 65.790 84.009 21.681 1.00 30.98 66 GLN D O 1
ATOM 11664 N N . LYS D 1 67 ? 63.573 84.321 21.337 1.00 28.31 67 LYS D N 1
ATOM 11665 C CA . LYS D 1 67 ? 63.667 85.746 21.016 1.00 30.01 67 LYS D CA 1
ATOM 11666 C C . LYS D 1 67 ? 64.722 86.034 19.954 1.00 31.05 67 LYS D C 1
ATOM 11667 O O . LYS D 1 67 ? 65.605 86.893 20.124 1.00 31.74 67 LYS D O 1
ATOM 11673 N N . ASN D 1 68 ? 64.633 85.308 18.847 1.00 32.39 68 ASN D N 1
ATOM 11674 C CA . ASN D 1 68 ? 65.521 85.567 17.731 1.00 31.82 68 ASN D CA 1
ATOM 11675 C C . ASN D 1 68 ? 65.304 86.980 17.192 1.00 32.51 68 ASN D C 1
ATOM 11676 O O . ASN D 1 68 ? 64.174 87.401 16.918 1.00 31.64 68 ASN D O 1
ATOM 11681 N N . GLN D 1 69 ? 66.390 87.743 17.042 1.00 33.99 69 GLN D N 1
ATOM 11682 C CA . GLN D 1 69 ? 66.244 89.146 16.658 1.00 34.21 69 GLN D CA 1
ATOM 11683 C C . GLN D 1 69 ? 65.760 89.366 15.219 1.00 31.67 69 GLN D C 1
ATOM 11684 O O . GLN D 1 69 ? 65.043 90.319 14.964 1.00 31.05 69 GLN D O 1
ATOM 11690 N N . LYS D 1 70 ? 66.109 88.466 14.300 1.00 32.31 70 LYS D N 1
ATOM 11691 C CA . LYS D 1 70 ? 65.619 88.572 12.921 1.00 33.87 70 LYS D CA 1
ATOM 11692 C C . LYS D 1 70 ? 64.120 88.278 12.850 1.00 31.46 70 LYS D C 1
ATOM 11693 O O . LYS D 1 70 ? 63.394 88.987 12.191 1.00 31.95 70 LYS D O 1
ATOM 11699 N N . VAL D 1 71 ? 63.661 87.226 13.530 1.00 31.82 71 VAL D N 1
ATOM 11700 C CA . VAL D 1 71 ? 62.220 86.962 13.588 1.00 29.67 71 VAL D CA 1
ATOM 11701 C C . VAL D 1 71 ? 61.426 88.122 14.213 1.00 30.76 71 VAL D C 1
ATOM 11702 O O . VAL D 1 71 ? 60.433 88.581 13.645 1.00 30.28 71 VAL D O 1
ATOM 11706 N N . ASN D 1 72 ? 61.860 88.601 15.381 1.00 30.49 72 ASN D N 1
ATOM 11707 C CA . ASN D 1 72 ? 61.149 89.688 16.042 1.00 32.26 72 ASN D CA 1
ATOM 11708 C C . ASN D 1 72 ? 61.094 90.971 15.213 1.00 32.48 72 ASN D C 1
ATOM 11709 O O . ASN D 1 72 ? 60.055 91.620 15.140 1.00 32.03 72 ASN D O 1
ATOM 11714 N N . ALA D 1 73 ? 62.204 91.316 14.561 1.00 35.19 73 ALA D N 1
ATOM 11715 C CA . ALA D 1 73 ? 62.199 92.409 13.593 1.00 33.82 73 ALA D CA 1
ATOM 11716 C C . ALA D 1 73 ? 61.171 92.205 12.467 1.00 33.20 73 ALA D C 1
ATOM 11717 O O . ALA D 1 73 ? 60.494 93.151 12.056 1.00 33.29 73 ALA D O 1
ATOM 11719 N N . ALA D 1 74 ? 61.060 90.978 11.970 1.00 31.30 74 ALA D N 1
ATOM 11720 C CA . ALA D 1 74 ? 60.142 90.672 10.869 1.00 33.91 74 ALA D CA 1
ATOM 11721 C C . ALA D 1 74 ? 58.695 90.836 11.315 1.00 32.34 74 ALA D C 1
ATOM 11722 O O . ALA D 1 74 ? 57.855 91.303 10.552 1.00 35.49 74 ALA D O 1
ATOM 11724 N N . ILE D 1 75 ? 58.410 90.444 12.556 1.00 32.34 75 ILE D N 1
ATOM 11725 C CA . ILE D 1 75 ? 57.078 90.635 13.127 1.00 32.31 75 ILE D CA 1
ATOM 11726 C C . ILE D 1 75 ? 56.755 92.122 13.226 1.00 33.14 75 ILE D C 1
ATOM 11727 O O . ILE D 1 75 ? 55.712 92.577 12.759 1.00 31.45 75 ILE D O 1
ATOM 11732 N N . LYS D 1 76 ? 57.669 92.889 13.816 1.00 34.70 76 LYS D N 1
ATOM 11733 C CA . LYS D 1 76 ? 57.504 94.344 13.866 1.00 34.82 76 LYS D CA 1
ATOM 11734 C C . LYS D 1 76 ? 57.233 94.995 12.503 1.00 32.65 76 LYS D C 1
ATOM 11735 O O . LYS D 1 76 ? 56.389 95.904 12.399 1.00 33.61 76 LYS D O 1
ATOM 11741 N N . GLU D 1 77 ? 57.938 94.540 11.470 1.00 33.47 77 GLU D N 1
ATOM 11742 C CA . GLU D 1 77 ? 57.730 95.009 10.087 1.00 36.49 77 GLU D CA 1
ATOM 11743 C C . GLU D 1 77 ? 56.325 94.723 9.587 1.00 35.87 77 GLU D C 1
ATOM 11744 O O . GLU D 1 77 ? 55.689 95.585 8.991 1.00 35.56 77 GLU D O 1
ATOM 11750 N N . ALA D 1 78 ? 55.846 93.499 9.826 1.00 32.75 78 ALA D N 1
ATOM 11751 C CA . ALA D 1 78 ? 54.474 93.131 9.471 1.00 31.21 78 ALA D CA 1
ATOM 11752 C C . ALA D 1 78 ? 53.447 94.054 10.127 1.00 30.47 78 ALA D C 1
ATOM 11753 O O . ALA D 1 78 ? 52.404 94.367 9.535 1.00 31.26 78 ALA D O 1
ATOM 11755 N N . LEU D 1 79 ? 53.750 94.513 11.340 1.00 31.09 79 LEU D N 1
ATOM 11756 C CA . LEU D 1 79 ? 52.821 95.361 12.082 1.00 31.83 79 LEU D CA 1
ATOM 11757 C C . LEU D 1 79 ? 52.694 96.788 11.521 1.00 33.79 79 LEU D C 1
ATOM 11758 O O . LEU D 1 79 ? 51.787 97.529 11.909 1.00 34.45 79 LEU D O 1
ATOM 11763 N N . ASP D 1 80 ? 53.571 97.160 10.593 1.00 34.25 80 ASP D N 1
ATOM 11764 C CA . ASP D 1 80 ? 53.402 98.424 9.858 1.00 36.74 80 ASP D CA 1
ATOM 11765 C C . ASP D 1 80 ? 52.224 98.341 8.892 1.00 35.78 80 ASP D C 1
ATOM 11766 O O . ASP D 1 80 ? 51.635 99.365 8.532 1.00 36.87 80 ASP D O 1
ATOM 11771 N N . ARG D 1 81 ? 51.872 97.118 8.484 1.00 34.12 81 ARG D N 1
ATOM 11772 C CA . ARG D 1 81 ? 50.868 96.903 7.439 1.00 32.13 81 ARG D CA 1
ATOM 11773 C C . ARG D 1 81 ? 49.580 96.266 7.948 1.00 32.25 81 ARG D C 1
ATOM 11774 O O . ARG D 1 81 ? 48.486 96.602 7.482 1.00 31.00 81 ARG D O 1
ATOM 11782 N N . TYR D 1 82 ? 49.716 95.362 8.920 1.00 31.01 82 TYR D N 1
ATOM 11783 C CA . TYR D 1 82 ? 48.578 94.612 9.454 1.00 32.10 82 TYR D CA 1
ATOM 11784 C C . TYR D 1 82 ? 48.503 94.812 10.971 1.00 30.30 82 TYR D C 1
ATOM 11785 O O . TYR D 1 82 ? 49.535 95.063 11.586 1.00 32.96 82 TYR D O 1
ATOM 11794 N N . GLY D 1 83 ? 47.331 94.703 11.599 1.00 30.07 83 GLY D N 1
ATOM 11795 C CA . GLY D 1 83 ? 46.056 94.375 10.970 1.00 29.03 83 GLY D CA 1
ATOM 11796 C C . GLY D 1 83 ? 45.690 92.889 10.974 1.00 28.21 83 GLY D C 1
ATOM 11797 O O . GLY D 1 83 ? 46.417 92.040 11.493 1.00 29.02 83 GLY D O 1
ATOM 11798 N N . PHE D 1 84 ? 44.554 92.584 10.365 1.00 29.22 84 PHE D N 1
ATOM 11799 C CA . PHE D 1 84 ? 44.090 91.203 10.283 1.00 27.92 84 PHE D CA 1
ATOM 11800 C C . PHE D 1 84 ? 43.197 91.036 9.070 1.00 27.55 84 PHE D C 1
ATOM 11801 O O . PHE D 1 84 ? 42.284 91.822 8.860 1.00 30.03 84 PHE D O 1
ATOM 11809 N N . VAL D 1 85 ? 43.472 90.006 8.283 1.00 28.15 85 VAL D N 1
ATOM 11810 C CA . VAL D 1 85 ? 42.485 89.511 7.310 1.00 27.99 85 VAL D CA 1
ATOM 11811 C C . VAL D 1 85 ? 42.306 88.014 7.503 1.00 26.45 85 VAL D C 1
ATOM 11812 O O . VAL D 1 85 ? 43.253 87.329 7.860 1.00 27.35 85 VAL D O 1
ATOM 11816 N N . TRP D 1 86 ? 41.099 87.515 7.259 1.00 28.19 86 TRP D N 1
ATOM 11817 C CA . TRP D 1 86 ? 40.871 86.071 7.361 1.00 25.88 86 TRP D CA 1
ATOM 11818 C C . TRP D 1 86 ? 41.180 85.341 6.052 1.00 28.40 86 TRP D C 1
ATOM 11819 O O . TRP D 1 86 ? 41.544 85.970 5.038 1.00 27.57 86 TRP D O 1
ATOM 11830 N N . ASP D 1 87 ? 41.035 84.016 6.066 1.00 26.93 87 ASP D N 1
ATOM 11831 C CA . ASP D 1 87 ? 41.658 83.168 5.044 1.00 28.80 87 ASP D CA 1
ATOM 11832 C C . ASP D 1 87 ? 41.147 83.378 3.593 1.00 29.43 87 ASP D C 1
ATOM 11833 O O . ASP D 1 87 ? 41.798 82.922 2.639 1.00 28.97 87 ASP D O 1
ATOM 11838 N N . THR D 1 88 ? 39.998 84.037 3.456 1.00 29.51 88 THR D N 1
ATOM 11839 C CA . THR D 1 88 ? 39.362 84.302 2.156 1.00 33.92 88 THR D CA 1
ATOM 11840 C C . THR D 1 88 ? 40.153 85.355 1.385 1.00 33.31 88 THR D C 1
ATOM 11841 O O . THR D 1 88 ? 40.030 85.474 0.162 1.00 33.32 88 THR D O 1
ATOM 11845 N N . TYR D 1 89 ? 40.983 86.093 2.109 1.00 30.21 89 TYR D N 1
ATOM 11846 C CA . TYR D 1 89 ? 41.777 87.154 1.507 1.00 31.48 89 TYR D CA 1
ATOM 11847 C C . TYR D 1 89 ? 43.205 86.655 1.345 1.00 31.44 89 TYR D C 1
ATOM 11848 O O . TYR D 1 89 ? 43.662 85.802 2.097 1.00 33.53 89 TYR D O 1
ATOM 11857 N N . ALA D 1 90 ? 43.930 87.185 0.368 1.00 27.40 90 ALA D N 1
ATOM 11858 C CA . ALA D 1 90 ? 45.286 86.744 0.127 1.00 27.25 90 ALA D CA 1
ATOM 11859 C C . ALA D 1 90 ? 46.275 87.769 0.665 1.00 27.75 90 ALA D C 1
ATOM 11860 O O . ALA D 1 90 ? 46.031 88.977 0.538 1.00 28.97 90 ALA D O 1
ATOM 11862 N N . THR D 1 91 ? 47.353 87.283 1.285 1.00 27.95 91 THR D N 1
ATOM 11863 C CA . THR D 1 91 ? 48.478 88.126 1.698 1.00 29.13 91 THR D CA 1
ATOM 11864 C C . THR D 1 91 ? 49.793 87.566 1.187 1.00 28.47 91 THR D C 1
ATOM 11865 O O . THR D 1 91 ? 49.913 86.371 0.888 1.00 29.40 91 THR D O 1
ATOM 11869 N N . ASP D 1 92 ? 50.809 88.426 1.112 1.00 29.55 92 ASP D N 1
ATOM 11870 C CA . ASP D 1 92 ? 52.137 87.967 0.751 1.00 27.30 92 ASP D CA 1
ATOM 11871 C C . ASP D 1 92 ? 52.740 86.975 1.765 1.00 28.35 92 ASP D C 1
ATOM 11872 O O . ASP D 1 92 ? 53.344 85.981 1.388 1.00 29.73 92 ASP D O 1
ATOM 11877 N N . TYR D 1 93 ? 52.562 87.248 3.053 1.00 29.09 93 TYR D N 1
ATOM 11878 C CA . TYR D 1 93 ? 53.151 86.393 4.072 1.00 29.16 93 TYR D CA 1
ATOM 11879 C C . TYR D 1 93 ? 52.567 84.973 4.064 1.00 26.65 93 TYR D C 1
ATOM 11880 O O . TYR D 1 93 ? 53.312 84.013 4.200 1.00 27.17 93 TYR D O 1
ATOM 11889 N N . LYS D 1 94 ? 51.245 84.863 3.920 1.00 28.02 94 LYS D N 1
ATOM 11890 C CA . LYS D 1 94 ? 50.604 83.533 3.889 1.00 27.24 94 LYS D CA 1
ATOM 11891 C C . LYS D 1 94 ? 51.057 82.712 2.661 1.00 28.59 94 LYS D C 1
ATOM 11892 O O . LYS D 1 94 ? 51.492 81.560 2.784 1.00 27.60 94 LYS D O 1
ATOM 11898 N N . ALA D 1 95 ? 51.013 83.340 1.488 1.00 29.85 95 ALA D N 1
ATOM 11899 C CA . ALA D 1 95 ? 51.395 82.649 0.252 1.00 29.62 95 ALA D CA 1
ATOM 11900 C C . ALA D 1 95 ? 52.880 82.267 0.245 1.00 29.03 95 ALA D C 1
ATOM 11901 O O . ALA D 1 95 ? 53.262 81.163 -0.166 1.00 28.46 95 ALA D O 1
ATOM 11903 N N . LYS D 1 96 ? 53.730 83.174 0.716 1.00 29.59 96 LYS D N 1
ATOM 11904 C CA . LYS D 1 96 ? 55.162 82.901 0.824 1.00 29.55 96 LYS D CA 1
ATOM 11905 C C . LYS D 1 96 ? 55.489 81.794 1.819 1.00 27.86 96 LYS D C 1
ATOM 11906 O O . LYS D 1 96 ? 56.376 81.004 1.599 1.00 26.76 96 LYS D O 1
ATOM 11912 N N . ALA D 1 97 ? 54.773 81.754 2.941 1.00 27.55 97 ALA D N 1
ATOM 11913 C CA . ALA D 1 97 ? 54.974 80.682 3.901 1.00 27.62 97 ALA D CA 1
ATOM 11914 C C . ALA D 1 97 ? 54.725 79.325 3.245 1.00 27.27 97 ALA D C 1
ATOM 11915 O O . ALA D 1 97 ? 55.526 78.395 3.411 1.00 25.97 97 ALA D O 1
ATOM 11917 N N . ALA D 1 98 ? 53.626 79.221 2.494 1.00 27.59 98 ALA D N 1
ATOM 11918 C CA . ALA D 1 98 ? 53.292 77.958 1.832 1.00 29.67 98 ALA D CA 1
ATOM 11919 C C . ALA D 1 98 ? 54.394 77.608 0.830 1.00 29.27 98 ALA D C 1
ATOM 11920 O O . ALA D 1 98 ? 54.882 76.478 0.803 1.00 29.55 98 ALA D O 1
ATOM 11922 N N . LYS D 1 99 ? 54.800 78.594 0.028 1.00 29.55 99 LYS D N 1
ATOM 11923 C CA . LYS D 1 99 ? 55.873 78.388 -0.971 1.00 30.31 99 LYS D CA 1
ATOM 11924 C C . LYS D 1 99 ? 57.213 77.965 -0.368 1.00 29.56 99 LYS D C 1
ATOM 11925 O O . LYS D 1 99 ? 57.878 77.083 -0.905 1.00 32.08 99 LYS D O 1
ATOM 11931 N N . ILE D 1 100 ? 57.604 78.561 0.763 1.00 29.82 100 ILE D N 1
ATOM 11932 C CA . ILE D 1 100 ? 58.831 78.151 1.457 1.00 28.91 100 ILE D CA 1
ATOM 11933 C C . ILE D 1 100 ? 58.793 76.668 1.857 1.00 29.14 100 ILE D C 1
ATOM 11934 O O . ILE D 1 100 ? 59.750 75.922 1.659 1.00 28.14 100 ILE D O 1
ATOM 11939 N N . ILE D 1 101 ? 57.670 76.233 2.429 1.00 28.99 101 ILE D N 1
ATOM 11940 C CA . ILE D 1 101 ? 57.549 74.832 2.790 1.00 29.07 101 ILE D CA 1
ATOM 11941 C C . ILE D 1 101 ? 57.649 73.902 1.581 1.00 27.87 101 ILE D C 1
ATOM 11942 O O . ILE D 1 101 ? 58.442 72.950 1.595 1.00 28.13 101 ILE D O 1
ATOM 11947 N N . ILE D 1 102 ? 56.887 74.218 0.539 1.00 28.72 102 ILE D N 1
ATOM 11948 C CA . ILE D 1 102 ? 56.669 73.266 -0.553 1.00 28.46 102 ILE D CA 1
ATOM 11949 C C . ILE D 1 102 ? 57.836 73.326 -1.544 1.00 30.70 102 ILE D C 1
ATOM 11950 O O . ILE D 1 102 ? 58.462 72.294 -1.866 1.00 30.96 102 ILE D O 1
ATOM 11955 N N . GLU D 1 103 ? 58.155 74.539 -1.971 1.00 33.53 103 GLU D N 1
ATOM 11956 C CA . GLU D 1 103 ? 59.233 74.752 -2.953 1.00 35.95 103 GLU D CA 1
ATOM 11957 C C . GLU D 1 103 ? 60.649 74.724 -2.377 1.00 38.03 103 GLU D C 1
ATOM 11958 O O . GLU D 1 103 ? 61.558 74.130 -2.973 1.00 36.73 103 GLU D O 1
ATOM 11964 N N . ASP D 1 104 ? 60.858 75.377 -1.239 1.00 37.19 104 ASP D N 1
ATOM 11965 C CA . ASP D 1 104 ? 62.221 75.526 -0.725 1.00 35.78 104 ASP D CA 1
ATOM 11966 C C . ASP D 1 104 ? 62.632 74.352 0.157 1.00 37.49 104 ASP D C 1
ATOM 11967 O O . ASP D 1 104 ? 63.567 73.624 -0.173 1.00 38.45 104 ASP D O 1
ATOM 11972 N N . ILE D 1 105 ? 61.903 74.135 1.254 1.00 31.94 105 ILE D N 1
ATOM 11973 C CA . ILE D 1 105 ? 62.263 73.084 2.192 1.00 30.35 105 ILE D CA 1
ATOM 11974 C C . ILE D 1 105 ? 62.072 71.686 1.584 1.00 30.59 105 ILE D C 1
ATOM 11975 O O . ILE D 1 105 ? 62.932 70.812 1.710 1.00 33.00 105 ILE D O 1
ATOM 11980 N N . LEU D 1 106 ? 60.940 71.470 0.932 1.00 29.58 106 LEU D N 1
ATOM 11981 C CA . LEU D 1 106 ? 60.628 70.135 0.382 1.00 29.94 106 LEU D CA 1
ATOM 11982 C C . LEU D 1 106 ? 60.751 70.093 -1.150 1.00 32.13 106 LEU D C 1
ATOM 11983 O O . LEU D 1 106 ? 60.129 69.268 -1.810 1.00 33.32 106 LEU D O 1
ATOM 11988 N N . GLY D 1 107 ? 61.589 70.962 -1.705 1.00 34.20 107 GLY D N 1
ATOM 11989 C CA . GLY D 1 107 ? 61.718 71.053 -3.173 1.00 38.49 107 GLY D CA 1
ATOM 11990 C C . GLY D 1 107 ? 62.281 69.802 -3.830 1.00 38.93 107 GLY D C 1
ATOM 11991 O O . GLY D 1 107 ? 62.113 69.592 -5.031 1.00 43.92 107 GLY D O 1
ATOM 11992 N N . ASP D 1 108 ? 62.933 68.971 -3.030 1.00 38.92 108 ASP D N 1
ATOM 11993 C CA . ASP D 1 108 ? 63.490 67.704 -3.475 1.00 38.38 108 ASP D CA 1
ATOM 11994 C C . ASP D 1 108 ? 62.472 66.551 -3.465 1.00 39.63 108 ASP D C 1
ATOM 11995 O O . ASP D 1 108 ? 62.774 65.434 -3.903 1.00 37.92 108 ASP D O 1
ATOM 12000 N N . GLU D 1 109 ? 61.270 66.825 -2.966 1.00 35.78 109 GLU D N 1
ATOM 12001 C CA . GLU D 1 109 ? 60.248 65.796 -2.860 1.00 34.29 109 GLU D CA 1
ATOM 12002 C C . GLU D 1 109 ? 59.034 66.089 -3.735 1.00 32.21 109 GLU D C 1
ATOM 12003 O O . GLU D 1 109 ? 58.669 67.253 -3.951 1.00 34.04 109 GLU D O 1
ATOM 12009 N N . ASP D 1 110 ? 58.433 65.017 -4.257 1.00 32.49 110 ASP D N 1
ATOM 12010 C CA . ASP D 1 110 ? 57.324 65.111 -5.212 1.00 39.32 110 ASP D CA 1
ATOM 12011 C C . ASP D 1 110 ? 55.922 64.988 -4.598 1.00 35.59 110 ASP D C 1
ATOM 12012 O O . ASP D 1 110 ? 54.943 65.376 -5.225 1.00 39.82 110 ASP D O 1
ATOM 12017 N N . TRP D 1 111 ? 55.819 64.458 -3.387 1.00 35.39 111 TRP D N 1
ATOM 12018 C CA . TRP D 1 111 ? 54.491 64.303 -2.745 1.00 32.41 111 TRP D CA 1
ATOM 12019 C C . TRP D 1 111 ? 53.760 65.632 -2.391 1.00 30.20 111 TRP D C 1
ATOM 12020 O O . TRP D 1 111 ? 52.526 65.695 -2.485 1.00 30.53 111 TRP D O 1
ATOM 12031 N N . PRO D 1 112 ? 54.496 66.693 -1.980 1.00 30.09 112 PRO D N 1
ATOM 12032 C CA . PRO D 1 112 ? 53.756 67.850 -1.446 1.00 29.83 112 PRO D CA 1
ATOM 12033 C C . PRO D 1 112 ? 52.827 68.587 -2.422 1.00 31.92 112 PRO D C 1
ATOM 12034 O O . PRO D 1 112 ? 53.245 68.963 -3.523 1.00 30.97 112 PRO D O 1
ATOM 12038 N N . GLY D 1 113 ? 51.597 68.837 -1.977 1.00 27.68 113 GLY D N 1
ATOM 12039 C CA . GLY D 1 113 ? 50.580 69.521 -2.760 1.00 28.86 113 GLY D CA 1
ATOM 12040 C C . GLY D 1 113 ? 50.198 70.907 -2.285 1.00 31.48 113 GLY D C 1
ATOM 12041 O O . GLY D 1 113 ? 50.532 71.905 -2.934 1.00 28.78 113 GLY D O 1
ATOM 12042 N N . LYS D 1 114 ? 49.456 70.979 -1.177 1.00 29.46 114 LYS D N 1
ATOM 12043 C CA . LYS D 1 114 ? 48.912 72.254 -0.699 1.00 27.68 114 LYS D CA 1
ATOM 12044 C C . LYS D 1 114 ? 48.948 72.267 0.845 1.00 28.19 114 LYS D C 1
ATOM 12045 O O . LYS D 1 114 ? 48.870 71.203 1.476 1.00 26.20 114 LYS D O 1
ATOM 12051 N N . VAL D 1 115 ? 49.064 73.470 1.404 1.00 26.63 115 VAL D N 1
ATOM 12052 C CA . VAL D 1 115 ? 49.054 73.723 2.865 1.00 26.37 115 VAL D CA 1
ATOM 12053 C C . VAL D 1 115 ? 47.779 74.459 3.238 1.00 25.38 115 VAL D C 1
ATOM 12054 O O . VAL D 1 115 ? 47.270 75.279 2.450 1.00 27.58 115 VAL D O 1
ATOM 12058 N N . ARG D 1 116 ? 47.226 74.130 4.421 1.00 24.44 116 ARG D N 1
ATOM 12059 C CA . ARG D 1 116 ? 46.265 74.983 5.101 1.00 23.45 116 ARG D CA 1
ATOM 12060 C C . ARG D 1 116 ? 46.924 75.396 6.414 1.00 24.22 116 ARG D C 1
ATOM 12061 O O . ARG D 1 116 ? 47.397 74.534 7.178 1.00 24.46 116 ARG D O 1
ATOM 12069 N N . PHE D 1 117 ? 46.947 76.699 6.673 1.00 24.51 117 PHE D N 1
ATOM 12070 C CA . PHE D 1 117 ? 47.493 77.189 7.932 1.00 25.46 117 PHE D CA 1
ATOM 12071 C C . PHE D 1 117 ? 46.397 77.383 8.947 1.00 25.99 117 PHE D C 1
ATOM 12072 O O . PHE D 1 117 ? 45.332 77.872 8.620 1.00 26.33 117 PHE D O 1
ATOM 12080 N N . VAL D 1 118 ? 46.709 77.010 10.182 1.00 23.98 118 VAL D N 1
ATOM 12081 C CA . VAL D 1 118 ? 45.803 77.186 11.312 1.00 24.49 118 VAL D CA 1
ATOM 12082 C C . VAL D 1 118 ? 46.659 77.774 12.434 1.00 24.89 118 VAL D C 1
ATOM 12083 O O . VAL D 1 118 ? 47.752 78.276 12.160 1.00 24.83 118 VAL D O 1
ATOM 12087 N N . SER D 1 119 ? 46.183 77.765 13.687 1.00 23.52 119 SER D N 1
ATOM 12088 C CA . SER D 1 119 ? 46.893 78.506 14.753 1.00 24.17 119 SER D CA 1
ATOM 12089 C C . SER D 1 119 ? 47.661 77.619 15.739 1.00 24.45 119 SER D C 1
ATOM 12090 O O . SER D 1 119 ? 48.566 78.097 16.436 1.00 25.92 119 SER D O 1
ATOM 12093 N N . THR D 1 120 ? 47.317 76.334 15.792 1.00 22.70 120 THR D N 1
ATOM 12094 C CA . THR D 1 120 ? 47.968 75.419 16.734 1.00 22.88 120 THR D CA 1
ATOM 12095 C C . THR D 1 120 ? 48.195 74.041 16.134 1.00 22.91 120 THR D C 1
ATOM 12096 O O . THR D 1 120 ? 47.620 73.710 15.093 1.00 22.38 120 THR D O 1
ATOM 12100 N N . GLY D 1 121 ? 49.054 73.247 16.772 1.00 23.31 121 GLY D N 1
ATOM 12101 C CA . GLY D 1 121 ? 49.307 71.861 16.349 1.00 23.34 121 GLY D CA 1
ATOM 12102 C C . GLY D 1 121 ? 48.037 71.023 16.457 1.00 23.56 121 GLY D C 1
ATOM 12103 O O . GLY D 1 121 ? 47.764 70.190 15.596 1.00 23.36 121 GLY D O 1
ATOM 12104 N N . SER D 1 122 ? 47.251 71.260 17.511 1.00 21.99 122 SER D N 1
ATOM 12105 C CA . SER D 1 122 ? 45.987 70.499 17.704 1.00 21.39 122 SER D CA 1
ATOM 12106 C C . SER D 1 122 ? 45.024 70.814 16.562 1.00 21.89 122 SER D C 1
ATOM 12107 O O . SER D 1 122 ? 44.408 69.903 15.984 1.00 23.22 122 SER D O 1
ATOM 12110 N N . GLU D 1 123 ? 44.924 72.098 16.212 1.00 22.06 123 GLU D N 1
ATOM 12111 C CA . GLU D 1 123 ? 44.077 72.495 15.062 1.00 22.28 123 GLU D CA 1
ATOM 12112 C C . GLU D 1 123 ? 44.601 71.872 13.767 1.00 22.66 123 GLU D C 1
ATOM 12113 O O . GLU D 1 123 ? 43.814 71.516 12.892 1.00 23.38 123 GLU D O 1
ATOM 12119 N N . ALA D 1 124 ? 45.928 71.766 13.621 1.00 22.74 124 ALA D N 1
ATOM 12120 C CA . ALA D 1 124 ? 46.506 71.094 12.436 1.00 21.94 124 ALA D CA 1
ATOM 12121 C C . ALA D 1 124 ? 46.082 69.628 12.345 1.00 22.42 124 ALA D C 1
ATOM 12122 O O . ALA D 1 124 ? 45.729 69.132 11.265 1.00 22.12 124 ALA D O 1
ATOM 12124 N N . VAL D 1 125 ? 46.150 68.929 13.471 1.00 21.45 125 VAL D N 1
ATOM 12125 C CA . VAL D 1 125 ? 45.744 67.523 13.527 1.00 22.00 125 VAL D CA 1
ATOM 12126 C C . VAL D 1 125 ? 44.234 67.391 13.212 1.00 21.75 125 VAL D C 1
ATOM 12127 O O . VAL D 1 125 ? 43.840 66.514 12.428 1.00 23.87 125 VAL D O 1
ATOM 12131 N N . GLU D 1 126 ? 43.399 68.235 13.823 1.00 22.74 126 GLU D N 1
ATOM 12132 C CA . GLU D 1 126 ? 41.938 68.293 13.519 1.00 22.57 126 GLU D CA 1
ATOM 12133 C C . GLU D 1 126 ? 41.709 68.400 11.999 1.00 23.05 126 GLU D C 1
ATOM 12134 O O . GLU D 1 126 ? 40.877 67.719 11.399 1.00 22.35 126 GLU D O 1
ATOM 12140 N N . THR D 1 127 ? 42.450 69.309 11.397 1.00 23.08 127 THR D N 1
ATOM 12141 C CA . THR D 1 127 ? 42.330 69.529 9.975 1.00 22.79 127 THR D CA 1
ATOM 12142 C C . THR D 1 127 ? 42.768 68.304 9.184 1.00 23.41 127 THR D C 1
ATOM 12143 O O . THR D 1 127 ? 42.044 67.912 8.248 1.00 23.58 127 THR D O 1
ATOM 12147 N N . ALA D 1 128 ? 43.902 67.676 9.560 1.00 22.84 128 ALA D N 1
ATOM 12148 C CA . ALA D 1 128 ? 44.394 66.472 8.858 1.00 23.45 128 ALA D CA 1
ATOM 12149 C C . ALA D 1 128 ? 43.381 65.325 8.947 1.00 23.96 128 ALA D C 1
ATOM 12150 O O . ALA D 1 128 ? 43.128 64.619 7.973 1.00 22.87 128 ALA D O 1
ATOM 12152 N N . LEU D 1 129 ? 42.815 65.132 10.138 1.00 22.23 129 LEU D N 1
ATOM 12153 C CA . LEU D 1 129 ? 41.827 64.075 10.318 1.00 22.81 129 LEU D CA 1
ATOM 12154 C C . LEU D 1 129 ? 40.611 64.327 9.424 1.00 22.23 129 LEU D C 1
ATOM 12155 O O . LEU D 1 129 ? 40.113 63.390 8.782 1.00 23.64 129 LEU D O 1
ATOM 12160 N N . ASN D 1 130 ? 40.151 65.576 9.364 1.00 21.99 130 ASN D N 1
ATOM 12161 C CA . ASN D 1 130 ? 38.986 65.945 8.557 1.00 22.18 130 ASN D CA 1
ATOM 12162 C C . ASN D 1 130 ? 39.270 65.667 7.079 1.00 23.78 130 ASN D C 1
ATOM 12163 O O . ASN D 1 130 ? 38.442 65.077 6.374 1.00 22.34 130 ASN D O 1
ATOM 12168 N N . ILE D 1 131 ? 40.445 66.103 6.631 1.00 22.68 131 ILE D N 1
ATOM 12169 C CA . ILE D 1 131 ? 40.825 65.911 5.225 1.00 23.72 131 ILE D CA 1
ATOM 12170 C C . ILE D 1 131 ? 40.983 64.422 4.846 1.00 22.51 131 ILE D C 1
ATOM 12171 O O . ILE D 1 131 ? 40.470 63.993 3.806 1.00 23.25 131 ILE D O 1
ATOM 12176 N N . ALA D 1 132 ? 41.674 63.639 5.684 1.00 22.52 132 ALA D N 1
ATOM 12177 C CA . ALA D 1 132 ? 41.888 62.209 5.428 1.00 22.16 132 ALA D CA 1
ATOM 12178 C C . ALA D 1 132 ? 40.528 61.514 5.312 1.00 22.59 132 ALA D C 1
ATOM 12179 O O . ALA D 1 132 ? 40.332 60.638 4.449 1.00 24.31 132 ALA D O 1
ATOM 12181 N N . ARG D 1 133 ? 39.591 61.886 6.191 1.00 22.16 133 ARG D N 1
ATOM 12182 C CA . ARG D 1 133 ? 38.277 61.213 6.199 1.00 23.06 133 ARG D CA 1
ATOM 12183 C C . ARG D 1 133 ? 37.480 61.609 4.975 1.00 22.80 133 ARG D C 1
ATOM 12184 O O . ARG D 1 133 ? 36.840 60.768 4.334 1.00 24.14 133 ARG D O 1
ATOM 12192 N N . LEU D 1 134 ? 37.553 62.891 4.623 1.00 23.44 134 LEU D N 1
ATOM 12193 C CA . LEU D 1 134 ? 36.835 63.374 3.407 1.00 23.95 134 LEU D CA 1
ATOM 12194 C C . LEU D 1 134 ? 37.415 62.782 2.114 1.00 23.71 134 LEU D C 1
ATOM 12195 O O . LEU D 1 134 ? 36.622 62.344 1.226 1.00 22.68 134 LEU D O 1
ATOM 12200 N N . TYR D 1 135 ? 38.743 62.792 2.002 1.00 24.04 135 TYR D N 1
ATOM 12201 C CA . TYR D 1 135 ? 39.429 62.253 0.805 1.00 24.60 135 TYR D CA 1
ATOM 12202 C C . TYR D 1 135 ? 39.073 60.778 0.567 1.00 25.19 135 TYR D C 1
ATOM 12203 O O . TYR D 1 135 ? 38.690 60.392 -0.554 1.00 26.36 135 TYR D O 1
ATOM 12212 N N . THR D 1 136 ? 39.160 59.973 1.622 1.00 23.14 136 THR D N 1
ATOM 12213 C CA . THR D 1 136 ? 38.884 58.526 1.504 1.00 24.36 136 THR D CA 1
ATOM 12214 C C . THR D 1 136 ? 37.382 58.186 1.572 1.00 23.19 136 THR D C 1
ATOM 12215 O O . THR D 1 136 ? 36.977 57.072 1.160 1.00 24.11 136 THR D O 1
ATOM 12219 N N . ASN D 1 137 ? 36.566 59.131 2.049 1.00 23.82 137 ASN D N 1
ATOM 12220 C CA . ASN D 1 137 ? 35.161 58.910 2.438 1.00 24.96 137 ASN D CA 1
ATOM 12221 C C . ASN D 1 137 ? 35.038 57.740 3.411 1.00 26.13 137 ASN D C 1
ATOM 12222 O O . ASN D 1 137 ? 34.174 56.869 3.249 1.00 25.20 137 ASN D O 1
ATOM 12227 N N . ARG D 1 138 ? 35.921 57.716 4.409 1.00 23.85 138 ARG D N 1
ATOM 12228 C CA . ARG D 1 138 ? 35.952 56.619 5.380 1.00 23.34 138 ARG D CA 1
ATOM 12229 C C . ARG D 1 138 ? 36.107 57.161 6.795 1.00 23.18 138 ARG D C 1
ATOM 12230 O O . ARG D 1 138 ? 36.765 58.208 6.992 1.00 23.56 138 ARG D O 1
ATOM 12238 N N . PRO D 1 139 ? 35.522 56.459 7.795 1.00 23.41 139 PRO D N 1
ATOM 12239 C CA . PRO D 1 139 ? 35.542 57.070 9.138 1.00 22.88 139 PRO D CA 1
ATOM 12240 C C . PRO D 1 139 ? 36.707 56.747 10.075 1.00 21.98 139 PRO D C 1
ATOM 12241 O O . PRO D 1 139 ? 37.043 57.606 10.898 1.00 23.82 139 PRO D O 1
ATOM 12245 N N . LEU D 1 140 ? 37.263 55.542 10.017 1.00 22.47 140 LEU D N 1
ATOM 12246 C CA . LEU D 1 140 ? 38.197 55.121 11.075 1.00 22.45 140 LEU D CA 1
ATOM 12247 C C . LEU D 1 140 ? 39.594 55.654 10.872 1.00 24.92 140 LEU D C 1
ATOM 12248 O O . LEU D 1 140 ? 40.107 55.655 9.749 1.00 23.52 140 LEU D O 1
ATOM 12253 N N . VAL D 1 141 ? 40.209 56.073 11.979 1.00 22.46 141 VAL D N 1
ATOM 12254 C CA . VAL D 1 141 ? 41.624 56.403 11.964 1.00 23.52 141 VAL D CA 1
ATOM 12255 C C . VAL D 1 141 ? 42.314 55.519 12.996 1.00 24.09 141 VAL D C 1
ATOM 12256 O O . VAL D 1 141 ? 41.792 55.319 14.112 1.00 24.14 141 VAL D O 1
ATOM 12260 N N . VAL D 1 142 ? 43.481 54.980 12.624 1.00 21.70 142 VAL D N 1
ATOM 12261 C CA . VAL D 1 142 ? 44.266 54.154 13.515 1.00 22.05 142 VAL D CA 1
ATOM 12262 C C . VAL D 1 142 ? 45.384 54.981 14.115 1.00 23.34 142 VAL D C 1
ATOM 12263 O O . VAL D 1 142 ? 46.168 55.611 13.382 1.00 23.57 142 VAL D O 1
ATOM 12267 N N . THR D 1 143 ? 45.486 54.941 15.447 1.00 21.92 143 THR D N 1
ATOM 12268 C CA . THR D 1 143 ? 46.559 55.614 16.148 1.00 22.93 143 THR D CA 1
ATOM 12269 C C . THR D 1 143 ? 47.370 54.530 16.894 1.00 23.13 143 THR D C 1
ATOM 12270 O O . THR D 1 143 ? 47.115 53.343 16.697 1.00 25.13 143 THR D O 1
ATOM 12274 N N . ARG D 1 144 ? 48.359 54.932 17.697 1.00 23.62 144 ARG D N 1
ATOM 12275 C CA . ARG D 1 144 ? 49.103 53.965 18.512 1.00 23.59 144 ARG D CA 1
ATOM 12276 C C . ARG D 1 144 ? 49.044 54.295 20.012 1.00 25.64 144 ARG D C 1
ATOM 12277 O O . ARG D 1 144 ? 48.963 55.450 20.412 1.00 23.68 144 ARG D O 1
ATOM 12285 N N . GLU D 1 145 ? 49.110 53.242 20.813 1.00 24.69 145 GLU D N 1
ATOM 12286 C CA . GLU D 1 145 ? 49.302 53.355 22.252 1.00 27.10 145 GLU D CA 1
ATOM 12287 C C . GLU D 1 145 ? 50.459 54.328 22.547 1.00 26.75 145 GLU D C 1
ATOM 12288 O O . GLU D 1 145 ? 51.545 54.191 21.974 1.00 26.24 145 GLU D O 1
ATOM 12294 N N . HIS D 1 146 ? 50.208 55.298 23.434 1.00 25.53 146 HIS D N 1
ATOM 12295 C CA . HIS D 1 146 ? 51.189 56.315 23.866 1.00 25.31 146 HIS D CA 1
ATOM 12296 C C . HIS D 1 146 ? 51.382 57.496 22.910 1.00 25.41 146 HIS D C 1
ATOM 12297 O O . HIS D 1 146 ? 52.128 58.426 23.209 1.00 25.62 146 HIS D O 1
ATOM 12304 N N . ASP D 1 147 ? 50.689 57.489 21.776 1.00 23.87 147 ASP D N 1
ATOM 12305 C CA . ASP D 1 147 ? 50.728 58.662 20.890 1.00 23.42 147 ASP D CA 1
ATOM 12306 C C . ASP D 1 147 ? 50.114 59.879 21.548 1.00 23.55 147 ASP D C 1
ATOM 12307 O O . ASP D 1 147 ? 49.104 59.772 22.264 1.00 23.38 147 ASP D O 1
ATOM 12312 N N . TYR D 1 148 ? 50.738 61.033 21.313 1.00 22.57 148 TYR D N 1
ATOM 12313 C CA . TYR D 1 148 ? 50.143 62.306 21.657 1.00 23.28 148 TYR D CA 1
ATOM 12314 C C . TYR D 1 148 ? 49.951 63.116 20.380 1.00 23.56 148 TYR D C 1
ATOM 12315 O O . TYR D 1 148 ? 50.923 63.375 19.675 1.00 25.23 148 TYR D O 1
ATOM 12324 N N . HIS D 1 149 ? 48.706 63.500 20.070 1.00 21.40 149 HIS D N 1
ATOM 12325 C CA . HIS D 1 149 ? 48.442 64.308 18.865 1.00 21.81 149 HIS D CA 1
ATOM 12326 C C . HIS D 1 149 ? 47.657 65.558 19.124 1.00 22.77 149 HIS D C 1
ATOM 12327 O O . HIS D 1 149 ? 47.122 66.179 18.196 1.00 22.61 149 HIS D O 1
ATOM 12334 N N . GLY D 1 150 ? 47.572 65.955 20.390 1.00 22.10 150 GLY D N 1
ATOM 12335 C CA . GLY D 1 150 ? 46.853 67.182 20.681 1.00 22.62 150 GLY D CA 1
ATOM 12336 C C . GLY D 1 150 ? 45.755 66.947 21.688 1.00 22.54 150 GLY D C 1
ATOM 12337 O O . GLY D 1 150 ? 45.548 65.811 22.146 1.00 23.28 150 GLY D O 1
ATOM 12338 N N . TRP D 1 151 ? 45.056 68.029 22.026 1.00 22.80 151 TRP D N 1
ATOM 12339 C CA . TRP D 1 151 ? 44.111 68.005 23.151 1.00 22.78 151 TRP D CA 1
ATOM 12340 C C . TRP D 1 151 ? 42.658 68.331 22.788 1.00 22.90 151 TRP D C 1
ATOM 12341 O O . TRP D 1 151 ? 41.747 68.073 23.578 1.00 23.02 151 TRP D O 1
ATOM 12352 N N . THR D 1 152 ? 42.427 68.943 21.631 1.00 22.50 152 THR D N 1
ATOM 12353 C CA . THR D 1 152 ? 41.077 69.341 21.250 1.00 23.47 152 THR D CA 1
ATOM 12354 C C . THR D 1 152 ? 40.299 68.055 20.902 1.00 25.44 152 THR D C 1
ATOM 12355 O O . THR D 1 152 ? 40.915 66.986 20.739 1.00 24.95 152 THR D O 1
ATOM 12359 N N . GLY D 1 153 ? 38.971 68.152 20.834 1.00 25.39 153 GLY D N 1
ATOM 12360 C CA . GLY D 1 153 ? 38.075 66.972 20.787 1.00 26.51 153 GLY D CA 1
ATOM 12361 C C . GLY D 1 153 ? 38.473 65.932 19.746 1.00 28.73 153 GLY D C 1
ATOM 12362 O O . GLY D 1 153 ? 38.522 64.735 20.046 1.00 30.30 153 GLY D O 1
ATOM 12363 N N . GLY D 1 154 ? 38.797 66.373 18.532 1.00 25.78 154 GLY D N 1
ATOM 12364 C CA . GLY D 1 154 ? 39.145 65.421 17.462 1.00 25.90 154 GLY D CA 1
ATOM 12365 C C . GLY D 1 154 ? 40.555 64.855 17.597 1.00 26.20 154 GLY D C 1
ATOM 12366 O O . GLY D 1 154 ? 40.786 63.639 17.539 1.00 28.48 154 GLY D O 1
ATOM 12367 N N . ALA D 1 155 ? 41.520 65.754 17.786 1.00 25.60 155 ALA D N 1
ATOM 12368 C CA . ALA D 1 155 ? 42.904 65.394 18.007 1.00 24.05 155 ALA D CA 1
ATOM 12369 C C . ALA D 1 155 ? 43.041 64.486 19.227 1.00 25.87 155 ALA D C 1
ATOM 12370 O O . ALA D 1 155 ? 43.847 63.557 19.221 1.00 26.20 155 ALA D O 1
ATOM 12372 N N . ALA D 1 156 ? 42.276 64.760 20.292 1.00 24.73 156 ALA D N 1
ATOM 12373 C CA . ALA D 1 156 ? 42.339 63.913 21.498 1.00 25.41 156 ALA D CA 1
ATOM 12374 C C . ALA D 1 156 ? 41.892 62.467 21.262 1.00 24.26 156 ALA D C 1
ATOM 12375 O O . ALA D 1 156 ? 42.391 61.563 21.917 1.00 25.16 156 ALA D O 1
ATOM 12377 N N . THR D 1 157 ? 40.978 62.239 20.319 1.00 22.73 157 THR D N 1
ATOM 12378 C CA . THR D 1 157 ? 40.535 60.858 20.018 1.00 23.31 157 THR D CA 1
ATOM 12379 C C . THR D 1 157 ? 41.719 59.981 19.613 1.00 22.37 157 THR D C 1
ATOM 12380 O O . THR D 1 157 ? 41.723 58.795 19.901 1.00 23.42 157 THR D O 1
ATOM 12384 N N . VAL D 1 158 ? 42.709 60.580 18.935 1.00 22.62 158 VAL D N 1
ATOM 12385 C CA . VAL D 1 158 ? 43.910 59.820 18.549 1.00 23.34 158 VAL D CA 1
ATOM 12386 C C . VAL D 1 158 ? 45.063 59.927 19.547 1.00 22.56 158 VAL D C 1
ATOM 12387 O O . VAL D 1 158 ? 46.141 59.376 19.335 1.00 23.39 158 VAL D O 1
ATOM 12391 N N . THR D 1 159 ? 44.806 60.570 20.671 1.00 23.55 159 THR D N 1
ATOM 12392 C CA . THR D 1 159 ? 45.813 60.677 21.723 1.00 23.48 159 THR D CA 1
ATOM 12393 C C . THR D 1 159 ? 45.553 59.558 22.702 1.00 23.48 159 THR D C 1
ATOM 12394 O O . THR D 1 159 ? 44.488 59.511 23.316 1.00 22.54 159 THR D O 1
ATOM 12398 N N . ARG D 1 160 ? 46.509 58.634 22.813 1.00 22.55 160 ARG D N 1
ATOM 12399 C CA . ARG D 1 160 ? 46.347 57.502 23.710 1.00 24.11 160 ARG D CA 1
ATOM 12400 C C . ARG D 1 160 ? 47.451 57.536 24.746 1.00 24.67 160 ARG D C 1
ATOM 12401 O O . ARG D 1 160 ? 48.083 56.528 25.046 1.00 25.22 160 ARG D O 1
ATOM 12409 N N . LEU D 1 161 ? 47.701 58.734 25.259 1.00 25.84 161 LEU D N 1
ATOM 12410 C CA . LEU D 1 161 ? 48.653 58.883 26.363 1.00 26.18 161 LEU D CA 1
ATOM 12411 C C . LEU D 1 161 ? 47.821 59.245 27.587 1.00 25.45 161 LEU D C 1
ATOM 12412 O O . LEU D 1 161 ? 47.292 60.349 27.697 1.00 26.74 161 LEU D O 1
ATOM 12417 N N . ARG D 1 162 ? 47.668 58.266 28.466 1.00 27.43 162 ARG D N 1
ATOM 12418 C CA . ARG D 1 162 ? 46.702 58.319 29.565 1.00 26.91 162 ARG D CA 1
ATOM 12419 C C . ARG D 1 162 ? 46.791 59.590 30.414 1.00 26.60 162 ARG D C 1
ATOM 12420 O O . ARG D 1 162 ? 45.772 60.156 30.816 1.00 27.30 162 ARG D O 1
ATOM 12428 N N . SER D 1 163 ? 48.013 60.050 30.664 1.00 26.23 163 SER D N 1
ATOM 12429 C CA . SER D 1 163 ? 48.267 61.198 31.542 1.00 25.57 163 SER D CA 1
ATOM 12430 C C . SER D 1 163 ? 48.081 62.568 30.898 1.00 25.54 163 SER D C 1
ATOM 12431 O O . SER D 1 163 ? 48.324 63.588 31.543 1.00 26.23 163 SER D O 1
ATOM 12434 N N . TYR D 1 164 ? 47.675 62.598 29.621 1.00 25.74 164 TYR D N 1
ATOM 12435 C CA . TYR D 1 164 ? 47.591 63.853 28.871 1.00 26.08 164 TYR D CA 1
ATOM 12436 C C . TYR D 1 164 ? 46.270 63.998 28.091 1.00 27.20 164 TYR D C 1
ATOM 12437 O O . TYR D 1 164 ? 46.242 64.568 26.990 1.00 27.90 164 TYR D O 1
ATOM 12446 N N . ARG D 1 165 ? 45.178 63.515 28.683 1.00 24.68 165 ARG D N 1
ATOM 12447 C CA . ARG D 1 165 ? 43.886 63.531 28.018 1.00 25.34 165 ARG D CA 1
ATOM 12448 C C . ARG D 1 165 ? 42.877 64.500 28.696 1.00 24.61 165 ARG D C 1
ATOM 12449 O O . ARG D 1 165 ? 41.651 64.316 28.597 1.00 24.75 165 ARG D O 1
ATOM 12457 N N . SER D 1 166 ? 43.412 65.535 29.354 1.00 22.67 166 SER D N 1
ATOM 12458 C CA . SER D 1 166 ? 42.618 66.656 29.883 1.00 23.44 166 SER D CA 1
ATOM 12459 C C . SER D 1 166 ? 41.608 66.238 30.961 1.00 23.64 166 SER D C 1
ATOM 12460 O O . SER D 1 166 ? 40.640 66.950 31.214 1.00 24.46 166 SER D O 1
ATOM 12463 N N . GLY D 1 167 ? 41.862 65.082 31.574 1.00 23.98 167 GLY D N 1
ATOM 12464 C CA . GLY D 1 167 ? 41.055 64.634 32.702 1.00 24.56 167 GLY D CA 1
ATOM 12465 C C . GLY D 1 167 ? 41.630 65.179 33.997 1.00 24.72 167 GLY D C 1
ATOM 12466 O O . GLY D 1 167 ? 42.601 65.939 33.979 1.00 23.94 167 GLY D O 1
ATOM 12467 N N . LEU D 1 168 ? 40.998 64.798 35.119 1.00 25.47 168 LEU D N 1
ATOM 12468 C CA . LEU D 1 168 ? 41.384 65.260 36.450 1.00 25.01 168 LEU D CA 1
ATOM 12469 C C . LEU D 1 168 ? 41.945 64.075 37.207 1.00 25.96 168 LEU D C 1
ATOM 12470 O O . LEU D 1 168 ? 41.456 62.949 37.066 1.00 27.95 168 LEU D O 1
ATOM 12475 N N . VAL D 1 169 ? 42.989 64.337 37.992 1.00 26.35 169 VAL D N 1
ATOM 12476 C CA . VAL D 1 169 ? 43.540 63.339 38.912 1.00 27.46 169 VAL D CA 1
ATOM 12477 C C . VAL D 1 169 ? 43.743 63.980 40.282 1.00 28.48 169 VAL D C 1
ATOM 12478 O O . VAL D 1 169 ? 43.649 65.212 40.422 1.00 28.65 169 VAL D O 1
ATOM 12482 N N . GLY D 1 170 ? 44.017 63.149 41.282 1.00 31.32 170 GLY D N 1
ATOM 12483 C CA . GLY D 1 170 ? 44.102 63.622 42.654 1.00 32.72 170 GLY D CA 1
ATOM 12484 C C . GLY D 1 170 ? 45.471 64.179 42.988 1.00 33.93 170 GLY D C 1
ATOM 12485 O O . GLY D 1 170 ? 46.435 64.041 42.206 1.00 31.42 170 GLY D O 1
ATOM 12486 N N . GLU D 1 171 ? 45.544 64.810 44.159 1.00 35.76 171 GLU D N 1
ATOM 12487 C CA . GLU D 1 171 ? 46.795 65.337 44.700 1.00 36.15 171 GLU D CA 1
ATOM 12488 C C . GLU D 1 171 ? 47.449 64.234 45.509 1.00 35.56 171 GLU D C 1
ATOM 12489 O O . GLU D 1 171 ? 47.013 63.933 46.626 1.00 34.30 171 GLU D O 1
ATOM 12495 N N . ASN D 1 172 ? 48.459 63.610 44.910 1.00 34.77 172 ASN D N 1
ATOM 12496 C CA . ASN D 1 172 ? 49.238 62.529 45.518 1.00 37.34 172 ASN D CA 1
ATOM 12497 C C . ASN D 1 172 ? 48.379 61.346 45.931 1.00 43.13 172 ASN D C 1
ATOM 12498 O O . ASN D 1 172 ? 48.569 60.762 46.997 1.00 43.23 172 ASN D O 1
ATOM 12503 N N . SER D 1 173 ? 47.429 61.003 45.061 1.00 40.61 173 SER D N 1
ATOM 12504 C CA . SER D 1 173 ? 46.636 59.794 45.207 1.00 42.84 173 SER D CA 1
ATOM 12505 C C . SER D 1 173 ? 46.178 59.389 43.819 1.00 45.87 173 SER D C 1
ATOM 12506 O O . SER D 1 173 ? 45.674 60.226 43.069 1.00 41.11 173 SER D O 1
ATOM 12509 N N . GLU D 1 174 ? 46.361 58.108 43.497 1.00 50.31 174 GLU D N 1
ATOM 12510 C CA . GLU D 1 174 ? 46.042 57.552 42.177 1.00 52.45 174 GLU D CA 1
ATOM 12511 C C . GLU D 1 174 ? 44.616 56.969 42.110 1.00 53.47 174 GLU D C 1
ATOM 12512 O O . GLU D 1 174 ? 44.247 56.297 41.132 1.00 47.38 174 GLU D O 1
ATOM 12518 N N . SER D 1 175 ? 43.814 57.249 43.136 1.00 53.28 175 SER D N 1
ATOM 12519 C CA . SER D 1 175 ? 42.482 56.641 43.286 1.00 54.66 175 SER D CA 1
ATOM 12520 C C . SER D 1 175 ? 41.310 57.484 42.766 1.00 54.29 175 SER D C 1
ATOM 12521 O O . SER D 1 175 ? 40.149 57.082 42.905 1.00 55.87 175 SER D O 1
ATOM 12524 N N . PHE D 1 176 ? 41.603 58.636 42.164 1.00 54.23 176 PHE D N 1
ATOM 12525 C CA . PHE D 1 176 ? 40.551 59.596 41.797 1.00 55.43 176 PHE D CA 1
ATOM 12526 C C . PHE D 1 176 ? 40.566 60.069 40.333 1.00 53.51 176 PHE D C 1
ATOM 12527 O O . PHE D 1 176 ? 40.237 61.220 40.040 1.00 52.84 176 PHE D O 1
ATOM 12535 N N . SER D 1 177 ? 40.932 59.172 39.419 1.00 48.32 177 SER D N 1
ATOM 12536 C CA . SER D 1 177 ? 40.867 59.463 37.990 1.00 43.20 177 SER D CA 1
ATOM 12537 C C . SER D 1 177 ? 39.424 59.882 37.600 1.00 44.92 177 SER D C 1
ATOM 12538 O O . SER D 1 177 ? 38.472 59.143 37.879 1.00 43.35 177 SER D O 1
ATOM 12541 N N . ALA D 1 178 ? 39.259 61.087 37.033 1.00 37.17 178 ALA D N 1
ATOM 12542 C CA . ALA D 1 178 ? 37.996 61.473 36.368 1.00 32.66 178 ALA D CA 1
ATOM 12543 C C . ALA D 1 178 ? 38.250 61.869 34.921 1.00 29.57 178 ALA D C 1
ATOM 12544 O O . ALA D 1 178 ? 38.824 62.917 34.639 1.00 29.73 178 ALA D O 1
ATOM 12546 N N . GLN D 1 179 ? 37.793 61.032 33.998 1.00 29.44 179 GLN D N 1
ATOM 12547 C CA . GLN D 1 179 ? 37.966 61.338 32.578 1.00 26.66 179 GLN D CA 1
ATOM 12548 C C . GLN D 1 179 ? 36.793 62.227 32.159 1.00 26.74 179 GLN D C 1
ATOM 12549 O O . GLN D 1 179 ? 35.759 62.285 32.849 1.00 27.04 179 GLN D O 1
ATOM 12555 N N . ILE D 1 180 ? 36.946 62.950 31.048 1.00 25.05 180 ILE D N 1
ATOM 12556 C CA . ILE D 1 180 ? 35.872 63.800 30.561 1.00 24.72 180 ILE D CA 1
ATOM 12557 C C . ILE D 1 180 ? 34.684 62.940 30.077 1.00 25.57 180 ILE D C 1
ATOM 12558 O O . ILE D 1 180 ? 34.814 62.185 29.111 1.00 26.29 180 ILE D O 1
ATOM 12563 N N . PRO D 1 181 ? 33.519 63.071 30.746 1.00 24.57 181 PRO D N 1
ATOM 12564 C CA . PRO D 1 181 ? 32.321 62.324 30.363 1.00 25.18 181 PRO D CA 1
ATOM 12565 C C . PRO D 1 181 ? 31.928 62.668 28.922 1.00 26.02 181 PRO D C 1
ATOM 12566 O O . PRO D 1 181 ? 31.936 63.822 28.554 1.00 28.78 181 PRO D O 1
ATOM 12570 N N . GLY D 1 182 ? 31.617 61.658 28.124 1.00 28.62 182 GLY D N 1
ATOM 12571 C CA . GLY D 1 182 ? 31.098 61.892 26.774 1.00 33.13 182 GLY D CA 1
ATOM 12572 C C . GLY D 1 182 ? 32.114 62.094 25.674 1.00 37.98 182 GLY D C 1
ATOM 12573 O O . GLY D 1 182 ? 31.749 62.171 24.480 1.00 38.79 182 GLY D O 1
ATOM 12574 N N . SER D 1 183 ? 33.382 62.202 26.061 1.00 37.71 183 SER D N 1
ATOM 12575 C CA . SER D 1 183 ? 34.432 62.561 25.109 1.00 44.37 183 SER D CA 1
ATOM 12576 C C . SER D 1 183 ? 34.757 61.490 24.048 1.00 45.69 183 SER D C 1
ATOM 12577 O O . SER D 1 183 ? 35.421 61.790 23.048 1.00 47.30 183 SER D O 1
ATOM 12580 N N . SER D 1 184 ? 34.319 60.248 24.266 1.00 44.89 184 SER D N 1
ATOM 12581 C CA . SER D 1 184 ? 34.522 59.195 23.258 1.00 43.84 184 SER D CA 1
ATOM 12582 C C . SER D 1 184 ? 33.225 58.785 22.581 1.00 41.81 184 SER D C 1
ATOM 12583 O O . SER D 1 184 ? 33.209 57.806 21.839 1.00 39.12 184 SER D O 1
ATOM 12586 N N . TYR D 1 185 ? 32.138 59.515 22.825 1.00 37.58 185 TYR D N 1
ATOM 12587 C CA . TYR D 1 185 ? 30.921 59.307 22.053 1.00 41.86 185 TYR D CA 1
ATOM 12588 C C . TYR D 1 185 ? 31.342 59.597 20.617 1.00 42.42 185 TYR D C 1
ATOM 12589 O O . TYR D 1 185 ? 32.086 60.549 20.362 1.00 51.40 185 TYR D O 1
ATOM 12598 N N . ASN D 1 186 ? 30.898 58.779 19.679 1.00 44.76 186 ASN D N 1
ATOM 12599 C CA . ASN D 1 186 ? 31.219 59.021 18.283 1.00 43.42 186 ASN D CA 1
ATOM 12600 C C . ASN D 1 186 ? 32.717 58.986 17.912 1.00 43.85 186 ASN D C 1
ATOM 12601 O O . ASN D 1 186 ? 33.081 59.505 16.850 1.00 44.79 186 ASN D O 1
ATOM 12606 N N . SER D 1 187 ? 33.600 58.429 18.750 1.00 42.16 187 SER D N 1
ATOM 12607 C CA . SER D 1 187 ? 35.024 58.428 18.320 1.00 39.29 187 SER D CA 1
ATOM 12608 C C . SER D 1 187 ? 35.188 57.337 17.273 1.00 41.02 187 SER D C 1
ATOM 12609 O O . SER D 1 187 ? 34.586 56.274 17.371 1.00 45.89 187 SER D O 1
ATOM 12612 N N . ALA D 1 188 ? 35.922 57.618 16.212 1.00 37.58 188 ALA D N 1
ATOM 12613 C CA . ALA D 1 188 ? 36.035 56.621 15.160 1.00 31.09 188 ALA D CA 1
ATOM 12614 C C . ALA D 1 188 ? 37.506 56.219 15.073 1.00 27.20 188 ALA D C 1
ATOM 12615 O O . ALA D 1 188 ? 38.158 56.497 14.073 1.00 25.52 188 ALA D O 1
ATOM 12617 N N . VAL D 1 189 ? 38.048 55.630 16.146 1.00 24.83 189 VAL D N 1
ATOM 12618 C CA . VAL D 1 189 ? 39.520 55.467 16.272 1.00 24.92 189 VAL D CA 1
ATOM 12619 C C . VAL D 1 189 ? 39.853 54.076 16.794 1.00 28.22 189 VAL D C 1
ATOM 12620 O O . VAL D 1 189 ? 39.170 53.566 17.699 1.00 29.73 189 VAL D O 1
ATOM 12624 N N . LEU D 1 190 ? 40.900 53.479 16.229 1.00 24.50 190 LEU D N 1
ATOM 12625 C CA . LEU D 1 190 ? 41.423 52.205 16.695 1.00 26.47 190 LEU D CA 1
ATOM 12626 C C . LEU D 1 190 ? 42.800 52.432 17.269 1.00 26.16 190 LEU D C 1
ATOM 12627 O O . LEU D 1 190 ? 43.620 53.137 16.667 1.00 26.65 190 LEU D O 1
ATOM 12632 N N . MET D 1 191 ? 43.070 51.840 18.426 1.00 26.20 191 MET D N 1
ATOM 12633 C CA . MET D 1 191 ? 44.390 51.985 19.019 1.00 25.79 191 MET D CA 1
ATOM 12634 C C . MET D 1 191 ? 45.225 50.759 18.660 1.00 26.88 191 MET D C 1
ATOM 12635 O O . MET D 1 191 ? 44.933 49.631 19.110 1.00 27.15 191 MET D O 1
ATOM 12640 N N . ALA D 1 192 ? 46.250 50.968 17.838 1.00 24.66 192 ALA D N 1
ATOM 12641 C CA . ALA D 1 192 ? 47.179 49.883 17.505 1.00 26.19 192 ALA D CA 1
ATOM 12642 C C . ALA D 1 192 ? 48.316 49.867 18.525 1.00 27.60 192 ALA D C 1
ATOM 12643 O O . ALA D 1 192 ? 48.475 50.804 19.299 1.00 25.73 192 ALA D O 1
ATOM 12645 N N . PRO D 1 193 ? 49.139 48.806 18.521 1.00 29.94 193 PRO D N 1
ATOM 12646 C CA . PRO D 1 193 ? 50.227 48.730 19.490 1.00 29.53 193 PRO D CA 1
ATOM 12647 C C . PRO D 1 193 ? 51.299 49.794 19.267 1.00 29.84 193 PRO D C 1
ATOM 12648 O O . PRO D 1 193 ? 51.549 50.233 18.128 1.00 29.87 193 PRO D O 1
ATOM 12652 N N . SER D 1 194 ? 51.908 50.223 20.361 1.00 29.93 194 SER D N 1
ATOM 12653 C CA . SER D 1 194 ? 53.116 51.032 20.280 1.00 31.75 194 SER D CA 1
ATOM 12654 C C . SER D 1 194 ? 54.195 50.291 19.459 1.00 33.42 194 SER D C 1
ATOM 12655 O O . SER D 1 194 ? 54.258 49.071 19.517 1.00 34.13 194 SER D O 1
ATOM 12658 N N . PRO D 1 195 ? 55.038 51.029 18.704 1.00 35.36 195 PRO D N 1
ATOM 12659 C CA . PRO D 1 195 ? 56.160 50.430 17.954 1.00 39.54 195 PRO D CA 1
ATOM 12660 C C . PRO D 1 195 ? 57.080 49.571 18.816 1.00 42.26 195 PRO D C 1
ATOM 12661 O O . PRO D 1 195 ? 57.658 48.601 18.316 1.00 45.03 195 PRO D O 1
ATOM 12665 N N . ASN D 1 196 ? 57.231 49.945 20.085 1.00 40.48 196 ASN D N 1
ATOM 12666 C CA . ASN D 1 196 ? 58.189 49.306 20.993 1.00 45.23 196 ASN D CA 1
ATOM 12667 C C . ASN D 1 196 ? 57.587 48.175 21.828 1.00 48.15 196 ASN D C 1
ATOM 12668 O O . ASN D 1 196 ? 58.262 47.583 22.670 1.00 46.59 196 ASN D O 1
ATOM 12673 N N . MET D 1 197 ? 56.308 47.905 21.594 1.00 46.02 197 MET D N 1
ATOM 12674 C CA . MET D 1 197 ? 55.658 46.705 22.078 1.00 52.15 197 MET D CA 1
ATOM 12675 C C . MET D 1 197 ? 56.273 45.541 21.297 1.00 51.29 197 MET D C 1
ATOM 12676 O O . MET D 1 197 ? 56.711 45.707 20.153 1.00 55.32 197 MET D O 1
ATOM 12681 N N . PHE D 1 198 ? 56.304 44.367 21.913 1.00 54.93 198 PHE D N 1
ATOM 12682 C CA . PHE D 1 198 ? 56.844 43.165 21.274 1.00 49.27 198 PHE D CA 1
ATOM 12683 C C . PHE D 1 198 ? 58.373 43.198 21.254 1.00 49.31 198 PHE D C 1
ATOM 12684 O O . PHE D 1 198 ? 59.008 43.278 20.189 1.00 45.39 198 PHE D O 1
ATOM 12692 N N . GLN D 1 199 ? 58.945 43.132 22.451 1.00 46.00 199 GLN D N 1
ATOM 12693 C CA . GLN D 1 199 ? 60.383 42.976 22.629 1.00 50.23 199 GLN D CA 1
ATOM 12694 C C . GLN D 1 199 ? 60.710 41.619 23.251 1.00 49.66 199 GLN D C 1
ATOM 12695 O O . GLN D 1 199 ? 59.877 41.036 23.937 1.00 51.24 199 GLN D O 1
ATOM 12701 N N . ASP D 1 200 ? 61.911 41.112 22.993 1.00 50.60 200 ASP D N 1
ATOM 12702 C CA . ASP D 1 200 ? 62.396 39.947 23.735 1.00 55.81 200 ASP D CA 1
ATOM 12703 C C . ASP D 1 200 ? 63.265 40.395 24.913 1.00 57.34 200 ASP D C 1
ATOM 12704 O O . ASP D 1 200 ? 63.507 41.594 25.084 1.00 58.55 200 ASP D O 1
ATOM 12709 N N . SER D 1 201 ? 63.726 39.442 25.722 1.00 59.08 201 SER D N 1
ATOM 12710 C CA . SER D 1 201 ? 64.530 39.765 26.905 1.00 63.13 201 SER D CA 1
ATOM 12711 C C . SER D 1 201 ? 65.885 40.374 26.541 1.00 62.87 201 SER D C 1
ATOM 12712 O O . SER D 1 201 ? 66.456 41.132 27.326 1.00 66.64 201 SER D O 1
ATOM 12715 N N . ASP D 1 202 ? 66.386 40.044 25.352 1.00 62.91 202 ASP D N 1
ATOM 12716 C CA . ASP D 1 202 ? 67.661 40.581 24.866 1.00 65.38 202 ASP D CA 1
ATOM 12717 C C . ASP D 1 202 ? 67.526 41.978 24.247 1.00 68.90 202 ASP D C 1
ATOM 12718 O O . ASP D 1 202 ? 68.505 42.535 23.741 1.00 68.23 202 ASP D O 1
ATOM 12723 N N . GLY D 1 203 ? 66.311 42.529 24.288 1.00 69.89 203 GLY D N 1
ATOM 12724 C CA . GLY D 1 203 ? 66.059 43.920 23.905 1.00 70.09 203 GLY D CA 1
ATOM 12725 C C . GLY D 1 203 ? 65.679 44.163 22.457 1.00 68.14 203 GLY D C 1
ATOM 12726 O O . GLY D 1 203 ? 65.347 45.289 22.085 1.00 70.48 203 GLY D O 1
ATOM 12727 N N . ASN D 1 204 ? 65.731 43.115 21.640 1.00 68.40 204 ASN D N 1
ATOM 12728 C CA . ASN D 1 204 ? 65.404 43.222 20.220 1.00 66.20 204 ASN D CA 1
ATOM 12729 C C . ASN D 1 204 ? 63.898 43.212 19.957 1.00 64.20 204 ASN D C 1
ATOM 12730 O O . ASN D 1 204 ? 63.142 42.518 20.643 1.00 58.77 204 ASN D O 1
ATOM 12735 N N . LEU D 1 205 ? 63.475 43.993 18.965 1.00 59.75 205 LEU D N 1
ATOM 12736 C CA . LEU D 1 205 ? 62.072 44.044 18.556 1.00 55.62 205 LEU D CA 1
ATOM 12737 C C . LEU D 1 205 ? 61.739 42.828 17.698 1.00 51.89 205 LEU D C 1
ATOM 12738 O O . LEU D 1 205 ? 62.486 42.486 16.779 1.00 54.26 205 LEU D O 1
ATOM 12743 N N . LEU D 1 206 ? 60.611 42.188 18.005 1.00 45.54 206 LEU D N 1
ATOM 12744 C CA . LEU D 1 206 ? 60.213 40.926 17.385 1.00 42.08 206 LEU D CA 1
ATOM 12745 C C . LEU D 1 206 ? 59.543 41.056 16.011 1.00 44.47 206 LEU D C 1
ATOM 12746 O O . LEU D 1 206 ? 58.746 41.975 15.775 1.00 39.58 206 LEU D O 1
ATOM 12751 N N . LYS D 1 207 ? 59.860 40.101 15.134 1.00 46.43 207 LYS D N 1
ATOM 12752 C CA . LYS D 1 207 ? 59.372 40.055 13.754 1.00 47.94 207 LYS D CA 1
ATOM 12753 C C . LYS D 1 207 ? 58.776 38.684 13.435 1.00 47.35 207 LYS D C 1
ATOM 12754 O O . LYS D 1 207 ? 59.068 37.699 14.115 1.00 51.90 207 LYS D O 1
ATOM 12760 N N . ASP D 1 208 ? 57.957 38.614 12.392 1.00 47.67 208 ASP D N 1
ATOM 12761 C CA . ASP D 1 208 ? 57.442 37.332 11.921 1.00 48.71 208 ASP D CA 1
ATOM 12762 C C . ASP D 1 208 ? 58.430 36.704 10.921 1.00 51.80 208 ASP D C 1
ATOM 12763 O O . ASP D 1 208 ? 59.462 37.305 10.598 1.00 49.09 208 ASP D O 1
ATOM 12768 N N . GLU D 1 209 ? 58.107 35.503 10.443 1.00 56.53 209 GLU D N 1
ATOM 12769 C CA . GLU D 1 209 ? 58.966 34.767 9.504 1.00 60.09 209 GLU D CA 1
ATOM 12770 C C . GLU D 1 209 ? 59.365 35.592 8.276 1.00 59.72 209 GLU D C 1
ATOM 12771 O O . GLU D 1 209 ? 60.478 35.452 7.772 1.00 62.57 209 GLU D O 1
ATOM 12777 N N . ASN D 1 210 ? 58.453 36.443 7.801 1.00 55.83 210 ASN D N 1
ATOM 12778 C CA . ASN D 1 210 ? 58.728 37.316 6.656 1.00 53.04 210 ASN D CA 1
ATOM 12779 C C . ASN D 1 210 ? 59.389 38.649 7.027 1.00 48.87 210 ASN D C 1
ATOM 12780 O O . ASN D 1 210 ? 59.621 39.491 6.163 1.00 47.67 210 ASN D O 1
ATOM 12785 N N . GLY D 1 211 ? 59.691 38.839 8.309 1.00 45.18 211 GLY D N 1
ATOM 12786 C CA . GLY D 1 211 ? 60.410 40.033 8.753 1.00 46.03 211 GLY D CA 1
ATOM 12787 C C . GLY D 1 211 ? 59.533 41.243 9.049 1.00 41.32 211 GLY D C 1
ATOM 12788 O O . GLY D 1 211 ? 60.047 42.327 9.290 1.00 40.18 211 GLY D O 1
ATOM 12789 N N . GLU D 1 212 ? 58.213 41.056 9.013 1.00 39.68 212 GLU D N 1
ATOM 12790 C CA . GLU D 1 212 ? 57.257 42.098 9.401 1.00 36.45 212 GLU D CA 1
ATOM 12791 C C . GLU D 1 212 ? 57.282 42.222 10.930 1.00 36.23 212 GLU D C 1
ATOM 12792 O O . GLU D 1 212 ? 57.061 41.247 11.636 1.00 36.67 212 GLU D O 1
ATOM 12798 N N . LEU D 1 213 ? 57.590 43.412 11.439 1.00 33.71 213 LEU D N 1
ATOM 12799 C CA . LEU D 1 213 ? 57.485 43.666 12.880 1.00 34.95 213 LEU D CA 1
ATOM 12800 C C . LEU D 1 213 ? 56.107 43.281 13.414 1.00 34.92 213 LEU D C 1
ATOM 12801 O O . LEU D 1 213 ? 55.089 43.528 12.755 1.00 32.86 213 LEU D O 1
ATOM 12806 N N . LEU D 1 214 ? 56.067 42.690 14.608 1.00 33.95 214 LEU D N 1
ATOM 12807 C CA . LEU D 1 214 ? 54.801 42.237 15.184 1.00 34.05 214 LEU D CA 1
ATOM 12808 C C . LEU D 1 214 ? 53.833 43.400 15.451 1.00 30.90 214 LEU D C 1
ATOM 12809 O O . LEU D 1 214 ? 52.629 43.224 15.356 1.00 30.17 214 LEU D O 1
ATOM 12814 N N . SER D 1 215 ? 54.374 44.569 15.779 1.00 31.19 215 SER D N 1
ATOM 12815 C CA . SER D 1 215 ? 53.553 45.786 15.933 1.00 33.11 215 SER D CA 1
ATOM 12816 C C . SER D 1 215 ? 52.818 46.118 14.628 1.00 32.71 215 SER D C 1
ATOM 12817 O O . SER D 1 215 ? 51.618 46.379 14.630 1.00 29.32 215 SER D O 1
ATOM 12820 N N . VAL D 1 216 ? 53.547 46.062 13.520 1.00 30.46 216 VAL D N 1
ATOM 12821 C CA . VAL D 1 216 ? 52.969 46.320 12.203 1.00 30.13 216 VAL D CA 1
ATOM 12822 C C . VAL D 1 216 ? 52.000 45.226 11.791 1.00 30.75 216 VAL D C 1
ATOM 12823 O O . VAL D 1 216 ? 50.904 45.510 11.272 1.00 29.55 216 VAL D O 1
ATOM 12827 N N . LYS D 1 217 ? 52.399 43.970 12.006 1.00 30.37 217 LYS D N 1
ATOM 12828 C CA . LYS D 1 217 ? 51.550 42.840 11.618 1.00 33.37 217 LYS D CA 1
ATOM 12829 C C . LYS D 1 217 ? 50.199 42.934 12.332 1.00 33.18 217 LYS D C 1
ATOM 12830 O O . LYS D 1 217 ? 49.133 42.684 11.742 1.00 32.41 217 LYS D O 1
ATOM 12836 N N . TYR D 1 218 ? 50.232 43.312 13.604 1.00 29.95 218 TYR D N 1
ATOM 12837 C CA . TYR D 1 218 ? 49.002 43.409 14.353 1.00 30.00 218 TYR D CA 1
ATOM 12838 C C . TYR D 1 218 ? 48.133 44.620 13.925 1.00 28.81 218 TYR D C 1
ATOM 12839 O O . TYR D 1 218 ? 46.909 44.514 13.832 1.00 28.07 218 TYR D O 1
ATOM 12848 N N . THR D 1 219 ? 48.777 45.740 13.642 1.00 26.75 219 THR D N 1
ATOM 12849 C CA . THR D 1 219 ? 48.090 46.900 13.032 1.00 26.27 219 THR D CA 1
ATOM 12850 C C . THR D 1 219 ? 47.392 46.490 11.752 1.00 25.34 219 THR D C 1
ATOM 12851 O O . THR D 1 219 ? 46.240 46.858 11.514 1.00 24.86 219 THR D O 1
ATOM 12855 N N . ARG D 1 220 ? 48.096 45.744 10.907 1.00 26.02 220 ARG D N 1
ATOM 12856 C CA . ARG D 1 220 ? 47.504 45.232 9.643 1.00 27.48 220 ARG D CA 1
ATOM 12857 C C . ARG D 1 220 ? 46.259 44.357 9.915 1.00 27.09 220 ARG D C 1
ATOM 12858 O O . ARG D 1 220 ? 45.222 44.527 9.278 1.00 25.61 220 ARG D O 1
ATOM 12866 N N . ARG D 1 221 ? 46.381 43.462 10.890 1.00 26.12 221 ARG D N 1
ATOM 12867 C CA . ARG D 1 221 ? 45.276 42.578 11.300 1.00 28.64 221 ARG D CA 1
ATOM 12868 C C . ARG D 1 221 ? 44.076 43.376 11.793 1.00 26.87 221 ARG D C 1
ATOM 12869 O O . ARG D 1 221 ? 42.941 43.048 11.502 1.00 26.03 221 ARG D O 1
ATOM 12877 N N . MET D 1 222 ? 44.328 44.445 12.546 1.00 25.80 222 MET D N 1
ATOM 12878 C CA . MET D 1 222 ? 43.221 45.262 13.018 1.00 26.10 222 MET D CA 1
ATOM 12879 C C . MET D 1 222 ? 42.481 45.928 11.850 1.00 25.44 222 MET D C 1
ATOM 12880 O O . MET D 1 222 ? 41.249 45.977 11.814 1.00 24.42 222 MET D O 1
ATOM 12885 N N . ILE D 1 223 ? 43.245 46.441 10.893 1.00 25.17 223 ILE D N 1
ATOM 12886 C CA . ILE D 1 223 ? 42.662 47.133 9.747 1.00 24.56 223 ILE D CA 1
ATOM 12887 C C . ILE D 1 223 ? 41.847 46.151 8.874 1.00 24.89 223 ILE D C 1
ATOM 12888 O O . ILE D 1 223 ? 40.757 46.485 8.414 1.00 24.60 223 ILE D O 1
ATOM 12893 N N . GLU D 1 224 ? 42.383 44.947 8.684 1.00 25.56 224 GLU D N 1
ATOM 12894 C CA . GLU D 1 224 ? 41.673 43.892 7.961 1.00 26.46 224 GLU D CA 1
ATOM 12895 C C . GLU D 1 224 ? 40.384 43.563 8.679 1.00 28.12 224 GLU D C 1
ATOM 12896 O O . GLU D 1 224 ? 39.341 43.486 8.042 1.00 27.89 224 GLU D O 1
ATOM 12902 N N . ASN D 1 225 ? 40.462 43.418 10.002 1.00 25.58 225 ASN D N 1
ATOM 12903 C CA . ASN D 1 225 ? 39.284 43.022 10.805 1.00 25.59 225 ASN D CA 1
ATOM 12904 C C . ASN D 1 225 ? 38.142 44.043 10.744 1.00 23.82 225 ASN D C 1
ATOM 12905 O O . ASN D 1 225 ? 36.977 43.679 10.596 1.00 25.55 225 ASN D O 1
ATOM 12910 N N . TYR D 1 226 ? 38.496 45.328 10.831 1.00 24.09 226 TYR D N 1
ATOM 12911 C CA . TYR D 1 226 ? 37.517 46.399 10.812 1.00 21.99 226 TYR D CA 1
ATOM 12912 C C . TYR D 1 226 ? 37.131 46.763 9.392 1.00 24.74 226 TYR D C 1
ATOM 12913 O O . TYR D 1 226 ? 36.162 47.496 9.191 1.00 26.36 226 TYR D O 1
ATOM 12922 N N . GLY D 1 227 ? 37.896 46.244 8.430 1.00 24.70 227 GLY D N 1
ATOM 12923 C CA . GLY D 1 227 ? 37.638 46.489 7.013 1.00 24.60 227 GLY D CA 1
ATOM 12924 C C . GLY D 1 227 ? 38.487 47.620 6.469 1.00 25.17 227 GLY D C 1
ATOM 12925 O O . GLY D 1 227 ? 38.280 48.768 6.823 1.00 24.72 227 GLY D O 1
ATOM 12926 N N . PRO D 1 228 ? 39.463 47.305 5.601 1.00 24.92 228 PRO D N 1
ATOM 12927 C CA . PRO D 1 228 ? 40.283 48.395 5.062 1.00 24.66 228 PRO D CA 1
ATOM 12928 C C . PRO D 1 228 ? 39.437 49.480 4.359 1.00 25.23 228 PRO D C 1
ATOM 12929 O O . PRO D 1 228 ? 39.788 50.665 4.362 1.00 27.03 228 PRO D O 1
ATOM 12933 N N . GLU D 1 229 ? 38.303 49.060 3.805 1.00 24.71 229 GLU D N 1
ATOM 12934 C CA . GLU D 1 229 ? 37.393 49.961 3.123 1.00 26.46 229 GLU D CA 1
ATOM 12935 C C . GLU D 1 229 ? 36.734 50.996 4.054 1.00 26.48 229 GLU D C 1
ATOM 12936 O O . GLU D 1 229 ? 36.085 51.925 3.581 1.00 27.57 229 GLU D O 1
ATOM 12942 N N . GLN D 1 230 ? 36.894 50.840 5.366 1.00 25.17 230 GLN D N 1
ATOM 12943 C CA . GLN D 1 230 ? 36.385 51.879 6.253 1.00 24.73 230 GLN D CA 1
ATOM 12944 C C . GLN D 1 230 ? 37.479 52.573 7.085 1.00 23.07 230 GLN D C 1
ATOM 12945 O O . GLN D 1 230 ? 37.160 53.357 7.982 1.00 23.39 230 GLN D O 1
ATOM 12951 N N . VAL D 1 231 ? 38.740 52.303 6.762 1.00 23.84 231 VAL D N 1
ATOM 12952 C CA . VAL D 1 231 ? 39.879 52.901 7.473 1.00 23.42 231 VAL D CA 1
ATOM 12953 C C . VAL D 1 231 ? 40.496 53.991 6.589 1.00 24.06 231 VAL D C 1
ATOM 12954 O O . VAL D 1 231 ? 41.071 53.715 5.519 1.00 24.13 231 VAL D O 1
ATOM 12958 N N . ALA D 1 232 ? 40.350 55.230 7.039 1.00 21.77 232 ALA D N 1
ATOM 12959 C CA . ALA D 1 232 ? 40.870 56.395 6.304 1.00 23.15 232 ALA D CA 1
ATOM 12960 C C . ALA D 1 232 ? 42.392 56.484 6.364 1.00 25.29 232 ALA D C 1
ATOM 12961 O O . ALA D 1 232 ? 43.052 56.778 5.345 1.00 24.74 232 ALA D O 1
ATOM 12963 N N . ALA D 1 233 ? 42.965 56.254 7.544 1.00 24.79 233 ALA D N 1
ATOM 12964 C CA . ALA D 1 233 ? 44.367 56.630 7.765 1.00 23.52 233 ALA D CA 1
ATOM 12965 C C . ALA D 1 233 ? 44.929 55.973 8.983 1.00 23.98 233 ALA D C 1
ATOM 12966 O O . ALA D 1 233 ? 44.176 55.594 9.909 1.00 23.71 233 ALA D O 1
ATOM 12968 N N . VAL D 1 234 ? 46.249 55.812 8.953 1.00 23.21 234 VAL D N 1
ATOM 12969 C CA . VAL D 1 234 ? 47.041 55.520 10.143 1.00 23.17 234 VAL D CA 1
ATOM 12970 C C . VAL D 1 234 ? 47.785 56.820 10.480 1.00 23.80 234 VAL D C 1
ATOM 12971 O O . VAL D 1 234 ? 48.397 57.448 9.589 1.00 23.77 234 VAL D O 1
ATOM 12975 N N . ILE D 1 235 ? 47.689 57.250 11.744 1.00 22.70 235 ILE D N 1
ATOM 12976 C CA . ILE D 1 235 ? 48.423 58.430 12.212 1.00 22.75 235 ILE D CA 1
ATOM 12977 C C . ILE D 1 235 ? 49.569 58.016 13.125 1.00 23.41 235 ILE D C 1
ATOM 12978 O O . ILE D 1 235 ? 49.377 57.176 14.013 1.00 25.52 235 ILE D O 1
ATOM 12983 N N . THR D 1 236 ? 50.758 58.593 12.894 1.00 23.52 236 THR D N 1
ATOM 12984 C CA . THR D 1 236 ? 51.964 58.230 13.653 1.00 23.25 236 THR D CA 1
ATOM 12985 C C . THR D 1 236 ? 52.701 59.478 14.138 1.00 24.20 236 THR D C 1
ATOM 12986 O O . THR D 1 236 ? 52.430 60.609 13.701 1.00 24.78 236 THR D O 1
ATOM 12990 N N . GLU D 1 237 ? 53.648 59.244 15.038 1.00 25.22 237 GLU D N 1
ATOM 12991 C CA . GLU D 1 237 ? 54.749 60.166 15.310 1.00 26.27 237 GLU D CA 1
ATOM 12992 C C . GLU D 1 237 ? 55.971 59.294 15.056 1.00 28.31 237 GLU D C 1
ATOM 12993 O O . GLU D 1 237 ? 56.006 58.143 15.528 1.00 26.46 237 GLU D O 1
ATOM 12999 N N . VAL D 1 238 ? 56.982 59.794 14.342 1.00 28.26 238 VAL D N 1
ATOM 13000 C CA . VAL D 1 238 ? 58.137 58.917 14.068 1.00 29.88 238 VAL D CA 1
ATOM 13001 C C . VAL D 1 238 ? 58.911 58.645 15.346 1.00 30.81 238 VAL D C 1
ATOM 13002 O O . VAL D 1 238 ? 59.451 57.563 15.534 1.00 35.55 238 VAL D O 1
ATOM 13006 N N . SER D 1 239 ? 58.951 59.643 16.219 1.00 30.95 239 SER D N 1
ATOM 13007 C CA . SER D 1 239 ? 59.441 59.466 17.571 1.00 32.97 239 SER D CA 1
ATOM 13008 C C . SER D 1 239 ? 58.351 59.988 18.493 1.00 31.91 239 SER D C 1
ATOM 13009 O O . SER D 1 239 ? 57.984 61.149 18.418 1.00 32.97 239 SER D O 1
ATOM 13012 N N . GLN D 1 240 ? 57.809 59.130 19.348 1.00 30.80 240 GLN D N 1
ATOM 13013 C CA . GLN D 1 240 ? 56.742 59.587 20.232 1.00 30.40 240 GLN D CA 1
ATOM 13014 C C . GLN D 1 240 ? 57.277 60.690 21.129 1.00 31.63 240 GLN D C 1
ATOM 13015 O O . GLN D 1 240 ? 58.253 60.480 21.857 1.00 32.63 240 GLN D O 1
ATOM 13021 N N . GLY D 1 241 ? 56.647 61.863 21.052 1.00 31.62 241 GLY D N 1
ATOM 13022 C CA . GLY D 1 241 ? 57.146 63.079 21.708 1.00 32.25 241 GLY D CA 1
ATOM 13023 C C . GLY D 1 241 ? 56.897 62.982 23.193 1.00 32.89 241 GLY D C 1
ATOM 13024 O O . GLY D 1 241 ? 57.783 62.591 23.969 1.00 33.09 241 GLY D O 1
ATOM 13025 N N . ALA D 1 242 ? 55.667 63.299 23.590 1.00 29.55 242 ALA D N 1
ATOM 13026 C CA . ALA D 1 242 ? 55.289 63.187 24.997 1.00 31.32 242 ALA D CA 1
ATOM 13027 C C . ALA D 1 242 ? 55.428 61.734 25.481 1.00 31.56 242 ALA D C 1
ATOM 13028 O O . ALA D 1 242 ? 55.896 61.474 26.596 1.00 31.87 242 ALA D O 1
ATOM 13030 N N . GLY D 1 243 ? 55.034 60.788 24.630 1.00 31.38 243 GLY D N 1
ATOM 13031 C CA . GLY D 1 243 ? 55.130 59.362 24.954 1.00 30.79 243 GLY D CA 1
ATOM 13032 C C . GLY D 1 243 ? 56.557 58.875 25.152 1.00 31.34 243 GLY D C 1
ATOM 13033 O O . GLY D 1 243 ? 56.770 57.807 25.714 1.00 32.13 243 GLY D O 1
ATOM 13034 N N . SER D 1 244 ? 57.518 59.656 24.665 1.00 31.71 244 SER D N 1
ATOM 13035 C CA . SER D 1 244 ? 58.945 59.448 24.954 1.00 33.36 244 SER D CA 1
ATOM 13036 C C . SER D 1 244 ? 59.490 58.101 24.505 1.00 33.09 244 SER D C 1
ATOM 13037 O O . SER D 1 244 ? 59.971 57.301 25.326 1.00 34.13 244 SER D O 1
ATOM 13040 N N . ALA D 1 245 ? 59.406 57.850 23.199 1.00 32.89 245 ALA D N 1
ATOM 13041 C CA . ALA D 1 245 ? 59.871 56.577 22.625 1.00 34.93 245 ALA D CA 1
ATOM 13042 C C . ALA D 1 245 ? 60.459 56.759 21.231 1.00 37.12 245 ALA D C 1
ATOM 13043 O O . ALA D 1 245 ? 60.079 57.675 20.504 1.00 43.02 245 ALA D O 1
ATOM 13045 N N . MET D 1 246 ? 61.403 55.887 20.875 1.00 37.13 246 MET D N 1
ATOM 13046 C CA . MET D 1 246 ? 61.967 55.826 19.527 1.00 37.87 246 MET D CA 1
ATOM 13047 C C . MET D 1 246 ? 61.608 54.443 18.971 1.00 38.73 246 MET D C 1
ATOM 13048 O O . MET D 1 246 ? 61.753 53.448 19.669 1.00 40.52 246 MET D O 1
ATOM 13053 N N . PRO D 1 247 ? 61.143 54.378 17.714 1.00 40.39 247 PRO D N 1
ATOM 13054 C CA . PRO D 1 247 ? 60.757 53.098 17.122 1.00 42.18 247 PRO D CA 1
ATOM 13055 C C . PRO D 1 247 ? 61.980 52.366 16.546 1.00 40.33 247 PRO D C 1
ATOM 13056 O O . PRO D 1 247 ? 63.015 52.999 16.318 1.00 38.14 247 PRO D O 1
ATOM 13060 N N . PRO D 1 248 ? 61.863 51.046 16.305 1.00 43.46 248 PRO D N 1
ATOM 13061 C CA . PRO D 1 248 ? 62.917 50.355 15.547 1.00 42.92 248 PRO D CA 1
ATOM 13062 C C . PRO D 1 248 ? 62.965 50.937 14.142 1.00 43.44 248 PRO D C 1
ATOM 13063 O O . PRO D 1 248 ? 61.920 51.360 13.628 1.00 41.07 248 PRO D O 1
ATOM 13067 N N . TYR D 1 249 ? 64.146 50.962 13.521 1.00 40.95 249 TYR D N 1
ATOM 13068 C CA . TYR D 1 249 ? 64.317 51.670 12.250 1.00 41.87 249 TYR D CA 1
ATOM 13069 C C . TYR D 1 249 ? 63.277 51.266 11.203 1.00 38.75 249 TYR D C 1
ATOM 13070 O O . TYR D 1 249 ? 62.808 52.106 10.429 1.00 37.27 249 TYR D O 1
ATOM 13079 N N . GLU D 1 250 ? 62.930 49.984 11.178 1.00 35.08 250 GLU D N 1
ATOM 13080 C CA . GLU D 1 250 ? 62.079 49.458 10.106 1.00 36.94 250 GLU D CA 1
ATOM 13081 C C . GLU D 1 250 ? 60.594 49.759 10.314 1.00 32.95 250 GLU D C 1
ATOM 13082 O O . GLU D 1 250 ? 59.810 49.627 9.398 1.00 30.54 250 GLU D O 1
ATOM 13088 N N . TYR D 1 251 ? 60.210 50.194 11.510 1.00 31.48 251 TYR D N 1
ATOM 13089 C CA . TYR D 1 251 ? 58.773 50.433 11.763 1.00 30.10 251 TYR D CA 1
ATOM 13090 C C . TYR D 1 251 ? 58.099 51.408 10.783 1.00 29.13 251 TYR D C 1
ATOM 13091 O O . TYR D 1 251 ? 57.047 51.085 10.212 1.00 29.35 251 TYR D O 1
ATOM 13100 N N . ILE D 1 252 ? 58.682 52.598 10.626 1.00 27.16 252 ILE D N 1
ATOM 13101 C CA . ILE D 1 252 ? 58.114 53.648 9.770 1.00 29.47 252 ILE D CA 1
ATOM 13102 C C . ILE D 1 252 ? 58.075 53.206 8.295 1.00 29.15 252 ILE D C 1
ATOM 13103 O O . ILE D 1 252 ? 57.021 53.294 7.662 1.00 28.63 252 ILE D O 1
ATOM 13108 N N . PRO D 1 253 ? 59.189 52.651 7.777 1.00 30.04 253 PRO D N 1
ATOM 13109 C CA . PRO D 1 253 ? 59.110 52.094 6.414 1.00 29.97 253 PRO D CA 1
ATOM 13110 C C . PRO D 1 253 ? 58.021 51.022 6.236 1.00 29.21 253 PRO D C 1
ATOM 13111 O O . PRO D 1 253 ? 57.321 51.010 5.216 1.00 28.89 253 PRO D O 1
ATOM 13115 N N . GLN D 1 254 ? 57.872 50.136 7.215 1.00 27.65 254 GLN D N 1
ATOM 13116 C CA . GLN D 1 254 ? 56.841 49.092 7.151 1.00 29.21 254 GLN D CA 1
ATOM 13117 C C . GLN D 1 254 ? 55.410 49.643 7.235 1.00 29.43 254 GLN D C 1
ATOM 13118 O O . GLN D 1 254 ? 54.509 49.131 6.562 1.00 29.31 254 GLN D O 1
ATOM 13124 N N . ILE D 1 255 ? 55.206 50.696 8.030 1.00 27.24 255 ILE D N 1
ATOM 13125 C CA . ILE D 1 255 ? 53.910 51.377 8.070 1.00 26.84 255 ILE D CA 1
ATOM 13126 C C . ILE D 1 255 ? 53.591 52.050 6.724 1.00 27.06 255 ILE D C 1
ATOM 13127 O O . ILE D 1 255 ? 52.461 51.972 6.248 1.00 27.86 255 ILE D O 1
ATOM 13132 N N . ARG D 1 256 ? 54.594 52.651 6.083 1.00 28.11 256 ARG D N 1
ATOM 13133 C CA . ARG D 1 256 ? 54.363 53.218 4.751 1.00 29.54 256 ARG D CA 1
ATOM 13134 C C . ARG D 1 256 ? 53.947 52.106 3.786 1.00 28.90 256 ARG D C 1
ATOM 13135 O O . ARG D 1 256 ? 52.968 52.254 3.057 1.00 27.19 256 ARG D O 1
ATOM 13143 N N . LYS D 1 257 ? 54.680 50.987 3.809 1.00 30.19 257 LYS D N 1
ATOM 13144 C CA . LYS D 1 257 ? 54.371 49.846 2.926 1.00 31.55 257 LYS D CA 1
ATOM 13145 C C . LYS D 1 257 ? 52.981 49.266 3.190 1.00 29.80 257 LYS D C 1
ATOM 13146 O O . LYS D 1 257 ? 52.218 48.999 2.245 1.00 28.43 257 LYS D O 1
ATOM 13152 N N . MET D 1 258 ? 52.653 49.079 4.472 1.00 29.35 258 MET D N 1
ATOM 13153 C CA . MET D 1 258 ? 51.386 48.455 4.870 1.00 30.37 258 MET D CA 1
ATOM 13154 C C . MET D 1 258 ? 50.208 49.327 4.445 1.00 30.71 258 MET D C 1
ATOM 13155 O O . MET D 1 258 ? 49.234 48.817 3.868 1.00 29.25 258 MET D O 1
ATOM 13160 N N . THR D 1 259 ? 50.300 50.636 4.718 1.00 29.41 259 THR D N 1
ATOM 13161 C CA . THR D 1 259 ? 49.245 51.568 4.335 1.00 29.43 259 THR D CA 1
ATOM 13162 C C . THR D 1 259 ? 49.033 51.597 2.803 1.00 29.45 259 THR D C 1
ATOM 13163 O O . THR D 1 259 ? 47.911 51.546 2.328 1.00 28.78 259 THR D O 1
ATOM 13167 N N . LYS D 1 260 ? 50.123 51.673 2.042 1.00 29.39 260 LYS D N 1
ATOM 13168 C CA . LYS D 1 260 ? 50.028 51.582 0.588 1.00 30.73 260 LYS D CA 1
ATOM 13169 C C . LYS D 1 260 ? 49.324 50.296 0.128 1.00 29.61 260 L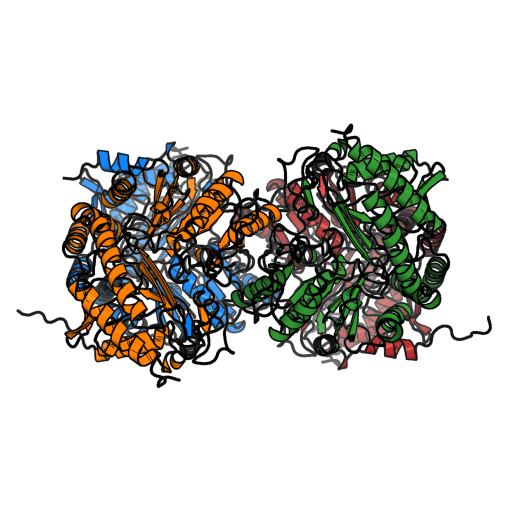YS D C 1
ATOM 13170 O O . LYS D 1 260 ? 48.461 50.349 -0.747 1.00 29.35 260 LYS D O 1
ATOM 13176 N N . GLU D 1 261 ? 49.695 49.161 0.715 1.00 30.16 261 GLU D N 1
ATOM 13177 C CA . GLU D 1 261 ? 49.123 47.856 0.319 1.00 30.61 261 GLU D CA 1
ATOM 13178 C C . GLU D 1 261 ? 47.638 47.756 0.643 1.00 31.82 261 GLU D C 1
ATOM 13179 O O . GLU D 1 261 ? 46.872 47.129 -0.086 1.00 32.64 261 GLU D O 1
ATOM 13185 N N . LEU D 1 262 ? 47.233 48.394 1.740 1.00 31.49 262 LEU D N 1
ATOM 13186 C CA . LEU D 1 262 ? 45.836 48.331 2.188 1.00 30.96 262 LEU D CA 1
ATOM 13187 C C . LEU D 1 262 ? 44.950 49.425 1.598 1.00 30.53 262 LEU D C 1
ATOM 13188 O O . LEU D 1 262 ? 43.727 49.376 1.748 1.00 30.98 262 LEU D O 1
ATOM 13193 N N . GLY D 1 263 ? 45.558 50.406 0.924 1.00 28.81 263 GLY D N 1
ATOM 13194 C CA . GLY D 1 263 ? 44.822 51.528 0.365 1.00 26.91 263 GLY D CA 1
ATOM 13195 C C . GLY D 1 263 ? 44.371 52.542 1.412 1.00 26.08 263 GLY D C 1
ATOM 13196 O O . GLY D 1 263 ? 43.327 53.159 1.266 1.00 27.47 263 GLY D O 1
ATOM 13197 N N . VAL D 1 264 ? 45.179 52.688 2.456 1.00 26.01 264 VAL D N 1
ATOM 13198 C CA . VAL D 1 264 ? 44.903 53.595 3.567 1.00 26.37 264 VAL D CA 1
ATOM 13199 C C . VAL D 1 264 ? 45.942 54.721 3.542 1.00 24.69 264 VAL D C 1
ATOM 13200 O O . VAL D 1 264 ? 47.100 54.506 3.136 1.00 27.59 264 VAL D O 1
ATOM 13204 N N . LEU D 1 265 ? 45.542 55.923 3.964 1.00 25.12 265 LEU D N 1
ATOM 13205 C CA . LEU D 1 265 ? 46.498 57.051 4.036 1.00 24.26 265 LEU D CA 1
ATOM 13206 C C . LEU D 1 265 ? 47.457 56.932 5.221 1.00 26.08 265 LEU D C 1
ATOM 13207 O O . LEU D 1 265 ? 47.163 56.270 6.235 1.00 26.56 265 LEU D O 1
ATOM 13212 N N . TRP D 1 266 ? 48.616 57.582 5.095 1.00 24.67 266 TRP D N 1
ATOM 13213 C CA . TRP D 1 266 ? 49.518 57.663 6.221 1.00 25.60 266 TRP D CA 1
ATOM 13214 C C . TRP D 1 266 ? 49.669 59.150 6.575 1.00 25.20 266 TRP D C 1
ATOM 13215 O O . TRP D 1 266 ? 50.132 59.970 5.751 1.00 24.20 266 TRP D O 1
ATOM 13226 N N . ILE D 1 267 ? 49.243 59.499 7.793 1.00 25.33 267 ILE D N 1
ATOM 13227 C CA . ILE D 1 267 ? 49.426 60.850 8.330 1.00 23.30 267 ILE D CA 1
ATOM 13228 C C . ILE D 1 267 ? 50.578 60.769 9.283 1.00 23.66 267 ILE D C 1
ATOM 13229 O O . ILE D 1 267 ? 50.529 59.997 10.245 1.00 24.03 267 ILE D O 1
ATOM 13234 N N . ASN D 1 268 ? 51.655 61.505 9.004 1.00 24.11 268 ASN D N 1
ATOM 13235 C CA . ASN D 1 268 ? 52.691 61.615 10.009 1.00 24.23 268 ASN D CA 1
ATOM 13236 C C . ASN D 1 268 ? 52.654 62.956 10.695 1.00 24.22 268 ASN D C 1
ATOM 13237 O O . ASN D 1 268 ? 52.654 64.014 10.070 1.00 23.37 268 ASN D O 1
ATOM 13242 N N . ASP D 1 269 ? 52.577 62.888 12.019 1.00 23.96 269 ASP D N 1
ATOM 13243 C CA . ASP D 1 269 ? 52.413 64.079 12.823 1.00 24.02 269 ASP D CA 1
ATOM 13244 C C . ASP D 1 269 ? 53.808 64.608 13.131 1.00 22.75 269 ASP D C 1
ATOM 13245 O O . ASP D 1 269 ? 54.566 64.015 13.875 1.00 24.36 269 ASP D O 1
ATOM 13250 N N . GLU D 1 270 ? 54.137 65.719 12.481 1.00 23.64 270 GLU D N 1
ATOM 13251 C CA . GLU D 1 270 ? 55.435 66.371 12.628 1.00 24.27 270 GLU D CA 1
ATOM 13252 C C . GLU D 1 270 ? 55.388 67.592 13.550 1.00 23.66 270 GLU D C 1
ATOM 13253 O O . GLU D 1 270 ? 56.291 68.425 13.515 1.00 25.46 270 GLU D O 1
ATOM 13259 N N . VAL D 1 271 ? 54.354 67.725 14.388 1.00 23.56 271 VAL D N 1
ATOM 13260 C CA . VAL D 1 271 ? 54.243 68.950 15.177 1.00 23.05 271 VAL D CA 1
ATOM 13261 C C . VAL D 1 271 ? 55.476 69.084 16.060 1.00 23.92 271 VAL D C 1
ATOM 13262 O O . VAL D 1 271 ? 56.026 70.180 16.197 1.00 25.30 271 VAL D O 1
ATOM 13266 N N . LEU D 1 272 ? 55.905 67.978 16.651 1.00 23.85 272 LEU D N 1
ATOM 13267 C CA . LEU D 1 272 ? 57.096 68.016 17.509 1.00 26.00 272 LEU D CA 1
ATOM 13268 C C . LEU D 1 272 ? 58.387 67.750 16.719 1.00 26.00 272 LEU D C 1
ATOM 13269 O O . LEU D 1 272 ? 59.362 68.462 16.897 1.00 26.52 272 LEU D O 1
ATOM 13274 N N . THR D 1 273 ? 58.392 66.743 15.853 1.00 24.90 273 THR D N 1
ATOM 13275 C CA . THR D 1 273 ? 59.650 66.367 15.168 1.00 26.77 273 THR D CA 1
ATOM 13276 C C . THR D 1 273 ? 60.017 67.290 13.986 1.00 27.06 273 THR D C 1
ATOM 13277 O O . THR D 1 273 ? 61.109 67.173 13.402 1.00 28.76 273 THR D O 1
ATOM 13281 N N . GLY D 1 274 ? 59.119 68.202 13.643 1.00 26.95 274 GLY D N 1
ATOM 13282 C CA . GLY D 1 274 ? 59.294 69.031 12.451 1.00 27.06 274 GLY D CA 1
ATOM 13283 C C . GLY D 1 274 ? 60.309 70.148 12.609 1.00 27.60 274 GLY D C 1
ATOM 13284 O O . GLY D 1 274 ? 60.678 70.540 13.732 1.00 27.35 274 GLY D O 1
ATOM 13285 N N . PHE D 1 275 ? 60.776 70.638 11.458 1.00 28.35 275 PHE D N 1
ATOM 13286 C CA . PHE D 1 275 ? 61.622 71.841 11.384 1.00 27.51 275 PHE D CA 1
ATOM 13287 C C . PHE D 1 275 ? 62.928 71.718 12.154 1.00 29.41 275 PHE D C 1
ATOM 13288 O O . PHE D 1 275 ? 63.266 72.540 13.028 1.00 30.02 275 PHE D O 1
ATOM 13296 N N . GLY D 1 276 ? 63.664 70.666 11.791 1.00 28.40 276 GLY D N 1
ATOM 13297 C CA . GLY D 1 276 ? 65.049 70.495 12.217 1.00 28.77 276 GLY D CA 1
ATOM 13298 C C . GLY D 1 276 ? 65.244 69.833 13.564 1.00 29.19 276 GLY D C 1
ATOM 13299 O O . GLY D 1 276 ? 66.370 69.528 13.930 1.00 29.34 276 GLY D O 1
ATOM 13300 N N . ARG D 1 277 ? 64.151 69.622 14.311 1.00 28.66 277 ARG D N 1
ATOM 13301 C CA . ARG D 1 277 ? 64.221 68.968 15.625 1.00 27.88 277 ARG D CA 1
ATOM 13302 C C . ARG D 1 277 ? 65.078 67.713 15.678 1.00 28.12 277 ARG D C 1
ATOM 13303 O O . ARG D 1 277 ? 65.782 67.475 16.676 1.00 28.10 277 ARG D O 1
ATOM 13311 N N . THR D 1 278 ? 65.000 66.892 14.626 1.00 29.45 278 THR D N 1
ATOM 13312 C CA . THR D 1 278 ? 65.666 65.600 14.612 1.00 29.24 278 THR D CA 1
ATOM 13313 C C . THR D 1 278 ? 66.948 65.602 13.757 1.00 28.59 278 THR D C 1
ATOM 13314 O O . THR D 1 278 ? 67.490 64.534 13.485 1.00 30.61 278 THR D O 1
ATOM 13318 N N . GLY D 1 279 ? 67.394 66.783 13.336 1.00 29.13 279 GLY D N 1
ATOM 13319 C CA . GLY D 1 279 ? 68.598 66.907 12.492 1.00 30.15 279 GLY D CA 1
ATOM 13320 C C . GLY D 1 279 ? 68.374 66.666 11.006 1.00 32.89 279 GLY D C 1
ATOM 13321 O O . GLY D 1 279 ? 69.340 66.500 10.238 1.00 33.90 279 GLY D O 1
ATOM 13322 N N . LYS D 1 280 ? 67.104 66.608 10.615 1.00 31.87 280 LYS D N 1
ATOM 13323 C CA . LYS D 1 280 ? 66.648 66.694 9.220 1.00 31.76 280 LYS D CA 1
ATOM 13324 C C . LYS D 1 280 ? 65.511 67.697 9.226 1.00 32.04 280 LYS D C 1
ATOM 13325 O O . LYS D 1 280 ? 65.038 68.081 10.307 1.00 32.01 280 LYS D O 1
ATOM 13331 N N . TRP D 1 281 ? 65.039 68.115 8.058 1.00 28.65 281 TRP D N 1
ATOM 13332 C CA . TRP D 1 281 ? 63.918 69.048 8.044 1.00 29.66 281 TRP D CA 1
ATOM 13333 C C . TRP D 1 281 ? 62.720 68.448 8.763 1.00 28.46 281 TRP D C 1
ATOM 13334 O O . TRP D 1 281 ? 62.081 69.131 9.567 1.00 27.68 281 TRP D O 1
ATOM 13345 N N . PHE D 1 282 ? 62.447 67.186 8.477 1.00 27.87 282 PHE D N 1
ATOM 13346 C CA . PHE D 1 282 ? 61.300 66.509 9.093 1.00 27.58 282 PHE D CA 1
ATOM 13347 C C . PHE D 1 282 ? 61.692 65.145 9.615 1.00 28.30 282 PHE D C 1
ATOM 13348 O O . PHE D 1 282 ? 62.575 64.485 9.063 1.00 28.93 282 PHE D O 1
ATOM 13356 N N . GLY D 1 283 ? 61.030 64.709 10.685 1.00 26.16 283 GLY D N 1
ATOM 13357 C CA . GLY D 1 283 ? 61.326 63.406 11.265 1.00 25.53 283 GLY D CA 1
ATOM 13358 C C . GLY D 1 283 ? 61.207 62.252 10.275 1.00 27.07 283 GLY D C 1
ATOM 13359 O O . GLY D 1 283 ? 61.999 61.304 10.324 1.00 26.59 283 GLY D O 1
ATOM 13360 N N . TYR D 1 284 ? 60.227 62.328 9.370 1.00 27.04 284 TYR D N 1
ATOM 13361 C CA . TYR D 1 284 ? 59.973 61.190 8.450 1.00 28.96 284 TYR D CA 1
ATOM 13362 C C . TYR D 1 284 ? 61.138 60.968 7.488 1.00 28.25 284 TYR D C 1
ATOM 13363 O O . TYR D 1 284 ? 61.290 59.889 6.929 1.00 29.08 284 TYR D O 1
ATOM 13372 N N . GLN D 1 285 ? 61.932 62.010 7.292 1.00 28.97 285 GLN D N 1
ATOM 13373 C CA . GLN D 1 285 ? 63.020 61.950 6.308 1.00 30.50 285 GLN D CA 1
ATOM 13374 C C . GLN D 1 285 ? 64.189 61.059 6.732 1.00 32.86 285 GLN D C 1
ATOM 13375 O O . GLN D 1 285 ? 65.055 60.729 5.908 1.00 33.60 285 GLN D O 1
ATOM 13381 N N . HIS D 1 286 ? 64.219 60.651 7.998 1.00 31.05 286 HIS D N 1
ATOM 13382 C CA . HIS D 1 286 ? 65.169 59.634 8.442 1.00 32.19 286 HIS D CA 1
ATOM 13383 C C . HIS D 1 286 ? 64.890 58.238 7.875 1.00 33.62 286 HIS D C 1
ATOM 13384 O O . HIS D 1 286 ? 65.747 57.346 7.978 1.00 34.82 286 HIS D O 1
ATOM 13391 N N . TYR D 1 287 ? 63.697 58.045 7.302 1.00 31.64 287 TYR D N 1
ATOM 13392 C CA . TYR D 1 287 ? 63.199 56.696 6.991 1.00 33.01 287 TYR D CA 1
ATOM 13393 C C . TYR D 1 287 ? 63.029 56.358 5.508 1.00 32.77 287 TYR D C 1
ATOM 13394 O O . TYR D 1 287 ? 62.607 55.246 5.173 1.00 35.98 287 TYR D O 1
ATOM 13403 N N . GLY D 1 288 ? 63.364 57.303 4.628 1.00 33.87 288 GLY D N 1
ATOM 13404 C CA . GLY D 1 288 ? 63.344 57.054 3.170 1.00 34.78 288 GLY D CA 1
ATOM 13405 C C . GLY D 1 288 ? 61.960 56.795 2.596 1.00 35.26 288 GLY D C 1
ATOM 13406 O O . GLY D 1 288 ? 61.805 56.102 1.585 1.00 36.68 288 GLY D O 1
ATOM 13407 N N . VAL D 1 289 ? 60.942 57.335 3.266 1.00 33.32 289 VAL D N 1
ATOM 13408 C CA . VAL D 1 289 ? 59.564 57.204 2.835 1.00 34.59 289 VAL D CA 1
ATOM 13409 C C . VAL D 1 289 ? 58.922 58.587 2.863 1.00 34.63 289 VAL D C 1
ATOM 13410 O O . VAL D 1 289 ? 59.476 59.522 3.452 1.00 35.81 289 VAL D O 1
ATOM 13414 N N . GLN D 1 290 ? 57.793 58.734 2.181 1.00 33.37 290 GLN D N 1
ATOM 13415 C CA . GLN D 1 290 ? 57.037 59.979 2.200 1.00 34.17 290 GLN D CA 1
ATOM 13416 C C . GLN D 1 290 ? 55.571 59.747 2.587 1.00 30.48 290 GLN D C 1
ATOM 13417 O O . GLN D 1 290 ? 54.909 58.829 2.104 1.00 28.06 290 GLN D O 1
ATOM 13423 N N . PRO D 1 291 ? 55.041 60.612 3.447 1.00 29.63 291 PRO D N 1
ATOM 13424 C CA . PRO D 1 291 ? 53.666 60.440 3.921 1.00 27.69 291 PRO D CA 1
ATOM 13425 C C . PRO D 1 291 ? 52.657 61.028 2.943 1.00 26.93 291 PRO D C 1
ATOM 13426 O O . PRO D 1 291 ? 53.036 61.657 1.943 1.00 28.73 291 PRO D O 1
ATOM 13430 N N . ASP D 1 292 ? 51.375 60.847 3.236 1.00 25.08 292 ASP D N 1
ATOM 13431 C CA . ASP D 1 292 ? 50.320 61.469 2.458 1.00 25.84 292 ASP D CA 1
ATOM 13432 C C . ASP D 1 292 ? 49.960 62.839 2.985 1.00 25.34 292 ASP D C 1
ATOM 13433 O O . ASP D 1 292 ? 49.556 63.710 2.221 1.00 25.73 292 ASP D O 1
ATOM 13438 N N . ILE D 1 293 ? 50.086 62.988 4.307 1.00 25.32 293 ILE D N 1
ATOM 13439 C CA . ILE D 1 293 ? 49.741 64.217 5.017 1.00 24.55 293 ILE D CA 1
ATOM 13440 C C . ILE D 1 293 ? 50.719 64.360 6.184 1.00 22.74 293 ILE D C 1
ATOM 13441 O O . ILE D 1 293 ? 51.058 63.376 6.824 1.00 23.83 293 ILE D O 1
ATOM 13446 N N . ILE D 1 294 ? 51.192 65.577 6.419 1.00 24.32 294 ILE D N 1
ATOM 13447 C CA . ILE D 1 294 ? 51.867 65.895 7.681 1.00 24.19 294 ILE D CA 1
ATOM 13448 C C . ILE D 1 294 ? 51.172 67.037 8.404 1.00 23.56 294 ILE D C 1
ATOM 13449 O O . ILE D 1 294 ? 50.551 67.906 7.772 1.00 24.80 294 ILE D O 1
ATOM 13454 N N . THR D 1 295 ? 51.281 67.032 9.737 1.00 22.71 295 THR D N 1
ATOM 13455 C CA . THR D 1 295 ? 50.791 68.146 10.543 1.00 22.24 295 THR D CA 1
ATOM 13456 C C . THR D 1 295 ? 51.984 68.833 11.190 1.00 22.41 295 THR D C 1
ATOM 13457 O O . THR D 1 295 ? 52.986 68.184 11.523 1.00 23.14 295 THR D O 1
ATOM 13461 N N . MET D 1 296 ? 51.871 70.145 11.340 1.00 22.49 296 MET D N 1
ATOM 13462 C CA . MET D 1 296 ? 52.964 70.984 11.848 1.00 23.40 296 MET D CA 1
ATOM 13463 C C . MET D 1 296 ? 52.499 71.990 12.891 1.00 23.37 296 MET D C 1
ATOM 13464 O O . MET D 1 296 ? 51.354 72.441 12.891 1.00 23.94 296 MET D O 1
ATOM 13469 N N . GLY D 1 297 ? 53.442 72.385 13.739 1.00 24.17 297 GLY D N 1
ATOM 13470 C CA . GLY D 1 297 ? 53.250 73.452 14.716 1.00 25.23 297 GLY D CA 1
ATOM 13471 C C . GLY D 1 297 ? 54.622 73.672 15.336 1.00 25.07 297 GLY D C 1
ATOM 13472 O O . GLY D 1 297 ? 55.633 73.408 14.681 1.00 26.57 297 GLY D O 1
ATOM 13473 N N . LYS D 1 298 ? 54.656 74.110 16.601 1.00 26.73 298 LYS D N 1
ATOM 13474 C CA . LYS D 1 298 ? 55.906 74.248 17.374 1.00 25.86 298 LYS D CA 1
ATOM 13475 C C . LYS D 1 298 ? 57.011 74.908 16.542 1.00 26.74 298 LYS D C 1
ATOM 13476 O O . LYS D 1 298 ? 57.029 76.136 16.383 1.00 26.76 298 LYS D O 1
ATOM 13482 N N . GLY D 1 299 ? 57.934 74.113 16.010 1.00 26.98 299 GLY D N 1
ATOM 13483 C CA . GLY D 1 299 ? 59.052 74.668 15.220 1.00 25.97 299 GLY D CA 1
ATOM 13484 C C . GLY D 1 299 ? 58.661 75.369 13.922 1.00 27.33 299 GLY D C 1
ATOM 13485 O O . GLY D 1 299 ? 59.486 76.022 13.290 1.00 27.05 299 GLY D O 1
ATOM 13486 N N . LEU D 1 300 ? 57.399 75.241 13.513 1.00 26.75 300 LEU D N 1
ATOM 13487 C CA . LEU D 1 300 ? 56.891 75.984 12.368 1.00 26.60 300 LEU D CA 1
ATOM 13488 C C . LEU D 1 300 ? 57.123 77.498 12.495 1.00 26.62 300 LEU D C 1
ATOM 13489 O O . LEU D 1 300 ? 57.496 78.176 11.515 1.00 26.53 300 LEU D O 1
ATOM 13494 N N . SER D 1 301 ? 56.867 78.032 13.687 1.00 26.87 301 SER D N 1
ATOM 13495 C CA . SER D 1 301 ? 57.211 79.424 13.975 1.00 26.28 301 SER D CA 1
ATOM 13496 C C . SER D 1 301 ? 58.255 79.521 15.091 1.00 26.50 301 SER D C 1
ATOM 13497 O O . SER D 1 301 ? 58.580 80.628 15.516 1.00 27.58 301 SER D O 1
ATOM 13500 N N . SER D 1 302 ? 58.780 78.374 15.549 1.00 26.39 302 SER D N 1
ATOM 13501 C CA . SER D 1 302 ? 59.610 78.308 16.779 1.00 25.12 302 SER D CA 1
ATOM 13502 C C . SER D 1 302 ? 58.931 79.026 17.946 1.00 27.28 302 SER D C 1
ATOM 13503 O O . SER D 1 302 ? 59.586 79.698 18.778 1.00 26.28 302 SER D O 1
ATOM 13506 N N . SER D 1 303 ? 57.601 78.871 18.000 1.00 26.26 303 SER D N 1
ATOM 13507 C CA . SER D 1 303 ? 56.769 79.473 19.071 1.00 25.75 303 SER D CA 1
ATOM 13508 C C . SER D 1 303 ? 56.801 81.009 19.142 1.00 27.04 303 SER D C 1
ATOM 13509 O O . SER D 1 303 ? 56.302 81.602 20.104 1.00 26.51 303 SER D O 1
ATOM 13512 N N . SER D 1 304 ? 57.363 81.662 18.126 1.00 26.08 304 SER D N 1
ATOM 13513 C CA . SER D 1 304 ? 57.408 83.117 18.093 1.00 27.03 304 SER D CA 1
ATOM 13514 C C . SER D 1 304 ? 56.007 83.732 18.106 1.00 26.24 304 SER D C 1
ATOM 13515 O O . SER D 1 304 ? 55.745 84.657 18.857 1.00 26.35 304 SER D O 1
ATOM 13518 N N . LEU D 1 305 ? 55.087 83.173 17.304 1.00 25.84 305 LEU D N 1
ATOM 13519 C CA . LEU D 1 305 ? 53.661 83.471 17.412 1.00 25.16 305 LEU D CA 1
ATOM 13520 C C . LEU D 1 305 ? 52.900 82.175 17.144 1.00 24.84 305 LEU D C 1
ATOM 13521 O O . LEU D 1 305 ? 53.477 81.244 16.571 1.00 26.76 305 LEU D O 1
ATOM 13526 N N . PRO D 1 306 ? 51.619 82.099 17.554 1.00 25.27 306 PRO D N 1
ATOM 13527 C CA . PRO D 1 306 ? 50.862 80.860 17.309 1.00 25.04 306 PRO D CA 1
ATOM 13528 C C . PRO D 1 306 ? 50.629 80.571 15.826 1.00 23.59 306 PRO D C 1
ATOM 13529 O O . PRO D 1 306 ? 50.026 81.395 15.132 1.00 26.74 306 PRO D O 1
ATOM 13533 N N . ALA D 1 307 ? 51.114 79.406 15.379 1.00 25.05 307 ALA D N 1
ATOM 13534 C CA . ALA D 1 307 ? 50.855 78.898 14.037 1.00 25.83 307 ALA D CA 1
ATOM 13535 C C . ALA D 1 307 ? 50.859 77.389 14.019 1.00 23.44 307 ALA D C 1
ATOM 13536 O O . ALA D 1 307 ? 51.651 76.730 14.715 1.00 23.79 307 ALA D O 1
ATOM 13538 N N . GLY D 1 308 ? 49.981 76.837 13.189 1.00 24.03 308 GLY D N 1
ATOM 13539 C CA . GLY D 1 308 ? 50.028 75.440 12.883 1.00 23.43 308 GLY D CA 1
ATOM 13540 C C . GLY D 1 308 ? 49.807 75.279 11.379 1.00 23.77 308 GLY D C 1
ATOM 13541 O O . GLY D 1 308 ? 49.450 76.231 10.684 1.00 23.91 308 GLY D O 1
ATOM 13542 N N . ALA D 1 309 ? 49.983 74.068 10.885 1.00 24.36 309 ALA D N 1
ATOM 13543 C CA . ALA D 1 309 ? 49.697 73.814 9.459 1.00 23.50 309 ALA D CA 1
ATOM 13544 C C . ALA D 1 309 ? 49.527 72.344 9.121 1.00 23.11 309 ALA D C 1
ATOM 13545 O O . ALA D 1 309 ? 50.094 71.458 9.765 1.00 22.30 309 ALA D O 1
ATOM 13547 N N . VAL D 1 310 ? 48.756 72.093 8.069 1.00 24.09 310 VAL D N 1
ATOM 13548 C CA . VAL D 1 310 ? 48.669 70.767 7.506 1.00 26.07 310 VAL D CA 1
ATOM 13549 C C . VAL D 1 310 ? 49.148 70.847 6.050 1.00 26.34 310 VAL D C 1
ATOM 13550 O O . VAL D 1 310 ? 48.806 71.780 5.323 1.00 27.45 310 VAL D O 1
ATOM 13554 N N . LEU D 1 311 ? 49.966 69.888 5.653 1.00 25.21 311 LEU D N 1
ATOM 13555 C CA . LEU D 1 311 ? 50.418 69.786 4.259 1.00 25.04 311 LEU D CA 1
ATOM 13556 C C . LEU D 1 311 ? 49.862 68.479 3.712 1.00 26.10 311 LEU D C 1
ATOM 13557 O O . LEU D 1 311 ? 50.121 67.425 4.275 1.00 25.13 311 LEU D O 1
ATOM 13562 N N . VAL D 1 312 ? 49.109 68.562 2.619 1.00 26.33 312 VAL D N 1
ATOM 13563 C CA . VAL D 1 312 ? 48.563 67.353 1.952 1.00 26.99 312 VAL D CA 1
ATOM 13564 C C . VAL D 1 312 ? 49.240 67.105 0.599 1.00 26.59 312 VAL D C 1
ATOM 13565 O O . VAL D 1 312 ? 49.733 68.050 -0.034 1.00 27.53 312 VAL D O 1
ATOM 13569 N N . SER D 1 313 ? 49.241 65.840 0.191 1.00 25.94 313 SER D N 1
ATOM 13570 C CA . SER D 1 313 ? 49.835 65.383 -1.079 1.00 26.62 313 SER D CA 1
ATOM 13571 C C . SER D 1 313 ? 49.172 66.028 -2.285 1.00 26.07 313 SER D C 1
ATOM 13572 O O . SER D 1 313 ? 48.073 66.573 -2.207 1.00 24.53 313 SER D O 1
ATOM 13575 N N . LYS D 1 314 ? 49.847 65.976 -3.437 1.00 26.98 314 LYS D N 1
ATOM 13576 C CA . LYS D 1 314 ? 49.227 66.516 -4.636 1.00 28.07 314 LYS D CA 1
ATOM 13577 C C . LYS D 1 314 ? 47.885 65.846 -4.933 1.00 26.85 314 LYS D C 1
ATOM 13578 O O . LYS D 1 314 ? 46.934 66.496 -5.334 1.00 27.89 314 LYS D O 1
ATOM 13584 N N . GLU D 1 315 ? 47.823 64.542 -4.709 1.00 28.77 315 GLU D N 1
ATOM 13585 C CA . GLU D 1 315 ? 46.611 63.752 -4.956 1.00 30.36 315 GLU D CA 1
ATOM 13586 C C . GLU D 1 315 ? 45.422 64.247 -4.123 1.00 29.48 315 GLU D C 1
ATOM 13587 O O . GLU D 1 315 ? 44.316 64.421 -4.623 1.00 27.23 315 GLU D O 1
ATOM 13593 N N . ILE D 1 316 ? 45.681 64.495 -2.839 1.00 27.03 316 ILE D N 1
ATOM 13594 C CA . ILE D 1 316 ? 44.635 64.925 -1.916 1.00 25.67 316 ILE D CA 1
ATOM 13595 C C . ILE D 1 316 ? 44.223 66.358 -2.220 1.00 26.12 316 ILE D C 1
ATOM 13596 O O . ILE D 1 316 ? 43.043 66.690 -2.223 1.00 25.75 316 ILE D O 1
ATOM 13601 N N . ALA D 1 317 ? 45.208 67.212 -2.509 1.00 27.25 317 ALA D N 1
ATOM 13602 C CA . ALA D 1 317 ? 44.923 68.588 -2.826 1.00 26.20 317 ALA D CA 1
ATOM 13603 C C . ALA D 1 317 ? 44.063 68.689 -4.093 1.00 26.38 317 ALA D C 1
ATOM 13604 O O . ALA D 1 317 ? 43.127 69.475 -4.127 1.00 25.44 317 ALA D O 1
ATOM 13606 N N . ALA D 1 318 ? 44.347 67.863 -5.105 1.00 26.94 318 ALA D N 1
ATOM 13607 C CA . ALA D 1 318 ? 43.553 67.889 -6.344 1.00 28.57 318 ALA D CA 1
ATOM 13608 C C . ALA D 1 318 ? 42.086 67.536 -6.086 1.00 28.78 318 ALA D C 1
ATOM 13609 O O . ALA D 1 318 ? 41.188 68.131 -6.673 1.00 27.81 318 ALA D O 1
ATOM 13611 N N . PHE D 1 319 ? 41.854 66.572 -5.190 1.00 27.35 319 PHE D N 1
ATOM 13612 C CA . PHE D 1 319 ? 40.488 66.217 -4.800 1.00 27.95 319 PHE D CA 1
ATOM 13613 C C . PHE D 1 319 ? 39.778 67.369 -4.071 1.00 26.15 319 PHE D C 1
ATOM 13614 O O . PHE D 1 319 ? 38.644 67.724 -4.381 1.00 27.45 319 PHE D O 1
ATOM 13622 N N . MET D 1 320 ? 40.460 67.969 -3.091 1.00 27.10 320 MET D N 1
ATOM 13623 C CA . MET D 1 320 ? 39.834 68.993 -2.262 1.00 28.18 320 MET D CA 1
ATOM 13624 C C . MET D 1 320 ? 39.508 70.194 -3.154 1.00 27.35 320 MET D C 1
ATOM 13625 O O . MET D 1 320 ? 38.464 70.841 -3.005 1.00 28.21 320 MET D O 1
ATOM 13630 N N . ASP D 1 321 ? 40.390 70.433 -4.128 1.00 28.32 321 ASP D N 1
ATOM 13631 C CA . ASP D 1 321 ? 40.228 71.550 -5.073 1.00 28.82 321 ASP D CA 1
ATOM 13632 C C . ASP D 1 321 ? 38.942 71.480 -5.892 1.00 28.07 321 ASP D C 1
ATOM 13633 O O . ASP D 1 321 ? 38.492 72.525 -6.429 1.00 27.92 321 ASP D O 1
ATOM 13638 N N . LYS D 1 322 ? 38.345 70.282 -5.993 1.00 26.96 322 LYS D N 1
ATOM 13639 C CA . LYS D 1 322 ? 37.135 70.075 -6.828 1.00 28.91 322 LYS D CA 1
ATOM 13640 C C . LYS D 1 322 ? 35.806 70.367 -6.110 1.00 32.35 322 LYS D C 1
ATOM 13641 O O . LYS D 1 322 ? 34.709 70.241 -6.697 1.00 30.19 322 LYS D O 1
ATOM 13647 N N . HIS D 1 323 ? 35.902 70.737 -4.833 1.00 29.12 323 HIS D N 1
ATOM 13648 C CA . HIS D 1 323 ? 34.746 70.912 -3.987 1.00 29.05 323 HIS D CA 1
ATOM 13649 C C . HIS D 1 323 ? 34.837 72.257 -3.283 1.00 26.16 323 HIS D C 1
ATOM 13650 O O . HIS D 1 323 ? 35.910 72.854 -3.185 1.00 28.08 323 HIS D O 1
ATOM 13657 N N . ARG D 1 324 ? 33.696 72.734 -2.803 1.00 27.90 324 ARG D N 1
ATOM 13658 C CA . ARG D 1 324 ? 33.668 73.869 -1.908 1.00 27.86 324 ARG D CA 1
ATOM 13659 C C . ARG D 1 324 ? 33.735 73.306 -0.485 1.00 28.53 324 ARG D C 1
ATOM 13660 O O . ARG D 1 324 ? 32.851 72.559 -0.069 1.00 27.80 324 ARG D O 1
ATOM 13668 N N . TRP D 1 325 ? 34.784 73.691 0.232 1.00 27.18 325 TRP D N 1
ATOM 13669 C CA . TRP D 1 325 ? 35.061 73.202 1.582 1.00 27.09 325 TRP D CA 1
ATOM 13670 C C . TRP D 1 325 ? 34.533 74.203 2.612 1.00 26.39 325 TRP D C 1
ATOM 13671 O O . TRP D 1 325 ? 34.978 75.354 2.699 1.00 26.62 325 TRP D O 1
ATOM 13682 N N . GLU D 1 326 ? 33.530 73.773 3.368 1.00 24.63 326 GLU D N 1
ATOM 13683 C CA . GLU D 1 326 ? 32.792 74.675 4.229 1.00 25.57 326 GLU D CA 1
ATOM 13684 C C . GLU D 1 326 ? 33.437 74.782 5.628 1.00 26.34 326 GLU D C 1
ATOM 13685 O O . GLU D 1 326 ? 32.771 74.589 6.649 1.00 23.61 326 GLU D O 1
ATOM 13691 N N . SER D 1 327 ? 34.719 75.142 5.651 1.00 25.65 327 SER D N 1
ATOM 13692 C CA . SER D 1 327 ? 35.472 75.179 6.891 1.00 24.50 327 SER D CA 1
ATOM 13693 C C . SER D 1 327 ? 36.090 76.556 7.115 1.00 23.41 327 SER D C 1
ATOM 13694 O O . SER D 1 327 ? 36.776 77.082 6.248 1.00 25.31 327 SER D O 1
ATOM 13697 N N . VAL D 1 328 ? 35.786 77.159 8.259 1.00 23.90 328 VAL D N 1
ATOM 13698 C CA . VAL D 1 328 ? 36.378 78.442 8.600 1.00 24.86 328 VAL D CA 1
ATOM 13699 C C . VAL D 1 328 ? 36.977 78.444 10.012 1.00 26.59 328 VAL D C 1
ATOM 13700 O O . VAL D 1 328 ? 36.405 77.869 10.940 1.00 24.70 328 VAL D O 1
ATOM 13704 N N . SER D 1 329 ? 38.158 79.040 10.132 1.00 25.46 329 SER D N 1
ATOM 13705 C CA . SER D 1 329 ? 38.806 79.291 11.418 1.00 25.92 329 SER D CA 1
ATOM 13706 C C . SER D 1 329 ? 39.196 80.766 11.425 1.00 26.98 329 SER D C 1
ATOM 13707 O O . SER D 1 329 ? 39.891 81.206 10.520 1.00 26.29 329 SER D O 1
ATOM 13710 N N . THR D 1 330 ? 38.788 81.520 12.440 1.00 23.35 330 THR D N 1
ATOM 13711 C CA . THR D 1 330 ? 39.010 82.965 12.390 1.00 25.53 330 THR D CA 1
ATOM 13712 C C . THR D 1 330 ? 40.483 83.277 12.112 1.00 25.66 330 THR D C 1
ATOM 13713 O O . THR D 1 330 ? 40.797 83.990 11.143 1.00 26.95 330 THR D O 1
ATOM 13717 N N . TYR D 1 331 ? 41.389 82.738 12.930 1.00 25.43 331 TYR D N 1
ATOM 13718 C CA . TYR D 1 331 ? 42.815 83.144 12.854 1.00 26.40 331 TYR D CA 1
ATOM 13719 C C . TYR D 1 331 ? 43.677 82.354 11.873 1.00 26.01 331 TYR D C 1
ATOM 13720 O O . TYR D 1 331 ? 44.864 82.618 11.728 1.00 26.91 331 TYR D O 1
ATOM 13729 N N . ALA D 1 332 ? 43.068 81.395 11.173 1.00 25.15 332 ALA D N 1
ATOM 13730 C CA . ALA D 1 332 ? 43.797 80.603 10.187 1.00 23.39 332 ALA D CA 1
ATOM 13731 C C . ALA D 1 332 ? 44.399 81.523 9.121 1.00 24.96 332 ALA D C 1
ATOM 13732 O O . ALA D 1 332 ? 43.668 82.320 8.510 1.00 25.88 332 ALA D O 1
ATOM 13734 N N . GLY D 1 333 ? 45.718 81.425 8.954 1.00 24.89 333 GLY D N 1
ATOM 13735 C CA . GLY D 1 333 ? 46.470 82.285 8.021 1.00 27.00 333 GLY D CA 1
ATOM 13736 C C . GLY D 1 333 ? 46.769 83.705 8.524 1.00 27.62 333 GLY D C 1
ATOM 13737 O O . GLY D 1 333 ? 47.214 84.547 7.739 1.00 28.04 333 GLY D O 1
ATOM 13738 N N . HIS D 1 334 ? 46.547 83.980 9.810 1.00 26.50 334 HIS D N 1
ATOM 13739 C CA . HIS D 1 334 ? 46.767 85.319 10.393 1.00 26.44 334 HIS D CA 1
ATOM 13740 C C . HIS D 1 334 ? 48.024 85.951 9.800 1.00 25.42 334 HIS D C 1
ATOM 13741 O O . HIS D 1 334 ? 49.082 85.346 9.886 1.00 26.26 334 HIS D O 1
ATOM 13748 N N . PRO D 1 335 ? 47.901 87.153 9.183 1.00 25.87 335 PRO D N 1
ATOM 13749 C CA . PRO D 1 335 ? 49.058 87.635 8.412 1.00 28.02 335 PRO D CA 1
ATOM 13750 C C . PRO D 1 335 ? 50.326 87.892 9.250 1.00 27.65 335 PRO D C 1
ATOM 13751 O O . PRO D 1 335 ? 51.445 87.663 8.771 1.00 25.68 335 PRO D O 1
ATOM 13755 N N . VAL D 1 336 ? 50.161 88.317 10.502 1.00 26.92 336 VAL D N 1
ATOM 13756 C CA . VAL D 1 336 ? 51.338 88.569 11.373 1.00 25.57 336 VAL D CA 1
ATOM 13757 C C . VAL D 1 336 ? 51.993 87.255 11.838 1.00 25.19 336 VAL D C 1
ATOM 13758 O O . VAL D 1 336 ? 53.224 87.085 11.829 1.00 25.06 336 VAL D O 1
ATOM 13762 N N . ALA D 1 337 ? 51.163 86.271 12.196 1.00 26.39 337 ALA D N 1
ATOM 13763 C CA . ALA D 1 337 ? 51.673 84.933 12.431 1.00 26.03 337 ALA D CA 1
ATOM 13764 C C . ALA D 1 337 ? 52.419 84.380 11.210 1.00 25.30 337 ALA D C 1
ATOM 13765 O O . ALA D 1 337 ? 53.454 83.753 11.369 1.00 26.30 337 ALA D O 1
ATOM 13767 N N . MET D 1 338 ? 51.908 84.631 10.007 1.00 25.95 338 MET D N 1
ATOM 13768 C CA . MET D 1 338 ? 52.557 84.118 8.798 1.00 26.09 338 MET D CA 1
ATOM 13769 C C . MET D 1 338 ? 53.884 84.836 8.532 1.00 26.84 338 MET D C 1
ATOM 13770 O O . MET D 1 338 ? 54.832 84.237 8.025 1.00 28.05 338 MET D O 1
ATOM 13775 N N . ALA D 1 339 ? 53.939 86.107 8.905 1.00 27.45 339 ALA D N 1
ATOM 13776 C CA . ALA D 1 339 ? 55.191 86.864 8.804 1.00 27.98 339 ALA D CA 1
ATOM 13777 C C . ALA D 1 339 ? 56.254 86.239 9.703 1.00 29.24 339 ALA D C 1
ATOM 13778 O O . ALA D 1 339 ? 57.422 86.128 9.322 1.00 29.26 339 ALA D O 1
ATOM 13780 N N . ALA D 1 340 ? 55.840 85.795 10.888 1.00 27.70 340 ALA D N 1
ATOM 13781 C CA . ALA D 1 340 ? 56.745 85.115 11.817 1.00 29.35 340 ALA D CA 1
ATOM 13782 C C . ALA D 1 340 ? 57.231 83.777 11.285 1.00 26.57 340 ALA D C 1
ATOM 13783 O O . ALA D 1 340 ? 58.394 83.471 11.407 1.00 28.19 340 ALA D O 1
ATOM 13785 N N . VAL D 1 341 ? 56.326 82.986 10.687 1.00 26.71 341 VAL D N 1
ATOM 13786 C CA . VAL D 1 341 ? 56.682 81.710 10.096 1.00 25.11 341 VAL D CA 1
ATOM 13787 C C . VAL D 1 341 ? 57.700 81.947 8.979 1.00 25.33 341 VAL D C 1
ATOM 13788 O O . VAL D 1 341 ? 58.725 81.270 8.901 1.00 26.87 341 VAL D O 1
ATOM 13792 N N . CYS D 1 342 ? 57.392 82.908 8.118 1.00 26.77 342 CYS D N 1
ATOM 13793 C CA . CYS D 1 342 ? 58.288 83.248 7.020 1.00 28.33 342 CYS D CA 1
ATOM 13794 C C . CYS D 1 342 ? 59.688 83.511 7.556 1.00 29.32 342 CYS D C 1
ATOM 13795 O O . CYS D 1 342 ? 60.650 82.882 7.121 1.00 28.75 342 CYS D O 1
ATOM 13798 N N . ALA D 1 343 ? 59.795 84.401 8.533 1.00 28.28 343 ALA D N 1
ATOM 13799 C CA . ALA D 1 343 ? 61.114 84.774 9.051 1.00 28.86 343 ALA D CA 1
ATOM 13800 C C . ALA D 1 343 ? 61.826 83.601 9.731 1.00 30.21 343 ALA D C 1
ATOM 13801 O O . ALA D 1 343 ? 63.001 83.381 9.505 1.00 29.29 343 ALA D O 1
ATOM 13803 N N . ASN D 1 344 ? 61.094 82.836 10.548 1.00 27.11 344 ASN D N 1
ATOM 13804 C CA . ASN D 1 344 ? 61.636 81.666 11.225 1.00 28.01 344 ASN D CA 1
ATOM 13805 C C . ASN D 1 344 ? 62.237 80.690 10.216 1.00 27.98 344 ASN D C 1
ATOM 13806 O O . ASN D 1 344 ? 63.358 80.205 10.377 1.00 28.42 344 ASN D O 1
ATOM 13811 N N . LEU D 1 345 ? 61.493 80.436 9.152 1.00 28.02 345 LEU D N 1
ATOM 13812 C CA . LEU D 1 345 ? 61.944 79.462 8.161 1.00 28.78 345 LEU D CA 1
ATOM 13813 C C . LEU D 1 345 ? 63.138 80.002 7.358 1.00 29.46 345 LEU D C 1
ATOM 13814 O O . LEU D 1 345 ? 64.078 79.259 7.053 1.00 30.29 345 LEU D O 1
ATOM 13819 N N . GLU D 1 346 ? 63.096 81.289 7.033 1.00 32.36 346 GLU D N 1
ATOM 13820 C CA . GLU D 1 346 ? 64.223 81.921 6.299 1.00 33.92 346 GLU D CA 1
ATOM 13821 C C . GLU D 1 346 ? 65.526 81.907 7.099 1.00 35.26 346 GLU D C 1
ATOM 13822 O O . GLU D 1 346 ? 66.578 81.513 6.576 1.00 36.86 346 GLU D O 1
ATOM 13828 N N . VAL D 1 347 ? 65.458 82.293 8.373 1.00 33.22 347 VAL D N 1
ATOM 13829 C CA . VAL D 1 347 ? 66.614 82.133 9.264 1.00 32.38 347 VAL D CA 1
ATOM 13830 C C . VAL D 1 347 ? 67.066 80.683 9.348 1.00 32.31 347 VAL D C 1
ATOM 13831 O O . VAL D 1 347 ? 68.258 80.372 9.228 1.00 30.64 347 VAL D O 1
ATOM 13835 N N . MET D 1 348 ? 66.117 79.765 9.545 1.00 30.59 348 MET D N 1
ATOM 13836 C CA . MET D 1 348 ? 66.478 78.362 9.660 1.00 31.59 348 MET D CA 1
ATOM 13837 C C . MET D 1 348 ? 67.272 77.869 8.430 1.00 32.26 348 MET D C 1
ATOM 13838 O O . MET D 1 348 ? 68.254 77.136 8.575 1.00 33.08 348 MET D O 1
ATOM 13843 N N . MET D 1 349 ? 66.836 78.286 7.240 1.00 30.59 349 MET D N 1
ATOM 13844 C CA . MET D 1 349 ? 67.451 77.880 5.972 1.00 34.26 349 MET D CA 1
ATOM 13845 C C . MET D 1 349 ? 68.820 78.540 5.795 1.00 37.47 349 MET D C 1
ATOM 13846 O O . MET D 1 349 ? 69.819 77.854 5.550 1.00 38.34 349 MET D O 1
ATOM 13851 N N . GLU D 1 350 ? 68.844 79.860 5.950 1.00 38.10 350 GLU D N 1
ATOM 13852 C CA . GLU D 1 350 ? 70.035 80.694 5.702 1.00 40.72 350 GLU D CA 1
ATOM 13853 C C . GLU D 1 350 ? 71.196 80.391 6.640 1.00 40.39 350 GLU D C 1
ATOM 13854 O O . GLU D 1 350 ? 72.351 80.460 6.233 1.00 38.54 350 GLU D O 1
ATOM 13860 N N . GLU D 1 351 ? 70.898 80.048 7.890 1.00 37.67 351 GLU D N 1
ATOM 13861 C CA . GLU D 1 351 ? 71.948 79.768 8.867 1.00 36.23 351 GLU D CA 1
ATOM 13862 C C . GLU D 1 351 ? 72.206 78.281 9.101 1.00 35.85 351 GLU D C 1
ATOM 13863 O O . GLU D 1 351 ? 72.947 77.907 10.017 1.00 36.37 351 GLU D O 1
ATOM 13869 N N . ASN D 1 352 ? 71.610 77.442 8.252 1.00 35.17 352 ASN D N 1
ATOM 13870 C CA . ASN D 1 352 ? 71.791 76.000 8.288 1.00 35.35 352 ASN D CA 1
ATOM 13871 C C . ASN D 1 352 ? 71.468 75.395 9.650 1.00 33.36 352 ASN D C 1
ATOM 13872 O O . ASN D 1 352 ? 72.231 74.596 10.173 1.00 32.17 352 ASN D O 1
ATOM 13877 N N . PHE D 1 353 ? 70.334 75.780 10.222 1.00 33.67 353 PHE D N 1
ATOM 13878 C CA . PHE D 1 353 ? 69.944 75.247 11.532 1.00 33.60 353 PHE D CA 1
ATOM 13879 C C . PHE D 1 353 ? 69.814 73.726 11.554 1.00 31.89 353 PHE D C 1
ATOM 13880 O O . PHE D 1 353 ? 70.090 73.098 12.573 1.00 32.21 353 PHE D O 1
ATOM 13888 N N . VAL D 1 354 ? 69.390 73.124 10.445 1.00 32.70 354 VAL D N 1
ATOM 13889 C CA . VAL D 1 354 ? 69.252 71.671 10.388 1.00 34.06 354 VAL D CA 1
ATOM 13890 C C . VAL D 1 354 ? 70.591 70.945 10.574 1.00 35.95 354 VAL D C 1
ATOM 13891 O O . VAL D 1 354 ? 70.688 69.980 11.343 1.00 33.18 354 VAL D O 1
ATOM 13895 N N . GLU D 1 355 ? 71.629 71.417 9.882 1.00 34.82 355 GLU D N 1
ATOM 13896 C CA . GLU D 1 355 ? 72.960 70.844 10.046 1.00 35.59 355 GLU D CA 1
ATOM 13897 C C . GLU D 1 355 ? 73.513 71.098 11.459 1.00 35.06 355 GLU D C 1
ATOM 13898 O O . GLU D 1 355 ? 74.155 70.229 12.045 1.00 36.23 355 GLU D O 1
ATOM 13904 N N . GLN D 1 356 ? 73.252 72.286 12.004 1.00 35.45 356 GLN D N 1
ATOM 13905 C CA . GLN D 1 356 ? 73.633 72.578 13.394 1.00 33.59 356 GLN D CA 1
ATOM 13906 C C . GLN D 1 356 ? 72.998 71.547 14.335 1.00 34.74 356 GLN D C 1
ATOM 13907 O O . GLN D 1 356 ? 73.667 70.993 15.211 1.00 33.54 356 GLN D O 1
ATOM 13913 N N . ALA D 1 357 ? 71.711 71.257 14.121 1.00 32.45 357 ALA D N 1
ATOM 13914 C CA . ALA D 1 357 ? 71.031 70.248 14.933 1.00 32.78 357 ALA D CA 1
ATOM 13915 C C . ALA D 1 357 ? 71.655 68.863 14.776 1.00 32.71 357 ALA D C 1
ATOM 13916 O O . ALA D 1 357 ? 71.924 68.187 15.764 1.00 33.86 357 ALA D O 1
ATOM 13918 N N . LYS D 1 358 ? 71.900 68.445 13.533 1.00 33.33 358 LYS D N 1
ATOM 13919 C CA . LYS D 1 358 ? 72.529 67.149 13.293 1.00 34.49 358 LYS D CA 1
ATOM 13920 C C . LYS D 1 358 ? 73.868 67.024 14.035 1.00 32.75 358 LYS D C 1
ATOM 13921 O O . LYS D 1 358 ? 74.104 66.045 14.748 1.00 32.36 358 LYS D O 1
ATOM 13927 N N . ASP D 1 359 ? 74.722 68.028 13.877 1.00 34.82 359 ASP D N 1
ATOM 13928 C CA . ASP D 1 359 ? 76.060 68.028 14.499 1.00 36.84 359 ASP D CA 1
ATOM 13929 C C . ASP D 1 359 ? 75.997 68.013 16.028 1.00 35.87 359 ASP D C 1
ATOM 13930 O O . ASP D 1 359 ? 76.685 67.233 16.674 1.00 34.95 359 ASP D O 1
ATOM 13935 N N . SER D 1 360 ? 75.141 68.850 16.604 1.00 36.81 360 SER D N 1
ATOM 13936 C CA . SER D 1 360 ? 74.970 68.873 18.063 1.00 36.54 360 SER D CA 1
ATOM 13937 C C . SER D 1 360 ? 74.398 67.576 18.629 1.00 35.11 360 SER D C 1
ATOM 13938 O O . SER D 1 360 ? 74.742 67.174 19.743 1.00 36.62 360 SER D O 1
ATOM 13941 N N . GLY D 1 361 ? 73.541 66.911 17.857 1.00 33.90 361 GLY D N 1
ATOM 13942 C CA . GLY D 1 361 ? 73.035 65.586 18.219 1.00 35.55 361 GLY D CA 1
ATOM 13943 C C . GLY D 1 361 ? 74.137 64.548 18.342 1.00 35.03 361 GLY D C 1
ATOM 13944 O O . GLY D 1 361 ? 74.168 63.768 19.287 1.00 35.61 361 GLY D O 1
ATOM 13945 N N . GLU D 1 362 ? 75.045 64.529 17.372 1.00 36.26 362 GLU D N 1
ATOM 13946 C CA . GLU D 1 362 ? 76.244 63.684 17.454 1.00 35.43 362 GLU D CA 1
ATOM 13947 C C . GLU D 1 362 ? 77.076 63.968 18.721 1.00 35.11 362 GLU D C 1
ATOM 13948 O O . GLU D 1 362 ? 77.536 63.043 19.399 1.00 36.78 362 GLU D O 1
ATOM 13954 N N . TYR D 1 363 ? 77.235 65.242 19.049 1.00 35.74 363 TYR D N 1
ATOM 13955 C CA . TYR D 1 363 ? 77.931 65.659 20.266 1.00 37.44 363 TYR D CA 1
ATOM 13956 C C . TYR D 1 363 ? 77.183 65.208 21.514 1.00 38.24 363 TYR D C 1
ATOM 13957 O O . TYR D 1 363 ? 77.783 64.685 22.442 1.00 35.44 363 TYR D O 1
ATOM 13966 N N . ILE D 1 364 ? 75.859 65.400 21.524 1.00 36.10 364 ILE D N 1
ATOM 13967 C CA . ILE D 1 364 ? 75.021 64.861 22.592 1.00 36.47 364 ILE D CA 1
ATOM 13968 C C . ILE D 1 364 ? 75.161 63.340 22.741 1.00 36.64 364 ILE D C 1
ATOM 13969 O O . ILE D 1 364 ? 75.277 62.837 23.856 1.00 35.83 364 ILE D O 1
ATOM 13974 N N . ARG D 1 365 ? 75.175 62.610 21.624 1.00 37.05 365 ARG D N 1
ATOM 13975 C CA . ARG D 1 365 ? 75.348 61.161 21.684 1.00 38.72 365 ARG D CA 1
ATOM 13976 C C . ARG D 1 365 ? 76.625 60.796 22.468 1.00 40.02 365 ARG D C 1
ATOM 13977 O O . ARG D 1 365 ? 76.591 59.918 23.334 1.00 37.99 365 ARG D O 1
ATOM 13985 N N . SER D 1 366 ? 77.727 61.491 22.179 1.00 41.76 366 SER D N 1
ATOM 13986 C CA . SER D 1 366 ? 79.018 61.199 22.834 1.00 42.37 366 SER D CA 1
ATOM 13987 C C . SER D 1 366 ? 78.992 61.543 24.324 1.00 43.03 366 SER D C 1
ATOM 13988 O O . SER D 1 366 ? 79.559 60.815 25.151 1.00 41.84 366 SER D O 1
ATOM 13991 N N . LYS D 1 367 ? 78.303 62.629 24.677 1.00 40.69 367 LYS D N 1
ATOM 13992 C CA . LYS D 1 367 ? 78.145 62.972 26.086 1.00 39.11 367 LYS D CA 1
ATOM 13993 C C . LYS D 1 367 ? 77.288 61.952 26.838 1.00 40.69 367 LYS D C 1
ATOM 13994 O O . LYS D 1 367 ? 77.583 61.629 27.987 1.00 39.10 367 LYS D O 1
ATOM 14000 N N . LEU D 1 368 ? 76.239 61.427 26.196 1.00 36.52 368 LEU D N 1
ATOM 14001 C CA . LEU D 1 368 ? 75.376 60.441 26.857 1.00 36.01 368 LEU D CA 1
ATOM 14002 C C . LEU D 1 368 ? 76.054 59.087 27.011 1.00 37.49 368 LEU D C 1
ATOM 14003 O O . LEU D 1 368 ? 75.808 58.383 27.996 1.00 38.03 368 LEU D O 1
ATOM 14008 N N . GLU D 1 369 ? 76.891 58.729 26.032 1.00 39.87 369 GLU D N 1
ATOM 14009 C CA . GLU D 1 369 ? 77.712 57.515 26.095 1.00 42.57 369 GLU D CA 1
ATOM 14010 C C . GLU D 1 369 ? 78.556 57.525 27.368 1.00 41.59 369 GLU D C 1
ATOM 14011 O O . GLU D 1 369 ? 78.551 56.558 28.129 1.00 41.74 369 GLU D O 1
ATOM 14017 N N . LEU D 1 370 ? 79.257 58.634 27.592 1.00 42.15 370 LEU D N 1
ATOM 14018 C CA . LEU D 1 370 ? 80.072 58.817 28.799 1.00 44.93 370 LEU D CA 1
ATOM 14019 C C . LEU D 1 370 ? 79.236 58.764 30.079 1.00 45.55 370 LEU D C 1
ATOM 14020 O O . LEU D 1 370 ? 79.620 58.103 31.047 1.00 44.56 370 LEU D O 1
ATOM 14025 N N . LEU D 1 371 ? 78.079 59.433 30.073 1.00 46.01 371 LEU D N 1
ATOM 14026 C CA . LEU D 1 371 ? 77.177 59.383 31.221 1.00 42.85 371 LEU D CA 1
ATOM 14027 C C . LEU D 1 371 ? 76.695 57.962 31.531 1.00 42.48 371 LEU D C 1
ATOM 14028 O O . LEU D 1 371 ? 76.599 57.589 32.698 1.00 42.45 371 LEU D O 1
ATOM 14033 N N . GLN D 1 372 ? 76.415 57.167 30.498 1.00 40.68 372 GLN D N 1
ATOM 14034 C CA . GLN D 1 372 ? 75.968 55.780 30.702 1.00 43.94 372 GLN D CA 1
ATOM 14035 C C . GLN D 1 372 ? 77.061 54.902 31.335 1.00 45.18 372 GLN D C 1
ATOM 14036 O O . GLN D 1 372 ? 76.769 54.011 32.135 1.00 46.89 372 GLN D O 1
ATOM 14042 N N . GLU D 1 373 ? 78.309 55.179 30.977 1.00 49.34 373 GLU D N 1
ATOM 14043 C CA . GLU D 1 373 ? 79.468 54.466 31.526 1.00 52.81 373 GLU D CA 1
ATOM 14044 C C . GLU D 1 373 ? 79.653 54.649 33.039 1.00 51.37 373 GLU D C 1
ATOM 14045 O O . GLU D 1 373 ? 80.137 53.739 33.720 1.00 51.28 373 GLU D O 1
ATOM 14051 N N . LYS D 1 374 ? 79.281 55.818 33.564 1.00 49.55 374 LYS D N 1
ATOM 14052 C CA . LYS D 1 374 ? 79.410 56.069 35.005 1.00 49.20 374 LYS D CA 1
ATOM 14053 C C . LYS D 1 374 ? 78.097 55.990 35.782 1.00 46.75 374 LYS D C 1
ATOM 14054 O O . LYS D 1 374 ? 78.097 56.029 37.015 1.00 47.00 374 LYS D O 1
ATOM 14060 N N . HIS D 1 375 ? 76.984 55.855 35.062 1.00 44.13 375 HIS D N 1
ATOM 14061 C CA . HIS D 1 375 ? 75.679 55.781 35.697 1.00 42.05 375 HIS D CA 1
ATOM 14062 C C . HIS D 1 375 ? 74.877 54.554 35.279 1.00 43.38 375 HIS D C 1
ATOM 14063 O O . HIS D 1 375 ? 74.430 54.441 34.133 1.00 45.17 375 HIS D O 1
ATOM 14070 N N . LYS D 1 376 ? 74.706 53.629 36.218 1.00 42.57 376 LYS D N 1
ATOM 14071 C CA . LYS D 1 376 ? 73.971 52.400 35.949 1.00 44.29 376 LYS D CA 1
ATOM 14072 C C . LYS D 1 376 ? 72.455 52.633 35.905 1.00 43.72 376 LYS D C 1
ATOM 14073 O O . LYS D 1 376 ? 71.703 51.752 35.478 1.00 41.16 376 LYS D O 1
ATOM 14079 N N . SER D 1 377 ? 72.017 53.809 36.355 1.00 43.10 377 SER D N 1
ATOM 14080 C CA . SER D 1 377 ? 70.605 54.190 36.257 1.00 43.87 377 SER D CA 1
ATOM 14081 C C . SER D 1 377 ? 70.195 54.574 34.832 1.00 43.32 377 SER D C 1
ATOM 14082 O O . SER D 1 377 ? 69.003 54.715 34.559 1.00 43.31 377 SER D O 1
ATOM 14085 N N . ILE D 1 378 ? 71.174 54.735 33.937 1.00 42.34 378 ILE D N 1
ATOM 14086 C CA . ILE D 1 378 ? 70.905 54.868 32.495 1.00 41.76 378 ILE D CA 1
ATOM 14087 C C . ILE D 1 378 ? 70.853 53.483 31.851 1.00 44.51 378 ILE D C 1
ATOM 14088 O O . ILE D 1 378 ? 71.891 52.855 31.599 1.00 43.28 378 ILE D O 1
ATOM 14093 N N . GLY D 1 379 ? 69.634 53.007 31.601 1.00 41.19 379 GLY D N 1
ATOM 14094 C CA . GLY D 1 379 ? 69.422 51.717 30.951 1.00 41.06 379 GLY D CA 1
ATOM 14095 C C . GLY D 1 379 ? 69.802 51.722 29.486 1.00 42.91 379 GLY D C 1
ATOM 14096 O O . GLY D 1 379 ? 70.310 50.727 28.960 1.00 43.24 379 GLY D O 1
ATOM 14097 N N . ASN D 1 380 ? 69.532 52.848 28.828 1.00 43.12 380 ASN D N 1
ATOM 14098 C CA . ASN D 1 380 ? 69.798 53.048 27.402 1.00 44.18 380 ASN D CA 1
ATOM 14099 C C . ASN D 1 380 ? 69.388 54.473 27.038 1.00 42.10 380 ASN D C 1
ATOM 14100 O O . ASN D 1 380 ? 68.742 55.156 27.839 1.00 42.91 380 ASN D O 1
ATOM 14105 N N . PHE D 1 381 ? 69.785 54.930 25.856 1.00 38.85 381 PHE D N 1
ATOM 14106 C CA . PHE D 1 381 ? 69.373 56.231 25.359 1.00 37.50 381 PHE D CA 1
ATOM 14107 C C . PHE D 1 381 ? 69.298 56.157 23.849 1.00 37.98 381 PHE D C 1
ATOM 14108 O O . PHE D 1 381 ? 69.925 55.291 23.220 1.00 37.44 381 PHE D O 1
ATOM 14116 N N . ASP D 1 382 ? 68.539 57.068 23.259 1.00 37.49 382 ASP D N 1
ATOM 14117 C CA . ASP D 1 382 ? 68.385 57.083 21.809 1.00 37.79 382 ASP D CA 1
ATOM 14118 C C . ASP D 1 382 ? 67.858 58.449 21.418 1.00 36.55 382 ASP D C 1
ATOM 14119 O O . ASP D 1 382 ? 67.370 59.208 22.268 1.00 35.30 382 ASP D O 1
ATOM 14124 N N . GLY D 1 383 ? 67.997 58.773 20.146 1.00 35.66 383 GLY D N 1
ATOM 14125 C CA . GLY D 1 383 ? 67.486 60.016 19.621 1.00 34.63 383 GLY D CA 1
ATOM 14126 C C . GLY D 1 383 ? 68.293 60.511 18.445 1.00 33.16 383 GLY D C 1
ATOM 14127 O O . GLY D 1 383 ? 68.993 59.734 17.779 1.00 33.35 383 GLY D O 1
ATOM 14128 N N . TYR D 1 384 ? 68.148 61.805 18.185 1.00 33.70 384 TYR D N 1
ATOM 14129 C CA . TYR D 1 384 ? 68.791 62.496 17.071 1.00 33.96 384 TYR D CA 1
ATOM 14130 C C . TYR D 1 384 ? 68.565 64.004 17.172 1.00 35.95 384 TYR D C 1
ATOM 14131 O O . TYR D 1 384 ? 67.599 64.445 17.813 1.00 32.69 384 TYR D O 1
ATOM 14140 N N . GLY D 1 385 ? 69.469 64.784 16.563 1.00 32.56 385 GLY D N 1
ATOM 14141 C CA . GLY D 1 385 ? 69.358 66.246 16.551 1.00 32.83 385 GLY D CA 1
ATOM 14142 C C . GLY D 1 385 ? 69.236 66.762 17.972 1.00 32.66 385 GLY D C 1
ATOM 14143 O O . GLY D 1 385 ? 70.061 66.436 18.829 1.00 33.99 385 GLY D O 1
ATOM 14144 N N . LEU D 1 386 ? 68.188 67.547 18.234 1.00 30.97 386 LEU D N 1
ATOM 14145 C CA . LEU D 1 386 ? 67.912 67.975 19.604 1.00 29.34 386 LEU D CA 1
ATOM 14146 C C . LEU D 1 386 ? 66.680 67.333 20.214 1.00 29.66 386 LEU D C 1
ATOM 14147 O O . LEU D 1 386 ? 65.857 68.026 20.827 1.00 30.89 386 LEU D O 1
ATOM 14152 N N . LEU D 1 387 ? 66.575 66.018 20.065 1.00 31.05 387 LEU D N 1
ATOM 14153 C CA . LEU D 1 387 ? 65.496 65.251 20.685 1.00 31.37 387 LEU D CA 1
ATOM 14154 C C . LEU D 1 387 ? 66.009 63.892 21.152 1.00 30.82 387 LEU D C 1
ATOM 14155 O O . LEU D 1 387 ? 66.310 63.015 20.342 1.00 31.53 387 LEU D O 1
ATOM 14160 N N . TRP D 1 388 ? 66.071 63.716 22.466 1.00 31.88 388 TRP D N 1
ATOM 14161 C CA . TRP D 1 388 ? 66.710 62.552 23.070 1.00 33.06 388 TRP D CA 1
ATOM 14162 C C . TRP D 1 388 ? 65.831 61.930 24.132 1.00 33.41 388 TRP D C 1
ATOM 14163 O O . TRP D 1 388 ? 65.116 62.633 24.821 1.00 31.98 388 TRP D O 1
ATOM 14174 N N . ILE D 1 389 ? 65.854 60.603 24.204 1.00 32.61 389 ILE D N 1
ATOM 14175 C CA . ILE D 1 389 ? 65.236 59.873 25.300 1.00 32.39 389 ILE D CA 1
ATOM 14176 C C . ILE D 1 389 ? 66.370 59.225 26.085 1.00 32.90 389 ILE D C 1
ATOM 14177 O O . ILE D 1 389 ? 67.397 58.848 25.507 1.00 32.65 389 ILE D O 1
ATOM 14182 N N . VAL D 1 390 ? 66.204 59.154 27.397 1.00 32.24 390 VAL D N 1
ATOM 14183 C CA . VAL D 1 390 ? 67.117 58.407 28.248 1.00 32.43 390 VAL D CA 1
ATOM 14184 C C . VAL D 1 390 ? 66.259 57.565 29.167 1.00 33.54 390 VAL D C 1
ATOM 14185 O O . VAL D 1 390 ? 65.523 58.111 29.999 1.00 34.00 390 VAL D O 1
ATOM 14189 N N . ASP D 1 391 ? 66.357 56.244 29.012 1.00 35.33 391 ASP D N 1
ATOM 14190 C CA . ASP D 1 391 ? 65.633 55.312 29.867 1.00 38.69 391 ASP D CA 1
ATOM 14191 C C . ASP D 1 391 ? 66.332 55.200 31.208 1.00 38.36 391 ASP D C 1
ATOM 14192 O O . ASP D 1 391 ? 67.502 54.803 31.277 1.00 38.74 391 ASP D O 1
ATOM 14197 N N . ILE D 1 392 ? 65.599 55.547 32.260 1.00 37.42 392 ILE D N 1
ATOM 14198 C CA . ILE D 1 392 ? 66.088 55.520 33.636 1.00 37.72 392 ILE D CA 1
ATOM 14199 C C . ILE D 1 392 ? 65.595 54.250 34.329 1.00 38.65 392 ILE D C 1
ATOM 14200 O O . ILE D 1 392 ? 64.410 53.893 34.231 1.00 37.34 392 ILE D O 1
ATOM 14205 N N . VAL D 1 393 ? 66.503 53.566 35.028 1.00 37.13 393 VAL D N 1
ATOM 14206 C CA . VAL D 1 393 ? 66.150 52.361 35.788 1.00 38.43 393 VAL D CA 1
ATOM 14207 C C . VAL D 1 393 ? 66.794 52.432 37.173 1.00 39.14 393 VAL D C 1
ATOM 14208 O O . VAL D 1 393 ? 67.706 53.239 37.401 1.00 38.21 393 VAL D O 1
ATOM 14212 N N . ASN D 1 394 ? 66.300 51.598 38.083 1.00 40.62 394 ASN D N 1
ATOM 14213 C CA . ASN D 1 394 ? 66.972 51.321 39.352 1.00 44.51 394 ASN D CA 1
ATOM 14214 C C . ASN D 1 394 ? 68.279 50.579 39.059 1.00 45.84 394 ASN D C 1
ATOM 14215 O O . ASN D 1 394 ? 68.258 49.476 38.512 1.00 46.61 394 ASN D O 1
ATOM 14220 N N . ALA D 1 395 ? 69.405 51.199 39.410 1.00 46.02 395 ALA D N 1
ATOM 14221 C CA . ALA D 1 395 ? 70.740 50.688 39.063 1.00 48.73 395 ALA D CA 1
ATOM 14222 C C . ALA D 1 395 ? 71.014 49.263 39.557 1.00 52.16 395 ALA D C 1
ATOM 14223 O O . ALA D 1 395 ? 71.736 48.498 38.906 1.00 53.53 395 ALA D O 1
ATOM 14225 N N . LYS D 1 396 ? 70.422 48.915 40.696 1.00 54.48 396 LYS D N 1
ATOM 14226 C CA . LYS D 1 396 ? 70.644 47.619 41.335 1.00 56.43 396 LYS D CA 1
ATOM 14227 C C . LYS D 1 396 ? 69.745 46.493 40.813 1.00 57.83 396 LYS D C 1
ATOM 14228 O O . LYS D 1 396 ? 70.138 45.329 40.851 1.00 60.44 396 LYS D O 1
ATOM 14234 N N . THR D 1 397 ? 68.549 46.826 40.332 1.00 57.81 397 THR D N 1
ATOM 14235 C CA . THR D 1 397 ? 67.655 45.809 39.755 1.00 56.82 397 THR D CA 1
ATOM 14236 C C . THR D 1 397 ? 67.602 45.869 38.221 1.00 56.60 397 THR D C 1
ATOM 14237 O O . THR D 1 397 ? 67.218 44.894 37.566 1.00 55.96 397 THR D O 1
ATOM 14241 N N . LYS D 1 398 ? 68.005 47.015 37.666 1.00 56.03 398 LYS D N 1
ATOM 14242 C CA . LYS D 1 398 ? 67.964 47.291 36.213 1.00 53.47 398 LYS D CA 1
ATOM 14243 C C . LYS D 1 398 ? 66.537 47.379 35.646 1.00 51.29 398 LYS D C 1
ATOM 14244 O O . LYS D 1 398 ? 66.320 47.242 34.434 1.00 50.74 398 LYS D O 1
ATOM 14250 N N . THR D 1 399 ? 65.571 47.609 36.530 1.00 48.91 399 THR D N 1
ATOM 14251 C CA . THR D 1 399 ? 64.169 47.705 36.130 1.00 50.80 399 THR D CA 1
ATOM 14252 C C . THR D 1 399 ? 63.621 49.083 36.507 1.00 45.75 399 THR D C 1
ATOM 14253 O O . THR D 1 399 ? 64.024 49.645 37.527 1.00 46.59 399 THR D O 1
ATOM 14257 N N . PRO D 1 400 ? 62.690 49.631 35.698 1.00 46.77 400 PRO D N 1
ATOM 14258 C CA . PRO D 1 400 ? 62.197 50.976 36.010 1.00 41.26 400 PRO D CA 1
ATOM 14259 C C . PRO D 1 400 ? 61.586 51.074 37.408 1.00 39.66 400 PRO D C 1
ATOM 14260 O O . PRO D 1 400 ? 61.033 50.098 37.927 1.00 40.68 400 PRO D O 1
ATOM 14264 N N . TYR D 1 401 ? 61.698 52.248 38.017 1.00 36.84 401 TYR D N 1
ATOM 14265 C CA . TYR D 1 401 ? 61.151 52.486 39.343 1.00 37.62 401 TYR D CA 1
ATOM 14266 C C . TYR D 1 401 ? 59.629 52.478 39.369 1.00 38.49 401 TYR D C 1
ATOM 14267 O O . TYR D 1 401 ? 59.020 51.911 40.278 1.00 35.72 401 TYR D O 1
ATOM 14276 N N . VAL D 1 402 ? 59.016 53.106 38.367 1.00 36.19 402 VAL D N 1
ATOM 14277 C CA . VAL D 1 402 ? 57.572 53.301 38.365 1.00 34.51 402 VAL D CA 1
ATOM 14278 C C . VAL D 1 402 ? 56.942 52.278 37.426 1.00 35.10 402 VAL D C 1
ATOM 14279 O O . VAL D 1 402 ? 57.124 52.338 36.208 1.00 34.56 402 VAL D O 1
ATOM 14283 N N . LYS D 1 403 ? 56.234 51.319 38.015 1.00 35.01 403 LYS D N 1
ATOM 14284 C CA . LYS D 1 403 ? 55.722 50.142 37.309 1.00 37.41 403 LYS D CA 1
ATOM 14285 C C . LYS D 1 403 ? 54.787 50.473 36.134 1.00 34.89 403 LYS D C 1
ATOM 14286 O O . LYS D 1 403 ? 54.914 49.909 35.044 1.00 34.95 403 LYS D O 1
ATOM 14292 N N . LEU D 1 404 ? 53.845 51.378 36.367 1.00 34.57 404 LEU D N 1
ATOM 14293 C CA . LEU D 1 404 ? 52.885 51.752 35.328 1.00 35.15 404 LEU D CA 1
ATOM 14294 C C . LEU D 1 404 ? 53.543 52.428 34.117 1.00 34.87 404 LEU D C 1
ATOM 14295 O O . LEU D 1 404 ? 52.969 52.425 33.019 1.00 33.96 404 LEU D O 1
ATOM 14300 N N . ASP D 1 405 ? 54.750 52.984 34.305 1.00 32.72 405 ASP D N 1
ATOM 14301 C CA . ASP D 1 405 ? 55.538 53.533 33.202 1.00 30.57 405 ASP D CA 1
ATOM 14302 C C . ASP D 1 405 ? 54.688 54.521 32.398 1.00 30.67 405 ASP D C 1
ATOM 14303 O O . ASP D 1 405 ? 54.148 55.444 32.965 1.00 29.66 405 ASP D O 1
ATOM 14308 N N . ARG D 1 406 ? 54.538 54.310 31.091 1.00 28.70 406 ARG D N 1
ATOM 14309 C CA . ARG D 1 406 ? 53.863 55.322 30.263 1.00 29.65 406 ARG D CA 1
ATOM 14310 C C . ARG D 1 406 ? 52.334 55.305 30.412 1.00 29.11 406 ARG D C 1
ATOM 14311 O O . ARG D 1 406 ? 51.630 56.180 29.854 1.00 27.49 406 ARG D O 1
ATOM 14319 N N . ASN D 1 407 ? 51.829 54.326 31.174 1.00 28.90 407 ASN D N 1
ATOM 14320 C CA . ASN D 1 407 ? 50.419 54.329 31.621 1.00 29.45 407 ASN D CA 1
ATOM 14321 C C . ASN D 1 407 ? 50.205 54.896 33.012 1.00 30.47 407 ASN D C 1
ATOM 14322 O O . ASN D 1 407 ? 49.155 54.693 33.619 1.00 29.64 407 ASN D O 1
ATOM 14327 N N . PHE D 1 408 ? 51.188 55.636 33.520 1.00 28.88 408 PHE D N 1
ATOM 14328 C CA . PHE D 1 408 ? 50.998 56.344 34.773 1.00 28.37 408 PHE D CA 1
ATOM 14329 C C . PHE D 1 408 ? 50.003 57.501 34.636 1.00 30.55 408 PHE D C 1
ATOM 14330 O O . PHE D 1 408 ? 49.589 57.875 33.524 1.00 29.81 408 PHE D O 1
ATOM 14338 N N . THR D 1 409 ? 49.602 58.056 35.774 1.00 29.77 409 THR D N 1
ATOM 14339 C CA . THR D 1 409 ? 48.829 59.298 35.790 1.00 28.80 409 THR D CA 1
ATOM 14340 C C . THR D 1 409 ? 49.529 60.296 36.713 1.00 29.49 409 THR D C 1
ATOM 14341 O O . THR D 1 409 ? 50.333 59.889 37.561 1.00 30.34 409 THR D O 1
ATOM 14345 N N . HIS D 1 410 ? 49.190 61.582 36.588 1.00 26.48 410 HIS D N 1
ATOM 14346 C CA . HIS D 1 410 ? 49.791 62.624 37.442 1.00 27.29 410 HIS D CA 1
ATOM 14347 C C . HIS D 1 410 ? 49.203 62.635 38.857 1.00 28.34 410 HIS D C 1
ATOM 14348 O O . HIS D 1 410 ? 49.490 63.538 39.632 1.00 29.38 410 HIS D O 1
ATOM 14355 N N . GLY D 1 411 ? 48.394 61.628 39.167 1.00 28.41 411 GLY D N 1
ATOM 14356 C CA . GLY D 1 411 ? 47.911 61.396 40.536 1.00 30.92 411 GLY D CA 1
ATOM 14357 C C . GLY D 1 411 ? 49.070 60.998 41.440 1.00 31.78 411 GLY D C 1
ATOM 14358 O O . GLY D 1 411 ? 49.019 61.204 42.655 1.00 34.33 411 GLY D O 1
ATOM 14359 N N . MET D 1 412 ? 50.118 60.442 40.839 1.00 32.89 412 MET D N 1
ATOM 14360 C CA . MET D 1 412 ? 51.326 60.026 41.566 1.00 35.52 412 MET D CA 1
ATOM 14361 C C . MET D 1 412 ? 51.994 61.170 42.319 1.00 35.34 412 MET D C 1
ATOM 14362 O O . MET D 1 412 ? 51.936 62.317 41.905 1.00 33.38 412 MET D O 1
ATOM 14367 N N . ASN D 1 413 ? 52.662 60.837 43.421 1.00 34.79 413 ASN D N 1
ATOM 14368 C CA . ASN D 1 413 ? 53.452 61.824 44.130 1.00 36.12 413 ASN D CA 1
ATOM 14369 C C . ASN D 1 413 ? 54.768 62.040 43.370 1.00 33.13 413 ASN D C 1
ATOM 14370 O O . ASN D 1 413 ? 55.483 61.075 43.089 1.00 35.11 413 ASN D O 1
ATOM 14375 N N . PRO D 1 414 ? 55.087 63.299 43.008 1.00 33.99 414 PRO D N 1
ATOM 14376 C CA . PRO D 1 414 ? 56.318 63.579 42.254 1.00 36.53 414 PRO D CA 1
ATOM 14377 C C . PRO D 1 414 ? 57.591 63.147 42.986 1.00 37.13 414 PRO D C 1
ATOM 14378 O O . PRO D 1 414 ? 58.619 62.959 42.344 1.00 37.06 414 PRO D O 1
ATOM 14382 N N . ASN D 1 415 ? 57.520 62.998 44.310 1.00 39.32 415 ASN D N 1
ATOM 14383 C CA . ASN D 1 415 ? 58.675 62.518 45.083 1.00 42.90 415 ASN D CA 1
ATOM 14384 C C . ASN D 1 415 ? 59.013 61.046 44.843 1.00 41.66 415 ASN D C 1
ATOM 14385 O O . ASN D 1 415 ? 60.043 60.548 45.306 1.00 43.58 415 ASN D O 1
ATOM 14390 N N . GLN D 1 416 ? 58.148 60.351 44.105 1.00 39.79 416 GLN D N 1
ATOM 14391 C CA . GLN D 1 416 ? 58.376 58.956 43.771 1.00 42.53 416 GLN D CA 1
ATOM 14392 C C . GLN D 1 416 ? 58.766 58.785 42.296 1.00 39.65 416 GLN D C 1
ATOM 14393 O O . GLN D 1 416 ? 59.004 57.664 41.840 1.00 41.80 416 GLN D O 1
ATOM 14399 N N . ILE D 1 417 ? 58.853 59.898 41.564 1.00 34.91 417 ILE D N 1
ATOM 14400 C CA . ILE D 1 417 ? 59.059 59.859 40.104 1.00 34.01 417 ILE D CA 1
ATOM 14401 C C . ILE D 1 417 ? 60.510 60.217 39.722 1.00 33.13 417 ILE D C 1
ATOM 14402 O O . ILE D 1 417 ? 60.924 61.350 39.917 1.00 33.66 417 ILE D O 1
ATOM 14407 N N . PRO D 1 418 ? 61.270 59.249 39.169 1.00 33.54 418 PRO D N 1
ATOM 14408 C CA . PRO D 1 418 ? 62.685 59.456 38.810 1.00 33.13 418 PRO D CA 1
ATOM 14409 C C . PRO D 1 418 ? 62.965 60.717 38.000 1.00 33.36 418 PRO D C 1
ATOM 14410 O O . PRO D 1 418 ? 63.900 61.448 38.322 1.00 31.39 418 PRO D O 1
ATOM 14414 N N . THR D 1 419 ? 62.180 60.973 36.952 1.00 31.66 419 THR D N 1
ATOM 14415 C CA . THR D 1 419 ? 62.389 62.183 36.149 1.00 32.82 419 THR D CA 1
ATOM 14416 C C . THR D 1 419 ? 62.099 63.467 36.939 1.00 32.58 419 THR D C 1
ATOM 14417 O O . THR D 1 419 ? 62.655 64.525 36.619 1.00 34.17 419 THR D O 1
ATOM 14421 N N . GLN D 1 420 ? 61.256 63.387 37.973 1.00 32.42 420 GLN D N 1
ATOM 14422 C CA . GLN D 1 420 ? 61.001 64.565 38.821 1.00 33.15 420 GLN D CA 1
ATOM 14423 C C . GLN D 1 420 ? 62.172 64.774 39.787 1.00 34.48 420 GLN D C 1
ATOM 14424 O O . GLN D 1 420 ? 62.585 65.904 40.031 1.00 32.37 420 GLN D O 1
ATOM 14430 N N . ILE D 1 421 ? 62.678 63.676 40.345 1.00 36.68 421 ILE D N 1
ATOM 14431 C CA . ILE D 1 421 ? 63.855 63.725 41.224 1.00 36.02 421 ILE D CA 1
ATOM 14432 C C . ILE D 1 421 ? 65.042 64.373 40.505 1.00 36.04 421 ILE D C 1
ATOM 14433 O O . ILE D 1 421 ? 65.638 65.347 41.012 1.00 35.61 421 ILE D O 1
ATOM 14438 N N . ILE D 1 422 ? 65.345 63.862 39.306 1.00 34.06 422 ILE D N 1
ATOM 14439 C CA . ILE D 1 422 ? 66.416 64.382 38.445 1.00 32.37 422 ILE D CA 1
ATOM 14440 C C . ILE D 1 422 ? 66.242 65.875 38.175 1.00 33.16 422 ILE D C 1
ATOM 14441 O O . ILE D 1 422 ? 67.186 66.675 38.344 1.00 33.28 422 ILE D O 1
ATOM 14446 N N . MET D 1 423 ? 65.031 66.260 37.769 1.00 31.23 423 MET D N 1
ATOM 14447 C CA . MET D 1 423 ? 64.731 67.664 37.480 1.00 32.48 423 MET D CA 1
ATOM 14448 C C . MET D 1 423 ? 64.982 68.558 38.700 1.00 32.60 423 MET D C 1
ATOM 14449 O O . MET D 1 423 ? 65.612 69.609 38.602 1.00 32.95 423 MET D O 1
ATOM 14454 N N . LYS D 1 424 ? 64.491 68.123 39.854 1.00 34.23 424 LYS D N 1
ATOM 14455 C CA . LYS D 1 424 ? 64.617 68.928 41.053 1.00 35.40 424 LYS D CA 1
ATOM 14456 C C . LYS D 1 424 ? 66.097 69.153 41.407 1.00 36.04 424 LYS D C 1
ATOM 14457 O O . LYS D 1 424 ? 66.508 70.272 41.726 1.00 35.44 424 LYS D O 1
ATOM 14463 N N . LYS D 1 425 ? 66.900 68.104 41.286 1.00 36.32 425 LYS D N 1
ATOM 14464 C CA . LYS D 1 425 ? 68.334 68.210 41.548 1.00 38.33 425 LYS D CA 1
ATOM 14465 C C . LYS D 1 425 ? 69.085 69.049 40.517 1.00 36.78 425 LYS D C 1
ATOM 14466 O O . LYS D 1 425 ? 69.912 69.890 40.878 1.00 34.52 425 LYS D O 1
ATOM 14472 N N . ALA D 1 426 ? 68.799 68.842 39.235 1.00 33.37 426 ALA D N 1
ATOM 14473 C CA . ALA D 1 426 ? 69.408 69.667 38.186 1.00 34.03 426 ALA D CA 1
ATOM 14474 C C . ALA D 1 426 ? 69.183 71.167 38.342 1.00 34.04 426 ALA D C 1
ATOM 14475 O O . ALA D 1 426 ? 70.030 71.962 37.935 1.00 34.96 426 ALA D O 1
ATOM 14477 N N . LEU D 1 427 ? 68.034 71.557 38.904 1.00 34.43 427 LEU D N 1
ATOM 14478 C CA . LEU D 1 427 ? 67.696 72.973 39.054 1.00 34.23 427 LEU D CA 1
ATOM 14479 C C . LEU D 1 427 ? 68.676 73.672 40.012 1.00 34.21 427 LEU D C 1
ATOM 14480 O O . LEU D 1 427 ? 68.905 74.879 39.906 1.00 32.35 427 LEU D O 1
ATOM 14485 N N . GLU D 1 428 ? 69.242 72.903 40.940 1.00 35.22 428 GLU D N 1
ATOM 14486 C CA . GLU D 1 428 ? 70.287 73.425 41.835 1.00 37.05 428 GLU D CA 1
ATOM 14487 C C . GLU D 1 428 ? 71.467 73.956 41.014 1.00 39.06 428 GLU D C 1
ATOM 14488 O O . GLU D 1 428 ? 72.172 74.882 41.442 1.00 40.51 428 GLU D O 1
ATOM 14494 N N . LYS D 1 429 ? 71.658 73.388 39.822 1.00 37.29 429 LYS D N 1
ATOM 14495 C CA . LYS D 1 429 ? 72.687 73.867 38.887 1.00 36.28 429 LYS D CA 1
ATOM 14496 C C . LYS D 1 429 ? 72.203 74.926 37.866 1.00 37.07 429 LYS D C 1
ATOM 14497 O O . LYS D 1 429 ? 72.946 75.301 36.962 1.00 36.05 429 LYS D O 1
ATOM 14503 N N . GLY D 1 430 ? 70.966 75.397 38.027 1.00 35.73 430 GLY D N 1
ATOM 14504 C CA . GLY D 1 430 ? 70.380 76.396 37.134 1.00 35.26 430 GLY D CA 1
ATOM 14505 C C . GLY D 1 430 ? 70.028 75.822 35.770 1.00 33.53 430 GLY D C 1
ATOM 14506 O O . GLY D 1 430 ? 69.980 76.543 34.786 1.00 31.56 430 GLY D O 1
ATOM 14507 N N . VAL D 1 431 ? 69.794 74.515 35.730 1.00 31.89 431 VAL D N 1
ATOM 14508 C CA . VAL D 1 431 ? 69.438 73.813 34.501 1.00 31.20 431 VAL D CA 1
ATOM 14509 C C . VAL D 1 431 ? 68.065 73.140 34.646 1.00 29.43 431 VAL D C 1
ATOM 14510 O O . VAL D 1 431 ? 67.783 72.519 35.654 1.00 30.20 431 VAL D O 1
ATOM 14514 N N . LEU D 1 432 ? 67.230 73.291 33.620 1.00 29.42 432 LEU D N 1
ATOM 14515 C CA . LEU D 1 432 ? 65.934 72.600 33.517 1.00 28.36 432 LEU D CA 1
ATOM 14516 C C . LEU D 1 432 ? 66.128 71.398 32.614 1.00 29.07 432 LEU D C 1
ATOM 14517 O O . LEU D 1 432 ? 66.398 71.550 31.433 1.00 29.88 432 LEU D O 1
ATOM 14522 N N . ILE D 1 433 ? 66.022 70.205 33.187 1.00 30.15 433 ILE D N 1
ATOM 14523 C CA . ILE D 1 433 ? 66.172 68.977 32.416 1.00 31.65 433 ILE D CA 1
ATOM 14524 C C . ILE D 1 433 ? 65.417 67.873 33.121 1.00 33.72 433 ILE D C 1
ATOM 14525 O O . ILE D 1 433 ? 65.313 67.869 34.343 1.00 33.07 433 ILE D O 1
ATOM 14530 N N . GLY D 1 434 ? 64.863 66.941 32.355 1.00 30.81 434 GLY D N 1
ATOM 14531 C CA . GLY D 1 434 ? 64.030 65.923 32.966 1.00 28.36 434 GLY D CA 1
ATOM 14532 C C . GLY D 1 434 ? 63.213 65.252 31.896 1.00 30.00 434 GLY D C 1
ATOM 14533 O O . GLY D 1 434 ? 63.740 64.916 30.840 1.00 29.27 434 GLY D O 1
ATOM 14534 N N . GLY D 1 435 ? 61.922 65.070 32.171 1.00 29.48 435 GLY D N 1
ATOM 14535 C CA . GLY D 1 435 ? 61.043 64.470 31.184 1.00 30.18 435 GLY D CA 1
ATOM 14536 C C . GLY D 1 435 ? 59.583 64.544 31.554 1.00 31.62 435 GLY D C 1
ATOM 14537 O O . GLY D 1 435 ? 59.200 65.100 32.603 1.00 33.18 435 GLY D O 1
ATOM 14538 N N . VAL D 1 436 ? 58.783 63.936 30.684 1.00 31.67 436 VAL D N 1
ATOM 14539 C CA . VAL D 1 436 ? 57.329 63.968 30.712 1.00 32.91 436 VAL D CA 1
ATOM 14540 C C . VAL D 1 436 ? 56.826 62.662 31.350 1.00 33.02 436 VAL D C 1
ATOM 14541 O O . VAL D 1 436 ? 55.851 62.649 32.102 1.00 33.47 436 VAL D O 1
ATOM 14545 N N . MET D 1 437 ? 57.496 61.560 31.020 1.00 29.70 437 MET D N 1
ATOM 14546 C CA . MET D 1 437 ? 57.162 60.239 31.536 1.00 28.71 437 MET D CA 1
ATOM 14547 C C . MET D 1 437 ? 57.978 59.961 32.804 1.00 30.05 437 MET D C 1
ATOM 14548 O O . MET D 1 437 ? 59.001 60.611 33.049 1.00 31.68 437 MET D O 1
ATOM 14553 N 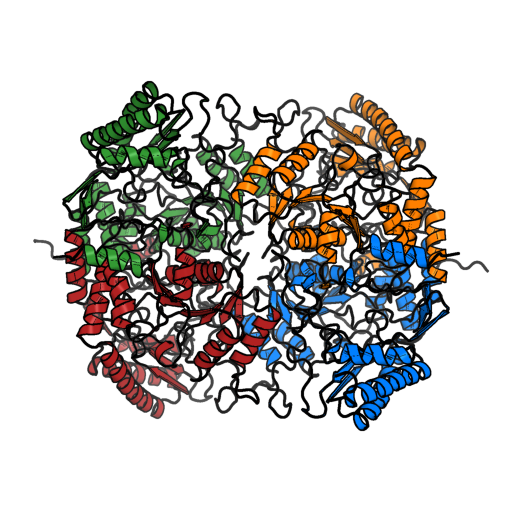N . PRO D 1 438 ? 57.510 59.025 33.630 1.00 31.28 438 PRO D N 1
ATOM 14554 C CA . PRO D 1 438 ? 58.169 58.866 34.931 1.00 31.56 438 PRO D CA 1
ATOM 14555 C C . PRO D 1 438 ? 59.552 58.230 34.854 1.00 32.93 438 PRO D C 1
ATOM 14556 O O . PRO D 1 438 ? 60.408 58.577 35.669 1.00 31.65 438 PRO D O 1
ATOM 14560 N N . ASN D 1 439 ? 59.767 57.337 33.879 1.00 31.52 439 ASN D N 1
ATOM 14561 C CA . ASN D 1 439 ? 61.016 56.562 33.792 1.00 33.98 439 ASN D CA 1
ATOM 14562 C C . ASN D 1 439 ? 61.914 56.981 32.615 1.00 31.92 439 ASN D C 1
ATOM 14563 O O . ASN D 1 439 ? 62.869 56.287 32.289 1.00 31.72 439 ASN D O 1
ATOM 14568 N N . THR D 1 440 ? 61.596 58.106 31.969 1.00 30.59 440 THR D N 1
ATOM 14569 C CA . THR D 1 440 ? 62.220 58.430 30.694 1.00 31.18 440 THR D CA 1
ATOM 14570 C C . THR D 1 440 ? 62.494 59.927 30.601 1.00 30.79 440 THR D C 1
ATOM 14571 O O . THR D 1 440 ? 61.567 60.758 30.695 1.00 29.60 440 THR D O 1
ATOM 14575 N N A MET D 1 441 ? 63.767 60.282 30.434 0.50 29.99 441 MET D N 1
ATOM 14576 N N B MET D 1 441 ? 63.761 60.285 30.428 0.50 31.00 441 MET D N 1
ATOM 14577 C CA A MET D 1 441 ? 64.141 61.665 30.169 0.50 29.43 441 MET D CA 1
ATOM 14578 C CA B MET D 1 441 ? 64.104 61.672 30.178 0.50 31.03 441 MET D CA 1
ATOM 14579 C C A MET D 1 441 ? 63.697 62.040 28.758 0.50 30.38 441 MET D C 1
ATOM 14580 C C B MET D 1 441 ? 63.708 62.045 28.757 0.50 31.42 441 MET D C 1
ATOM 14581 O O A MET D 1 441 ? 63.669 61.189 27.866 0.50 29.33 441 MET D O 1
ATOM 14582 O O B MET D 1 441 ? 63.725 61.202 27.859 0.50 30.52 441 MET D O 1
ATOM 14591 N N . ARG D 1 442 ? 63.312 63.300 28.575 1.00 29.87 442 ARG D N 1
ATOM 14592 C CA . ARG D 1 442 ? 63.000 63.819 27.239 1.00 30.43 442 ARG D CA 1
ATOM 14593 C C . ARG D 1 442 ? 63.721 65.144 27.118 1.00 30.22 442 ARG D C 1
ATOM 14594 O O . ARG D 1 442 ? 63.301 66.154 27.685 1.00 29.78 442 ARG D O 1
ATOM 14602 N N . ILE D 1 443 ? 64.822 65.122 26.368 1.00 29.57 443 ILE D N 1
ATOM 14603 C CA . ILE D 1 443 ? 65.768 66.223 26.373 1.00 31.24 443 ILE D CA 1
ATOM 14604 C C . ILE D 1 443 ? 65.777 66.938 25.029 1.00 31.23 443 ILE D C 1
ATOM 14605 O O . ILE D 1 443 ? 65.849 66.307 23.966 1.00 31.57 443 ILE D O 1
ATOM 14610 N N . GLY D 1 444 ? 65.679 68.258 25.091 1.00 31.38 444 GLY D N 1
ATOM 14611 C CA . GLY D 1 444 ? 65.766 69.079 23.905 1.00 32.26 444 GLY D CA 1
ATOM 14612 C C . GLY D 1 444 ? 66.172 70.501 24.212 1.00 30.99 444 GLY D C 1
ATOM 14613 O O . GLY D 1 444 ? 65.869 71.035 25.280 1.00 34.13 444 GLY D O 1
ATOM 14614 N N . ALA D 1 445 ? 66.869 71.120 23.270 1.00 27.86 445 ALA D N 1
ATOM 14615 C CA . ALA D 1 445 ? 67.176 72.532 23.367 1.00 29.70 445 ALA D CA 1
ATOM 14616 C C . ALA D 1 445 ? 67.001 73.175 21.994 1.00 29.98 445 ALA D C 1
ATOM 14617 O O . ALA D 1 445 ? 66.501 72.535 21.063 1.00 30.45 445 ALA D O 1
ATOM 14619 N N . SER D 1 446 ? 67.418 74.423 21.842 1.00 27.92 446 SER D N 1
ATOM 14620 C CA . SER D 1 446 ? 67.315 75.080 20.534 1.00 28.84 446 SER D CA 1
ATOM 14621 C C . SER D 1 446 ? 68.285 74.392 19.573 1.00 28.67 446 SER D C 1
ATOM 14622 O O . SER D 1 446 ? 69.264 73.770 20.005 1.00 31.08 446 SER D O 1
ATOM 14625 N N . LEU D 1 447 ? 67.987 74.451 18.274 1.00 28.67 447 LEU D N 1
ATOM 14626 C CA . LEU D 1 447 ? 68.823 73.800 17.262 1.00 28.51 447 LEU D CA 1
ATOM 14627 C C . LEU D 1 447 ? 70.236 74.409 17.210 1.00 30.57 447 LEU D C 1
ATOM 14628 O O . LEU D 1 447 ? 71.204 73.706 16.900 1.00 30.12 447 LEU D O 1
ATOM 14633 N N . ASN D 1 448 ? 70.323 75.690 17.542 1.00 29.55 448 ASN D N 1
ATOM 14634 C CA . ASN D 1 448 ? 71.603 76.424 17.611 1.00 32.58 448 ASN D CA 1
ATOM 14635 C C . ASN D 1 448 ? 72.238 76.502 19.004 1.00 32.50 448 ASN D C 1
ATOM 14636 O O . ASN D 1 448 ? 73.078 77.390 19.252 1.00 36.20 448 ASN D O 1
ATOM 14641 N N . VAL D 1 449 ? 71.867 75.575 19.891 1.00 32.09 449 VAL D N 1
ATOM 14642 C CA . VAL D 1 449 ? 72.415 75.503 21.262 1.00 32.91 449 VAL D CA 1
ATOM 14643 C C . VAL D 1 449 ? 73.944 75.340 21.207 1.00 34.55 449 VAL D C 1
ATOM 14644 O O . VAL D 1 449 ? 74.464 74.627 20.351 1.00 32.21 449 VAL D O 1
ATOM 14648 N N . SER D 1 450 ? 74.648 76.000 22.124 1.00 36.75 450 SER D N 1
ATOM 14649 C CA . SER D 1 450 ? 76.117 75.956 22.123 1.00 36.37 450 SER D CA 1
ATOM 14650 C C . SER D 1 450 ? 76.672 74.692 22.769 1.00 37.98 450 SER D C 1
ATOM 14651 O O . SER D 1 450 ? 75.995 74.008 23.552 1.00 37.34 450 SER D O 1
ATOM 14654 N N . ARG D 1 451 ? 77.923 74.373 22.442 1.00 36.73 451 ARG D N 1
ATOM 14655 C CA . ARG D 1 451 ? 78.578 73.218 23.048 1.00 38.16 451 ARG D CA 1
ATOM 14656 C C . ARG D 1 451 ? 78.714 73.415 24.559 1.00 33.60 451 ARG D C 1
ATOM 14657 O O . ARG D 1 451 ? 78.579 72.468 25.325 1.00 33.37 451 ARG D O 1
ATOM 14665 N N . GLY D 1 452 ? 78.976 74.650 24.973 1.00 35.32 452 GLY D N 1
ATOM 14666 C CA . GLY D 1 452 ? 79.134 74.979 26.387 1.00 38.34 452 GLY D CA 1
ATOM 14667 C C . GLY D 1 452 ? 77.835 74.756 27.147 1.00 38.76 452 GLY D C 1
ATOM 14668 O O . GLY D 1 452 ? 77.842 74.224 28.258 1.00 38.04 452 GLY D O 1
ATOM 14669 N N . ASP D 1 453 ? 76.716 75.141 26.527 1.00 39.76 453 ASP D N 1
ATOM 14670 C CA . ASP D 1 453 ? 75.389 74.911 27.121 1.00 37.21 453 ASP D CA 1
ATOM 14671 C C . ASP D 1 453 ? 75.036 73.427 27.187 1.00 34.56 453 ASP D C 1
ATOM 14672 O O . ASP D 1 453 ? 74.513 72.964 28.193 1.00 35.44 453 ASP D O 1
ATOM 14677 N N . ILE D 1 454 ? 75.370 72.664 26.148 1.00 33.61 454 ILE D N 1
ATOM 14678 C CA . ILE D 1 454 ? 75.242 71.204 26.217 1.00 33.59 454 ILE D CA 1
ATOM 14679 C C . ILE D 1 454 ? 76.095 70.623 27.357 1.00 34.25 454 ILE D C 1
ATOM 14680 O O . ILE D 1 454 ? 75.614 69.800 28.142 1.00 33.22 454 ILE D O 1
ATOM 14685 N N . ASP D 1 455 ? 77.363 71.034 27.450 1.00 35.78 455 ASP D N 1
ATOM 14686 C CA . ASP D 1 455 ? 78.212 70.559 28.550 1.00 34.86 455 ASP D CA 1
ATOM 14687 C C . ASP D 1 455 ? 77.610 70.870 29.924 1.00 32.59 455 ASP D C 1
ATOM 14688 O O . ASP D 1 455 ? 77.587 70.008 30.814 1.00 36.80 455 ASP D O 1
ATOM 14693 N N . LYS D 1 456 ? 77.132 72.096 30.081 1.00 32.75 456 LYS D N 1
ATOM 14694 C CA . LYS D 1 456 ? 76.517 72.561 31.321 1.00 33.64 456 LYS D CA 1
ATOM 14695 C C . LYS D 1 456 ? 75.325 71.678 31.714 1.00 33.30 456 LYS D C 1
ATOM 14696 O O . LYS D 1 456 ? 75.184 71.276 32.877 1.00 31.47 456 LYS D O 1
ATOM 14702 N N . ALA D 1 457 ? 74.477 71.367 30.733 1.00 31.85 457 ALA D N 1
ATOM 14703 C CA . ALA D 1 457 ? 73.300 70.541 30.987 1.00 33.86 457 ALA D CA 1
ATOM 14704 C C . ALA D 1 457 ? 73.673 69.107 31.347 1.00 33.01 457 ALA D C 1
ATOM 14705 O O . ALA D 1 457 ? 73.094 68.518 32.257 1.00 34.25 457 ALA D O 1
ATOM 14707 N N . MET D 1 458 ? 74.657 68.546 30.639 1.00 35.82 458 MET D N 1
ATOM 14708 C CA . MET D 1 458 ? 75.095 67.166 30.915 1.00 34.60 458 MET D CA 1
ATOM 14709 C C . MET D 1 458 ? 75.791 67.010 32.278 1.00 35.41 458 MET D C 1
ATOM 14710 O O . MET D 1 458 ? 75.622 65.987 32.952 1.00 35.77 458 MET D O 1
ATOM 14715 N N . ASP D 1 459 ? 76.559 68.026 32.674 1.00 37.65 459 ASP D N 1
ATOM 14716 C CA . ASP D 1 459 ? 77.138 68.097 34.025 1.00 39.73 459 ASP D CA 1
ATOM 14717 C C . ASP D 1 459 ? 76.049 68.127 35.094 1.00 37.21 459 ASP D C 1
ATOM 14718 O O . ASP D 1 459 ? 76.184 67.505 36.143 1.00 34.21 459 ASP D O 1
ATOM 14723 N N . ALA D 1 460 ? 74.969 68.863 34.823 1.00 37.03 460 ALA D N 1
ATOM 14724 C CA . ALA D 1 460 ? 73.829 68.910 35.739 1.00 36.57 460 ALA D CA 1
ATOM 14725 C C . ALA D 1 460 ? 73.140 67.554 35.851 1.00 34.89 460 ALA D C 1
ATOM 14726 O O . ALA D 1 460 ? 72.757 67.143 36.941 1.00 33.87 460 ALA D O 1
ATOM 14728 N N . LEU D 1 461 ? 72.971 66.868 34.716 1.00 34.20 461 LEU D N 1
ATOM 14729 C CA . LEU D 1 461 ? 72.397 65.528 34.689 1.00 36.28 461 LEU D CA 1
ATOM 14730 C C . LEU D 1 461 ? 73.261 64.542 35.483 1.00 36.34 461 LEU D C 1
ATOM 14731 O O . LEU D 1 461 ? 72.743 63.746 36.269 1.00 37.11 461 LEU D O 1
ATOM 14736 N N . ASP D 1 462 ? 74.573 64.618 35.265 1.00 39.41 462 ASP D N 1
ATOM 14737 C CA . ASP D 1 462 ? 75.573 63.838 36.010 1.00 39.38 462 ASP D CA 1
ATOM 14738 C C . ASP D 1 462 ? 75.316 63.953 37.508 1.00 37.12 462 ASP D C 1
ATOM 14739 O O . ASP D 1 462 ? 75.154 62.955 38.207 1.00 37.47 462 ASP D O 1
ATOM 14744 N N . TYR D 1 463 ? 75.272 65.191 37.980 1.00 39.90 463 TYR D N 1
ATOM 14745 C CA . TYR D 1 463 ? 75.039 65.518 39.382 1.00 40.71 463 TYR D CA 1
ATOM 14746 C C . TYR D 1 463 ? 73.691 64.962 39.871 1.00 40.16 463 TYR D C 1
ATOM 14747 O O . TYR D 1 463 ? 73.604 64.384 40.950 1.00 36.86 463 TYR D O 1
ATOM 14756 N N . ALA D 1 464 ? 72.645 65.122 39.060 1.00 39.12 464 ALA D N 1
ATOM 14757 C CA . ALA D 1 464 ? 71.303 64.614 39.401 1.00 38.85 464 ALA D CA 1
ATOM 14758 C C . ALA D 1 464 ? 71.258 63.088 39.519 1.00 36.53 464 ALA D C 1
ATOM 14759 O O . ALA D 1 464 ? 70.594 62.537 40.403 1.00 37.36 464 ALA D O 1
ATOM 14761 N N . LEU D 1 465 ? 71.975 62.404 38.633 1.00 37.82 465 LEU D N 1
ATOM 14762 C CA . LEU D 1 465 ? 71.995 60.946 38.636 1.00 38.45 465 LEU D CA 1
ATOM 14763 C C . LEU D 1 465 ? 72.755 60.378 39.837 1.00 39.50 465 LEU D C 1
ATOM 14764 O O . LEU D 1 465 ? 72.368 59.338 40.369 1.00 38.96 465 LEU D O 1
ATOM 14769 N N . ASP D 1 466 ? 73.818 61.063 40.264 1.00 42.19 466 ASP D N 1
ATOM 14770 C CA . ASP D 1 466 ? 74.494 60.733 41.528 1.00 43.53 466 ASP D CA 1
ATOM 14771 C C . ASP D 1 466 ? 73.468 60.647 42.651 1.00 43.28 466 ASP D C 1
ATOM 14772 O O . ASP D 1 466 ? 73.456 59.685 43.413 1.00 41.76 466 ASP D O 1
ATOM 14777 N N . TYR D 1 467 ? 72.592 61.648 42.721 1.00 43.21 467 TYR D N 1
ATOM 14778 C CA . TYR D 1 467 ? 71.598 61.736 43.785 1.00 42.97 467 TYR D CA 1
ATOM 14779 C C . TYR D 1 467 ? 70.525 60.652 43.692 1.00 45.08 467 TYR D C 1
ATOM 14780 O O . TYR D 1 467 ? 70.114 60.108 44.714 1.00 45.68 467 TYR D O 1
ATOM 14789 N N . LEU D 1 468 ? 70.063 60.357 42.474 1.00 43.29 468 LEU D N 1
ATOM 14790 C CA . LEU D 1 468 ? 69.069 59.305 42.258 1.00 43.73 468 LEU D CA 1
ATOM 14791 C C . LEU D 1 468 ? 69.627 57.954 42.699 1.00 43.70 468 LEU D C 1
ATOM 14792 O O . LEU D 1 468 ? 68.959 57.198 43.412 1.00 42.51 468 LEU D O 1
ATOM 14797 N N . GLU D 1 469 ? 70.861 57.686 42.267 1.00 44.77 469 GLU D N 1
ATOM 14798 C CA . GLU D 1 469 ? 71.566 56.431 42.526 1.00 47.26 469 GLU D CA 1
ATOM 14799 C C . GLU D 1 469 ? 71.945 56.233 43.992 1.00 49.66 469 GLU D C 1
ATOM 14800 O O . GLU D 1 469 ? 72.150 55.101 44.426 1.00 53.05 469 GLU D O 1
ATOM 14806 N N . SER D 1 470 ? 72.021 57.330 44.744 1.00 49.52 470 SER D N 1
ATOM 14807 C CA . SER D 1 470 ? 72.241 57.271 46.193 1.00 54.25 470 SER D CA 1
ATOM 14808 C C . SER D 1 470 ? 71.005 56.765 46.942 1.00 54.76 470 SER D C 1
ATOM 14809 O O . SER D 1 470 ? 71.117 56.218 48.039 1.00 56.00 470 SER D O 1
ATOM 14812 N N . GLY D 1 471 ? 69.829 56.959 46.347 1.00 57.61 471 GLY D N 1
ATOM 14813 C CA . GLY D 1 471 ? 68.570 56.492 46.927 1.00 57.04 471 GLY D CA 1
ATOM 14814 C C . GLY D 1 471 ? 68.139 57.250 48.171 1.00 59.60 471 GLY D C 1
ATOM 14815 O O . GLY D 1 471 ? 67.298 56.771 48.933 1.00 60.26 471 GLY D O 1
ATOM 14816 N N . GLU D 1 472 ? 68.716 58.434 48.376 1.00 59.50 472 GLU D N 1
ATOM 14817 C CA . GLU D 1 472 ? 68.417 59.267 49.544 1.00 59.76 472 GLU D CA 1
ATOM 14818 C C . GLU D 1 472 ? 67.012 59.856 49.447 1.00 60.45 472 GLU D C 1
ATOM 14819 O O . GLU D 1 472 ? 66.409 60.219 50.464 1.00 61.97 472 GLU D O 1
ATOM 14825 N N . TRP D 1 473 ? 66.508 59.939 48.214 1.00 57.62 473 TRP D N 1
ATOM 14826 C CA . TRP D 1 473 ? 65.179 60.481 47.910 1.00 56.86 473 TRP D CA 1
ATOM 14827 C C . TRP D 1 473 ? 64.021 59.573 48.326 1.00 59.51 473 TRP D C 1
ATOM 14828 O O . TRP D 1 473 ? 62.931 60.056 48.648 1.00 57.95 473 TRP D O 1
ATOM 14839 N N . GLN D 1 474 ? 64.254 58.263 48.296 1.00 63.64 474 GLN D N 1
ATOM 14840 C CA . GLN D 1 474 ? 63.215 57.283 48.611 1.00 68.47 474 GLN D CA 1
ATOM 14841 C C . GLN D 1 474 ? 63.280 56.831 50.066 1.00 70.08 474 GLN D C 1
ATOM 14842 O O . GLN D 1 474 ? 64.355 56.613 50.622 1.00 71.36 474 GLN D O 1
#

Foldseek 3Di:
DDDVVVVQVCCLPPDDDDLDDSVGDDDFAFPAFWFQWTAHPVGQIFREFCLVVLFLFQGGPDPLLVVLLVVVVVPDDWDFDVDDDPLLVLLFCCVVCPQVVVDQWFAGKWKDFAQLVLQVVVQVLLCVLLVAQAEEAEALAQRDAPQVSLQRHNQQAPHPWDAAAQDRPDTGHDPPRPHDPSYHYFYDAPNDAPPVRHFDADPVRHTPSLVRVLVVCVVVDLSRYREYEYECARRQSFGHHDLCNLVSRLVSCVVSVHFYEYEFANQACQQFLGRGPSVSRPDDGQKYKYWRLLLSPPGGMIMMTGTNVSNVVVVVDDDPDTDGCTSTSSSSSSSSSSSVCCVVVVLSNLQQVVFVVLVVLVVVLVVVFLQFLDKDGGRFWIKTFGPQSVVSHRQDVCWSNDYSSRDLLSALQSQLQVQLVVLSYGWGGSTRGMTITGGHSNDDPVSSVSSSVSSSRSRVVVNVPPSD/DDDDDDDDVVVVQVCCLPPPDDDLDDSVVDGDFAFDAFWFQWTAHPVGQIFREFCLVVLFLFQGGPDPLLVVLLVVVVVPDDWDFPVDDDPLLVLLFCCVVCVAVVVDAFFAGKWKDFAQLVLVVVVQVLLCVLLVAAEEEAEALAQRDAPLQSLLRHNQQAPHPWAAAAADRPDIGHDPPSCVPRRYDYAYDLQRAADPVRDFDDDPVRHGPSLVVVLVVCVVVDLSRYREYEYECARRQSQGHHDLCVLVSRQVSCVVSVHFYEYEFQNQACLQFLGRGPCVSNPDDGQKYKYFRLLLSPPGGMIMMTGTNVSVVVVVVDDDPDTDRCTSTSSSSSSSSSSSVCCVVVVLSNLQQVVQVVLVVLVVVLVVVFLQFLDKDGGRFKIKTFGPQSVPSHHQDVCWSVDYSSRDLLSALQSQLQVQLVVLSYGWGHSTRGMTITGGHSNDDPVSSVSNSVSSSRSSVVVNPPDSD/DDDVVVVQVCCLPPDDDDLDDSVVDGDFAFPAFWFQWTAHPVGQIFREQCLVVLFLFQGGPDPLLVVLLVVLVVPDDWDFPVDDDPLLVLLFCCVVCPQVVVDAWFAGKWKDFAQLVLVVVVQVLLCVLLVAQAEEAEAQAQRDAPQVSLQRHNQQAPHPWDAAAAARPRTGHDPPRRYDPRYHYFYDLCPAADPVRHFDAPPVRHGPSLVRVLVVCVVVDLSRYREYEYECARRQSFGHHDLCVLVSNLVSCVVSVHFYEYEFQNQACQQFLGRGPCVSNVDDGQKYKYWRLLLSVPGGMIMMTGTNVSNVVVVVDDDPDTDGCTSTSSSSSSSSSSSVCCVVVVLSNLQQVVFVVLVVLVVVLVVVFLQFLDKDGGRFWIKTFGPQSVVSHRQDVCWSPDYSSRDLLSALQSLLQVQLVVLSYGWGGNTRGMTITGGHSNDDPVSSVSSSVSSSRSSVVVNVVPSD/DPDPDPDDVVVVVVCCLPPDDDDLDDSVGDDDFAFDAFWFQWTAHPVGQIFREFCLVVLFLFQGGPDPLLVVLLVVLVVPDDWDFPVDDDPLLVLLFCCVVCPQVVVDAFFAGKWKDFAQLVLQVVVQVLLCVLLVAAEEEAEALAQRDAPLQSLLRHNQQARNPWDAAAAARPDTGHDPPSCPPRRYHYAYDLLPQADPVGDFDADPVRHGPSLVRVLVVCVVVDLSRYREYEYECARRQSQGHHDLCPLVSRLVSCVVSVHFYEYEFQNQACQSFLGRGPSVSRPDDGQKYKYWRLLLSVPGGMIMMIGTNSSNVVVVVDDDPDTDGCTSTPSSSSSSSSSSVCCVVVVLSNLQQVVFVVLVVLVVVLVVVFLQFLDKDGGRFKIKTFGPQSVVSHRQDVCWSPDYSSRDLLSALQSQLQVQLVVLSYGWGHNIRGMTITGGHSNDDPVSSVSSSVSSSRSSVVVNVVPSD

Nearest PDB structures (foldseek):
  5g0a-assembly1_A  TM=1.001E+00  e=2.497E-98  Priestia megaterium
  5g2p-assembly1_A  TM=9.986E-01  e=5.674E-91  Arthrobacter sp.
  5g2q-assembly3_D  TM=9.974E-01  e=1.887E-90  Arthrobacter sp.
  5g2p-assembly1_D  TM=9.985E-01  e=4.205E-90  Arthrobacter sp.
  5g2p-assembly1_C  TM=9.984E-01  e=1.321E-89  Arthrobacter sp.

CATH classification: 3.90.1150.10 (+1 more: 3.40.640.10)

Solvent-accessible surface area: 58927 Å² total; per-residue (Å²): 256,64,86,30,111,71,6,45,103,47,1,95,122,14,7,7,14,19,38,30,2,59,128,55,37,150,15,54,10,0,42,12,0,78,34,12,21,0,19,45,50,122,42,59,110,11,0,5,0,28,3,5,30,10,0,2,0,3,6,9,38,33,121,116,4,7,52,25,0,67,118,0,4,88,19,0,6,1,4,40,24,58,25,0,2,13,29,8,0,67,0,0,41,3,0,16,73,62,9,0,51,128,30,115,22,4,10,7,0,9,3,2,1,6,12,10,0,0,1,4,2,0,2,17,0,0,16,5,59,26,106,51,20,3,0,0,0,2,1,11,0,34,4,6,14,0,28,13,0,20,26,0,0,5,0,40,0,29,34,3,8,1,9,5,61,66,42,133,111,76,58,16,50,10,20,18,45,10,27,30,18,2,9,14,16,0,0,10,14,60,7,16,76,59,92,127,38,84,70,41,97,33,153,114,27,21,7,19,5,0,58,4,1,44,58,8,0,32,2,28,0,26,64,30,0,0,0,0,0,0,13,0,1,5,1,17,0,0,21,24,15,17,132,73,1,0,31,26,0,19,124,0,0,134,94,33,44,6,12,0,0,0,8,1,15,22,3,1,0,0,0,1,6,85,49,0,0,0,38,47,11,75,29,68,3,11,0,0,0,0,0,22,1,0,0,6,0,16,0,1,0,0,0,0,0,0,9,109,98,0,5,50,52,7,23,149,18,10,3,6,4,20,4,27,4,0,5,1,0,0,1,1,2,0,0,4,9,0,0,55,4,0,65,109,75,84,2,19,86,66,0,99,55,10,2,103,51,0,104,52,47,0,83,104,13,54,129,126,1,169,0,6,41,79,14,43,8,28,3,0,0,3,9,0,39,2,20,32,34,189,78,172,72,62,56,12,191,76,35,40,6,4,16,32,1,39,38,51,87,101,11,0,3,59,15,0,57,156,39,0,82,112,95,18,0,15,0,0,15,31,0,0,5,2,0,1,1,1,0,0,0,60,8,57,126,48,26,0,55,81,0,3,79,0,0,21,71,0,0,77,58,1,59,59,24,140,43,143,158,159,136,122,95,200,40,83,39,114,76,4,44,98,28,1,90,124,7,6,7,17,20,37,31,2,50,144,66,33,146,11,55,10,0,32,13,0,92,30,12,20,0,29,43,47,121,44,61,110,14,0,4,0,31,3,5,27,10,0,2,0,3,7,7,42,31,122,110,4,6,55,28,0,60,121,0,4,92,35,0,7,1,4,41,26,57,21,0,2,16,30,7,0,67,0,0,48,4,0,9,76,64,10,0,48,121,23,117,21,3,10,6,0,10,5,2,1,6,13,9,0,0,0,4,2,0,2,15,0,0,12,4,60,26,103,52,22,0,0,0,0,1,6,20,0,33,4,6,13,0,26,11,0,18,28,0,0,12,0,43,0,25,49,2,8,3,8,8,77,71,51,87,108,139,54,30,66,18,23,13,51,33,22,11,14,2,23,15,18,0,0,6,9,41,44,14,95,56,121,131,37,91,38,48,112,39,152,131,28,36,3,16,4,2,44,1,0,51,48,8,0,20,2,10,0,26,64,12,0,0,0,0,0,0,12,1,0,6,1,18,0,0,7,23,15,25,128,65,0,0,30,32,0,18,129,6,0,134,116,38,44,6,11,0,0,0,9,0,15,20,2,1,0,0,0,1,7,82,44,0,0,0,36,47,13,76,28,68,3,10,0,0,0,0,0,25,1,0,0,5,0,14,0,1,0,0,0,0,0,0,9,115,99,0,6,52,42,6,22,149,13,8,3,6,4,20,4,26,4,0,5,1,0,0,2,1,2,0,0,4,7,0,0,57,6,1,53,98,64,80,2,9,98,66,0,116,80,12,2,102,50,1,87,46,46,0,84,112,10,58,142,126,0,139,0,0,29,77,14,43,8,28,3,1,1,4,9,0,38,1,11,40,24,198,78,102,70,75,60,11,180,67,35,40,6,3,14,32,0,24,42,51,89,99,12,0,3,57,18,0,62,149,35,0,83,108,113,19,0,16,0,0,14,35,0,0,5,2,0,0,1,1,0,0,0,61,8,56,126,48,26,0,46,78,0,5,84,0,0,28,89,0,0,74,61,3,64,52,67,134,39,152,259,54,88,34,117,70,4,48,95,32,1,96,127,20,7,9,14,20,39,33,2,61,122,63,33,124,13,55,11,0,42,13,0,76,34,12,22,0,22,44,49,122,42,60,113,12,0,4,0,34,4,5,28,11,0,3,1,3,7,9,42,33,132,118,3,7,47,24,0,68,96,0,4,91,36,0,7,1,4,42,27,56,20,1,2,14,33,8,0,75,0,0,36,2,0,16,78,63,10,0,51,126,26,125,22,2,10,6,0,9,3,2,1,6,12,10,0,0,1,3,2,0,2,18,0,0,17,7,58,26,111,51,21,4,0,0,0,1,0,9,0,32,4,6,14,0,28,12,0,19,26,0,0,4,0,36,0,20,34,3,8,2,6,8,61,67,36,78,95,129,33,38,48,8,20,15,44,10,29,28,19,2,8,13,14,0,0,4,9,69,16,9,100,55,79,122,40,88,81,39,93,26,173,132,31,17,5,26,2,0,48,9,2,29,68,9,0,22,2,29,0,28,79,34,0,0,0,0,0,0,12,0,0,5,0,20,0,0,6,21,15,20,134,68,1,0,33,22,0,20,111,0,0,133,99,34,44,6,12,0,0,0,8,0,16,21,2,1,1,0,0,1,4,84,50,0,0,0,35,46,12,76,27,67,3,12,0,0,0,0,0,23,1,0,0,5,0,17,0,1,0,0,0,0,0,0,10,118,100,0,5,49,56,10,24,149,39,7,3,6,4,18,4,25,3,0,4,1,0,0,2,1,1,0,0,6,8,0,0,60,4,0,64,111,78,82,1,20,68,65,0,101,56,9,2,99,55,2,88,56,48,0,82,115,16,59,122,119,0,129,0,9,24,77,18,43,7,28,3,1,0,4,8,0,38,1,13,33,42,199,85,144,75,68,55,12,178,63,34,40,3,4,5,32,0,21,38,49,83,101,11,0,3,66,15,0,52,154,41,0,75,111,95,18,0,13,0,0,11,42,0,0,4,2,0,1,1,1,0,0,0,64,8,57,125,48,25,0,53,82,0,3,78,0,0,24,72,0,0,70,52,1,61,65,20,126,44,140,150,178,91,151,119,173,28,71,42,132,85,6,102,88,36,1,82,117,8,7,9,18,19,40,31,3,27,147,54,34,149,36,54,27,0,45,14,0,115,28,12,21,0,36,37,47,118,45,59,129,7,0,4,0,28,4,4,29,10,0,3,0,3,6,7,39,31,126,123,2,5,54,27,0,65,120,0,5,95,37,0,8,1,4,41,26,57,22,0,3,16,32,7,0,68,0,0,39,3,0,15,78,63,11,0,51,123,31,105,23,6,9,7,0,9,4,2,1,7,13,10,0,0,0,4,2,0,2,15,0,0,12,7,57,27,112,49,22,1,0,0,0,1,1,10,0,34,4,6,13,0,26,11,0,18,27,0,0,12,0,36,0,28,45,3,8,3,5,8,78,64,32,100,93,132,34,36,63,18,23,14,48,28,25,18,14,3,21,14,21,0,0,5,6,43,12,10,92,59,124,128,44,102,44,45,113,20,134,141,26,28,4,8,1,1,55,3,1,49,75,6,0,30,2,10,0,27,73,12,0,0,0,0,0,0,12,1,1,4,1,18,0,0,6,21,14,26,128,70,1,1,25,31,0,20,122,0,0,134,96,32,45,6,12,0,0,0,8,0,15,20,2,0,0,0,0,1,5,86,49,0,0,0,37,49,13,75,27,70,3,14,0,0,0,0,0,25,1,0,1,6,0,16,0,1,0,0,0,0,0,0,10,111,109,0,4,52,54,8,22,152,38,8,3,5,5,19,4,26,3,0,5,1,0,0,2,1,2,0,0,4,8,0,0,44,5,0,56,129,76,96,2,22,87,68,0,95,54,10,2,101,52,1,94,47,45,0,82,106,11,59,143,131,2,147,0,6,40,78,19,44,8,28,3,1,0,4,10,0,40,1,15,36,23,199,87,153,74,69,52,10,188,74,34,40,8,4,11,33,0,21,39,51,81,97,10,0,2,55,15,0,56,147,42,0,84,99,110,18,0,17,0,0,14,31,0,0,4,2,0,0,0,1,0,0,0,61,8,59,123,48,25,0,44,76,0,3,92,1,0,26,78,0,0,85,59,0,60,59,20,133,39,135